Protein 2IDA (pdb70)

Structure (mmCIF, N/CA/C/O backbone):
data_2IDA
#
_entry.id   2IDA
#
loop_
_entity.id
_entity.type
_entity.pdbx_description
1 polymer 'Hypothetical protein'
2 non-polymer 'ZINC ION'
#
loop_
_atom_site.group_PDB
_atom_site.id
_atom_site.type_symbol
_atom_site.label_atom_id
_atom_site.label_alt_id
_atom_site.label_comp_id
_atom_site.label_asym_id
_atom_site.label_entity_id
_atom_site.label_seq_id
_atom_site.pdbx_PDB_ins_code
_atom_site.Cartn_x
_atom_site.Cartn_y
_atom_site.Cartn_z
_atom_site.occupancy
_atom_site.B_iso_or_equiv
_atom_site.auth_seq_id
_atom_site.auth_comp_id
_atom_site.auth_asym_id
_atom_site.auth_atom_id
_atom_site.pdbx_PDB_model_num
ATOM 1 N N . MET A 1 1 ? -0.598 0.165 -1.174 1.00 0.00 1 MET A N 1
ATOM 2 C CA . MET A 1 1 ? 0.881 0.130 -1.247 1.00 0.00 1 MET A CA 1
ATOM 3 C C . MET A 1 1 ? 1.370 -1.276 -1.559 1.00 0.00 1 MET A C 1
ATOM 4 O O . MET A 1 1 ? 2.116 -1.479 -2.514 1.00 0.00 1 MET A O 1
ATOM 20 N N . THR A 1 2 ? 0.939 -2.244 -0.760 1.00 0.00 2 THR A N 1
ATOM 21 C CA . THR A 1 2 ? 1.307 -3.637 -0.972 1.00 0.00 2 THR A CA 1
ATOM 22 C C . THR A 1 2 ? 0.202 -4.544 -0.438 1.00 0.00 2 THR A C 1
ATOM 23 O O . THR A 1 2 ? -0.442 -4.209 0.557 1.00 0.00 2 THR A O 1
ATOM 34 N N . MET A 1 3 ? -0.038 -5.664 -1.115 1.00 0.00 3 MET A N 1
ATOM 35 C CA . MET A 1 3 ? -1.028 -6.637 -0.661 1.00 0.00 3 MET A CA 1
ATOM 36 C C . MET A 1 3 ? -0.660 -7.157 0.723 1.00 0.00 3 MET A C 1
ATOM 37 O O . MET A 1 3 ? 0.421 -7.714 0.920 1.00 0.00 3 MET A O 1
ATOM 51 N N . GLY A 1 4 ? -1.550 -6.953 1.680 1.00 0.00 4 GLY A N 1
ATOM 52 C CA . GLY A 1 4 ? -1.285 -7.374 3.038 1.00 0.00 4 GLY A CA 1
ATOM 53 C C . GLY A 1 4 ? -1.376 -8.877 3.219 1.00 0.00 4 GLY A C 1
ATOM 54 O O . GLY A 1 4 ? -2.393 -9.487 2.890 1.00 0.00 4 GLY A O 1
ATOM 58 N N . CYS A 1 5 ? -0.304 -9.470 3.732 1.00 0.00 5 CYS A N 1
ATOM 59 C CA . CYS A 1 5 ? -0.279 -10.896 4.050 1.00 0.00 5 CYS A CA 1
ATOM 60 C C . CYS A 1 5 ? -1.278 -11.215 5.166 1.00 0.00 5 CYS A C 1
ATOM 61 O O . CYS A 1 5 ? -1.777 -10.309 5.833 1.00 0.00 5 CYS A O 1
ATOM 68 N N . ARG A 1 6 ? -1.554 -12.502 5.381 1.00 0.00 6 ARG A N 1
ATOM 69 C CA . ARG A 1 6 ? -2.527 -12.938 6.393 1.00 0.00 6 ARG A CA 1
ATOM 70 C C . ARG A 1 6 ? -2.221 -12.377 7.789 1.00 0.00 6 ARG A C 1
ATOM 71 O O . ARG A 1 6 ? -3.111 -12.286 8.632 1.00 0.00 6 ARG A O 1
ATOM 92 N N . HIS A 1 7 ? -0.970 -11.988 8.025 1.00 0.00 7 HIS A N 1
ATOM 93 C CA . HIS A 1 7 ? -0.577 -11.392 9.304 1.00 0.00 7 HIS A CA 1
ATOM 94 C C . HIS A 1 7 ? -1.326 -10.084 9.564 1.00 0.00 7 HIS A C 1
ATOM 95 O O . HIS A 1 7 ? -1.590 -9.730 10.711 1.00 0.00 7 HIS A O 1
ATOM 109 N N . VAL A 1 8 ? -1.672 -9.376 8.492 1.00 0.00 8 VAL A N 1
ATOM 110 C CA . VAL A 1 8 ? -2.345 -8.083 8.605 1.00 0.00 8 VAL A CA 1
ATOM 111 C C . VAL A 1 8 ? -3.744 -8.261 9.162 1.00 0.00 8 VAL A C 1
ATOM 112 O O . VAL A 1 8 ? -4.276 -7.384 9.838 1.00 0.00 8 VAL A O 1
ATOM 125 N N . ALA A 1 9 ? -4.332 -9.412 8.888 1.00 0.00 9 ALA A N 1
ATOM 126 C CA . ALA A 1 9 ? -5.694 -9.676 9.300 1.00 0.00 9 ALA A CA 1
ATOM 127 C C . ALA A 1 9 ? -5.811 -9.765 10.822 1.00 0.00 9 ALA A C 1
ATOM 128 O O . ALA A 1 9 ? -6.914 -9.749 11.371 1.00 0.00 9 ALA A O 1
ATOM 135 N N . GLY A 1 10 ? -4.671 -9.854 11.499 1.00 0.00 10 GLY A N 1
ATOM 136 C CA . GLY A 1 10 ? -4.674 -9.998 12.940 1.00 0.00 10 GLY A CA 1
ATOM 137 C C . GLY A 1 10 ? -4.087 -8.797 13.656 1.00 0.00 10 GLY A C 1
ATOM 138 O O . GLY A 1 10 ? -3.892 -8.832 14.871 1.00 0.00 10 GLY A O 1
ATOM 142 N N . ILE A 1 11 ? -3.792 -7.735 12.916 1.00 0.00 11 ILE A N 1
ATOM 143 C CA . ILE A 1 11 ? -3.261 -6.523 13.528 1.00 0.00 11 ILE A CA 1
ATOM 144 C C . ILE A 1 11 ? -4.361 -5.480 13.690 1.00 0.00 11 ILE A C 1
ATOM 145 O O . ILE A 1 11 ? -5.286 -5.405 12.880 1.00 0.00 11 ILE A O 1
ATOM 161 N N . ARG A 1 12 ? -4.263 -4.686 14.743 1.00 0.00 12 ARG A N 1
ATOM 162 C CA . ARG A 1 12 ? -5.273 -3.680 15.036 1.00 0.00 12 ARG A CA 1
ATOM 163 C C . ARG A 1 12 ? -4.623 -2.342 15.368 1.00 0.00 12 ARG A C 1
ATOM 164 O O . ARG A 1 12 ? -3.404 -2.188 15.266 1.00 0.00 12 ARG A O 1
ATOM 185 N N . THR A 1 13 ? -5.444 -1.375 15.751 1.00 0.00 13 THR A N 1
ATOM 186 C CA . THR A 1 13 ? -4.956 -0.097 16.235 1.00 0.00 13 THR A CA 1
ATOM 187 C C . THR A 1 13 ? -4.686 -0.181 17.734 1.00 0.00 13 THR A C 1
ATOM 188 O O . THR A 1 13 ? -5.575 -0.507 18.523 1.00 0.00 13 THR A O 1
ATOM 199 N N . VAL A 1 14 ? -3.450 0.095 18.117 1.00 0.00 14 VAL A N 1
ATOM 200 C CA . VAL A 1 14 ? -3.016 -0.098 19.490 1.00 0.00 14 VAL A CA 1
ATOM 201 C C . VAL A 1 14 ? -2.625 1.221 20.143 1.00 0.00 14 VAL A C 1
ATOM 202 O O . VAL A 1 14 ? -2.802 2.290 19.562 1.00 0.00 14 VAL A O 1
ATOM 215 N N . THR A 1 15 ? -2.109 1.136 21.359 1.00 0.00 15 THR A N 1
ATOM 216 C CA . THR A 1 15 ? -1.646 2.307 22.080 1.00 0.00 15 THR A CA 1
ATOM 217 C C . THR A 1 15 ? -0.187 2.128 22.497 1.00 0.00 15 THR A C 1
ATOM 218 O O . THR A 1 15 ? 0.175 1.110 23.091 1.00 0.00 15 THR A O 1
ATOM 229 N N . PRO A 1 16 ? 0.670 3.103 22.160 1.00 0.00 16 PRO A N 1
ATOM 230 C CA . PRO A 1 16 ? 2.100 3.065 22.495 1.00 0.00 16 PRO A CA 1
ATOM 231 C C . PRO A 1 16 ? 2.345 3.075 24.000 1.00 0.00 16 PRO A C 1
ATOM 232 O O . PRO A 1 16 ? 1.580 3.669 24.765 1.00 0.00 16 PRO A O 1
ATOM 243 N N . SER A 1 17 ? 3.413 2.415 24.421 1.00 0.00 17 SER A N 1
ATOM 244 C CA . SER A 1 17 ? 3.746 2.327 25.833 1.00 0.00 17 SER A CA 1
ATOM 245 C C . SER A 1 17 ? 4.440 3.604 26.305 1.00 0.00 17 SER A C 1
ATOM 246 O O . SER A 1 17 ? 4.299 4.009 27.461 1.00 0.00 17 SER A O 1
ATOM 254 N N . ALA A 1 18 ? 5.178 4.245 25.407 1.00 0.00 18 ALA A N 1
ATOM 255 C CA . ALA A 1 18 ? 5.886 5.471 25.740 1.00 0.00 18 ALA A CA 1
ATOM 256 C C . ALA A 1 18 ? 5.813 6.465 24.589 1.00 0.00 18 ALA A C 1
ATOM 257 O O . ALA A 1 18 ? 5.079 6.254 23.627 1.00 0.00 18 ALA A O 1
ATOM 264 N N . LEU A 1 19 ? 6.578 7.546 24.697 1.00 0.00 19 LEU A N 1
ATOM 265 C CA . LEU A 1 19 ? 6.615 8.581 23.664 1.00 0.00 19 LEU A CA 1
ATOM 266 C C . LEU A 1 19 ? 7.713 8.281 22.654 1.00 0.00 19 LEU A C 1
ATOM 267 O O . LEU A 1 19 ? 8.021 9.089 21.781 1.00 0.00 19 LEU A O 1
ATOM 283 N N . GLY A 1 20 ? 8.304 7.115 22.800 1.00 0.00 20 GLY A N 1
ATOM 284 C CA . GLY A 1 20 ? 9.378 6.697 21.934 1.00 0.00 20 GLY A CA 1
ATOM 285 C C . GLY A 1 20 ? 9.860 5.314 22.297 1.00 0.00 20 GLY A C 1
ATOM 286 O O . GLY A 1 20 ? 9.113 4.541 22.894 1.00 0.00 20 GLY A O 1
ATOM 290 N N . CYS A 1 21 ? 11.101 5.002 21.953 1.00 0.00 21 CYS A N 1
ATOM 291 C CA . CYS A 1 21 ? 11.672 3.704 22.280 1.00 0.00 21 CYS A CA 1
ATOM 292 C C . CYS A 1 21 ? 11.898 3.598 23.784 1.00 0.00 21 CYS A C 1
ATOM 293 O O . CYS A 1 21 ? 12.808 4.226 24.330 1.00 0.00 21 CYS A O 1
ATOM 301 N N . GLU A 1 22 ? 11.063 2.800 24.435 1.00 0.00 22 GLU A N 1
ATOM 302 C CA . GLU A 1 22 ? 11.069 2.657 25.885 1.00 0.00 22 GLU A CA 1
ATOM 303 C C . GLU A 1 22 ? 12.446 2.242 26.392 1.00 0.00 22 GLU A C 1
ATOM 304 O O . GLU A 1 22 ? 12.919 2.741 27.415 1.00 0.00 22 GLU A O 1
ATOM 316 N N . GLU A 1 23 ? 13.093 1.348 25.656 1.00 0.00 23 GLU A N 1
ATOM 317 C CA . GLU A 1 23 ? 14.405 0.847 26.042 1.00 0.00 23 GLU A CA 1
ATOM 318 C C . GLU A 1 23 ? 15.445 1.966 26.008 1.00 0.00 23 GLU A C 1
ATOM 319 O O . GLU A 1 23 ? 16.260 2.095 26.912 1.00 0.00 23 GLU A O 1
ATOM 331 N N . CYS A 1 24 ? 15.406 2.788 24.971 1.00 0.00 24 CYS A N 1
ATOM 332 C CA . CYS A 1 24 ? 16.346 3.895 24.853 1.00 0.00 24 CYS A CA 1
ATOM 333 C C . CYS A 1 24 ? 16.075 4.943 25.930 1.00 0.00 24 CYS A C 1
ATOM 334 O O . CYS A 1 24 ? 16.999 5.579 26.444 1.00 0.00 24 CYS A O 1
ATOM 342 N N . LEU A 1 25 ? 14.805 5.094 26.289 1.00 0.00 25 LEU A N 1
ATOM 343 C CA . LEU A 1 25 ? 14.402 6.048 27.314 1.00 0.00 25 LEU A CA 1
ATOM 344 C C . LEU A 1 25 ? 14.905 5.629 28.694 1.00 0.00 25 LEU A C 1
ATOM 345 O O . LEU A 1 25 ? 15.086 6.471 29.573 1.00 0.00 25 LEU A O 1
ATOM 361 N N . LYS A 1 26 ? 15.161 4.333 28.874 1.00 0.00 26 LYS A N 1
ATOM 362 C CA . LYS A 1 26 ? 15.586 3.813 30.172 1.00 0.00 26 LYS A CA 1
ATOM 363 C C . LYS A 1 26 ? 17.011 4.264 30.488 1.00 0.00 26 LYS A C 1
ATOM 364 O O . LYS A 1 26 ? 17.426 4.284 31.646 1.00 0.00 26 LYS A O 1
ATOM 383 N N . ILE A 1 27 ? 17.753 4.634 29.450 1.00 0.00 27 ILE A N 1
ATOM 384 C CA . ILE A 1 27 ? 19.129 5.086 29.616 1.00 0.00 27 ILE A CA 1
ATOM 385 C C . ILE A 1 27 ? 19.299 6.510 29.099 1.00 0.00 27 ILE A C 1
ATOM 386 O O . ILE A 1 27 ? 20.415 7.024 29.017 1.00 0.00 27 ILE A O 1
ATOM 402 N N . GLY A 1 28 ? 18.179 7.143 28.760 1.00 0.00 28 GLY A N 1
ATOM 403 C CA . GLY A 1 28 ? 18.208 8.506 28.262 1.00 0.00 28 GLY A CA 1
ATOM 404 C C . GLY A 1 28 ? 19.047 8.646 27.009 1.00 0.00 28 GLY A C 1
ATOM 405 O O . GLY A 1 28 ? 19.844 9.574 26.886 1.00 0.00 28 GLY A O 1
ATOM 409 N N . SER A 1 29 ? 18.879 7.715 26.086 1.00 0.00 29 SER A N 1
ATOM 410 C CA . SER A 1 29 ? 19.652 7.717 24.858 1.00 0.00 29 SER A CA 1
ATOM 411 C C . SER A 1 29 ? 18.757 7.974 23.651 1.00 0.00 29 SER A C 1
ATOM 412 O O . SER A 1 29 ? 17.596 7.556 23.626 1.00 0.00 29 SER A O 1
ATOM 420 N N . PRO A 1 30 ? 19.289 8.680 22.644 1.00 0.00 30 PRO A N 1
ATOM 421 C CA . PRO A 1 30 ? 18.540 9.033 21.438 1.00 0.00 30 PRO A CA 1
ATOM 422 C C . PRO A 1 30 ? 18.310 7.841 20.514 1.00 0.00 30 PRO A C 1
ATOM 423 O O . PRO A 1 30 ? 18.913 6.779 20.679 1.00 0.00 30 PRO A O 1
ATOM 434 N N . TRP A 1 31 ? 17.433 8.028 19.542 1.00 0.00 31 TRP A N 1
ATOM 435 C CA . TRP A 1 31 ? 17.146 7.000 18.556 1.00 0.00 31 TRP A CA 1
ATOM 436 C C . TRP A 1 31 ? 17.118 7.613 17.165 1.00 0.00 31 TRP A C 1
ATOM 437 O O . TRP A 1 31 ? 17.079 8.837 17.023 1.00 0.00 31 TRP A O 1
ATOM 458 N N . VAL A 1 32 ? 17.142 6.768 16.146 1.00 0.00 32 VAL A N 1
ATOM 459 C CA . VAL A 1 32 ? 17.045 7.240 14.777 1.00 0.00 32 VAL A CA 1
ATOM 460 C C . VAL A 1 32 ? 15.581 7.281 14.344 1.00 0.00 32 VAL A C 1
ATOM 461 O O . VAL A 1 32 ? 15.035 8.347 14.077 1.00 0.00 32 VAL A O 1
ATOM 474 N N . HIS A 1 33 ? 14.945 6.115 14.287 1.00 0.00 33 HIS A N 1
ATOM 475 C CA . HIS A 1 33 ? 13.525 6.032 13.957 1.00 0.00 33 HIS A CA 1
ATOM 476 C C . HIS A 1 33 ? 12.859 4.938 14.783 1.00 0.00 33 HIS A C 1
ATOM 477 O O . HIS A 1 33 ? 13.539 4.077 15.346 1.00 0.00 33 HIS A O 1
ATOM 492 N N . LEU A 1 34 ? 11.532 4.965 14.841 1.00 0.00 34 LEU A N 1
ATOM 493 C CA . LEU A 1 34 ? 10.788 4.091 15.739 1.00 0.00 34 LEU A CA 1
ATOM 494 C C . LEU A 1 34 ? 9.824 3.187 14.988 1.00 0.00 34 LEU A C 1
ATOM 495 O O . LEU A 1 34 ? 9.156 3.613 14.043 1.00 0.00 34 LEU A O 1
ATOM 511 N N . ARG A 1 35 ? 9.755 1.943 15.433 1.00 0.00 35 ARG A N 1
ATOM 512 C CA . ARG A 1 35 ? 8.828 0.964 14.896 1.00 0.00 35 ARG A CA 1
ATOM 513 C C . ARG A 1 35 ? 7.976 0.396 16.025 1.00 0.00 35 ARG A C 1
ATOM 514 O O . ARG A 1 35 ? 8.502 -0.167 16.986 1.00 0.00 35 ARG A O 1
ATOM 535 N N . ILE A 1 36 ? 6.670 0.561 15.919 1.00 0.00 36 ILE A N 1
ATOM 536 C CA . ILE A 1 36 ? 5.750 0.069 16.935 1.00 0.00 36 ILE A CA 1
ATOM 537 C C . ILE A 1 36 ? 4.927 -1.093 16.382 1.00 0.00 36 ILE A C 1
ATOM 538 O O . ILE A 1 36 ? 4.497 -1.059 15.234 1.00 0.00 36 ILE A O 1
ATOM 554 N N . CYS A 1 37 ? 4.734 -2.136 17.180 1.00 0.00 37 CYS A N 1
ATOM 555 C CA . CYS A 1 37 ? 3.911 -3.262 16.746 1.00 0.00 37 CYS A CA 1
ATOM 556 C C . CYS A 1 37 ? 2.466 -2.834 16.580 1.00 0.00 37 CYS A C 1
ATOM 557 O O . CYS A 1 37 ? 1.974 -1.993 17.329 1.00 0.00 37 CYS A O 1
ATOM 564 N N . ARG A 1 38 ? 1.777 -3.456 15.642 1.00 0.00 38 ARG A N 1
ATOM 565 C CA . ARG A 1 38 ? 0.339 -3.276 15.507 1.00 0.00 38 ARG A CA 1
ATOM 566 C C . ARG A 1 38 ? -0.392 -4.280 16.401 1.00 0.00 38 ARG A C 1
ATOM 567 O O . ARG A 1 38 ? -1.556 -4.609 16.172 1.00 0.00 38 ARG A O 1
ATOM 588 N N . THR A 1 39 ? 0.305 -4.742 17.437 1.00 0.00 39 THR A N 1
ATOM 589 C CA . THR A 1 39 ? -0.211 -5.784 18.314 1.00 0.00 39 THR A CA 1
ATOM 590 C C . THR A 1 39 ? -0.106 -5.377 19.789 1.00 0.00 39 THR A C 1
ATOM 591 O O . THR A 1 39 ? -1.106 -5.049 20.421 1.00 0.00 39 THR A O 1
ATOM 602 N N . CYS A 1 40 ? 1.114 -5.382 20.330 1.00 0.00 40 CYS A N 1
ATOM 603 C CA . CYS A 1 40 ? 1.315 -5.111 21.758 1.00 0.00 40 CYS A CA 1
ATOM 604 C C . CYS A 1 40 ? 1.402 -3.610 22.035 1.00 0.00 40 CYS A C 1
ATOM 605 O O . CYS A 1 40 ? 1.262 -3.173 23.175 1.00 0.00 40 CYS A O 1
ATOM 612 N N . GLY A 1 41 ? 1.635 -2.820 20.990 1.00 0.00 41 GLY A N 1
ATOM 613 C CA . GLY A 1 41 ? 1.717 -1.377 21.154 1.00 0.00 41 GLY A CA 1
ATOM 614 C C . GLY A 1 41 ? 3.035 -0.913 21.749 1.00 0.00 41 GLY A C 1
ATOM 615 O O . GLY A 1 41 ? 3.159 0.233 22.169 1.00 0.00 41 GLY A O 1
ATOM 619 N N . HIS A 1 42 ? 4.021 -1.796 21.782 1.00 0.00 42 HIS A N 1
ATOM 620 C CA . HIS A 1 42 ? 5.327 -1.445 22.323 1.00 0.00 42 HIS A CA 1
ATOM 621 C C . HIS A 1 42 ? 6.203 -0.900 21.209 1.00 0.00 42 HIS A C 1
ATOM 622 O O . HIS A 1 42 ? 6.150 -1.392 20.075 1.00 0.00 42 HIS A O 1
ATOM 637 N N . VAL A 1 43 ? 6.998 0.104 21.530 1.00 0.00 43 VAL A N 1
ATOM 638 C CA . VAL A 1 43 ? 7.801 0.793 20.535 1.00 0.00 43 VAL A CA 1
ATOM 639 C C . VAL A 1 43 ? 9.232 0.242 20.526 1.00 0.00 43 VAL A C 1
ATOM 640 O O . VAL A 1 43 ? 9.631 -0.511 21.418 1.00 0.00 43 VAL A O 1
ATOM 653 N N . GLY A 1 44 ? 9.986 0.577 19.494 1.00 0.00 44 GLY A N 1
ATOM 654 C CA . GLY A 1 44 ? 11.374 0.191 19.433 1.00 0.00 44 GLY A CA 1
ATOM 655 C C . GLY A 1 44 ? 12.086 0.860 18.286 1.00 0.00 44 GLY A C 1
ATOM 656 O O . GLY A 1 44 ? 11.480 1.134 17.256 1.00 0.00 44 GLY A O 1
ATOM 660 N N . CYS A 1 45 ? 13.365 1.144 18.461 1.00 0.00 45 CYS A N 1
ATOM 661 C CA . CYS A 1 45 ? 14.151 1.737 17.395 1.00 0.00 45 CYS A CA 1
ATOM 662 C C . CYS A 1 45 ? 14.437 0.702 16.313 1.00 0.00 45 CYS A C 1
ATOM 663 O O . CYS A 1 45 ? 14.602 -0.487 16.607 1.00 0.00 45 CYS A O 1
ATOM 671 N N . CYS A 1 46 ? 14.477 1.163 15.069 1.00 0.00 46 CYS A N 1
ATOM 672 C CA . CYS A 1 46 ? 14.663 0.291 13.916 1.00 0.00 46 CYS A CA 1
ATOM 673 C C . CYS A 1 46 ? 16.030 -0.388 13.936 1.00 0.00 46 CYS A C 1
ATOM 674 O O . CYS A 1 46 ? 16.899 -0.033 14.733 1.00 0.00 46 CYS A O 1
ATOM 682 N N . ASP A 1 47 ? 16.219 -1.357 13.044 1.00 0.00 47 ASP A N 1
ATOM 683 C CA . ASP A 1 47 ? 17.491 -2.068 12.937 1.00 0.00 47 ASP A CA 1
ATOM 684 C C . ASP A 1 47 ? 18.547 -1.159 12.328 1.00 0.00 47 ASP A C 1
ATOM 685 O O . ASP A 1 47 ? 19.744 -1.430 12.415 1.00 0.00 47 ASP A O 1
ATOM 694 N N . ASP A 1 48 ? 18.085 -0.079 11.705 1.00 0.00 48 ASP A N 1
ATOM 695 C CA . ASP A 1 48 ? 18.969 0.958 11.189 1.00 0.00 48 ASP A CA 1
ATOM 696 C C . ASP A 1 48 ? 19.680 1.652 12.348 1.00 0.00 48 ASP A C 1
ATOM 697 O O . ASP A 1 48 ? 20.783 2.175 12.200 1.00 0.00 48 ASP A O 1
ATOM 706 N N . SER A 1 49 ? 19.038 1.631 13.510 1.00 0.00 49 SER A N 1
ATOM 707 C CA . SER A 1 49 ? 19.641 2.139 14.729 1.00 0.00 49 SER A CA 1
ATOM 708 C C . SER A 1 49 ? 20.505 1.046 15.356 1.00 0.00 49 SER A C 1
ATOM 709 O O . SER A 1 49 ? 20.127 -0.125 15.340 1.00 0.00 49 SER A O 1
ATOM 717 N N . PRO A 1 50 ? 21.673 1.405 15.909 1.00 0.00 50 PRO A N 1
ATOM 718 C CA . PRO A 1 50 ? 22.603 0.430 16.501 1.00 0.00 50 PRO A CA 1
ATOM 719 C C . PRO A 1 50 ? 22.007 -0.308 17.701 1.00 0.00 50 PRO A C 1
ATOM 720 O O . PRO A 1 50 ? 22.475 -1.383 18.077 1.00 0.00 50 PRO A O 1
ATOM 731 N N . HIS A 1 51 ? 20.968 0.270 18.293 1.00 0.00 51 HIS A N 1
ATOM 732 C CA . HIS A 1 51 ? 20.325 -0.321 19.461 1.00 0.00 51 HIS A CA 1
ATOM 733 C C . HIS A 1 51 ? 19.457 -1.511 19.046 1.00 0.00 51 HIS A C 1
ATOM 734 O O . HIS A 1 51 ? 19.368 -2.503 19.770 1.00 0.00 51 HIS A O 1
ATOM 749 N N . LYS A 1 52 ? 18.828 -1.395 17.872 1.00 0.00 52 LYS A N 1
ATOM 750 C CA . LYS A 1 52 ? 17.999 -2.464 17.300 1.00 0.00 52 LYS A CA 1
ATOM 751 C C . LYS A 1 52 ? 16.981 -3.012 18.300 1.00 0.00 52 LYS A C 1
ATOM 752 O O . LYS A 1 52 ? 16.980 -4.207 18.601 1.00 0.00 52 LYS A O 1
ATOM 771 N N . HIS A 1 53 ? 16.109 -2.157 18.811 1.00 0.00 53 HIS A N 1
ATOM 772 C CA . HIS A 1 53 ? 15.117 -2.614 19.775 1.00 0.00 53 HIS A CA 1
ATOM 773 C C . HIS A 1 53 ? 13.983 -3.350 19.077 1.00 0.00 53 HIS A C 1
ATOM 774 O O . HIS A 1 53 ? 13.464 -4.332 19.597 1.00 0.00 53 HIS A O 1
ATOM 789 N N . ALA A 1 54 ? 13.613 -2.877 17.895 1.00 0.00 54 ALA A N 1
ATOM 790 C CA . ALA A 1 54 ? 12.481 -3.438 17.167 1.00 0.00 54 ALA A CA 1
ATOM 791 C C . ALA A 1 54 ? 12.750 -4.874 16.723 1.00 0.00 54 ALA A C 1
ATOM 792 O O . ALA A 1 54 ? 11.856 -5.718 16.762 1.00 0.00 54 ALA A O 1
ATOM 799 N N . THR A 1 55 ? 13.982 -5.150 16.318 1.00 0.00 55 THR A N 1
ATOM 800 C CA . THR A 1 55 ? 14.340 -6.467 15.814 1.00 0.00 55 THR A CA 1
ATOM 801 C C . THR A 1 55 ? 14.469 -7.483 16.944 1.00 0.00 55 THR A C 1
ATOM 802 O O . THR A 1 55 ? 13.927 -8.589 16.859 1.00 0.00 55 THR A O 1
ATOM 813 N N . ARG A 1 56 ? 15.174 -7.105 18.007 1.00 0.00 56 ARG A N 1
ATOM 814 C CA . ARG A 1 56 ? 15.335 -7.982 19.159 1.00 0.00 56 ARG A CA 1
ATOM 815 C C . ARG A 1 56 ? 13.988 -8.248 19.818 1.00 0.00 56 ARG A C 1
ATOM 816 O O . ARG A 1 56 ? 13.712 -9.364 20.261 1.00 0.00 56 ARG A O 1
ATOM 837 N N . HIS A 1 57 ? 13.148 -7.220 19.867 1.00 0.00 57 HIS A N 1
ATOM 838 C CA . HIS A 1 57 ? 11.804 -7.354 20.411 1.00 0.00 57 HIS A CA 1
ATOM 839 C C . HIS A 1 57 ? 10.980 -8.324 19.567 1.00 0.00 57 HIS A C 1
ATOM 840 O O . HIS A 1 57 ? 10.238 -9.146 20.107 1.00 0.00 57 HIS A O 1
ATOM 854 N N . PHE A 1 58 ? 11.110 -8.222 18.246 1.00 0.00 58 PHE A N 1
ATOM 855 C CA . PHE A 1 58 ? 10.406 -9.122 17.337 1.00 0.00 58 PHE A CA 1
ATOM 856 C C . PHE A 1 58 ? 10.744 -10.576 17.646 1.00 0.00 58 PHE A C 1
ATOM 857 O O . PHE A 1 58 ? 9.853 -11.410 17.767 1.00 0.00 58 PHE A O 1
ATOM 874 N N . HIS A 1 59 ? 12.028 -10.867 17.791 1.00 0.00 59 HIS A N 1
ATOM 875 C CA . HIS A 1 59 ? 12.477 -12.226 18.077 1.00 0.00 59 HIS A CA 1
ATOM 876 C C . HIS A 1 59 ? 12.016 -12.675 19.467 1.00 0.00 59 HIS A C 1
ATOM 877 O O . HIS A 1 59 ? 11.756 -13.855 19.692 1.00 0.00 59 HIS A O 1
ATOM 892 N N . ALA A 1 60 ? 11.903 -11.725 20.383 1.00 0.00 60 ALA A N 1
ATOM 893 C CA . ALA A 1 60 ? 11.550 -12.029 21.763 1.00 0.00 60 ALA A CA 1
ATOM 894 C C . ALA A 1 60 ? 10.058 -12.307 21.928 1.00 0.00 60 ALA A C 1
ATOM 895 O O . ALA A 1 60 ? 9.666 -13.184 22.696 1.00 0.00 60 ALA A O 1
ATOM 902 N N . THR A 1 61 ? 9.229 -11.563 21.208 1.00 0.00 61 THR A N 1
ATOM 903 C CA . THR A 1 61 ? 7.784 -11.649 21.391 1.00 0.00 61 THR A CA 1
ATOM 904 C C . THR A 1 61 ? 7.090 -12.361 20.234 1.00 0.00 61 THR A C 1
ATOM 905 O O . THR A 1 61 ? 6.062 -13.011 20.423 1.00 0.00 61 THR A O 1
ATOM 916 N N . GLY A 1 62 ? 7.654 -12.248 19.043 1.00 0.00 62 GLY A N 1
ATOM 917 C CA . GLY A 1 62 ? 7.020 -12.816 17.873 1.00 0.00 62 GLY A CA 1
ATOM 918 C C . GLY A 1 62 ? 6.004 -11.872 17.264 1.00 0.00 62 GLY A C 1
ATOM 919 O O . GLY A 1 62 ? 4.890 -12.276 16.934 1.00 0.00 62 GLY A O 1
ATOM 923 N N . HIS A 1 63 ? 6.383 -10.607 17.123 1.00 0.00 63 HIS A N 1
ATOM 924 C CA . HIS A 1 63 ? 5.499 -9.603 16.536 1.00 0.00 63 HIS A CA 1
ATOM 925 C C . HIS A 1 63 ? 6.107 -9.086 15.239 1.00 0.00 63 HIS A C 1
ATOM 926 O O . HIS A 1 63 ? 6.919 -8.162 15.249 1.00 0.00 63 HIS A O 1
ATOM 940 N N . PRO A 1 64 ? 5.726 -9.695 14.106 1.00 0.00 64 PRO A N 1
ATOM 941 C CA . PRO A 1 64 ? 6.382 -9.460 12.816 1.00 0.00 64 PRO A CA 1
ATOM 942 C C . PRO A 1 64 ? 5.967 -8.164 12.126 1.00 0.00 64 PRO A C 1
ATOM 943 O O . PRO A 1 64 ? 6.657 -7.702 11.221 1.00 0.00 64 PRO A O 1
ATOM 954 N N . ILE A 1 65 ? 4.844 -7.586 12.528 1.00 0.00 65 ILE A N 1
ATOM 955 C CA . ILE A 1 65 ? 4.352 -6.381 11.873 1.00 0.00 65 ILE A CA 1
ATOM 956 C C . ILE A 1 65 ? 4.544 -5.154 12.745 1.00 0.00 65 ILE A C 1
ATOM 957 O O . ILE A 1 65 ? 4.048 -5.084 13.877 1.00 0.00 65 ILE A O 1
ATOM 973 N N . ILE A 1 66 ? 5.273 -4.195 12.201 1.00 0.00 66 ILE A N 1
ATOM 974 C CA . ILE A 1 66 ? 5.536 -2.941 12.876 1.00 0.00 66 ILE A CA 1
ATOM 975 C C . ILE A 1 66 ? 5.140 -1.762 11.996 1.00 0.00 66 ILE A C 1
ATOM 976 O O . ILE A 1 66 ? 5.087 -1.879 10.771 1.00 0.00 66 ILE A O 1
ATOM 992 N N . GLU A 1 67 ? 4.855 -0.641 12.630 1.00 0.00 67 GLU A N 1
ATOM 993 C CA . GLU A 1 67 ? 4.499 0.579 11.931 1.00 0.00 67 GLU A CA 1
ATOM 994 C C . GLU A 1 67 ? 5.475 1.687 12.302 1.00 0.00 67 GLU A C 1
ATOM 995 O O . GLU A 1 67 ? 5.972 1.732 13.432 1.00 0.00 67 GLU A O 1
ATOM 1007 N N . GLY A 1 68 ? 5.770 2.555 11.344 1.00 0.00 68 GLY A N 1
ATOM 1008 C CA . GLY A 1 68 ? 6.622 3.694 11.614 1.00 0.00 68 GLY A CA 1
ATOM 1009 C C . GLY A 1 68 ? 5.911 4.722 12.465 1.00 0.00 68 GLY A C 1
ATOM 1010 O O . GLY A 1 68 ? 5.008 5.407 11.990 1.00 0.00 68 GLY A O 1
ATOM 1014 N N . TYR A 1 69 ? 6.304 4.822 13.726 1.00 0.00 69 TYR A N 1
ATOM 1015 C CA . TYR A 1 69 ? 5.635 5.724 14.651 1.00 0.00 69 TYR A CA 1
ATOM 1016 C C . TYR A 1 69 ? 6.327 7.082 14.676 1.00 0.00 69 TYR A C 1
ATOM 1017 O O . TYR A 1 69 ? 5.669 8.120 14.647 1.00 0.00 69 TYR A O 1
ATOM 1035 N N . ASP A 1 70 ? 7.655 7.062 14.733 1.00 0.00 70 ASP A N 1
ATOM 1036 C CA . ASP A 1 70 ? 8.447 8.291 14.660 1.00 0.00 70 ASP A CA 1
ATOM 1037 C C . ASP A 1 70 ? 8.203 9.012 13.326 1.00 0.00 70 ASP A C 1
ATOM 1038 O O . ASP A 1 70 ? 7.987 10.225 13.310 1.00 0.00 70 ASP A O 1
ATOM 1047 N N . PRO A 1 71 ? 8.254 8.295 12.179 1.00 0.00 71 PRO A N 1
ATOM 1048 C CA . PRO A 1 71 ? 7.748 8.800 10.919 1.00 0.00 71 PRO A CA 1
ATOM 1049 C C . PRO A 1 71 ? 6.347 8.253 10.629 1.00 0.00 71 PRO A C 1
ATOM 1050 O O . PRO A 1 71 ? 6.205 7.174 10.048 1.00 0.00 71 PRO A O 1
ATOM 1061 N N . PRO A 1 72 ? 5.292 8.981 11.047 1.00 0.00 72 PRO A N 1
ATOM 1062 C CA . PRO A 1 72 ? 3.903 8.510 10.944 1.00 0.00 72 PRO A CA 1
ATOM 1063 C C . PRO A 1 72 ? 3.359 8.569 9.518 1.00 0.00 72 PRO A C 1
ATOM 1064 O O . PRO A 1 72 ? 2.307 9.158 9.263 1.00 0.00 72 PRO A O 1
ATOM 1075 N N . GLU A 1 73 ? 4.076 7.938 8.601 1.00 0.00 73 GLU A N 1
ATOM 1076 C CA . GLU A 1 73 ? 3.685 7.901 7.199 1.00 0.00 73 GLU A CA 1
ATOM 1077 C C . GLU A 1 73 ? 2.438 7.045 7.007 1.00 0.00 73 GLU A C 1
ATOM 1078 O O . GLU A 1 73 ? 1.577 7.359 6.186 1.00 0.00 73 GLU A O 1
ATOM 1090 N N . GLY A 1 74 ? 2.349 5.962 7.770 1.00 0.00 74 GLY A N 1
ATOM 1091 C CA . GLY A 1 74 ? 1.212 5.069 7.660 1.00 0.00 74 GLY A CA 1
ATOM 1092 C C . GLY A 1 74 ? 1.529 3.834 6.842 1.00 0.00 74 GLY A C 1
ATOM 1093 O O . GLY A 1 74 ? 0.879 3.561 5.831 1.00 0.00 74 GLY A O 1
ATOM 1097 N N . TRP A 1 75 ? 2.532 3.087 7.276 1.00 0.00 75 TRP A N 1
ATOM 1098 C CA . TRP A 1 75 ? 2.920 1.861 6.597 1.00 0.00 75 TRP A CA 1
ATOM 1099 C C . TRP A 1 75 ? 3.224 0.769 7.608 1.00 0.00 75 TRP A C 1
ATOM 1100 O O . TRP A 1 75 ? 3.564 1.051 8.758 1.00 0.00 75 TRP A O 1
ATOM 1121 N N . GLY A 1 76 ? 3.099 -0.471 7.171 1.00 0.00 76 GLY A N 1
ATOM 1122 C CA . GLY A 1 76 ? 3.379 -1.593 8.034 1.00 0.00 76 GLY A CA 1
ATOM 1123 C C . GLY A 1 76 ? 4.413 -2.516 7.433 1.00 0.00 76 GLY A C 1
ATOM 1124 O O . GLY A 1 76 ? 4.269 -2.962 6.293 1.00 0.00 76 GLY A O 1
ATOM 1128 N N . TRP A 1 77 ? 5.460 -2.796 8.190 1.00 0.00 77 TRP A N 1
ATOM 1129 C CA . TRP A 1 77 ? 6.513 -3.682 7.731 1.00 0.00 77 TRP A CA 1
ATOM 1130 C C . TRP A 1 77 ? 6.365 -5.033 8.407 1.00 0.00 77 TRP A C 1
ATOM 1131 O O . TRP A 1 77 ? 6.221 -5.113 9.628 1.00 0.00 77 TRP A O 1
ATOM 1152 N N . CYS A 1 78 ? 6.376 -6.091 7.618 1.00 0.00 78 CYS A N 1
ATOM 1153 C CA . CYS A 1 78 ? 6.284 -7.432 8.163 1.00 0.00 78 CYS A CA 1
ATOM 1154 C C . CYS A 1 78 ? 7.627 -8.130 8.034 1.00 0.00 78 CYS A C 1
ATOM 1155 O O . CYS A 1 78 ? 8.000 -8.540 6.945 1.00 0.00 78 CYS A O 1
ATOM 1162 N N . TYR A 1 79 ? 8.339 -8.264 9.150 1.00 0.00 79 TYR A N 1
ATOM 1163 C CA . TYR A 1 79 ? 9.709 -8.793 9.156 1.00 0.00 79 TYR A CA 1
ATOM 1164 C C . TYR A 1 79 ? 9.844 -10.116 8.405 1.00 0.00 79 TYR A C 1
ATOM 1165 O O . TYR A 1 79 ? 10.716 -10.260 7.551 1.00 0.00 79 TYR A O 1
ATOM 1183 N N . VAL A 1 80 ? 8.978 -11.071 8.715 1.00 0.00 80 VAL A N 1
ATOM 1184 C CA . VAL A 1 80 ? 9.065 -12.406 8.124 1.00 0.00 80 VAL A CA 1
ATOM 1185 C C . VAL A 1 80 ? 8.753 -12.397 6.625 1.00 0.00 80 VAL A C 1
ATOM 1186 O O . VAL A 1 80 ? 9.163 -13.298 5.894 1.00 0.00 80 VAL A O 1
ATOM 1199 N N . ASP A 1 81 ? 8.043 -11.371 6.171 1.00 0.00 81 ASP A N 1
ATOM 1200 C CA . ASP A 1 81 ? 7.662 -11.262 4.761 1.00 0.00 81 ASP A CA 1
ATOM 1201 C C . ASP A 1 81 ? 8.611 -10.330 4.022 1.00 0.00 81 ASP A C 1
ATOM 1202 O O . ASP A 1 81 ? 8.879 -10.513 2.834 1.00 0.00 81 ASP A O 1
ATOM 1211 N N . GLU A 1 82 ? 9.099 -9.326 4.750 1.00 0.00 82 GLU A N 1
ATOM 1212 C CA . GLU A 1 82 ? 9.954 -8.269 4.207 1.00 0.00 82 GLU A CA 1
ATOM 1213 C C . GLU A 1 82 ? 9.158 -7.360 3.282 1.00 0.00 82 GLU A C 1
ATOM 1214 O O . GLU A 1 82 ? 9.724 -6.627 2.475 1.00 0.00 82 GLU A O 1
ATOM 1226 N N . VAL A 1 83 ? 7.841 -7.402 3.418 1.00 0.00 83 VAL A N 1
ATOM 1227 C CA . VAL A 1 83 ? 6.969 -6.551 2.627 1.00 0.00 83 VAL A CA 1
ATOM 1228 C C . VAL A 1 83 ? 6.504 -5.352 3.444 1.00 0.00 83 VAL A C 1
ATOM 1229 O O . VAL A 1 83 ? 6.225 -5.471 4.644 1.00 0.00 83 VAL A O 1
ATOM 1242 N N . MET A 1 84 ? 6.455 -4.200 2.797 1.00 0.00 84 MET A N 1
ATOM 1243 C CA . MET A 1 84 ? 5.975 -2.981 3.428 1.00 0.00 84 MET A CA 1
ATOM 1244 C C . MET A 1 84 ? 4.663 -2.548 2.788 1.00 0.00 84 MET A C 1
ATOM 1245 O O . MET A 1 84 ? 4.634 -2.111 1.638 1.00 0.00 84 MET A O 1
ATOM 1259 N N . PHE A 1 85 ? 3.579 -2.693 3.532 1.00 0.00 85 PHE A N 1
ATOM 1260 C CA . PHE A 1 85 ? 2.253 -2.379 3.020 1.00 0.00 85 PHE A CA 1
ATOM 1261 C C . PHE A 1 85 ? 1.709 -1.116 3.672 1.00 0.00 85 PHE A C 1
ATOM 1262 O O . PHE A 1 85 ? 2.363 -0.514 4.521 1.00 0.00 85 PHE A O 1
ATOM 1279 N N . ASP A 1 86 ? 0.505 -0.734 3.279 1.00 0.00 86 ASP A N 1
ATOM 1280 C CA . ASP A 1 86 ? -0.081 0.529 3.703 1.00 0.00 86 ASP A CA 1
ATOM 1281 C C . ASP A 1 86 ? -0.976 0.368 4.926 1.00 0.00 86 ASP A C 1
ATOM 1282 O O . ASP A 1 86 ? -1.724 -0.604 5.051 1.00 0.00 86 ASP A O 1
ATOM 1291 N N . LEU A 1 87 ? -0.874 1.337 5.824 1.00 0.00 87 LEU A N 1
ATOM 1292 C CA . LEU A 1 87 ? -1.727 1.430 7.003 1.00 0.00 87 LEU A CA 1
ATOM 1293 C C . LEU A 1 87 ? -2.138 2.884 7.192 1.00 0.00 87 LEU A C 1
ATOM 1294 O O . LEU A 1 87 ? -2.189 3.395 8.308 1.00 0.00 87 LEU A O 1
ATOM 1310 N N . SER A 1 88 ? -2.464 3.529 6.081 1.00 0.00 88 SER A N 1
ATOM 1311 C CA . SER A 1 88 ? -2.686 4.968 6.047 1.00 0.00 88 SER A CA 1
ATOM 1312 C C . SER A 1 88 ? -3.877 5.392 6.913 1.00 0.00 88 SER A C 1
ATOM 1313 O O . SER A 1 88 ? -3.844 6.446 7.545 1.00 0.00 88 SER A O 1
ATOM 1321 N N . ASP A 1 89 ? -4.918 4.572 6.958 1.00 0.00 89 ASP A N 1
ATOM 1322 C CA . ASP A 1 89 ? -6.118 4.926 7.713 1.00 0.00 89 ASP A CA 1
ATOM 1323 C C . ASP A 1 89 ? -6.142 4.227 9.058 1.00 0.00 89 ASP A C 1
ATOM 1324 O O . ASP A 1 89 ? -6.973 4.532 9.912 1.00 0.00 89 ASP A O 1
ATOM 1333 N N . ARG A 1 90 ? -5.235 3.286 9.244 1.00 0.00 90 ARG A N 1
ATOM 1334 C CA . ARG A 1 90 ? -5.165 2.541 10.489 1.00 0.00 90 ARG A CA 1
ATOM 1335 C C . ARG A 1 90 ? -4.014 3.034 11.355 1.00 0.00 90 ARG A C 1
ATOM 1336 O O . ARG A 1 90 ? -3.839 2.558 12.472 1.00 0.00 90 ARG A O 1
ATOM 1357 N N . MET A 1 91 ? -3.244 3.991 10.833 1.00 0.00 91 MET A N 1
ATOM 1358 C CA . MET A 1 91 ? -2.037 4.487 11.505 1.00 0.00 91 MET A CA 1
ATOM 1359 C C . MET A 1 91 ? -2.302 4.845 12.966 1.00 0.00 91 MET A C 1
ATOM 1360 O O . MET A 1 91 ? -3.350 5.402 13.310 1.00 0.00 91 MET A O 1
ATOM 1374 N N . THR A 1 92 ? -1.347 4.505 13.816 1.00 0.00 92 THR A N 1
ATOM 1375 C CA . THR A 1 92 ? -1.473 4.703 15.252 1.00 0.00 92 THR A CA 1
ATOM 1376 C C . THR A 1 92 ? -1.425 6.190 15.614 1.00 0.00 92 THR A C 1
ATOM 1377 O O . THR A 1 92 ? -0.486 6.897 15.239 1.00 0.00 92 THR A O 1
ATOM 1388 N N . PRO A 1 93 ? -2.451 6.686 16.331 1.00 0.00 93 PRO A N 1
ATOM 1389 C CA . PRO A 1 93 ? -2.494 8.075 16.805 1.00 0.00 93 PRO A CA 1
ATOM 1390 C C . PRO A 1 93 ? -1.367 8.367 17.791 1.00 0.00 93 PRO A C 1
ATOM 1391 O O . PRO A 1 93 ? -0.843 7.454 18.437 1.00 0.00 93 PRO A O 1
ATOM 1402 N N . HIS A 1 94 ? -0.991 9.634 17.911 1.00 0.00 94 HIS A N 1
ATOM 1403 C CA . HIS A 1 94 ? 0.107 9.999 18.793 1.00 0.00 94 HIS A CA 1
ATOM 1404 C C . HIS A 1 94 ? -0.371 10.104 20.237 1.00 0.00 94 HIS A C 1
ATOM 1405 O O . HIS A 1 94 ? -1.382 10.741 20.528 1.00 0.00 94 HIS A O 1
ATOM 1420 N N . ASN A 1 95 ? 0.357 9.451 21.130 1.00 0.00 95 ASN A N 1
ATOM 1421 C CA . ASN A 1 95 ? 0.041 9.471 22.556 1.00 0.00 95 ASN A CA 1
ATOM 1422 C C . ASN A 1 95 ? 0.802 10.596 23.246 1.00 0.00 95 ASN A C 1
ATOM 1423 O O . ASN A 1 95 ? 0.727 10.768 24.467 1.00 0.00 95 ASN A O 1
ATOM 1434 N N . GLY A 1 96 ? 1.541 11.348 22.446 1.00 0.00 96 GLY A N 1
ATOM 1435 C CA . GLY A 1 96 ? 2.309 12.464 22.945 1.00 0.00 96 GLY A CA 1
ATOM 1436 C C . GLY A 1 96 ? 3.260 12.981 21.888 1.00 0.00 96 GLY A C 1
ATOM 1437 O O . GLY A 1 96 ? 3.200 12.538 20.741 1.00 0.00 96 GLY A O 1
ATOM 1441 N N . PRO A 1 97 ? 4.146 13.920 22.237 1.00 0.00 97 PRO A N 1
ATOM 1442 C CA . PRO A 1 97 ? 5.128 14.465 21.313 1.00 0.00 97 PRO A CA 1
ATOM 1443 C C . PRO A 1 97 ? 6.415 13.645 21.299 1.00 0.00 97 PRO A C 1
ATOM 1444 O O . PRO A 1 97 ? 7.144 13.596 22.296 1.00 0.00 97 PRO A O 1
ATOM 1455 N N . ILE A 1 98 ? 6.692 13.007 20.171 1.00 0.00 98 ILE A N 1
ATOM 1456 C CA . ILE A 1 98 ? 7.879 12.174 20.037 1.00 0.00 98 ILE A CA 1
ATOM 1457 C C . ILE A 1 98 ? 9.117 13.034 19.808 1.00 0.00 98 ILE A C 1
ATOM 1458 O O . ILE A 1 98 ? 9.180 13.804 18.848 1.00 0.00 98 ILE A O 1
ATOM 1474 N N . PRO A 1 99 ? 10.109 12.934 20.709 1.00 0.00 99 PRO A N 1
ATOM 1475 C CA . PRO A 1 99 ? 11.356 13.689 20.603 1.00 0.00 99 PRO A CA 1
ATOM 1476 C C . PRO A 1 99 ? 12.247 13.189 19.470 1.00 0.00 99 PRO A C 1
ATOM 1477 O O . PRO A 1 99 ? 12.887 12.143 19.582 1.00 0.00 99 PRO A O 1
ATOM 1488 N N . ARG A 1 100 ? 12.266 13.928 18.373 1.00 0.00 100 ARG A N 1
ATOM 1489 C CA . ARG A 1 100 ? 13.147 13.614 17.262 1.00 0.00 100 ARG A CA 1
ATOM 1490 C C . ARG A 1 100 ? 14.546 14.145 17.553 1.00 0.00 100 ARG A C 1
ATOM 1491 O O . ARG A 1 100 ? 14.783 15.354 17.517 1.00 0.00 100 ARG A O 1
ATOM 1512 N N . TYR A 1 101 ? 15.459 13.240 17.872 1.00 0.00 101 TYR A N 1
ATOM 1513 C CA . TYR A 1 101 ? 16.819 13.623 18.223 1.00 0.00 101 TYR A CA 1
ATOM 1514 C C . TYR A 1 101 ? 17.677 13.787 16.975 1.00 0.00 101 TYR A C 1
ATOM 1515 O O . TYR A 1 101 ? 18.449 14.741 16.861 1.00 0.00 101 TYR A O 1
ATOM 1533 N N . VAL A 1 102 ? 17.541 12.855 16.044 1.00 0.00 102 VAL A N 1
ATOM 1534 C CA . VAL A 1 102 ? 18.349 12.866 14.836 1.00 0.00 102 VAL A CA 1
ATOM 1535 C C . VAL A 1 102 ? 17.812 13.866 13.815 1.00 0.00 102 VAL A C 1
ATOM 1536 O O . VAL A 1 102 ? 18.473 14.903 13.607 1.00 0.00 102 VAL A O 1
ATOM 1552 N N . MET A 1 1 ? 0.745 0.366 -1.405 1.00 0.00 1 MET A N 2
ATOM 1553 C CA . MET A 1 1 ? 2.050 -0.252 -1.731 1.00 0.00 1 MET A CA 2
ATOM 1554 C C . MET A 1 1 ? 1.855 -1.698 -2.173 1.00 0.00 1 MET A C 2
ATOM 1555 O O . MET A 1 1 ? 2.331 -2.104 -3.235 1.00 0.00 1 MET A O 2
ATOM 1571 N N . THR A 1 2 ? 1.146 -2.467 -1.357 1.00 0.00 2 THR A N 2
ATOM 1572 C CA . THR A 1 2 ? 0.843 -3.858 -1.663 1.00 0.00 2 THR A CA 2
ATOM 1573 C C . THR A 1 2 ? -0.273 -4.350 -0.744 1.00 0.00 2 THR A C 2
ATOM 1574 O O . THR A 1 2 ? -0.621 -3.674 0.228 1.00 0.00 2 THR A O 2
ATOM 1585 N N . MET A 1 3 ? -0.835 -5.512 -1.052 1.00 0.00 3 MET A N 2
ATOM 1586 C CA . MET A 1 3 ? -1.904 -6.082 -0.238 1.00 0.00 3 MET A CA 2
ATOM 1587 C C . MET A 1 3 ? -1.331 -6.685 1.042 1.00 0.00 3 MET A C 2
ATOM 1588 O O . MET A 1 3 ? -2.057 -6.965 1.997 1.00 0.00 3 MET A O 2
ATOM 1602 N N . GLY A 1 4 ? -0.019 -6.888 1.046 1.00 0.00 4 GLY A N 2
ATOM 1603 C CA . GLY A 1 4 ? 0.662 -7.347 2.236 1.00 0.00 4 GLY A CA 2
ATOM 1604 C C . GLY A 1 4 ? 0.559 -8.843 2.434 1.00 0.00 4 GLY A C 2
ATOM 1605 O O . GLY A 1 4 ? 1.119 -9.622 1.664 1.00 0.00 4 GLY A O 2
ATOM 1609 N N . CYS A 1 5 ? -0.155 -9.247 3.474 1.00 0.00 5 CYS A N 2
ATOM 1610 C CA . CYS A 1 5 ? -0.300 -10.656 3.802 1.00 0.00 5 CYS A CA 2
ATOM 1611 C C . CYS A 1 5 ? -1.445 -10.845 4.790 1.00 0.00 5 CYS A C 2
ATOM 1612 O O . CYS A 1 5 ? -1.905 -9.879 5.397 1.00 0.00 5 CYS A O 2
ATOM 1619 N N . ARG A 1 6 ? -1.888 -12.083 4.970 1.00 0.00 6 ARG A N 2
ATOM 1620 C CA . ARG A 1 6 ? -3.035 -12.372 5.831 1.00 0.00 6 ARG A CA 2
ATOM 1621 C C . ARG A 1 6 ? -2.756 -12.005 7.290 1.00 0.00 6 ARG A C 2
ATOM 1622 O O . ARG A 1 6 ? -3.677 -11.895 8.095 1.00 0.00 6 ARG A O 2
ATOM 1643 N N . HIS A 1 7 ? -1.482 -11.807 7.621 1.00 0.00 7 HIS A N 2
ATOM 1644 C CA . HIS A 1 7 ? -1.093 -11.398 8.970 1.00 0.00 7 HIS A CA 2
ATOM 1645 C C . HIS A 1 7 ? -1.691 -10.034 9.319 1.00 0.00 7 HIS A C 2
ATOM 1646 O O . HIS A 1 7 ? -1.926 -9.732 10.489 1.00 0.00 7 HIS A O 2
ATOM 1660 N N . VAL A 1 8 ? -1.942 -9.220 8.293 1.00 0.00 8 VAL A N 2
ATOM 1661 C CA . VAL A 1 8 ? -2.494 -7.879 8.484 1.00 0.00 8 VAL A CA 2
ATOM 1662 C C . VAL A 1 8 ? -3.915 -7.962 9.014 1.00 0.00 8 VAL A C 2
ATOM 1663 O O . VAL A 1 8 ? -4.375 -7.084 9.738 1.00 0.00 8 VAL A O 2
ATOM 1676 N N . ALA A 1 9 ? -4.604 -9.033 8.660 1.00 0.00 9 ALA A N 2
ATOM 1677 C CA . ALA A 1 9 ? -5.999 -9.183 9.024 1.00 0.00 9 ALA A CA 2
ATOM 1678 C C . ALA A 1 9 ? -6.170 -9.416 10.527 1.00 0.00 9 ALA A C 2
ATOM 1679 O O . ALA A 1 9 ? -7.288 -9.406 11.042 1.00 0.00 9 ALA A O 2
ATOM 1686 N N . GLY A 1 10 ? -5.059 -9.624 11.225 1.00 0.00 10 GLY A N 2
ATOM 1687 C CA . GLY A 1 10 ? -5.115 -9.877 12.650 1.00 0.00 10 GLY A CA 2
ATOM 1688 C C . GLY A 1 10 ? -4.739 -8.662 13.477 1.00 0.00 10 GLY A C 2
ATOM 1689 O O . GLY A 1 10 ? -5.080 -8.577 14.661 1.00 0.00 10 GLY A O 2
ATOM 1693 N N . ILE A 1 11 ? -4.054 -7.711 12.857 1.00 0.00 11 ILE A N 2
ATOM 1694 C CA . ILE A 1 11 ? -3.576 -6.537 13.574 1.00 0.00 11 ILE A CA 2
ATOM 1695 C C . ILE A 1 11 ? -4.681 -5.498 13.712 1.00 0.00 11 ILE A C 2
ATOM 1696 O O . ILE A 1 11 ? -5.592 -5.429 12.889 1.00 0.00 11 ILE A O 2
ATOM 1712 N N . ARG A 1 12 ? -4.597 -4.702 14.764 1.00 0.00 12 ARG A N 2
ATOM 1713 C CA . ARG A 1 12 ? -5.601 -3.686 15.041 1.00 0.00 12 ARG A CA 2
ATOM 1714 C C . ARG A 1 12 ? -4.934 -2.364 15.384 1.00 0.00 12 ARG A C 2
ATOM 1715 O O . ARG A 1 12 ? -3.705 -2.279 15.425 1.00 0.00 12 ARG A O 2
ATOM 1736 N N . THR A 1 13 ? -5.737 -1.336 15.612 1.00 0.00 13 THR A N 2
ATOM 1737 C CA . THR A 1 13 ? -5.217 -0.047 16.033 1.00 0.00 13 THR A CA 2
ATOM 1738 C C . THR A 1 13 ? -4.973 -0.063 17.538 1.00 0.00 13 THR A C 2
ATOM 1739 O O . THR A 1 13 ? -5.910 -0.087 18.338 1.00 0.00 13 THR A O 2
ATOM 1750 N N . VAL A 1 14 ? -3.707 -0.071 17.912 1.00 0.00 14 VAL A N 2
ATOM 1751 C CA . VAL A 1 14 ? -3.318 -0.285 19.295 1.00 0.00 14 VAL A CA 2
ATOM 1752 C C . VAL A 1 14 ? -2.979 1.020 20.002 1.00 0.00 14 VAL A C 2
ATOM 1753 O O . VAL A 1 14 ? -2.984 2.093 19.396 1.00 0.00 14 VAL A O 2
ATOM 1766 N N . THR A 1 15 ? -2.692 0.913 21.289 1.00 0.00 15 THR A N 2
ATOM 1767 C CA . THR A 1 15 ? -2.277 2.051 22.085 1.00 0.00 15 THR A CA 2
ATOM 1768 C C . THR A 1 15 ? -0.760 2.044 22.246 1.00 0.00 15 THR A C 2
ATOM 1769 O O . THR A 1 15 ? -0.183 1.034 22.657 1.00 0.00 15 THR A O 2
ATOM 1780 N N . PRO A 1 16 ? -0.093 3.152 21.897 1.00 0.00 16 PRO A N 2
ATOM 1781 C CA . PRO A 1 16 ? 1.354 3.284 22.061 1.00 0.00 16 PRO A CA 2
ATOM 1782 C C . PRO A 1 16 ? 1.760 3.278 23.532 1.00 0.00 16 PRO A C 2
ATOM 1783 O O . PRO A 1 16 ? 1.469 4.219 24.272 1.00 0.00 16 PRO A O 2
ATOM 1794 N N . SER A 1 17 ? 2.427 2.210 23.947 1.00 0.00 17 SER A N 2
ATOM 1795 C CA . SER A 1 17 ? 2.852 2.053 25.333 1.00 0.00 17 SER A CA 2
ATOM 1796 C C . SER A 1 17 ? 3.983 3.026 25.679 1.00 0.00 17 SER A C 2
ATOM 1797 O O . SER A 1 17 ? 4.270 3.272 26.851 1.00 0.00 17 SER A O 2
ATOM 1805 N N . ALA A 1 18 ? 4.611 3.592 24.656 1.00 0.00 18 ALA A N 2
ATOM 1806 C CA . ALA A 1 18 ? 5.740 4.487 24.855 1.00 0.00 18 ALA A CA 2
ATOM 1807 C C . ALA A 1 18 ? 5.675 5.653 23.881 1.00 0.00 18 ALA A C 2
ATOM 1808 O O . ALA A 1 18 ? 4.949 5.598 22.885 1.00 0.00 18 ALA A O 2
ATOM 1815 N N . LEU A 1 19 ? 6.405 6.716 24.189 1.00 0.00 19 LEU A N 2
ATOM 1816 C CA . LEU A 1 19 ? 6.517 7.852 23.282 1.00 0.00 19 LEU A CA 2
ATOM 1817 C C . LEU A 1 19 ? 7.691 7.647 22.340 1.00 0.00 19 LEU A C 2
ATOM 1818 O O . LEU A 1 19 ? 7.601 7.909 21.145 1.00 0.00 19 LEU A O 2
ATOM 1834 N N . GLY A 1 20 ? 8.792 7.177 22.894 1.00 0.00 20 GLY A N 2
ATOM 1835 C CA . GLY A 1 20 ? 9.956 6.866 22.096 1.00 0.00 20 GLY A CA 2
ATOM 1836 C C . GLY A 1 20 ? 10.528 5.522 22.471 1.00 0.00 20 GLY A C 2
ATOM 1837 O O . GLY A 1 20 ? 9.788 4.622 22.864 1.00 0.00 20 GLY A O 2
ATOM 1841 N N . CYS A 1 21 ? 11.836 5.377 22.358 1.00 0.00 21 CYS A N 2
ATOM 1842 C CA . CYS A 1 21 ? 12.489 4.162 22.804 1.00 0.00 21 CYS A CA 2
ATOM 1843 C C . CYS A 1 21 ? 12.610 4.188 24.322 1.00 0.00 21 CYS A C 2
ATOM 1844 O O . CYS A 1 21 ? 13.491 4.850 24.874 1.00 0.00 21 CYS A O 2
ATOM 1852 N N . GLU A 1 22 ? 11.701 3.483 24.983 1.00 0.00 22 GLU A N 2
ATOM 1853 C CA . GLU A 1 22 ? 11.618 3.479 26.441 1.00 0.00 22 GLU A CA 2
ATOM 1854 C C . GLU A 1 22 ? 12.927 3.007 27.073 1.00 0.00 22 GLU A C 2
ATOM 1855 O O . GLU A 1 22 ? 13.337 3.511 28.120 1.00 0.00 22 GLU A O 2
ATOM 1867 N N . GLU A 1 23 ? 13.576 2.047 26.427 1.00 0.00 23 GLU A N 2
ATOM 1868 C CA . GLU A 1 23 ? 14.851 1.529 26.890 1.00 0.00 23 GLU A CA 2
ATOM 1869 C C . GLU A 1 23 ? 15.912 2.624 26.862 1.00 0.00 23 GLU A C 2
ATOM 1870 O O . GLU A 1 23 ? 16.696 2.767 27.794 1.00 0.00 23 GLU A O 2
ATOM 1882 N N . CYS A 1 24 ? 15.919 3.416 25.804 1.00 0.00 24 CYS A N 2
ATOM 1883 C CA . CYS A 1 24 ? 16.857 4.521 25.710 1.00 0.00 24 CYS A CA 2
ATOM 1884 C C . CYS A 1 24 ? 16.524 5.592 26.746 1.00 0.00 24 CYS A C 2
ATOM 1885 O O . CYS A 1 24 ? 17.415 6.213 27.322 1.00 0.00 24 CYS A O 2
ATOM 1893 N N . LEU A 1 25 ? 15.236 5.776 27.005 1.00 0.00 25 LEU A N 2
ATOM 1894 C CA . LEU A 1 25 ? 14.772 6.793 27.944 1.00 0.00 25 LEU A CA 2
ATOM 1895 C C . LEU A 1 25 ? 15.165 6.465 29.382 1.00 0.00 25 LEU A C 2
ATOM 1896 O O . LEU A 1 25 ? 15.136 7.337 30.249 1.00 0.00 25 LEU A O 2
ATOM 1912 N N . LYS A 1 26 ? 15.547 5.219 29.637 1.00 0.00 26 LYS A N 2
ATOM 1913 C CA . LYS A 1 26 ? 15.875 4.802 30.994 1.00 0.00 26 LYS A CA 2
ATOM 1914 C C . LYS A 1 26 ? 17.305 5.206 31.353 1.00 0.00 26 LYS A C 2
ATOM 1915 O O . LYS A 1 26 ? 17.642 5.347 32.528 1.00 0.00 26 LYS A O 2
ATOM 1934 N N . ILE A 1 27 ? 18.140 5.413 30.337 1.00 0.00 27 ILE A N 2
ATOM 1935 C CA . ILE A 1 27 ? 19.548 5.733 30.565 1.00 0.00 27 ILE A CA 2
ATOM 1936 C C . ILE A 1 27 ? 19.977 6.995 29.817 1.00 0.00 27 ILE A C 2
ATOM 1937 O O . ILE A 1 27 ? 21.159 7.343 29.802 1.00 0.00 27 ILE A O 2
ATOM 1953 N N . GLY A 1 28 ? 19.017 7.684 29.207 1.00 0.00 28 GLY A N 2
ATOM 1954 C CA . GLY A 1 28 ? 19.325 8.912 28.492 1.00 0.00 28 GLY A CA 2
ATOM 1955 C C . GLY A 1 28 ? 20.056 8.651 27.190 1.00 0.00 28 GLY A C 2
ATOM 1956 O O . GLY A 1 28 ? 21.053 9.305 26.880 1.00 0.00 28 GLY A O 2
ATOM 1960 N N . SER A 1 29 ? 19.561 7.686 26.434 1.00 0.00 29 SER A N 2
ATOM 1961 C CA . SER A 1 29 ? 20.163 7.313 25.166 1.00 0.00 29 SER A CA 2
ATOM 1962 C C . SER A 1 29 ? 19.314 7.807 23.997 1.00 0.00 29 SER A C 2
ATOM 1963 O O . SER A 1 29 ? 18.100 7.987 24.131 1.00 0.00 29 SER A O 2
ATOM 1971 N N . PRO A 1 30 ? 19.944 8.047 22.840 1.00 0.00 30 PRO A N 2
ATOM 1972 C CA . PRO A 1 30 ? 19.250 8.508 21.644 1.00 0.00 30 PRO A CA 2
ATOM 1973 C C . PRO A 1 30 ? 18.654 7.367 20.819 1.00 0.00 30 PRO A C 2
ATOM 1974 O O . PRO A 1 30 ? 18.876 6.184 21.100 1.00 0.00 30 PRO A O 2
ATOM 1985 N N . TRP A 1 31 ? 17.880 7.743 19.813 1.00 0.00 31 TRP A N 2
ATOM 1986 C CA . TRP A 1 31 ? 17.331 6.803 18.850 1.00 0.00 31 TRP A CA 2
ATOM 1987 C C . TRP A 1 31 ? 17.138 7.519 17.525 1.00 0.00 31 TRP A C 2
ATOM 1988 O O . TRP A 1 31 ? 17.011 8.746 17.496 1.00 0.00 31 TRP A O 2
ATOM 2009 N N . VAL A 1 32 ? 17.126 6.772 16.436 1.00 0.00 32 VAL A N 2
ATOM 2010 C CA . VAL A 1 32 ? 16.968 7.374 15.125 1.00 0.00 32 VAL A CA 2
ATOM 2011 C C . VAL A 1 32 ? 15.518 7.281 14.671 1.00 0.00 32 VAL A C 2
ATOM 2012 O O . VAL A 1 32 ? 14.877 8.298 14.407 1.00 0.00 32 VAL A O 2
ATOM 2025 N N . HIS A 1 33 ? 15.000 6.061 14.601 1.00 0.00 33 HIS A N 2
ATOM 2026 C CA . HIS A 1 33 ? 13.622 5.843 14.179 1.00 0.00 33 HIS A CA 2
ATOM 2027 C C . HIS A 1 33 ? 12.897 4.904 15.136 1.00 0.00 33 HIS A C 2
ATOM 2028 O O . HIS A 1 33 ? 13.528 4.201 15.933 1.00 0.00 33 HIS A O 2
ATOM 2043 N N . LEU A 1 34 ? 11.572 4.889 15.039 1.00 0.00 34 LEU A N 2
ATOM 2044 C CA . LEU A 1 34 ? 10.727 4.136 15.958 1.00 0.00 34 LEU A CA 2
ATOM 2045 C C . LEU A 1 34 ? 9.669 3.339 15.203 1.00 0.00 34 LEU A C 2
ATOM 2046 O O . LEU A 1 34 ? 8.954 3.880 14.356 1.00 0.00 34 LEU A O 2
ATOM 2062 N N . ARG A 1 35 ? 9.560 2.058 15.525 1.00 0.00 35 ARG A N 2
ATOM 2063 C CA . ARG A 1 35 ? 8.549 1.198 14.926 1.00 0.00 35 ARG A CA 2
ATOM 2064 C C . ARG A 1 35 ? 7.732 0.511 16.017 1.00 0.00 35 ARG A C 2
ATOM 2065 O O . ARG A 1 35 ? 8.284 -0.139 16.906 1.00 0.00 35 ARG A O 2
ATOM 2086 N N . ILE A 1 36 ? 6.421 0.668 15.947 1.00 0.00 36 ILE A N 2
ATOM 2087 C CA . ILE A 1 36 ? 5.521 0.144 16.968 1.00 0.00 36 ILE A CA 2
ATOM 2088 C C . ILE A 1 36 ? 4.779 -1.088 16.453 1.00 0.00 36 ILE A C 2
ATOM 2089 O O . ILE A 1 36 ? 4.407 -1.148 15.290 1.00 0.00 36 ILE A O 2
ATOM 2105 N N . CYS A 1 37 ? 4.591 -2.084 17.309 1.00 0.00 37 CYS A N 2
ATOM 2106 C CA . CYS A 1 37 ? 3.793 -3.251 16.935 1.00 0.00 37 CYS A CA 2
ATOM 2107 C C . CYS A 1 37 ? 2.343 -2.859 16.710 1.00 0.00 37 CYS A C 2
ATOM 2108 O O . CYS A 1 37 ? 1.796 -2.049 17.454 1.00 0.00 37 CYS A O 2
ATOM 2115 N N . ARG A 1 38 ? 1.712 -3.470 15.723 1.00 0.00 38 ARG A N 2
ATOM 2116 C CA . ARG A 1 38 ? 0.268 -3.356 15.565 1.00 0.00 38 ARG A CA 2
ATOM 2117 C C . ARG A 1 38 ? -0.416 -4.440 16.395 1.00 0.00 38 ARG A C 2
ATOM 2118 O O . ARG A 1 38 ? -1.629 -4.633 16.328 1.00 0.00 38 ARG A O 2
ATOM 2139 N N . THR A 1 39 ? 0.398 -5.147 17.173 1.00 0.00 39 THR A N 2
ATOM 2140 C CA . THR A 1 39 ? -0.073 -6.216 18.036 1.00 0.00 39 THR A CA 2
ATOM 2141 C C . THR A 1 39 ? -0.122 -5.766 19.500 1.00 0.00 39 THR A C 2
ATOM 2142 O O . THR A 1 39 ? -1.193 -5.538 20.051 1.00 0.00 39 THR A O 2
ATOM 2153 N N . CYS A 1 40 ? 1.054 -5.618 20.116 1.00 0.00 40 CYS A N 2
ATOM 2154 C CA . CYS A 1 40 ? 1.132 -5.332 21.550 1.00 0.00 40 CYS A CA 2
ATOM 2155 C C . CYS A 1 40 ? 1.202 -3.829 21.829 1.00 0.00 40 CYS A C 2
ATOM 2156 O O . CYS A 1 40 ? 1.199 -3.406 22.982 1.00 0.00 40 CYS A O 2
ATOM 2163 N N . GLY A 1 41 ? 1.269 -3.024 20.771 1.00 0.00 41 GLY A N 2
ATOM 2164 C CA . GLY A 1 41 ? 1.288 -1.575 20.934 1.00 0.00 41 GLY A CA 2
ATOM 2165 C C . GLY A 1 41 ? 2.567 -1.041 21.563 1.00 0.00 41 GLY A C 2
ATOM 2166 O O . GLY A 1 41 ? 2.615 0.105 22.011 1.00 0.00 41 GLY A O 2
ATOM 2170 N N . HIS A 1 42 ? 3.609 -1.857 21.597 1.00 0.00 42 HIS A N 2
ATOM 2171 C CA . HIS A 1 42 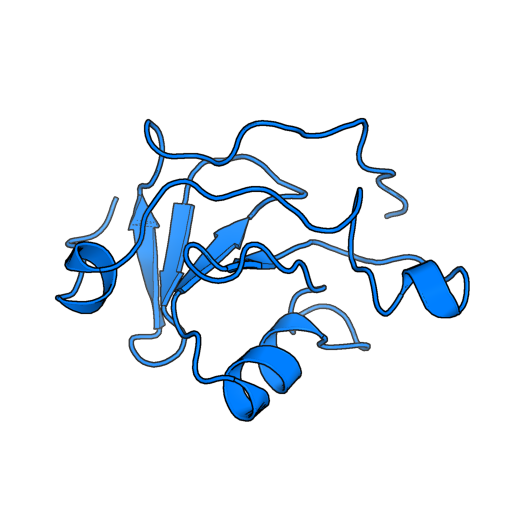? 4.878 -1.426 22.162 1.00 0.00 42 HIS A CA 2
ATOM 2172 C C . HIS A 1 42 ? 5.769 -0.858 21.065 1.00 0.00 42 HIS A C 2
ATOM 2173 O O . HIS A 1 42 ? 5.848 -1.419 19.967 1.00 0.00 42 HIS A O 2
ATOM 2188 N N . VAL A 1 43 ? 6.420 0.258 21.366 1.00 0.00 43 VAL A N 2
ATOM 2189 C CA . VAL A 1 43 ? 7.276 0.943 20.406 1.00 0.00 43 VAL A CA 2
ATOM 2190 C C . VAL A 1 43 ? 8.725 0.489 20.565 1.00 0.00 43 VAL A C 2
ATOM 2191 O O . VAL A 1 43 ? 9.200 0.304 21.682 1.00 0.00 43 VAL A O 2
ATOM 2204 N N . GLY A 1 44 ? 9.415 0.291 19.453 1.00 0.00 44 GLY A N 2
ATOM 2205 C CA . GLY A 1 44 ? 10.813 -0.079 19.508 1.00 0.00 44 GLY A CA 2
ATOM 2206 C C . GLY A 1 44 ? 11.651 0.730 18.543 1.00 0.00 44 GLY A C 2
ATOM 2207 O O . GLY A 1 44 ? 11.198 1.042 17.442 1.00 0.00 44 GLY A O 2
ATOM 2211 N N . CYS A 1 45 ? 12.868 1.078 18.947 1.00 0.00 45 CYS A N 2
ATOM 2212 C CA . CYS A 1 45 ? 13.765 1.815 18.069 1.00 0.00 45 CYS A CA 2
ATOM 2213 C C . CYS A 1 45 ? 14.276 0.888 16.974 1.00 0.00 45 CYS A C 2
ATOM 2214 O O . CYS A 1 45 ? 14.584 -0.281 17.234 1.00 0.00 45 CYS A O 2
ATOM 2222 N N . CYS A 1 46 ? 14.368 1.408 15.760 1.00 0.00 46 CYS A N 2
ATOM 2223 C CA . CYS A 1 46 ? 14.714 0.600 14.599 1.00 0.00 46 CYS A CA 2
ATOM 2224 C C . CYS A 1 46 ? 16.107 -0.014 14.706 1.00 0.00 46 CYS A C 2
ATOM 2225 O O . CYS A 1 46 ? 16.888 0.303 15.609 1.00 0.00 46 CYS A O 2
ATOM 2233 N N . ASP A 1 47 ? 16.406 -0.892 13.760 1.00 0.00 47 ASP A N 2
ATOM 2234 C CA . ASP A 1 47 ? 17.696 -1.564 13.688 1.00 0.00 47 ASP A CA 2
ATOM 2235 C C . ASP A 1 47 ? 18.765 -0.622 13.151 1.00 0.00 47 ASP A C 2
ATOM 2236 O O . ASP A 1 47 ? 19.947 -0.963 13.097 1.00 0.00 47 ASP A O 2
ATOM 2245 N N . ASP A 1 48 ? 18.341 0.570 12.762 1.00 0.00 48 ASP A N 2
ATOM 2246 C CA . ASP A 1 48 ? 19.261 1.607 12.322 1.00 0.00 48 ASP A CA 2
ATOM 2247 C C . ASP A 1 48 ? 19.720 2.425 13.523 1.00 0.00 48 ASP A C 2
ATOM 2248 O O . ASP A 1 48 ? 20.614 3.264 13.423 1.00 0.00 48 ASP A O 2
ATOM 2257 N N . SER A 1 49 ? 19.080 2.173 14.655 1.00 0.00 49 SER A N 2
ATOM 2258 C CA . SER A 1 49 ? 19.400 2.853 15.893 1.00 0.00 49 SER A CA 2
ATOM 2259 C C . SER A 1 49 ? 20.336 1.984 16.734 1.00 0.00 49 SER A C 2
ATOM 2260 O O . SER A 1 49 ? 20.347 0.762 16.582 1.00 0.00 49 SER A O 2
ATOM 2268 N N . PRO A 1 50 ? 21.123 2.601 17.635 1.00 0.00 50 PRO A N 2
ATOM 2269 C CA . PRO A 1 50 ? 22.169 1.909 18.412 1.00 0.00 50 PRO A CA 2
ATOM 2270 C C . PRO A 1 50 ? 21.670 0.692 19.198 1.00 0.00 50 PRO A C 2
ATOM 2271 O O . PRO A 1 50 ? 22.420 -0.257 19.415 1.00 0.00 50 PRO A O 2
ATOM 2282 N N . HIS A 1 51 ? 20.412 0.720 19.624 1.00 0.00 51 HIS A N 2
ATOM 2283 C CA . HIS A 1 51 ? 19.871 -0.363 20.445 1.00 0.00 51 HIS A CA 2
ATOM 2284 C C . HIS A 1 51 ? 19.282 -1.491 19.598 1.00 0.00 51 HIS A C 2
ATOM 2285 O O . HIS A 1 51 ? 19.352 -2.656 19.987 1.00 0.00 51 HIS A O 2
ATOM 2300 N N . LYS A 1 52 ? 18.713 -1.144 18.439 1.00 0.00 52 LYS A N 2
ATOM 2301 C CA . LYS A 1 52 ? 18.023 -2.120 17.581 1.00 0.00 52 LYS A CA 2
ATOM 2302 C C . LYS A 1 52 ? 16.967 -2.887 18.380 1.00 0.00 52 LYS A C 2
ATOM 2303 O O . LYS A 1 52 ? 16.726 -4.069 18.146 1.00 0.00 52 LYS A O 2
ATOM 2322 N N . HIS A 1 53 ? 16.321 -2.190 19.305 1.00 0.00 53 HIS A N 2
ATOM 2323 C CA . HIS A 1 53 ? 15.398 -2.821 20.239 1.00 0.00 53 HIS A CA 2
ATOM 2324 C C . HIS A 1 53 ? 14.166 -3.379 19.522 1.00 0.00 53 HIS A C 2
ATOM 2325 O O . HIS A 1 53 ? 13.569 -4.347 19.982 1.00 0.00 53 HIS A O 2
ATOM 2340 N N . ALA A 1 54 ? 13.802 -2.780 18.389 1.00 0.00 54 ALA A N 2
ATOM 2341 C CA . ALA A 1 54 ? 12.626 -3.213 17.635 1.00 0.00 54 ALA A CA 2
ATOM 2342 C C . ALA A 1 54 ? 12.795 -4.623 17.071 1.00 0.00 54 ALA A C 2
ATOM 2343 O O . ALA A 1 54 ? 11.852 -5.415 17.076 1.00 0.00 54 ALA A O 2
ATOM 2350 N N . THR A 1 55 ? 13.990 -4.934 16.585 1.00 0.00 55 THR A N 2
ATOM 2351 C CA . THR A 1 55 ? 14.249 -6.243 16.004 1.00 0.00 55 THR A CA 2
ATOM 2352 C C . THR A 1 55 ? 14.385 -7.292 17.099 1.00 0.00 55 THR A C 2
ATOM 2353 O O . THR A 1 55 ? 13.814 -8.382 17.008 1.00 0.00 55 THR A O 2
ATOM 2364 N N . ARG A 1 56 ? 15.130 -6.941 18.142 1.00 0.00 56 ARG A N 2
ATOM 2365 C CA . ARG A 1 56 ? 15.305 -7.810 19.300 1.00 0.00 56 ARG A CA 2
ATOM 2366 C C . ARG A 1 56 ? 13.951 -8.143 19.923 1.00 0.00 56 ARG A C 2
ATOM 2367 O O . ARG A 1 56 ? 13.677 -9.296 20.263 1.00 0.00 56 ARG A O 2
ATOM 2388 N N . HIS A 1 57 ? 13.098 -7.127 20.035 1.00 0.00 57 HIS A N 2
ATOM 2389 C CA . HIS A 1 57 ? 11.747 -7.298 20.559 1.00 0.00 57 HIS A CA 2
ATOM 2390 C C . HIS A 1 57 ? 10.966 -8.321 19.735 1.00 0.00 57 HIS A C 2
ATOM 2391 O O . HIS A 1 57 ? 10.275 -9.175 20.293 1.00 0.00 57 HIS A O 2
ATOM 2405 N N . PHE A 1 58 ? 11.074 -8.230 18.410 1.00 0.00 58 PHE A N 2
ATOM 2406 C CA . PHE A 1 58 ? 10.383 -9.157 17.519 1.00 0.00 58 PHE A CA 2
ATOM 2407 C C . PHE A 1 58 ? 10.780 -10.598 17.809 1.00 0.00 58 PHE A C 2
ATOM 2408 O O . PHE A 1 58 ? 9.923 -11.461 17.955 1.00 0.00 58 PHE A O 2
ATOM 2425 N N . HIS A 1 59 ? 12.076 -10.849 17.907 1.00 0.00 59 HIS A N 2
ATOM 2426 C CA . HIS A 1 59 ? 12.572 -12.210 18.091 1.00 0.00 59 HIS A CA 2
ATOM 2427 C C . HIS A 1 59 ? 12.167 -12.768 19.454 1.00 0.00 59 HIS A C 2
ATOM 2428 O O . HIS A 1 59 ? 12.038 -13.979 19.624 1.00 0.00 59 HIS A O 2
ATOM 2443 N N . ALA A 1 60 ? 11.960 -11.881 20.418 1.00 0.00 60 ALA A N 2
ATOM 2444 C CA . ALA A 1 60 ? 11.568 -12.289 21.762 1.00 0.00 60 ALA A CA 2
ATOM 2445 C C . ALA A 1 60 ? 10.058 -12.529 21.864 1.00 0.00 60 ALA A C 2
ATOM 2446 O O . ALA A 1 60 ? 9.618 -13.594 22.295 1.00 0.00 60 ALA A O 2
ATOM 2453 N N . THR A 1 61 ? 9.268 -11.541 21.456 1.00 0.00 61 THR A N 2
ATOM 2454 C CA . THR A 1 61 ? 7.816 -11.611 21.611 1.00 0.00 61 THR A CA 2
ATOM 2455 C C . THR A 1 61 ? 7.151 -12.369 20.466 1.00 0.00 61 THR A C 2
ATOM 2456 O O . THR A 1 61 ? 6.114 -13.007 20.649 1.00 0.00 61 THR A O 2
ATOM 2467 N N . GLY A 1 62 ? 7.752 -12.306 19.288 1.00 0.00 62 GLY A N 2
ATOM 2468 C CA . GLY A 1 62 ? 7.157 -12.923 18.122 1.00 0.00 62 GLY A CA 2
ATOM 2469 C C . GLY A 1 62 ? 6.107 -12.037 17.485 1.00 0.00 62 GLY A C 2
ATOM 2470 O O . GLY A 1 62 ? 5.017 -12.495 17.149 1.00 0.00 62 GLY A O 2
ATOM 2474 N N . HIS A 1 63 ? 6.430 -10.759 17.330 1.00 0.00 63 HIS A N 2
ATOM 2475 C CA . HIS A 1 63 ? 5.508 -9.809 16.715 1.00 0.00 63 HIS A CA 2
ATOM 2476 C C . HIS A 1 63 ? 6.080 -9.303 15.401 1.00 0.00 63 HIS A C 2
ATOM 2477 O O . HIS A 1 63 ? 6.864 -8.354 15.379 1.00 0.00 63 HIS A O 2
ATOM 2491 N N . PRO A 1 64 ? 5.704 -9.950 14.287 1.00 0.00 64 PRO A N 2
ATOM 2492 C CA . PRO A 1 64 ? 6.307 -9.690 12.981 1.00 0.00 64 PRO A CA 2
ATOM 2493 C C . PRO A 1 64 ? 5.805 -8.414 12.311 1.00 0.00 64 PRO A C 2
ATOM 2494 O O . PRO A 1 64 ? 6.448 -7.906 11.397 1.00 0.00 64 PRO A O 2
ATOM 2505 N N . ILE A 1 65 ? 4.661 -7.901 12.742 1.00 0.00 65 ILE A N 2
ATOM 2506 C CA . ILE A 1 65 ? 4.103 -6.714 12.111 1.00 0.00 65 ILE A CA 2
ATOM 2507 C C . ILE A 1 65 ? 4.284 -5.477 12.973 1.00 0.00 65 ILE A C 2
ATOM 2508 O O . ILE A 1 65 ? 3.866 -5.426 14.136 1.00 0.00 65 ILE A O 2
ATOM 2524 N N . ILE A 1 66 ? 4.914 -4.485 12.374 1.00 0.00 66 ILE A N 2
ATOM 2525 C CA . ILE A 1 66 ? 5.186 -3.220 13.020 1.00 0.00 66 ILE A CA 2
ATOM 2526 C C . ILE A 1 66 ? 4.764 -2.075 12.113 1.00 0.00 66 ILE A C 2
ATOM 2527 O O . ILE A 1 66 ? 4.601 -2.261 10.910 1.00 0.00 66 ILE A O 2
ATOM 2543 N N . GLU A 1 67 ? 4.587 -0.906 12.691 1.00 0.00 67 GLU A N 2
ATOM 2544 C CA . GLU A 1 67 ? 4.190 0.272 11.947 1.00 0.00 67 GLU A CA 2
ATOM 2545 C C . GLU A 1 67 ? 5.144 1.420 12.245 1.00 0.00 67 GLU A C 2
ATOM 2546 O O . GLU A 1 67 ? 5.721 1.488 13.336 1.00 0.00 67 GLU A O 2
ATOM 2558 N N . GLY A 1 68 ? 5.334 2.296 11.268 1.00 0.00 68 GLY A N 2
ATOM 2559 C CA . GLY A 1 68 ? 6.183 3.452 11.460 1.00 0.00 68 GLY A CA 2
ATOM 2560 C C . GLY A 1 68 ? 5.595 4.425 12.462 1.00 0.00 68 GLY A C 2
ATOM 2561 O O . GLY A 1 68 ? 4.636 5.132 12.159 1.00 0.00 68 GLY A O 2
ATOM 2565 N N . TYR A 1 69 ? 6.176 4.460 13.654 1.00 0.00 69 TYR A N 2
ATOM 2566 C CA . TYR A 1 69 ? 5.671 5.302 14.727 1.00 0.00 69 TYR A CA 2
ATOM 2567 C C . TYR A 1 69 ? 6.253 6.708 14.626 1.00 0.00 69 TYR A C 2
ATOM 2568 O O . TYR A 1 69 ? 5.545 7.703 14.816 1.00 0.00 69 TYR A O 2
ATOM 2586 N N . ASP A 1 70 ? 7.543 6.790 14.325 1.00 0.00 70 ASP A N 2
ATOM 2587 C CA . ASP A 1 70 ? 8.208 8.082 14.200 1.00 0.00 70 ASP A CA 2
ATOM 2588 C C . ASP A 1 70 ? 7.933 8.742 12.829 1.00 0.00 70 ASP A C 2
ATOM 2589 O O . ASP A 1 70 ? 7.770 9.962 12.774 1.00 0.00 70 ASP A O 2
ATOM 2598 N N . PRO A 1 71 ? 7.861 7.984 11.698 1.00 0.00 71 PRO A N 2
ATOM 2599 C CA . PRO A 1 71 ? 7.526 8.555 10.400 1.00 0.00 71 PRO A CA 2
ATOM 2600 C C . PRO A 1 71 ? 6.017 8.548 10.148 1.00 0.00 71 PRO A C 2
ATOM 2601 O O . PRO A 1 71 ? 5.398 7.485 10.076 1.00 0.00 71 PRO A O 2
ATOM 2612 N N . PRO A 1 72 ? 5.407 9.735 9.996 1.00 0.00 72 PRO A N 2
ATOM 2613 C CA . PRO A 1 72 ? 3.954 9.881 9.815 1.00 0.00 72 PRO A CA 2
ATOM 2614 C C . PRO A 1 72 ? 3.464 9.450 8.427 1.00 0.00 72 PRO A C 2
ATOM 2615 O O . PRO A 1 72 ? 2.443 9.935 7.945 1.00 0.00 72 PRO A O 2
ATOM 2626 N N . GLU A 1 73 ? 4.177 8.521 7.804 1.00 0.00 73 GLU A N 2
ATOM 2627 C CA . GLU A 1 73 ? 3.806 8.021 6.485 1.00 0.00 73 GLU A CA 2
ATOM 2628 C C . GLU A 1 73 ? 2.689 6.989 6.596 1.00 0.00 73 GLU A C 2
ATOM 2629 O O . GLU A 1 73 ? 1.887 6.825 5.676 1.00 0.00 73 GLU A O 2
ATOM 2641 N N . GLY A 1 74 ? 2.649 6.296 7.729 1.00 0.00 74 GLY A N 2
ATOM 2642 C CA . GLY A 1 74 ? 1.631 5.288 7.947 1.00 0.00 74 GLY A CA 2
ATOM 2643 C C . GLY A 1 74 ? 1.863 4.042 7.115 1.00 0.00 74 GLY A C 2
ATOM 2644 O O . GLY A 1 74 ? 1.129 3.776 6.161 1.00 0.00 74 GLY A O 2
ATOM 2648 N N . TRP A 1 75 ? 2.885 3.279 7.470 1.00 0.00 75 TRP A N 2
ATOM 2649 C CA . TRP A 1 75 ? 3.199 2.047 6.762 1.00 0.00 75 TRP A CA 2
ATOM 2650 C C . TRP A 1 75 ? 3.430 0.910 7.744 1.00 0.00 75 TRP A C 2
ATOM 2651 O O . TRP A 1 75 ? 3.843 1.135 8.884 1.00 0.00 75 TRP A O 2
ATOM 2672 N N . GLY A 1 76 ? 3.161 -0.302 7.291 1.00 0.00 76 GLY A N 2
ATOM 2673 C CA . GLY A 1 76 ? 3.352 -1.469 8.115 1.00 0.00 76 GLY A CA 2
ATOM 2674 C C . GLY A 1 76 ? 4.374 -2.414 7.528 1.00 0.00 76 GLY A C 2
ATOM 2675 O O . GLY A 1 76 ? 4.378 -2.674 6.322 1.00 0.00 76 GLY A O 2
ATOM 2679 N N . TRP A 1 77 ? 5.239 -2.926 8.383 1.00 0.00 77 TRP A N 2
ATOM 2680 C CA . TRP A 1 77 ? 6.293 -3.831 7.971 1.00 0.00 77 TRP A CA 2
ATOM 2681 C C . TRP A 1 77 ? 6.083 -5.191 8.619 1.00 0.00 77 TRP A C 2
ATOM 2682 O O . TRP A 1 77 ? 5.770 -5.279 9.805 1.00 0.00 77 TRP A O 2
ATOM 2703 N N . CYS A 1 78 ? 6.232 -6.247 7.839 1.00 0.00 78 CYS A N 2
ATOM 2704 C CA . CYS A 1 78 ? 6.097 -7.593 8.366 1.00 0.00 78 CYS A CA 2
ATOM 2705 C C . CYS A 1 78 ? 7.431 -8.315 8.248 1.00 0.00 78 CYS A C 2
ATOM 2706 O O . CYS A 1 78 ? 7.814 -8.720 7.157 1.00 0.00 78 CYS A O 2
ATOM 2713 N N . TYR A 1 79 ? 8.126 -8.457 9.377 1.00 0.00 79 TYR A N 2
ATOM 2714 C CA . TYR A 1 79 ? 9.480 -9.028 9.419 1.00 0.00 79 TYR A CA 2
ATOM 2715 C C . TYR A 1 79 ? 9.609 -10.308 8.589 1.00 0.00 79 TYR A C 2
ATOM 2716 O O . TYR A 1 79 ? 10.489 -10.419 7.739 1.00 0.00 79 TYR A O 2
ATOM 2734 N N . VAL A 1 80 ? 8.721 -11.262 8.840 1.00 0.00 80 VAL A N 2
ATOM 2735 C CA . VAL A 1 80 ? 8.800 -12.581 8.212 1.00 0.00 80 VAL A CA 2
ATOM 2736 C C . VAL A 1 80 ? 8.467 -12.545 6.718 1.00 0.00 80 VAL A C 2
ATOM 2737 O O . VAL A 1 80 ? 8.822 -13.459 5.975 1.00 0.00 80 VAL A O 2
ATOM 2750 N N . ASP A 1 81 ? 7.776 -11.502 6.282 1.00 0.00 81 ASP A N 2
ATOM 2751 C CA . ASP A 1 81 ? 7.394 -11.376 4.876 1.00 0.00 81 ASP A CA 2
ATOM 2752 C C . ASP A 1 81 ? 8.368 -10.473 4.136 1.00 0.00 81 ASP A C 2
ATOM 2753 O O . ASP A 1 81 ? 8.651 -10.683 2.956 1.00 0.00 81 ASP A O 2
ATOM 2762 N N . GLU A 1 82 ? 8.865 -9.463 4.848 1.00 0.00 82 GLU A N 2
ATOM 2763 C CA . GLU A 1 82 ? 9.736 -8.439 4.275 1.00 0.00 82 GLU A CA 2
ATOM 2764 C C . GLU A 1 82 ? 8.992 -7.618 3.228 1.00 0.00 82 GLU A C 2
ATOM 2765 O O . GLU A 1 82 ? 9.593 -7.056 2.313 1.00 0.00 82 GLU A O 2
ATOM 2777 N N . VAL A 1 83 ? 7.677 -7.543 3.381 1.00 0.00 83 VAL A N 2
ATOM 2778 C CA . VAL A 1 83 ? 6.859 -6.698 2.530 1.00 0.00 83 VAL A CA 2
ATOM 2779 C C . VAL A 1 83 ? 6.340 -5.507 3.324 1.00 0.00 83 VAL A C 2
ATOM 2780 O O . VAL A 1 83 ? 5.947 -5.644 4.489 1.00 0.00 83 VAL A O 2
ATOM 2793 N N . MET A 1 84 ? 6.375 -4.341 2.706 1.00 0.00 84 MET A N 2
ATOM 2794 C CA . MET A 1 84 ? 5.869 -3.131 3.329 1.00 0.00 84 MET A CA 2
ATOM 2795 C C . MET A 1 84 ? 4.554 -2.723 2.682 1.00 0.00 84 MET A C 2
ATOM 2796 O O . MET A 1 84 ? 4.462 -2.610 1.462 1.00 0.00 84 MET A O 2
ATOM 2810 N N . PHE A 1 85 ? 3.543 -2.514 3.502 1.00 0.00 85 PHE A N 2
ATOM 2811 C CA . PHE A 1 85 ? 2.236 -2.100 3.020 1.00 0.00 85 PHE A CA 2
ATOM 2812 C C . PHE A 1 85 ? 1.809 -0.828 3.734 1.00 0.00 85 PHE A C 2
ATOM 2813 O O . PHE A 1 85 ? 2.375 -0.479 4.766 1.00 0.00 85 PHE A O 2
ATOM 2830 N N . ASP A 1 86 ? 0.830 -0.129 3.185 1.00 0.00 86 ASP A N 2
ATOM 2831 C CA . ASP A 1 86 ? 0.381 1.121 3.781 1.00 0.00 86 ASP A CA 2
ATOM 2832 C C . ASP A 1 86 ? -0.622 0.844 4.893 1.00 0.00 86 ASP A C 2
ATOM 2833 O O . ASP A 1 86 ? -1.443 -0.072 4.795 1.00 0.00 86 ASP A O 2
ATOM 2842 N N . LEU A 1 87 ? -0.528 1.619 5.959 1.00 0.00 87 LEU A N 2
ATOM 2843 C CA . LEU A 1 87 ? -1.423 1.478 7.096 1.00 0.00 87 LEU A CA 2
ATOM 2844 C C . LEU A 1 87 ? -2.015 2.820 7.492 1.00 0.00 87 LEU A C 2
ATOM 2845 O O . LEU A 1 87 ? -2.668 2.922 8.520 1.00 0.00 87 LEU A O 2
ATOM 2861 N N . SER A 1 88 ? -1.814 3.836 6.655 1.00 0.00 88 SER A N 2
ATOM 2862 C CA . SER A 1 88 ? -2.260 5.197 6.961 1.00 0.00 88 SER A CA 2
ATOM 2863 C C . SER A 1 88 ? -3.769 5.247 7.227 1.00 0.00 88 SER A C 2
ATOM 2864 O O . SER A 1 88 ? -4.257 6.139 7.921 1.00 0.00 88 SER A O 2
ATOM 2872 N N . ASP A 1 89 ? -4.492 4.269 6.693 1.00 0.00 89 ASP A N 2
ATOM 2873 C CA . ASP A 1 89 ? -5.938 4.168 6.887 1.00 0.00 89 ASP A CA 2
ATOM 2874 C C . ASP A 1 89 ? -6.285 3.845 8.345 1.00 0.00 89 ASP A C 2
ATOM 2875 O O . ASP A 1 89 ? -7.385 4.139 8.815 1.00 0.00 89 ASP A O 2
ATOM 2884 N N . ARG A 1 90 ? -5.328 3.271 9.066 1.00 0.00 90 ARG A N 2
ATOM 2885 C CA . ARG A 1 90 ? -5.556 2.825 10.440 1.00 0.00 90 ARG A CA 2
ATOM 2886 C C . ARG A 1 90 ? -4.343 3.153 11.305 1.00 0.00 90 ARG A C 2
ATOM 2887 O O . ARG A 1 90 ? -4.170 2.582 12.379 1.00 0.00 90 ARG A O 2
ATOM 2908 N N . MET A 1 91 ? -3.516 4.077 10.832 1.00 0.00 91 MET A N 2
ATOM 2909 C CA . MET A 1 91 ? -2.181 4.284 11.396 1.00 0.00 91 MET A CA 2
ATOM 2910 C C . MET A 1 91 ? -2.217 4.767 12.840 1.00 0.00 91 MET A C 2
ATOM 2911 O O . MET A 1 91 ? -3.133 5.482 13.253 1.00 0.00 91 MET A O 2
ATOM 2925 N N . THR A 1 92 ? -1.210 4.359 13.598 1.00 0.00 92 THR A N 2
ATOM 2926 C CA . THR A 1 92 ? -1.039 4.805 14.967 1.00 0.00 92 THR A CA 2
ATOM 2927 C C . THR A 1 92 ? 0.015 5.910 15.022 1.00 0.00 92 THR A C 2
ATOM 2928 O O . THR A 1 92 ? 1.215 5.643 14.950 1.00 0.00 92 THR A O 2
ATOM 2939 N N . PRO A 1 93 ? -0.420 7.172 15.122 1.00 0.00 93 PRO A N 2
ATOM 2940 C CA . PRO A 1 93 ? 0.488 8.315 15.116 1.00 0.00 93 PRO A CA 2
ATOM 2941 C C . PRO A 1 93 ? 1.174 8.524 16.461 1.00 0.00 93 PRO A C 2
ATOM 2942 O O . PRO A 1 93 ? 0.694 8.058 17.497 1.00 0.00 93 PRO A O 2
ATOM 2953 N N . HIS A 1 94 ? 2.303 9.223 16.446 1.00 0.00 94 HIS A N 2
ATOM 2954 C CA . HIS A 1 94 ? 3.008 9.528 17.682 1.00 0.00 94 HIS A CA 2
ATOM 2955 C C . HIS A 1 94 ? 2.272 10.619 18.444 1.00 0.00 94 HIS A C 2
ATOM 2956 O O . HIS A 1 94 ? 2.221 11.771 18.016 1.00 0.00 94 HIS A O 2
ATOM 2971 N N . ASN A 1 95 ? 1.688 10.233 19.568 1.00 0.00 95 ASN A N 2
ATOM 2972 C CA . ASN A 1 95 ? 0.822 11.121 20.335 1.00 0.00 95 ASN A CA 2
ATOM 2973 C C . ASN A 1 95 ? 1.627 12.075 21.207 1.00 0.00 95 ASN A C 2
ATOM 2974 O O . ASN A 1 95 ? 1.139 13.135 21.594 1.00 0.00 95 ASN A O 2
ATOM 2985 N N . GLY A 1 96 ? 2.859 11.703 21.509 1.00 0.00 96 GLY A N 2
ATOM 2986 C CA . GLY A 1 96 ? 3.677 12.520 22.379 1.00 0.00 96 GLY A CA 2
ATOM 2987 C C . GLY A 1 96 ? 4.783 13.231 21.634 1.00 0.00 96 GLY A C 2
ATOM 2988 O O . GLY A 1 96 ? 5.140 12.836 20.522 1.00 0.00 96 GLY A O 2
ATOM 2992 N N . PRO A 1 97 ? 5.345 14.290 22.230 1.00 0.00 97 PRO A N 2
ATOM 2993 C CA . PRO A 1 97 ? 6.442 15.049 21.637 1.00 0.00 97 PRO A CA 2
ATOM 2994 C C . PRO A 1 97 ? 7.757 14.281 21.710 1.00 0.00 97 PRO A C 2
ATOM 2995 O O . PRO A 1 97 ? 8.424 14.259 22.747 1.00 0.00 97 PRO A O 2
ATOM 3006 N N . ILE A 1 98 ? 8.108 13.631 20.612 1.00 0.00 98 ILE A N 2
ATOM 3007 C CA . ILE A 1 98 ? 9.317 12.824 20.551 1.00 0.00 98 ILE A CA 2
ATOM 3008 C C . ILE A 1 98 ? 10.540 13.699 20.303 1.00 0.00 98 ILE A C 2
ATOM 3009 O O . ILE A 1 98 ? 10.578 14.454 19.329 1.00 0.00 98 ILE A O 2
ATOM 3025 N N . PRO A 1 99 ? 11.544 13.621 21.192 1.00 0.00 99 PRO A N 2
ATOM 3026 C CA . PRO A 1 99 ? 12.808 14.342 21.020 1.00 0.00 99 PRO A CA 2
ATOM 3027 C C . PRO A 1 99 ? 13.507 13.947 19.723 1.00 0.00 99 PRO A C 2
ATOM 3028 O O . PRO A 1 99 ? 13.883 12.788 19.534 1.00 0.00 99 PRO A O 2
ATOM 3039 N N . ARG A 1 100 ? 13.665 14.911 18.830 1.00 0.00 100 ARG A N 2
ATOM 3040 C CA . ARG A 1 100 ? 14.277 14.662 17.535 1.00 0.00 100 ARG A CA 2
ATOM 3041 C C . ARG A 1 100 ? 15.795 14.652 17.671 1.00 0.00 100 ARG A C 2
ATOM 3042 O O . ARG A 1 100 ? 16.415 15.699 17.859 1.00 0.00 100 ARG A O 2
ATOM 3063 N N . TYR A 1 101 ? 16.388 13.469 17.604 1.00 0.00 101 TYR A N 2
ATOM 3064 C CA . TYR A 1 101 ? 17.835 13.341 17.713 1.00 0.00 101 TYR A CA 2
ATOM 3065 C C . TYR A 1 101 ? 18.489 13.523 16.351 1.00 0.00 101 TYR A C 2
ATOM 3066 O O . TYR A 1 101 ? 19.673 13.846 16.254 1.00 0.00 101 TYR A O 2
ATOM 3084 N N . VAL A 1 102 ? 17.708 13.312 15.302 1.00 0.00 102 VAL A N 2
ATOM 3085 C CA . VAL A 1 102 ? 18.197 13.472 13.942 1.00 0.00 102 VAL A CA 2
ATOM 3086 C C . VAL A 1 102 ? 17.568 14.696 13.273 1.00 0.00 102 VAL A C 2
ATOM 3087 O O . VAL A 1 102 ? 18.068 15.816 13.500 1.00 0.00 102 VAL A O 2
ATOM 3103 N N . MET A 1 1 ? 5.064 1.373 -0.522 1.00 0.00 1 MET A N 3
ATOM 3104 C CA . MET A 1 1 ? 4.285 0.159 -0.191 1.00 0.00 1 MET A CA 3
ATOM 3105 C C . MET A 1 1 ? 4.426 -0.879 -1.294 1.00 0.00 1 MET A C 3
ATOM 3106 O O . MET A 1 1 ? 4.277 -0.566 -2.474 1.00 0.00 1 MET A O 3
ATOM 3122 N N . THR A 1 2 ? 4.717 -2.114 -0.915 1.00 0.00 2 THR A N 3
ATOM 3123 C CA . THR A 1 2 ? 4.822 -3.188 -1.885 1.00 0.00 2 THR A CA 3
ATOM 3124 C C . THR A 1 2 ? 3.575 -4.077 -1.850 1.00 0.00 2 THR A C 3
ATOM 3125 O O . THR A 1 2 ? 2.834 -4.137 -2.829 1.00 0.00 2 THR A O 3
ATOM 3136 N N . MET A 1 3 ? 3.319 -4.722 -0.712 1.00 0.00 3 MET A N 3
ATOM 3137 C CA . MET A 1 3 ? 2.180 -5.628 -0.565 1.00 0.00 3 MET A CA 3
ATOM 3138 C C . MET A 1 3 ? 1.857 -5.846 0.905 1.00 0.00 3 MET A C 3
ATOM 3139 O O . MET A 1 3 ? 2.717 -5.669 1.770 1.00 0.00 3 MET A O 3
ATOM 3153 N N . GLY A 1 4 ? 0.614 -6.216 1.180 1.00 0.00 4 GLY A N 3
ATOM 3154 C CA . GLY A 1 4 ? 0.236 -6.621 2.517 1.00 0.00 4 GLY A CA 3
ATOM 3155 C C . GLY A 1 4 ? 0.301 -8.127 2.660 1.00 0.00 4 GLY A C 3
ATOM 3156 O O . GLY A 1 4 ? 0.955 -8.795 1.857 1.00 0.00 4 GLY A O 3
ATOM 3160 N N . CYS A 1 5 ? -0.383 -8.678 3.652 1.00 0.00 5 CYS A N 3
ATOM 3161 C CA . CYS A 1 5 ? -0.364 -10.120 3.860 1.00 0.00 5 CYS A CA 3
ATOM 3162 C C . CYS A 1 5 ? -1.431 -10.553 4.860 1.00 0.00 5 CYS A C 3
ATOM 3163 O O . CYS A 1 5 ? -1.991 -9.726 5.580 1.00 0.00 5 CYS A O 3
ATOM 3170 N N . ARG A 1 6 ? -1.682 -11.862 4.901 1.00 0.00 6 ARG A N 3
ATOM 3171 C CA . ARG A 1 6 ? -2.682 -12.467 5.789 1.00 0.00 6 ARG A CA 3
ATOM 3172 C C . ARG A 1 6 ? -2.484 -12.058 7.250 1.00 0.00 6 ARG A C 3
ATOM 3173 O O . ARG A 1 6 ? -3.447 -11.944 8.007 1.00 0.00 6 ARG A O 3
ATOM 3194 N N . HIS A 1 7 ? -1.230 -11.825 7.627 1.00 0.00 7 HIS A N 3
ATOM 3195 C CA . HIS A 1 7 ? -0.877 -11.477 9.003 1.00 0.00 7 HIS A CA 3
ATOM 3196 C C . HIS A 1 7 ? -1.540 -10.174 9.441 1.00 0.00 7 HIS A C 3
ATOM 3197 O O . HIS A 1 7 ? -1.728 -9.936 10.632 1.00 0.00 7 HIS A O 3
ATOM 3211 N N . VAL A 1 8 ? -1.879 -9.328 8.471 1.00 0.00 8 VAL A N 3
ATOM 3212 C CA . VAL A 1 8 ? -2.461 -8.021 8.754 1.00 0.00 8 VAL A CA 3
ATOM 3213 C C . VAL A 1 8 ? -3.791 -8.163 9.507 1.00 0.00 8 VAL A C 3
ATOM 3214 O O . VAL A 1 8 ? -4.190 -7.279 10.254 1.00 0.00 8 VAL A O 3
ATOM 3227 N N . ALA A 1 9 ? -4.479 -9.281 9.305 1.00 0.00 9 ALA A N 3
ATOM 3228 C CA . ALA A 1 9 ? -5.748 -9.520 9.981 1.00 0.00 9 ALA A CA 3
ATOM 3229 C C . ALA A 1 9 ? -5.533 -9.966 11.429 1.00 0.00 9 ALA A C 3
ATOM 3230 O O . ALA A 1 9 ? -6.493 -10.194 12.166 1.00 0.00 9 ALA A O 3
ATOM 3237 N N . GLY A 1 10 ? -4.272 -10.091 11.828 1.00 0.00 10 GLY A N 3
ATOM 3238 C CA . GLY A 1 10 ? -3.955 -10.478 13.190 1.00 0.00 10 GLY A CA 3
ATOM 3239 C C . GLY A 1 10 ? -3.491 -9.302 14.030 1.00 0.00 10 GLY A C 3
ATOM 3240 O O . GLY A 1 10 ? -3.249 -9.440 15.229 1.00 0.00 10 GLY A O 3
ATOM 3244 N N . ILE A 1 11 ? -3.356 -8.144 13.398 1.00 0.00 11 ILE A N 3
ATOM 3245 C CA . ILE A 1 11 ? -2.946 -6.935 14.098 1.00 0.00 11 ILE A CA 3
ATOM 3246 C C . ILE A 1 11 ? -4.150 -6.056 14.397 1.00 0.00 11 ILE A C 3
ATOM 3247 O O . ILE A 1 11 ? -5.168 -6.117 13.706 1.00 0.00 11 ILE A O 3
ATOM 3263 N N . ARG A 1 12 ? -4.041 -5.256 15.439 1.00 0.00 12 ARG A N 3
ATOM 3264 C CA . ARG A 1 12 ? -5.099 -4.332 15.801 1.00 0.00 12 ARG A CA 3
ATOM 3265 C C . ARG A 1 12 ? -4.525 -2.939 15.991 1.00 0.00 12 ARG A C 3
ATOM 3266 O O . ARG A 1 12 ? -3.305 -2.762 16.027 1.00 0.00 12 ARG A O 3
ATOM 3287 N N . THR A 1 13 ? -5.394 -1.952 16.074 1.00 0.00 13 THR A N 3
ATOM 3288 C CA . THR A 1 13 ? -4.961 -0.590 16.300 1.00 0.00 13 THR A CA 3
ATOM 3289 C C . THR A 1 13 ? -4.696 -0.374 17.783 1.00 0.00 13 THR A C 3
ATOM 3290 O O . THR A 1 13 ? -5.620 -0.245 18.590 1.00 0.00 13 THR A O 3
ATOM 3301 N N . VAL A 1 14 ? -3.422 -0.369 18.130 1.00 0.00 14 VAL A N 3
ATOM 3302 C CA . VAL A 1 14 ? -3.000 -0.319 19.517 1.00 0.00 14 VAL A CA 3
ATOM 3303 C C . VAL A 1 14 ? -2.790 1.121 19.980 1.00 0.00 14 VAL A C 3
ATOM 3304 O O . VAL A 1 14 ? -2.997 2.068 19.220 1.00 0.00 14 VAL A O 3
ATOM 3317 N N . THR A 1 15 ? -2.394 1.273 21.233 1.00 0.00 15 THR A N 3
ATOM 3318 C CA . THR A 1 15 ? -2.109 2.578 21.801 1.00 0.00 15 THR A CA 3
ATOM 3319 C C . THR A 1 15 ? -0.627 2.660 22.172 1.00 0.00 15 THR A C 3
ATOM 3320 O O . THR A 1 15 ? -0.071 1.705 22.716 1.00 0.00 15 THR A O 3
ATOM 3331 N N . PRO A 1 16 ? 0.042 3.782 21.850 1.00 0.00 16 PRO A N 3
ATOM 3332 C CA . PRO A 1 16 ? 1.467 3.962 22.141 1.00 0.00 16 PRO A CA 3
ATOM 3333 C C . PRO A 1 16 ? 1.771 3.889 23.633 1.00 0.00 16 PRO A C 3
ATOM 3334 O O . PRO A 1 16 ? 1.235 4.664 24.427 1.00 0.00 16 PRO A O 3
ATOM 3345 N N . SER A 1 17 ? 2.624 2.946 24.004 1.00 0.00 17 SER A N 3
ATOM 3346 C CA . SER A 1 17 ? 3.047 2.792 25.387 1.00 0.00 17 SER A CA 3
ATOM 3347 C C . SER A 1 17 ? 4.031 3.900 25.770 1.00 0.00 17 SER A C 3
ATOM 3348 O O . SER A 1 17 ? 4.136 4.282 26.937 1.00 0.00 17 SER A O 3
ATOM 3356 N N . ALA A 1 18 ? 4.730 4.431 24.774 1.00 0.00 18 ALA A N 3
ATOM 3357 C CA . ALA A 1 18 ? 5.700 5.492 24.997 1.00 0.00 18 ALA A CA 3
ATOM 3358 C C . ALA A 1 18 ? 5.753 6.427 23.796 1.00 0.00 18 ALA A C 3
ATOM 3359 O O . ALA A 1 18 ? 5.141 6.152 22.761 1.00 0.00 18 ALA A O 3
ATOM 3366 N N . LEU A 1 19 ? 6.467 7.535 23.946 1.00 0.00 19 LEU A N 3
ATOM 3367 C CA . LEU A 1 19 ? 6.663 8.479 22.852 1.00 0.00 19 LEU A CA 3
ATOM 3368 C C . LEU A 1 19 ? 7.905 8.094 22.061 1.00 0.00 19 LEU A C 3
ATOM 3369 O O . LEU A 1 19 ? 7.896 8.063 20.834 1.00 0.00 19 LEU A O 3
ATOM 3385 N N . GLY A 1 20 ? 8.975 7.805 22.783 1.00 0.00 20 GLY A N 3
ATOM 3386 C CA . GLY A 1 20 ? 10.202 7.371 22.153 1.00 0.00 20 GLY A CA 3
ATOM 3387 C C . GLY A 1 20 ? 10.397 5.877 22.288 1.00 0.00 20 GLY A C 3
ATOM 3388 O O . GLY A 1 20 ? 9.455 5.156 22.616 1.00 0.00 20 GLY A O 3
ATOM 3392 N N . CYS A 1 21 ? 11.612 5.407 22.039 1.00 0.00 21 CYS A N 3
ATOM 3393 C CA . CYS A 1 21 ? 11.918 3.992 22.186 1.00 0.00 21 CYS A CA 3
ATOM 3394 C C . CYS A 1 21 ? 11.754 3.574 23.641 1.00 0.00 21 CYS A C 3
ATOM 3395 O O . CYS A 1 21 ? 12.456 4.075 24.520 1.00 0.00 21 CYS A O 3
ATOM 3403 N N . GLU A 1 22 ? 10.840 2.638 23.875 1.00 0.00 22 GLU A N 3
ATOM 3404 C CA . GLU A 1 22 ? 10.460 2.229 25.225 1.00 0.00 22 GLU A CA 3
ATOM 3405 C C . GLU A 1 22 ? 11.654 1.649 25.990 1.00 0.00 22 GLU A C 3
ATOM 3406 O O . GLU A 1 22 ? 11.636 1.562 27.216 1.00 0.00 22 GLU A O 3
ATOM 3418 N N . GLU A 1 23 ? 12.689 1.254 25.259 1.00 0.00 23 GLU A N 3
ATOM 3419 C CA . GLU A 1 23 ? 13.913 0.766 25.876 1.00 0.00 23 GLU A CA 3
ATOM 3420 C C . GLU A 1 23 ? 14.898 1.913 26.091 1.00 0.00 23 GLU A C 3
ATOM 3421 O O . GLU A 1 23 ? 15.333 2.166 27.207 1.00 0.00 23 GLU A O 3
ATOM 3433 N N . CYS A 1 24 ? 15.221 2.614 25.011 1.00 0.00 24 CYS A N 3
ATOM 3434 C CA . CYS A 1 24 ? 16.240 3.663 25.033 1.00 0.00 24 CYS A CA 3
ATOM 3435 C C . CYS A 1 24 ? 15.929 4.766 26.051 1.00 0.00 24 CYS A C 3
ATOM 3436 O O . CYS A 1 24 ? 16.843 5.388 26.594 1.00 0.00 24 CYS A O 3
ATOM 3444 N N . LEU A 1 25 ? 14.644 4.996 26.313 1.00 0.00 25 LEU A N 3
ATOM 3445 C CA . LEU A 1 25 ? 14.215 6.063 27.221 1.00 0.00 25 LEU A CA 3
ATOM 3446 C C . LEU A 1 25 ? 14.761 5.885 28.641 1.00 0.00 25 LEU A C 3
ATOM 3447 O O . LEU A 1 25 ? 14.897 6.862 29.377 1.00 0.00 25 LEU A O 3
ATOM 3463 N N . LYS A 1 26 ? 15.086 4.653 29.023 1.00 0.00 26 LYS A N 3
ATOM 3464 C CA . LYS A 1 26 ? 15.552 4.382 30.383 1.00 0.00 26 LYS A CA 3
ATOM 3465 C C . LYS A 1 26 ? 16.951 4.957 30.616 1.00 0.00 26 LYS A C 3
ATOM 3466 O O . LYS A 1 26 ? 17.299 5.325 31.739 1.00 0.00 26 LYS A O 3
ATOM 3485 N N . ILE A 1 27 ? 17.754 5.037 29.559 1.00 0.00 27 ILE A N 3
ATOM 3486 C CA . ILE A 1 27 ? 19.111 5.565 29.678 1.00 0.00 27 ILE A CA 3
ATOM 3487 C C . ILE A 1 27 ? 19.263 6.881 28.923 1.00 0.00 27 ILE A C 3
ATOM 3488 O O . ILE A 1 27 ? 20.275 7.569 29.055 1.00 0.00 27 ILE A O 3
ATOM 3504 N N . GLY A 1 28 ? 18.252 7.224 28.138 1.00 0.00 28 GLY A N 3
ATOM 3505 C CA . GLY A 1 28 ? 18.292 8.450 27.366 1.00 0.00 28 GLY A CA 3
ATOM 3506 C C . GLY A 1 28 ? 19.242 8.356 26.190 1.00 0.00 28 GLY A C 3
ATOM 3507 O O . GLY A 1 28 ? 19.957 9.310 25.879 1.00 0.00 28 GLY A O 3
ATOM 3511 N N . SER A 1 29 ? 19.258 7.202 25.538 1.00 0.00 29 SER A N 3
ATOM 3512 C CA . SER A 1 29 ? 20.134 6.986 24.398 1.00 0.00 29 SER A CA 3
ATOM 3513 C C . SER A 1 29 ? 19.451 7.421 23.103 1.00 0.00 29 SER A C 3
ATOM 3514 O O . SER A 1 29 ? 18.230 7.311 22.970 1.00 0.00 29 SER A O 3
ATOM 3522 N N . PRO A 1 30 ? 20.228 7.948 22.143 1.00 0.00 30 PRO A N 3
ATOM 3523 C CA . PRO A 1 30 ? 19.699 8.398 20.852 1.00 0.00 30 PRO A CA 3
ATOM 3524 C C . PRO A 1 30 ? 19.201 7.244 19.983 1.00 0.00 30 PRO A C 3
ATOM 3525 O O . PRO A 1 30 ? 19.584 6.088 20.178 1.00 0.00 30 PRO A O 3
ATOM 3536 N N . TRP A 1 31 ? 18.342 7.568 19.030 1.00 0.00 31 TRP A N 3
ATOM 3537 C CA . TRP A 1 31 ? 17.821 6.586 18.094 1.00 0.00 31 TRP A CA 3
ATOM 3538 C C . TRP A 1 31 ? 17.660 7.212 16.718 1.00 0.00 31 TRP A C 3
ATOM 3539 O O . TRP A 1 31 ? 17.626 8.438 16.586 1.00 0.00 31 TRP A O 3
ATOM 3560 N N . VAL A 1 32 ? 17.572 6.373 15.699 1.00 0.00 32 VAL A N 3
ATOM 3561 C CA . VAL A 1 32 ? 17.408 6.851 14.335 1.00 0.00 32 VAL A CA 3
ATOM 3562 C C . VAL A 1 32 ? 15.936 6.858 13.944 1.00 0.00 32 VAL A C 3
ATOM 3563 O O . VAL A 1 32 ? 15.421 7.857 13.448 1.00 0.00 32 VAL A O 3
ATOM 3576 N N . HIS A 1 33 ? 15.260 5.740 14.175 1.00 0.00 33 HIS A N 3
ATOM 3577 C CA . HIS A 1 33 ? 13.844 5.624 13.848 1.00 0.00 33 HIS A CA 3
ATOM 3578 C C . HIS A 1 33 ? 13.107 4.836 14.922 1.00 0.00 33 HIS A C 3
ATOM 3579 O O . HIS A 1 33 ? 13.714 4.049 15.655 1.00 0.00 33 HIS A O 3
ATOM 3594 N N . LEU A 1 34 ? 11.799 5.039 14.992 1.00 0.00 34 LEU A N 3
ATOM 3595 C CA . LEU A 1 34 ? 10.961 4.414 16.005 1.00 0.00 34 LEU A CA 3
ATOM 3596 C C . LEU A 1 34 ? 9.789 3.708 15.354 1.00 0.00 34 LEU A C 3
ATOM 3597 O O . LEU A 1 34 ? 9.162 4.240 14.435 1.00 0.00 34 LEU A O 3
ATOM 3613 N N . ARG A 1 35 ? 9.487 2.516 15.828 1.00 0.00 35 ARG A N 3
ATOM 3614 C CA . ARG A 1 35 ? 8.390 1.746 15.282 1.00 0.00 35 ARG A CA 3
ATOM 3615 C C . ARG A 1 35 ? 7.560 1.137 16.402 1.00 0.00 35 ARG A C 3
ATOM 3616 O O . ARG A 1 35 ? 8.097 0.549 17.344 1.00 0.00 35 ARG A O 3
ATOM 3637 N N . ILE A 1 36 ? 6.253 1.289 16.295 1.00 0.00 36 ILE A N 3
ATOM 3638 C CA . ILE A 1 36 ? 5.341 0.780 17.301 1.00 0.00 36 ILE A CA 3
ATOM 3639 C C . ILE A 1 36 ? 4.806 -0.574 16.873 1.00 0.00 36 ILE A C 3
ATOM 3640 O O . ILE A 1 36 ? 4.389 -0.775 15.735 1.00 0.00 36 ILE A O 3
ATOM 3656 N N . CYS A 1 37 ? 4.867 -1.510 17.786 1.00 0.00 37 CYS A N 3
ATOM 3657 C CA . CYS A 1 37 ? 4.431 -2.864 17.529 1.00 0.00 37 CYS A CA 3
ATOM 3658 C C . CYS A 1 37 ? 2.907 -2.945 17.516 1.00 0.00 37 CYS A C 3
ATOM 3659 O O . CYS A 1 37 ? 2.264 -2.785 18.555 1.00 0.00 37 CYS A O 3
ATOM 3666 N N . ARG A 1 38 ? 2.343 -3.225 16.340 1.00 0.00 38 ARG A N 3
ATOM 3667 C CA . ARG A 1 38 ? 0.890 -3.208 16.129 1.00 0.00 38 ARG A CA 3
ATOM 3668 C C . ARG A 1 38 ? 0.174 -4.345 16.857 1.00 0.00 38 ARG A C 3
ATOM 3669 O O . ARG A 1 38 ? -1.027 -4.540 16.683 1.00 0.00 38 ARG A O 3
ATOM 3690 N N . THR A 1 39 ? 0.901 -5.101 17.656 1.00 0.00 39 THR A N 3
ATOM 3691 C CA . THR A 1 39 ? 0.303 -6.216 18.360 1.00 0.00 39 THR A CA 3
ATOM 3692 C C . THR A 1 39 ? 0.123 -5.913 19.845 1.00 0.00 39 THR A C 3
ATOM 3693 O O . THR A 1 39 ? -0.883 -6.284 20.438 1.00 0.00 39 THR A O 3
ATOM 3704 N N . CYS A 1 40 ? 1.080 -5.214 20.442 1.00 0.00 40 CYS A N 3
ATOM 3705 C CA . CYS A 1 40 ? 1.051 -5.012 21.888 1.00 0.00 40 CYS A CA 3
ATOM 3706 C C . CYS A 1 40 ? 1.336 -3.556 22.266 1.00 0.00 40 CYS A C 3
ATOM 3707 O O . CYS A 1 40 ? 1.452 -3.229 23.443 1.00 0.00 40 CYS A O 3
ATOM 3714 N N . GLY A 1 41 ? 1.464 -2.689 21.262 1.00 0.00 41 GLY A N 3
ATOM 3715 C CA . GLY A 1 41 ? 1.621 -1.262 21.519 1.00 0.00 41 GLY A CA 3
ATOM 3716 C C . GLY A 1 41 ? 2.992 -0.879 22.052 1.00 0.00 41 GLY A C 3
ATOM 3717 O O . GLY A 1 41 ? 3.194 0.251 22.495 1.00 0.00 41 GLY A O 3
ATOM 3721 N N . HIS A 1 42 ? 3.942 -1.804 21.992 1.00 0.00 42 HIS A N 3
ATOM 3722 C CA . HIS A 1 42 ? 5.274 -1.550 22.523 1.00 0.00 42 HIS A CA 3
ATOM 3723 C C . HIS A 1 42 ? 6.108 -0.822 21.478 1.00 0.00 42 HIS A C 3
ATOM 3724 O O . HIS A 1 42 ? 6.163 -1.247 20.319 1.00 0.00 42 HIS A O 3
ATOM 3739 N N . VAL A 1 43 ? 6.740 0.269 21.880 1.00 0.00 43 VAL A N 3
ATOM 3740 C CA . VAL A 1 43 ? 7.514 1.086 20.954 1.00 0.00 43 VAL A CA 3
ATOM 3741 C C . VAL A 1 43 ? 8.986 0.689 20.986 1.00 0.00 43 VAL A C 3
ATOM 3742 O O . VAL A 1 43 ? 9.605 0.633 22.049 1.00 0.00 43 VAL A O 3
ATOM 3755 N N . GLY A 1 44 ? 9.540 0.402 19.819 1.00 0.00 44 GLY A N 3
ATOM 3756 C CA . GLY A 1 44 ? 10.929 0.011 19.739 1.00 0.00 44 GLY A CA 3
ATOM 3757 C C . GLY A 1 44 ? 11.672 0.776 18.666 1.00 0.00 44 GLY A C 3
ATOM 3758 O O . GLY A 1 44 ? 11.061 1.293 17.732 1.00 0.00 44 GLY A O 3
ATOM 3762 N N . CYS A 1 45 ? 12.985 0.861 18.803 1.00 0.00 45 CYS A N 3
ATOM 3763 C CA . CYS A 1 45 ? 13.803 1.551 17.822 1.00 0.00 45 CYS A CA 3
ATOM 3764 C C . CYS A 1 45 ? 14.029 0.664 16.605 1.00 0.00 45 CYS A C 3
ATOM 3765 O O . CYS A 1 45 ? 14.079 -0.563 16.721 1.00 0.00 45 CYS A O 3
ATOM 3773 N N . CYS A 1 46 ? 14.170 1.293 15.449 1.00 0.00 46 CYS A N 3
ATOM 3774 C CA . CYS A 1 46 ? 14.411 0.583 14.201 1.00 0.00 46 CYS A CA 3
ATOM 3775 C C . CYS A 1 46 ? 15.705 -0.229 14.272 1.00 0.00 46 CYS A C 3
ATOM 3776 O O . CYS A 1 46 ? 16.606 0.083 15.056 1.00 0.00 46 CYS A O 3
ATOM 3784 N N . ASP A 1 47 ? 15.782 -1.267 13.445 1.00 0.00 47 ASP A N 3
ATOM 3785 C CA . ASP A 1 47 ? 16.971 -2.110 13.346 1.00 0.00 47 ASP A CA 3
ATOM 3786 C C . ASP A 1 47 ? 18.166 -1.302 12.849 1.00 0.00 47 ASP A C 3
ATOM 3787 O O . ASP A 1 47 ? 19.311 -1.710 13.014 1.00 0.00 47 ASP A O 3
ATOM 3796 N N . ASP A 1 48 ? 17.888 -0.155 12.235 1.00 0.00 48 ASP A N 3
ATOM 3797 C CA . ASP A 1 48 ? 18.940 0.758 11.800 1.00 0.00 48 ASP A CA 3
ATOM 3798 C C . ASP A 1 48 ? 19.769 1.213 12.995 1.00 0.00 48 ASP A C 3
ATOM 3799 O O . ASP A 1 48 ? 20.993 1.315 12.922 1.00 0.00 48 ASP A O 3
ATOM 3808 N N . SER A 1 49 ? 19.090 1.463 14.105 1.00 0.00 49 SER A N 3
ATOM 3809 C CA . SER A 1 49 ? 19.752 1.867 15.332 1.00 0.00 49 SER A CA 3
ATOM 3810 C C . SER A 1 49 ? 20.444 0.661 15.967 1.00 0.00 49 SER A C 3
ATOM 3811 O O . SER A 1 49 ? 19.907 -0.445 15.936 1.00 0.00 49 SER A O 3
ATOM 3819 N N . PRO A 1 50 ? 21.640 0.868 16.555 1.00 0.00 50 PRO A N 3
ATOM 3820 C CA . PRO A 1 50 ? 22.499 -0.213 17.080 1.00 0.00 50 PRO A CA 3
ATOM 3821 C C . PRO A 1 50 ? 21.770 -1.204 17.988 1.00 0.00 50 PRO A C 3
ATOM 3822 O O . PRO A 1 50 ? 22.125 -2.381 18.041 1.00 0.00 50 PRO A O 3
ATOM 3833 N N . HIS A 1 51 ? 20.752 -0.729 18.695 1.00 0.00 51 HIS A N 3
ATOM 3834 C CA . HIS A 1 51 ? 19.979 -1.585 19.591 1.00 0.00 51 HIS A CA 3
ATOM 3835 C C . HIS A 1 51 ? 19.227 -2.667 18.816 1.00 0.00 51 HIS A C 3
ATOM 3836 O O . HIS A 1 51 ? 19.207 -3.825 19.227 1.00 0.00 51 HIS A O 3
ATOM 3851 N N . LYS A 1 52 ? 18.634 -2.278 17.683 1.00 0.00 52 LYS A N 3
ATOM 3852 C CA . LYS A 1 52 ? 17.797 -3.179 16.878 1.00 0.00 52 LYS A CA 3
ATOM 3853 C C . LYS A 1 52 ? 16.732 -3.852 17.739 1.00 0.00 52 LYS A C 3
ATOM 3854 O O . LYS A 1 52 ? 16.390 -5.012 17.524 1.00 0.00 52 LYS A O 3
ATOM 3873 N N . HIS A 1 53 ? 16.187 -3.123 18.700 1.00 0.00 53 HIS A N 3
ATOM 3874 C CA . HIS A 1 53 ? 15.292 -3.733 19.671 1.00 0.00 53 HIS A CA 3
ATOM 3875 C C . HIS A 1 53 ? 13.961 -4.128 19.037 1.00 0.00 53 HIS A C 3
ATOM 3876 O O . HIS A 1 53 ? 13.215 -4.920 19.607 1.00 0.00 53 HIS A O 3
ATOM 3891 N N . ALA A 1 54 ? 13.666 -3.578 17.864 1.00 0.00 54 ALA A N 3
ATOM 3892 C CA . ALA A 1 54 ? 12.445 -3.928 17.148 1.00 0.00 54 ALA A CA 3
ATOM 3893 C C . ALA A 1 54 ? 12.494 -5.377 16.666 1.00 0.00 54 ALA A C 3
ATOM 3894 O O . ALA A 1 54 ? 11.554 -6.146 16.887 1.00 0.00 54 ALA A O 3
ATOM 3901 N N . THR A 1 55 ? 13.606 -5.754 16.045 1.00 0.00 55 THR A N 3
ATOM 3902 C CA . THR A 1 55 ? 13.778 -7.107 15.534 1.00 0.00 55 THR A CA 3
ATOM 3903 C C . THR A 1 55 ? 13.902 -8.097 16.684 1.00 0.00 55 THR A C 3
ATOM 3904 O O . THR A 1 55 ? 13.352 -9.200 16.639 1.00 0.00 55 THR A O 3
ATOM 3915 N N . ARG A 1 56 ? 14.616 -7.678 17.721 1.00 0.00 56 ARG A N 3
ATOM 3916 C CA . ARG A 1 56 ? 14.766 -8.474 18.930 1.00 0.00 56 ARG A CA 3
ATOM 3917 C C . ARG A 1 56 ? 13.410 -8.732 19.574 1.00 0.00 56 ARG A C 3
ATOM 3918 O O . ARG A 1 56 ? 13.110 -9.851 19.988 1.00 0.00 56 ARG A O 3
ATOM 3939 N N . HIS A 1 57 ? 12.587 -7.689 19.633 1.00 0.00 57 HIS A N 3
ATOM 3940 C CA . HIS A 1 57 ? 11.252 -7.791 20.207 1.00 0.00 57 HIS A CA 3
ATOM 3941 C C . HIS A 1 57 ? 10.416 -8.821 19.452 1.00 0.00 57 HIS A C 3
ATOM 3942 O O . HIS A 1 57 ? 9.626 -9.552 20.053 1.00 0.00 57 HIS A O 3
ATOM 3956 N N . PHE A 1 58 ? 10.592 -8.872 18.137 1.00 0.00 58 PHE A N 3
ATOM 3957 C CA . PHE A 1 58 ? 9.878 -9.832 17.307 1.00 0.00 58 PHE A CA 3
ATOM 3958 C C . PHE A 1 58 ? 10.177 -11.259 17.748 1.00 0.00 58 PHE A C 3
ATOM 3959 O O . PHE A 1 58 ? 9.268 -12.061 17.917 1.00 0.00 58 PHE A O 3
ATOM 3976 N N . HIS A 1 59 ? 11.447 -11.565 17.956 1.00 0.00 59 HIS A N 3
ATOM 3977 C CA . HIS A 1 59 ? 11.839 -12.910 18.359 1.00 0.00 59 HIS A CA 3
ATOM 3978 C C . HIS A 1 59 ? 11.420 -13.186 19.801 1.00 0.00 59 HIS A C 3
ATOM 3979 O O . HIS A 1 59 ? 11.098 -14.318 20.159 1.00 0.00 59 HIS A O 3
ATOM 3994 N N . ALA A 1 60 ? 11.399 -12.136 20.613 1.00 0.00 60 ALA A N 3
ATOM 3995 C CA . ALA A 1 60 ? 11.071 -12.261 22.028 1.00 0.00 60 ALA A CA 3
ATOM 3996 C C . ALA A 1 60 ? 9.575 -12.487 22.260 1.00 0.00 60 ALA A C 3
ATOM 3997 O O . ALA A 1 60 ? 9.187 -13.362 23.032 1.00 0.00 60 ALA A O 3
ATOM 4004 N N . THR A 1 61 ? 8.735 -11.705 21.597 1.00 0.00 61 THR A N 3
ATOM 4005 C CA . THR A 1 61 ? 7.294 -11.785 21.824 1.00 0.00 61 THR A CA 3
ATOM 4006 C C . THR A 1 61 ? 6.574 -12.568 20.729 1.00 0.00 61 THR A C 3
ATOM 4007 O O . THR A 1 61 ? 5.467 -13.064 20.941 1.00 0.00 61 THR A O 3
ATOM 4018 N N . GLY A 1 62 ? 7.197 -12.675 19.565 1.00 0.00 62 GLY A N 3
ATOM 4019 C CA . GLY A 1 62 ? 6.549 -13.320 18.439 1.00 0.00 62 GLY A CA 3
ATOM 4020 C C . GLY A 1 62 ? 5.550 -12.402 17.766 1.00 0.00 62 GLY A C 3
ATOM 4021 O O . GLY A 1 62 ? 4.435 -12.811 17.443 1.00 0.00 62 GLY A O 3
ATOM 4025 N N . HIS A 1 63 ? 5.951 -11.156 17.555 1.00 0.00 63 HIS A N 3
ATOM 4026 C CA . HIS A 1 63 ? 5.069 -10.154 16.966 1.00 0.00 63 HIS A CA 3
ATOM 4027 C C . HIS A 1 63 ? 5.652 -9.669 15.641 1.00 0.00 63 HIS A C 3
ATOM 4028 O O . HIS A 1 63 ? 6.543 -8.821 15.619 1.00 0.00 63 HIS A O 3
ATOM 4042 N N . PRO A 1 64 ? 5.157 -10.223 14.520 1.00 0.00 64 PRO A N 3
ATOM 4043 C CA . PRO A 1 64 ? 5.776 -10.055 13.199 1.00 0.00 64 PRO A CA 3
ATOM 4044 C C . PRO A 1 64 ? 5.432 -8.748 12.485 1.00 0.00 64 PRO A C 3
ATOM 4045 O O . PRO A 1 64 ? 5.961 -8.480 11.405 1.00 0.00 64 PRO A O 3
ATOM 4056 N N . ILE A 1 65 ? 4.553 -7.938 13.059 1.00 0.00 65 ILE A N 3
ATOM 4057 C CA . ILE A 1 65 ? 4.148 -6.705 12.397 1.00 0.00 65 ILE A CA 3
ATOM 4058 C C . ILE A 1 65 ? 4.321 -5.490 13.299 1.00 0.00 65 ILE A C 3
ATOM 4059 O O . ILE A 1 65 ? 3.880 -5.472 14.453 1.00 0.00 65 ILE A O 3
ATOM 4075 N N . ILE A 1 66 ? 4.979 -4.481 12.752 1.00 0.00 66 ILE A N 3
ATOM 4076 C CA . ILE A 1 66 ? 5.163 -3.208 13.426 1.00 0.00 66 ILE A CA 3
ATOM 4077 C C . ILE A 1 66 ? 4.713 -2.078 12.514 1.00 0.00 66 ILE A C 3
ATOM 4078 O O . ILE A 1 66 ? 4.389 -2.308 11.351 1.00 0.00 66 ILE A O 3
ATOM 4094 N N . GLU A 1 67 ? 4.699 -0.867 13.037 1.00 0.00 67 GLU A N 3
ATOM 4095 C CA . GLU A 1 67 ? 4.263 0.288 12.276 1.00 0.00 67 GLU A CA 3
ATOM 4096 C C . GLU A 1 67 ? 5.239 1.442 12.462 1.00 0.00 67 GLU A C 3
ATOM 4097 O O . GLU A 1 67 ? 5.800 1.614 13.545 1.00 0.00 67 GLU A O 3
ATOM 4109 N N . GLY A 1 68 ? 5.460 2.203 11.397 1.00 0.00 68 GLY A N 3
ATOM 4110 C CA . GLY A 1 68 ? 6.334 3.356 11.472 1.00 0.00 68 GLY A CA 3
ATOM 4111 C C . GLY A 1 68 ? 5.776 4.415 12.395 1.00 0.00 68 GLY A C 3
ATOM 4112 O O . GLY A 1 68 ? 4.824 5.112 12.047 1.00 0.00 68 GLY A O 3
ATOM 4116 N N . TYR A 1 69 ? 6.369 4.537 13.572 1.00 0.00 69 TYR A N 3
ATOM 4117 C CA . TYR A 1 69 ? 5.846 5.423 14.596 1.00 0.00 69 TYR A CA 3
ATOM 4118 C C . TYR A 1 69 ? 6.506 6.795 14.526 1.00 0.00 69 TYR A C 3
ATOM 4119 O O . TYR A 1 69 ? 5.846 7.817 14.710 1.00 0.00 69 TYR A O 3
ATOM 4137 N N . ASP A 1 70 ? 7.805 6.816 14.250 1.00 0.00 70 ASP A N 3
ATOM 4138 C CA . ASP A 1 70 ? 8.542 8.077 14.179 1.00 0.00 70 ASP A CA 3
ATOM 4139 C C . ASP A 1 70 ? 8.191 8.898 12.923 1.00 0.00 70 ASP A C 3
ATOM 4140 O O . ASP A 1 70 ? 8.119 10.124 13.011 1.00 0.00 70 ASP A O 3
ATOM 4149 N N . PRO A 1 71 ? 7.959 8.280 11.735 1.00 0.00 71 PRO A N 3
ATOM 4150 C CA . PRO A 1 71 ? 7.583 9.038 10.552 1.00 0.00 71 PRO A CA 3
ATOM 4151 C C . PRO A 1 71 ? 6.073 9.248 10.459 1.00 0.00 71 PRO A C 3
ATOM 4152 O O . PRO A 1 71 ? 5.292 8.303 10.594 1.00 0.00 71 PRO A O 3
ATOM 4163 N N . PRO A 1 72 ? 5.642 10.499 10.232 1.00 0.00 72 PRO A N 3
ATOM 4164 C CA . PRO A 1 72 ? 4.220 10.849 10.088 1.00 0.00 72 PRO A CA 3
ATOM 4165 C C . PRO A 1 72 ? 3.622 10.358 8.765 1.00 0.00 72 PRO A C 3
ATOM 4166 O O . PRO A 1 72 ? 2.863 11.072 8.107 1.00 0.00 72 PRO A O 3
ATOM 4177 N N . GLU A 1 73 ? 3.958 9.132 8.392 1.00 0.00 73 GLU A N 3
ATOM 4178 C CA . GLU A 1 73 ? 3.476 8.540 7.155 1.00 0.00 73 GLU A CA 3
ATOM 4179 C C . GLU A 1 73 ? 2.327 7.579 7.436 1.00 0.00 73 GLU A C 3
ATOM 4180 O O . GLU A 1 73 ? 1.215 7.754 6.935 1.00 0.00 73 GLU A O 3
ATOM 4192 N N . GLY A 1 74 ? 2.605 6.564 8.242 1.00 0.00 74 GLY A N 3
ATOM 4193 C CA . GLY A 1 74 ? 1.605 5.562 8.542 1.00 0.00 74 GLY A CA 3
ATOM 4194 C C . GLY A 1 74 ? 1.755 4.331 7.673 1.00 0.00 74 GLY A C 3
ATOM 4195 O O . GLY A 1 74 ? 1.021 4.154 6.700 1.00 0.00 74 GLY A O 3
ATOM 4199 N N . TRP A 1 75 ? 2.716 3.486 8.011 1.00 0.00 75 TRP A N 3
ATOM 4200 C CA . TRP A 1 75 ? 2.943 2.253 7.272 1.00 0.00 75 TRP A CA 3
ATOM 4201 C C . TRP A 1 75 ? 3.347 1.130 8.213 1.00 0.00 75 TRP A C 3
ATOM 4202 O O . TRP A 1 75 ? 3.876 1.376 9.297 1.00 0.00 75 TRP A O 3
ATOM 4223 N N . GLY A 1 76 ? 3.098 -0.097 7.791 1.00 0.00 76 GLY A N 3
ATOM 4224 C CA . GLY A 1 76 ? 3.418 -1.245 8.604 1.00 0.00 76 GLY A CA 3
ATOM 4225 C C . GLY A 1 76 ? 4.492 -2.109 7.979 1.00 0.00 76 GLY A C 3
ATOM 4226 O O . GLY A 1 76 ? 4.575 -2.228 6.753 1.00 0.00 76 GLY A O 3
ATOM 4230 N N . TRP A 1 77 ? 5.309 -2.712 8.824 1.00 0.00 77 TRP A N 3
ATOM 4231 C CA . TRP A 1 77 ? 6.388 -3.572 8.377 1.00 0.00 77 TRP A CA 3
ATOM 4232 C C . TRP A 1 77 ? 6.198 -4.972 8.941 1.00 0.00 77 TRP A C 3
ATOM 4233 O O . TRP A 1 77 ? 5.963 -5.142 10.138 1.00 0.00 77 TRP A O 3
ATOM 4254 N N . CYS A 1 78 ? 6.281 -5.969 8.077 1.00 0.00 78 CYS A N 3
ATOM 4255 C CA . CYS A 1 78 ? 6.160 -7.352 8.505 1.00 0.00 78 CYS A CA 3
ATOM 4256 C C . CYS A 1 78 ? 7.521 -8.028 8.405 1.00 0.00 78 CYS A C 3
ATOM 4257 O O . CYS A 1 78 ? 8.052 -8.181 7.311 1.00 0.00 78 CYS A O 3
ATOM 4264 N N . TYR A 1 79 ? 8.074 -8.424 9.549 1.00 0.00 79 TYR A N 3
ATOM 4265 C CA . TYR A 1 79 ? 9.450 -8.927 9.629 1.00 0.00 79 TYR A CA 3
ATOM 4266 C C . TYR A 1 79 ? 9.721 -10.088 8.676 1.00 0.00 79 TYR A C 3
ATOM 4267 O O . TYR A 1 79 ? 10.526 -9.963 7.758 1.00 0.00 79 TYR A O 3
ATOM 4285 N N . VAL A 1 80 ? 9.047 -11.212 8.895 1.00 0.00 80 VAL A N 3
ATOM 4286 C CA . VAL A 1 80 ? 9.308 -12.428 8.120 1.00 0.00 80 VAL A CA 3
ATOM 4287 C C . VAL A 1 80 ? 8.949 -12.262 6.643 1.00 0.00 80 VAL A C 3
ATOM 4288 O O . VAL A 1 80 ? 9.454 -12.989 5.787 1.00 0.00 80 VAL A O 3
ATOM 4301 N N . ASP A 1 81 ? 8.085 -11.303 6.353 1.00 0.00 81 ASP A N 3
ATOM 4302 C CA . ASP A 1 81 ? 7.657 -11.040 4.982 1.00 0.00 81 ASP A CA 3
ATOM 4303 C C . ASP A 1 81 ? 8.636 -10.093 4.305 1.00 0.00 81 ASP A C 3
ATOM 4304 O O . ASP A 1 81 ? 8.906 -10.208 3.110 1.00 0.00 81 ASP A O 3
ATOM 4313 N N . GLU A 1 82 ? 9.146 -9.147 5.094 1.00 0.00 82 GLU A N 3
ATOM 4314 C CA . GLU A 1 82 ? 10.058 -8.108 4.619 1.00 0.00 82 GLU A CA 3
ATOM 4315 C C . GLU A 1 82 ? 9.342 -7.167 3.657 1.00 0.00 82 GLU A C 3
ATOM 4316 O O . GLU A 1 82 ? 9.970 -6.481 2.850 1.00 0.00 82 GLU A O 3
ATOM 4328 N N . VAL A 1 83 ? 8.022 -7.124 3.767 1.00 0.00 83 VAL A N 3
ATOM 4329 C CA . VAL A 1 83 ? 7.217 -6.251 2.933 1.00 0.00 83 VAL A CA 3
ATOM 4330 C C . VAL A 1 83 ? 6.643 -5.104 3.755 1.00 0.00 83 VAL A C 3
ATOM 4331 O O . VAL A 1 83 ? 6.247 -5.287 4.913 1.00 0.00 83 VAL A O 3
ATOM 4344 N N . MET A 1 84 ? 6.640 -3.922 3.164 1.00 0.00 84 MET A N 3
ATOM 4345 C CA . MET A 1 84 ? 6.069 -2.745 3.796 1.00 0.00 84 MET A CA 3
ATOM 4346 C C . MET A 1 84 ? 4.753 -2.376 3.120 1.00 0.00 84 MET A C 3
ATOM 4347 O O . MET A 1 84 ? 4.664 -2.340 1.889 1.00 0.00 84 MET A O 3
ATOM 4361 N N . PHE A 1 85 ? 3.737 -2.117 3.925 1.00 0.00 85 PHE A N 3
ATOM 4362 C CA . PHE A 1 85 ? 2.422 -1.760 3.416 1.00 0.00 85 PHE A CA 3
ATOM 4363 C C . PHE A 1 85 ? 1.893 -0.532 4.144 1.00 0.00 85 PHE A C 3
ATOM 4364 O O . PHE A 1 85 ? 2.281 -0.268 5.277 1.00 0.00 85 PHE A O 3
ATOM 4381 N N . ASP A 1 86 ? 1.021 0.220 3.491 1.00 0.00 86 ASP A N 3
ATOM 4382 C CA . ASP A 1 86 ? 0.488 1.445 4.076 1.00 0.00 86 ASP A CA 3
ATOM 4383 C C . ASP A 1 86 ? -0.594 1.126 5.102 1.00 0.00 86 ASP A C 3
ATOM 4384 O O . ASP A 1 86 ? -1.455 0.273 4.869 1.00 0.00 86 ASP A O 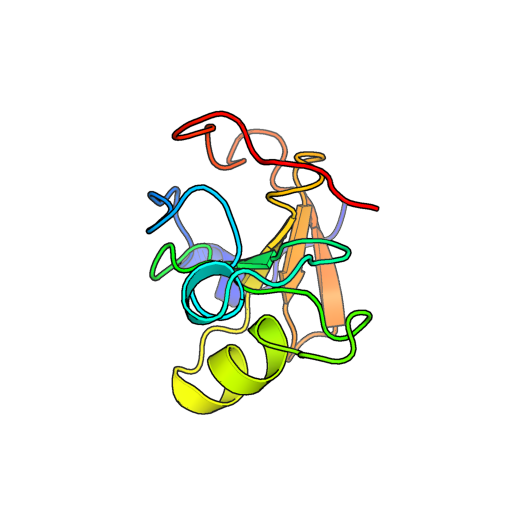3
ATOM 4393 N N . LEU A 1 87 ? -0.538 1.809 6.237 1.00 0.00 87 LEU A N 3
ATOM 4394 C CA . LEU A 1 87 ? -1.522 1.636 7.297 1.00 0.00 87 LEU A CA 3
ATOM 4395 C C . LEU A 1 87 ? -2.077 2.980 7.737 1.00 0.00 87 LEU A C 3
ATOM 4396 O O . LEU A 1 87 ? -2.706 3.073 8.779 1.00 0.00 87 LEU A O 3
ATOM 4412 N N . SER A 1 88 ? -1.877 4.008 6.921 1.00 0.00 88 SER A N 3
ATOM 4413 C CA . SER A 1 88 ? -2.209 5.376 7.313 1.00 0.00 88 SER A CA 3
ATOM 4414 C C . SER A 1 88 ? -3.707 5.531 7.606 1.00 0.00 88 SER A C 3
ATOM 4415 O O . SER A 1 88 ? -4.111 6.396 8.385 1.00 0.00 88 SER A O 3
ATOM 4423 N N . ASP A 1 89 ? -4.523 4.677 6.998 1.00 0.00 89 ASP A N 3
ATOM 4424 C CA . ASP A 1 89 ? -5.971 4.697 7.217 1.00 0.00 89 ASP A CA 3
ATOM 4425 C C . ASP A 1 89 ? -6.322 4.167 8.608 1.00 0.00 89 ASP A C 3
ATOM 4426 O O . ASP A 1 89 ? -7.360 4.506 9.179 1.00 0.00 89 ASP A O 3
ATOM 4435 N N . ARG A 1 90 ? -5.417 3.383 9.169 1.00 0.00 90 ARG A N 3
ATOM 4436 C CA . ARG A 1 90 ? -5.667 2.667 10.413 1.00 0.00 90 ARG A CA 3
ATOM 4437 C C . ARG A 1 90 ? -4.440 2.707 11.308 1.00 0.00 90 ARG A C 3
ATOM 4438 O O . ARG A 1 90 ? -4.185 1.777 12.070 1.00 0.00 90 ARG A O 3
ATOM 4459 N N . MET A 1 91 ? -3.699 3.803 11.229 1.00 0.00 91 MET A N 3
ATOM 4460 C CA . MET A 1 91 ? -2.409 3.903 11.897 1.00 0.00 91 MET A CA 3
ATOM 4461 C C . MET A 1 91 ? -2.556 4.311 13.354 1.00 0.00 91 MET A C 3
ATOM 4462 O O . MET A 1 91 ? -3.625 4.747 13.794 1.00 0.00 91 MET A O 3
ATOM 4476 N N . THR A 1 92 ? -1.473 4.158 14.094 1.00 0.00 92 THR A N 3
ATOM 4477 C CA . THR A 1 92 ? -1.425 4.574 15.479 1.00 0.00 92 THR A CA 3
ATOM 4478 C C . THR A 1 92 ? -0.913 6.010 15.578 1.00 0.00 92 THR A C 3
ATOM 4479 O O . THR A 1 92 ? 0.189 6.316 15.120 1.00 0.00 92 THR A O 3
ATOM 4490 N N . PRO A 1 93 ? -1.716 6.915 16.156 1.00 0.00 93 PRO A N 3
ATOM 4491 C CA . PRO A 1 93 ? -1.326 8.313 16.341 1.00 0.00 93 PRO A CA 3
ATOM 4492 C C . PRO A 1 93 ? -0.185 8.455 17.341 1.00 0.00 93 PRO A C 3
ATOM 4493 O O . PRO A 1 93 ? 0.090 7.543 18.123 1.00 0.00 93 PRO A O 3
ATOM 4504 N N . HIS A 1 94 ? 0.472 9.602 17.320 1.00 0.00 94 HIS A N 3
ATOM 4505 C CA . HIS A 1 94 ? 1.596 9.849 18.209 1.00 0.00 94 HIS A CA 3
ATOM 4506 C C . HIS A 1 94 ? 1.096 10.151 19.613 1.00 0.00 94 HIS A C 3
ATOM 4507 O O . HIS A 1 94 ? 0.013 10.706 19.791 1.00 0.00 94 HIS A O 3
ATOM 4522 N N . ASN A 1 95 ? 1.885 9.778 20.606 1.00 0.00 95 ASN A N 3
ATOM 4523 C CA . ASN A 1 95 ? 1.496 9.945 22.003 1.00 0.00 95 ASN A CA 3
ATOM 4524 C C . ASN A 1 95 ? 2.015 11.276 22.548 1.00 0.00 95 ASN A C 3
ATOM 4525 O O . ASN A 1 95 ? 1.945 11.547 23.746 1.00 0.00 95 ASN A O 3
ATOM 4536 N N . GLY A 1 96 ? 2.525 12.108 21.654 1.00 0.00 96 GLY A N 3
ATOM 45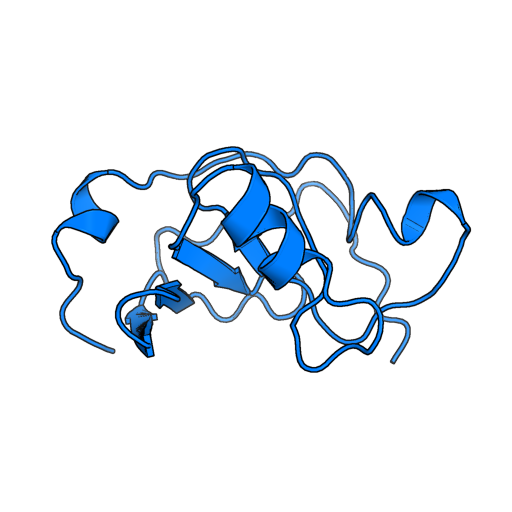37 C CA . GLY A 1 96 ? 3.049 13.397 22.051 1.00 0.00 96 GLY A CA 3
ATOM 4538 C C . GLY A 1 96 ? 4.281 13.773 21.254 1.00 0.00 96 GLY A C 3
ATOM 4539 O O . GLY A 1 96 ? 4.658 13.054 20.327 1.00 0.00 96 GLY A O 3
ATOM 4543 N N . PRO A 1 97 ? 4.924 14.903 21.585 1.00 0.00 97 PRO A N 3
ATOM 4544 C CA . PRO A 1 97 ? 6.145 15.351 20.908 1.00 0.00 97 PRO A CA 3
ATOM 4545 C C . PRO A 1 97 ? 7.315 14.403 21.158 1.00 0.00 97 PRO A C 3
ATOM 4546 O O . PRO A 1 97 ? 7.746 14.219 22.300 1.00 0.00 97 PRO A O 3
ATOM 4557 N N . ILE A 1 98 ? 7.818 13.804 20.089 1.00 0.00 98 ILE A N 3
ATOM 4558 C CA . ILE A 1 98 ? 8.884 12.818 20.190 1.00 0.00 98 ILE A CA 3
ATOM 4559 C C . ILE A 1 98 ? 10.249 13.467 19.984 1.00 0.00 98 ILE A C 3
ATOM 4560 O O . ILE A 1 98 ? 10.447 14.218 19.026 1.00 0.00 98 ILE A O 3
ATOM 4576 N N . PRO A 1 99 ? 11.200 13.210 20.894 1.00 0.00 99 PRO A N 3
ATOM 4577 C CA . PRO A 1 99 ? 12.566 13.722 20.773 1.00 0.00 99 PRO A CA 3
ATOM 4578 C C . PRO A 1 99 ? 13.317 13.102 19.594 1.00 0.00 99 PRO A C 3
ATOM 4579 O O . PRO A 1 99 ? 13.685 11.926 19.618 1.00 0.00 99 PRO A O 3
ATOM 4590 N N . ARG A 1 100 ? 13.518 13.896 18.556 1.00 0.00 100 ARG A N 3
ATOM 4591 C CA . ARG A 1 100 ? 14.269 13.466 17.388 1.00 0.00 100 ARG A CA 3
ATOM 4592 C C . ARG A 1 100 ? 15.748 13.791 17.571 1.00 0.00 100 ARG A C 3
ATOM 4593 O O . ARG A 1 100 ? 16.105 14.878 18.034 1.00 0.00 100 ARG A O 3
ATOM 4614 N N . TYR A 1 101 ? 16.604 12.839 17.228 1.00 0.00 101 TYR A N 3
ATOM 4615 C CA . TYR A 1 101 ? 18.041 13.026 17.366 1.00 0.00 101 TYR A CA 3
ATOM 4616 C C . TYR A 1 101 ? 18.699 13.204 16.003 1.00 0.00 101 TYR A C 3
ATOM 4617 O O . TYR A 1 101 ? 19.248 14.264 15.706 1.00 0.00 101 TYR A O 3
ATOM 4635 N N . VAL A 1 102 ? 18.632 12.163 15.181 1.00 0.00 102 VAL A N 3
ATOM 4636 C CA . VAL A 1 102 ? 19.260 12.175 13.865 1.00 0.00 102 VAL A CA 3
ATOM 4637 C C . VAL A 1 102 ? 18.630 13.226 12.952 1.00 0.00 102 VAL A C 3
ATOM 4638 O O . VAL A 1 102 ? 19.364 14.114 12.471 1.00 0.00 102 VAL A O 3
ATOM 4654 N N . MET A 1 1 ? 4.861 1.451 -1.293 1.00 0.00 1 MET A N 4
ATOM 4655 C CA . MET A 1 1 ? 4.254 0.330 -0.544 1.00 0.00 1 MET A CA 4
ATOM 4656 C C . MET A 1 1 ? 3.987 -0.847 -1.469 1.00 0.00 1 MET A C 4
ATOM 4657 O O . MET A 1 1 ? 4.058 -0.715 -2.692 1.00 0.00 1 MET A O 4
ATOM 4673 N N . THR A 1 2 ? 3.705 -1.998 -0.882 1.00 0.00 2 THR A N 4
ATOM 4674 C CA . THR A 1 2 ? 3.310 -3.168 -1.641 1.00 0.00 2 THR A CA 4
ATOM 4675 C C . THR A 1 2 ? 2.010 -3.736 -1.066 1.00 0.00 2 THR A C 4
ATOM 4676 O O . THR A 1 2 ? 1.405 -3.130 -0.177 1.00 0.00 2 THR A O 4
ATOM 4687 N N . MET A 1 3 ? 1.584 -4.884 -1.575 1.00 0.00 3 MET A N 4
ATOM 4688 C CA . MET A 1 3 ? 0.315 -5.483 -1.179 1.00 0.00 3 MET A CA 4
ATOM 4689 C C . MET A 1 3 ? 0.349 -5.956 0.270 1.00 0.00 3 MET A C 4
ATOM 4690 O O . MET A 1 3 ? 1.301 -6.609 0.704 1.00 0.00 3 MET A O 4
ATOM 4704 N N . GLY A 1 4 ? -0.697 -5.615 1.010 1.00 0.00 4 GLY A N 4
ATOM 4705 C CA . GLY A 1 4 ? -0.831 -6.086 2.370 1.00 0.00 4 GLY A CA 4
ATOM 4706 C C . GLY A 1 4 ? -1.018 -7.588 2.421 1.00 0.00 4 GLY A C 4
ATOM 4707 O O . GLY A 1 4 ? -1.759 -8.154 1.619 1.00 0.00 4 GLY A O 4
ATOM 4711 N N . CYS A 1 5 ? -0.348 -8.237 3.357 1.00 0.00 5 CYS A N 4
ATOM 4712 C CA . CYS A 1 5 ? -0.396 -9.689 3.450 1.00 0.00 5 CYS A CA 4
ATOM 4713 C C . CYS A 1 5 ? -1.445 -10.119 4.468 1.00 0.00 5 CYS A C 4
ATOM 4714 O O . CYS A 1 5 ? -1.904 -9.302 5.262 1.00 0.00 5 CYS A O 4
ATOM 4721 N N . ARG A 1 6 ? -1.810 -11.400 4.450 1.00 0.00 6 ARG A N 4
ATOM 4722 C CA . ARG A 1 6 ? -2.852 -11.934 5.334 1.00 0.00 6 ARG A CA 4
ATOM 4723 C C . ARG A 1 6 ? -2.557 -11.654 6.810 1.00 0.00 6 ARG A C 4
ATOM 4724 O O . ARG A 1 6 ? -3.472 -11.579 7.627 1.00 0.00 6 ARG A O 4
ATOM 4745 N N . HIS A 1 7 ? -1.279 -11.485 7.140 1.00 0.00 7 HIS A N 4
ATOM 4746 C CA . HIS A 1 7 ? -0.873 -11.148 8.504 1.00 0.00 7 HIS A CA 4
ATOM 4747 C C . HIS A 1 7 ? -1.486 -9.819 8.955 1.00 0.00 7 HIS A C 4
ATOM 4748 O O . HIS A 1 7 ? -1.669 -9.585 10.148 1.00 0.00 7 HIS A O 4
ATOM 4762 N N . VAL A 1 8 ? -1.799 -8.952 7.993 1.00 0.00 8 VAL A N 4
ATOM 4763 C CA . VAL A 1 8 ? -2.379 -7.642 8.285 1.00 0.00 8 VAL A CA 4
ATOM 4764 C C . VAL A 1 8 ? -3.763 -7.801 8.928 1.00 0.00 8 VAL A C 4
ATOM 4765 O O . VAL A 1 8 ? -4.211 -6.946 9.686 1.00 0.00 8 VAL A O 4
ATOM 4778 N N . ALA A 1 9 ? -4.437 -8.902 8.617 1.00 0.00 9 ALA A N 4
ATOM 4779 C CA . ALA A 1 9 ? -5.746 -9.183 9.194 1.00 0.00 9 ALA A CA 4
ATOM 4780 C C . ALA A 1 9 ? -5.611 -9.691 10.630 1.00 0.00 9 ALA A C 4
ATOM 4781 O O . ALA A 1 9 ? -6.606 -9.991 11.291 1.00 0.00 9 ALA A O 4
ATOM 4788 N N . GLY A 1 10 ? -4.375 -9.788 11.107 1.00 0.00 10 GLY A N 4
ATOM 4789 C CA . GLY A 1 10 ? -4.130 -10.260 12.454 1.00 0.00 10 GLY A CA 4
ATOM 4790 C C . GLY A 1 10 ? -3.631 -9.164 13.376 1.00 0.00 10 GLY A C 4
ATOM 4791 O O . GLY A 1 10 ? -3.378 -9.408 14.554 1.00 0.00 10 GLY A O 4
ATOM 4795 N N . ILE A 1 11 ? -3.492 -7.954 12.847 1.00 0.00 11 ILE A N 4
ATOM 4796 C CA . ILE A 1 11 ? -3.029 -6.821 13.645 1.00 0.00 11 ILE A CA 4
ATOM 4797 C C . ILE A 1 11 ? -4.209 -5.998 14.140 1.00 0.00 11 ILE A C 4
ATOM 4798 O O . ILE A 1 11 ? -5.266 -5.972 13.507 1.00 0.00 11 ILE A O 4
ATOM 4814 N N . ARG A 1 12 ? -4.033 -5.331 15.270 1.00 0.00 12 ARG A N 4
ATOM 4815 C CA . ARG A 1 12 ? -5.105 -4.542 15.857 1.00 0.00 12 ARG A CA 4
ATOM 4816 C C . ARG A 1 12 ? -4.626 -3.138 16.195 1.00 0.00 12 ARG A C 4
ATOM 4817 O O . ARG A 1 12 ? -3.427 -2.847 16.146 1.00 0.00 12 ARG A O 4
ATOM 4838 N N . THR A 1 13 ? -5.571 -2.263 16.497 1.00 0.00 13 THR A N 4
ATOM 4839 C CA . THR A 1 13 ? -5.259 -0.927 16.966 1.00 0.00 13 THR A CA 4
ATOM 4840 C C . THR A 1 13 ? -4.680 -0.997 18.373 1.00 0.00 13 THR A C 4
ATOM 4841 O O . THR A 1 13 ? -5.349 -1.434 19.311 1.00 0.00 13 THR A O 4
ATOM 4852 N N . VAL A 1 14 ? -3.430 -0.594 18.511 1.00 0.00 14 VAL A N 4
ATOM 4853 C CA . VAL A 1 14 ? -2.737 -0.697 19.781 1.00 0.00 14 VAL A CA 4
ATOM 4854 C C . VAL A 1 14 ? -2.446 0.675 20.365 1.00 0.00 14 VAL A C 4
ATOM 4855 O O . VAL A 1 14 ? -2.551 1.689 19.678 1.00 0.00 14 VAL A O 4
ATOM 4868 N N . THR A 1 15 ? -2.085 0.695 21.634 1.00 0.00 15 THR A N 4
ATOM 4869 C CA . THR A 1 15 ? -1.786 1.934 22.321 1.00 0.00 15 THR A CA 4
ATOM 4870 C C . THR A 1 15 ? -0.279 2.113 22.476 1.00 0.00 15 THR A C 4
ATOM 4871 O O . THR A 1 15 ? 0.404 1.244 23.026 1.00 0.00 15 THR A O 4
ATOM 4882 N N . PRO A 1 16 ? 0.261 3.234 21.970 1.00 0.00 16 PRO A N 4
ATOM 4883 C CA . PRO A 1 16 ? 1.681 3.552 22.089 1.00 0.00 16 PRO A CA 4
ATOM 4884 C C . PRO A 1 16 ? 2.057 3.910 23.522 1.00 0.00 16 PRO A C 4
ATOM 4885 O O . PRO A 1 16 ? 1.803 5.025 23.983 1.00 0.00 16 PRO A O 4
ATOM 4896 N N . SER A 1 17 ? 2.649 2.952 24.221 1.00 0.00 17 SER A N 4
ATOM 4897 C CA . SER A 1 17 ? 3.017 3.132 25.619 1.00 0.00 17 SER A CA 4
ATOM 4898 C C . SER A 1 17 ? 4.204 4.086 25.758 1.00 0.00 17 SER A C 4
ATOM 4899 O O . SER A 1 17 ? 4.484 4.588 26.848 1.00 0.00 17 SER A O 4
ATOM 4907 N N . ALA A 1 18 ? 4.890 4.339 24.652 1.00 0.00 18 ALA A N 4
ATOM 4908 C CA . ALA A 1 18 ? 6.044 5.221 24.654 1.00 0.00 18 ALA A CA 4
ATOM 4909 C C . ALA A 1 18 ? 6.032 6.121 23.427 1.00 0.00 18 ALA A C 4
ATOM 4910 O O . ALA A 1 18 ? 5.284 5.878 22.475 1.00 0.00 18 ALA A O 4
ATOM 4917 N N . LEU A 1 19 ? 6.846 7.164 23.466 1.00 0.00 19 LEU A N 4
ATOM 4918 C CA . LEU A 1 19 ? 6.984 8.072 22.338 1.00 0.00 19 LEU A CA 4
ATOM 4919 C C . LEU A 1 19 ? 8.259 7.741 21.578 1.00 0.00 19 LEU A C 4
ATOM 4920 O O . LEU A 1 19 ? 8.230 7.423 20.392 1.00 0.00 19 LEU A O 4
ATOM 4936 N N . GLY A 1 20 ? 9.378 7.815 22.282 1.00 0.00 20 GLY A N 4
ATOM 4937 C CA . GLY A 1 20 ? 10.641 7.411 21.711 1.00 0.00 20 GLY A CA 4
ATOM 4938 C C . GLY A 1 20 ? 10.967 5.976 22.058 1.00 0.00 20 GLY A C 4
ATOM 4939 O O . GLY A 1 20 ? 10.095 5.233 22.511 1.00 0.00 20 GLY A O 4
ATOM 4943 N N . CYS A 1 21 ? 12.212 5.576 21.852 1.00 0.00 21 CYS A N 4
ATOM 4944 C CA . CYS A 1 21 ? 12.636 4.236 22.219 1.00 0.00 21 CYS A CA 4
ATOM 4945 C C . CYS A 1 21 ? 12.742 4.135 23.735 1.00 0.00 21 CYS A C 4
ATOM 4946 O O . CYS A 1 21 ? 13.700 4.625 24.334 1.00 0.00 21 CYS A O 4
ATOM 4954 N N . GLU A 1 22 ? 11.740 3.507 24.336 1.00 0.00 22 GLU A N 4
ATOM 4955 C CA . GLU A 1 22 ? 11.612 3.417 25.788 1.00 0.00 22 GLU A CA 4
ATOM 4956 C C . GLU A 1 22 ? 12.876 2.863 26.444 1.00 0.00 22 GLU A C 4
ATOM 4957 O O . GLU A 1 22 ? 13.303 3.348 27.494 1.00 0.00 22 GLU A O 4
ATOM 4969 N N . GLU A 1 23 ? 13.480 1.863 25.816 1.00 0.00 23 GLU A N 4
ATOM 4970 C CA . GLU A 1 23 ? 14.655 1.220 26.377 1.00 0.00 23 GLU A CA 4
ATOM 4971 C C . GLU A 1 23 ? 15.881 2.120 26.241 1.00 0.00 23 GLU A C 4
ATOM 4972 O O . GLU A 1 23 ? 16.723 2.172 27.129 1.00 0.00 23 GLU A O 4
ATOM 4984 N N . CYS A 1 24 ? 15.972 2.853 25.144 1.00 0.00 24 CYS A N 4
ATOM 4985 C CA . CYS A 1 24 ? 17.067 3.799 24.973 1.00 0.00 24 CYS A CA 4
ATOM 4986 C C . CYS A 1 24 ? 16.924 4.957 25.958 1.00 0.00 24 CYS A C 4
ATOM 4987 O O . CYS A 1 24 ? 17.913 5.535 26.403 1.00 0.00 24 CYS A O 4
ATOM 4995 N N . LEU A 1 25 ? 15.687 5.272 26.314 1.00 0.00 25 LEU A N 4
ATOM 4996 C CA . LEU A 1 25 ? 15.410 6.350 27.253 1.00 0.00 25 LEU A CA 4
ATOM 4997 C C . LEU A 1 25 ? 15.907 6.016 28.658 1.00 0.00 25 LEU A C 4
ATOM 4998 O O . LEU A 1 25 ? 16.235 6.915 29.429 1.00 0.00 25 LEU A O 4
ATOM 5014 N N . LYS A 1 26 ? 15.997 4.727 28.986 1.00 0.00 26 LYS A N 4
ATOM 5015 C CA . LYS A 1 26 ? 16.399 4.323 30.333 1.00 0.00 26 LYS A CA 4
ATOM 5016 C C . LYS A 1 26 ? 17.907 4.493 30.508 1.00 0.00 26 LYS A C 4
ATOM 5017 O O . LYS A 1 26 ? 18.422 4.496 31.628 1.00 0.00 26 LYS A O 4
ATOM 5036 N N . ILE A 1 27 ? 18.610 4.640 29.390 1.00 0.00 27 ILE A N 4
ATOM 5037 C CA . ILE A 1 27 ? 20.049 4.854 29.415 1.00 0.00 27 ILE A CA 4
ATOM 5038 C C . ILE A 1 27 ? 20.402 6.221 28.836 1.00 0.00 27 ILE A C 4
ATOM 5039 O O . ILE A 1 27 ? 21.576 6.550 28.668 1.00 0.00 27 ILE A O 4
ATOM 5055 N N . GLY A 1 28 ? 19.373 7.017 28.546 1.00 0.00 28 GLY A N 4
ATOM 5056 C CA . GLY A 1 28 ? 19.583 8.350 28.007 1.00 0.00 28 GLY A CA 4
ATOM 5057 C C . GLY A 1 28 ? 20.259 8.327 26.651 1.00 0.00 28 GLY A C 4
ATOM 5058 O O . GLY A 1 28 ? 21.246 9.027 26.427 1.00 0.00 28 GLY A O 4
ATOM 5062 N N . SER A 1 29 ? 19.736 7.514 25.751 1.00 0.00 29 SER A N 4
ATOM 5063 C CA . SER A 1 29 ? 20.306 7.377 24.423 1.00 0.00 29 SER A CA 4
ATOM 5064 C C . SER A 1 29 ? 19.267 7.693 23.350 1.00 0.00 29 SER A C 4
ATOM 5065 O O . SER A 1 29 ? 18.070 7.476 23.553 1.00 0.00 29 SER A O 4
ATOM 5073 N N . PRO A 1 30 ? 19.716 8.218 22.197 1.00 0.00 30 PRO A N 4
ATOM 5074 C CA . PRO A 1 30 ? 18.834 8.569 21.087 1.00 0.00 30 PRO A CA 4
ATOM 5075 C C . PRO A 1 30 ? 18.477 7.361 20.219 1.00 0.00 30 PRO A C 4
ATOM 5076 O O . PRO A 1 30 ? 18.615 6.211 20.644 1.00 0.00 30 PRO A O 4
ATOM 5087 N N . TRP A 1 31 ? 18.025 7.629 19.002 1.00 0.00 31 TRP A N 4
ATOM 5088 C CA . TRP A 1 31 ? 17.576 6.582 18.097 1.00 0.00 31 TRP A CA 4
ATOM 5089 C C . TRP A 1 31 ? 17.665 7.051 16.650 1.00 0.00 31 TRP A C 4
ATOM 5090 O O . TRP A 1 31 ? 17.787 8.248 16.386 1.00 0.00 31 TRP A O 4
ATOM 5111 N N . VAL A 1 32 ? 17.608 6.106 15.719 1.00 0.00 32 VAL A N 4
ATOM 5112 C CA . VAL A 1 32 ? 17.596 6.435 14.301 1.00 0.00 32 VAL A CA 4
ATOM 5113 C C . VAL A 1 32 ? 16.158 6.579 13.813 1.00 0.00 32 VAL A C 4
ATOM 5114 O O . VAL A 1 32 ? 15.720 7.666 13.459 1.00 0.00 32 VAL A O 4
ATOM 5127 N N . HIS A 1 33 ? 15.421 5.480 13.799 1.00 0.00 33 HIS A N 4
ATOM 5128 C CA . HIS A 1 33 ? 14.008 5.522 13.453 1.00 0.00 33 HIS A CA 4
ATOM 5129 C C . HIS A 1 33 ? 13.206 4.676 14.427 1.00 0.00 33 HIS A C 4
ATOM 5130 O O . HIS A 1 33 ? 13.715 3.698 14.982 1.00 0.00 33 HIS A O 4
ATOM 5145 N N . LEU A 1 34 ? 11.959 5.060 14.636 1.00 0.00 34 LEU A N 4
ATOM 5146 C CA . LEU A 1 34 ? 11.106 4.398 15.606 1.00 0.00 34 LEU A CA 4
ATOM 5147 C C . LEU A 1 34 ? 9.965 3.665 14.926 1.00 0.00 34 LEU A C 4
ATOM 5148 O O . LEU A 1 34 ? 9.406 4.135 13.931 1.00 0.00 34 LEU A O 4
ATOM 5164 N N . ARG A 1 35 ? 9.626 2.515 15.478 1.00 0.00 35 ARG A N 4
ATOM 5165 C CA . ARG A 1 35 ? 8.546 1.698 14.957 1.00 0.00 35 ARG A CA 4
ATOM 5166 C C . ARG A 1 35 ? 7.656 1.201 16.089 1.00 0.00 35 ARG A C 4
ATOM 5167 O O . ARG A 1 35 ? 8.142 0.811 17.153 1.00 0.00 35 ARG A O 4
ATOM 5188 N N . ILE A 1 36 ? 6.357 1.240 15.868 1.00 0.00 36 ILE A N 4
ATOM 5189 C CA . ILE A 1 36 ? 5.411 0.715 16.832 1.00 0.00 36 ILE A CA 4
ATOM 5190 C C . ILE A 1 36 ? 5.019 -0.696 16.419 1.00 0.00 36 ILE A C 4
ATOM 5191 O O . ILE A 1 36 ? 5.160 -1.078 15.263 1.00 0.00 36 ILE A O 4
ATOM 5207 N N . CYS A 1 37 ? 4.568 -1.475 17.370 1.00 0.00 37 CYS A N 4
ATOM 5208 C CA . CYS A 1 37 ? 4.270 -2.872 17.133 1.00 0.00 37 CYS A CA 4
ATOM 5209 C C . CYS A 1 37 ? 2.769 -3.109 17.247 1.00 0.00 37 CYS A C 4
ATOM 5210 O O . CYS A 1 37 ? 2.214 -3.067 18.346 1.00 0.00 37 CYS A O 4
ATOM 5217 N N . ARG A 1 38 ? 2.123 -3.371 16.108 1.00 0.00 38 ARG A N 4
ATOM 5218 C CA . ARG A 1 38 ? 0.655 -3.418 16.017 1.00 0.00 38 ARG A CA 4
ATOM 5219 C C . ARG A 1 38 ? 0.042 -4.613 16.750 1.00 0.00 38 ARG A C 4
ATOM 5220 O O . ARG A 1 38 ? -1.156 -4.865 16.632 1.00 0.00 38 ARG A O 4
ATOM 5241 N N . THR A 1 39 ? 0.844 -5.340 17.505 1.00 0.00 39 THR A N 4
ATOM 5242 C CA . THR A 1 39 ? 0.340 -6.492 18.231 1.00 0.00 39 THR A CA 4
ATOM 5243 C C . THR A 1 39 ? 0.251 -6.212 19.730 1.00 0.00 39 THR A C 4
ATOM 5244 O O . THR A 1 39 ? -0.586 -6.779 20.426 1.00 0.00 39 THR A O 4
ATOM 5255 N N . CYS A 1 40 ? 1.098 -5.320 20.226 1.00 0.00 40 CYS A N 4
ATOM 5256 C CA . CYS A 1 40 ? 1.182 -5.101 21.668 1.00 0.00 40 CYS A CA 4
ATOM 5257 C C . CYS A 1 40 ? 1.396 -3.622 22.013 1.00 0.00 40 CYS A C 4
ATOM 5258 O O . CYS A 1 40 ? 1.435 -3.253 23.184 1.00 0.00 40 CYS A O 4
ATOM 5265 N N . GLY A 1 41 ? 1.548 -2.775 20.996 1.00 0.00 41 GLY A N 4
ATOM 5266 C CA . GLY A 1 41 ? 1.712 -1.349 21.231 1.00 0.00 41 GLY A CA 4
ATOM 5267 C C . GLY A 1 41 ? 3.068 -0.979 21.809 1.00 0.00 41 GLY A C 4
ATOM 5268 O O . GLY A 1 41 ? 3.218 0.078 22.418 1.00 0.00 41 GLY A O 4
ATOM 5272 N N . HIS A 1 42 ? 4.062 -1.839 21.620 1.00 0.00 42 HIS A N 4
ATOM 5273 C CA . HIS A 1 42 ? 5.399 -1.560 22.133 1.00 0.00 42 HIS A CA 4
ATOM 5274 C C . HIS A 1 42 ? 6.231 -0.903 21.044 1.00 0.00 42 HIS A C 4
ATOM 5275 O O . HIS A 1 42 ? 6.223 -1.354 19.895 1.00 0.00 42 HIS A O 4
ATOM 5290 N N . VAL A 1 43 ? 6.936 0.155 21.403 1.00 0.00 43 VAL A N 4
ATOM 5291 C CA . VAL A 1 43 ? 7.761 0.890 20.456 1.00 0.00 43 VAL A CA 4
ATOM 5292 C C . VAL A 1 43 ? 9.183 0.314 20.476 1.00 0.00 43 VAL A C 4
ATOM 5293 O O . VAL A 1 43 ? 9.432 -0.699 21.142 1.00 0.00 43 VAL A O 4
ATOM 5306 N N . GLY A 1 44 ? 10.083 0.896 19.699 1.00 0.00 44 GLY A N 4
ATOM 5307 C CA . GLY A 1 44 ? 11.478 0.521 19.755 1.00 0.00 44 GLY A CA 4
ATOM 5308 C C . GLY A 1 44 ? 12.256 1.131 18.613 1.00 0.00 44 GLY A C 4
ATOM 5309 O O . GLY A 1 44 ? 11.674 1.470 17.580 1.00 0.00 44 GLY A O 4
ATOM 5313 N N . CYS A 1 45 ? 13.557 1.295 18.795 1.00 0.00 45 CYS A N 4
ATOM 5314 C CA . CYS A 1 45 ? 14.408 1.796 17.730 1.00 0.00 45 CYS A CA 4
ATOM 5315 C C . CYS A 1 45 ? 14.704 0.681 16.737 1.00 0.00 45 CYS A C 4
ATOM 5316 O O . CYS A 1 45 ? 14.920 -0.468 17.133 1.00 0.00 45 CYS A O 4
ATOM 5324 N N . CYS A 1 46 ? 14.695 1.021 15.454 1.00 0.00 46 CYS A N 4
ATOM 5325 C CA . CYS A 1 46 ? 14.949 0.051 14.395 1.00 0.00 46 CYS A CA 4
ATOM 5326 C C . CYS A 1 46 ? 16.373 -0.501 14.487 1.00 0.00 46 CYS A C 4
ATOM 5327 O O . CYS A 1 46 ? 17.193 -0.004 15.265 1.00 0.00 46 CYS A O 4
ATOM 5335 N N . ASP A 1 47 ? 16.673 -1.512 13.678 1.00 0.00 47 ASP A N 4
ATOM 5336 C CA . ASP A 1 47 ? 17.971 -2.178 13.733 1.00 0.00 47 ASP A CA 4
ATOM 5337 C C . ASP A 1 47 ? 19.051 -1.336 13.060 1.00 0.00 47 ASP A C 4
ATOM 5338 O O . ASP A 1 47 ? 20.220 -1.717 13.033 1.00 0.00 47 ASP A O 4
ATOM 5347 N N . ASP A 1 48 ? 18.652 -0.187 12.523 1.00 0.00 48 ASP A N 4
ATOM 5348 C CA . ASP A 1 48 ? 19.603 0.788 11.997 1.00 0.00 48 ASP A CA 4
ATOM 5349 C C . ASP A 1 48 ? 20.324 1.462 13.155 1.00 0.00 48 ASP A C 4
ATOM 5350 O O . ASP A 1 48 ? 21.400 2.037 12.996 1.00 0.00 48 ASP A O 4
ATOM 5359 N N . SER A 1 49 ? 19.701 1.397 14.321 1.00 0.00 49 SER A N 4
ATOM 5360 C CA . SER A 1 49 ? 20.294 1.898 15.545 1.00 0.00 49 SER A CA 4
ATOM 5361 C C . SER A 1 49 ? 21.143 0.798 16.169 1.00 0.00 49 SER A C 4
ATOM 5362 O O . SER A 1 49 ? 20.757 -0.364 16.132 1.00 0.00 49 SER A O 4
ATOM 5370 N N . PRO A 1 50 ? 22.306 1.142 16.748 1.00 0.00 50 PRO A N 4
ATOM 5371 C CA . PRO A 1 50 ? 23.216 0.156 17.355 1.00 0.00 50 PRO A CA 4
ATOM 5372 C C . PRO A 1 50 ? 22.575 -0.615 18.513 1.00 0.00 50 PRO A C 4
ATOM 5373 O O . PRO A 1 50 ? 23.110 -1.625 18.971 1.00 0.00 50 PRO A O 4
ATOM 5384 N N . HIS A 1 51 ? 21.428 -0.135 18.978 1.00 0.00 51 HIS A N 4
ATOM 5385 C CA . HIS A 1 51 ? 20.707 -0.786 20.063 1.00 0.00 51 HIS A CA 4
ATOM 5386 C C . HIS A 1 51 ? 19.836 -1.923 19.516 1.00 0.00 51 HIS A C 4
ATOM 5387 O O . HIS A 1 51 ? 19.698 -2.968 20.150 1.00 0.00 51 HIS A O 4
ATOM 5402 N N . LYS A 1 52 ? 19.260 -1.693 18.332 1.00 0.00 52 LYS A N 4
ATOM 5403 C CA . LYS A 1 52 ? 18.419 -2.680 17.636 1.00 0.00 52 LYS A CA 4
ATOM 5404 C C . LYS A 1 52 ? 17.358 -3.293 18.552 1.00 0.00 52 LYS A C 4
ATOM 5405 O O . LYS A 1 52 ? 17.259 -4.513 18.672 1.00 0.00 52 LYS A O 4
ATOM 5424 N N . HIS A 1 53 ? 16.543 -2.451 19.179 1.00 0.00 53 HIS A N 4
ATOM 5425 C CA . HIS A 1 53 ? 15.514 -2.950 20.088 1.00 0.00 53 HIS A CA 4
ATOM 5426 C C . HIS A 1 53 ? 14.321 -3.484 19.298 1.00 0.00 53 HIS A C 4
ATOM 5427 O O . HIS A 1 53 ? 13.503 -4.243 19.820 1.00 0.00 53 HIS A O 4
ATOM 5442 N N . ALA A 1 54 ? 14.230 -3.088 18.037 1.00 0.00 54 ALA A N 4
ATOM 5443 C CA . ALA A 1 54 ? 13.144 -3.525 17.173 1.00 0.00 54 ALA A CA 4
ATOM 5444 C C . ALA A 1 54 ? 13.247 -5.014 16.867 1.00 0.00 54 ALA A C 4
ATOM 5445 O O . ALA A 1 54 ? 12.272 -5.758 17.002 1.00 0.00 54 ALA A O 4
ATOM 5452 N N . THR A 1 55 ? 14.441 -5.442 16.489 1.00 0.00 55 THR A N 4
ATOM 5453 C CA . THR A 1 55 ? 14.678 -6.823 16.110 1.00 0.00 55 THR A CA 4
ATOM 5454 C C . THR A 1 55 ? 14.637 -7.741 17.323 1.00 0.00 55 THR A C 4
ATOM 5455 O O . THR A 1 55 ? 14.046 -8.822 17.277 1.00 0.00 55 THR A O 4
ATOM 5466 N N . ARG A 1 56 ? 15.248 -7.291 18.415 1.00 0.00 56 ARG A N 4
ATOM 5467 C CA . ARG A 1 56 ? 15.260 -8.057 19.656 1.00 0.00 56 ARG A CA 4
ATOM 5468 C C . ARG A 1 56 ? 13.840 -8.292 20.160 1.00 0.00 56 ARG A C 4
ATOM 5469 O O . ARG A 1 56 ? 13.540 -9.347 20.715 1.00 0.00 56 ARG A O 4
ATOM 5490 N N . HIS A 1 57 ? 12.964 -7.310 19.951 1.00 0.00 57 HIS A N 4
ATOM 5491 C CA . HIS A 1 57 ? 11.569 -7.441 20.353 1.00 0.00 57 HIS A CA 4
ATOM 5492 C C . HIS A 1 57 ? 10.887 -8.554 19.567 1.00 0.00 57 HIS A C 4
ATOM 5493 O O . HIS A 1 57 ? 10.165 -9.373 20.138 1.00 0.00 57 HIS A O 4
ATOM 5507 N N . PHE A 1 58 ? 11.110 -8.572 18.259 1.00 0.00 58 PHE A N 4
ATOM 5508 C CA . PHE A 1 58 ? 10.535 -9.600 17.402 1.00 0.00 58 PHE A CA 4
ATOM 5509 C C . PHE A 1 58 ? 11.052 -10.974 17.809 1.00 0.00 58 PHE A C 4
ATOM 5510 O O . PHE A 1 58 ? 10.285 -11.925 17.933 1.00 0.00 58 PHE A O 4
ATOM 5527 N N . HIS A 1 59 ? 12.351 -11.052 18.044 1.00 0.00 59 HIS A N 4
ATOM 5528 C CA . HIS A 1 59 ? 12.994 -12.298 18.438 1.00 0.00 59 HIS A CA 4
ATOM 5529 C C . HIS A 1 59 ? 12.481 -12.782 19.797 1.00 0.00 59 HIS A C 4
ATOM 5530 O O . HIS A 1 59 ? 12.448 -13.981 20.064 1.00 0.00 59 HIS A O 4
ATOM 5545 N N . ALA A 1 60 ? 12.077 -11.845 20.647 1.00 0.00 60 ALA A N 4
ATOM 5546 C CA . ALA A 1 60 ? 11.620 -12.176 21.993 1.00 0.00 60 ALA A CA 4
ATOM 5547 C C . ALA A 1 60 ? 10.139 -12.550 22.024 1.00 0.00 60 ALA A C 4
ATOM 5548 O O . ALA A 1 60 ? 9.774 -13.615 22.520 1.00 0.00 60 ALA A O 4
ATOM 5555 N N . THR A 1 61 ? 9.293 -11.676 21.492 1.00 0.00 61 THR A N 4
ATOM 5556 C CA . THR A 1 61 ? 7.846 -11.860 21.591 1.00 0.00 61 THR A CA 4
ATOM 5557 C C . THR A 1 61 ? 7.282 -12.659 20.420 1.00 0.00 61 THR A C 4
ATOM 5558 O O . THR A 1 61 ? 6.307 -13.399 20.571 1.00 0.00 61 THR A O 4
ATOM 5569 N N . GLY A 1 62 ? 7.900 -12.522 19.257 1.00 0.00 62 GLY A N 4
ATOM 5570 C CA . GLY A 1 62 ? 7.370 -13.148 18.066 1.00 0.00 62 GLY A CA 4
ATOM 5571 C C . GLY A 1 62 ? 6.271 -12.317 17.438 1.00 0.00 62 GLY A C 4
ATOM 5572 O O . GLY A 1 62 ? 5.199 -12.827 17.120 1.00 0.00 62 GLY A O 4
ATOM 5576 N N . HIS A 1 63 ? 6.534 -11.026 17.279 1.00 0.00 63 HIS A N 4
ATOM 5577 C CA . HIS A 1 63 ? 5.571 -10.116 16.668 1.00 0.00 63 HIS A CA 4
ATOM 5578 C C . HIS A 1 63 ? 6.135 -9.595 15.348 1.00 0.00 63 HIS A C 4
ATOM 5579 O O . HIS A 1 63 ? 6.906 -8.635 15.330 1.00 0.00 63 HIS A O 4
ATOM 5593 N N . PRO A 1 64 ? 5.771 -10.243 14.229 1.00 0.00 64 PRO A N 4
ATOM 5594 C CA . PRO A 1 64 ? 6.403 -10.013 12.926 1.00 0.00 64 PRO A CA 4
ATOM 5595 C C . PRO A 1 64 ? 5.894 -8.787 12.173 1.00 0.00 64 PRO A C 4
ATOM 5596 O O . PRO A 1 64 ? 6.284 -8.565 11.028 1.00 0.00 64 PRO A O 4
ATOM 5607 N N . ILE A 1 65 ? 5.028 -7.995 12.783 1.00 0.00 65 ILE A N 4
ATOM 5608 C CA . ILE A 1 65 ? 4.524 -6.805 12.111 1.00 0.00 65 ILE A CA 4
ATOM 5609 C C . ILE A 1 65 ? 4.726 -5.555 12.954 1.00 0.00 65 ILE A C 4
ATOM 5610 O O . ILE A 1 65 ? 4.386 -5.517 14.142 1.00 0.00 65 ILE A O 4
ATOM 5626 N N . ILE A 1 66 ? 5.295 -4.541 12.322 1.00 0.00 66 ILE A N 4
ATOM 5627 C CA . ILE A 1 66 ? 5.500 -3.252 12.951 1.00 0.00 66 ILE A CA 4
ATOM 5628 C C . ILE A 1 66 ? 4.962 -2.150 12.060 1.00 0.00 66 ILE A C 4
ATOM 5629 O O . ILE A 1 66 ? 4.587 -2.396 10.916 1.00 0.00 66 ILE A O 4
ATOM 5645 N N . GLU A 1 67 ? 4.940 -0.943 12.582 1.00 0.00 67 GLU A N 4
ATOM 5646 C CA . GLU A 1 67 ? 4.385 0.188 11.872 1.00 0.00 67 GLU A CA 4
ATOM 5647 C C . GLU A 1 67 ? 5.279 1.407 12.058 1.00 0.00 67 GLU A C 4
ATOM 5648 O O . GLU A 1 67 ? 5.937 1.550 13.093 1.00 0.00 67 GLU A O 4
ATOM 5660 N N . GLY A 1 68 ? 5.321 2.263 11.047 1.00 0.00 68 GLY A N 4
ATOM 5661 C CA . GLY A 1 68 ? 6.138 3.458 11.112 1.00 0.00 68 GLY A CA 4
ATOM 5662 C C . GLY A 1 68 ? 5.637 4.452 12.137 1.00 0.00 68 GLY A C 4
ATOM 5663 O O . GLY A 1 68 ? 4.659 5.158 11.900 1.00 0.00 68 GLY A O 4
ATOM 5667 N N . TYR A 1 69 ? 6.311 4.502 13.280 1.00 0.00 69 TYR A N 4
ATOM 5668 C CA . TYR A 1 69 ? 5.942 5.421 14.346 1.00 0.00 69 TYR A CA 4
ATOM 5669 C C . TYR A 1 69 ? 6.637 6.761 14.133 1.00 0.00 69 TYR A C 4
ATOM 5670 O O . TYR A 1 69 ? 6.030 7.823 14.277 1.00 0.00 69 TYR A O 4
ATOM 5688 N N . ASP A 1 70 ? 7.917 6.702 13.780 1.00 0.00 70 ASP A N 4
ATOM 5689 C CA . ASP A 1 70 ? 8.684 7.911 13.500 1.00 0.00 70 ASP A CA 4
ATOM 5690 C C . ASP A 1 70 ? 8.347 8.478 12.117 1.00 0.00 70 ASP A C 4
ATOM 5691 O O . ASP A 1 70 ? 8.013 9.655 12.011 1.00 0.00 70 ASP A O 4
ATOM 5700 N N . PRO A 1 71 ? 8.427 7.676 11.028 1.00 0.00 71 PRO A N 4
ATOM 5701 C CA . PRO A 1 71 ? 8.042 8.137 9.700 1.00 0.00 71 PRO A CA 4
ATOM 5702 C C . PRO A 1 71 ? 6.530 8.053 9.506 1.00 0.00 71 PRO A C 4
ATOM 5703 O O . PRO A 1 71 ? 5.978 6.961 9.353 1.00 0.00 71 PRO A O 4
ATOM 5714 N N . PRO A 1 72 ? 5.843 9.205 9.504 1.00 0.00 72 PRO A N 4
ATOM 5715 C CA . PRO A 1 72 ? 4.382 9.273 9.460 1.00 0.00 72 PRO A CA 4
ATOM 5716 C C . PRO A 1 72 ? 3.829 9.052 8.055 1.00 0.00 72 PRO A C 4
ATOM 5717 O O . PRO A 1 72 ? 2.842 9.670 7.658 1.00 0.00 72 PRO A O 4
ATOM 5728 N N . GLU A 1 73 ? 4.461 8.155 7.316 1.00 0.00 73 GLU A N 4
ATOM 5729 C CA . GLU A 1 73 ? 4.040 7.841 5.959 1.00 0.00 73 GLU A CA 4
ATOM 5730 C C . GLU A 1 73 ? 2.921 6.806 5.985 1.00 0.00 73 GLU A C 4
ATOM 5731 O O . GLU A 1 73 ? 2.262 6.556 4.976 1.00 0.00 73 GLU A O 4
ATOM 5743 N N . GLY A 1 74 ? 2.713 6.211 7.156 1.00 0.00 74 GLY A N 4
ATOM 5744 C CA . GLY A 1 74 ? 1.673 5.215 7.312 1.00 0.00 74 GLY A CA 4
ATOM 5745 C C . GLY A 1 74 ? 2.018 3.922 6.611 1.00 0.00 74 GLY A C 4
ATOM 5746 O O . GLY A 1 74 ? 1.490 3.626 5.540 1.00 0.00 74 GLY A O 4
ATOM 5750 N N . TRP A 1 75 ? 2.904 3.148 7.212 1.00 0.00 75 TRP A N 4
ATOM 5751 C CA . TRP A 1 75 ? 3.369 1.916 6.600 1.00 0.00 75 TRP A CA 4
ATOM 5752 C C . TRP A 1 75 ? 3.558 0.827 7.639 1.00 0.00 75 TRP A C 4
ATOM 5753 O O . TRP A 1 75 ? 3.885 1.106 8.795 1.00 0.00 75 TRP A O 4
ATOM 5774 N N . GLY A 1 76 ? 3.347 -0.407 7.217 1.00 0.00 76 GLY A N 4
ATOM 5775 C CA . GLY A 1 76 ? 3.562 -1.541 8.085 1.00 0.00 76 GLY A CA 4
ATOM 5776 C C . GLY A 1 76 ? 4.615 -2.468 7.530 1.00 0.00 76 GLY A C 4
ATOM 5777 O O . GLY A 1 76 ? 4.585 -2.816 6.348 1.00 0.00 76 GLY A O 4
ATOM 5781 N N . TRP A 1 77 ? 5.541 -2.868 8.379 1.00 0.00 77 TRP A N 4
ATOM 5782 C CA . TRP A 1 77 ? 6.634 -3.729 7.969 1.00 0.00 77 TRP A CA 4
ATOM 5783 C C . TRP A 1 77 ? 6.448 -5.120 8.551 1.00 0.00 77 TRP A C 4
ATOM 5784 O O . TRP A 1 77 ? 6.276 -5.284 9.760 1.00 0.00 77 TRP A O 4
ATOM 5805 N N . CYS A 1 78 ? 6.460 -6.114 7.685 1.00 0.00 78 CYS A N 4
ATOM 5806 C CA . CYS A 1 78 ? 6.298 -7.493 8.109 1.00 0.00 78 CYS A CA 4
ATOM 5807 C C . CYS A 1 78 ? 7.646 -8.202 8.049 1.00 0.00 78 CYS A C 4
ATOM 5808 O O . CYS A 1 78 ? 8.126 -8.509 6.966 1.00 0.00 78 CYS A O 4
ATOM 5815 N N . TYR A 1 79 ? 8.250 -8.446 9.214 1.00 0.00 79 TYR A N 4
ATOM 5816 C CA . TYR A 1 79 ? 9.598 -9.024 9.304 1.00 0.00 79 TYR A CA 4
ATOM 5817 C C . TYR A 1 79 ? 9.742 -10.294 8.467 1.00 0.00 79 TYR A C 4
ATOM 5818 O O . TYR A 1 79 ? 10.614 -10.384 7.608 1.00 0.00 79 TYR A O 4
ATOM 5836 N N . VAL A 1 80 ? 8.870 -11.262 8.720 1.00 0.00 80 VAL A N 4
ATOM 5837 C CA . VAL A 1 80 ? 8.948 -12.571 8.072 1.00 0.00 80 VAL A CA 4
ATOM 5838 C C . VAL A 1 80 ? 8.684 -12.491 6.564 1.00 0.00 80 VAL A C 4
ATOM 5839 O O . VAL A 1 80 ? 9.043 -13.400 5.814 1.00 0.00 80 VAL A O 4
ATOM 5852 N N . ASP A 1 81 ? 8.047 -11.413 6.129 1.00 0.00 81 ASP A N 4
ATOM 5853 C CA . ASP A 1 81 ? 7.726 -11.233 4.713 1.00 0.00 81 ASP A CA 4
ATOM 5854 C C . ASP A 1 81 ? 8.770 -10.355 4.037 1.00 0.00 81 ASP A C 4
ATOM 5855 O O . ASP A 1 81 ? 9.091 -10.545 2.865 1.00 0.00 81 ASP A O 4
ATOM 5864 N N . GLU A 1 82 ? 9.275 -9.386 4.798 1.00 0.00 82 GLU A N 4
ATOM 5865 C CA . GLU A 1 82 ? 10.183 -8.356 4.294 1.00 0.00 82 GLU A CA 4
ATOM 5866 C C . GLU A 1 82 ? 9.470 -7.454 3.294 1.00 0.00 82 GLU A C 4
ATOM 5867 O O . GLU A 1 82 ? 10.080 -6.928 2.364 1.00 0.00 82 GLU A O 4
ATOM 5879 N N . VAL A 1 83 ? 8.175 -7.262 3.508 1.00 0.00 83 VAL A N 4
ATOM 5880 C CA . VAL A 1 83 ? 7.389 -6.371 2.668 1.00 0.00 83 VAL A CA 4
ATOM 5881 C C . VAL A 1 83 ? 6.815 -5.222 3.490 1.00 0.00 83 VAL A C 4
ATOM 5882 O O . VAL A 1 83 ? 6.410 -5.403 4.646 1.00 0.00 83 VAL A O 4
ATOM 5895 N N . MET A 1 84 ? 6.817 -4.040 2.894 1.00 0.00 84 MET A N 4
ATOM 5896 C CA . MET A 1 84 ? 6.256 -2.851 3.518 1.00 0.00 84 MET A CA 4
ATOM 5897 C C . MET A 1 84 ? 4.944 -2.472 2.840 1.00 0.00 84 MET A C 4
ATOM 5898 O O . MET A 1 84 ? 4.922 -2.124 1.658 1.00 0.00 84 MET A O 4
ATOM 5912 N N . PHE A 1 85 ? 3.853 -2.547 3.583 1.00 0.00 85 PHE A N 4
ATOM 5913 C CA . PHE A 1 85 ? 2.539 -2.254 3.028 1.00 0.00 85 PHE A CA 4
ATOM 5914 C C . PHE A 1 85 ? 1.992 -0.937 3.572 1.00 0.00 85 PHE A C 4
ATOM 5915 O O . PHE A 1 85 ? 2.537 -0.370 4.522 1.00 0.00 85 PHE A O 4
ATOM 5932 N N . ASP A 1 86 ? 0.915 -0.460 2.961 1.00 0.00 86 ASP A N 4
ATOM 5933 C CA . ASP A 1 86 ? 0.323 0.827 3.317 1.00 0.00 86 ASP A CA 4
ATOM 5934 C C . ASP A 1 86 ? -0.607 0.705 4.521 1.00 0.00 86 ASP A C 4
ATOM 5935 O O . ASP A 1 86 ? -1.456 -0.185 4.576 1.00 0.00 86 ASP A O 4
ATOM 5944 N N . LEU A 1 87 ? -0.437 1.608 5.477 1.00 0.00 87 LEU A N 4
ATOM 5945 C CA . LEU A 1 87 ? -1.283 1.658 6.666 1.00 0.00 87 LEU A CA 4
ATOM 5946 C C . LEU A 1 87 ? -1.689 3.094 6.975 1.00 0.00 87 LEU A C 4
ATOM 5947 O O . LEU A 1 87 ? -2.121 3.389 8.079 1.00 0.00 87 LEU A O 4
ATOM 5963 N N . SER A 1 88 ? -1.574 3.975 5.987 1.00 0.00 88 SER A N 4
ATOM 5964 C CA . SER A 1 88 ? -1.785 5.410 6.190 1.00 0.00 88 SER A CA 4
ATOM 5965 C C . SER A 1 88 ? -3.132 5.716 6.859 1.00 0.00 88 SER A C 4
ATOM 5966 O O . SER A 1 88 ? -3.210 6.554 7.760 1.00 0.00 88 SER A O 4
ATOM 5974 N N . ASP A 1 89 ? -4.180 5.020 6.439 1.00 0.00 89 ASP A N 4
ATOM 5975 C CA . ASP A 1 89 ? -5.528 5.288 6.939 1.00 0.00 89 ASP A CA 4
ATOM 5976 C C . ASP A 1 89 ? -5.782 4.607 8.278 1.00 0.00 89 ASP A C 4
ATOM 5977 O O . ASP A 1 89 ? -6.748 4.927 8.973 1.00 0.00 89 ASP A O 4
ATOM 5986 N N . ARG A 1 90 ? -4.919 3.671 8.645 1.00 0.00 90 ARG A N 4
ATOM 5987 C CA . ARG A 1 90 ? -5.168 2.833 9.811 1.00 0.00 90 ARG A CA 4
ATOM 5988 C C . ARG A 1 90 ? -3.984 2.834 10.767 1.00 0.00 90 ARG A C 4
ATOM 5989 O O . ARG A 1 90 ? -3.914 2.005 11.672 1.00 0.00 90 ARG A O 4
ATOM 6010 N N . MET A 1 91 ? -3.068 3.774 10.576 1.00 0.00 91 MET A N 4
ATOM 6011 C CA . MET A 1 91 ? -1.860 3.837 11.391 1.00 0.00 91 MET A CA 4
ATOM 6012 C C . MET A 1 91 ? -2.172 4.367 12.784 1.00 0.00 91 MET A C 4
ATOM 6013 O O . MET A 1 91 ? -3.232 4.952 13.018 1.00 0.00 91 MET A O 4
ATOM 6027 N N . THR A 1 92 ? -1.252 4.146 13.704 1.00 0.00 92 THR A N 4
ATOM 6028 C CA . THR A 1 92 ? -1.431 4.557 15.083 1.00 0.00 92 THR A CA 4
ATOM 6029 C C . THR A 1 92 ? -0.998 6.008 15.282 1.00 0.00 92 THR A C 4
ATOM 6030 O O . THR A 1 92 ? 0.133 6.382 14.957 1.00 0.00 92 THR A O 4
ATOM 6041 N N . PRO A 1 93 ? -1.903 6.849 15.799 1.00 0.00 93 PRO A N 4
ATOM 6042 C CA . PRO A 1 93 ? -1.594 8.244 16.107 1.00 0.00 93 PRO A CA 4
ATOM 6043 C C . PRO A 1 93 ? -0.632 8.364 17.287 1.00 0.00 93 PRO A C 4
ATOM 6044 O O . PRO A 1 93 ? -0.821 7.728 18.326 1.00 0.00 93 PRO A O 4
ATOM 6055 N N . HIS A 1 94 ? 0.405 9.169 17.116 1.00 0.00 94 HIS A N 4
ATOM 6056 C CA . HIS A 1 94 ? 1.376 9.392 18.177 1.00 0.00 94 HIS A CA 4
ATOM 6057 C C . HIS A 1 94 ? 0.785 10.317 19.236 1.00 0.00 94 HIS A C 4
ATOM 6058 O O . HIS A 1 94 ? 0.272 11.390 18.922 1.00 0.00 94 HIS A O 4
ATOM 6073 N N . ASN A 1 95 ? 0.852 9.895 20.491 1.00 0.00 95 ASN A N 4
ATOM 6074 C CA . ASN A 1 95 ? 0.257 10.660 21.584 1.00 0.00 95 ASN A CA 4
ATOM 6075 C C . ASN A 1 95 ? 1.280 11.594 22.218 1.00 0.00 95 ASN A C 4
ATOM 6076 O O . ASN A 1 95 ? 1.079 12.102 23.321 1.00 0.00 95 ASN A O 4
ATOM 6087 N N . GLY A 1 96 ? 2.368 11.830 21.507 1.00 0.00 96 GLY A N 4
ATOM 6088 C CA . GLY A 1 96 ? 3.392 12.728 21.988 1.00 0.00 96 GLY A CA 4
ATOM 6089 C C . GLY A 1 96 ? 4.421 13.022 20.923 1.00 0.00 96 GLY A C 4
ATOM 6090 O O . GLY A 1 96 ? 4.534 12.271 19.952 1.00 0.00 96 GLY A O 4
ATOM 6094 N N . PRO A 1 97 ? 5.177 14.116 21.070 1.00 0.00 97 PRO A N 4
ATOM 6095 C CA . PRO A 1 97 ? 6.199 14.507 20.101 1.00 0.00 97 PRO A CA 4
ATOM 6096 C C . PRO A 1 97 ? 7.488 13.704 20.256 1.00 0.00 97 PRO A C 4
ATOM 6097 O O . PRO A 1 97 ? 7.791 13.190 21.335 1.00 0.00 97 PRO A O 4
ATOM 6108 N N . ILE A 1 98 ? 8.242 13.602 19.175 1.00 0.00 98 ILE A N 4
ATOM 6109 C CA . ILE A 1 98 ? 9.496 12.865 19.183 1.00 0.00 98 ILE A CA 4
ATOM 6110 C C . ILE A 1 98 ? 10.665 13.791 18.861 1.00 0.00 98 ILE A C 4
ATOM 6111 O O . ILE A 1 98 ? 10.661 14.466 17.830 1.00 0.00 98 ILE A O 4
ATOM 6127 N N . PRO A 1 99 ? 11.668 13.854 19.752 1.00 0.00 99 PRO A N 4
ATOM 6128 C CA . PRO A 1 99 ? 12.879 14.649 19.526 1.00 0.00 99 PRO A CA 4
ATOM 6129 C C . PRO A 1 99 ? 13.596 14.237 18.242 1.00 0.00 99 PRO A C 4
ATOM 6130 O O . PRO A 1 99 ? 13.822 13.049 17.996 1.00 0.00 99 PRO A O 4
ATOM 6141 N N . ARG A 1 100 ? 13.951 15.219 17.424 1.00 0.00 100 ARG A N 4
ATOM 6142 C CA . ARG A 1 100 ? 14.551 14.942 16.126 1.00 0.00 100 ARG A CA 4
ATOM 6143 C C . ARG A 1 100 ? 16.059 14.762 16.250 1.00 0.00 100 ARG A C 4
ATOM 6144 O O . ARG A 1 100 ? 16.798 15.734 16.412 1.00 0.00 100 ARG A O 4
ATOM 6165 N N . TYR A 1 101 ? 16.512 13.519 16.183 1.00 0.00 101 TYR A N 4
ATOM 6166 C CA . TYR A 1 101 ? 17.938 13.229 16.257 1.00 0.00 101 TYR A CA 4
ATOM 6167 C C . TYR A 1 101 ? 18.507 12.926 14.877 1.00 0.00 101 TYR A C 4
ATOM 6168 O O . TYR A 1 101 ? 19.722 12.837 14.703 1.00 0.00 101 TYR A O 4
ATOM 6186 N N . VAL A 1 102 ? 17.629 12.769 13.900 1.00 0.00 102 VAL A N 4
ATOM 6187 C CA . VAL A 1 102 ? 18.047 12.465 12.539 1.00 0.00 102 VAL A CA 4
ATOM 6188 C C . VAL A 1 102 ? 17.265 13.304 11.532 1.00 0.00 102 VAL A C 4
ATOM 6189 O O . VAL A 1 102 ? 17.869 14.212 10.932 1.00 0.00 102 VAL A O 4
ATOM 6205 N N . MET A 1 1 ? 4.704 -0.845 -2.658 1.00 0.00 1 MET A N 5
ATOM 6206 C CA . MET A 1 1 ? 3.771 -1.114 -1.540 1.00 0.00 1 MET A CA 5
ATOM 6207 C C . MET A 1 1 ? 2.867 -2.285 -1.888 1.00 0.00 1 MET A C 5
ATOM 6208 O O . MET A 1 1 ? 2.921 -2.807 -3.000 1.00 0.00 1 MET A O 5
ATOM 6224 N N . THR A 1 2 ? 2.042 -2.697 -0.939 1.00 0.00 2 THR A N 5
ATOM 6225 C CA . THR A 1 2 ? 1.126 -3.800 -1.156 1.00 0.00 2 THR A CA 5
ATOM 6226 C C . THR A 1 2 ? -0.001 -3.747 -0.126 1.00 0.00 2 THR A C 5
ATOM 6227 O O . THR A 1 2 ? -0.063 -2.812 0.677 1.00 0.00 2 THR A O 5
ATOM 6238 N N . MET A 1 3 ? -0.884 -4.737 -0.152 1.00 0.00 3 MET A N 5
ATOM 6239 C CA . MET A 1 3 ? -2.018 -4.775 0.763 1.00 0.00 3 MET A CA 5
ATOM 6240 C C . MET A 1 3 ? -1.604 -5.342 2.116 1.00 0.00 3 MET A C 5
ATOM 6241 O O . MET A 1 3 ? -2.017 -4.836 3.159 1.00 0.00 3 MET A O 5
ATOM 6255 N N . GLY A 1 4 ? -0.792 -6.392 2.103 1.00 0.00 4 GLY A N 5
ATOM 6256 C CA . GLY A 1 4 ? -0.282 -6.935 3.346 1.00 0.00 4 GLY A CA 5
ATOM 6257 C C . GLY A 1 4 ? 0.038 -8.412 3.264 1.00 0.00 4 GLY A C 5
ATOM 6258 O O . GLY A 1 4 ? 0.700 -8.862 2.331 1.00 0.00 4 GLY A O 5
ATOM 6262 N N . CYS A 1 5 ? -0.425 -9.157 4.255 1.00 0.00 5 CYS A N 5
ATOM 6263 C CA . CYS A 1 5 ? -0.200 -10.595 4.328 1.00 0.00 5 CYS A CA 5
ATOM 6264 C C . CYS A 1 5 ? -1.176 -11.199 5.331 1.00 0.00 5 CYS A C 5
ATOM 6265 O O . CYS A 1 5 ? -1.902 -10.459 5.992 1.00 0.00 5 CYS A O 5
ATOM 6272 N N . ARG A 1 6 ? -1.189 -12.523 5.462 1.00 0.00 6 ARG A N 5
ATOM 6273 C CA . ARG A 1 6 ? -2.122 -13.191 6.373 1.00 0.00 6 ARG A CA 5
ATOM 6274 C C . ARG A 1 6 ? -1.931 -12.722 7.819 1.00 0.00 6 ARG A C 5
ATOM 6275 O O . ARG A 1 6 ? -2.883 -12.697 8.596 1.00 0.00 6 ARG A O 5
ATOM 6296 N N . HIS A 1 7 ? -0.703 -12.328 8.165 1.00 0.00 7 HIS A N 5
ATOM 6297 C CA . HIS A 1 7 ? -0.402 -11.816 9.507 1.00 0.00 7 HIS A CA 5
ATOM 6298 C C . HIS A 1 7 ? -1.215 -10.557 9.815 1.00 0.00 7 HIS A C 5
ATOM 6299 O O . HIS A 1 7 ? -1.481 -10.246 10.977 1.00 0.00 7 HIS A O 5
ATOM 6313 N N . VAL A 1 8 ? -1.603 -9.837 8.766 1.00 0.00 8 VAL A N 5
ATOM 6314 C CA . VAL A 1 8 ? -2.294 -8.560 8.913 1.00 0.00 8 VAL A CA 5
ATOM 6315 C C . VAL A 1 8 ? -3.670 -8.753 9.558 1.00 0.00 8 VAL A C 5
ATOM 6316 O O . VAL A 1 8 ? -4.192 -7.857 10.213 1.00 0.00 8 VAL A O 5
ATOM 6329 N N . ALA A 1 9 ? -4.249 -9.934 9.373 1.00 0.00 9 ALA A N 5
ATOM 6330 C CA . ALA A 1 9 ? -5.576 -10.234 9.902 1.00 0.00 9 ALA A CA 5
ATOM 6331 C C . ALA A 1 9 ? -5.559 -10.393 11.425 1.00 0.00 9 ALA A C 5
ATOM 6332 O O . ALA A 1 9 ? -6.586 -10.688 12.039 1.00 0.00 9 ALA A O 5
ATOM 6339 N N . GLY A 1 10 ? -4.397 -10.195 12.033 1.00 0.00 10 GLY A N 5
ATOM 6340 C CA . GLY A 1 10 ? -4.283 -10.326 13.472 1.00 0.00 10 GLY A CA 5
ATOM 6341 C C . GLY A 1 10 ? -3.806 -9.050 14.137 1.00 0.00 10 GLY A C 5
ATOM 6342 O O . GLY A 1 10 ? -3.450 -9.051 15.317 1.00 0.00 10 GLY A O 5
ATOM 6346 N N . ILE A 1 11 ? -3.791 -7.958 13.385 1.00 0.00 11 ILE A N 5
ATOM 6347 C CA . ILE A 1 11 ? -3.327 -6.685 13.920 1.00 0.00 11 ILE A CA 5
ATOM 6348 C C . ILE A 1 11 ? -4.498 -5.792 14.308 1.00 0.00 11 ILE A C 5
ATOM 6349 O O . ILE A 1 11 ? -5.590 -5.897 13.750 1.00 0.00 11 ILE A O 5
ATOM 6365 N N . ARG A 1 12 ? -4.264 -4.932 15.285 1.00 0.00 12 ARG A N 5
ATOM 6366 C CA . ARG A 1 12 ? -5.256 -3.956 15.709 1.00 0.00 12 ARG A CA 5
ATOM 6367 C C . ARG A 1 12 ? -4.611 -2.586 15.862 1.00 0.00 12 ARG A C 5
ATOM 6368 O O . ARG A 1 12 ? -3.388 -2.458 15.757 1.00 0.00 12 ARG A O 5
ATOM 6389 N N . THR A 1 13 ? -5.427 -1.569 16.100 1.00 0.00 13 THR A N 5
ATOM 6390 C CA . THR A 1 13 ? -4.926 -0.229 16.351 1.00 0.00 13 THR A CA 5
ATOM 6391 C C . THR A 1 13 ? -4.610 -0.082 17.834 1.00 0.00 13 THR A C 5
ATOM 6392 O O . THR A 1 13 ? -5.496 0.144 18.658 1.00 0.00 13 THR A O 5
ATOM 6403 N N . VAL A 1 14 ? -3.340 -0.241 18.164 1.00 0.00 14 VAL A N 5
ATOM 6404 C CA . VAL A 1 14 ? -2.916 -0.349 19.550 1.00 0.00 14 VAL A CA 5
ATOM 6405 C C . VAL A 1 14 ? -2.522 0.999 20.138 1.00 0.00 14 VAL A C 5
ATOM 6406 O O . VAL A 1 14 ? -2.534 2.022 19.454 1.00 0.00 14 VAL A O 5
ATOM 6419 N N . THR A 1 15 ? -2.191 0.987 21.417 1.00 0.00 15 THR A N 5
ATOM 6420 C CA . THR A 1 15 ? -1.771 2.185 22.114 1.00 0.00 15 THR A CA 5
ATOM 6421 C C . THR A 1 15 ? -0.271 2.126 22.398 1.00 0.00 15 THR A C 5
ATOM 6422 O O . THR A 1 15 ? 0.219 1.144 22.958 1.00 0.00 15 THR A O 5
ATOM 6433 N N . PRO A 1 16 ? 0.477 3.161 21.989 1.00 0.00 16 PRO A N 5
ATOM 6434 C CA . PRO A 1 16 ? 1.930 3.223 22.192 1.00 0.00 16 PRO A CA 5
ATOM 6435 C C . PRO A 1 16 ? 2.319 3.159 23.668 1.00 0.00 16 PRO A C 5
ATOM 6436 O O . PRO A 1 16 ? 1.701 3.811 24.513 1.00 0.00 16 PRO A O 5
ATOM 6447 N N . SER A 1 17 ? 3.328 2.352 23.972 1.00 0.00 17 SER A N 5
ATOM 6448 C CA . SER A 1 17 ? 3.833 2.224 25.333 1.00 0.00 17 SER A CA 5
ATOM 6449 C C . SER A 1 17 ? 4.602 3.474 25.761 1.00 0.00 17 SER A C 5
ATOM 6450 O O . SER A 1 17 ? 4.596 3.849 26.933 1.00 0.00 17 SER A O 5
ATOM 6458 N N . ALA A 1 18 ? 5.252 4.122 24.806 1.00 0.00 18 ALA A N 5
ATOM 6459 C CA . ALA A 1 18 ? 6.080 5.279 25.101 1.00 0.00 18 ALA A CA 5
ATOM 6460 C C . ALA A 1 18 ? 5.985 6.307 23.983 1.00 0.00 18 ALA A C 5
ATOM 6461 O O . ALA A 1 18 ? 5.384 6.044 22.941 1.00 0.00 18 ALA A O 5
ATOM 6468 N N . LEU A 1 19 ? 6.562 7.478 24.211 1.00 0.00 19 LEU A N 5
ATOM 6469 C CA . LEU A 1 19 ? 6.597 8.526 23.198 1.00 0.00 19 LEU A CA 5
ATOM 6470 C C . LEU A 1 19 ? 7.713 8.247 22.200 1.00 0.00 19 LEU A C 5
ATOM 6471 O O . LEU A 1 19 ? 7.529 8.367 20.993 1.00 0.00 19 LEU A O 5
ATOM 6487 N N . GLY A 1 20 ? 8.869 7.873 22.721 1.00 0.00 20 GLY A N 5
ATOM 6488 C CA . GLY A 1 20 ? 9.994 7.539 21.874 1.00 0.00 20 GLY A CA 5
ATOM 6489 C C . GLY A 1 20 ? 10.401 6.090 22.029 1.00 0.00 20 GLY A C 5
ATOM 6490 O O . GLY A 1 20 ? 9.553 5.219 22.218 1.00 0.00 20 GLY A O 5
ATOM 6494 N N . CYS A 1 21 ? 11.698 5.825 21.956 1.00 0.00 21 CYS A N 5
ATOM 6495 C CA . CYS A 1 21 ? 12.200 4.469 22.111 1.00 0.00 21 CYS A CA 5
ATOM 6496 C C . CYS A 1 21 ? 12.166 4.038 23.565 1.00 0.00 21 CYS A C 5
ATOM 6497 O O . CYS A 1 21 ? 12.959 4.514 24.376 1.00 0.00 21 CYS A O 5
ATOM 6505 N N . GLU A 1 22 ? 11.252 3.125 23.870 1.00 0.00 22 GLU A N 5
ATOM 6506 C CA . GLU A 1 22 ? 11.114 2.548 25.205 1.00 0.00 22 GLU A CA 5
ATOM 6507 C C . GLU A 1 22 ? 12.467 2.091 25.762 1.00 0.00 22 GLU A C 5
ATOM 6508 O O . GLU A 1 22 ? 12.708 2.145 26.965 1.00 0.00 22 GLU A O 5
ATOM 6520 N N . GLU A 1 23 ? 13.351 1.670 24.869 1.00 0.00 23 GLU A N 5
ATOM 6521 C CA . GLU A 1 23 ? 14.670 1.200 25.259 1.00 0.00 23 GLU A CA 5
ATOM 6522 C C . GLU A 1 23 ? 15.601 2.379 25.570 1.00 0.00 23 GLU A C 5
ATOM 6523 O O . GLU A 1 23 ? 16.034 2.551 26.703 1.00 0.00 23 GLU A O 5
ATOM 6535 N N . CYS A 1 24 ? 15.885 3.196 24.558 1.00 0.00 24 CYS A N 5
ATOM 6536 C CA . CYS A 1 24 ? 16.798 4.335 24.694 1.00 0.00 24 CYS A CA 5
ATOM 6537 C C . CYS A 1 24 ? 16.382 5.300 25.810 1.00 0.00 24 CYS A C 5
ATOM 6538 O O . CYS A 1 24 ? 17.235 5.947 26.422 1.00 0.00 24 CYS A O 5
ATOM 6546 N N . LEU A 1 25 ? 15.080 5.392 26.078 1.00 0.00 25 LEU A N 5
ATOM 6547 C CA . LEU A 1 25 ? 14.563 6.322 27.085 1.00 0.00 25 LEU A CA 5
ATOM 6548 C C . LEU A 1 25 ? 15.044 5.973 28.492 1.00 0.00 25 LEU A C 5
ATOM 6549 O O . LEU A 1 25 ? 14.963 6.801 29.399 1.00 0.00 25 LEU A O 5
ATOM 6565 N N . LYS A 1 26 ? 15.548 4.758 28.672 1.00 0.00 26 LYS A N 5
ATOM 6566 C CA . LYS A 1 26 ? 16.030 4.322 29.977 1.00 0.00 26 LYS A CA 5
ATOM 6567 C C . LYS A 1 26 ? 17.294 5.090 30.366 1.00 0.00 26 LYS A C 5
ATOM 6568 O O . LYS A 1 26 ? 17.609 5.229 31.546 1.00 0.00 26 LYS A O 5
ATOM 6587 N N . ILE A 1 27 ? 18.013 5.584 29.362 1.00 0.00 27 ILE A N 5
ATOM 6588 C CA . ILE A 1 27 ? 19.266 6.293 29.589 1.00 0.00 27 ILE A CA 5
ATOM 6589 C C . ILE A 1 27 ? 19.270 7.653 28.892 1.00 0.00 27 ILE A C 5
ATOM 6590 O O . ILE A 1 27 ? 20.280 8.359 28.888 1.00 0.00 27 ILE A O 5
ATOM 6606 N N . GLY A 1 28 ? 18.132 8.012 28.304 1.00 0.00 28 GLY A N 5
ATOM 6607 C CA . GLY A 1 28 ? 18.002 9.296 27.633 1.00 0.00 28 GLY A CA 5
ATOM 6608 C C . GLY A 1 28 ? 18.844 9.391 26.374 1.00 0.00 28 GLY A C 5
ATOM 6609 O O . GLY A 1 28 ? 19.251 10.480 25.971 1.00 0.00 28 GLY A O 5
ATOM 6613 N N . SER A 1 29 ? 19.097 8.250 25.751 1.00 0.00 29 SER A N 5
ATOM 6614 C CA . SER A 1 29 ? 19.929 8.198 24.559 1.00 0.00 29 SER A CA 5
ATOM 6615 C C . SER A 1 29 ? 19.100 8.391 23.290 1.00 0.00 29 SER A C 5
ATOM 6616 O O . SER A 1 29 ? 17.885 8.170 23.291 1.00 0.00 29 SER A O 5
ATOM 6624 N N . PRO A 1 30 ? 19.748 8.830 22.197 1.00 0.00 30 PRO A N 5
ATOM 6625 C CA . PRO A 1 30 ? 19.085 9.070 20.912 1.00 0.00 30 PRO A CA 5
ATOM 6626 C C . PRO A 1 30 ? 18.628 7.785 20.224 1.00 0.00 30 PRO A C 5
ATOM 6627 O O . PRO A 1 30 ? 18.902 6.674 20.690 1.00 0.00 30 PRO A O 5
ATOM 6638 N N . TRP A 1 31 ? 17.930 7.951 19.108 1.00 0.00 31 TRP A N 5
ATOM 6639 C CA . TRP A 1 31 ? 17.459 6.827 18.318 1.00 0.00 31 TRP A CA 5
ATOM 6640 C C . TRP A 1 31 ? 17.365 7.217 16.851 1.00 0.00 31 TRP A C 5
ATOM 6641 O O . TRP A 1 31 ? 17.322 8.403 16.519 1.00 0.00 31 TRP A O 5
ATOM 6662 N N . VAL A 1 32 ? 17.338 6.220 15.981 1.00 0.00 32 VAL A N 5
ATOM 6663 C CA . VAL A 1 32 ? 17.254 6.467 14.549 1.00 0.00 32 VAL A CA 5
ATOM 6664 C C . VAL A 1 32 ? 15.806 6.417 14.074 1.00 0.00 32 VAL A C 5
ATOM 6665 O O . VAL A 1 32 ? 15.299 7.377 13.495 1.00 0.00 32 VAL A O 5
ATOM 6678 N N . HIS A 1 33 ? 15.141 5.295 14.326 1.00 0.00 33 HIS A N 5
ATOM 6679 C CA . HIS A 1 33 ? 13.759 5.118 13.899 1.00 0.00 33 HIS A CA 5
ATOM 6680 C C . HIS A 1 33 ? 12.914 4.507 15.004 1.00 0.00 33 HIS A C 5
ATOM 6681 O O . HIS A 1 33 ? 13.418 3.778 15.864 1.00 0.00 33 HIS A O 5
ATOM 6696 N N . LEU A 1 34 ? 11.626 4.800 14.952 1.00 0.00 34 LEU A N 5
ATOM 6697 C CA . LEU A 1 34 ? 10.663 4.300 15.918 1.00 0.00 34 LEU A CA 5
ATOM 6698 C C . LEU A 1 34 ? 9.707 3.333 15.237 1.00 0.00 34 LEU A C 5
ATOM 6699 O O . LEU A 1 34 ? 9.173 3.634 14.169 1.00 0.00 34 LEU A O 5
ATOM 6715 N N . ARG A 1 35 ? 9.490 2.179 15.841 1.00 0.00 35 ARG A N 5
ATOM 6716 C CA . ARG A 1 35 ? 8.545 1.222 15.293 1.00 0.00 35 ARG A CA 5
ATOM 6717 C C . ARG A 1 35 ? 7.754 0.528 16.394 1.00 0.00 35 ARG A C 5
ATOM 6718 O O . ARG A 1 35 ? 8.308 0.089 17.408 1.00 0.00 35 ARG A O 5
ATOM 6739 N N . ILE A 1 36 ? 6.454 0.442 16.183 1.00 0.00 36 ILE A N 5
ATOM 6740 C CA . ILE A 1 36 ? 5.537 -0.127 17.158 1.00 0.00 36 ILE A CA 5
ATOM 6741 C C . ILE A 1 36 ? 4.822 -1.338 16.562 1.00 0.00 36 ILE A C 5
ATOM 6742 O O . ILE A 1 36 ? 4.499 -1.346 15.379 1.00 0.00 36 ILE A O 5
ATOM 6758 N N . CYS A 1 37 ? 4.604 -2.375 17.363 1.00 0.00 37 CYS A N 5
ATOM 6759 C CA . CYS A 1 37 ? 3.839 -3.525 16.887 1.00 0.00 37 CYS A CA 5
ATOM 6760 C C . CYS A 1 37 ? 2.375 -3.153 16.792 1.00 0.00 37 CYS A C 5
ATOM 6761 O O . CYS A 1 37 ? 1.862 -2.449 17.657 1.00 0.00 37 CYS A O 5
ATOM 6768 N N . ARG A 1 38 ? 1.692 -3.674 15.792 1.00 0.00 38 ARG A N 5
ATOM 6769 C CA . ARG A 1 38 ? 0.245 -3.533 15.708 1.00 0.00 38 ARG A CA 5
ATOM 6770 C C . ARG A 1 38 ? -0.434 -4.602 16.570 1.00 0.00 38 ARG A C 5
ATOM 6771 O O . ARG A 1 38 ? -1.493 -5.121 16.220 1.00 0.00 38 ARG A O 5
ATOM 6792 N N . THR A 1 39 ? 0.177 -4.905 17.715 1.00 0.00 39 THR A N 5
ATOM 6793 C CA . THR A 1 39 ? -0.275 -6.005 18.560 1.00 0.00 39 THR A CA 5
ATOM 6794 C C . THR A 1 39 ? -0.194 -5.645 20.047 1.00 0.00 39 THR A C 5
ATOM 6795 O O . THR A 1 39 ? -1.208 -5.600 20.736 1.00 0.00 39 THR A O 5
ATOM 6806 N N . CYS A 1 40 ? 1.020 -5.387 20.535 1.00 0.00 40 CYS A N 5
ATOM 6807 C CA . CYS A 1 40 ? 1.229 -5.159 21.967 1.00 0.00 40 CYS A CA 5
ATOM 6808 C C . CYS A 1 40 ? 1.386 -3.669 22.286 1.00 0.00 40 CYS A C 5
ATOM 6809 O O . CYS A 1 40 ? 1.339 -3.267 23.446 1.00 0.00 40 CYS A O 5
ATOM 6816 N N . GLY A 1 41 ? 1.594 -2.851 21.256 1.00 0.00 41 GLY A N 5
ATOM 6817 C CA . GLY A 1 41 ? 1.694 -1.413 21.461 1.00 0.00 41 GLY A CA 5
ATOM 6818 C C . GLY A 1 41 ? 3.078 -0.940 21.886 1.00 0.00 41 GLY A C 5
ATOM 6819 O O . GLY A 1 41 ? 3.302 0.258 22.042 1.00 0.00 41 GLY A O 5
ATOM 6823 N N . HIS A 1 42 ? 4.018 -1.864 22.055 1.00 0.00 42 HIS A N 5
ATOM 6824 C CA . HIS A 1 42 ? 5.357 -1.490 22.513 1.00 0.00 42 HIS A CA 5
ATOM 6825 C C . HIS A 1 42 ? 6.163 -0.852 21.392 1.00 0.00 42 HIS A C 5
ATOM 6826 O O . HIS A 1 42 ? 6.406 -1.472 20.349 1.00 0.00 42 HIS A O 5
ATOM 6841 N N . VAL A 1 43 ? 6.563 0.391 21.617 1.00 0.00 43 VAL A N 5
ATOM 6842 C CA . VAL A 1 43 ? 7.386 1.126 20.671 1.00 0.00 43 VAL A CA 5
ATOM 6843 C C . VAL A 1 43 ? 8.858 0.851 20.945 1.00 0.00 43 VAL A C 5
ATOM 6844 O O . VAL A 1 43 ? 9.349 1.087 22.049 1.00 0.00 43 VAL A O 5
ATOM 6857 N N . GLY A 1 44 ? 9.557 0.348 19.946 1.00 0.00 44 GLY A N 5
ATOM 6858 C CA . GLY A 1 44 ? 10.945 -0.002 20.130 1.00 0.00 44 GLY A CA 5
ATOM 6859 C C . GLY A 1 44 ? 11.838 0.672 19.119 1.00 0.00 44 GLY A C 5
ATOM 6860 O O . GLY A 1 44 ? 11.368 1.119 18.071 1.00 0.00 44 GLY A O 5
ATOM 6864 N N . CYS A 1 45 ? 13.124 0.744 19.431 1.00 0.00 45 CYS A N 5
ATOM 6865 C CA . CYS A 1 45 ? 14.092 1.330 18.524 1.00 0.00 45 CYS A CA 5
ATOM 6866 C C . CYS A 1 45 ? 14.327 0.390 17.360 1.00 0.00 45 CYS A C 5
ATOM 6867 O O . CYS A 1 45 ? 14.588 -0.800 17.565 1.00 0.00 45 CYS A O 5
ATOM 6875 N N . CYS A 1 46 ? 14.217 0.919 16.151 1.00 0.00 46 CYS A N 5
ATOM 6876 C CA . CYS A 1 46 ? 14.440 0.137 14.946 1.00 0.00 46 CYS A CA 5
ATOM 6877 C C . CYS A 1 46 ? 15.836 -0.483 14.968 1.00 0.00 46 CYS A C 5
ATOM 6878 O O . CYS A 1 46 ? 16.718 -0.023 15.701 1.00 0.00 46 CYS A O 5
ATOM 6886 N N . ASP A 1 47 ? 16.037 -1.515 14.155 1.00 0.00 47 ASP A N 5
ATOM 6887 C CA . ASP A 1 47 ? 17.307 -2.240 14.115 1.00 0.00 47 ASP A CA 5
ATOM 6888 C C . ASP A 1 47 ? 18.440 -1.355 13.599 1.00 0.00 47 ASP A C 5
ATOM 6889 O O . ASP A 1 47 ? 19.597 -1.767 13.577 1.00 0.00 47 ASP A O 5
ATOM 6898 N N . ASP A 1 48 ? 18.096 -0.138 13.187 1.00 0.00 48 ASP A N 5
ATOM 6899 C CA . ASP A 1 48 ? 19.091 0.858 12.811 1.00 0.00 48 ASP A CA 5
ATOM 6900 C C . ASP A 1 48 ? 19.940 1.228 14.021 1.00 0.00 48 ASP A C 5
ATOM 6901 O O . ASP A 1 48 ? 21.140 1.463 13.906 1.00 0.00 48 ASP A O 5
ATOM 6910 N N . SER A 1 49 ? 19.299 1.273 15.185 1.00 0.00 49 SER A N 5
ATOM 6911 C CA . SER A 1 49 ? 19.964 1.668 16.419 1.00 0.00 49 SER A CA 5
ATOM 6912 C C . SER A 1 49 ? 20.634 0.462 17.083 1.00 0.00 49 SER A C 5
ATOM 6913 O O . SER A 1 49 ? 20.109 -0.648 17.023 1.00 0.00 49 SER A O 5
ATOM 6921 N N . PRO A 1 50 ? 21.788 0.680 17.747 1.00 0.00 50 PRO A N 5
ATOM 6922 C CA . PRO A 1 50 ? 22.622 -0.403 18.304 1.00 0.00 50 PRO A CA 5
ATOM 6923 C C . PRO A 1 50 ? 21.889 -1.290 19.310 1.00 0.00 50 PRO A C 5
ATOM 6924 O O . PRO A 1 50 ? 22.229 -2.461 19.475 1.00 0.00 50 PRO A O 5
ATOM 6935 N N . HIS A 1 51 ? 20.887 -0.732 19.983 1.00 0.00 51 HIS A N 5
ATOM 6936 C CA . HIS A 1 51 ? 20.113 -1.495 20.962 1.00 0.00 51 HIS A CA 5
ATOM 6937 C C . HIS A 1 51 ? 19.396 -2.654 20.278 1.00 0.00 51 HIS A C 5
ATOM 6938 O O . HIS A 1 51 ? 19.370 -3.772 20.792 1.00 0.00 51 HIS A O 5
ATOM 6953 N N . LYS A 1 52 ? 18.828 -2.363 19.102 1.00 0.00 52 LYS A N 5
ATOM 6954 C CA . LYS A 1 52 ? 18.048 -3.331 18.328 1.00 0.00 52 LYS A CA 5
ATOM 6955 C C . LYS A 1 52 ? 16.977 -4.011 19.174 1.00 0.00 52 LYS A C 5
ATOM 6956 O O . LYS A 1 52 ? 16.667 -5.184 18.973 1.00 0.00 52 LYS A O 5
ATOM 6975 N N . HIS A 1 53 ? 16.381 -3.257 20.093 1.00 0.00 53 HIS A N 5
ATOM 6976 C CA . HIS A 1 53 ? 15.308 -3.782 20.935 1.00 0.00 53 HIS A CA 5
ATOM 6977 C C . HIS A 1 53 ? 14.133 -4.240 20.074 1.00 0.00 53 HIS A C 5
ATOM 6978 O O . HIS A 1 53 ? 13.293 -5.010 20.520 1.00 0.00 53 HIS A O 5
ATOM 6993 N N . ALA A 1 54 ? 14.091 -3.765 18.837 1.00 0.00 54 ALA A N 5
ATOM 6994 C CA . ALA A 1 54 ? 13.044 -4.143 17.901 1.00 0.00 54 ALA A CA 5
ATOM 6995 C C . ALA A 1 54 ? 13.128 -5.620 17.527 1.00 0.00 54 ALA A C 5
ATOM 6996 O O . ALA A 1 54 ? 12.130 -6.342 17.590 1.00 0.00 54 ALA A O 5
ATOM 7003 N N . THR A 1 55 ? 14.324 -6.067 17.169 1.00 0.00 55 THR A N 5
ATOM 7004 C CA . THR A 1 55 ? 14.524 -7.432 16.712 1.00 0.00 55 THR A CA 5
ATOM 7005 C C . THR A 1 55 ? 14.567 -8.396 17.889 1.00 0.00 55 THR A C 5
ATOM 7006 O O . THR A 1 55 ? 14.013 -9.493 17.829 1.00 0.00 55 THR A O 5
ATOM 7017 N N . ARG A 1 56 ? 15.210 -7.964 18.965 1.00 0.00 56 ARG A N 5
ATOM 7018 C CA . ARG A 1 56 ? 15.289 -8.752 20.189 1.00 0.00 56 ARG A CA 5
ATOM 7019 C C . ARG A 1 56 ? 13.890 -8.998 20.748 1.00 0.00 56 ARG A C 5
ATOM 7020 O O . ARG A 1 56 ? 13.584 -10.077 21.251 1.00 0.00 56 ARG A O 5
ATOM 7041 N N . HIS A 1 57 ? 13.036 -7.989 20.628 1.00 0.00 57 HIS A N 5
ATOM 7042 C CA . HIS A 1 57 ? 11.651 -8.094 21.065 1.00 0.00 57 HIS A CA 5
ATOM 7043 C C . HIS A 1 57 ? 10.860 -9.018 20.138 1.00 0.00 57 HIS A C 5
ATOM 7044 O O . HIS A 1 57 ? 10.020 -9.793 20.595 1.00 0.00 57 HIS A O 5
ATOM 7058 N N . PHE A 1 58 ? 11.130 -8.934 18.838 1.00 0.00 58 PHE A N 5
ATOM 7059 C CA . PHE A 1 58 ? 10.486 -9.813 17.863 1.00 0.00 58 PHE A CA 5
ATOM 7060 C C . PHE A 1 58 ? 10.878 -11.267 18.119 1.00 0.00 58 PHE A C 5
ATOM 7061 O O . PHE A 1 58 ? 10.049 -12.172 18.021 1.00 0.00 58 PHE A O 5
ATOM 7078 N N . HIS A 1 59 ? 12.140 -11.473 18.464 1.00 0.00 59 HIS A N 5
ATOM 7079 C CA . HIS A 1 59 ? 12.660 -12.803 18.767 1.00 0.00 59 HIS A CA 5
ATOM 7080 C C . HIS A 1 59 ? 11.926 -13.414 19.963 1.00 0.00 59 HIS A C 5
ATOM 7081 O O . HIS A 1 59 ? 11.725 -14.625 20.030 1.00 0.00 59 HIS A O 5
ATOM 7096 N N . ALA A 1 60 ? 11.512 -12.563 20.891 1.00 0.00 60 ALA A N 5
ATOM 7097 C CA . ALA A 1 60 ? 10.904 -13.022 22.132 1.00 0.00 60 ALA A CA 5
ATOM 7098 C C . ALA A 1 60 ? 9.380 -13.113 22.045 1.00 0.00 60 ALA A C 5
ATOM 7099 O O . ALA A 1 60 ? 8.790 -14.114 22.446 1.00 0.00 60 ALA A O 5
ATOM 7106 N N . THR A 1 61 ? 8.742 -12.069 21.530 1.00 0.00 61 THR A N 5
ATOM 7107 C CA . THR A 1 61 ? 7.283 -11.995 21.542 1.00 0.00 61 THR A CA 5
ATOM 7108 C C . THR A 1 61 ? 6.666 -12.462 20.226 1.00 0.00 61 THR A C 5
ATOM 7109 O O . THR A 1 61 ? 5.462 -12.712 20.153 1.00 0.00 61 THR A O 5
ATOM 7120 N N . GLY A 1 62 ? 7.488 -12.577 19.191 1.00 0.00 62 GLY A N 5
ATOM 7121 C CA . GLY A 1 62 ? 6.988 -12.999 17.897 1.00 0.00 62 GLY A CA 5
ATOM 7122 C C . GLY A 1 62 ? 6.019 -11.999 17.294 1.00 0.00 62 GLY A C 5
ATOM 7123 O O . GLY A 1 62 ? 4.938 -12.370 16.839 1.00 0.00 62 GLY A O 5
ATOM 7127 N N . HIS A 1 63 ? 6.397 -10.727 17.302 1.00 0.00 63 HIS A N 5
ATOM 7128 C CA . HIS A 1 63 ? 5.567 -9.680 16.711 1.00 0.00 63 HIS A CA 5
ATOM 7129 C C . HIS A 1 63 ? 6.234 -9.142 15.451 1.00 0.00 63 HIS A C 5
ATOM 7130 O O . HIS A 1 63 ? 7.061 -8.232 15.516 1.00 0.00 63 HIS A O 5
ATOM 7144 N N . PRO A 1 64 ? 5.890 -9.720 14.290 1.00 0.00 64 PRO A N 5
ATOM 7145 C CA . PRO A 1 64 ? 6.575 -9.439 13.026 1.00 0.00 64 PRO A CA 5
ATOM 7146 C C . PRO A 1 64 ? 6.127 -8.144 12.353 1.00 0.00 64 PRO A C 5
ATOM 7147 O O . PRO A 1 64 ? 6.855 -7.590 11.532 1.00 0.00 64 PRO A O 5
ATOM 7158 N N . ILE A 1 65 ? 4.933 -7.669 12.679 1.00 0.00 65 ILE A N 5
ATOM 7159 C CA . ILE A 1 65 ? 4.401 -6.478 12.033 1.00 0.00 65 ILE A CA 5
ATOM 7160 C C . ILE A 1 65 ? 4.625 -5.239 12.882 1.00 0.00 65 ILE A C 5
ATOM 7161 O O . ILE A 1 65 ? 4.184 -5.156 14.036 1.00 0.00 65 ILE A O 5
ATOM 7177 N N . ILE A 1 66 ? 5.319 -4.284 12.291 1.00 0.00 66 ILE A N 5
ATOM 7178 C CA . ILE A 1 66 ? 5.638 -3.033 12.944 1.00 0.00 66 ILE A CA 5
ATOM 7179 C C . ILE A 1 66 ? 5.200 -1.860 12.081 1.00 0.00 66 ILE A C 5
ATOM 7180 O O . ILE A 1 66 ? 5.255 -1.926 10.855 1.00 0.00 66 ILE A O 5
ATOM 7196 N N . GLU A 1 67 ? 4.751 -0.802 12.723 1.00 0.00 67 GLU A N 5
ATOM 7197 C CA . GLU A 1 67 ? 4.361 0.406 12.022 1.00 0.00 67 GLU A CA 5
ATOM 7198 C C . GLU A 1 67 ? 5.386 1.501 12.283 1.00 0.00 67 GLU A C 5
ATOM 7199 O O . GLU A 1 67 ? 5.964 1.567 13.373 1.00 0.00 67 GLU A O 5
ATOM 7211 N N . GLY A 1 68 ? 5.628 2.333 11.277 1.00 0.00 68 GLY A N 5
ATOM 7212 C CA . GLY A 1 68 ? 6.553 3.438 11.432 1.00 0.00 68 GLY A CA 5
ATOM 7213 C C . GLY A 1 68 ? 6.019 4.486 12.380 1.00 0.00 68 GLY A C 5
ATOM 7214 O O . GLY A 1 68 ? 5.066 5.196 12.059 1.00 0.00 68 GLY A O 5
ATOM 7218 N N . TYR A 1 69 ? 6.634 4.588 13.546 1.00 0.00 69 TYR A N 5
ATOM 7219 C CA . TYR A 1 69 ? 6.135 5.464 14.591 1.00 0.00 69 TYR A CA 5
ATOM 7220 C C . TYR A 1 69 ? 6.781 6.846 14.509 1.00 0.00 69 TYR A C 5
ATOM 7221 O O . TYR A 1 69 ? 6.183 7.842 14.923 1.00 0.00 69 TYR A O 5
ATOM 7239 N N . ASP A 1 70 ? 7.998 6.917 13.974 1.00 0.00 70 ASP A N 5
ATOM 7240 C CA . ASP A 1 70 ? 8.656 8.210 13.804 1.00 0.00 70 ASP A CA 5
ATOM 7241 C C . ASP A 1 70 ? 8.217 8.897 12.500 1.00 0.00 70 ASP A C 5
ATOM 7242 O O . ASP A 1 70 ? 8.034 10.115 12.497 1.00 0.00 70 ASP A O 5
ATOM 7251 N N . PRO A 1 71 ? 8.020 8.160 11.372 1.00 0.00 71 PRO A N 5
ATOM 7252 C CA . PRO A 1 71 ? 7.411 8.703 10.174 1.00 0.00 71 PRO A CA 5
ATOM 7253 C C . PRO A 1 71 ? 5.963 8.228 10.022 1.00 0.00 71 PRO A C 5
ATOM 7254 O O . PRO A 1 71 ? 5.701 7.196 9.394 1.00 0.00 71 PRO A O 5
ATOM 7265 N N . PRO A 1 72 ? 5.002 8.956 10.610 1.00 0.00 72 PRO A N 5
ATOM 7266 C CA . PRO A 1 72 ? 3.605 8.538 10.642 1.00 0.00 72 PRO A CA 5
ATOM 7267 C C . PRO A 1 72 ? 2.908 8.745 9.302 1.00 0.00 72 PRO A C 5
ATOM 7268 O O . PRO A 1 72 ? 2.190 9.728 9.101 1.00 0.00 72 PRO A O 5
ATOM 7279 N N . GLU A 1 73 ? 3.154 7.832 8.374 1.00 0.00 73 GLU A N 5
ATOM 7280 C CA . GLU A 1 73 ? 2.505 7.871 7.073 1.00 0.00 73 GLU A CA 5
ATOM 7281 C C . GLU A 1 73 ? 1.528 6.711 6.937 1.00 0.00 73 GLU A C 5
ATOM 7282 O O . GLU A 1 73 ? 0.854 6.566 5.917 1.00 0.00 73 GLU A O 5
ATOM 7294 N N . GLY A 1 74 ? 1.451 5.896 7.983 1.00 0.00 74 GLY A N 5
ATOM 7295 C CA . GLY A 1 74 ? 0.568 4.750 7.968 1.00 0.00 74 GLY A CA 5
ATOM 7296 C C . GLY A 1 74 ? 1.087 3.644 7.076 1.00 0.00 74 GLY A C 5
ATOM 7297 O O . GLY A 1 74 ? 0.560 3.411 5.988 1.00 0.00 74 GLY A O 5
ATOM 7301 N N . TRP A 1 75 ? 2.124 2.966 7.532 1.00 0.00 75 TRP A N 5
ATOM 7302 C CA . TRP A 1 75 ? 2.712 1.875 6.776 1.00 0.00 75 TRP A CA 5
ATOM 7303 C C . TRP A 1 75 ? 3.152 0.763 7.713 1.00 0.00 75 TRP A C 5
ATOM 7304 O O . TRP A 1 75 ? 3.633 1.021 8.818 1.00 0.00 75 TRP A O 5
ATOM 7325 N N . GLY A 1 76 ? 2.971 -0.470 7.273 1.00 0.00 76 GLY A N 5
ATOM 7326 C CA . GLY A 1 76 ? 3.300 -1.606 8.100 1.00 0.00 76 GLY A CA 5
ATOM 7327 C C . GLY A 1 76 ? 4.392 -2.458 7.498 1.00 0.00 76 GLY A C 5
ATOM 7328 O O . GLY A 1 76 ? 4.319 -2.847 6.330 1.00 0.00 76 GLY A O 5
ATOM 7332 N N . TRP A 1 77 ? 5.403 -2.744 8.295 1.00 0.00 77 TRP A N 5
ATOM 7333 C CA . TRP A 1 77 ? 6.500 -3.595 7.876 1.00 0.00 77 TRP A CA 5
ATOM 7334 C C . TRP A 1 77 ? 6.377 -4.946 8.564 1.00 0.00 77 TRP A C 5
ATOM 7335 O O . TRP A 1 77 ? 6.058 -5.019 9.748 1.00 0.00 77 TRP A O 5
ATOM 7356 N N . CYS A 1 78 ? 6.606 -6.011 7.823 1.00 0.00 78 CYS A N 5
ATOM 7357 C CA . CYS A 1 78 ? 6.519 -7.346 8.387 1.00 0.00 78 CYS A CA 5
ATOM 7358 C C . CYS A 1 78 ? 7.879 -8.026 8.291 1.00 0.00 78 CYS A C 5
ATOM 7359 O O . CYS A 1 78 ? 8.333 -8.338 7.196 1.00 0.00 78 CYS A O 5
ATOM 7366 N N . TYR A 1 79 ? 8.515 -8.237 9.445 1.00 0.00 79 TYR A N 5
ATOM 7367 C CA . TYR A 1 79 ? 9.899 -8.733 9.514 1.00 0.00 79 TYR A CA 5
ATOM 7368 C C . TYR A 1 79 ? 10.167 -9.927 8.596 1.00 0.00 79 TYR A C 5
ATOM 7369 O O . TYR A 1 79 ? 10.926 -9.814 7.639 1.00 0.00 79 TYR A O 5
ATOM 7387 N N . VAL A 1 80 ? 9.540 -11.062 8.885 1.00 0.00 80 VAL A N 5
ATOM 7388 C CA . VAL A 1 80 ? 9.818 -12.299 8.151 1.00 0.00 80 VAL A CA 5
ATOM 7389 C C . VAL A 1 80 ? 9.360 -12.229 6.692 1.00 0.00 80 VAL A C 5
ATOM 7390 O O . VAL A 1 80 ? 9.842 -12.982 5.849 1.00 0.00 80 VAL A O 5
ATOM 7403 N N . ASP A 1 81 ? 8.436 -11.324 6.401 1.00 0.00 81 ASP A N 5
ATOM 7404 C CA . ASP A 1 81 ? 7.908 -11.174 5.046 1.00 0.00 81 ASP A CA 5
ATOM 7405 C C . ASP A 1 81 ? 8.822 -10.283 4.223 1.00 0.00 81 ASP A C 5
ATOM 7406 O O . ASP A 1 81 ? 9.006 -10.502 3.027 1.00 0.00 81 ASP A O 5
ATOM 7415 N N . GLU A 1 82 ? 9.372 -9.264 4.887 1.00 0.00 82 GLU A N 5
ATOM 7416 C CA . GLU A 1 82 ? 10.236 -8.266 4.253 1.00 0.00 82 GLU A CA 5
ATOM 7417 C C . GLU A 1 82 ? 9.434 -7.403 3.281 1.00 0.00 82 GLU A C 5
ATOM 7418 O O . GLU A 1 82 ? 9.984 -6.801 2.360 1.00 0.00 82 GLU A O 5
ATOM 7430 N N . VAL A 1 83 ? 8.129 -7.329 3.514 1.00 0.00 83 VAL A N 5
ATOM 7431 C CA . VAL A 1 83 ? 7.250 -6.508 2.696 1.00 0.00 83 VAL A CA 5
ATOM 7432 C C . VAL A 1 83 ? 6.711 -5.333 3.505 1.00 0.00 83 VAL A C 5
ATOM 7433 O O . VAL A 1 83 ? 6.562 -5.423 4.730 1.00 0.00 83 VAL A O 5
ATOM 7446 N N . MET A 1 84 ? 6.433 -4.233 2.819 1.00 0.00 84 MET A N 5
ATOM 7447 C CA . MET A 1 84 ? 5.865 -3.054 3.455 1.00 0.00 84 MET A CA 5
ATOM 7448 C C . MET A 1 84 ? 4.516 -2.730 2.825 1.00 0.00 84 MET A C 5
ATOM 7449 O O . MET A 1 84 ? 4.423 -2.493 1.617 1.00 0.00 84 MET A O 5
ATOM 7463 N N . PHE A 1 85 ? 3.477 -2.731 3.640 1.00 0.00 85 PHE A N 5
ATOM 7464 C CA . PHE A 1 85 ? 2.129 -2.489 3.155 1.00 0.00 85 PHE A CA 5
ATOM 7465 C C . PHE A 1 85 ? 1.567 -1.200 3.740 1.00 0.00 85 PHE A C 5
ATOM 7466 O O . PHE A 1 85 ? 2.141 -0.632 4.669 1.00 0.00 85 PHE A O 5
ATOM 7483 N N . ASP A 1 86 ? 0.449 -0.743 3.191 1.00 0.00 86 ASP A N 5
ATOM 7484 C CA . ASP A 1 86 ? -0.146 0.522 3.609 1.00 0.00 86 ASP A CA 5
ATOM 7485 C C . ASP A 1 86 ? -1.129 0.316 4.756 1.00 0.00 86 ASP A C 5
ATOM 7486 O O . ASP A 1 86 ? -1.931 -0.617 4.742 1.00 0.00 86 ASP A O 5
ATOM 7495 N N . LEU A 1 87 ? -1.054 1.194 5.744 1.00 0.00 87 LEU A N 5
ATOM 7496 C CA . LEU A 1 87 ? -1.959 1.165 6.886 1.00 0.00 87 LEU A CA 5
ATOM 7497 C C . LEU A 1 87 ? -2.469 2.569 7.183 1.00 0.00 87 LEU A C 5
ATOM 7498 O O . LEU A 1 87 ? -2.856 2.864 8.307 1.00 0.00 87 LEU A O 5
ATOM 7514 N N . SER A 1 88 ? -2.490 3.420 6.163 1.00 0.00 88 SER A N 5
ATOM 7515 C CA . SER A 1 88 ? -2.808 4.836 6.339 1.00 0.00 88 SER A CA 5
ATOM 7516 C C . SER A 1 88 ? -4.172 5.050 7.003 1.00 0.00 88 SER A C 5
ATOM 7517 O O . SER A 1 88 ? -4.321 5.920 7.861 1.00 0.00 88 SER A O 5
ATOM 7525 N N . ASP A 1 89 ? -5.153 4.237 6.632 1.00 0.00 89 ASP A N 5
ATOM 7526 C CA . ASP A 1 89 ? -6.511 4.400 7.147 1.00 0.00 89 ASP A CA 5
ATOM 7527 C C . ASP A 1 89 ? -6.626 3.837 8.557 1.00 0.00 89 ASP A C 5
ATOM 7528 O O . ASP A 1 89 ? -7.624 4.051 9.246 1.00 0.00 89 ASP A O 5
ATOM 7537 N N . ARG A 1 90 ? -5.594 3.129 8.989 1.00 0.00 90 ARG A N 5
ATOM 7538 C CA . ARG A 1 90 ? -5.611 2.460 10.281 1.00 0.00 90 ARG A CA 5
ATOM 7539 C C . ARG A 1 90 ? -4.407 2.889 11.113 1.00 0.00 90 ARG A C 5
ATOM 7540 O O . ARG A 1 90 ? -4.093 2.260 12.120 1.00 0.00 90 ARG A O 5
ATOM 7561 N N . MET A 1 91 ? -3.752 3.970 10.693 1.00 0.00 91 MET A N 5
ATOM 7562 C CA . MET A 1 91 ? -2.455 4.364 11.254 1.00 0.00 91 MET A CA 5
ATOM 7563 C C . MET A 1 91 ? -2.535 4.683 12.744 1.00 0.00 91 MET A C 5
ATOM 7564 O O . MET A 1 91 ? -3.591 5.061 13.259 1.00 0.00 91 MET A O 5
ATOM 7578 N N . THR A 1 92 ? -1.407 4.526 13.422 1.00 0.00 92 THR A N 5
ATOM 7579 C CA . THR A 1 92 ? -1.303 4.847 14.836 1.00 0.00 92 THR A CA 5
ATOM 7580 C C . THR A 1 92 ? -0.680 6.230 15.024 1.00 0.00 92 THR A C 5
ATOM 7581 O O . THR A 1 92 ? 0.512 6.421 14.780 1.00 0.00 92 THR A O 5
ATOM 7592 N N . PRO A 1 93 ? -1.483 7.222 15.435 1.00 0.00 93 PRO A N 5
ATOM 7593 C CA . PRO A 1 93 ? -0.989 8.575 15.691 1.00 0.00 93 PRO A CA 5
ATOM 7594 C C . PRO A 1 93 ? -0.138 8.636 16.957 1.00 0.00 93 PRO A C 5
ATOM 7595 O O . PRO A 1 93 ? -0.543 8.134 18.008 1.00 0.00 93 PRO A O 5
ATOM 7606 N N . HIS A 1 94 ? 1.038 9.251 16.857 1.00 0.00 94 HIS A N 5
ATOM 7607 C CA . HIS A 1 94 ? 1.954 9.327 17.992 1.00 0.00 94 HIS A CA 5
ATOM 7608 C C . HIS A 1 94 ? 1.324 10.091 19.152 1.00 0.00 94 HIS A C 5
ATOM 7609 O O . HIS A 1 94 ? 0.653 11.108 18.954 1.00 0.00 94 HIS A O 5
ATOM 7624 N N . ASN A 1 95 ? 1.540 9.578 20.354 1.00 0.00 95 ASN A N 5
ATOM 7625 C CA . ASN A 1 95 ? 0.918 10.118 21.560 1.00 0.00 95 ASN A CA 5
ATOM 7626 C C . ASN A 1 95 ? 1.376 11.543 21.875 1.00 0.00 95 ASN A C 5
ATOM 7627 O O . ASN A 1 95 ? 0.553 12.453 21.985 1.00 0.00 95 ASN A O 5
ATOM 7638 N N . GLY A 1 96 ? 2.675 11.744 22.014 1.00 0.00 96 GLY A N 5
ATOM 7639 C CA . GLY A 1 96 ? 3.174 13.036 22.436 1.00 0.00 96 GLY A CA 5
ATOM 7640 C C . GLY A 1 96 ? 4.341 13.514 21.603 1.00 0.00 96 GLY A C 5
ATOM 7641 O O . GLY A 1 96 ? 4.701 12.872 20.616 1.00 0.00 96 GLY A O 5
ATOM 7645 N N . PRO A 1 97 ? 4.951 14.647 21.984 1.00 0.00 97 PRO A N 5
ATOM 7646 C CA . PRO A 1 97 ? 6.089 15.221 21.260 1.00 0.00 97 PRO A CA 5
ATOM 7647 C C . PRO A 1 97 ? 7.322 14.331 21.341 1.00 0.00 97 PRO A C 5
ATOM 7648 O O . PRO A 1 97 ? 7.837 14.051 22.427 1.00 0.00 97 PRO A O 5
ATOM 7659 N N . ILE A 1 98 ? 7.787 13.882 20.191 1.00 0.00 98 ILE A N 5
ATOM 7660 C CA . ILE A 1 98 ? 8.918 12.978 20.130 1.00 0.00 98 ILE A CA 5
ATOM 7661 C C . ILE A 1 98 ? 10.206 13.740 19.840 1.00 0.00 98 ILE A C 5
ATOM 7662 O O . ILE A 1 98 ? 10.297 14.462 18.846 1.00 0.00 98 ILE A O 5
ATOM 7678 N N . PRO A 1 99 ? 11.209 13.610 20.723 1.00 0.00 99 PRO A N 5
ATOM 7679 C CA . PRO A 1 99 ? 12.513 14.244 20.537 1.00 0.00 99 PRO A CA 5
ATOM 7680 C C . PRO A 1 99 ? 13.267 13.653 19.350 1.00 0.00 99 PRO A C 5
ATOM 7681 O O . PRO A 1 99 ? 13.781 12.537 19.419 1.00 0.00 99 PRO A O 5
ATOM 7692 N N . ARG A 1 100 ? 13.301 14.391 18.254 1.00 0.00 100 ARG A N 5
ATOM 7693 C CA . ARG A 1 100 ? 14.018 13.960 17.067 1.00 0.00 100 ARG A CA 5
ATOM 7694 C C . ARG A 1 100 ? 15.466 14.430 17.142 1.00 0.00 100 ARG A C 5
ATOM 7695 O O . ARG A 1 100 ? 15.743 15.628 17.187 1.00 0.00 100 ARG A O 5
ATOM 7716 N N . TYR A 1 101 ? 16.383 13.478 17.167 1.00 0.00 101 TYR A N 5
ATOM 7717 C CA . TYR A 1 101 ? 17.791 13.784 17.356 1.00 0.00 101 TYR A CA 5
ATOM 7718 C C . TYR A 1 101 ? 18.490 13.956 16.017 1.00 0.00 101 TYR A C 5
ATOM 7719 O O . TYR A 1 101 ? 19.031 15.023 15.718 1.00 0.00 101 TYR A O 5
ATOM 7737 N N . VAL A 1 102 ? 18.455 12.908 15.208 1.00 0.00 102 VAL A N 5
ATOM 7738 C CA . VAL A 1 102 ? 19.164 12.895 13.938 1.00 0.00 102 VAL A CA 5
ATOM 7739 C C . VAL A 1 102 ? 18.233 13.269 12.793 1.00 0.00 102 VAL A C 5
ATOM 7740 O O . VAL A 1 102 ? 18.605 14.140 11.983 1.00 0.00 102 VAL A O 5
ATOM 7756 N N . MET A 1 1 ? 0.905 1.769 -0.889 1.00 0.00 1 MET A N 6
ATOM 7757 C CA . MET A 1 1 ? 1.961 0.743 -1.042 1.00 0.00 1 MET A CA 6
ATOM 7758 C C . MET A 1 1 ? 1.336 -0.565 -1.537 1.00 0.00 1 MET A C 6
ATOM 7759 O O . MET A 1 1 ? 0.142 -0.604 -1.831 1.00 0.00 1 MET A O 6
ATOM 7775 N N . THR A 1 2 ? 2.135 -1.628 -1.630 1.00 0.00 2 THR A N 6
ATOM 7776 C CA . THR A 1 2 ? 1.677 -2.900 -2.186 1.00 0.00 2 THR A CA 6
ATOM 7777 C C . THR A 1 2 ? 0.793 -3.686 -1.204 1.00 0.00 2 THR A C 6
ATOM 7778 O O . THR A 1 2 ? 1.186 -4.737 -0.698 1.00 0.00 2 THR A O 6
ATOM 7789 N N . MET A 1 3 ? -0.400 -3.150 -0.946 1.00 0.00 3 MET A N 6
ATOM 7790 C CA . MET A 1 3 ? -1.424 -3.809 -0.123 1.00 0.00 3 MET A CA 6
ATOM 7791 C C . MET A 1 3 ? -0.909 -4.205 1.263 1.00 0.00 3 MET A C 6
ATOM 7792 O O . MET A 1 3 ? -0.969 -3.413 2.203 1.00 0.00 3 MET A O 6
ATOM 7806 N N . GLY A 1 4 ? -0.400 -5.426 1.383 1.00 0.00 4 GLY A N 6
ATOM 7807 C CA . GLY A 1 4 ? 0.064 -5.922 2.661 1.00 0.00 4 GLY A CA 6
ATOM 7808 C C . GLY A 1 4 ? 0.160 -7.433 2.676 1.00 0.00 4 GLY A C 6
ATOM 7809 O O . GLY A 1 4 ? 0.648 -8.037 1.723 1.00 0.00 4 GLY A O 6
ATOM 7813 N N . CYS A 1 5 ? -0.309 -8.047 3.752 1.00 0.00 5 CYS A N 6
ATOM 7814 C CA . CYS A 1 5 ? -0.289 -9.499 3.874 1.00 0.00 5 CYS A CA 6
ATOM 7815 C C . CYS A 1 5 ? -1.346 -9.945 4.882 1.00 0.00 5 CYS A C 6
ATOM 7816 O O . CYS A 1 5 ? -2.001 -9.106 5.499 1.00 0.00 5 CYS A O 6
ATOM 7823 N N . ARG A 1 6 ? -1.507 -11.253 5.063 1.00 0.00 6 ARG A N 6
ATOM 7824 C CA . ARG A 1 6 ? -2.529 -11.780 5.970 1.00 0.00 6 ARG A CA 6
ATOM 7825 C C . ARG A 1 6 ? -2.253 -11.392 7.421 1.00 0.00 6 ARG A C 6
ATOM 7826 O O . ARG A 1 6 ? -3.169 -11.329 8.237 1.00 0.00 6 ARG A O 6
ATOM 7847 N N . HIS A 1 7 ? -0.990 -11.124 7.736 1.00 0.00 7 HIS A N 6
ATOM 7848 C CA . HIS A 1 7 ? -0.603 -10.750 9.096 1.00 0.00 7 HIS A CA 6
ATOM 7849 C C . HIS A 1 7 ? -1.249 -9.431 9.514 1.00 0.00 7 HIS A C 6
ATOM 7850 O O . HIS A 1 7 ? -1.439 -9.178 10.702 1.00 0.00 7 HIS A O 6
ATOM 7864 N N . VAL A 1 8 ? -1.584 -8.590 8.537 1.00 0.00 8 VAL A N 6
ATOM 7865 C CA . VAL A 1 8 ? -2.234 -7.311 8.821 1.00 0.00 8 VAL A CA 6
ATOM 7866 C C . VAL A 1 8 ? -3.596 -7.549 9.449 1.00 0.00 8 VAL A C 6
ATOM 7867 O O . VAL A 1 8 ? -4.071 -6.756 10.259 1.00 0.00 8 VAL A O 6
ATOM 7880 N N . ALA A 1 9 ? -4.217 -8.658 9.083 1.00 0.00 9 ALA A N 6
ATOM 7881 C CA . ALA A 1 9 ? -5.518 -8.994 9.614 1.00 0.00 9 ALA A CA 6
ATOM 7882 C C . ALA A 1 9 ? -5.397 -9.513 11.047 1.00 0.00 9 ALA A C 6
ATOM 7883 O O . ALA A 1 9 ? -6.375 -9.545 11.797 1.00 0.00 9 ALA A O 6
ATOM 7890 N N . GLY A 1 10 ? -4.184 -9.908 11.422 1.00 0.00 10 GLY A N 6
ATOM 7891 C CA . GLY A 1 10 ? -3.940 -10.406 12.761 1.00 0.00 10 GLY A CA 6
ATOM 7892 C C . GLY A 1 10 ? -3.538 -9.302 13.719 1.00 0.00 10 GLY A C 6
ATOM 7893 O O . GLY A 1 10 ? -3.668 -9.446 14.936 1.00 0.00 10 GLY A O 6
ATOM 7897 N N . ILE A 1 11 ? -3.046 -8.196 13.173 1.00 0.00 11 ILE A N 6
ATOM 7898 C CA . ILE A 1 11 ? -2.667 -7.047 13.986 1.00 0.00 11 ILE A CA 6
ATOM 7899 C C . ILE A 1 11 ? -3.841 -6.087 14.132 1.00 0.00 11 ILE A C 6
ATOM 7900 O O . ILE A 1 11 ? -4.731 -6.041 13.280 1.00 0.00 11 ILE A O 6
ATOM 7916 N N . ARG A 1 12 ? -3.845 -5.333 15.217 1.00 0.00 12 ARG A N 6
ATOM 7917 C CA . ARG A 1 12 ? -4.923 -4.393 15.489 1.00 0.00 12 ARG A CA 6
ATOM 7918 C C . ARG A 1 12 ? -4.359 -3.032 15.873 1.00 0.00 12 ARG A C 6
ATOM 7919 O O . ARG A 1 12 ? -3.144 -2.878 16.019 1.00 0.00 12 ARG A O 6
ATOM 7940 N N . THR A 1 13 ? -5.229 -2.041 15.988 1.00 0.00 13 THR A N 6
ATOM 7941 C CA . THR A 1 13 ? -4.810 -0.700 16.361 1.00 0.00 13 THR A CA 6
ATOM 7942 C C . THR A 1 13 ? -4.456 -0.628 17.842 1.00 0.00 13 THR A C 6
ATOM 7943 O O . THR A 1 13 ? -5.322 -0.491 18.708 1.00 0.00 13 THR A O 6
ATOM 7954 N N . VAL A 1 14 ? -3.167 -0.748 18.115 1.00 0.00 14 VAL A N 6
ATOM 7955 C CA . VAL A 1 14 ? -2.660 -0.753 19.476 1.00 0.00 14 VAL A CA 6
ATOM 7956 C C . VAL A 1 14 ? -2.446 0.664 19.989 1.00 0.00 14 VAL A C 6
ATOM 7957 O O . VAL A 1 14 ? -2.361 1.614 19.208 1.00 0.00 14 VAL A O 6
ATOM 7970 N N . THR A 1 15 ? -2.367 0.799 21.301 1.00 0.00 15 THR A N 6
ATOM 7971 C CA . THR A 1 15 ? -2.090 2.079 21.920 1.00 0.00 15 THR A CA 6
ATOM 7972 C C . THR A 1 15 ? -0.602 2.198 22.224 1.00 0.00 15 THR A C 6
ATOM 7973 O O . THR A 1 15 ? -0.016 1.291 22.816 1.00 0.00 15 THR A O 6
ATOM 7984 N N . PRO A 1 16 ? 0.034 3.298 21.792 1.00 0.00 16 PRO A N 6
ATOM 7985 C CA . PRO A 1 16 ? 1.451 3.553 22.066 1.00 0.00 16 PRO A CA 6
ATOM 7986 C C . PRO A 1 16 ? 1.760 3.519 23.559 1.00 0.00 16 PRO A C 6
ATOM 7987 O O . PRO A 1 16 ? 1.376 4.418 24.310 1.00 0.00 16 PRO A O 6
ATOM 7998 N N . SER A 1 17 ? 2.442 2.464 23.986 1.00 0.00 17 SER A N 6
ATOM 7999 C CA . SER A 1 17 ? 2.796 2.289 25.387 1.00 0.00 17 SER A CA 6
ATOM 8000 C C . SER A 1 17 ? 4.074 3.066 25.717 1.00 0.00 17 SER A C 6
ATOM 8001 O O . SER A 1 17 ? 4.667 2.897 26.783 1.00 0.00 17 SER A O 6
ATOM 8009 N N . ALA A 1 18 ? 4.481 3.926 24.790 1.00 0.00 18 ALA A N 6
ATOM 8010 C CA . ALA A 1 18 ? 5.652 4.770 24.960 1.00 0.00 18 ALA A CA 6
ATOM 8011 C C . ALA A 1 18 ? 5.610 5.903 23.945 1.00 0.00 18 ALA A C 6
ATOM 8012 O O . ALA A 1 18 ? 5.049 5.743 22.861 1.00 0.00 18 ALA A O 6
ATOM 8019 N N . LEU A 1 19 ? 6.180 7.043 24.302 1.00 0.00 19 LEU A N 6
ATOM 8020 C CA . LEU A 1 19 ? 6.223 8.191 23.401 1.00 0.00 19 LEU A CA 6
ATOM 8021 C C . LEU A 1 19 ? 7.357 8.023 22.401 1.00 0.00 19 LEU A C 6
ATOM 8022 O O . LEU A 1 19 ? 7.179 8.203 21.201 1.00 0.00 19 LEU A O 6
ATOM 8038 N N . GLY A 1 20 ? 8.522 7.678 22.912 1.00 0.00 20 GLY A N 6
ATOM 8039 C CA . GLY A 1 20 ? 9.651 7.377 22.065 1.00 0.00 20 GLY A CA 6
ATOM 8040 C C . GLY A 1 20 ? 10.202 6.004 22.369 1.00 0.00 20 GLY A C 6
ATOM 8041 O O . GLY A 1 20 ? 9.452 5.099 22.735 1.00 0.00 20 GLY A O 6
ATOM 8045 N N . CYS A 1 21 ? 11.505 5.836 22.229 1.00 0.00 21 CYS A N 6
ATOM 8046 C CA . CYS A 1 21 ? 12.137 4.579 22.581 1.00 0.00 21 CYS A CA 6
ATOM 8047 C C . CYS A 1 21 ? 12.248 4.457 24.091 1.00 0.00 21 CYS A C 6
ATOM 8048 O O . CYS A 1 21 ? 13.095 5.102 24.704 1.00 0.00 21 CYS A O 6
ATOM 8056 N N . GLU A 1 22 ? 11.380 3.639 24.679 1.00 0.00 22 GLU A N 6
ATOM 8057 C CA . GLU A 1 22 ? 11.392 3.394 26.120 1.00 0.00 22 GLU A CA 6
ATOM 8058 C C . GLU A 1 22 ? 12.795 3.008 26.582 1.00 0.00 22 GLU A C 6
ATOM 8059 O O . GLU A 1 22 ? 13.248 3.412 27.654 1.00 0.00 22 GLU A O 6
ATOM 8071 N N . GLU A 1 23 ? 13.471 2.232 25.743 1.00 0.00 23 GLU A N 6
ATOM 8072 C CA . GLU A 1 23 ? 14.835 1.799 25.999 1.00 0.00 23 GLU A CA 6
ATOM 8073 C C . GLU A 1 23 ? 15.773 3.004 26.119 1.00 0.00 23 GLU A C 6
ATOM 8074 O O . GLU A 1 23 ? 16.402 3.213 27.146 1.00 0.00 23 GLU A O 6
ATOM 8086 N N . CYS A 1 24 ? 15.866 3.787 25.057 1.00 0.00 24 CYS A N 6
ATOM 8087 C CA . CYS A 1 24 ? 16.635 5.031 25.076 1.00 0.00 24 CYS A CA 6
ATOM 8088 C C . CYS A 1 24 ? 16.226 5.935 26.246 1.00 0.00 24 CYS A C 6
ATOM 8089 O O . CYS A 1 24 ? 17.075 6.543 26.897 1.00 0.00 24 CYS A O 6
ATOM 8097 N N . LEU A 1 25 ? 14.929 6.003 26.520 1.00 0.00 25 LEU A N 6
ATOM 8098 C CA . LEU A 1 25 ? 14.403 6.896 27.549 1.00 0.00 25 LEU A CA 6
ATOM 8099 C C . LEU A 1 25 ? 14.738 6.419 28.961 1.00 0.00 25 LEU A C 6
ATOM 8100 O O . LEU A 1 25 ? 14.620 7.184 29.918 1.00 0.00 25 LEU A O 6
ATOM 8116 N N . LYS A 1 26 ? 15.144 5.165 29.105 1.00 0.00 26 LYS A N 6
ATOM 8117 C CA . LYS A 1 26 ? 15.490 4.639 30.422 1.00 0.00 26 LYS A CA 6
ATOM 8118 C C . LYS A 1 26 ? 16.929 5.007 30.777 1.00 0.00 26 LYS A C 6
ATOM 8119 O O . LYS A 1 26 ? 17.315 4.982 31.942 1.00 0.00 26 LYS A O 6
ATOM 8138 N N . ILE A 1 27 ? 17.717 5.358 29.762 1.00 0.00 27 ILE A N 6
ATOM 8139 C CA . ILE A 1 27 ? 19.127 5.684 29.962 1.00 0.00 27 ILE A CA 6
ATOM 8140 C C . ILE A 1 27 ? 19.439 7.125 29.555 1.00 0.00 27 ILE A C 6
ATOM 8141 O O . ILE A 1 27 ? 20.554 7.606 29.755 1.00 0.00 27 ILE A O 6
ATOM 8157 N N . GLY A 1 28 ? 18.450 7.810 28.993 1.00 0.00 28 GLY A N 6
ATOM 8158 C CA . GLY A 1 28 ? 18.641 9.190 28.584 1.00 0.00 28 GLY A CA 6
ATOM 8159 C C . GLY A 1 28 ? 19.442 9.305 27.301 1.00 0.00 28 GLY A C 6
ATOM 8160 O O . GLY A 1 28 ? 20.319 10.163 27.178 1.00 0.00 28 GLY A O 6
ATOM 8164 N N . SER A 1 29 ? 19.138 8.439 26.347 1.00 0.00 29 SER A N 6
ATOM 8165 C CA . SER A 1 29 ? 19.850 8.407 25.078 1.00 0.00 29 SER A CA 6
ATOM 8166 C C . SER A 1 29 ? 18.904 8.692 23.912 1.00 0.00 29 SER A C 6
ATOM 8167 O O . SER A 1 29 ? 17.694 8.504 24.030 1.00 0.00 29 SER A O 6
ATOM 8175 N N . PRO A 1 30 ? 19.444 9.171 22.779 1.00 0.00 30 PRO A N 6
ATOM 8176 C CA . PRO A 1 30 ? 18.650 9.456 21.584 1.00 0.00 30 PRO A CA 6
ATOM 8177 C C . PRO A 1 30 ? 18.362 8.206 20.751 1.00 0.00 30 PRO A C 6
ATOM 8178 O O . PRO A 1 30 ? 18.791 7.099 21.092 1.00 0.00 30 PRO A O 6
ATOM 8189 N N . TRP A 1 31 ? 17.637 8.393 19.655 1.00 0.00 31 TRP A N 6
ATOM 8190 C CA . TRP A 1 31 ? 17.304 7.301 18.753 1.00 0.00 31 TRP A CA 6
ATOM 8191 C C . TRP A 1 31 ? 17.235 7.803 17.319 1.00 0.00 31 TRP A C 6
ATOM 8192 O O . TRP A 1 31 ? 17.179 9.010 17.083 1.00 0.00 31 TRP A O 6
ATOM 8213 N N . VAL A 1 32 ? 17.247 6.880 16.367 1.00 0.00 32 VAL A N 6
ATOM 8214 C CA . VAL A 1 32 ? 17.098 7.241 14.966 1.00 0.00 32 VAL A CA 6
ATOM 8215 C C . VAL A 1 32 ? 15.624 7.224 14.569 1.00 0.00 32 VAL A C 6
ATOM 8216 O O . VAL A 1 32 ? 15.039 8.266 14.283 1.00 0.00 32 VAL A O 6
ATOM 8229 N N . HIS A 1 33 ? 15.020 6.042 14.567 1.00 0.00 33 HIS A N 6
ATOM 8230 C CA . HIS A 1 33 ? 13.615 5.912 14.197 1.00 0.00 33 HIS A CA 6
ATOM 8231 C C . HIS A 1 33 ? 12.854 5.066 15.213 1.00 0.00 33 HIS A C 6
ATOM 8232 O O . HIS A 1 33 ? 13.431 4.206 15.887 1.00 0.00 33 HIS A O 6
ATOM 8247 N N . LEU A 1 34 ? 11.555 5.312 15.300 1.00 0.00 34 LEU A N 6
ATOM 8248 C CA . LEU A 1 34 ? 10.688 4.640 16.255 1.00 0.00 34 LEU A CA 6
ATOM 8249 C C . LEU A 1 34 ? 9.899 3.542 15.573 1.00 0.00 34 LEU A C 6
ATOM 8250 O O . LEU A 1 34 ? 9.289 3.762 14.526 1.00 0.00 34 LEU A O 6
ATOM 8266 N N . ARG A 1 35 ? 9.903 2.364 16.166 1.00 0.00 35 ARG A N 6
ATOM 8267 C CA . ARG A 1 35 ? 9.137 1.256 15.633 1.00 0.00 35 ARG A CA 6
ATOM 8268 C C . ARG A 1 35 ? 8.138 0.780 16.678 1.00 0.00 35 ARG A C 6
ATOM 8269 O O . ARG A 1 35 ? 8.519 0.203 17.698 1.00 0.00 35 ARG A O 6
ATOM 8290 N N . ILE A 1 36 ? 6.864 1.037 16.432 1.00 0.00 36 ILE A N 6
ATOM 8291 C CA . ILE A 1 36 ? 5.822 0.629 17.357 1.00 0.00 36 ILE A CA 6
ATOM 8292 C C . ILE A 1 36 ? 5.230 -0.698 16.915 1.00 0.00 36 ILE A C 6
ATOM 8293 O O . ILE A 1 36 ? 4.750 -0.860 15.795 1.00 0.00 36 ILE A O 6
ATOM 8309 N N . CYS A 1 37 ? 5.312 -1.654 17.806 1.00 0.00 37 CYS A N 6
ATOM 8310 C CA . CYS A 1 37 ? 4.898 -3.012 17.530 1.00 0.00 37 CYS A CA 6
ATOM 8311 C C . CYS A 1 37 ? 3.375 -3.116 17.497 1.00 0.00 37 CYS A C 6
ATOM 8312 O O . CYS A 1 37 ? 2.715 -2.910 18.512 1.00 0.00 37 CYS A O 6
ATOM 8319 N N . ARG A 1 38 ? 2.827 -3.463 16.331 1.00 0.00 38 ARG A N 6
ATOM 8320 C CA . ARG A 1 38 ? 1.374 -3.459 16.116 1.00 0.00 38 ARG A CA 6
ATOM 8321 C C . ARG A 1 38 ? 0.672 -4.603 16.841 1.00 0.00 38 ARG A C 6
ATOM 8322 O O . ARG A 1 38 ? -0.541 -4.764 16.721 1.00 0.00 38 ARG A O 6
ATOM 8343 N N . THR A 1 39 ? 1.424 -5.399 17.577 1.00 0.00 39 THR A N 6
ATOM 8344 C CA . THR A 1 39 ? 0.843 -6.515 18.300 1.00 0.00 39 THR A CA 6
ATOM 8345 C C . THR A 1 39 ? 0.610 -6.161 19.768 1.00 0.00 39 THR A C 6
ATOM 8346 O O . THR A 1 39 ? -0.522 -6.149 20.240 1.00 0.00 39 THR A O 6
ATOM 8357 N N . CYS A 1 40 ? 1.689 -5.844 20.473 1.00 0.00 40 CYS A N 6
ATOM 8358 C CA . CYS A 1 40 ? 1.613 -5.596 21.909 1.00 0.00 40 CYS A CA 6
ATOM 8359 C C . CYS A 1 40 ? 1.658 -4.098 22.215 1.00 0.00 40 CYS A C 6
ATOM 8360 O O . CYS A 1 40 ? 1.666 -3.692 23.373 1.00 0.00 40 CYS A O 6
ATOM 8367 N N . GLY A 1 41 ? 1.717 -3.281 21.163 1.00 0.00 41 GLY A N 6
ATOM 8368 C CA . GLY A 1 41 ? 1.619 -1.838 21.324 1.00 0.00 41 GLY A CA 6
ATOM 8369 C C . GLY A 1 41 ? 2.855 -1.188 21.918 1.00 0.00 41 GLY A C 6
ATOM 8370 O O . GLY A 1 41 ? 2.808 -0.027 22.328 1.00 0.00 41 GLY A O 6
ATOM 8374 N N . HIS A 1 42 ? 3.973 -1.901 21.956 1.00 0.00 42 HIS A N 6
ATOM 8375 C CA . HIS A 1 42 ? 5.168 -1.340 22.570 1.00 0.00 42 HIS A CA 6
ATOM 8376 C C . HIS A 1 42 ? 6.050 -0.677 21.522 1.00 0.00 42 HIS A C 6
ATOM 8377 O O . HIS A 1 42 ? 6.289 -1.240 20.450 1.00 0.00 42 HIS A O 6
ATOM 8392 N N . VAL A 1 43 ? 6.516 0.525 21.835 1.00 0.00 43 VAL A N 6
ATOM 8393 C CA . VAL A 1 43 ? 7.403 1.265 20.949 1.00 0.00 43 VAL A CA 6
ATOM 8394 C C . VAL A 1 43 ? 8.858 0.941 21.278 1.00 0.00 43 VAL A C 6
ATOM 8395 O O . VAL A 1 43 ? 9.252 0.939 22.446 1.00 0.00 43 VAL A O 6
ATOM 8408 N N . GLY A 1 44 ? 9.645 0.646 20.253 1.00 0.00 44 GLY A N 6
ATOM 8409 C CA . GLY A 1 44 ? 11.045 0.341 20.456 1.00 0.00 44 GLY A CA 6
ATOM 8410 C C . GLY A 1 44 ? 11.929 1.048 19.451 1.00 0.00 44 GLY A C 6
ATOM 8411 O O . GLY A 1 44 ? 11.430 1.658 18.503 1.00 0.00 44 GLY A O 6
ATOM 8415 N N . CYS A 1 45 ? 13.237 0.974 19.656 1.00 0.00 45 CYS A N 6
ATOM 8416 C CA . CYS A 1 45 ? 14.183 1.604 18.748 1.00 0.00 45 CYS A CA 6
ATOM 8417 C C . CYS A 1 45 ? 14.458 0.711 17.550 1.00 0.00 45 CYS A C 6
ATOM 8418 O O . CYS A 1 45 ? 14.623 -0.505 17.692 1.00 0.00 45 CYS A O 6
ATOM 8426 N N . CYS A 1 46 ? 14.494 1.325 16.377 1.00 0.00 46 CYS A N 6
ATOM 8427 C CA . CYS A 1 46 ? 14.730 0.609 15.134 1.00 0.00 46 CYS A CA 6
ATOM 8428 C C . CYS A 1 46 ? 16.147 0.039 15.094 1.00 0.00 46 CYS A C 6
ATOM 8429 O O . CYS A 1 46 ? 16.972 0.337 15.960 1.00 0.00 46 CYS A O 6
ATOM 8437 N N . ASP A 1 47 ? 16.428 -0.762 14.074 1.00 0.00 47 ASP A N 6
ATOM 8438 C CA . ASP A 1 47 ? 17.730 -1.401 13.936 1.00 0.00 47 ASP A CA 6
ATOM 8439 C C . ASP A 1 47 ? 18.773 -0.398 13.454 1.00 0.00 47 ASP A C 6
ATOM 8440 O O . ASP A 1 47 ? 19.966 -0.702 13.413 1.00 0.00 47 ASP A O 6
ATOM 8449 N N . ASP A 1 48 ? 18.308 0.794 13.079 1.00 0.00 48 ASP A N 6
ATOM 8450 C CA . ASP A 1 48 ? 19.198 1.895 12.715 1.00 0.00 48 ASP A CA 6
ATOM 8451 C C . ASP A 1 48 ? 20.130 2.213 13.877 1.00 0.00 48 ASP A C 6
ATOM 8452 O O . ASP A 1 48 ? 21.325 2.442 13.692 1.00 0.00 48 ASP A O 6
ATOM 8461 N N . SER A 1 49 ? 19.570 2.225 15.078 1.00 0.00 49 SER A N 6
ATOM 8462 C CA . SER A 1 49 ? 20.362 2.353 16.286 1.00 0.00 49 SER A CA 6
ATOM 8463 C C . SER A 1 49 ? 20.897 0.974 16.670 1.00 0.00 49 SER A C 6
ATOM 8464 O O . SER A 1 49 ? 20.150 -0.005 16.649 1.00 0.00 49 SER A O 6
ATOM 8472 N N . PRO A 1 50 ? 22.192 0.879 17.027 1.00 0.00 50 PRO A N 6
ATOM 8473 C CA . PRO A 1 50 ? 22.865 -0.407 17.293 1.00 0.00 50 PRO A CA 6
ATOM 8474 C C . PRO A 1 50 ? 22.196 -1.229 18.397 1.00 0.00 50 PRO A C 6
ATOM 8475 O O . PRO A 1 50 ? 22.455 -2.424 18.537 1.00 0.00 50 PRO A O 6
ATOM 8486 N N . HIS A 1 51 ? 21.343 -0.581 19.179 1.00 0.00 51 HIS A N 6
ATOM 8487 C CA . HIS A 1 51 ? 20.601 -1.251 20.239 1.00 0.00 51 HIS A CA 6
ATOM 8488 C C . HIS A 1 51 ? 19.641 -2.283 19.642 1.00 0.00 51 HIS A C 6
ATOM 8489 O O . HIS A 1 51 ? 19.463 -3.368 20.196 1.00 0.00 51 HIS A O 6
ATOM 8504 N N . LYS A 1 52 ? 19.026 -1.913 18.512 1.00 0.00 52 LYS A N 6
ATOM 8505 C CA . LYS A 1 52 ? 18.128 -2.792 17.751 1.00 0.00 52 LYS A CA 6
ATOM 8506 C C . LYS A 1 52 ? 17.109 -3.502 18.643 1.00 0.00 52 LYS A C 6
ATOM 8507 O O . LYS A 1 52 ? 16.943 -4.719 18.561 1.00 0.00 52 LYS A O 6
ATOM 8526 N N . HIS A 1 53 ? 16.400 -2.748 19.473 1.00 0.00 53 HIS A N 6
ATOM 8527 C CA . HIS A 1 53 ? 15.467 -3.358 20.414 1.00 0.00 53 HIS A CA 6
ATOM 8528 C C . HIS A 1 53 ? 14.191 -3.811 19.705 1.00 0.00 53 HIS A C 6
ATOM 8529 O O . HIS A 1 53 ? 13.462 -4.656 20.218 1.00 0.00 53 HIS A O 6
ATOM 8544 N N . ALA A 1 54 ? 13.923 -3.245 18.533 1.00 0.00 54 ALA A N 6
ATOM 8545 C CA . ALA A 1 54 ? 12.743 -3.616 17.757 1.00 0.00 54 ALA A CA 6
ATOM 8546 C C . ALA A 1 54 ? 12.907 -5.002 17.141 1.00 0.00 54 ALA A C 6
ATOM 8547 O O . ALA A 1 54 ? 11.992 -5.828 17.191 1.00 0.00 54 ALA A O 6
ATOM 8554 N N . THR A 1 55 ? 14.077 -5.256 16.573 1.00 0.00 55 THR A N 6
ATOM 8555 C CA . THR A 1 55 ? 14.353 -6.529 15.927 1.00 0.00 55 THR A CA 6
ATOM 8556 C C . THR A 1 55 ? 14.567 -7.626 16.965 1.00 0.00 55 THR A C 6
ATOM 8557 O O . THR A 1 55 ? 14.036 -8.732 16.839 1.00 0.00 55 THR A O 6
ATOM 8568 N N . ARG A 1 56 ? 15.326 -7.303 18.009 1.00 0.00 56 ARG A N 6
ATOM 8569 C CA . ARG A 1 56 ? 15.536 -8.222 19.122 1.00 0.00 56 ARG A CA 6
ATOM 8570 C C . ARG A 1 56 ? 14.207 -8.578 19.784 1.00 0.00 56 ARG A C 6
ATOM 8571 O O . ARG A 1 56 ? 14.038 -9.674 20.319 1.00 0.00 56 ARG A O 6
ATOM 8592 N N . HIS A 1 57 ? 13.257 -7.651 19.720 1.00 0.00 57 HIS A N 6
ATOM 8593 C CA . HIS A 1 57 ? 11.925 -7.872 20.267 1.00 0.00 57 HIS A CA 6
ATOM 8594 C C . HIS A 1 57 ? 11.198 -8.974 19.501 1.00 0.00 57 HIS A C 6
ATOM 8595 O O . HIS A 1 57 ? 10.531 -9.821 20.098 1.00 0.00 57 HIS A O 6
ATOM 8609 N N . PHE A 1 58 ? 11.329 -8.956 18.180 1.00 0.00 58 PHE A N 6
ATOM 8610 C CA . PHE A 1 58 ? 10.691 -9.955 17.332 1.00 0.00 58 PHE A CA 6
ATOM 8611 C C . PHE A 1 58 ? 11.237 -11.342 17.640 1.00 0.00 58 PHE A C 6
ATOM 8612 O O . PHE A 1 58 ? 10.494 -12.320 17.667 1.00 0.00 58 PHE A O 6
ATOM 8629 N N . HIS A 1 59 ? 12.531 -11.412 17.902 1.00 0.00 59 HIS A N 6
ATOM 8630 C CA . HIS A 1 59 ? 13.182 -12.676 18.221 1.00 0.00 59 HIS A CA 6
ATOM 8631 C C . HIS A 1 59 ? 12.704 -13.222 19.565 1.00 0.00 59 HIS A C 6
ATOM 8632 O O . HIS A 1 59 ? 12.735 -14.429 19.801 1.00 0.00 59 HIS A O 6
ATOM 8647 N N . ALA A 1 60 ? 12.269 -12.329 20.444 1.00 0.00 60 ALA A N 6
ATOM 8648 C CA . ALA A 1 60 ? 11.824 -12.722 21.775 1.00 0.00 60 ALA A CA 6
ATOM 8649 C C . ALA A 1 60 ? 10.328 -13.045 21.810 1.00 0.00 60 ALA A C 6
ATOM 8650 O O . ALA A 1 60 ? 9.925 -14.094 22.310 1.00 0.00 60 ALA A O 6
ATOM 8657 N N . THR A 1 61 ? 9.506 -12.147 21.277 1.00 0.00 61 THR A N 6
ATOM 8658 C CA . THR A 1 61 ? 8.052 -12.288 21.386 1.00 0.00 61 THR A CA 6
ATOM 8659 C C . THR A 1 61 ? 7.433 -12.976 20.170 1.00 0.00 61 THR A C 6
ATOM 8660 O O . THR A 1 61 ? 6.374 -13.593 20.275 1.00 0.00 61 THR A O 6
ATOM 8671 N N . GLY A 1 62 ? 8.086 -12.866 19.022 1.00 0.00 62 GLY A N 6
ATOM 8672 C CA . GLY A 1 62 ? 7.520 -13.403 17.800 1.00 0.00 62 GLY A CA 6
ATOM 8673 C C . GLY A 1 62 ? 6.446 -12.498 17.226 1.00 0.00 62 GLY A C 6
ATOM 8674 O O . GLY A 1 62 ? 5.418 -12.967 16.740 1.00 0.00 62 GLY A O 6
ATOM 8678 N N . HIS A 1 63 ? 6.682 -11.192 17.289 1.00 0.00 63 HIS A N 6
ATOM 8679 C CA . HIS A 1 63 ? 5.731 -10.212 16.770 1.00 0.00 63 HIS A CA 6
ATOM 8680 C C . HIS A 1 63 ? 6.289 -9.604 15.485 1.00 0.00 63 HIS A C 6
ATOM 8681 O O . HIS A 1 63 ? 7.172 -8.748 15.528 1.00 0.00 63 HIS A O 6
ATOM 8695 N N . PRO A 1 64 ? 5.780 -10.048 14.326 1.00 0.00 64 PRO A N 6
ATOM 8696 C CA . PRO A 1 64 ? 6.410 -9.789 13.026 1.00 0.00 64 PRO A CA 6
ATOM 8697 C C . PRO A 1 64 ? 6.071 -8.441 12.381 1.00 0.00 64 PRO A C 6
ATOM 8698 O O . PRO A 1 64 ? 6.543 -8.160 11.279 1.00 0.00 64 PRO A O 6
ATOM 8709 N N . ILE A 1 65 ? 5.265 -7.606 13.026 1.00 0.00 65 ILE A N 6
ATOM 8710 C CA . ILE A 1 65 ? 4.880 -6.341 12.405 1.00 0.00 65 ILE A CA 6
ATOM 8711 C C . ILE A 1 65 ? 5.162 -5.140 13.306 1.00 0.00 65 ILE A C 6
ATOM 8712 O O . ILE A 1 65 ? 4.735 -5.087 14.465 1.00 0.00 65 ILE A O 6
ATOM 8728 N N . ILE A 1 66 ? 5.883 -4.176 12.745 1.00 0.00 66 ILE A N 6
ATOM 8729 C CA . ILE A 1 66 ? 6.207 -2.935 13.435 1.00 0.00 66 ILE A CA 6
ATOM 8730 C C . ILE A 1 66 ? 5.864 -1.740 12.555 1.00 0.00 66 ILE A C 6
ATOM 8731 O O . ILE A 1 66 ? 6.115 -1.752 11.354 1.00 0.00 66 ILE A O 6
ATOM 8747 N N . GLU A 1 67 ? 5.293 -0.714 13.154 1.00 0.00 67 GLU A N 6
ATOM 8748 C CA . GLU A 1 67 ? 4.894 0.475 12.419 1.00 0.00 67 GLU A CA 6
ATOM 8749 C C . GLU A 1 67 ? 5.881 1.611 12.670 1.00 0.00 67 GLU A C 6
ATOM 8750 O O . GLU A 1 67 ? 6.489 1.687 13.741 1.00 0.00 67 GLU A O 6
ATOM 8762 N N . GLY A 1 68 ? 6.061 2.467 11.672 1.00 0.00 68 GLY A N 6
ATOM 8763 C CA . GLY A 1 68 ? 6.897 3.638 11.842 1.00 0.00 68 GLY A CA 6
ATOM 8764 C C . GLY A 1 68 ? 6.206 4.680 12.694 1.00 0.00 68 GLY A C 6
ATOM 8765 O O . GLY A 1 68 ? 5.252 5.315 12.251 1.00 0.00 68 GLY A O 6
ATOM 8769 N N . TYR A 1 69 ? 6.689 4.856 13.916 1.00 0.00 69 TYR A N 6
ATOM 8770 C CA . TYR A 1 69 ? 6.008 5.701 14.886 1.00 0.00 69 TYR A CA 6
ATOM 8771 C C . TYR A 1 69 ? 6.540 7.135 14.858 1.00 0.00 69 TYR A C 6
ATOM 8772 O O . TYR A 1 69 ? 5.816 8.080 15.180 1.00 0.00 69 TYR A O 6
ATOM 8790 N N . ASP A 1 70 ? 7.798 7.304 14.469 1.00 0.00 70 ASP A N 6
ATOM 8791 C CA . ASP A 1 70 ? 8.381 8.640 14.389 1.00 0.00 70 ASP A CA 6
ATOM 8792 C C . ASP A 1 70 ? 7.937 9.383 13.115 1.00 0.00 70 ASP A C 6
ATOM 8793 O O . ASP A 1 70 ? 7.703 10.590 13.175 1.00 0.00 70 ASP A O 6
ATOM 8802 N N . PRO A 1 71 ? 7.788 8.710 11.942 1.00 0.00 71 PRO A N 6
ATOM 8803 C CA . PRO A 1 71 ? 7.243 9.347 10.758 1.00 0.00 71 PRO A CA 6
ATOM 8804 C C . PRO A 1 71 ? 5.725 9.199 10.700 1.00 0.00 71 PRO A C 6
ATOM 8805 O O . PRO A 1 71 ? 5.206 8.084 10.637 1.00 0.00 71 PRO A O 6
ATOM 8816 N N . PRO A 1 72 ? 4.992 10.323 10.715 1.00 0.00 72 PRO A N 6
ATOM 8817 C CA . PRO A 1 72 ? 3.520 10.326 10.706 1.00 0.00 72 PRO A CA 6
ATOM 8818 C C . PRO A 1 72 ? 2.930 9.896 9.359 1.00 0.00 72 PRO A C 6
ATOM 8819 O O . PRO A 1 72 ? 1.884 10.393 8.937 1.00 0.00 72 PRO A O 6
ATOM 8830 N N . GLU A 1 73 ? 3.592 8.953 8.705 1.00 0.00 73 GLU A N 6
ATOM 8831 C CA . GLU A 1 73 ? 3.170 8.471 7.400 1.00 0.00 73 GLU A CA 6
ATOM 8832 C C . GLU A 1 73 ? 2.150 7.351 7.555 1.00 0.00 73 GLU A C 6
ATOM 8833 O O . GLU A 1 73 ? 1.185 7.264 6.797 1.00 0.00 73 GLU A O 6
ATOM 8845 N N . GLY A 1 74 ? 2.370 6.498 8.548 1.00 0.00 74 GLY A N 6
ATOM 8846 C CA . GLY A 1 74 ? 1.473 5.386 8.782 1.00 0.00 74 GLY A CA 6
ATOM 8847 C C . GLY A 1 74 ? 1.767 4.213 7.871 1.00 0.00 74 GLY A C 6
ATOM 8848 O O . GLY A 1 74 ? 1.156 4.071 6.809 1.00 0.00 74 GLY A O 6
ATOM 8852 N N . TRP A 1 75 ? 2.711 3.379 8.277 1.00 0.00 75 TRP A N 6
ATOM 8853 C CA . TRP A 1 75 ? 3.076 2.199 7.508 1.00 0.00 75 TRP A CA 6
ATOM 8854 C C . TRP A 1 75 ? 3.586 1.095 8.426 1.00 0.00 75 TRP A C 6
ATOM 8855 O O . TRP A 1 75 ? 4.298 1.359 9.397 1.00 0.00 75 TRP A O 6
ATOM 8876 N N . GLY A 1 76 ? 3.199 -0.134 8.126 1.00 0.00 76 GLY A N 6
ATOM 8877 C CA . GLY A 1 76 ? 3.662 -1.266 8.899 1.00 0.00 76 GLY A CA 6
ATOM 8878 C C . GLY A 1 76 ? 4.693 -2.093 8.154 1.00 0.00 76 GLY A C 6
ATOM 8879 O O . GLY A 1 76 ? 4.535 -2.376 6.965 1.00 0.00 76 GLY A O 6
ATOM 8883 N N . TRP A 1 77 ? 5.753 -2.471 8.852 1.00 0.00 77 TRP A N 6
ATOM 8884 C CA . TRP A 1 77 ? 6.781 -3.331 8.291 1.00 0.00 77 TRP A CA 6
ATOM 8885 C C . TRP A 1 77 ? 6.597 -4.745 8.818 1.00 0.00 77 TRP A C 6
ATOM 8886 O O . TRP A 1 77 ? 6.350 -4.942 10.008 1.00 0.00 77 TRP A O 6
ATOM 8907 N N . CYS A 1 78 ? 6.706 -5.723 7.940 1.00 0.00 78 CYS A N 6
ATOM 8908 C CA . CYS A 1 78 ? 6.545 -7.109 8.339 1.00 0.00 78 CYS A CA 6
ATOM 8909 C C . CYS A 1 78 ? 7.868 -7.852 8.191 1.00 0.00 78 CYS A C 6
ATOM 8910 O O . CYS A 1 78 ? 8.351 -8.033 7.077 1.00 0.00 78 CYS A O 6
ATOM 8917 N N . TYR A 1 79 ? 8.440 -8.275 9.318 1.00 0.00 79 TYR A N 6
ATOM 8918 C CA . TYR A 1 79 ? 9.769 -8.896 9.348 1.00 0.00 79 TYR A CA 6
ATOM 8919 C C . TYR A 1 79 ? 9.891 -10.077 8.386 1.00 0.00 79 TYR A C 6
ATOM 8920 O O . TYR A 1 79 ? 10.623 -10.008 7.401 1.00 0.00 79 TYR A O 6
ATOM 8938 N N . VAL A 1 80 ? 9.164 -11.152 8.673 1.00 0.00 80 VAL A N 6
ATOM 8939 C CA . VAL A 1 80 ? 9.269 -12.398 7.907 1.00 0.00 80 VAL A CA 6
ATOM 8940 C C . VAL A 1 80 ? 8.878 -12.219 6.437 1.00 0.00 80 VAL A C 6
ATOM 8941 O O . VAL A 1 80 ? 9.226 -13.040 5.588 1.00 0.00 80 VAL A O 6
ATOM 8954 N N . ASP A 1 81 ? 8.139 -11.161 6.148 1.00 0.00 81 ASP A N 6
ATOM 8955 C CA . ASP A 1 81 ? 7.707 -10.876 4.783 1.00 0.00 81 ASP A CA 6
ATOM 8956 C C . ASP A 1 81 ? 8.741 -10.014 4.075 1.00 0.00 81 ASP A C 6
ATOM 8957 O O . ASP A 1 81 ? 8.972 -10.162 2.876 1.00 0.00 81 ASP A O 6
ATOM 8966 N N . GLU A 1 82 ? 9.336 -9.099 4.840 1.00 0.00 82 GLU A N 6
ATOM 8967 C CA . GLU A 1 82 ? 10.305 -8.131 4.329 1.00 0.00 82 GLU A CA 6
ATOM 8968 C C . GLU A 1 82 ? 9.632 -7.137 3.393 1.00 0.00 82 GLU A C 6
ATOM 8969 O O . GLU A 1 82 ? 10.278 -6.537 2.533 1.00 0.00 82 GLU A O 6
ATOM 8981 N N . VAL A 1 83 ? 8.331 -6.954 3.577 1.00 0.00 83 VAL A N 6
ATOM 8982 C CA . VAL A 1 83 ? 7.583 -5.980 2.801 1.00 0.00 83 VAL A CA 6
ATOM 8983 C C . VAL A 1 83 ? 6.997 -4.910 3.710 1.00 0.00 83 VAL A C 6
ATOM 8984 O O . VAL A 1 83 ? 6.573 -5.193 4.838 1.00 0.00 83 VAL A O 6
ATOM 8997 N N . MET A 1 84 ? 7.017 -3.680 3.228 1.00 0.00 84 MET A N 6
ATOM 8998 C CA . MET A 1 84 ? 6.383 -2.573 3.920 1.00 0.00 84 MET A CA 6
ATOM 8999 C C . MET A 1 84 ? 5.035 -2.292 3.278 1.00 0.00 84 MET A C 6
ATOM 9000 O O . MET A 1 84 ? 4.907 -2.333 2.056 1.00 0.00 84 MET A O 6
ATOM 9014 N N . PHE A 1 85 ? 4.026 -2.037 4.090 1.00 0.00 85 PHE A N 6
ATOM 9015 C CA . PHE A 1 85 ? 2.712 -1.715 3.568 1.00 0.00 85 PHE A CA 6
ATOM 9016 C C . PHE A 1 85 ? 2.163 -0.481 4.259 1.00 0.00 85 PHE A C 6
ATOM 9017 O O . PHE A 1 85 ? 2.424 -0.256 5.441 1.00 0.00 85 PHE A O 6
ATOM 9034 N N . ASP A 1 86 ? 1.422 0.326 3.515 1.00 0.00 86 ASP A N 6
ATOM 9035 C CA . ASP A 1 86 ? 0.806 1.513 4.077 1.00 0.00 86 ASP A CA 6
ATOM 9036 C C . ASP A 1 86 ? -0.266 1.102 5.069 1.00 0.00 86 ASP A C 6
ATOM 9037 O O . ASP A 1 86 ? -1.028 0.164 4.828 1.00 0.00 86 ASP A O 6
ATOM 9046 N N . LEU A 1 87 ? -0.305 1.787 6.191 1.00 0.00 87 LEU A N 6
ATOM 9047 C CA . LEU A 1 87 ? -1.196 1.419 7.271 1.00 0.00 87 LEU A CA 6
ATOM 9048 C C . LEU A 1 87 ? -1.782 2.678 7.904 1.00 0.00 87 LEU A C 6
ATOM 9049 O O . LEU A 1 87 ? -2.240 2.663 9.039 1.00 0.00 87 LEU A O 6
ATOM 9065 N N . SER A 1 88 ? -1.805 3.753 7.124 1.00 0.00 88 SER A N 6
ATOM 9066 C CA . SER A 1 88 ? -2.212 5.068 7.609 1.00 0.00 88 SER A CA 6
ATOM 9067 C C . SER A 1 88 ? -3.662 5.068 8.097 1.00 0.00 88 SER A C 6
ATOM 9068 O O . SER A 1 88 ? -4.005 5.765 9.053 1.00 0.00 88 SER A O 6
ATOM 9076 N N . ASP A 1 89 ? -4.512 4.273 7.456 1.00 0.00 89 ASP A N 6
ATOM 9077 C CA . ASP A 1 89 ? -5.925 4.216 7.829 1.00 0.00 89 ASP A CA 6
ATOM 9078 C C . ASP A 1 89 ? -6.122 3.557 9.190 1.00 0.00 89 ASP A C 6
ATOM 9079 O O . ASP A 1 89 ? -7.161 3.733 9.827 1.00 0.00 89 ASP A O 6
ATOM 9088 N N . ARG A 1 90 ? -5.125 2.807 9.640 1.00 0.00 90 ARG A N 6
ATOM 9089 C CA . ARG A 1 90 ? -5.221 2.095 10.909 1.00 0.00 90 ARG A CA 6
ATOM 9090 C C . ARG A 1 90 ? -4.004 2.381 11.780 1.00 0.00 90 ARG A C 6
ATOM 9091 O O . ARG A 1 90 ? -3.750 1.664 12.746 1.00 0.00 90 ARG A O 6
ATOM 9112 N N . MET A 1 91 ? -3.263 3.436 11.445 1.00 0.00 91 MET A N 6
ATOM 9113 C CA . MET A 1 91 ? -1.986 3.720 12.103 1.00 0.00 91 MET A CA 6
ATOM 9114 C C . MET A 1 91 ? -2.184 4.126 13.557 1.00 0.00 91 MET A C 6
ATOM 9115 O O . MET A 1 91 ? -3.297 4.442 13.985 1.00 0.00 91 MET A O 6
ATOM 9129 N N . THR A 1 92 ? -1.100 4.109 14.311 1.00 0.00 92 THR A N 6
ATOM 9130 C CA . THR A 1 92 ? -1.142 4.455 15.712 1.00 0.00 92 THR A CA 6
ATOM 9131 C C . THR A 1 92 ? -1.052 5.966 15.906 1.00 0.00 92 THR A C 6
ATOM 9132 O O . THR A 1 92 ? -0.246 6.640 15.264 1.00 0.00 92 THR A O 6
ATOM 9143 N N . PRO A 1 93 ? -1.913 6.522 16.769 1.00 0.00 93 PRO A N 6
ATOM 9144 C CA . PRO A 1 93 ? -1.891 7.947 17.086 1.00 0.00 93 PRO A CA 6
ATOM 9145 C C . PRO A 1 93 ? -0.712 8.313 17.982 1.00 0.00 93 PRO A C 6
ATOM 9146 O O . PRO A 1 93 ? -0.613 7.836 19.112 1.00 0.00 93 PRO A O 6
ATOM 9157 N N . HIS A 1 94 ? 0.190 9.139 17.462 1.00 0.00 94 HIS A N 6
ATOM 9158 C CA . HIS A 1 94 ? 1.340 9.598 18.237 1.00 0.00 94 HIS A CA 6
ATOM 9159 C C . HIS A 1 94 ? 0.872 10.384 19.463 1.00 0.00 94 HIS A C 6
ATOM 9160 O O . HIS A 1 94 ? 0.427 11.529 19.364 1.00 0.00 94 HIS A O 6
ATOM 9175 N N . ASN A 1 95 ? 0.986 9.745 20.617 1.00 0.00 95 ASN A N 6
ATOM 9176 C CA . ASN A 1 95 ? 0.330 10.208 21.838 1.00 0.00 95 ASN A CA 6
ATOM 9177 C C . ASN A 1 95 ? 1.174 11.206 22.625 1.00 0.00 95 ASN A C 6
ATOM 9178 O O . ASN A 1 95 ? 0.766 11.655 23.696 1.00 0.00 95 ASN A O 6
ATOM 9189 N N . GLY A 1 96 ? 2.340 11.559 22.111 1.00 0.00 96 GLY A N 6
ATOM 9190 C CA . GLY A 1 96 ? 3.186 12.496 22.817 1.00 0.00 96 GLY A CA 6
ATOM 9191 C C . GLY A 1 96 ? 4.164 13.202 21.908 1.00 0.00 96 GLY A C 6
ATOM 9192 O O . GLY A 1 96 ? 4.221 12.906 20.714 1.00 0.00 96 GLY A O 6
ATOM 9196 N N . PRO A 1 97 ? 4.925 14.166 22.448 1.00 0.00 97 PRO A N 6
ATOM 9197 C CA . PRO A 1 97 ? 5.969 14.867 21.702 1.00 0.00 97 PRO A CA 6
ATOM 9198 C C . PRO A 1 97 ? 7.209 14.003 21.512 1.00 0.00 97 PRO A C 6
ATOM 9199 O O . PRO A 1 97 ? 7.757 13.457 22.472 1.00 0.00 97 PRO A O 6
ATOM 9210 N N . ILE A 1 98 ? 7.643 13.875 20.271 1.00 0.00 98 ILE A N 6
ATOM 9211 C CA . ILE A 1 98 ? 8.796 13.056 19.949 1.00 0.00 98 ILE A CA 6
ATOM 9212 C C . ILE A 1 98 ? 9.913 13.910 19.357 1.00 0.00 98 ILE A C 6
ATOM 9213 O O . ILE A 1 98 ? 9.776 14.458 18.264 1.00 0.00 98 ILE A O 6
ATOM 9229 N N . PRO A 1 99 ? 11.030 14.045 20.086 1.00 0.00 99 PRO A N 6
ATOM 9230 C CA . PRO A 1 99 ? 12.160 14.876 19.665 1.00 0.00 99 PRO A CA 6
ATOM 9231 C C . PRO A 1 99 ? 12.913 14.292 18.472 1.00 0.00 99 PRO A C 6
ATOM 9232 O O . PRO A 1 99 ? 13.370 13.148 18.507 1.00 0.00 99 PRO A O 6
ATOM 9243 N N . ARG A 1 100 ? 13.023 15.083 17.413 1.00 0.00 100 ARG A N 6
ATOM 9244 C CA . ARG A 1 100 ? 13.811 14.710 16.246 1.00 0.00 100 ARG A CA 6
ATOM 9245 C C . ARG A 1 100 ? 15.301 14.747 16.578 1.00 0.00 100 ARG A C 6
ATOM 9246 O O . ARG A 1 100 ? 15.893 15.819 16.699 1.00 0.00 100 ARG A O 6
ATOM 9267 N N . TYR A 1 101 ? 15.899 13.577 16.750 1.00 0.00 101 TYR A N 6
ATOM 9268 C CA . TYR A 1 101 ? 17.326 13.495 17.038 1.00 0.00 101 TYR A CA 6
ATOM 9269 C C . TYR A 1 101 ? 18.140 13.416 15.753 1.00 0.00 101 TYR A C 6
ATOM 9270 O O . TYR A 1 101 ? 19.237 13.967 15.666 1.00 0.00 101 TYR A O 6
ATOM 9288 N N . VAL A 1 102 ? 17.603 12.726 14.759 1.00 0.00 102 VAL A N 6
ATOM 9289 C CA . VAL A 1 102 ? 18.284 12.578 13.482 1.00 0.00 102 VAL A CA 6
ATOM 9290 C C . VAL A 1 102 ? 17.741 13.565 12.450 1.00 0.00 102 VAL A C 6
ATOM 9291 O O . VAL A 1 102 ? 18.274 14.694 12.383 1.00 0.00 102 VAL A O 6
ATOM 9307 N N . MET A 1 1 ? 2.203 1.628 0.272 1.00 0.00 1 MET A N 7
ATOM 9308 C CA . MET A 1 1 ? 3.283 0.946 -0.474 1.00 0.00 1 MET A CA 7
ATOM 9309 C C . MET A 1 1 ? 2.730 -0.298 -1.158 1.00 0.00 1 MET A C 7
ATOM 9310 O O . MET A 1 1 ? 2.544 -0.315 -2.372 1.00 0.00 1 MET A O 7
ATOM 9326 N N . THR A 1 2 ? 2.459 -1.336 -0.377 1.00 0.00 2 THR A N 7
ATOM 9327 C CA . THR A 1 2 ? 1.787 -2.518 -0.892 1.00 0.00 2 THR A CA 7
ATOM 9328 C C . THR A 1 2 ? 0.406 -2.633 -0.257 1.00 0.00 2 THR A C 7
ATOM 9329 O O . THR A 1 2 ? 0.077 -1.862 0.651 1.00 0.00 2 THR A O 7
ATOM 9340 N N . MET A 1 3 ? -0.395 -3.578 -0.733 1.00 0.00 3 MET A N 7
ATOM 9341 C CA . MET A 1 3 ? -1.723 -3.803 -0.177 1.00 0.00 3 MET A CA 7
ATOM 9342 C C . MET A 1 3 ? -1.613 -4.428 1.209 1.00 0.00 3 MET A C 7
ATOM 9343 O O . MET A 1 3 ? -2.366 -4.084 2.121 1.00 0.00 3 MET A O 7
ATOM 9357 N N . GLY A 1 4 ? -0.670 -5.347 1.358 1.00 0.00 4 GLY A N 7
ATOM 9358 C CA . GLY A 1 4 ? -0.435 -5.962 2.644 1.00 0.00 4 GLY A CA 7
ATOM 9359 C C . GLY A 1 4 ? -0.272 -7.462 2.550 1.00 0.00 4 GLY A C 7
ATOM 9360 O O . GLY A 1 4 ? 0.158 -7.991 1.523 1.00 0.00 4 GLY A O 7
ATOM 9364 N N . CYS A 1 5 ? -0.612 -8.147 3.628 1.00 0.00 5 CYS A N 7
ATOM 9365 C CA . CYS A 1 5 ? -0.508 -9.594 3.683 1.00 0.00 5 CYS A CA 7
ATOM 9366 C C . CYS A 1 5 ? -1.492 -10.136 4.715 1.00 0.00 5 CYS A C 7
ATOM 9367 O O . CYS A 1 5 ? -2.091 -9.362 5.461 1.00 0.00 5 CYS A O 7
ATOM 9374 N N . ARG A 1 6 ? -1.645 -11.454 4.776 1.00 0.00 6 ARG A N 7
ATOM 9375 C CA . ARG A 1 6 ? -2.599 -12.076 5.697 1.00 0.00 6 ARG A CA 7
ATOM 9376 C C . ARG A 1 6 ? -2.291 -11.752 7.162 1.00 0.00 6 ARG A C 7
ATOM 9377 O O . ARG A 1 6 ? -3.187 -11.759 8.002 1.00 0.00 6 ARG A O 7
ATOM 9398 N N . HIS A 1 7 ? -1.030 -11.453 7.463 1.00 0.00 7 HIS A N 7
ATOM 9399 C CA . HIS A 1 7 ? -0.632 -11.118 8.832 1.00 0.00 7 HIS A CA 7
ATOM 9400 C C . HIS A 1 7 ? -1.268 -9.808 9.294 1.00 0.00 7 HIS A C 7
ATOM 9401 O O . HIS A 1 7 ? -1.479 -9.601 10.489 1.00 0.00 7 HIS A O 7
ATOM 9415 N N . VAL A 1 8 ? -1.580 -8.928 8.343 1.00 0.00 8 VAL A N 7
ATOM 9416 C CA . VAL A 1 8 ? -2.189 -7.637 8.662 1.00 0.00 8 VAL A CA 7
ATOM 9417 C C . VAL A 1 8 ? -3.568 -7.850 9.253 1.00 0.00 8 VAL A C 7
ATOM 9418 O O . VAL A 1 8 ? -4.049 -7.059 10.062 1.00 0.00 8 VAL A O 7
ATOM 9431 N N . ALA A 1 9 ? -4.198 -8.935 8.847 1.00 0.00 9 ALA A N 7
ATOM 9432 C CA . ALA A 1 9 ? -5.523 -9.255 9.324 1.00 0.00 9 ALA A CA 7
ATOM 9433 C C . ALA A 1 9 ? -5.492 -9.654 10.801 1.00 0.00 9 ALA A C 7
ATOM 9434 O O . ALA A 1 9 ? -6.530 -9.718 11.460 1.00 0.00 9 ALA A O 7
ATOM 9441 N N . GLY A 1 10 ? -4.293 -9.905 11.318 1.00 0.00 10 GLY A N 7
ATOM 9442 C CA . GLY A 1 10 ? -4.151 -10.335 12.694 1.00 0.00 10 GLY A CA 7
ATOM 9443 C C . GLY A 1 10 ? -3.722 -9.218 13.630 1.00 0.00 10 GLY A C 7
ATOM 9444 O O . GLY A 1 10 ? -3.800 -9.369 14.851 1.00 0.00 10 GLY A O 7
ATOM 9448 N N . ILE A 1 11 ? -3.268 -8.097 13.073 1.00 0.00 11 ILE A N 7
ATOM 9449 C CA . ILE A 1 11 ? -2.823 -6.978 13.899 1.00 0.00 11 ILE A CA 7
ATOM 9450 C C . ILE A 1 11 ? -3.999 -6.086 14.270 1.00 0.00 11 ILE A C 7
ATOM 9451 O O . ILE A 1 11 ? -4.987 -5.998 13.537 1.00 0.00 11 ILE A O 7
ATOM 9467 N N . ARG A 1 12 ? -3.884 -5.424 15.405 1.00 0.00 12 ARG A N 7
ATOM 9468 C CA . ARG A 1 12 ? -4.976 -4.635 15.950 1.00 0.00 12 ARG A CA 7
ATOM 9469 C C . ARG A 1 12 ? -4.547 -3.193 16.183 1.00 0.00 12 ARG A C 7
ATOM 9470 O O . ARG A 1 12 ? -3.387 -2.835 15.964 1.00 0.00 12 ARG A O 7
ATOM 9491 N N . THR A 1 13 ? -5.492 -2.373 16.620 1.00 0.00 13 THR A N 7
ATOM 9492 C CA . THR A 1 13 ? -5.207 -1.001 16.991 1.00 0.00 13 THR A CA 7
ATOM 9493 C C . THR A 1 13 ? -4.538 -0.983 18.358 1.00 0.00 13 THR A C 7
ATOM 9494 O O . THR A 1 13 ? -5.198 -1.132 19.389 1.00 0.00 13 THR A O 7
ATOM 9505 N N . VAL A 1 14 ? -3.232 -0.820 18.362 1.00 0.00 14 VAL A N 7
ATOM 9506 C CA . VAL A 1 14 ? -2.454 -0.989 19.574 1.00 0.00 14 VAL A CA 7
ATOM 9507 C C . VAL A 1 14 ? -2.125 0.347 20.227 1.00 0.00 14 VAL A C 7
ATOM 9508 O O . VAL A 1 14 ? -1.905 1.349 19.550 1.00 0.00 14 VAL A O 7
ATOM 9521 N N . THR A 1 15 ? -2.111 0.348 21.551 1.00 0.00 15 THR A N 7
ATOM 9522 C CA . THR A 1 15 ? -1.818 1.544 22.320 1.00 0.00 15 THR A CA 7
ATOM 9523 C C . THR A 1 15 ? -0.306 1.706 22.493 1.00 0.00 15 THR A C 7
ATOM 9524 O O . THR A 1 15 ? 0.377 0.768 22.907 1.00 0.00 15 THR A O 7
ATOM 9535 N N . PRO A 1 16 ? 0.238 2.889 22.156 1.00 0.00 16 PRO A N 7
ATOM 9536 C CA . PRO A 1 16 ? 1.675 3.159 22.267 1.00 0.00 16 PRO A CA 7
ATOM 9537 C C . PRO A 1 16 ? 2.171 3.088 23.709 1.00 0.00 16 PRO A C 7
ATOM 9538 O O . PRO A 1 16 ? 1.566 3.663 24.618 1.00 0.00 16 PRO A O 7
ATOM 9549 N N . SER A 1 17 ? 3.273 2.370 23.904 1.00 0.00 17 SER A N 7
ATOM 9550 C CA . SER A 1 17 ? 3.869 2.197 25.223 1.00 0.00 17 SER A CA 7
ATOM 9551 C C . SER A 1 17 ? 4.274 3.542 25.826 1.00 0.00 17 SER A C 7
ATOM 9552 O O . SER A 1 17 ? 3.972 3.835 26.984 1.00 0.00 17 SER A O 7
ATOM 9560 N N . ALA A 1 18 ? 4.949 4.357 25.028 1.00 0.00 18 ALA A N 7
ATOM 9561 C CA . ALA A 1 18 ? 5.456 5.639 25.485 1.00 0.00 18 ALA A CA 7
ATOM 9562 C C . ALA A 1 18 ? 5.574 6.601 24.310 1.00 0.00 18 ALA A C 7
ATOM 9563 O O . ALA A 1 18 ? 5.274 6.228 23.175 1.00 0.00 18 ALA A O 7
ATOM 9570 N N . LEU A 1 19 ? 5.990 7.834 24.590 1.00 0.00 19 LEU A N 7
ATOM 9571 C CA . LEU A 1 19 ? 6.222 8.826 23.542 1.00 0.00 19 LEU A CA 7
ATOM 9572 C C . LEU A 1 19 ? 7.248 8.306 22.542 1.00 0.00 19 LEU A C 7
ATOM 9573 O O . LEU A 1 19 ? 6.971 8.180 21.350 1.00 0.00 19 LEU A O 7
ATOM 9589 N N . GLY A 1 20 ? 8.435 8.006 23.046 1.00 0.00 20 GLY A N 7
ATOM 9590 C CA . GLY A 1 20 ? 9.480 7.451 22.217 1.00 0.00 20 GLY A CA 7
ATOM 9591 C C . GLY A 1 20 ? 9.692 5.982 22.504 1.00 0.00 20 GLY A C 7
ATOM 9592 O O . GLY A 1 20 ? 8.755 5.276 22.876 1.00 0.00 20 GLY A O 7
ATOM 9596 N N . CYS A 1 21 ? 10.918 5.513 22.341 1.00 0.00 21 CYS A N 7
ATOM 9597 C CA . CYS A 1 21 ? 11.227 4.129 22.647 1.00 0.00 21 CYS A CA 7
ATOM 9598 C C . CYS A 1 21 ? 11.297 3.941 24.154 1.00 0.00 21 CYS A C 7
ATOM 9599 O O . CYS A 1 21 ? 12.142 4.540 24.821 1.00 0.00 21 CYS A O 7
ATOM 9607 N N . GLU A 1 22 ? 10.400 3.099 24.657 1.00 0.00 22 GLU A N 7
ATOM 9608 C CA . GLU A 1 22 ? 10.226 2.843 26.088 1.00 0.00 22 GLU A CA 7
ATOM 9609 C C . GLU A 1 22 ? 11.549 2.807 26.865 1.00 0.00 22 GLU A C 7
ATOM 9610 O O . GLU A 1 22 ? 11.846 3.719 27.637 1.00 0.00 22 GLU A O 7
ATOM 9622 N N . GLU A 1 23 ? 12.350 1.769 26.649 1.00 0.00 23 GLU A N 7
ATOM 9623 C CA . GLU A 1 23 ? 13.564 1.576 27.435 1.00 0.00 23 GLU A CA 7
ATOM 9624 C C . GLU A 1 23 ? 14.617 2.637 27.126 1.00 0.00 23 GLU A C 7
ATOM 9625 O O . GLU A 1 23 ? 15.395 3.019 27.995 1.00 0.00 23 GLU A O 7
ATOM 9637 N N . CYS A 1 24 ? 14.637 3.126 25.898 1.00 0.00 24 CYS A N 7
ATOM 9638 C CA . CYS A 1 24 ? 15.610 4.137 25.514 1.00 0.00 24 CYS A CA 7
ATOM 9639 C C . CYS A 1 24 ? 15.420 5.418 26.325 1.00 0.00 24 CYS A C 7
ATOM 9640 O O . CYS A 1 24 ? 16.390 6.101 26.646 1.00 0.00 24 CYS A O 7
ATOM 9648 N N . LEU A 1 25 ? 14.175 5.717 26.683 1.00 0.00 25 LEU A N 7
ATOM 9649 C CA . LEU A 1 25 ? 13.861 6.913 27.464 1.00 0.00 25 LEU A CA 7
ATOM 9650 C C . LEU A 1 25 ? 14.532 6.884 28.836 1.00 0.00 25 LEU A C 7
ATOM 9651 O O . LEU A 1 25 ? 14.886 7.932 29.379 1.00 0.00 25 LEU A O 7
ATOM 9667 N N . LYS A 1 26 ? 14.735 5.683 29.374 1.00 0.00 26 LYS A N 7
ATOM 9668 C CA . LYS A 1 26 ? 15.249 5.525 30.734 1.00 0.00 26 LYS A CA 7
ATOM 9669 C C . LYS A 1 26 ? 16.696 6.011 30.838 1.00 0.00 26 LYS A C 7
ATOM 9670 O O . LYS A 1 26 ? 17.157 6.382 31.917 1.00 0.00 26 LYS A O 7
ATOM 9689 N N . ILE A 1 27 ? 17.404 6.024 29.712 1.00 0.00 27 ILE A N 7
ATOM 9690 C CA . ILE A 1 27 ? 18.812 6.410 29.702 1.00 0.00 27 ILE A CA 7
ATOM 9691 C C . ILE A 1 27 ? 19.100 7.475 28.649 1.00 0.00 27 ILE A C 7
ATOM 9692 O O . ILE A 1 27 ? 20.253 7.864 28.455 1.00 0.00 27 ILE A O 7
ATOM 9708 N N . GLY A 1 28 ? 18.059 7.950 27.977 1.00 0.00 28 GLY A N 7
ATOM 9709 C CA . GLY A 1 28 ? 18.253 8.900 26.896 1.00 0.00 28 GLY A CA 7
ATOM 9710 C C . GLY A 1 28 ? 19.032 8.290 25.746 1.00 0.00 28 GLY A C 7
ATOM 9711 O O . GLY A 1 28 ? 19.970 8.895 25.227 1.00 0.00 28 GLY A O 7
ATOM 9715 N N . SER A 1 29 ? 18.645 7.079 25.369 1.00 0.00 29 SER A N 7
ATOM 9716 C CA . SER A 1 29 ? 19.316 6.341 24.309 1.00 0.00 29 SER A CA 7
ATOM 9717 C C . SER A 1 29 ? 18.856 6.845 22.943 1.00 0.00 29 SER A C 7
ATOM 9718 O O . SER A 1 29 ? 17.692 6.685 22.575 1.00 0.00 29 SER A O 7
ATOM 9726 N N . PRO A 1 30 ? 19.771 7.463 22.179 1.00 0.00 30 PRO A N 7
ATOM 9727 C CA . PRO A 1 30 ? 19.457 8.055 20.875 1.00 0.00 30 PRO A CA 7
ATOM 9728 C C . PRO A 1 30 ? 18.967 7.026 19.863 1.00 0.00 30 PRO A C 7
ATOM 9729 O O . PRO A 1 30 ? 19.665 6.058 19.553 1.00 0.00 30 PRO A O 7
ATOM 9740 N N . TRP A 1 31 ? 17.762 7.238 19.357 1.00 0.00 31 TRP A N 7
ATOM 9741 C CA . TRP A 1 31 ? 17.206 6.370 18.335 1.00 0.00 31 TRP A CA 7
ATOM 9742 C C . TRP A 1 31 ? 17.136 7.098 17.000 1.00 0.00 31 TRP A C 7
ATOM 9743 O O . TRP A 1 31 ? 17.123 8.329 16.953 1.00 0.00 31 TRP A O 7
ATOM 9764 N N . VAL A 1 32 ? 17.099 6.332 15.924 1.00 0.00 32 VAL A N 7
ATOM 9765 C CA . VAL A 1 32 ? 16.972 6.891 14.590 1.00 0.00 32 VAL A CA 7
ATOM 9766 C C . VAL A 1 32 ? 15.499 6.992 14.215 1.00 0.00 32 VAL A C 7
ATOM 9767 O O . VAL A 1 32 ? 14.988 8.077 13.940 1.00 0.00 32 VAL A O 7
ATOM 9780 N N . HIS A 1 33 ? 14.820 5.854 14.222 1.00 0.00 33 HIS A N 7
ATOM 9781 C CA . HIS A 1 33 ? 13.396 5.814 13.927 1.00 0.00 33 HIS A CA 7
ATOM 9782 C C . HIS A 1 33 ? 12.671 4.909 14.912 1.00 0.00 33 HIS A C 7
ATOM 9783 O O . HIS A 1 33 ? 13.246 3.948 15.435 1.00 0.00 33 HIS A O 7
ATOM 9798 N N . LEU A 1 34 ? 11.411 5.222 15.154 1.00 0.00 34 LEU A N 7
ATOM 9799 C CA . LEU A 1 34 ? 10.595 4.482 16.099 1.00 0.00 34 LEU A CA 7
ATOM 9800 C C . LEU A 1 34 ? 9.543 3.681 15.365 1.00 0.00 34 LEU A C 7
ATOM 9801 O O . LEU A 1 34 ? 8.851 4.201 14.488 1.00 0.00 34 LEU A O 7
ATOM 9817 N N . ARG A 1 35 ? 9.421 2.420 15.722 1.00 0.00 35 ARG A N 7
ATOM 9818 C CA . ARG A 1 35 ? 8.440 1.558 15.104 1.00 0.00 35 ARG A CA 7
ATOM 9819 C C . ARG A 1 35 ? 7.628 0.844 16.175 1.00 0.00 35 ARG A C 7
ATOM 9820 O O . ARG A 1 35 ? 8.177 0.207 17.077 1.00 0.00 35 ARG A O 7
ATOM 9841 N N . ILE A 1 36 ? 6.317 0.971 16.078 1.00 0.00 36 ILE A N 7
ATOM 9842 C CA . ILE A 1 36 ? 5.418 0.417 17.074 1.00 0.00 36 ILE A CA 7
ATOM 9843 C C . ILE A 1 36 ? 4.906 -0.938 16.626 1.00 0.00 36 ILE A C 7
ATOM 9844 O O . ILE A 1 36 ? 4.376 -1.102 15.530 1.00 0.00 36 ILE A O 7
ATOM 9860 N N . CYS A 1 37 ? 5.113 -1.913 17.478 1.00 0.00 37 CYS A N 7
ATOM 9861 C CA . CYS A 1 37 ? 4.699 -3.274 17.216 1.00 0.00 37 CYS A CA 7
ATOM 9862 C C . CYS A 1 37 ? 3.178 -3.381 17.216 1.00 0.00 37 CYS A C 7
ATOM 9863 O O . CYS A 1 37 ? 2.551 -3.345 18.275 1.00 0.00 37 CYS A O 7
ATOM 9870 N N . ARG A 1 38 ? 2.597 -3.544 16.030 1.00 0.00 38 ARG A N 7
ATOM 9871 C CA . ARG A 1 38 ? 1.139 -3.532 15.859 1.00 0.00 38 ARG A CA 7
ATOM 9872 C C . ARG A 1 38 ? 0.474 -4.778 16.441 1.00 0.00 38 ARG A C 7
ATOM 9873 O O . ARG A 1 38 ? -0.727 -4.978 16.275 1.00 0.00 38 ARG A O 7
ATOM 9894 N N . THR A 1 39 ? 1.246 -5.612 17.117 1.00 0.00 39 THR A N 7
ATOM 9895 C CA . THR A 1 39 ? 0.706 -6.832 17.691 1.00 0.00 39 THR A CA 7
ATOM 9896 C C . THR A 1 39 ? 0.440 -6.677 19.190 1.00 0.00 39 THR A C 7
ATOM 9897 O O . THR A 1 39 ? -0.450 -7.320 19.740 1.00 0.00 39 THR A O 7
ATOM 9908 N N . CYS A 1 40 ? 1.204 -5.814 19.850 1.00 0.00 40 CYS A N 7
ATOM 9909 C CA . CYS A 1 40 ? 1.076 -5.663 21.298 1.00 0.00 40 CYS A CA 7
ATOM 9910 C C . CYS A 1 40 ? 1.251 -4.205 21.736 1.00 0.00 40 CYS A C 7
ATOM 9911 O O . CYS A 1 40 ? 1.178 -3.895 22.922 1.00 0.00 40 CYS A O 7
ATOM 9918 N N . GLY A 1 41 ? 1.497 -3.312 20.779 1.00 0.00 41 GLY A N 7
ATOM 9919 C CA . GLY A 1 41 ? 1.578 -1.895 21.090 1.00 0.00 41 GLY A CA 7
ATOM 9920 C C . GLY A 1 41 ? 2.913 -1.478 21.673 1.00 0.00 41 GLY A C 7
ATOM 9921 O O . GLY A 1 41 ? 3.044 -0.375 22.201 1.00 0.00 41 GLY A O 7
ATOM 9925 N N . HIS A 1 42 ? 3.918 -2.337 21.571 1.00 0.00 42 HIS A N 7
ATOM 9926 C CA . HIS A 1 42 ? 5.216 -2.01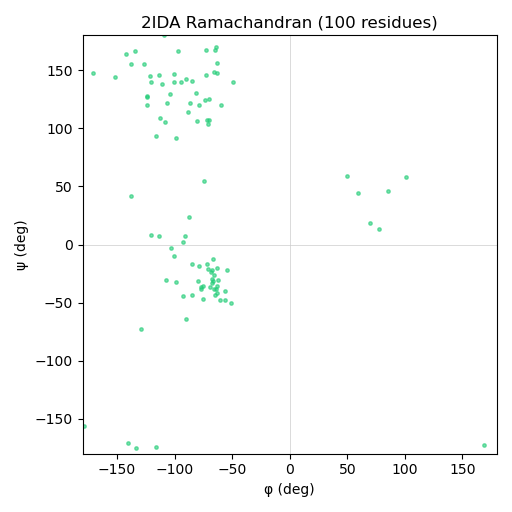7 22.144 1.00 0.00 42 HIS A CA 7
ATOM 9927 C C . HIS A 1 42 ? 6.013 -1.158 21.174 1.00 0.00 42 HIS A C 7
ATOM 9928 O O . HIS A 1 42 ? 6.323 -1.590 20.061 1.00 0.00 42 HIS A O 7
ATOM 9943 N N . VAL A 1 43 ? 6.313 0.062 21.595 1.00 0.00 43 VAL A N 7
ATOM 9944 C CA . VAL A 1 43 ? 7.079 0.994 20.777 1.00 0.00 43 VAL A CA 7
ATOM 9945 C C . VAL A 1 43 ? 8.573 0.786 20.991 1.00 0.00 43 VAL A C 7
ATOM 9946 O O . VAL A 1 43 ? 9.061 0.837 22.123 1.00 0.00 43 VAL A O 7
ATOM 9959 N N . GLY A 1 44 ? 9.292 0.547 19.906 1.00 0.00 44 GLY A N 7
ATOM 9960 C CA . GLY A 1 44 ? 10.715 0.330 20.001 1.00 0.00 44 GLY A CA 7
ATOM 9961 C C . GLY A 1 44 ? 11.468 0.959 18.851 1.00 0.00 44 GLY A C 7
ATOM 9962 O O . GLY A 1 44 ? 10.910 1.167 17.774 1.00 0.00 44 GLY A O 7
ATOM 9966 N N . CYS A 1 45 ? 12.729 1.283 19.085 1.00 0.00 45 CYS A N 7
ATOM 9967 C CA . CYS A 1 45 ? 13.581 1.818 18.039 1.00 0.00 45 CYS A CA 7
ATOM 9968 C C . CYS A 1 45 ? 13.962 0.708 17.069 1.00 0.00 45 CYS A C 7
ATOM 9969 O O . CYS A 1 45 ? 14.214 -0.428 17.486 1.00 0.00 45 CYS A O 7
ATOM 9977 N N . CYS A 1 46 ? 13.999 1.031 15.786 1.00 0.00 46 CYS A N 7
ATOM 9978 C CA . CYS A 1 46 ? 14.302 0.044 14.759 1.00 0.00 46 CYS A CA 7
ATOM 9979 C C . CYS A 1 46 ? 15.775 -0.354 14.797 1.00 0.00 46 CYS A C 7
ATOM 9980 O O . CYS A 1 46 ? 16.546 0.155 15.618 1.00 0.00 46 CYS A O 7
ATOM 9988 N N . ASP A 1 47 ? 16.167 -1.247 13.896 1.00 0.00 47 ASP A N 7
ATOM 9989 C CA . ASP A 1 47 ? 17.534 -1.755 13.862 1.00 0.00 47 ASP A CA 7
ATOM 9990 C C . ASP A 1 47 ? 18.482 -0.720 13.268 1.00 0.00 47 ASP A C 7
ATOM 9991 O O . ASP A 1 47 ? 19.701 -0.903 13.272 1.00 0.00 47 ASP A O 7
ATOM 10000 N N . ASP A 1 48 ? 17.914 0.365 12.749 1.00 0.00 48 ASP A N 7
ATOM 10001 C CA . ASP A 1 48 ? 18.705 1.517 12.327 1.00 0.00 48 ASP A CA 7
ATOM 10002 C C . ASP A 1 48 ? 19.385 2.133 13.539 1.00 0.00 48 ASP A C 7
ATOM 10003 O O . ASP A 1 48 ? 20.433 2.765 13.429 1.00 0.00 48 ASP A O 7
ATOM 10012 N N . SER A 1 49 ? 18.768 1.938 14.699 1.00 0.00 49 SER A N 7
ATOM 10013 C CA . SER A 1 49 ? 19.289 2.460 15.948 1.00 0.00 49 SER A CA 7
ATOM 10014 C C . SER A 1 49 ? 20.115 1.387 16.647 1.00 0.00 49 SER A C 7
ATOM 10015 O O . SER A 1 49 ? 19.716 0.226 16.672 1.00 0.00 49 SER A O 7
ATOM 10023 N N . PRO A 1 50 ? 21.260 1.765 17.240 1.00 0.00 50 PRO A N 7
ATOM 10024 C CA . PRO A 1 50 ? 22.207 0.816 17.851 1.00 0.00 50 PRO A CA 7
ATOM 10025 C C . PRO A 1 50 ? 21.570 -0.094 18.904 1.00 0.00 50 PRO A C 7
ATOM 10026 O O . PRO A 1 50 ? 22.003 -1.230 19.097 1.00 0.00 50 PRO A O 7
ATOM 10037 N N . HIS A 1 51 ? 20.536 0.404 19.576 1.00 0.00 51 HIS A N 7
ATOM 10038 C CA . HIS A 1 51 ? 19.877 -0.355 20.638 1.00 0.00 51 HIS A CA 7
ATOM 10039 C C . HIS A 1 51 ? 19.040 -1.497 20.052 1.00 0.00 51 HIS A C 7
ATOM 10040 O O . HIS A 1 51 ? 18.793 -2.494 20.725 1.00 0.00 51 HIS A O 7
ATOM 10055 N N . LYS A 1 52 ? 18.616 -1.321 18.795 1.00 0.00 52 LYS A N 7
ATOM 10056 C CA . LYS A 1 52 ? 17.828 -2.317 18.049 1.00 0.00 52 LYS A CA 7
ATOM 10057 C C . LYS A 1 52 ? 16.758 -3.000 18.905 1.00 0.00 52 LYS A C 7
ATOM 10058 O O . LYS A 1 52 ? 16.798 -4.210 19.108 1.00 0.00 52 LYS A O 7
ATOM 10077 N N . HIS A 1 53 ? 15.796 -2.231 19.398 1.00 0.00 53 HIS A N 7
ATOM 10078 C CA . HIS A 1 53 ? 14.736 -2.799 20.228 1.00 0.00 53 HIS A CA 7
ATOM 10079 C C . HIS A 1 53 ? 13.695 -3.537 19.395 1.00 0.00 53 HIS A C 7
ATOM 10080 O O . HIS A 1 53 ? 13.222 -4.600 19.789 1.00 0.00 53 HIS A O 7
ATOM 10095 N N . ALA A 1 54 ? 13.346 -2.974 18.245 1.00 0.00 54 ALA A N 7
ATOM 10096 C CA . ALA A 1 54 ? 12.291 -3.534 17.404 1.00 0.00 54 ALA A CA 7
ATOM 10097 C C . ALA A 1 54 ? 12.614 -4.959 16.955 1.00 0.00 54 ALA A C 7
ATOM 10098 O O . ALA A 1 54 ? 11.738 -5.827 16.936 1.00 0.00 54 ALA A O 7
ATOM 10105 N N . THR A 1 55 ? 13.872 -5.197 16.611 1.00 0.00 55 THR A N 7
ATOM 10106 C CA . THR A 1 55 ? 14.296 -6.493 16.107 1.00 0.00 55 THR A CA 7
ATOM 10107 C C . THR A 1 55 ? 14.390 -7.528 17.225 1.00 0.00 55 THR A C 7
ATOM 10108 O O . THR A 1 55 ? 13.864 -8.636 17.106 1.00 0.00 55 THR A O 7
ATOM 10119 N N . ARG A 1 56 ? 15.047 -7.154 18.319 1.00 0.00 56 ARG A N 7
ATOM 10120 C CA . ARG A 1 56 ? 15.218 -8.054 19.454 1.00 0.00 56 ARG A CA 7
ATOM 10121 C C . ARG A 1 56 ? 13.865 -8.398 20.069 1.00 0.00 56 ARG A C 7
ATOM 10122 O O . ARG A 1 56 ? 13.688 -9.475 20.641 1.00 0.00 56 ARG A O 7
ATOM 10143 N N . HIS A 1 57 ? 12.909 -7.483 19.929 1.00 0.00 57 HIS A N 7
ATOM 10144 C CA . HIS A 1 57 ? 11.549 -7.718 20.394 1.00 0.00 57 HIS A CA 7
ATOM 10145 C C . HIS A 1 57 ? 10.869 -8.800 19.556 1.00 0.00 57 HIS A C 7
ATOM 10146 O O . HIS A 1 57 ? 10.207 -9.687 20.099 1.00 0.00 57 HIS A O 7
ATOM 10160 N N . PHE A 1 58 ? 11.022 -8.716 18.236 1.00 0.00 58 PHE A N 7
ATOM 10161 C CA . PHE A 1 58 ? 10.455 -9.716 17.335 1.00 0.00 58 PHE A CA 7
ATOM 10162 C C . PHE A 1 58 ? 11.028 -11.091 17.648 1.00 0.00 58 PHE A C 7
ATOM 10163 O O . PHE A 1 58 ? 10.302 -12.081 17.698 1.00 0.00 58 PHE A O 7
ATOM 10180 N N . HIS A 1 59 ? 12.331 -11.131 17.882 1.00 0.00 59 HIS A N 7
ATOM 10181 C CA . HIS A 1 59 ? 13.025 -12.370 18.206 1.00 0.00 59 HIS A CA 7
ATOM 10182 C C . HIS A 1 59 ? 12.484 -12.987 19.501 1.00 0.00 59 HIS A C 7
ATOM 10183 O O . HIS A 1 59 ? 12.544 -14.202 19.691 1.00 0.00 59 HIS A O 7
ATOM 10198 N N . ALA A 1 60 ? 11.954 -12.147 20.382 1.00 0.00 60 ALA A N 7
ATOM 10199 C CA . ALA A 1 60 ? 11.480 -12.603 21.681 1.00 0.00 60 ALA A CA 7
ATOM 10200 C C . ALA A 1 60 ? 9.991 -12.954 21.663 1.00 0.00 60 ALA A C 7
ATOM 10201 O O . ALA A 1 60 ? 9.595 -14.024 22.127 1.00 0.00 60 ALA A O 7
ATOM 10208 N N . THR A 1 61 ? 9.168 -12.062 21.125 1.00 0.00 61 THR A N 7
ATOM 10209 C CA . THR A 1 61 ? 7.717 -12.236 21.180 1.00 0.00 61 THR A CA 7
ATOM 10210 C C . THR A 1 61 ? 7.163 -12.936 19.941 1.00 0.00 61 THR A C 7
ATOM 10211 O O . THR A 1 61 ? 6.064 -13.489 19.974 1.00 0.00 61 THR A O 7
ATOM 10222 N N . GLY A 1 62 ? 7.917 -12.909 18.851 1.00 0.00 62 GLY A N 7
ATOM 10223 C CA . GLY A 1 62 ? 7.427 -13.466 17.606 1.00 0.00 62 GLY A CA 7
ATOM 10224 C C . GLY A 1 62 ? 6.347 -12.598 16.988 1.00 0.00 62 GLY A C 7
ATOM 10225 O O . GLY A 1 62 ? 5.355 -13.100 16.465 1.00 0.00 62 GLY A O 7
ATOM 10229 N N . HIS A 1 63 ? 6.539 -11.288 17.061 1.00 0.00 63 HIS A N 7
ATOM 10230 C CA . HIS A 1 63 ? 5.573 -10.338 16.520 1.00 0.00 63 HIS A CA 7
ATOM 10231 C C . HIS A 1 63 ? 6.133 -9.705 15.251 1.00 0.00 63 HIS A C 7
ATOM 10232 O O . HIS A 1 63 ? 6.958 -8.794 15.315 1.00 0.00 63 HIS A O 7
ATOM 10246 N N . PRO A 1 64 ? 5.694 -10.191 14.082 1.00 0.00 64 PRO A N 7
ATOM 10247 C CA . PRO A 1 64 ? 6.332 -9.885 12.801 1.00 0.00 64 PRO A CA 7
ATOM 10248 C C . PRO A 1 64 ? 5.864 -8.592 12.126 1.00 0.00 64 PRO A C 7
ATOM 10249 O O . PRO A 1 64 ? 6.253 -8.324 10.990 1.00 0.00 64 PRO A O 7
ATOM 10260 N N . ILE A 1 65 ? 5.042 -7.793 12.791 1.00 0.00 65 ILE A N 7
ATOM 10261 C CA . ILE A 1 65 ? 4.557 -6.560 12.175 1.00 0.00 65 ILE A CA 7
ATOM 10262 C C . ILE A 1 65 ? 4.778 -5.344 13.066 1.00 0.00 65 ILE A C 7
ATOM 10263 O O . ILE A 1 65 ? 4.400 -5.329 14.243 1.00 0.00 65 ILE A O 7
ATOM 10279 N N . ILE A 1 66 ? 5.397 -4.327 12.483 1.00 0.00 66 ILE A N 7
ATOM 10280 C CA . ILE A 1 66 ? 5.641 -3.065 13.161 1.00 0.00 66 ILE A CA 7
ATOM 10281 C C . ILE A 1 66 ? 5.246 -1.900 12.262 1.00 0.00 66 ILE A C 7
ATOM 10282 O O . ILE A 1 66 ? 5.315 -2.002 11.040 1.00 0.00 66 ILE A O 7
ATOM 10298 N N . GLU A 1 67 ? 4.837 -0.803 12.866 1.00 0.00 67 GLU A N 7
ATOM 10299 C CA . GLU A 1 67 ? 4.414 0.372 12.122 1.00 0.00 67 GLU A CA 7
ATOM 10300 C C . GLU A 1 67 ? 5.343 1.546 12.407 1.00 0.00 67 GLU A C 7
ATOM 10301 O O . GLU A 1 67 ? 5.847 1.683 13.521 1.00 0.00 67 GLU A O 7
ATOM 10313 N N . GLY A 1 68 ? 5.586 2.372 11.396 1.00 0.00 68 GLY A N 7
ATOM 10314 C CA . GLY A 1 68 ? 6.399 3.559 11.587 1.00 0.00 68 GLY A CA 7
ATOM 10315 C C . GLY A 1 68 ? 5.713 4.553 12.499 1.00 0.00 68 GLY A C 7
ATOM 10316 O O . GLY A 1 68 ? 4.743 5.196 12.102 1.00 0.00 68 GLY A O 7
ATOM 10320 N N . TYR A 1 69 ? 6.211 4.677 13.722 1.00 0.00 69 TYR A N 7
ATOM 10321 C CA . TYR A 1 69 ? 5.540 5.477 14.734 1.00 0.00 69 TYR A CA 7
ATOM 10322 C C . TYR A 1 69 ? 6.068 6.908 14.762 1.00 0.00 69 TYR A C 7
ATOM 10323 O O . TYR A 1 69 ? 5.285 7.854 14.832 1.00 0.00 69 TYR A O 7
ATOM 10341 N N . ASP A 1 70 ? 7.387 7.073 14.700 1.00 0.00 70 ASP A N 7
ATOM 10342 C CA . ASP A 1 70 ? 7.980 8.410 14.784 1.00 0.00 70 ASP A CA 7
ATOM 10343 C C . ASP A 1 70 ? 7.629 9.279 13.557 1.00 0.00 70 ASP A C 7
ATOM 10344 O O . ASP A 1 70 ? 7.410 10.481 13.717 1.00 0.00 70 ASP A O 7
ATOM 10353 N N . PRO A 1 71 ? 7.547 8.721 12.319 1.00 0.00 71 PRO A N 7
ATOM 10354 C CA . PRO A 1 71 ? 7.097 9.472 11.160 1.00 0.00 71 PRO A CA 7
ATOM 10355 C C . PRO A 1 71 ? 5.595 9.306 10.929 1.00 0.00 71 PRO A C 7
ATOM 10356 O O . PRO A 1 71 ? 5.100 8.186 10.796 1.00 0.00 71 PRO A O 7
ATOM 10367 N N . PRO A 1 72 ? 4.846 10.420 10.883 1.00 0.00 72 PRO A N 7
ATOM 10368 C CA . PRO A 1 72 ? 3.392 10.405 10.667 1.00 0.00 72 PRO A CA 7
ATOM 10369 C C . PRO A 1 72 ? 3.012 10.058 9.224 1.00 0.00 72 PRO A C 7
ATOM 10370 O O . PRO A 1 72 ? 2.130 10.681 8.636 1.00 0.00 72 PRO A O 7
ATOM 10381 N N . GLU A 1 73 ? 3.667 9.049 8.668 1.00 0.00 73 GLU A N 7
ATOM 10382 C CA . GLU A 1 73 ? 3.396 8.616 7.306 1.00 0.00 73 GLU A CA 7
ATOM 10383 C C . GLU A 1 73 ? 2.266 7.592 7.293 1.00 0.00 73 GLU A C 7
ATOM 10384 O O . GLU A 1 73 ? 1.281 7.745 6.571 1.00 0.00 73 GLU A O 7
ATOM 10396 N N . GLY A 1 74 ? 2.413 6.554 8.108 1.00 0.00 74 GLY A N 7
ATOM 10397 C CA . GLY A 1 74 ? 1.406 5.513 8.174 1.00 0.00 74 GLY A CA 7
ATOM 10398 C C . GLY A 1 74 ? 1.752 4.327 7.295 1.00 0.00 74 GLY A C 7
ATOM 10399 O O . GLY A 1 74 ? 1.170 4.145 6.223 1.00 0.00 74 GLY A O 7
ATOM 10403 N N . TRP A 1 75 ? 2.709 3.526 7.738 1.00 0.00 75 TRP A N 7
ATOM 10404 C CA . TRP A 1 75 ? 3.115 2.339 7.000 1.00 0.00 75 TRP A CA 7
ATOM 10405 C C . TRP A 1 75 ? 3.516 1.224 7.954 1.00 0.00 75 TRP A C 7
ATOM 10406 O O . TRP A 1 75 ? 4.016 1.482 9.051 1.00 0.00 75 TRP A O 7
ATOM 10427 N N . GLY A 1 76 ? 3.292 -0.011 7.530 1.00 0.00 76 GLY A N 7
ATOM 10428 C CA . GLY A 1 76 ? 3.626 -1.151 8.355 1.00 0.00 76 GLY A CA 7
ATOM 10429 C C . GLY A 1 76 ? 4.631 -2.063 7.686 1.00 0.00 76 GLY A C 7
ATOM 10430 O O . GLY A 1 76 ? 4.551 -2.306 6.480 1.00 0.00 76 GLY A O 7
ATOM 10434 N N . TRP A 1 77 ? 5.575 -2.565 8.466 1.00 0.00 77 TRP A N 7
ATOM 10435 C CA . TRP A 1 77 ? 6.598 -3.460 7.957 1.00 0.00 77 TRP A CA 7
ATOM 10436 C C . TRP A 1 77 ? 6.396 -4.852 8.538 1.00 0.00 77 TRP A C 7
ATOM 10437 O O . TRP A 1 77 ? 6.141 -5.005 9.734 1.00 0.00 77 TRP A O 7
ATOM 10458 N N . CYS A 1 78 ? 6.491 -5.859 7.689 1.00 0.00 78 CYS A N 7
ATOM 10459 C CA . CYS A 1 78 ? 6.323 -7.235 8.123 1.00 0.00 78 CYS A CA 7
ATOM 10460 C C . CYS A 1 78 ? 7.655 -7.970 8.015 1.00 0.00 78 CYS A C 7
ATOM 10461 O O . CYS A 1 78 ? 8.135 -8.214 6.915 1.00 0.00 78 CYS A O 7
ATOM 10468 N N . TYR A 1 79 ? 8.240 -8.314 9.164 1.00 0.00 79 TYR A N 7
ATOM 10469 C CA . TYR A 1 79 ? 9.589 -8.893 9.230 1.00 0.00 79 TYR A CA 7
ATOM 10470 C C . TYR A 1 79 ? 9.777 -10.087 8.294 1.00 0.00 79 TYR A C 7
ATOM 10471 O O . TYR A 1 79 ? 10.634 -10.061 7.412 1.00 0.00 79 TYR A O 7
ATOM 10489 N N . VAL A 1 80 ? 8.976 -11.129 8.491 1.00 0.00 80 VAL A N 7
ATOM 10490 C CA . VAL A 1 80 ? 9.133 -12.376 7.739 1.00 0.00 80 VAL A CA 7
ATOM 10491 C C . VAL A 1 80 ? 8.773 -12.211 6.262 1.00 0.00 80 VAL A C 7
ATOM 10492 O O . VAL A 1 80 ? 9.179 -13.012 5.420 1.00 0.00 80 VAL A O 7
ATOM 10505 N N . ASP A 1 81 ? 8.005 -11.178 5.951 1.00 0.00 81 ASP A N 7
ATOM 10506 C CA . ASP A 1 81 ? 7.602 -10.914 4.573 1.00 0.00 81 ASP A CA 7
ATOM 10507 C C . ASP A 1 81 ? 8.628 -10.028 3.889 1.00 0.00 81 ASP A C 7
ATOM 10508 O O . ASP A 1 81 ? 8.910 -10.189 2.702 1.00 0.00 81 ASP A O 7
ATOM 10517 N N . GLU A 1 82 ? 9.166 -9.087 4.664 1.00 0.00 82 GLU A N 7
ATOM 10518 C CA . GLU A 1 82 ? 10.092 -8.075 4.167 1.00 0.00 82 GLU A CA 7
ATOM 10519 C C . GLU A 1 82 ? 9.391 -7.162 3.170 1.00 0.00 82 GLU A C 7
ATOM 10520 O O . GLU A 1 82 ? 9.999 -6.659 2.225 1.00 0.00 82 GLU A O 7
ATOM 10532 N N . VAL A 1 83 ? 8.102 -6.949 3.403 1.00 0.00 83 VAL A N 7
ATOM 10533 C CA . VAL A 1 83 ? 7.314 -6.038 2.590 1.00 0.00 83 VAL A CA 7
ATOM 10534 C C . VAL A 1 83 ? 6.725 -4.934 3.459 1.00 0.00 83 VAL A C 7
ATOM 10535 O O . VAL A 1 83 ? 6.437 -5.144 4.645 1.00 0.00 83 VAL A O 7
ATOM 10548 N N . MET A 1 84 ? 6.569 -3.758 2.872 1.00 0.00 84 MET A N 7
ATOM 10549 C CA . MET A 1 84 ? 5.973 -2.626 3.565 1.00 0.00 84 MET A CA 7
ATOM 10550 C C . MET A 1 84 ? 4.608 -2.319 2.967 1.00 0.00 84 MET A C 7
ATOM 10551 O O . MET A 1 84 ? 4.476 -2.191 1.751 1.00 0.00 84 MET A O 7
ATOM 10565 N N . PHE A 1 85 ? 3.593 -2.208 3.809 1.00 0.00 85 PHE A N 7
ATOM 10566 C CA . PHE A 1 85 ? 2.248 -1.915 3.333 1.00 0.00 85 PHE A CA 7
ATOM 10567 C C . PHE A 1 85 ? 1.728 -0.616 3.934 1.00 0.00 85 PHE A C 7
ATOM 10568 O O . PHE A 1 85 ? 2.338 -0.057 4.848 1.00 0.00 85 PHE A O 7
ATOM 10585 N N . ASP A 1 86 ? 0.605 -0.140 3.411 1.00 0.00 86 ASP A N 7
ATOM 10586 C CA . ASP A 1 86 ? 0.063 1.154 3.810 1.00 0.00 86 ASP A CA 7
ATOM 10587 C C . ASP A 1 86 ? -0.862 1.023 5.010 1.00 0.00 86 ASP A C 7
ATOM 10588 O O . ASP A 1 86 ? -1.704 0.125 5.066 1.00 0.00 86 ASP A O 7
ATOM 10597 N N . LEU A 1 87 ? -0.695 1.927 5.962 1.00 0.00 87 LEU A N 7
ATOM 10598 C CA . LEU A 1 87 ? -1.549 1.988 7.139 1.00 0.00 87 LEU A CA 7
ATOM 10599 C C . LEU A 1 87 ? -1.931 3.433 7.428 1.00 0.00 87 LEU A C 7
ATOM 10600 O O . LEU A 1 87 ? -2.231 3.785 8.561 1.00 0.00 87 LEU A O 7
ATOM 10616 N N . SER A 1 88 ? -1.951 4.258 6.388 1.00 0.00 88 SER A N 7
ATOM 10617 C CA . SER A 1 88 ? -2.172 5.692 6.547 1.00 0.00 88 SER A CA 7
ATOM 10618 C C . SER A 1 88 ? -3.516 6.001 7.215 1.00 0.00 88 SER A C 7
ATOM 10619 O O . SER A 1 88 ? -3.629 6.960 7.979 1.00 0.00 88 SER A O 7
ATOM 10627 N N . ASP A 1 89 ? -4.525 5.179 6.949 1.00 0.00 89 ASP A N 7
ATOM 10628 C CA . ASP A 1 89 ? -5.850 5.394 7.529 1.00 0.00 89 ASP A CA 7
ATOM 10629 C C . ASP A 1 89 ? -6.049 4.588 8.804 1.00 0.00 89 ASP A C 7
ATOM 10630 O O . ASP A 1 89 ? -7.097 4.675 9.440 1.00 0.00 89 ASP A O 7
ATOM 10639 N N . ARG A 1 90 ? -5.048 3.807 9.185 1.00 0.00 90 ARG A N 7
ATOM 10640 C CA . ARG A 1 90 ? -5.171 2.931 10.347 1.00 0.00 90 ARG A CA 7
ATOM 10641 C C . ARG A 1 90 ? -3.955 3.077 11.253 1.00 0.00 90 ARG A C 7
ATOM 10642 O O . ARG A 1 90 ? -3.686 2.217 12.092 1.00 0.00 90 ARG A O 7
ATOM 10663 N N . MET A 1 91 ? -3.237 4.178 11.081 1.00 0.00 91 MET A N 7
ATOM 10664 C CA . MET A 1 91 ? -1.974 4.399 11.777 1.00 0.00 91 MET A CA 7
ATOM 10665 C C . MET A 1 91 ? -2.192 4.706 13.251 1.00 0.00 91 MET A C 7
ATOM 10666 O O . MET A 1 91 ? -3.210 5.286 13.632 1.00 0.00 91 MET A O 7
ATOM 10680 N N . THR A 1 92 ? -1.232 4.304 14.074 1.00 0.00 92 THR A N 7
ATOM 10681 C CA . THR A 1 92 ? -1.268 4.594 15.496 1.00 0.00 92 THR A CA 7
ATOM 10682 C C . THR A 1 92 ? -1.024 6.083 15.740 1.00 0.00 92 THR A C 7
ATOM 10683 O O . THR A 1 92 ? 0.028 6.617 15.383 1.00 0.00 92 THR A O 7
ATOM 10694 N N . PRO A 1 93 ? -2.006 6.772 16.337 1.00 0.00 93 PRO A N 7
ATOM 10695 C CA . PRO A 1 93 ? -1.916 8.208 16.604 1.00 0.00 93 PRO A CA 7
ATOM 10696 C C . PRO A 1 93 ? -0.840 8.545 17.631 1.00 0.00 93 PRO A C 7
ATOM 10697 O O . PRO A 1 93 ? -0.685 7.849 18.638 1.00 0.00 93 PRO A O 7
ATOM 10708 N N . HIS A 1 94 ? -0.100 9.615 17.367 1.00 0.00 94 HIS A N 7
ATOM 10709 C CA . HIS A 1 94 ? 0.917 10.099 18.293 1.00 0.00 94 HIS A CA 7
ATOM 10710 C C . HIS A 1 94 ? 0.276 10.508 19.612 1.00 0.00 94 HIS A C 7
ATOM 10711 O O . HIS A 1 94 ? -0.766 11.161 19.629 1.00 0.00 94 HIS A O 7
ATOM 10726 N N . ASN A 1 95 ? 0.895 10.114 20.713 1.00 0.00 95 ASN A N 7
ATOM 10727 C CA . ASN A 1 95 ? 0.349 10.388 22.037 1.00 0.00 95 ASN A CA 7
ATOM 10728 C C . ASN A 1 95 ? 1.060 11.564 22.702 1.00 0.00 95 ASN A C 7
ATOM 10729 O O . ASN A 1 95 ? 0.914 11.790 23.903 1.00 0.00 95 ASN A O 7
ATOM 10740 N N . GLY A 1 96 ? 1.821 12.317 21.919 1.00 0.00 96 GLY A N 7
ATOM 10741 C CA . GLY A 1 96 ? 2.506 13.477 22.453 1.00 0.00 96 GLY A CA 7
ATOM 10742 C C . GLY A 1 96 ? 3.792 13.781 21.714 1.00 0.00 96 GLY A C 7
ATOM 10743 O O . GLY A 1 96 ? 4.092 13.144 20.703 1.00 0.00 96 GLY A O 7
ATOM 10747 N N . PRO A 1 97 ? 4.571 14.761 22.199 1.00 0.00 97 PRO A N 7
ATOM 10748 C CA . PRO A 1 97 ? 5.842 15.153 21.586 1.00 0.00 97 PRO A CA 7
ATOM 10749 C C . PRO A 1 97 ? 6.936 14.116 21.820 1.00 0.00 97 PRO A C 7
ATOM 10750 O O . PRO A 1 97 ? 7.245 13.770 22.961 1.00 0.00 97 PRO A O 7
ATOM 10761 N N . ILE A 1 98 ? 7.524 13.631 20.739 1.00 0.00 98 ILE A N 7
ATOM 10762 C CA . ILE A 1 98 ? 8.564 12.617 20.824 1.00 0.00 98 ILE A CA 7
ATOM 10763 C C . ILE A 1 98 ? 9.946 13.264 20.809 1.00 0.00 98 ILE A C 7
ATOM 10764 O O . ILE A 1 98 ? 10.232 14.103 19.953 1.00 0.00 98 ILE A O 7
ATOM 10780 N N . PRO A 1 99 ? 10.808 12.908 21.775 1.00 0.00 99 PRO A N 7
ATOM 10781 C CA . PRO A 1 99 ? 12.190 13.396 21.820 1.00 0.00 99 PRO A CA 7
ATOM 10782 C C . PRO A 1 99 ? 12.998 12.896 20.627 1.00 0.00 99 PRO A C 7
ATOM 10783 O O . PRO A 1 99 ? 13.262 11.703 20.499 1.00 0.00 99 PRO A O 7
ATOM 10794 N N . ARG A 1 100 ? 13.375 13.807 19.747 1.00 0.00 100 ARG A N 7
ATOM 10795 C CA . ARG A 1 100 ? 14.099 13.434 18.545 1.00 0.00 100 ARG A CA 7
ATOM 10796 C C . ARG A 1 100 ? 15.580 13.748 18.711 1.00 0.00 100 ARG A C 7
ATOM 10797 O O . ARG A 1 100 ? 15.953 14.869 19.056 1.00 0.00 100 ARG A O 7
ATOM 10818 N N . TYR A 1 101 ? 16.418 12.750 18.465 1.00 0.00 101 TYR A N 7
ATOM 10819 C CA . TYR A 1 101 ? 17.851 12.877 18.694 1.00 0.00 101 TYR A CA 7
ATOM 10820 C C . TYR A 1 101 ? 18.591 13.222 17.407 1.00 0.00 101 TYR A C 7
ATOM 10821 O O . TYR A 1 101 ? 19.423 14.129 17.387 1.00 0.00 101 TYR A O 7
ATOM 10839 N N . VAL A 1 102 ? 18.289 12.499 16.337 1.00 0.00 102 VAL A N 7
ATOM 10840 C CA . VAL A 1 102 ? 19.005 12.671 15.078 1.00 0.00 102 VAL A CA 7
ATOM 10841 C C . VAL A 1 102 ? 18.240 13.580 14.116 1.00 0.00 102 VAL A C 7
ATOM 10842 O O . VAL A 1 102 ? 18.645 14.751 13.966 1.00 0.00 102 VAL A O 7
ATOM 10858 N N . MET A 1 1 ? 4.687 0.182 -2.056 1.00 0.00 1 MET A N 8
ATOM 10859 C CA . MET A 1 1 ? 4.165 -0.629 -0.935 1.00 0.00 1 MET A CA 8
ATOM 10860 C C . MET A 1 1 ? 3.352 -1.800 -1.471 1.00 0.00 1 MET A C 8
ATOM 10861 O O . MET A 1 1 ? 2.961 -1.812 -2.639 1.00 0.00 1 MET A O 8
ATOM 10877 N N . THR A 1 2 ? 3.114 -2.783 -0.621 1.00 0.00 2 THR A N 8
ATOM 10878 C CA . THR A 1 2 ? 2.258 -3.903 -0.967 1.00 0.00 2 THR A CA 8
ATOM 10879 C C . THR A 1 2 ? 0.916 -3.752 -0.249 1.00 0.00 2 THR A C 8
ATOM 10880 O O . THR A 1 2 ? 0.782 -2.911 0.644 1.00 0.00 2 THR A O 8
ATOM 10891 N N . MET A 1 3 ? -0.077 -4.536 -0.652 1.00 0.00 3 MET A N 8
ATOM 10892 C CA . MET A 1 3 ? -1.384 -4.504 -0.004 1.00 0.00 3 MET A CA 8
ATOM 10893 C C . MET A 1 3 ? -1.280 -4.996 1.433 1.00 0.00 3 MET A C 8
ATOM 10894 O O . MET A 1 3 ? -1.893 -4.432 2.341 1.00 0.00 3 MET A O 8
ATOM 10908 N N . GLY A 1 4 ? -0.493 -6.043 1.636 1.00 0.00 4 GLY A N 8
ATOM 10909 C CA . GLY A 1 4 ? -0.278 -6.555 2.970 1.00 0.00 4 GLY A CA 8
ATOM 10910 C C . GLY A 1 4 ? 0.054 -8.027 2.972 1.00 0.00 4 GLY A C 8
ATOM 10911 O O . GLY A 1 4 ? 0.688 -8.532 2.046 1.00 0.00 4 GLY A O 8
ATOM 10915 N N . CYS A 1 5 ? -0.355 -8.710 4.025 1.00 0.00 5 CYS A N 8
ATOM 10916 C CA . CYS A 1 5 ? -0.181 -10.147 4.124 1.00 0.00 5 CYS A CA 8
ATOM 10917 C C . CYS A 1 5 ? -1.138 -10.699 5.174 1.00 0.00 5 CYS A C 8
ATOM 10918 O O . CYS A 1 5 ? -1.651 -9.939 5.995 1.00 0.00 5 CYS A O 8
ATOM 10925 N N . ARG A 1 6 ? -1.367 -12.009 5.155 1.00 0.00 6 ARG A N 8
ATOM 10926 C CA . ARG A 1 6 ? -2.319 -12.649 6.071 1.00 0.00 6 ARG A CA 8
ATOM 10927 C C . ARG A 1 6 ? -1.966 -12.407 7.542 1.00 0.00 6 ARG A C 8
ATOM 10928 O O . ARG A 1 6 ? -2.836 -12.480 8.411 1.00 0.00 6 ARG A O 8
ATOM 10949 N N . HIS A 1 7 ? -0.697 -12.112 7.818 1.00 0.00 7 HIS A N 8
ATOM 10950 C CA . HIS A 1 7 ? -0.261 -11.784 9.178 1.00 0.00 7 HIS A CA 8
ATOM 10951 C C . HIS A 1 7 ? -0.965 -10.530 9.692 1.00 0.00 7 HIS A C 8
ATOM 10952 O O . HIS A 1 7 ? -1.092 -10.330 10.898 1.00 0.00 7 HIS A O 8
ATOM 10966 N N . VAL A 1 8 ? -1.408 -9.680 8.767 1.00 0.00 8 VAL A N 8
ATOM 10967 C CA . VAL A 1 8 ? -2.064 -8.426 9.120 1.00 0.00 8 VAL A CA 8
ATOM 10968 C C . VAL A 1 8 ? -3.337 -8.689 9.932 1.00 0.00 8 VAL A C 8
ATOM 10969 O O . VAL A 1 8 ? -3.748 -7.866 10.743 1.00 0.00 8 VAL A O 8
ATOM 10982 N N . ALA A 1 9 ? -3.954 -9.846 9.713 1.00 0.00 9 ALA A N 8
ATOM 10983 C CA . ALA A 1 9 ? -5.160 -10.219 10.447 1.00 0.00 9 ALA A CA 8
ATOM 10984 C C . ALA A 1 9 ? -4.833 -10.587 11.896 1.00 0.00 9 ALA A C 8
ATOM 10985 O O . ALA A 1 9 ? -5.729 -10.876 12.692 1.00 0.00 9 ALA A O 8
ATOM 10992 N N . GLY A 1 10 ? -3.548 -10.582 12.230 1.00 0.00 10 GLY A N 8
ATOM 10993 C CA . GLY A 1 10 ? -3.128 -10.880 13.585 1.00 0.00 10 GLY A CA 8
ATOM 10994 C C . GLY A 1 10 ? -2.757 -9.632 14.364 1.00 0.00 10 GLY A C 8
ATOM 10995 O O . GLY A 1 10 ? -2.455 -9.700 15.556 1.00 0.00 10 GLY A O 8
ATOM 10999 N N . ILE A 1 11 ? -2.755 -8.489 13.692 1.00 0.00 11 ILE A N 8
ATOM 11000 C CA . ILE A 1 11 ? -2.454 -7.225 14.349 1.00 0.00 11 ILE A CA 8
ATOM 11001 C C . ILE A 1 11 ? -3.729 -6.441 14.632 1.00 0.00 11 ILE A C 8
ATOM 11002 O O . ILE A 1 11 ? -4.744 -6.606 13.953 1.00 0.00 11 ILE A O 8
ATOM 11018 N N . ARG A 1 12 ? -3.674 -5.599 15.645 1.00 0.00 12 ARG A N 8
ATOM 11019 C CA . ARG A 1 12 ? -4.801 -4.755 15.999 1.00 0.00 12 ARG A CA 8
ATOM 11020 C C . ARG A 1 12 ? -4.355 -3.305 16.077 1.00 0.00 12 ARG A C 8
ATOM 11021 O O . ARG A 1 12 ? -3.157 -3.019 16.128 1.00 0.00 12 ARG A O 8
ATOM 11042 N N . THR A 1 13 ? -5.314 -2.394 16.054 1.00 0.00 13 THR A N 8
ATOM 11043 C CA . THR A 1 13 ? -5.023 -0.985 16.238 1.00 0.00 13 THR A CA 8
ATOM 11044 C C . THR A 1 13 ? -4.637 -0.741 17.690 1.00 0.00 13 THR A C 8
ATOM 11045 O O . THR A 1 13 ? -5.492 -0.656 18.573 1.00 0.00 13 THR A O 8
ATOM 11056 N N . VAL A 1 14 ? -3.340 -0.667 17.928 1.00 0.00 14 VAL A N 8
ATOM 11057 C CA . VAL A 1 14 ? -2.806 -0.639 19.277 1.00 0.00 14 VAL A CA 8
ATOM 11058 C C . VAL A 1 14 ? -2.588 0.784 19.773 1.00 0.00 14 VAL A C 8
ATOM 11059 O O . VAL A 1 14 ? -2.519 1.729 18.988 1.00 0.00 14 VAL A O 8
ATOM 11072 N N . THR A 1 15 ? -2.495 0.924 21.084 1.00 0.00 15 THR A N 8
ATOM 11073 C CA . THR A 1 15 ? -2.237 2.211 21.702 1.00 0.00 15 THR A CA 8
ATOM 11074 C C . THR A 1 15 ? -0.768 2.311 22.118 1.00 0.00 15 THR A C 8
ATOM 11075 O O . THR A 1 15 ? -0.270 1.455 22.853 1.00 0.00 15 THR A O 8
ATOM 11086 N N . PRO A 1 16 ? -0.057 3.348 21.640 1.00 0.00 16 PRO A N 8
ATOM 11087 C CA . PRO A 1 16 ? 1.369 3.543 21.935 1.00 0.00 16 PRO A CA 8
ATOM 11088 C C . PRO A 1 16 ? 1.655 3.583 23.433 1.00 0.00 16 PRO A C 8
ATOM 11089 O O . PRO A 1 16 ? 1.120 4.424 24.157 1.00 0.00 16 PRO A O 8
ATOM 11100 N N . SER A 1 17 ? 2.488 2.658 23.892 1.00 0.00 17 SER A N 8
ATOM 11101 C CA . SER A 1 17 ? 2.838 2.574 25.302 1.00 0.00 17 SER A CA 8
ATOM 11102 C C . SER A 1 17 ? 4.035 3.469 25.623 1.00 0.00 17 SER A C 8
ATOM 11103 O O . SER A 1 17 ? 4.320 3.744 26.787 1.00 0.00 17 SER A O 8
ATOM 11111 N N . ALA A 1 18 ? 4.729 3.920 24.588 1.00 0.00 18 ALA A N 8
ATOM 11112 C CA . ALA A 1 18 ? 5.901 4.766 24.764 1.00 0.00 18 ALA A CA 8
ATOM 11113 C C . ALA A 1 18 ? 5.929 5.855 23.699 1.00 0.00 18 ALA A C 8
ATOM 11114 O O . ALA A 1 18 ? 5.339 5.695 22.629 1.00 0.00 18 ALA A O 8
ATOM 11121 N N . LEU A 1 19 ? 6.592 6.965 24.001 1.00 0.00 19 LEU A N 8
ATOM 11122 C CA . LEU A 1 19 ? 6.735 8.056 23.046 1.00 0.00 19 LEU A CA 8
ATOM 11123 C C . LEU A 1 19 ? 7.979 7.843 22.199 1.00 0.00 19 LEU A C 8
ATOM 11124 O O . LEU A 1 19 ? 7.911 7.773 20.975 1.00 0.00 19 LEU A O 8
ATOM 11140 N N . GLY A 1 20 ? 9.115 7.746 22.867 1.00 0.00 20 GLY A N 8
ATOM 11141 C CA . GLY A 1 20 ? 10.359 7.483 22.182 1.00 0.00 20 GLY A CA 8
ATOM 11142 C C . GLY A 1 20 ? 10.761 6.031 22.304 1.00 0.00 20 GLY A C 8
ATOM 11143 O O . GLY A 1 20 ? 9.906 5.153 22.431 1.00 0.00 20 GLY A O 8
ATOM 11147 N N . CYS A 1 21 ? 12.056 5.767 22.272 1.00 0.00 21 CYS A N 8
ATOM 11148 C CA . CYS A 1 21 ? 12.545 4.410 22.422 1.00 0.00 21 CYS A CA 8
ATOM 11149 C C . CYS A 1 21 ? 12.492 3.991 23.882 1.00 0.00 21 CYS A C 8
ATOM 11150 O O . CYS A 1 21 ? 13.275 4.474 24.700 1.00 0.00 21 CYS A O 8
ATOM 11158 N N . GLU A 1 22 ? 11.564 3.091 24.187 1.00 0.00 22 GLU A N 8
ATOM 11159 C CA . GLU A 1 22 ? 11.367 2.577 25.541 1.00 0.00 22 GLU A CA 8
ATOM 11160 C C . GLU A 1 22 ? 12.692 2.133 26.171 1.00 0.00 22 GLU A C 8
ATOM 11161 O O . GLU A 1 22 ? 12.929 2.332 27.362 1.00 0.00 22 GLU A O 8
ATOM 11173 N N . GLU A 1 23 ? 13.558 1.546 25.353 1.00 0.00 23 GLU A N 8
ATOM 11174 C CA . GLU A 1 23 ? 14.843 1.050 25.826 1.00 0.00 23 GLU A CA 8
ATOM 11175 C C . GLU A 1 23 ? 15.812 2.199 26.081 1.00 0.00 23 GLU A C 8
ATOM 11176 O O . GLU A 1 23 ? 16.426 2.283 27.137 1.00 0.00 23 GLU A O 8
ATOM 11188 N N . CYS A 1 24 ? 15.935 3.091 25.115 1.00 0.00 24 CYS A N 8
ATOM 11189 C CA . CYS A 1 24 ? 16.889 4.185 25.209 1.00 0.00 24 CYS A CA 8
ATOM 11190 C C . CYS A 1 24 ? 16.532 5.152 26.339 1.00 0.00 24 CYS A C 8
ATOM 11191 O O . CYS A 1 24 ? 17.416 5.739 26.961 1.00 0.00 24 CYS A O 8
ATOM 11199 N N . LEU A 1 25 ? 15.242 5.284 26.626 1.00 0.00 25 LEU A N 8
ATOM 11200 C CA . LEU A 1 25 ? 14.765 6.236 27.629 1.00 0.00 25 LEU A CA 8
ATOM 11201 C C . LEU A 1 25 ? 15.223 5.873 29.040 1.00 0.00 25 LEU A C 8
ATOM 11202 O O . LEU A 1 25 ? 15.239 6.726 29.927 1.00 0.00 25 LEU A O 8
ATOM 11218 N N . LYS A 1 26 ? 15.612 4.621 29.248 1.00 0.00 26 LYS A N 8
ATOM 11219 C CA . LYS A 1 26 ? 16.007 4.167 30.578 1.00 0.00 26 LYS A CA 8
ATOM 11220 C C . LYS A 1 26 ? 17.380 4.720 30.960 1.00 0.00 26 LYS A C 8
ATOM 11221 O O . LYS A 1 26 ? 17.723 4.795 32.139 1.00 0.00 26 LYS A O 8
ATOM 11240 N N . ILE A 1 27 ? 18.161 5.114 29.958 1.00 0.00 27 ILE A N 8
ATOM 11241 C CA . ILE A 1 27 ? 19.508 5.626 30.196 1.00 0.00 27 ILE A CA 8
ATOM 11242 C C . ILE A 1 27 ? 19.718 6.985 29.533 1.00 0.00 27 ILE A C 8
ATOM 11243 O O . ILE A 1 27 ? 20.771 7.606 29.685 1.00 0.00 27 ILE A O 8
ATOM 11259 N N . GLY A 1 28 ? 18.709 7.450 28.809 1.00 0.00 28 GLY A N 8
ATOM 11260 C CA . GLY A 1 28 ? 18.827 8.704 28.091 1.00 0.00 28 GLY A CA 8
ATOM 11261 C C . GLY A 1 28 ? 19.614 8.550 26.806 1.00 0.00 28 GLY A C 8
ATOM 11262 O O . GLY A 1 28 ? 20.344 9.453 26.398 1.00 0.00 28 GLY A O 8
ATOM 11266 N N . SER A 1 29 ? 19.467 7.399 26.177 1.00 0.00 29 SER A N 8
ATOM 11267 C CA . SER A 1 29 ? 20.164 7.103 24.939 1.00 0.00 29 SER A CA 8
ATOM 11268 C C . SER A 1 29 ? 19.364 7.643 23.754 1.00 0.00 29 SER A C 8
ATOM 11269 O O . SER A 1 29 ? 18.134 7.664 23.790 1.00 0.00 29 SER A O 8
ATOM 11277 N N . PRO A 1 30 ? 20.049 8.121 22.707 1.00 0.00 30 PRO A N 8
ATOM 11278 C CA . PRO A 1 30 ? 19.396 8.591 21.489 1.00 0.00 30 PRO A CA 8
ATOM 11279 C C . PRO A 1 30 ? 18.874 7.437 20.637 1.00 0.00 30 PRO A C 8
ATOM 11280 O O . PRO A 1 30 ? 19.125 6.263 20.932 1.00 0.00 30 PRO A O 8
ATOM 11291 N N . TRP A 1 31 ? 18.140 7.778 19.590 1.00 0.00 31 TRP A N 8
ATOM 11292 C CA . TRP A 1 31 ? 17.634 6.793 18.650 1.00 0.00 31 TRP A CA 8
ATOM 11293 C C . TRP A 1 31 ? 17.506 7.419 17.270 1.00 0.00 31 TRP A C 8
ATOM 11294 O O . TRP A 1 31 ? 17.441 8.645 17.142 1.00 0.00 31 TRP A O 8
ATOM 11315 N N . VAL A 1 32 ? 17.495 6.586 16.242 1.00 0.00 32 VAL A N 8
ATOM 11316 C CA . VAL A 1 32 ? 17.352 7.071 14.880 1.00 0.00 32 VAL A CA 8
ATOM 11317 C C . VAL A 1 32 ? 15.878 7.108 14.482 1.00 0.00 32 VAL A C 8
ATOM 11318 O O . VAL A 1 32 ? 15.318 8.172 14.244 1.00 0.00 32 VAL A O 8
ATOM 11331 N N . HIS A 1 33 ? 15.246 5.945 14.419 1.00 0.00 33 HIS A N 8
ATOM 11332 C CA . HIS A 1 33 ? 13.829 5.879 14.078 1.00 0.00 33 HIS A CA 8
ATOM 11333 C C . HIS A 1 33 ? 13.090 4.999 15.076 1.00 0.00 33 HIS A C 8
ATOM 11334 O O . HIS A 1 33 ? 13.698 4.167 15.753 1.00 0.00 33 HIS A O 8
ATOM 11349 N N . LEU A 1 34 ? 11.783 5.184 15.160 1.00 0.00 34 LEU A N 8
ATOM 11350 C CA . LEU A 1 34 ? 10.964 4.442 16.105 1.00 0.00 34 LEU A CA 8
ATOM 11351 C C . LEU A 1 34 ? 10.034 3.475 15.389 1.00 0.00 34 LEU A C 8
ATOM 11352 O O . LEU A 1 34 ? 9.511 3.775 14.311 1.00 0.00 34 LEU A O 8
ATOM 11368 N N . ARG A 1 35 ? 9.844 2.314 15.992 1.00 0.00 35 ARG A N 8
ATOM 11369 C CA . ARG A 1 35 ? 8.945 1.304 15.459 1.00 0.00 35 ARG A CA 8
ATOM 11370 C C . ARG A 1 35 ? 7.880 0.964 16.496 1.00 0.00 35 ARG A C 8
ATOM 11371 O O . ARG A 1 35 ? 8.202 0.513 17.597 1.00 0.00 35 ARG A O 8
ATOM 11392 N N . ILE A 1 36 ? 6.620 1.189 16.155 1.00 0.00 36 ILE A N 8
ATOM 11393 C CA . ILE A 1 36 ? 5.526 0.816 17.037 1.00 0.00 36 ILE A CA 8
ATOM 11394 C C . ILE A 1 36 ? 4.962 -0.532 16.614 1.00 0.00 36 ILE A C 8
ATOM 11395 O O . ILE A 1 36 ? 4.536 -0.730 15.479 1.00 0.00 36 ILE A O 8
ATOM 11411 N N . CYS A 1 37 ? 5.002 -1.464 17.537 1.00 0.00 37 CYS A N 8
ATOM 11412 C CA . CYS A 1 37 ? 4.603 -2.832 17.274 1.00 0.00 37 CYS A CA 8
ATOM 11413 C C . CYS A 1 37 ? 3.081 -2.975 17.279 1.00 0.00 37 CYS A C 8
ATOM 11414 O O . CYS A 1 37 ? 2.440 -2.811 18.318 1.00 0.00 37 CYS A O 8
ATOM 11421 N N . ARG A 1 38 ? 2.518 -3.326 16.123 1.00 0.00 38 ARG A N 8
ATOM 11422 C CA . ARG A 1 38 ? 1.063 -3.369 15.931 1.00 0.00 38 ARG A CA 8
ATOM 11423 C C . ARG A 1 38 ? 0.403 -4.560 16.626 1.00 0.00 38 ARG A C 8
ATOM 11424 O O . ARG A 1 38 ? -0.788 -4.806 16.447 1.00 0.00 38 ARG A O 8
ATOM 11445 N N . THR A 1 39 ? 1.159 -5.302 17.413 1.00 0.00 39 THR A N 8
ATOM 11446 C CA . THR A 1 39 ? 0.599 -6.464 18.079 1.00 0.00 39 THR A CA 8
ATOM 11447 C C . THR A 1 39 ? 0.387 -6.212 19.572 1.00 0.00 39 THR A C 8
ATOM 11448 O O . THR A 1 39 ? -0.451 -6.851 20.202 1.00 0.00 39 THR A O 8
ATOM 11459 N N . CYS A 1 40 ? 1.132 -5.270 20.135 1.00 0.00 40 CYS A N 8
ATOM 11460 C CA . CYS A 1 40 ? 1.047 -5.020 21.573 1.00 0.00 40 CYS A CA 8
ATOM 11461 C C . CYS A 1 40 ? 1.167 -3.527 21.908 1.00 0.00 40 CYS A C 8
ATOM 11462 O O . CYS A 1 40 ? 0.999 -3.130 23.056 1.00 0.00 40 CYS A O 8
ATOM 11469 N N . GLY A 1 41 ? 1.460 -2.698 20.906 1.00 0.00 41 GLY A N 8
ATOM 11470 C CA . GLY A 1 41 ? 1.478 -1.259 21.117 1.00 0.00 41 GLY A CA 8
ATOM 11471 C C . GLY A 1 41 ? 2.755 -0.747 21.755 1.00 0.00 41 GLY A C 8
ATOM 11472 O O . GLY A 1 41 ? 2.812 0.402 22.194 1.00 0.00 41 GLY A O 8
ATOM 11476 N N . HIS A 1 42 ? 3.791 -1.573 21.804 1.00 0.00 42 HIS A N 8
ATOM 11477 C CA . HIS A 1 42 ? 5.042 -1.135 22.405 1.00 0.00 42 HIS A CA 8
ATOM 11478 C C . HIS A 1 42 ? 5.949 -0.535 21.340 1.00 0.00 42 HIS A C 8
ATOM 11479 O O . HIS A 1 42 ? 6.035 -1.056 20.225 1.00 0.00 42 HIS A O 8
ATOM 11494 N N . VAL A 1 43 ? 6.597 0.568 21.684 1.00 0.00 43 VAL A N 8
ATOM 11495 C CA . VAL A 1 43 ? 7.457 1.280 20.751 1.00 0.00 43 VAL A CA 8
ATOM 11496 C C . VAL A 1 43 ? 8.925 1.094 21.123 1.00 0.00 43 VAL A C 8
ATOM 11497 O O . VAL A 1 43 ? 9.287 1.138 22.300 1.00 0.00 43 VAL A O 8
ATOM 11510 N N . GLY A 1 44 ? 9.756 0.870 20.118 1.00 0.00 44 GLY A N 8
ATOM 11511 C CA . GLY A 1 44 ? 11.179 0.737 20.343 1.00 0.00 44 GLY A CA 8
ATOM 11512 C C . GLY A 1 44 ? 11.975 1.347 19.212 1.00 0.00 44 GLY A C 8
ATOM 11513 O O . GLY A 1 44 ? 11.407 1.707 18.179 1.00 0.00 44 GLY A O 8
ATOM 11517 N N . CYS A 1 45 ? 13.280 1.476 19.399 1.00 0.00 45 CYS A N 8
ATOM 11518 C CA . CYS A 1 45 ? 14.141 2.015 18.358 1.00 0.00 45 CYS A CA 8
ATOM 11519 C C . CYS A 1 45 ? 14.315 0.991 17.251 1.00 0.00 45 CYS A C 8
ATOM 11520 O O . CYS A 1 45 ? 14.318 -0.217 17.509 1.00 0.00 45 CYS A O 8
ATOM 11528 N N . CYS A 1 46 ? 14.467 1.474 16.030 1.00 0.00 46 CYS A N 8
ATOM 11529 C CA . CYS A 1 46 ? 14.658 0.606 14.881 1.00 0.00 46 CYS A CA 8
ATOM 11530 C C . CYS A 1 46 ? 16.019 -0.084 14.933 1.00 0.00 46 CYS A C 8
ATOM 11531 O O . CYS A 1 46 ? 16.761 0.036 15.913 1.00 0.00 46 CYS A O 8
ATOM 11539 N N . ASP A 1 47 ? 16.348 -0.789 13.863 1.00 0.00 47 ASP A N 8
ATOM 11540 C CA . ASP A 1 47 ? 17.594 -1.536 13.780 1.00 0.00 47 ASP A CA 8
ATOM 11541 C C . ASP A 1 47 ? 18.754 -0.629 13.376 1.00 0.00 47 ASP A C 8
ATOM 11542 O O . ASP A 1 47 ? 19.881 -1.088 13.205 1.00 0.00 47 ASP A O 8
ATOM 11551 N N . ASP A 1 48 ? 18.469 0.660 13.228 1.00 0.00 48 ASP A N 8
ATOM 11552 C CA . ASP A 1 48 ? 19.503 1.642 12.917 1.00 0.00 48 ASP A CA 8
ATOM 11553 C C . ASP A 1 48 ? 20.278 2.007 14.175 1.00 0.00 48 ASP A C 8
ATOM 11554 O O . ASP A 1 48 ? 21.485 2.249 14.128 1.00 0.00 48 ASP A O 8
ATOM 11563 N N . SER A 1 49 ? 19.574 2.046 15.298 1.00 0.00 49 SER A N 8
ATOM 11564 C CA . SER A 1 49 ? 20.190 2.341 16.579 1.00 0.00 49 SER A CA 8
ATOM 11565 C C . SER A 1 49 ? 20.829 1.083 17.160 1.00 0.00 49 SER A C 8
ATOM 11566 O O . SER A 1 49 ? 20.314 -0.017 16.972 1.00 0.00 49 SER A O 8
ATOM 11574 N N . PRO A 1 50 ? 21.956 1.244 17.877 1.00 0.00 50 PRO A N 8
ATOM 11575 C CA . PRO A 1 50 ? 22.727 0.128 18.451 1.00 0.00 50 PRO A CA 8
ATOM 11576 C C . PRO A 1 50 ? 21.872 -0.881 19.221 1.00 0.00 50 PRO A C 8
ATOM 11577 O O . PRO A 1 50 ? 22.136 -2.083 19.183 1.00 0.00 50 PRO A O 8
ATOM 11588 N N . HIS A 1 51 ? 20.854 -0.388 19.920 1.00 0.00 51 HIS A N 8
ATOM 11589 C CA . HIS A 1 51 ? 19.994 -1.249 20.730 1.00 0.00 51 HIS A CA 8
ATOM 11590 C C . HIS A 1 51 ? 19.178 -2.217 19.873 1.00 0.00 51 HIS A C 8
ATOM 11591 O O . HIS A 1 51 ? 19.060 -3.393 20.212 1.00 0.00 51 HIS A O 8
ATOM 11606 N N . LYS A 1 52 ? 18.625 -1.717 18.763 1.00 0.00 52 LYS A N 8
ATOM 11607 C CA . LYS A 1 52 ? 17.765 -2.520 17.882 1.00 0.00 52 LYS A CA 8
ATOM 11608 C C . LYS A 1 52 ? 16.647 -3.206 18.674 1.00 0.00 52 LYS A C 8
ATOM 11609 O O . LYS A 1 52 ? 16.285 -4.350 18.398 1.00 0.00 52 LYS A O 8
ATOM 11628 N N . HIS A 1 53 ? 16.076 -2.486 19.635 1.00 0.00 53 HIS A N 8
ATOM 11629 C CA . HIS A 1 53 ? 15.109 -3.071 20.563 1.00 0.00 53 HIS A CA 8
ATOM 11630 C C . HIS A 1 53 ? 13.841 -3.530 19.842 1.00 0.00 53 HIS A C 8
ATOM 11631 O O . HIS A 1 53 ? 13.126 -4.403 20.332 1.00 0.00 53 HIS A O 8
ATOM 11646 N N . ALA A 1 54 ? 13.569 -2.948 18.679 1.00 0.00 54 ALA A N 8
ATOM 11647 C CA . ALA A 1 54 ? 12.380 -3.301 17.909 1.00 0.00 54 ALA A CA 8
ATOM 11648 C C . ALA A 1 54 ? 12.527 -4.668 17.247 1.00 0.00 54 ALA A C 8
ATOM 11649 O O . ALA A 1 54 ? 11.588 -5.467 17.246 1.00 0.00 54 ALA A O 8
ATOM 11656 N N . THR A 1 55 ? 13.701 -4.942 16.692 1.00 0.00 55 THR A N 8
ATOM 11657 C CA . THR A 1 55 ? 13.934 -6.205 16.007 1.00 0.00 55 THR A CA 8
ATOM 11658 C C . THR A 1 55 ? 14.081 -7.339 17.013 1.00 0.00 55 THR A C 8
ATOM 11659 O O . THR A 1 55 ? 13.547 -8.433 16.817 1.00 0.00 55 THR A O 8
ATOM 11670 N N . ARG A 1 56 ? 14.782 -7.062 18.110 1.00 0.00 56 ARG A N 8
ATOM 11671 C CA . ARG A 1 56 ? 14.960 -8.049 19.167 1.00 0.00 56 ARG A CA 8
ATOM 11672 C C . ARG A 1 56 ? 13.620 -8.351 19.826 1.00 0.00 56 ARG A C 8
ATOM 11673 O O . ARG A 1 56 ? 13.408 -9.435 20.369 1.00 0.00 56 ARG A O 8
ATOM 11694 N N . HIS A 1 57 ? 12.711 -7.385 19.748 1.00 0.00 57 HIS A N 8
ATOM 11695 C CA . HIS A 1 57 ? 11.366 -7.539 20.284 1.00 0.00 57 HIS A CA 8
ATOM 11696 C C . HIS A 1 57 ? 10.634 -8.676 19.579 1.00 0.00 57 HIS A C 8
ATOM 11697 O O . HIS A 1 57 ? 9.937 -9.468 20.216 1.00 0.00 57 HIS A O 8
ATOM 11711 N N . PHE A 1 58 ? 10.796 -8.752 18.264 1.00 0.00 58 PHE A N 8
ATOM 11712 C CA . PHE A 1 58 ? 10.177 -9.811 17.476 1.00 0.00 58 PHE A CA 8
ATOM 11713 C C . PHE A 1 58 ? 10.755 -11.164 17.864 1.00 0.00 58 PHE A C 8
ATOM 11714 O O . PHE A 1 58 ? 10.044 -12.165 17.914 1.00 0.00 58 PHE A O 8
ATOM 11731 N N . HIS A 1 59 ? 12.043 -11.175 18.157 1.00 0.00 59 HIS A N 8
ATOM 11732 C CA . HIS A 1 59 ? 12.730 -12.396 18.551 1.00 0.00 59 HIS A CA 8
ATOM 11733 C C . HIS A 1 59 ? 12.231 -12.882 19.913 1.00 0.00 59 HIS A C 8
ATOM 11734 O O . HIS A 1 59 ? 12.263 -14.077 20.209 1.00 0.00 59 HIS A O 8
ATOM 11749 N N . ALA A 1 60 ? 11.762 -11.951 20.733 1.00 0.00 60 ALA A N 8
ATOM 11750 C CA . ALA A 1 60 ? 11.281 -12.279 22.067 1.00 0.00 60 ALA A CA 8
ATOM 11751 C C . ALA A 1 60 ? 9.783 -12.589 22.074 1.00 0.00 60 ALA A C 8
ATOM 11752 O O . ALA A 1 60 ? 9.372 -13.680 22.464 1.00 0.00 60 ALA A O 8
ATOM 11759 N N . THR A 1 61 ? 8.972 -11.635 21.629 1.00 0.00 61 THR A N 8
ATOM 11760 C CA . THR A 1 61 ? 7.517 -11.764 21.719 1.00 0.00 61 THR A CA 8
ATOM 11761 C C . THR A 1 61 ? 6.928 -12.557 20.554 1.00 0.00 61 THR A C 8
ATOM 11762 O O . THR A 1 61 ? 5.883 -13.189 20.694 1.00 0.00 61 THR A O 8
ATOM 11773 N N . GLY A 1 62 ? 7.596 -12.524 19.408 1.00 0.00 62 GLY A N 8
ATOM 11774 C CA . GLY A 1 62 ? 7.053 -13.163 18.223 1.00 0.00 62 GLY A CA 8
ATOM 11775 C C . GLY A 1 62 ? 6.011 -12.296 17.541 1.00 0.00 62 GLY A C 8
ATOM 11776 O O . GLY A 1 62 ? 4.987 -12.789 17.066 1.00 0.00 62 GLY A O 8
ATOM 11780 N N . HIS A 1 63 ? 6.273 -10.994 17.500 1.00 0.00 63 HIS A N 8
ATOM 11781 C CA . HIS A 1 63 ? 5.355 -10.039 16.886 1.00 0.00 63 HIS A CA 8
ATOM 11782 C C . HIS A 1 63 ? 5.976 -9.492 15.600 1.00 0.00 63 HIS A C 8
ATOM 11783 O O . HIS A 1 63 ? 6.858 -8.635 15.647 1.00 0.00 63 HIS A O 8
ATOM 11797 N N . PRO A 1 64 ? 5.526 -9.992 14.439 1.00 0.00 64 PRO A N 8
ATOM 11798 C CA . PRO A 1 64 ? 6.203 -9.771 13.155 1.00 0.00 64 PRO A CA 8
ATOM 11799 C C . PRO A 1 64 ? 5.819 -8.483 12.417 1.00 0.00 64 PRO A C 8
ATOM 11800 O O . PRO A 1 64 ? 6.308 -8.248 11.310 1.00 0.00 64 PRO A O 8
ATOM 11811 N N . ILE A 1 65 ? 4.962 -7.652 12.999 1.00 0.00 65 ILE A N 8
ATOM 11812 C CA . ILE A 1 65 ? 4.507 -6.450 12.299 1.00 0.00 65 ILE A CA 8
ATOM 11813 C C . ILE A 1 65 ? 4.681 -5.187 13.141 1.00 0.00 65 ILE A C 8
ATOM 11814 O O . ILE A 1 65 ? 4.278 -5.132 14.309 1.00 0.00 65 ILE A O 8
ATOM 11830 N N . ILE A 1 66 ? 5.285 -4.175 12.524 1.00 0.00 66 ILE A N 8
ATOM 11831 C CA . ILE A 1 66 ? 5.522 -2.888 13.167 1.00 0.00 66 ILE A CA 8
ATOM 11832 C C . ILE A 1 66 ? 5.182 -1.741 12.218 1.00 0.00 66 ILE A C 8
ATOM 11833 O O . ILE A 1 66 ? 5.214 -1.910 11.001 1.00 0.00 66 ILE A O 8
ATOM 11849 N N . GLU A 1 67 ? 4.848 -0.587 12.777 1.00 0.00 67 GLU A N 8
ATOM 11850 C CA . GLU A 1 67 ? 4.681 0.627 11.988 1.00 0.00 67 GLU A CA 8
ATOM 11851 C C . GLU A 1 67 ? 5.835 1.581 12.244 1.00 0.00 67 GLU A C 8
ATOM 11852 O O . GLU A 1 67 ? 6.601 1.410 13.199 1.00 0.00 67 GLU A O 8
ATOM 11864 N N . GLY A 1 68 ? 5.948 2.588 11.397 1.00 0.00 68 GLY A N 8
ATOM 11865 C CA . GLY A 1 68 ? 6.902 3.643 11.634 1.00 0.00 68 GLY A CA 8
ATOM 11866 C C . GLY A 1 68 ? 6.320 4.702 12.544 1.00 0.00 68 GLY A C 8
ATOM 11867 O O . GLY A 1 68 ? 5.537 5.537 12.105 1.00 0.00 68 GLY A O 8
ATOM 11871 N N . TYR A 1 69 ? 6.692 4.658 13.815 1.00 0.00 69 TYR A N 8
ATOM 11872 C CA . TYR A 1 69 ? 6.149 5.589 14.797 1.00 0.00 69 TYR A CA 8
ATOM 11873 C C . TYR A 1 69 ? 6.892 6.918 14.727 1.00 0.00 69 TYR A C 8
ATOM 11874 O O . TYR A 1 69 ? 6.377 7.956 15.142 1.00 0.00 69 TYR A O 8
ATOM 11892 N N . ASP A 1 70 ? 8.106 6.872 14.194 1.00 0.00 70 ASP A N 8
ATOM 11893 C CA . ASP A 1 70 ? 8.891 8.082 13.969 1.00 0.00 70 ASP A CA 8
ATOM 11894 C C . ASP A 1 70 ? 8.382 8.840 12.735 1.00 0.00 70 ASP A C 8
ATOM 11895 O O . ASP A 1 70 ? 8.069 10.024 12.834 1.00 0.00 70 ASP A O 8
ATOM 11904 N N . PRO A 1 71 ? 8.284 8.190 11.551 1.00 0.00 71 PRO A N 8
ATOM 11905 C CA . PRO A 1 71 ? 7.661 8.796 10.386 1.00 0.00 71 PRO A CA 8
ATOM 11906 C C . PRO A 1 71 ? 6.187 8.396 10.247 1.00 0.00 71 PRO A C 8
ATOM 11907 O O . PRO A 1 71 ? 5.874 7.291 9.795 1.00 0.00 71 PRO A O 8
ATOM 11918 N N . PRO A 1 72 ? 5.263 9.293 10.635 1.00 0.00 72 PRO A N 8
ATOM 11919 C CA . PRO A 1 72 ? 3.816 9.026 10.621 1.00 0.00 72 PRO A CA 8
ATOM 11920 C C . PRO A 1 72 ? 3.235 9.040 9.209 1.00 0.00 72 PRO A C 8
ATOM 11921 O O . PRO A 1 72 ? 2.224 9.691 8.942 1.00 0.00 72 PRO A O 8
ATOM 11932 N N . GLU A 1 73 ? 3.871 8.302 8.316 1.00 0.00 73 GLU A N 8
ATOM 11933 C CA . GLU A 1 73 ? 3.463 8.253 6.922 1.00 0.00 73 GLU A CA 8
ATOM 11934 C C . GLU A 1 73 ? 2.384 7.195 6.721 1.00 0.00 73 GLU A C 8
ATOM 11935 O O . GLU A 1 73 ? 1.595 7.265 5.778 1.00 0.00 73 GLU A O 8
ATOM 11947 N N . GLY A 1 74 ? 2.355 6.222 7.622 1.00 0.00 74 GLY A N 8
ATOM 11948 C CA . GLY A 1 74 ? 1.360 5.173 7.552 1.00 0.00 74 GLY A CA 8
ATOM 11949 C C . GLY A 1 74 ? 1.821 3.992 6.724 1.00 0.00 74 GLY A C 8
ATOM 11950 O O . GLY A 1 74 ? 1.398 3.823 5.580 1.00 0.00 74 GLY A O 8
ATOM 11954 N N . TRP A 1 75 ? 2.692 3.178 7.299 1.00 0.00 75 TRP A N 8
ATOM 11955 C CA . TRP A 1 75 ? 3.190 1.989 6.626 1.00 0.00 75 TRP A CA 8
ATOM 11956 C C . TRP A 1 75 ? 3.574 0.926 7.642 1.00 0.00 75 TRP A C 8
ATOM 11957 O O . TRP A 1 75 ? 4.049 1.242 8.736 1.00 0.00 75 TRP A O 8
ATOM 11978 N N . GLY A 1 76 ? 3.354 -0.326 7.278 1.00 0.00 76 GLY A N 8
ATOM 11979 C CA . GLY A 1 76 ? 3.647 -1.423 8.170 1.00 0.00 76 GLY A CA 8
ATOM 11980 C C . GLY A 1 76 ? 4.722 -2.333 7.623 1.00 0.00 76 GLY A C 8
ATOM 11981 O O . GLY A 1 76 ? 4.688 -2.719 6.451 1.00 0.00 76 GLY A O 8
ATOM 11985 N N . TRP A 1 77 ? 5.673 -2.678 8.471 1.00 0.00 77 TRP A N 8
ATOM 11986 C CA . TRP A 1 77 ? 6.775 -3.535 8.084 1.00 0.00 77 TRP A CA 8
ATOM 11987 C C . TRP A 1 77 ? 6.608 -4.910 8.716 1.00 0.00 77 TRP A C 8
ATOM 11988 O O . TRP A 1 77 ? 6.327 -5.026 9.910 1.00 0.00 77 TRP A O 8
ATOM 12009 N N . CYS A 1 78 ? 6.755 -5.947 7.909 1.00 0.00 78 CYS A N 8
ATOM 12010 C CA . CYS A 1 78 ? 6.618 -7.310 8.396 1.00 0.00 78 CYS A CA 8
ATOM 12011 C C . CYS A 1 78 ? 7.971 -8.009 8.343 1.00 0.00 78 CYS A C 8
ATOM 12012 O O . CYS A 1 78 ? 8.508 -8.234 7.264 1.00 0.00 78 CYS A O 8
ATOM 12019 N N . TYR A 1 79 ? 8.506 -8.346 9.515 1.00 0.00 79 TYR A N 8
ATOM 12020 C CA . TYR A 1 79 ? 9.869 -8.879 9.642 1.00 0.00 79 TYR A CA 8
ATOM 12021 C C . TYR A 1 79 ? 10.134 -10.086 8.740 1.00 0.00 79 TYR A C 8
ATOM 12022 O O . TYR A 1 79 ? 11.037 -10.054 7.905 1.00 0.00 79 TYR A O 8
ATOM 12040 N N . VAL A 1 80 ? 9.357 -11.147 8.913 1.00 0.00 80 VAL A N 8
ATOM 12041 C CA . VAL A 1 80 ? 9.595 -12.391 8.181 1.00 0.00 80 VAL A CA 8
ATOM 12042 C C . VAL A 1 80 ? 9.295 -12.249 6.689 1.00 0.00 80 VAL A C 8
ATOM 12043 O O . VAL A 1 80 ? 9.891 -12.934 5.861 1.00 0.00 80 VAL A O 8
ATOM 12056 N N . ASP A 1 81 ? 8.386 -11.346 6.353 1.00 0.00 81 ASP A N 8
ATOM 12057 C CA . ASP A 1 81 ? 8.000 -11.128 4.959 1.00 0.00 81 ASP A CA 8
ATOM 12058 C C . ASP A 1 81 ? 9.020 -10.249 4.262 1.00 0.00 81 ASP A C 8
ATOM 12059 O O . ASP A 1 81 ? 9.329 -10.446 3.086 1.00 0.00 81 ASP A O 8
ATOM 12068 N N . GLU A 1 82 ? 9.513 -9.261 5.006 1.00 0.00 82 GLU A N 8
ATOM 12069 C CA . GLU A 1 82 ? 10.407 -8.239 4.477 1.00 0.00 82 GLU A CA 8
ATOM 12070 C C . GLU A 1 82 ? 9.684 -7.423 3.413 1.00 0.00 82 GLU A C 8
ATOM 12071 O O . GLU A 1 82 ? 10.285 -6.936 2.457 1.00 0.00 82 GLU A O 8
ATOM 12083 N N . VAL A 1 83 ? 8.375 -7.283 3.600 1.00 0.00 83 VAL A N 8
ATOM 12084 C CA . VAL A 1 83 ? 7.552 -6.459 2.729 1.00 0.00 83 VAL A CA 8
ATOM 12085 C C . VAL A 1 83 ? 6.994 -5.280 3.514 1.00 0.00 83 VAL A C 8
ATOM 12086 O O . VAL A 1 83 ? 6.817 -5.366 4.735 1.00 0.00 83 VAL A O 8
ATOM 12099 N N . MET A 1 84 ? 6.728 -4.189 2.818 1.00 0.00 84 MET A N 8
ATOM 12100 C CA . MET A 1 84 ? 6.174 -3.002 3.444 1.00 0.00 84 MET A CA 8
ATOM 12101 C C . MET A 1 84 ? 4.796 -2.721 2.871 1.00 0.00 84 MET A C 8
ATOM 12102 O O . MET A 1 84 ? 4.657 -2.404 1.689 1.00 0.00 84 MET A O 8
ATOM 12116 N N . PHE A 1 85 ? 3.779 -2.858 3.699 1.00 0.00 85 PHE A N 8
ATOM 12117 C CA . PHE A 1 85 ? 2.416 -2.642 3.252 1.00 0.00 85 PHE A CA 8
ATOM 12118 C C . PHE A 1 85 ? 1.881 -1.324 3.779 1.00 0.00 85 PHE A C 8
ATOM 12119 O O . PHE A 1 85 ? 2.301 -0.852 4.836 1.00 0.00 85 PHE A O 8
ATOM 12136 N N . ASP A 1 86 ? 0.966 -0.731 3.032 1.00 0.00 86 ASP A N 8
ATOM 12137 C CA . ASP A 1 86 ? 0.431 0.574 3.382 1.00 0.00 86 ASP A CA 8
ATOM 12138 C C . ASP A 1 86 ? -0.557 0.457 4.529 1.00 0.00 86 ASP A C 8
ATOM 12139 O O . ASP A 1 86 ? -1.542 -0.280 4.446 1.00 0.00 86 ASP A O 8
ATOM 12148 N N . LEU A 1 87 ? -0.280 1.178 5.601 1.00 0.00 87 LEU A N 8
ATOM 12149 C CA . LEU A 1 87 ? -1.171 1.218 6.746 1.00 0.00 87 LEU A CA 8
ATOM 12150 C C . LEU A 1 87 ? -1.671 2.633 6.979 1.00 0.00 87 LEU A C 8
ATOM 12151 O O . LEU A 1 87 ? -2.098 2.966 8.075 1.00 0.00 87 LEU A O 8
ATOM 12167 N N . SER A 1 88 ? -1.650 3.456 5.938 1.00 0.00 88 SER A N 8
ATOM 12168 C CA . SER A 1 88 ? -2.063 4.849 6.058 1.00 0.00 88 SER A CA 8
ATOM 12169 C C . SER A 1 88 ? -3.537 4.930 6.451 1.00 0.00 88 SER A C 8
ATOM 12170 O O . SER A 1 88 ? -3.963 5.861 7.133 1.00 0.00 88 SER A O 8
ATOM 12178 N N . ASP A 1 89 ? -4.297 3.926 6.036 1.00 0.00 89 ASP A N 8
ATOM 12179 C CA . ASP A 1 89 ? -5.721 3.844 6.345 1.00 0.00 89 ASP A CA 8
ATOM 12180 C C . ASP A 1 89 ? -5.954 3.496 7.817 1.00 0.00 89 ASP A C 8
ATOM 12181 O O . ASP A 1 89 ? -7.023 3.758 8.365 1.00 0.00 89 ASP A O 8
ATOM 12190 N N . ARG A 1 90 ? -4.944 2.922 8.462 1.00 0.00 90 ARG A N 8
ATOM 12191 C CA . ARG A 1 90 ? -5.096 2.416 9.824 1.00 0.00 90 ARG A CA 8
ATOM 12192 C C . ARG A 1 90 ? -3.934 2.864 10.707 1.00 0.00 90 ARG A C 8
ATOM 12193 O O . ARG A 1 90 ? -3.653 2.234 11.723 1.00 0.00 90 ARG A O 8
ATOM 12214 N N . MET A 1 91 ? -3.288 3.963 10.327 1.00 0.00 91 MET A N 8
ATOM 12215 C CA . MET A 1 91 ? -2.025 4.376 10.949 1.00 0.00 91 MET A CA 8
ATOM 12216 C C . MET A 1 91 ? -2.187 4.695 12.431 1.00 0.00 91 MET A C 8
ATOM 12217 O O . MET A 1 91 ? -3.242 5.162 12.870 1.00 0.00 91 MET A O 8
ATOM 12231 N N . THR A 1 92 ? -1.137 4.432 13.195 1.00 0.00 92 THR A N 8
ATOM 12232 C CA . THR A 1 92 ? -1.098 4.817 14.595 1.00 0.00 92 THR A CA 8
ATOM 12233 C C . THR A 1 92 ? -0.297 6.110 14.757 1.00 0.00 92 THR A C 8
ATOM 12234 O O . THR A 1 92 ? 0.928 6.111 14.634 1.00 0.00 92 THR A O 8
ATOM 12245 N N . PRO A 1 93 ? -0.985 7.232 15.010 1.00 0.00 93 PRO A N 8
ATOM 12246 C CA . PRO A 1 93 ? -0.349 8.544 15.148 1.00 0.00 93 PRO A CA 8
ATOM 12247 C C . PRO A 1 93 ? 0.396 8.695 16.472 1.00 0.00 93 PRO A C 8
ATOM 12248 O O . PRO A 1 93 ? 0.162 7.940 17.419 1.00 0.00 93 PRO A O 8
ATOM 12259 N N . HIS A 1 94 ? 1.291 9.677 16.535 1.00 0.00 94 HIS A N 8
ATOM 12260 C CA . HIS A 1 94 ? 2.031 9.951 17.762 1.00 0.00 94 HIS A CA 8
ATOM 12261 C C . HIS A 1 94 ? 1.070 10.412 18.855 1.00 0.00 94 HIS A C 8
ATOM 12262 O O . HIS A 1 94 ? 0.307 11.360 18.665 1.00 0.00 94 HIS A O 8
ATOM 12277 N N . ASN A 1 95 ? 1.094 9.726 19.992 1.00 0.00 95 ASN A N 8
ATOM 12278 C CA . ASN A 1 95 ? 0.149 10.015 21.069 1.00 0.00 95 ASN A CA 8
ATOM 12279 C C . ASN A 1 95 ? 0.603 11.215 21.896 1.00 0.00 95 ASN A C 8
ATOM 12280 O O . ASN A 1 95 ? -0.170 11.770 22.678 1.00 0.00 95 ASN A O 8
ATOM 12291 N N . GLY A 1 96 ? 1.854 11.614 21.714 1.00 0.00 96 GLY A N 8
ATOM 12292 C CA . GLY A 1 96 ? 2.393 12.728 22.463 1.00 0.00 96 GLY A CA 8
ATOM 12293 C C . GLY A 1 96 ? 3.667 13.265 21.845 1.00 0.00 96 GLY A C 8
ATOM 12294 O O . GLY A 1 96 ? 4.065 12.816 20.768 1.00 0.00 96 GLY A O 8
ATOM 12298 N N . PRO A 1 97 ? 4.333 14.219 22.513 1.00 0.00 97 PRO A N 8
ATOM 12299 C CA . PRO A 1 97 ? 5.553 14.852 22.004 1.00 0.00 97 PRO A CA 8
ATOM 12300 C C . PRO A 1 97 ? 6.744 13.899 21.994 1.00 0.00 97 PRO A C 8
ATOM 12301 O O . PRO A 1 97 ? 7.136 13.365 23.033 1.00 0.00 97 PRO A O 8
ATOM 12312 N N . ILE A 1 98 ? 7.316 13.691 20.819 1.00 0.00 98 ILE A N 8
ATOM 12313 C CA . ILE A 1 98 ? 8.476 12.827 20.675 1.00 0.00 98 ILE A CA 8
ATOM 12314 C C . ILE A 1 98 ? 9.715 13.658 20.364 1.00 0.00 98 ILE A C 8
ATOM 12315 O O . ILE A 1 98 ? 9.716 14.441 19.414 1.00 0.00 98 ILE A O 8
ATOM 12331 N N . PRO A 1 99 ? 10.775 13.522 21.174 1.00 0.00 99 PRO A N 8
ATOM 12332 C CA . PRO A 1 99 ? 12.037 14.226 20.939 1.00 0.00 99 PRO A CA 8
ATOM 12333 C C . PRO A 1 99 ? 12.747 13.723 19.683 1.00 0.00 99 PRO A C 8
ATOM 12334 O O . PRO A 1 99 ? 13.212 12.583 19.627 1.00 0.00 99 PRO A O 8
ATOM 12345 N N . ARG A 1 100 ? 12.810 14.577 18.674 1.00 0.00 100 ARG A N 8
ATOM 12346 C CA . ARG A 1 100 ? 13.442 14.234 17.409 1.00 0.00 100 ARG A CA 8
ATOM 12347 C C . ARG A 1 100 ? 14.942 14.505 17.490 1.00 0.00 100 ARG A C 8
ATOM 12348 O O . ARG A 1 100 ? 15.365 15.628 17.768 1.00 0.00 100 ARG A O 8
ATOM 12369 N N . TYR A 1 101 ? 15.740 13.469 17.268 1.00 0.00 101 TYR A N 8
ATOM 12370 C CA . TYR A 1 101 ? 17.191 13.600 17.328 1.00 0.00 101 TYR A CA 8
ATOM 12371 C C . TYR A 1 101 ? 17.797 13.736 15.933 1.00 0.00 101 TYR A C 8
ATOM 12372 O O . TYR A 1 101 ? 18.682 14.565 15.711 1.00 0.00 101 TYR A O 8
ATOM 12390 N N . VAL A 1 102 ? 17.322 12.924 14.997 1.00 0.00 102 VAL A N 8
ATOM 12391 C CA . VAL A 1 102 ? 17.854 12.935 13.641 1.00 0.00 102 VAL A CA 8
ATOM 12392 C C . VAL A 1 102 ? 16.854 13.542 12.657 1.00 0.00 102 VAL A C 8
ATOM 12393 O O . VAL A 1 102 ? 17.059 14.707 12.260 1.00 0.00 102 VAL A O 8
ATOM 12409 N N . MET A 1 1 ? 4.797 0.783 -1.604 1.00 0.00 1 MET A N 9
ATOM 12410 C CA . MET A 1 1 ? 3.982 -0.188 -0.837 1.00 0.00 1 MET A CA 9
ATOM 12411 C C . MET A 1 1 ? 3.658 -1.409 -1.689 1.00 0.00 1 MET A C 9
ATOM 12412 O O . MET A 1 1 ? 3.853 -1.400 -2.904 1.00 0.00 1 MET A O 9
ATOM 12428 N N . THR A 1 2 ? 3.166 -2.459 -1.049 1.00 0.00 2 THR A N 9
ATOM 12429 C CA . THR A 1 2 ? 2.762 -3.663 -1.752 1.00 0.00 2 THR A CA 9
ATOM 12430 C C . THR A 1 2 ? 1.450 -4.198 -1.172 1.00 0.00 2 THR A C 9
ATOM 12431 O O . THR A 1 2 ? 0.862 -3.582 -0.274 1.00 0.00 2 THR A O 9
ATOM 12442 N N . MET A 1 3 ? 0.986 -5.322 -1.706 1.00 0.00 3 MET A N 9
ATOM 12443 C CA . MET A 1 3 ? -0.239 -5.960 -1.241 1.00 0.00 3 MET A CA 9
ATOM 12444 C C . MET A 1 3 ? -0.088 -6.420 0.205 1.00 0.00 3 MET A C 9
ATOM 12445 O O . MET A 1 3 ? 0.977 -6.900 0.601 1.00 0.00 3 MET A O 9
ATOM 12459 N N . GLY A 1 4 ? -1.148 -6.263 0.985 1.00 0.00 4 GLY A N 9
ATOM 12460 C CA . GLY A 1 4 ? -1.125 -6.699 2.367 1.00 0.00 4 GLY A CA 9
ATOM 12461 C C . GLY A 1 4 ? -1.071 -8.208 2.490 1.00 0.00 4 GLY A C 9
ATOM 12462 O O . GLY A 1 4 ? -1.491 -8.928 1.581 1.00 0.00 4 GLY A O 9
ATOM 12466 N N . CYS A 1 5 ? -0.560 -8.694 3.610 1.00 0.00 5 CYS A N 9
ATOM 12467 C CA . CYS A 1 5 ? -0.451 -10.128 3.827 1.00 0.00 5 CYS A CA 9
ATOM 12468 C C . CYS A 1 5 ? -1.413 -10.560 4.926 1.00 0.00 5 CYS A C 9
ATOM 12469 O O . CYS A 1 5 ? -1.788 -9.745 5.764 1.00 0.00 5 CYS A O 9
ATOM 12476 N N . ARG A 1 6 ? -1.789 -11.842 4.929 1.00 0.00 6 ARG A N 9
ATOM 12477 C CA . ARG A 1 6 ? -2.806 -12.370 5.849 1.00 0.00 6 ARG A CA 9
ATOM 12478 C C . ARG A 1 6 ? -2.476 -12.069 7.314 1.00 0.00 6 ARG A C 9
ATOM 12479 O O . ARG A 1 6 ? -3.363 -12.058 8.166 1.00 0.00 6 ARG A O 9
ATOM 12500 N N . HIS A 1 7 ? -1.201 -11.819 7.597 1.00 0.00 7 HIS A N 9
ATOM 12501 C CA . HIS A 1 7 ? -0.757 -11.455 8.942 1.00 0.00 7 HIS A CA 9
ATOM 12502 C C . HIS A 1 7 ? -1.451 -10.182 9.441 1.00 0.00 7 HIS A C 9
ATOM 12503 O O . HIS A 1 7 ? -1.549 -9.956 10.648 1.00 0.00 7 HIS A O 9
ATOM 12517 N N . VAL A 1 8 ? -1.916 -9.348 8.509 1.00 0.00 8 VAL A N 9
ATOM 12518 C CA . VAL A 1 8 ? -2.644 -8.124 8.852 1.00 0.00 8 VAL A CA 9
ATOM 12519 C C . VAL A 1 8 ? -3.908 -8.444 9.662 1.00 0.00 8 VAL A C 9
ATOM 12520 O O . VAL A 1 8 ? -4.377 -7.627 10.448 1.00 0.00 8 VAL A O 9
ATOM 12533 N N . ALA A 1 9 ? -4.460 -9.636 9.461 1.00 0.00 9 ALA A N 9
ATOM 12534 C CA . ALA A 1 9 ? -5.648 -10.061 10.194 1.00 0.00 9 ALA A CA 9
ATOM 12535 C C . ALA A 1 9 ? -5.332 -10.323 11.669 1.00 0.00 9 ALA A C 9
ATOM 12536 O O . ALA A 1 9 ? -6.237 -10.507 12.486 1.00 0.00 9 ALA A O 9
ATOM 12543 N N . GLY A 1 10 ? -4.046 -10.353 12.003 1.00 0.00 10 GLY A N 9
ATOM 12544 C CA . GLY A 1 10 ? -3.638 -10.539 13.382 1.00 0.00 10 GLY A CA 9
ATOM 12545 C C . GLY A 1 10 ? -3.356 -9.219 14.072 1.00 0.00 10 GLY A C 9
ATOM 12546 O O . GLY A 1 10 ? -3.563 -9.078 15.278 1.00 0.00 10 GLY A O 9
ATOM 12550 N N . ILE A 1 11 ? -2.901 -8.245 13.300 1.00 0.00 11 ILE A N 9
ATOM 12551 C CA . ILE A 1 11 ? -2.564 -6.932 13.835 1.00 0.00 11 ILE A CA 9
ATOM 12552 C C . ILE A 1 11 ? -3.808 -6.063 13.953 1.00 0.00 11 ILE A C 9
ATOM 12553 O O . ILE A 1 11 ? -4.748 -6.189 13.168 1.00 0.00 11 ILE A O 9
ATOM 12569 N N . ARG A 1 12 ? -3.821 -5.199 14.949 1.00 0.00 12 ARG A N 9
ATOM 12570 C CA . ARG A 1 12 ? -4.952 -4.315 15.170 1.00 0.00 12 ARG A CA 9
ATOM 12571 C C . ARG A 1 12 ? -4.470 -2.899 15.443 1.00 0.00 12 ARG A C 9
ATOM 12572 O O . ARG A 1 12 ? -3.267 -2.630 15.412 1.00 0.00 12 ARG A O 9
ATOM 12593 N N . THR A 1 13 ? -5.403 -1.992 15.676 1.00 0.00 13 THR A N 9
ATOM 12594 C CA . THR A 1 13 ? -5.059 -0.642 16.078 1.00 0.00 13 THR A CA 9
ATOM 12595 C C . THR A 1 13 ? -4.640 -0.644 17.541 1.00 0.00 13 THR A C 9
ATOM 12596 O O . THR A 1 13 ? -5.466 -0.822 18.436 1.00 0.00 13 THR A O 9
ATOM 12607 N N . VAL A 1 14 ? -3.351 -0.477 17.772 1.00 0.00 14 VAL A N 9
ATOM 12608 C CA . VAL A 1 14 ? -2.794 -0.616 19.106 1.00 0.00 14 VAL A CA 9
ATOM 12609 C C . VAL A 1 14 ? -2.538 0.737 19.753 1.00 0.00 14 VAL A C 9
ATOM 12610 O O . VAL A 1 14 ? -2.469 1.763 19.075 1.00 0.00 14 VAL A O 9
ATOM 12623 N N . THR A 1 15 ? -2.415 0.726 21.068 1.00 0.00 15 THR A N 9
ATOM 12624 C CA . THR A 1 15 ? -2.105 1.925 21.819 1.00 0.00 15 THR A CA 9
ATOM 12625 C C . THR A 1 15 ? -0.608 2.000 22.097 1.00 0.00 15 THR A C 9
ATOM 12626 O O . THR A 1 15 ? -0.026 1.051 22.624 1.00 0.00 15 THR A O 9
ATOM 12637 N N . PRO A 1 16 ? 0.038 3.114 21.721 1.00 0.00 16 PRO A N 9
ATOM 12638 C CA . PRO A 1 16 ? 1.451 3.339 22.019 1.00 0.00 16 PRO A CA 9
ATOM 12639 C C . PRO A 1 16 ? 1.712 3.347 23.523 1.00 0.00 16 PRO A C 9
ATOM 12640 O O . PRO A 1 16 ? 1.240 4.227 24.243 1.00 0.00 16 PRO A O 9
ATOM 12651 N N . SER A 1 17 ? 2.452 2.349 23.988 1.00 0.00 17 SER A N 9
ATOM 12652 C CA . SER A 1 17 ? 2.755 2.202 25.406 1.00 0.00 17 SER A CA 9
ATOM 12653 C C . SER A 1 17 ? 3.825 3.194 25.859 1.00 0.00 17 SER A C 9
ATOM 12654 O O . SER A 1 17 ? 4.078 3.351 27.054 1.00 0.00 17 SER A O 9
ATOM 12662 N N . ALA A 1 18 ? 4.441 3.864 24.896 1.00 0.00 18 ALA A N 9
ATOM 12663 C CA . ALA A 1 18 ? 5.473 4.845 25.180 1.00 0.00 18 ALA A CA 9
ATOM 12664 C C . ALA A 1 18 ? 5.576 5.837 24.034 1.00 0.00 18 ALA A C 9
ATOM 12665 O O . ALA A 1 18 ? 5.238 5.509 22.895 1.00 0.00 18 ALA A O 9
ATOM 12672 N N . LEU A 1 19 ? 6.015 7.050 24.339 1.00 0.00 19 LEU A N 9
ATOM 12673 C CA . LEU A 1 19 ? 6.247 8.055 23.310 1.00 0.00 19 LEU A CA 9
ATOM 12674 C C . LEU A 1 19 ? 7.567 7.775 22.610 1.00 0.00 19 LEU A C 9
ATOM 12675 O O . LEU A 1 19 ? 7.656 7.794 21.386 1.00 0.00 19 LEU A O 9
ATOM 12691 N N . GLY A 1 20 ? 8.589 7.509 23.404 1.00 0.00 20 GLY A N 9
ATOM 12692 C CA . GLY A 1 20 ? 9.885 7.183 22.859 1.00 0.00 20 GLY A CA 9
ATOM 12693 C C . GLY A 1 20 ? 10.218 5.720 23.048 1.00 0.00 20 GLY A C 9
ATOM 12694 O O . GLY A 1 20 ? 9.343 4.911 23.356 1.00 0.00 20 GLY A O 9
ATOM 12698 N N . CYS A 1 21 ? 11.481 5.373 22.868 1.00 0.00 21 CYS A N 9
ATOM 12699 C CA . CYS A 1 21 ? 11.918 4.003 23.062 1.00 0.00 21 CYS A CA 9
ATOM 12700 C C . CYS A 1 21 ? 12.068 3.703 24.547 1.00 0.00 21 CYS A C 9
ATOM 12701 O O . CYS A 1 21 ? 13.076 4.069 25.163 1.00 0.00 21 CYS A O 9
ATOM 12709 N N . GLU A 1 22 ? 11.050 3.068 25.124 1.00 0.00 22 GLU A N 9
ATOM 12710 C CA . GLU A 1 22 ? 11.109 2.651 26.517 1.00 0.00 22 GLU A CA 9
ATOM 12711 C C . GLU A 1 22 ? 12.169 1.571 26.674 1.00 0.00 22 GLU A C 9
ATOM 12712 O O . GLU A 1 22 ? 11.900 0.382 26.493 1.00 0.00 22 GLU A O 9
ATOM 12724 N N . GLU A 1 23 ? 13.376 2.028 26.968 1.00 0.00 23 GLU A N 9
ATOM 12725 C CA . GLU A 1 23 ? 14.569 1.197 27.031 1.00 0.00 23 GLU A CA 9
ATOM 12726 C C . GLU A 1 23 ? 15.770 2.127 27.072 1.00 0.00 23 GLU A C 9
ATOM 12727 O O . GLU A 1 23 ? 16.471 2.224 28.071 1.00 0.00 23 GLU A O 9
ATOM 12739 N N . CYS A 1 24 ? 15.962 2.852 25.981 1.00 0.00 24 CYS A N 9
ATOM 12740 C CA . CYS A 1 24 ? 17.013 3.853 25.894 1.00 0.00 24 CYS A CA 9
ATOM 12741 C C . CYS A 1 24 ? 16.718 5.015 26.842 1.00 0.00 24 CYS A C 9
ATOM 12742 O O . CYS A 1 24 ? 17.631 5.664 27.353 1.00 0.00 24 CYS A O 9
ATOM 12750 N N . LEU A 1 25 ? 15.430 5.256 27.080 1.00 0.00 25 LEU A N 9
ATOM 12751 C CA . LEU A 1 25 ? 14.984 6.350 27.943 1.00 0.00 25 LEU A CA 9
ATOM 12752 C C . LEU A 1 25 ? 15.423 6.168 29.398 1.00 0.00 25 LEU A C 9
ATOM 12753 O O . LEU A 1 25 ? 15.415 7.127 30.169 1.00 0.00 25 LEU A O 9
ATOM 12769 N N . LYS A 1 26 ? 15.804 4.949 29.781 1.00 0.00 26 LYS A N 9
ATOM 12770 C CA . LYS A 1 26 ? 16.210 4.692 31.163 1.00 0.00 26 LYS A CA 9
ATOM 12771 C C . LYS A 1 26 ? 17.595 5.265 31.426 1.00 0.00 26 LYS A C 9
ATOM 12772 O O . LYS A 1 26 ? 17.937 5.590 32.561 1.00 0.00 26 LYS A O 9
ATOM 12791 N N . ILE A 1 27 ? 18.394 5.373 30.373 1.00 0.00 27 ILE A N 9
ATOM 12792 C CA . ILE A 1 27 ? 19.746 5.878 30.512 1.00 0.00 27 ILE A CA 9
ATOM 12793 C C . ILE A 1 27 ? 19.896 7.248 29.859 1.00 0.00 27 ILE A C 9
ATOM 12794 O O . ILE A 1 27 ? 20.816 8.002 30.177 1.00 0.00 27 ILE A O 9
ATOM 12810 N N . GLY A 1 28 ? 18.983 7.569 28.950 1.00 0.00 28 GLY A N 9
ATOM 12811 C CA . GLY A 1 28 ? 19.050 8.835 28.244 1.00 0.00 28 GLY A CA 9
ATOM 12812 C C . GLY A 1 28 ? 19.711 8.696 26.888 1.00 0.00 28 GLY A C 9
ATOM 12813 O O . GLY A 1 28 ? 20.328 9.635 26.388 1.00 0.00 28 GLY A O 9
ATOM 12817 N N . SER A 1 29 ? 19.578 7.519 26.293 1.00 0.00 29 SER A N 9
ATOM 12818 C CA . SER A 1 29 ? 20.181 7.237 25.000 1.00 0.00 29 SER A CA 9
ATOM 12819 C C . SER A 1 29 ? 19.236 7.664 23.875 1.00 0.00 29 SER A C 9
ATOM 12820 O O . SER A 1 29 ? 18.014 7.549 24.008 1.00 0.00 29 SER A O 9
ATOM 12828 N N . PRO A 1 30 ? 19.785 8.192 22.769 1.00 0.00 30 PRO A N 9
ATOM 12829 C CA . PRO A 1 30 ? 18.999 8.615 21.612 1.00 0.00 30 PRO A CA 9
ATOM 12830 C C . PRO A 1 30 ? 18.586 7.438 20.733 1.00 0.00 30 PRO A C 9
ATOM 12831 O O . PRO A 1 30 ? 18.694 6.277 21.134 1.00 0.00 30 PRO A O 9
ATOM 12842 N N . TRP A 1 31 ? 18.111 7.746 19.535 1.00 0.00 31 TRP A N 9
ATOM 12843 C CA . TRP A 1 31 ? 17.708 6.731 18.574 1.00 0.00 31 TRP A CA 9
ATOM 12844 C C . TRP A 1 31 ? 17.643 7.333 17.179 1.00 0.00 31 TRP A C 9
ATOM 12845 O O . TRP A 1 31 ? 17.739 8.550 17.018 1.00 0.00 31 TRP A O 9
ATOM 12866 N N . VAL A 1 32 ? 17.486 6.483 16.178 1.00 0.00 32 VAL A N 9
ATOM 12867 C CA . VAL A 1 32 ? 17.322 6.951 14.812 1.00 0.00 32 VAL A CA 9
ATOM 12868 C C . VAL A 1 32 ? 15.840 7.055 14.475 1.00 0.00 32 VAL A C 9
ATOM 12869 O O . VAL A 1 32 ? 15.313 8.150 14.289 1.00 0.00 32 VAL A O 9
ATOM 12882 N N . HIS A 1 33 ? 15.160 5.916 14.418 1.00 0.00 33 HIS A N 9
ATOM 12883 C CA . HIS A 1 33 ? 13.737 5.906 14.137 1.00 0.00 33 HIS A CA 9
ATOM 12884 C C . HIS A 1 33 ? 13.008 5.030 15.145 1.00 0.00 33 HIS A C 9
ATOM 12885 O O . HIS A 1 33 ? 13.543 4.020 15.610 1.00 0.00 33 HIS A O 9
ATOM 12900 N N . LEU A 1 34 ? 11.807 5.441 15.503 1.00 0.00 34 LEU A N 9
ATOM 12901 C CA . LEU A 1 34 ? 10.948 4.648 16.361 1.00 0.00 34 LEU A CA 9
ATOM 12902 C C . LEU A 1 34 ? 9.881 3.961 15.527 1.00 0.00 34 LEU A C 9
ATOM 12903 O O . LEU A 1 34 ? 9.272 4.577 14.648 1.00 0.00 34 LEU A O 9
ATOM 12919 N N . ARG A 1 35 ? 9.669 2.685 15.783 1.00 0.00 35 ARG A N 9
ATOM 12920 C CA . ARG A 1 35 ? 8.621 1.947 15.107 1.00 0.00 35 ARG A CA 9
ATOM 12921 C C . ARG A 1 35 ? 7.736 1.270 16.140 1.00 0.00 35 ARG A C 9
ATOM 12922 O O . ARG A 1 35 ? 8.230 0.704 17.117 1.00 0.00 35 ARG A O 9
ATOM 12943 N N . ILE A 1 36 ? 6.435 1.348 15.932 1.00 0.00 36 ILE A N 9
ATOM 12944 C CA . ILE A 1 36 ? 5.481 0.787 16.869 1.00 0.00 36 ILE A CA 9
ATOM 12945 C C . ILE A 1 36 ? 5.041 -0.592 16.410 1.00 0.00 36 ILE A C 9
ATOM 12946 O O . ILE A 1 36 ? 4.713 -0.811 15.246 1.00 0.00 36 ILE A O 9
ATOM 12962 N N . CYS A 1 37 ? 5.080 -1.522 17.333 1.00 0.00 37 CYS A N 9
ATOM 12963 C CA . CYS A 1 37 ? 4.710 -2.894 17.064 1.00 0.00 37 CYS A CA 9
ATOM 12964 C C . CYS A 1 37 ? 3.190 -3.023 17.001 1.00 0.00 37 CYS A C 9
ATOM 12965 O O . CYS A 1 37 ? 2.513 -2.882 18.019 1.00 0.00 37 CYS A O 9
ATOM 12972 N N . ARG A 1 38 ? 2.665 -3.316 15.812 1.00 0.00 38 ARG A N 9
ATOM 12973 C CA . ARG A 1 38 ? 1.219 -3.289 15.565 1.00 0.00 38 ARG A CA 9
ATOM 12974 C C . ARG A 1 38 ? 0.483 -4.451 16.232 1.00 0.00 38 ARG A C 9
ATOM 12975 O O . ARG A 1 38 ? -0.729 -4.595 16.070 1.00 0.00 38 ARG A O 9
ATOM 12996 N N . THR A 1 39 ? 1.203 -5.276 16.970 1.00 0.00 39 THR A N 9
ATOM 12997 C CA . THR A 1 39 ? 0.584 -6.406 17.640 1.00 0.00 39 THR A CA 9
ATOM 12998 C C . THR A 1 39 ? 0.266 -6.073 19.095 1.00 0.00 39 THR A C 9
ATOM 12999 O O . THR A 1 39 ? -0.888 -6.118 19.515 1.00 0.00 39 THR A O 9
ATOM 13010 N N . CYS A 1 40 ? 1.295 -5.715 19.852 1.00 0.00 40 CYS A N 9
ATOM 13011 C CA . CYS A 1 40 ? 1.147 -5.493 21.288 1.00 0.00 40 CYS A CA 9
ATOM 13012 C C . CYS A 1 40 ? 1.117 -4.000 21.620 1.00 0.00 40 CYS A C 9
ATOM 13013 O O . CYS A 1 40 ? 0.706 -3.607 22.710 1.00 0.00 40 CYS A O 9
ATOM 13020 N N . GLY A 1 41 ? 1.545 -3.169 20.671 1.00 0.00 41 GLY A N 9
ATOM 13021 C CA . GLY A 1 41 ? 1.509 -1.730 20.872 1.00 0.00 41 GLY A CA 9
ATOM 13022 C C . GLY A 1 41 ? 2.733 -1.179 21.583 1.00 0.00 41 GLY A C 9
ATOM 13023 O O . GLY A 1 41 ? 2.671 -0.110 22.188 1.00 0.00 41 GLY A O 9
ATOM 13027 N N . HIS A 1 42 ? 3.854 -1.885 21.520 1.00 0.00 42 HIS A N 9
ATOM 13028 C CA . HIS A 1 42 ? 5.064 -1.395 22.169 1.00 0.00 42 HIS A CA 9
ATOM 13029 C C . HIS A 1 42 ? 5.919 -0.627 21.170 1.00 0.00 42 HIS A C 9
ATOM 13030 O O . HIS A 1 42 ? 6.061 -1.042 20.016 1.00 0.00 42 HIS A O 9
ATOM 13045 N N . VAL A 1 43 ? 6.466 0.497 21.614 1.00 0.00 43 VAL A N 9
ATOM 13046 C CA . VAL A 1 43 ? 7.301 1.340 20.767 1.00 0.00 43 VAL A CA 9
ATOM 13047 C C . VAL A 1 43 ? 8.772 1.183 21.152 1.00 0.00 43 VAL A C 9
ATOM 13048 O O . VAL A 1 43 ? 9.097 1.015 22.330 1.00 0.00 43 VAL A O 9
ATOM 13061 N N . GLY A 1 44 ? 9.653 1.212 20.161 1.00 0.00 44 GLY A N 9
ATOM 13062 C CA . GLY A 1 44 ? 11.071 1.107 20.429 1.00 0.00 44 GLY A CA 9
ATOM 13063 C C . GLY A 1 44 ? 11.910 1.510 19.235 1.00 0.00 44 GLY A C 9
ATOM 13064 O O . GLY A 1 44 ? 11.382 1.689 18.133 1.00 0.00 44 GLY A O 9
ATOM 13068 N N . CYS A 1 45 ? 13.212 1.661 19.452 1.00 0.00 45 CYS A N 9
ATOM 13069 C CA . CYS A 1 45 ? 14.128 2.002 18.376 1.00 0.00 45 CYS A CA 9
ATOM 13070 C C . CYS A 1 45 ? 14.332 0.799 17.469 1.00 0.00 45 CYS A C 9
ATOM 13071 O O . CYS A 1 45 ? 14.546 -0.322 17.938 1.00 0.00 45 CYS A O 9
ATOM 13079 N N . CYS A 1 46 ? 14.252 1.035 16.175 1.00 0.00 46 CYS A N 9
ATOM 13080 C CA . CYS A 1 46 ? 14.268 -0.040 15.201 1.00 0.00 46 CYS A CA 9
ATOM 13081 C C . CYS A 1 46 ? 15.684 -0.431 14.788 1.00 0.00 46 CYS A C 9
ATOM 13082 O O . CYS A 1 46 ? 16.662 -0.004 15.403 1.00 0.00 46 CYS A O 9
ATOM 13090 N N . ASP A 1 47 ? 15.767 -1.248 13.736 1.00 0.00 47 ASP A N 9
ATOM 13091 C CA . ASP A 1 47 ? 17.040 -1.744 13.204 1.00 0.00 47 ASP A CA 9
ATOM 13092 C C . ASP A 1 47 ? 17.947 -0.586 12.789 1.00 0.00 47 ASP A C 9
ATOM 13093 O O . ASP A 1 47 ? 19.166 -0.732 12.715 1.00 0.00 47 ASP A O 9
ATOM 13102 N N . ASP A 1 48 ? 17.329 0.565 12.526 1.00 0.00 48 ASP A N 9
ATOM 13103 C CA . ASP A 1 48 ? 18.050 1.803 12.228 1.00 0.00 48 ASP A CA 9
ATOM 13104 C C . ASP A 1 48 ? 19.076 2.115 13.315 1.00 0.00 48 ASP A C 9
ATOM 13105 O O . ASP A 1 48 ? 20.151 2.644 13.036 1.00 0.00 48 ASP A O 9
ATOM 13114 N N . SER A 1 49 ? 18.732 1.782 14.554 1.00 0.00 49 SER A N 9
ATOM 13115 C CA . SER A 1 49 ? 19.562 2.116 15.700 1.00 0.00 49 SER A CA 9
ATOM 13116 C C . SER A 1 49 ? 20.301 0.877 16.197 1.00 0.00 49 SER A C 9
ATOM 13117 O O . SER A 1 49 ? 19.776 -0.229 16.111 1.00 0.00 49 SER A O 9
ATOM 13125 N N . PRO A 1 50 ? 21.519 1.049 16.743 1.00 0.00 50 PRO A N 9
ATOM 13126 C CA . PRO A 1 50 ? 22.367 -0.073 17.175 1.00 0.00 50 PRO A CA 9
ATOM 13127 C C . PRO A 1 50 ? 21.785 -0.852 18.356 1.00 0.00 50 PRO A C 9
ATOM 13128 O O . PRO A 1 50 ? 22.214 -1.970 18.643 1.00 0.00 50 PRO A O 9
ATOM 13139 N N . HIS A 1 51 ? 20.815 -0.258 19.043 1.00 0.00 51 HIS A N 9
ATOM 13140 C CA . HIS A 1 51 ? 20.175 -0.918 20.174 1.00 0.00 51 HIS A CA 9
ATOM 13141 C C . HIS A 1 51 ? 19.186 -1.972 19.673 1.00 0.00 51 HIS A C 9
ATOM 13142 O O . HIS A 1 51 ? 18.935 -2.969 20.347 1.00 0.00 51 HIS A O 9
ATOM 13157 N N . LYS A 1 52 ? 18.625 -1.719 18.485 1.00 0.00 52 LYS A N 9
ATOM 13158 C CA . LYS A 1 52 ? 17.766 -2.677 17.775 1.00 0.00 52 LYS A CA 9
ATOM 13159 C C . LYS A 1 52 ? 16.672 -3.260 18.677 1.00 0.00 52 LYS A C 9
ATOM 13160 O O . LYS A 1 52 ? 16.382 -4.456 18.633 1.00 0.00 52 LYS A O 9
ATOM 13179 N N . HIS A 1 53 ? 16.033 -2.395 19.458 1.00 0.00 53 HIS A N 9
ATOM 13180 C CA . HIS A 1 53 ? 15.032 -2.831 20.428 1.00 0.00 53 HIS A CA 9
ATOM 13181 C C . HIS A 1 53 ? 13.782 -3.370 19.728 1.00 0.00 53 HIS A C 9
ATOM 13182 O O . HIS A 1 53 ? 13.081 -4.222 20.267 1.00 0.00 53 HIS A O 9
ATOM 13197 N N . ALA A 1 54 ? 13.505 -2.869 18.531 1.00 0.00 54 ALA A N 9
ATOM 13198 C CA . ALA A 1 54 ? 12.333 -3.304 17.777 1.00 0.00 54 ALA A CA 9
ATOM 13199 C C . ALA A 1 54 ? 12.537 -4.682 17.148 1.00 0.00 54 ALA A C 9
ATOM 13200 O O . ALA A 1 54 ? 11.614 -5.499 17.119 1.00 0.00 54 ALA A O 9
ATOM 13207 N N . THR A 1 55 ? 13.740 -4.944 16.649 1.00 0.00 55 THR A N 9
ATOM 13208 C CA . THR A 1 55 ? 14.014 -6.199 15.960 1.00 0.00 55 THR A CA 9
ATOM 13209 C C . THR A 1 55 ? 14.204 -7.338 16.955 1.00 0.00 55 THR A C 9
ATOM 13210 O O . THR A 1 55 ? 13.695 -8.443 16.754 1.00 0.00 55 THR A O 9
ATOM 13221 N N . ARG A 1 56 ? 14.926 -7.062 18.037 1.00 0.00 56 ARG A N 9
ATOM 13222 C CA . ARG A 1 56 ? 15.128 -8.050 19.090 1.00 0.00 56 ARG A CA 9
ATOM 13223 C C . ARG A 1 56 ? 13.811 -8.361 19.782 1.00 0.00 56 ARG A C 9
ATOM 13224 O O . ARG A 1 56 ? 13.614 -9.457 20.308 1.00 0.00 56 ARG A O 9
ATOM 13245 N N . HIS A 1 57 ? 12.908 -7.390 19.775 1.00 0.00 57 HIS A N 9
ATOM 13246 C CA . HIS A 1 57 ? 11.570 -7.594 20.300 1.00 0.00 57 HIS A CA 9
ATOM 13247 C C . HIS A 1 57 ? 10.847 -8.659 19.486 1.00 0.00 57 HIS A C 9
ATOM 13248 O O . HIS A 1 57 ? 10.236 -9.569 20.041 1.00 0.00 57 HIS A O 9
ATOM 13262 N N . PHE A 1 58 ? 10.922 -8.534 18.167 1.00 0.00 58 PHE A N 9
ATOM 13263 C CA . PHE A 1 58 ? 10.309 -9.502 17.265 1.00 0.00 58 PHE A CA 9
ATOM 13264 C C . PHE A 1 58 ? 10.919 -10.883 17.465 1.00 0.00 58 PHE A C 9
ATOM 13265 O O . PHE A 1 58 ? 10.214 -11.892 17.455 1.00 0.00 58 PHE A O 9
ATOM 13282 N N . HIS A 1 59 ? 12.228 -10.911 17.659 1.00 0.00 59 HIS A N 9
ATOM 13283 C CA . HIS A 1 59 ? 12.956 -12.158 17.848 1.00 0.00 59 HIS A CA 9
ATOM 13284 C C . HIS A 1 59 ? 12.454 -12.898 19.089 1.00 0.00 59 HIS A C 9
ATOM 13285 O O . HIS A 1 59 ? 12.540 -14.122 19.173 1.00 0.00 59 HIS A O 9
ATOM 13300 N N . ALA A 1 60 ? 11.925 -12.144 20.046 1.00 0.00 60 ALA A N 9
ATOM 13301 C CA . ALA A 1 60 ? 11.433 -12.716 21.291 1.00 0.00 60 ALA A CA 9
ATOM 13302 C C . ALA A 1 60 ? 9.923 -12.972 21.248 1.00 0.00 60 ALA A C 9
ATOM 13303 O O . ALA A 1 60 ? 9.464 -14.075 21.538 1.00 0.00 60 ALA A O 9
ATOM 13310 N N . THR A 1 61 ? 9.156 -11.951 20.880 1.00 0.00 61 THR A N 9
ATOM 13311 C CA . THR A 1 61 ? 7.696 -12.032 20.927 1.00 0.00 61 THR A CA 9
ATOM 13312 C C . THR A 1 61 ? 7.111 -12.751 19.717 1.00 0.00 61 THR A C 9
ATOM 13313 O O . THR A 1 61 ? 6.030 -13.335 19.796 1.00 0.00 61 THR A O 9
ATOM 13324 N N . GLY A 1 62 ? 7.817 -12.704 18.599 1.00 0.00 62 GLY A N 9
ATOM 13325 C CA . GLY A 1 62 ? 7.277 -13.247 17.370 1.00 0.00 62 GLY A CA 9
ATOM 13326 C C . GLY A 1 62 ? 6.213 -12.341 16.782 1.00 0.00 62 GLY A C 9
ATOM 13327 O O . GLY A 1 62 ? 5.226 -12.812 16.219 1.00 0.00 62 GLY A O 9
ATOM 13331 N N . HIS A 1 63 ? 6.411 -11.035 16.933 1.00 0.00 63 HIS A N 9
ATOM 13332 C CA . HIS A 1 63 ? 5.489 -10.042 16.386 1.00 0.00 63 HIS A CA 9
ATOM 13333 C C . HIS A 1 63 ? 6.099 -9.430 15.131 1.00 0.00 63 HIS A C 9
ATOM 13334 O O . HIS A 1 63 ? 6.921 -8.517 15.218 1.00 0.00 63 HIS A O 9
ATOM 13348 N N . PRO A 1 64 ? 5.714 -9.935 13.951 1.00 0.00 64 PRO A N 9
ATOM 13349 C CA . PRO A 1 64 ? 6.399 -9.622 12.696 1.00 0.00 64 PRO A CA 9
ATOM 13350 C C . PRO A 1 64 ? 6.020 -8.279 12.076 1.00 0.00 64 PRO A C 9
ATOM 13351 O O . PRO A 1 64 ? 6.716 -7.801 11.187 1.00 0.00 64 PRO A O 9
ATOM 13362 N N . ILE A 1 65 ? 4.930 -7.670 12.516 1.00 0.00 65 ILE A N 9
ATOM 13363 C CA . ILE A 1 65 ? 4.466 -6.450 11.868 1.00 0.00 65 ILE A CA 9
ATOM 13364 C C . ILE A 1 65 ? 4.647 -5.218 12.750 1.00 0.00 65 ILE A C 9
ATOM 13365 O O . ILE A 1 65 ? 4.196 -5.172 13.900 1.00 0.00 65 ILE A O 9
ATOM 13381 N N . ILE A 1 66 ? 5.317 -4.223 12.187 1.00 0.00 66 ILE A N 9
ATOM 13382 C CA . ILE A 1 66 ? 5.553 -2.957 12.861 1.00 0.00 66 ILE A CA 9
ATOM 13383 C C . ILE A 1 66 ? 5.184 -1.792 11.950 1.00 0.00 66 ILE A C 9
ATOM 13384 O O . ILE A 1 66 ? 5.106 -1.949 10.733 1.00 0.00 66 ILE A O 9
ATOM 13400 N N . GLU A 1 67 ? 4.969 -0.632 12.542 1.00 0.00 67 GLU A N 9
ATOM 13401 C CA . GLU A 1 67 ? 4.601 0.560 11.793 1.00 0.00 67 GLU A CA 9
ATOM 13402 C C . GLU A 1 67 ? 5.532 1.715 12.151 1.00 0.00 67 GLU A C 9
ATOM 13403 O O . GLU A 1 67 ? 6.005 1.807 13.285 1.00 0.00 67 GLU A O 9
ATOM 13415 N N . GLY A 1 68 ? 5.813 2.576 11.182 1.00 0.00 68 GLY A N 9
ATOM 13416 C CA . GLY A 1 68 ? 6.671 3.719 11.430 1.00 0.00 68 GLY A CA 9
ATOM 13417 C C . GLY A 1 68 ? 5.991 4.756 12.301 1.00 0.00 68 GLY A C 9
ATOM 13418 O O . GLY A 1 68 ? 5.053 5.419 11.862 1.00 0.00 68 GLY A O 9
ATOM 13422 N N . TYR A 1 69 ? 6.461 4.892 13.535 1.00 0.00 69 TYR A N 9
ATOM 13423 C CA . TYR A 1 69 ? 5.850 5.815 14.481 1.00 0.00 69 TYR A CA 9
ATOM 13424 C C . TYR A 1 69 ? 6.594 7.147 14.481 1.00 0.00 69 TYR A C 9
ATOM 13425 O O . TYR A 1 69 ? 5.978 8.209 14.534 1.00 0.00 69 TYR A O 9
ATOM 13443 N N . ASP A 1 70 ? 7.922 7.081 14.417 1.00 0.00 70 ASP A N 9
ATOM 13444 C CA . ASP A 1 70 ? 8.740 8.289 14.293 1.00 0.00 70 ASP A CA 9
ATOM 13445 C C . ASP A 1 70 ? 8.534 8.940 12.922 1.00 0.00 70 ASP A C 9
ATOM 13446 O O . ASP A 1 70 ? 8.351 10.156 12.843 1.00 0.00 70 ASP A O 9
ATOM 13455 N N . PRO A 1 71 ? 8.584 8.164 11.810 1.00 0.00 71 PRO A N 9
ATOM 13456 C CA . PRO A 1 71 ? 8.150 8.633 10.509 1.00 0.00 71 PRO A CA 9
ATOM 13457 C C . PRO A 1 71 ? 6.741 8.134 10.180 1.00 0.00 71 PRO A C 9
ATOM 13458 O O . PRO A 1 71 ? 6.572 7.051 9.611 1.00 0.00 71 PRO A O 9
ATOM 13469 N N . PRO A 1 72 ? 5.708 8.896 10.569 1.00 0.00 72 PRO A N 9
ATOM 13470 C CA . PRO A 1 72 ? 4.319 8.493 10.389 1.00 0.00 72 PRO A CA 9
ATOM 13471 C C . PRO A 1 72 ? 3.865 8.637 8.942 1.00 0.00 72 PRO A C 9
ATOM 13472 O O . PRO A 1 72 ? 3.397 9.698 8.526 1.00 0.00 72 PRO A O 9
ATOM 13483 N N . GLU A 1 73 ? 4.049 7.577 8.169 1.00 0.00 73 GLU A N 9
ATOM 13484 C CA . GLU A 1 73 ? 3.637 7.565 6.772 1.00 0.00 73 GLU A CA 9
ATOM 13485 C C . GLU A 1 73 ? 2.497 6.576 6.558 1.00 0.00 73 GLU A C 9
ATOM 13486 O O . GLU A 1 73 ? 1.863 6.557 5.503 1.00 0.00 73 GLU A O 9
ATOM 13498 N N . GLY A 1 74 ? 2.251 5.748 7.568 1.00 0.00 74 GLY A N 9
ATOM 13499 C CA . GLY A 1 74 ? 1.181 4.776 7.486 1.00 0.00 74 GLY A CA 9
ATOM 13500 C C . GLY A 1 74 ? 1.563 3.550 6.680 1.00 0.00 74 GLY A C 9
ATOM 13501 O O . GLY A 1 74 ? 0.999 3.297 5.612 1.00 0.00 74 GLY A O 9
ATOM 13505 N N . TRP A 1 75 ? 2.521 2.787 7.182 1.00 0.00 75 TRP A N 9
ATOM 13506 C CA . TRP A 1 75 ? 2.933 1.555 6.530 1.00 0.00 75 TRP A CA 9
ATOM 13507 C C . TRP A 1 75 ? 3.250 0.483 7.555 1.00 0.00 75 TRP A C 9
ATOM 13508 O O . TRP A 1 75 ? 3.690 0.781 8.667 1.00 0.00 75 TRP A O 9
ATOM 13529 N N . GLY A 1 76 ? 3.021 -0.760 7.173 1.00 0.00 76 GLY A N 9
ATOM 13530 C CA . GLY A 1 76 ? 3.303 -1.871 8.047 1.00 0.00 76 GLY A CA 9
ATOM 13531 C C . GLY A 1 76 ? 4.391 -2.758 7.491 1.00 0.00 76 GLY A C 9
ATOM 13532 O O . GLY A 1 76 ? 4.242 -3.338 6.412 1.00 0.00 76 GLY A O 9
ATOM 13536 N N . TRP A 1 77 ? 5.489 -2.858 8.219 1.00 0.00 77 TRP A N 9
ATOM 13537 C CA . TRP A 1 77 ? 6.599 -3.692 7.805 1.00 0.00 77 TRP A CA 9
ATOM 13538 C C . TRP A 1 77 ? 6.469 -5.059 8.452 1.00 0.00 77 TRP A C 9
ATOM 13539 O O . TRP A 1 77 ? 6.293 -5.166 9.665 1.00 0.00 77 TRP A O 9
ATOM 13560 N N . CYS A 1 78 ? 6.531 -6.097 7.640 1.00 0.00 78 CYS A N 9
ATOM 13561 C CA . CYS A 1 78 ? 6.395 -7.456 8.137 1.00 0.00 78 CYS A CA 9
ATOM 13562 C C . CYS A 1 78 ? 7.741 -8.169 8.058 1.00 0.00 78 CYS A C 9
ATOM 13563 O O . CYS A 1 78 ? 8.153 -8.573 6.981 1.00 0.00 78 CYS A O 9
ATOM 13570 N N . TYR A 1 79 ? 8.411 -8.306 9.203 1.00 0.00 79 TYR A N 9
ATOM 13571 C CA . TYR A 1 79 ? 9.768 -8.870 9.279 1.00 0.00 79 TYR A CA 9
ATOM 13572 C C . TYR A 1 79 ? 9.931 -10.150 8.455 1.00 0.00 79 TYR A C 9
ATOM 13573 O O . TYR A 1 79 ? 10.795 -10.229 7.583 1.00 0.00 79 TYR A O 9
ATOM 13591 N N . VAL A 1 80 ? 9.098 -11.146 8.739 1.00 0.00 80 VAL A N 9
ATOM 13592 C CA . VAL A 1 80 ? 9.214 -12.459 8.103 1.00 0.00 80 VAL A CA 9
ATOM 13593 C C . VAL A 1 80 ? 8.892 -12.411 6.607 1.00 0.00 80 VAL A C 9
ATOM 13594 O O . VAL A 1 80 ? 9.298 -13.293 5.850 1.00 0.00 80 VAL A O 9
ATOM 13607 N N . ASP A 1 81 ? 8.173 -11.379 6.187 1.00 0.00 81 ASP A N 9
ATOM 13608 C CA . ASP A 1 81 ? 7.776 -11.237 4.787 1.00 0.00 81 ASP A CA 9
ATOM 13609 C C . ASP A 1 81 ? 8.762 -10.342 4.050 1.00 0.00 81 ASP A C 9
ATOM 13610 O O . ASP A 1 81 ? 9.038 -10.544 2.869 1.00 0.00 81 ASP A O 9
ATOM 13619 N N . GLU A 1 82 ? 9.267 -9.341 4.770 1.00 0.00 82 GLU A N 9
ATOM 13620 C CA . GLU A 1 82 ? 10.116 -8.297 4.203 1.00 0.00 82 GLU A CA 9
ATOM 13621 C C . GLU A 1 82 ? 9.343 -7.488 3.172 1.00 0.00 82 GLU A C 9
ATOM 13622 O O . GLU A 1 82 ? 9.911 -6.945 2.227 1.00 0.00 82 GLU A O 9
ATOM 13634 N N . VAL A 1 83 ? 8.036 -7.403 3.377 1.00 0.00 83 VAL A N 9
ATOM 13635 C CA . VAL A 1 83 ? 7.180 -6.599 2.524 1.00 0.00 83 VAL A CA 9
ATOM 13636 C C . VAL A 1 83 ? 6.570 -5.456 3.326 1.00 0.00 83 VAL A C 9
ATOM 13637 O O . VAL A 1 83 ? 6.308 -5.595 4.527 1.00 0.00 83 VAL A O 9
ATOM 13650 N N . MET A 1 84 ? 6.370 -4.327 2.669 1.00 0.00 84 MET A N 9
ATOM 13651 C CA . MET A 1 84 ? 5.771 -3.168 3.309 1.00 0.00 84 MET A CA 9
ATOM 13652 C C . MET A 1 84 ? 4.401 -2.875 2.708 1.00 0.00 84 MET A C 9
ATOM 13653 O O . MET A 1 84 ? 4.293 -2.428 1.566 1.00 0.00 84 MET A O 9
ATOM 13667 N N . PHE A 1 85 ? 3.358 -3.139 3.474 1.00 0.00 85 PHE A N 9
ATOM 13668 C CA . PHE A 1 85 ? 2.004 -2.843 3.033 1.00 0.00 85 PHE A CA 9
ATOM 13669 C C . PHE A 1 85 ? 1.535 -1.537 3.660 1.00 0.00 85 PHE A C 9
ATOM 13670 O O . PHE A 1 85 ? 2.153 -1.042 4.603 1.00 0.00 85 PHE A O 9
ATOM 13687 N N . ASP A 1 86 ? 0.455 -0.978 3.140 1.00 0.00 86 ASP A N 9
ATOM 13688 C CA . ASP A 1 86 ? -0.007 0.327 3.590 1.00 0.00 86 ASP A CA 9
ATOM 13689 C C . ASP A 1 86 ? -0.976 0.199 4.758 1.00 0.00 86 ASP A C 9
ATOM 13690 O O . ASP A 1 86 ? -1.842 -0.676 4.780 1.00 0.00 86 ASP A O 9
ATOM 13699 N N . LEU A 1 87 ? -0.802 1.075 5.733 1.00 0.00 87 LEU A N 9
ATOM 13700 C CA . LEU A 1 87 ? -1.666 1.128 6.903 1.00 0.00 87 LEU A CA 9
ATOM 13701 C C . LEU A 1 87 ? -2.076 2.566 7.171 1.00 0.00 87 LEU A C 9
ATOM 13702 O O . LEU A 1 87 ? -2.443 2.912 8.281 1.00 0.00 87 LEU A O 9
ATOM 13718 N N . SER A 1 88 ? -2.040 3.388 6.131 1.00 0.00 88 SER A N 9
ATOM 13719 C CA . SER A 1 88 ? -2.246 4.826 6.272 1.00 0.00 88 SER A CA 9
ATOM 13720 C C . SER A 1 88 ? -3.601 5.150 6.911 1.00 0.00 88 SER A C 9
ATOM 13721 O O . SER A 1 88 ? -3.705 6.070 7.724 1.00 0.00 88 SER A O 9
ATOM 13729 N N . ASP A 1 89 ? -4.632 4.384 6.568 1.00 0.00 89 ASP A N 9
ATOM 13730 C CA . ASP A 1 89 ? -5.969 4.627 7.117 1.00 0.00 89 ASP A CA 9
ATOM 13731 C C . ASP A 1 89 ? -6.165 3.915 8.450 1.00 0.00 89 ASP A C 9
ATOM 13732 O O . ASP A 1 89 ? -7.225 4.012 9.066 1.00 0.00 89 ASP A O 9
ATOM 13741 N N . ARG A 1 90 ? -5.139 3.209 8.901 1.00 0.00 90 ARG A N 9
ATOM 13742 C CA . ARG A 1 90 ? -5.207 2.466 10.155 1.00 0.00 90 ARG A CA 9
ATOM 13743 C C . ARG A 1 90 ? -3.992 2.777 11.018 1.00 0.00 90 ARG A C 9
ATOM 13744 O O . ARG A 1 90 ? -3.706 2.066 11.981 1.00 0.00 90 ARG A O 9
ATOM 13765 N N . MET A 1 91 ? -3.294 3.852 10.670 1.00 0.00 91 MET A N 9
ATOM 13766 C CA . MET A 1 91 ? -2.018 4.182 11.296 1.00 0.00 91 MET A CA 9
ATOM 13767 C C . MET A 1 91 ? -2.198 4.625 12.739 1.00 0.00 91 MET A C 9
ATOM 13768 O O . MET A 1 91 ? -3.256 5.132 13.120 1.00 0.00 91 MET A O 9
ATOM 13782 N N . THR A 1 92 ? -1.160 4.422 13.531 1.00 0.00 92 THR A N 9
ATOM 13783 C CA . THR A 1 92 ? -1.166 4.826 14.923 1.00 0.00 92 THR A CA 9
ATOM 13784 C C . THR A 1 92 ? -0.757 6.293 15.055 1.00 0.00 92 THR A C 9
ATOM 13785 O O . THR A 1 92 ? 0.365 6.665 14.709 1.00 0.00 92 THR A O 9
ATOM 13796 N N . PRO A 1 93 ? -1.665 7.148 15.542 1.00 0.00 93 PRO A N 9
ATOM 13797 C CA . PRO A 1 93 ? -1.378 8.569 15.736 1.00 0.00 93 PRO A CA 9
ATOM 13798 C C . PRO A 1 93 ? -0.498 8.814 16.960 1.00 0.00 93 PRO A C 9
ATOM 13799 O O . PRO A 1 93 ? -0.438 7.985 17.874 1.00 0.00 93 PRO A O 9
ATOM 13810 N N . HIS A 1 94 ? 0.188 9.949 16.981 1.00 0.00 94 HIS A N 9
ATOM 13811 C CA . HIS A 1 94 ? 1.044 10.280 18.109 1.00 0.00 94 HIS A CA 9
ATOM 13812 C C . HIS A 1 94 ? 0.252 11.078 19.140 1.00 0.00 94 HIS A C 9
ATOM 13813 O O . HIS A 1 94 ? -0.414 12.056 18.805 1.00 0.00 94 HIS A O 9
ATOM 13828 N N . ASN A 1 95 ? 0.306 10.642 20.388 1.00 0.00 95 ASN A N 9
ATOM 13829 C CA . ASN A 1 95 ? -0.446 11.298 21.454 1.00 0.00 95 ASN A CA 9
ATOM 13830 C C . ASN A 1 95 ? 0.408 12.350 22.151 1.00 0.00 95 ASN A C 9
ATOM 13831 O O . ASN A 1 95 ? -0.095 13.149 22.940 1.00 0.00 95 ASN A O 9
ATOM 13842 N N . GLY A 1 96 ? 1.697 12.352 21.849 1.00 0.00 96 GLY A N 9
ATOM 13843 C CA . GLY A 1 96 ? 2.597 13.295 22.474 1.00 0.00 96 GLY A CA 9
ATOM 13844 C C . GLY A 1 96 ? 3.748 13.670 21.567 1.00 0.00 96 GLY A C 9
ATOM 13845 O O . GLY A 1 96 ? 3.880 13.118 20.474 1.00 0.00 96 GLY A O 9
ATOM 13849 N N . PRO A 1 97 ? 4.598 14.608 22.001 1.00 0.00 97 PRO A N 9
ATOM 13850 C CA . PRO A 1 97 ? 5.738 15.087 21.227 1.00 0.00 97 PRO A CA 9
ATOM 13851 C C . PRO A 1 97 ? 6.954 14.179 21.373 1.00 0.00 97 PRO A C 9
ATOM 13852 O O . PRO A 1 97 ? 7.505 14.029 22.469 1.00 0.00 97 PRO A O 9
ATOM 13863 N N . ILE A 1 98 ? 7.369 13.579 20.270 1.00 0.00 98 ILE A N 9
ATOM 13864 C CA . ILE A 1 98 ? 8.515 12.685 20.270 1.00 0.00 98 ILE A CA 9
ATOM 13865 C C . ILE A 1 98 ? 9.782 13.434 19.865 1.00 0.00 98 ILE A C 9
ATOM 13866 O O . ILE A 1 98 ? 9.794 14.149 18.859 1.00 0.00 98 ILE A O 9
ATOM 13882 N N . PRO A 1 99 ? 10.852 13.308 20.665 1.00 0.00 99 PRO A N 9
ATOM 13883 C CA . PRO A 1 99 ? 12.148 13.915 20.352 1.00 0.00 99 PRO A CA 9
ATOM 13884 C C . PRO A 1 99 ? 12.761 13.338 19.075 1.00 0.00 99 PRO A C 9
ATOM 13885 O O . PRO A 1 99 ? 13.179 12.180 19.033 1.00 0.00 99 PRO A O 9
ATOM 13896 N N . ARG A 1 100 ? 12.787 14.159 18.037 1.00 0.00 100 ARG A N 9
ATOM 13897 C CA . ARG A 1 100 ? 13.310 13.762 16.739 1.00 0.00 100 ARG A CA 9
ATOM 13898 C C . ARG A 1 100 ? 14.823 13.968 16.709 1.00 0.00 100 ARG A C 9
ATOM 13899 O O . ARG A 1 100 ? 15.305 15.098 16.790 1.00 0.00 100 ARG A O 9
ATOM 13920 N N . TYR A 1 101 ? 15.571 12.877 16.604 1.00 0.00 101 TYR A N 9
ATOM 13921 C CA . TYR A 1 101 ? 17.027 12.943 16.700 1.00 0.00 101 TYR A CA 9
ATOM 13922 C C . TYR A 1 101 ? 17.701 12.851 15.336 1.00 0.00 101 TYR A C 9
ATOM 13923 O O . TYR A 1 101 ? 18.914 13.033 15.231 1.00 0.00 101 TYR A O 9
ATOM 13941 N N . VAL A 1 102 ? 16.930 12.548 14.303 1.00 0.00 102 VAL A N 9
ATOM 13942 C CA . VAL A 1 102 ? 17.477 12.476 12.950 1.00 0.00 102 VAL A CA 9
ATOM 13943 C C . VAL A 1 102 ? 17.727 13.870 12.377 1.00 0.00 102 VAL A C 9
ATOM 13944 O O . VAL A 1 102 ? 16.780 14.676 12.318 1.00 0.00 102 VAL A O 9
ATOM 13960 N N . MET A 1 1 ? 3.815 -1.216 -2.630 1.00 0.00 1 MET A N 10
ATOM 13961 C CA . MET A 1 1 ? 2.430 -1.561 -2.226 1.00 0.00 1 MET A CA 10
ATOM 13962 C C . MET A 1 1 ? 2.151 -3.032 -2.503 1.00 0.00 1 MET A C 10
ATOM 13963 O O . MET A 1 1 ? 2.546 -3.559 -3.541 1.00 0.00 1 MET A O 10
ATOM 13979 N N . THR A 1 2 ? 1.479 -3.689 -1.567 1.00 0.00 2 THR A N 10
ATOM 13980 C CA . THR A 1 2 ? 1.130 -5.095 -1.709 1.00 0.00 2 THR A CA 10
ATOM 13981 C C . THR A 1 2 ? 0.096 -5.486 -0.653 1.00 0.00 2 THR A C 10
ATOM 13982 O O . THR A 1 2 ? -0.257 -4.676 0.207 1.00 0.00 2 THR A O 10
ATOM 13993 N N . MET A 1 3 ? -0.392 -6.716 -0.728 1.00 0.00 3 MET A N 10
ATOM 13994 C CA . MET A 1 3 ? -1.346 -7.224 0.248 1.00 0.00 3 MET A CA 10
ATOM 13995 C C . MET A 1 3 ? -0.626 -7.516 1.561 1.00 0.00 3 MET A C 10
ATOM 13996 O O . MET A 1 3 ? -1.184 -7.357 2.648 1.00 0.00 3 MET A O 10
ATOM 14010 N N . GLY A 1 4 ? 0.633 -7.921 1.446 1.00 0.00 4 GLY A N 10
ATOM 14011 C CA . GLY A 1 4 ? 1.425 -8.218 2.617 1.00 0.00 4 GLY A CA 10
ATOM 14012 C C . GLY A 1 4 ? 1.370 -9.684 2.978 1.00 0.00 4 GLY A C 10
ATOM 14013 O O . GLY A 1 4 ? 2.198 -10.471 2.524 1.00 0.00 4 GLY A O 10
ATOM 14017 N N . CYS A 1 5 ? 0.386 -10.050 3.790 1.00 0.00 5 CYS A N 10
ATOM 14018 C CA . CYS A 1 5 ? 0.219 -11.428 4.239 1.00 0.00 5 CYS A CA 10
ATOM 14019 C C . CYS A 1 5 ? -0.985 -11.532 5.169 1.00 0.00 5 CYS A C 10
ATOM 14020 O O . CYS A 1 5 ? -1.604 -10.520 5.495 1.00 0.00 5 CYS A O 10
ATOM 14027 N N . ARG A 1 6 ? -1.305 -12.742 5.622 1.00 0.00 6 ARG A N 10
ATOM 14028 C CA . ARG A 1 6 ? -2.472 -12.947 6.479 1.00 0.00 6 ARG A CA 10
ATOM 14029 C C . ARG A 1 6 ? -2.258 -12.333 7.861 1.00 0.00 6 ARG A C 10
ATOM 14030 O O . ARG A 1 6 ? -3.211 -12.096 8.600 1.00 0.00 6 ARG A O 10
ATOM 14051 N N . HIS A 1 7 ? -1.000 -12.057 8.195 1.00 0.00 7 HIS A N 10
ATOM 14052 C CA . HIS A 1 7 ? -0.664 -11.419 9.465 1.00 0.00 7 HIS A CA 10
ATOM 14053 C C . HIS A 1 7 ? -1.242 -10.006 9.534 1.00 0.00 7 HIS A C 10
ATOM 14054 O O . HIS A 1 7 ? -1.513 -9.489 10.617 1.00 0.00 7 HIS A O 10
ATOM 14068 N N . VAL A 1 8 ? -1.438 -9.388 8.370 1.00 0.00 8 VAL A N 10
ATOM 14069 C CA . VAL A 1 8 ? -1.989 -8.035 8.303 1.00 0.00 8 VAL A CA 10
ATOM 14070 C C . VAL A 1 8 ? -3.435 -8.047 8.752 1.00 0.00 8 VAL A C 10
ATOM 14071 O O . VAL A 1 8 ? -3.942 -7.073 9.304 1.00 0.00 8 VAL A O 10
ATOM 14084 N N . ALA A 1 9 ? -4.094 -9.167 8.517 1.00 0.00 9 ALA A N 10
ATOM 14085 C CA . ALA A 1 9 ? -5.484 -9.304 8.881 1.00 0.00 9 ALA A CA 10
ATOM 14086 C C . ALA A 1 9 ? -5.626 -9.520 10.384 1.00 0.00 9 ALA A C 10
ATOM 14087 O O . ALA A 1 9 ? -6.714 -9.392 10.947 1.00 0.00 9 ALA A O 10
ATOM 14094 N N . GLY A 1 10 ? -4.511 -9.848 11.027 1.00 0.00 10 GLY A N 10
ATOM 14095 C CA . GLY A 1 10 ? -4.517 -10.100 12.451 1.00 0.00 10 GLY A CA 10
ATOM 14096 C C . GLY A 1 10 ? -4.203 -8.862 13.265 1.00 0.00 10 GLY A C 10
ATOM 14097 O O . GLY A 1 10 ? -4.657 -8.733 14.404 1.00 0.00 10 GLY A O 10
ATOM 14101 N N . ILE A 1 11 ? -3.435 -7.944 12.686 1.00 0.00 11 ILE A N 10
ATOM 14102 C CA . ILE A 1 11 ? -3.042 -6.731 13.393 1.00 0.00 11 ILE A CA 10
ATOM 14103 C C . ILE A 1 11 ? -4.195 -5.735 13.457 1.00 0.00 11 ILE A C 10
ATOM 14104 O O . ILE A 1 11 ? -5.067 -5.711 12.587 1.00 0.00 11 ILE A O 10
ATOM 14120 N N . ARG A 1 12 ? -4.196 -4.923 14.500 1.00 0.00 12 ARG A N 10
ATOM 14121 C CA . ARG A 1 12 ? -5.263 -3.960 14.719 1.00 0.00 12 ARG A CA 10
ATOM 14122 C C . ARG A 1 12 ? -4.689 -2.596 15.083 1.00 0.00 12 ARG A C 10
ATOM 14123 O O . ARG A 1 12 ? -3.481 -2.369 14.966 1.00 0.00 12 ARG A O 10
ATOM 14144 N N . THR A 1 13 ? -5.560 -1.686 15.498 1.00 0.00 13 THR A N 10
ATOM 14145 C CA . THR A 1 13 ? -5.132 -0.398 16.013 1.00 0.00 13 THR A CA 10
ATOM 14146 C C . THR A 1 13 ? -4.632 -0.570 17.443 1.00 0.00 13 THR A C 10
ATOM 14147 O O . THR A 1 13 ? -5.345 -1.107 18.294 1.00 0.00 13 THR A O 10
ATOM 14158 N N . VAL A 1 14 ? -3.412 -0.134 17.702 1.00 0.00 14 VAL A N 10
ATOM 14159 C CA . VAL A 1 14 ? -2.784 -0.367 18.992 1.00 0.00 14 VAL A CA 10
ATOM 14160 C C . VAL A 1 14 ? -2.399 0.939 19.674 1.00 0.00 14 VAL A C 10
ATOM 14161 O O . VAL A 1 14 ? -2.130 1.942 19.015 1.00 0.00 14 VAL A O 10
ATOM 14174 N N . THR A 1 15 ? -2.379 0.911 20.996 1.00 0.00 15 THR A N 10
ATOM 14175 C CA . THR A 1 15 ? -2.015 2.070 21.787 1.00 0.00 15 THR A CA 10
ATOM 14176 C C . THR A 1 15 ? -0.523 2.046 22.117 1.00 0.00 15 THR A C 10
ATOM 14177 O O . THR A 1 15 ? -0.008 1.046 22.623 1.00 0.00 15 THR A O 10
ATOM 14188 N N . PRO A 1 16 ? 0.190 3.139 21.807 1.00 0.00 16 PRO A N 10
ATOM 14189 C CA . PRO A 1 16 ? 1.622 3.269 22.097 1.00 0.00 16 PRO A CA 10
ATOM 14190 C C . PRO A 1 16 ? 1.931 3.131 23.585 1.00 0.00 16 PRO A C 10
ATOM 14191 O O . PRO A 1 16 ? 1.290 3.766 24.426 1.00 0.00 16 PRO A O 10
ATOM 14202 N N . SER A 1 17 ? 2.910 2.293 23.898 1.00 0.00 17 SER A N 10
ATOM 14203 C CA . SER A 1 17 ? 3.312 2.056 25.279 1.00 0.00 17 SER A CA 10
ATOM 14204 C C . SER A 1 17 ? 3.968 3.302 25.875 1.00 0.00 17 SER A C 10
ATOM 14205 O O . SER A 1 17 ? 3.754 3.632 27.045 1.00 0.00 17 SER A O 10
ATOM 14213 N N . ALA A 1 18 ? 4.749 4.000 25.063 1.00 0.00 18 ALA A N 10
ATOM 14214 C CA . ALA A 1 18 ? 5.430 5.207 25.504 1.00 0.00 18 ALA A CA 10
ATOM 14215 C C . ALA A 1 18 ? 5.523 6.209 24.364 1.00 0.00 18 ALA A C 10
ATOM 14216 O O . ALA A 1 18 ? 5.162 5.893 23.229 1.00 0.00 18 ALA A O 10
ATOM 14223 N N . LEU A 1 19 ? 5.996 7.413 24.671 1.00 0.00 19 LEU A N 10
ATOM 14224 C CA . LEU A 1 19 ? 6.200 8.436 23.652 1.00 0.00 19 LEU A CA 10
ATOM 14225 C C . LEU A 1 19 ? 7.262 7.978 22.662 1.00 0.00 19 LEU A C 10
ATOM 14226 O O . LEU A 1 19 ? 7.056 8.004 21.451 1.00 0.00 19 LEU A O 10
ATOM 14242 N N . GLY A 1 20 ? 8.394 7.547 23.196 1.00 0.00 20 GLY A N 10
ATOM 14243 C CA . GLY A 1 20 ? 9.480 7.082 22.366 1.00 0.00 20 GLY A CA 10
ATOM 14244 C C . GLY A 1 20 ? 9.889 5.664 22.703 1.00 0.00 20 GLY A C 10
ATOM 14245 O O . GLY A 1 20 ? 9.150 4.939 23.367 1.00 0.00 20 GLY A O 10
ATOM 14249 N N . CYS A 1 21 ? 11.070 5.272 22.246 1.00 0.00 21 CYS A N 10
ATOM 14250 C CA . CYS A 1 21 ? 11.586 3.935 22.495 1.00 0.00 21 CYS A CA 10
ATOM 14251 C C . CYS A 1 21 ? 11.895 3.757 23.977 1.00 0.00 21 CYS A C 10
ATOM 14252 O O . CYS A 1 21 ? 12.825 4.375 24.500 1.00 0.00 21 CYS A O 10
ATOM 14260 N N . GLU A 1 22 ? 11.123 2.901 24.642 1.00 0.00 22 GLU A N 10
ATOM 14261 C CA . GLU A 1 22 ? 11.260 2.685 26.081 1.00 0.00 22 GLU A CA 10
ATOM 14262 C C . GLU A 1 22 ? 12.644 2.133 26.398 1.00 0.00 22 GLU A C 10
ATOM 14263 O O . GLU A 1 22 ? 13.190 2.367 27.475 1.00 0.00 22 GLU A O 10
ATOM 14275 N N . GLU A 1 23 ? 13.198 1.402 25.436 1.00 0.00 23 GLU A N 10
ATOM 14276 C CA . GLU A 1 23 ? 14.551 0.868 25.538 1.00 0.00 23 GLU A CA 10
ATOM 14277 C C . GLU A 1 23 ? 15.540 2.002 25.792 1.00 0.00 23 GLU A C 10
ATOM 14278 O O . GLU A 1 23 ? 16.307 1.977 26.746 1.00 0.00 23 GLU A O 10
ATOM 14290 N N . CYS A 1 24 ? 15.492 3.011 24.936 1.00 0.00 24 CYS A N 10
ATOM 14291 C CA . CYS A 1 24 ? 16.350 4.173 25.076 1.00 0.00 24 CYS A CA 10
ATOM 14292 C C . CYS A 1 24 ? 15.987 4.959 26.333 1.00 0.00 24 CYS A C 10
ATOM 14293 O O . CYS A 1 24 ? 16.861 5.481 27.025 1.00 0.00 24 CYS A O 10
ATOM 14301 N N . LEU A 1 25 ? 14.696 5.009 26.640 1.00 0.00 25 LEU A N 10
ATOM 14302 C CA . LEU A 1 25 ? 14.200 5.759 27.790 1.00 0.00 25 LEU A CA 10
ATOM 14303 C C . LEU A 1 25 ? 14.658 5.145 29.113 1.00 0.00 25 LEU A C 10
ATOM 14304 O O . LEU A 1 25 ? 14.583 5.793 30.159 1.00 0.00 25 LEU A O 10
ATOM 14320 N N . LYS A 1 26 ? 15.132 3.901 29.072 1.00 0.00 26 LYS A N 10
ATOM 14321 C CA . LYS A 1 26 ? 15.595 3.225 30.281 1.00 0.00 26 LYS A CA 10
ATOM 14322 C C . LYS A 1 26 ? 16.866 3.894 30.805 1.00 0.00 26 LYS A C 10
ATOM 14323 O O . LYS A 1 26 ? 17.165 3.842 31.998 1.00 0.00 26 LYS A O 10
ATOM 14342 N N . ILE A 1 27 ? 17.604 4.536 29.904 1.00 0.00 27 ILE A N 10
ATOM 14343 C CA . ILE A 1 27 ? 18.847 5.204 30.270 1.00 0.00 27 ILE A CA 10
ATOM 14344 C C . ILE A 1 27 ? 18.833 6.680 29.870 1.00 0.00 27 ILE A C 10
ATOM 14345 O O . ILE A 1 27 ? 19.694 7.453 30.293 1.00 0.00 27 ILE A O 10
ATOM 14361 N N . GLY A 1 28 ? 17.849 7.067 29.067 1.00 0.00 28 GLY A N 10
ATOM 14362 C CA . GLY A 1 28 ? 17.778 8.435 28.581 1.00 0.00 28 GLY A CA 10
ATOM 14363 C C . GLY A 1 28 ? 18.536 8.611 27.280 1.00 0.00 28 GLY A C 10
ATOM 14364 O O . GLY A 1 28 ? 19.002 9.705 26.959 1.00 0.00 28 GLY A O 10
ATOM 14368 N N . SER A 1 29 ? 18.648 7.527 26.531 1.00 0.00 29 SER A N 10
ATOM 14369 C CA . SER A 1 29 ? 19.403 7.512 25.289 1.00 0.00 29 SER A CA 10
ATOM 14370 C C . SER A 1 29 ? 18.539 8.013 24.130 1.00 0.00 29 SER A C 10
ATOM 14371 O O . SER A 1 29 ? 17.312 7.890 24.165 1.00 0.00 29 SER A O 10
ATOM 14379 N N . PRO A 1 30 ? 19.163 8.621 23.110 1.00 0.00 30 PRO A N 10
ATOM 14380 C CA . PRO A 1 30 ? 18.475 9.036 21.888 1.00 0.00 30 PRO A CA 10
ATOM 14381 C C . PRO A 1 30 ? 18.121 7.853 20.985 1.00 0.00 30 PRO A C 10
ATOM 14382 O O . PRO A 1 30 ? 18.285 6.687 21.361 1.00 0.00 30 PRO A O 10
ATOM 14393 N N . TRP A 1 31 ? 17.637 8.166 19.793 1.00 0.00 31 TRP A N 10
ATOM 14394 C CA . TRP A 1 31 ? 17.267 7.155 18.817 1.00 0.00 31 TRP A CA 10
ATOM 14395 C C . TRP A 1 31 ? 17.295 7.761 17.420 1.00 0.00 31 TRP A C 10
ATOM 14396 O O . TRP A 1 31 ? 17.610 8.943 17.264 1.00 0.00 31 TRP A O 10
ATOM 14417 N N . VAL A 1 32 ? 16.981 6.958 16.413 1.00 0.00 32 VAL A N 10
ATOM 14418 C CA . VAL A 1 32 ? 16.902 7.456 15.047 1.00 0.00 32 VAL A CA 10
ATOM 14419 C C . VAL A 1 32 ? 15.442 7.558 14.613 1.00 0.00 32 VAL A C 10
ATOM 14420 O O . VAL A 1 32 ? 14.889 8.654 14.538 1.00 0.00 32 VAL A O 10
ATOM 14433 N N . HIS A 1 33 ? 14.813 6.417 14.341 1.00 0.00 33 HIS A N 10
ATOM 14434 C CA . HIS A 1 33 ? 13.399 6.398 13.978 1.00 0.00 33 HIS A CA 10
ATOM 14435 C C . HIS A 1 33 ? 12.677 5.236 14.651 1.00 0.00 33 HIS A C 10
ATOM 14436 O O . HIS A 1 33 ? 13.122 4.086 14.601 1.00 0.00 33 HIS A O 10
ATOM 14451 N N . LEU A 1 34 ? 11.562 5.559 15.285 1.00 0.00 34 LEU A N 10
ATOM 14452 C CA . LEU A 1 34 ? 10.782 4.594 16.046 1.00 0.00 34 LEU A CA 10
ATOM 14453 C C . LEU A 1 34 ? 9.795 3.835 15.167 1.00 0.00 34 LEU A C 10
ATOM 14454 O O . LEU A 1 34 ? 9.135 4.413 14.300 1.00 0.00 34 LEU A O 10
ATOM 14470 N N . ARG A 1 35 ? 9.703 2.539 15.411 1.00 0.00 35 ARG A N 10
ATOM 14471 C CA . ARG A 1 35 ? 8.727 1.681 14.757 1.00 0.00 35 ARG A CA 10
ATOM 14472 C C . ARG A 1 35 ? 7.718 1.196 15.795 1.00 0.00 35 ARG A C 10
ATOM 14473 O O . ARG A 1 35 ? 8.106 0.722 16.864 1.00 0.00 35 ARG A O 10
ATOM 14494 N N . ILE A 1 36 ? 6.434 1.318 15.500 1.00 0.00 36 ILE A N 10
ATOM 14495 C CA . ILE A 1 36 ? 5.410 0.877 16.438 1.00 0.00 36 ILE A CA 10
ATOM 14496 C C . ILE A 1 36 ? 4.917 -0.514 16.075 1.00 0.00 36 ILE A C 10
ATOM 14497 O O . ILE A 1 36 ? 4.550 -0.795 14.937 1.00 0.00 36 ILE A O 10
ATOM 14513 N N . CYS A 1 37 ? 4.953 -1.390 17.053 1.00 0.00 37 CYS A N 10
ATOM 14514 C CA . CYS A 1 37 ? 4.539 -2.767 16.873 1.00 0.00 37 CYS A CA 10
ATOM 14515 C C . CYS A 1 37 ? 3.019 -2.865 16.800 1.00 0.00 37 CYS A C 10
ATOM 14516 O O . CYS A 1 37 ? 2.331 -2.629 17.793 1.00 0.00 37 CYS A O 10
ATOM 14523 N N . ARG A 1 38 ? 2.503 -3.244 15.636 1.00 0.00 38 ARG A N 10
ATOM 14524 C CA . ARG A 1 38 ? 1.058 -3.259 15.393 1.00 0.00 38 ARG A CA 10
ATOM 14525 C C . ARG A 1 38 ? 0.359 -4.394 16.137 1.00 0.00 38 ARG A C 10
ATOM 14526 O O . ARG A 1 38 ? -0.857 -4.548 16.039 1.00 0.00 38 ARG A O 10
ATOM 14547 N N . THR A 1 39 ? 1.119 -5.189 16.871 1.00 0.00 39 THR A N 10
ATOM 14548 C CA . THR A 1 39 ? 0.550 -6.331 17.561 1.00 0.00 39 THR A CA 10
ATOM 14549 C C . THR A 1 39 ? 0.233 -6.010 19.022 1.00 0.00 39 THR A C 10
ATOM 14550 O O . THR A 1 39 ? -0.697 -6.568 19.597 1.00 0.00 39 THR A O 10
ATOM 14561 N N . CYS A 1 40 ? 0.996 -5.103 19.623 1.00 0.00 40 CYS A N 10
ATOM 14562 C CA . CYS A 1 40 ? 0.836 -4.833 21.052 1.00 0.00 40 CYS A CA 10
ATOM 14563 C C . CYS A 1 40 ? 1.071 -3.357 21.388 1.00 0.00 40 CYS A C 10
ATOM 14564 O O . CYS A 1 40 ? 1.029 -2.965 22.552 1.00 0.00 40 CYS A O 10
ATOM 14571 N N . GLY A 1 41 ? 1.325 -2.539 20.368 1.00 0.00 41 GLY A N 10
ATOM 14572 C CA . GLY A 1 41 ? 1.498 -1.110 20.580 1.00 0.00 41 GLY A CA 10
ATOM 14573 C C . GLY A 1 41 ? 2.796 -0.752 21.278 1.00 0.00 41 GLY A C 10
ATOM 14574 O O . GLY A 1 41 ? 2.920 0.330 21.845 1.00 0.00 41 GLY A O 10
ATOM 14578 N N . HIS A 1 42 ? 3.776 -1.642 21.233 1.00 0.00 42 HIS A N 10
ATOM 14579 C CA . HIS A 1 42 ? 5.044 -1.373 21.894 1.00 0.00 42 HIS A CA 10
ATOM 14580 C C . HIS A 1 42 ? 5.980 -0.667 20.923 1.00 0.00 42 HIS A C 10
ATOM 14581 O O . HIS A 1 42 ? 6.048 -1.033 19.745 1.00 0.00 42 HIS A O 10
ATOM 14596 N N . VAL A 1 43 ? 6.690 0.339 21.411 1.00 0.00 43 VAL A N 10
ATOM 14597 C CA . VAL A 1 43 ? 7.536 1.158 20.558 1.00 0.00 43 VAL A CA 10
ATOM 14598 C C . VAL A 1 43 ? 8.950 0.589 20.488 1.00 0.00 43 VAL A C 10
ATOM 14599 O O . VAL A 1 43 ? 9.563 0.273 21.505 1.00 0.00 43 VAL A O 10
ATOM 14612 N N . GLY A 1 44 ? 9.459 0.434 19.284 1.00 0.00 44 GLY A N 10
ATOM 14613 C CA . GLY A 1 44 ? 10.803 -0.065 19.119 1.00 0.00 44 GLY A CA 10
ATOM 14614 C C . GLY A 1 44 ? 11.551 0.679 18.044 1.00 0.00 44 GLY A C 10
ATOM 14615 O O . GLY A 1 44 ? 11.083 0.774 16.915 1.00 0.00 44 GLY A O 10
ATOM 14619 N N . CYS A 1 45 ? 12.709 1.219 18.383 1.00 0.00 45 CYS A N 10
ATOM 14620 C CA . CYS A 1 45 ? 13.517 1.913 17.399 1.00 0.00 45 CYS A CA 10
ATOM 14621 C C . CYS A 1 45 ? 14.124 0.889 16.451 1.00 0.00 45 CYS A C 10
ATOM 14622 O O . CYS A 1 45 ? 14.495 -0.209 16.878 1.00 0.00 45 CYS A O 10
ATOM 14630 N N . CYS A 1 46 ? 14.205 1.244 15.174 1.00 0.00 46 CYS A N 10
ATOM 14631 C CA . CYS A 1 46 ? 14.593 0.303 14.127 1.00 0.00 46 CYS A CA 10
ATOM 14632 C C . CYS A 1 46 ? 16.000 -0.251 14.355 1.00 0.00 46 CYS A C 10
ATOM 14633 O O . CYS A 1 46 ? 16.782 0.293 15.141 1.00 0.00 46 CYS A O 10
ATOM 14641 N N . ASP A 1 47 ? 16.307 -1.331 13.643 1.00 0.00 47 ASP A N 10
ATOM 14642 C CA . ASP A 1 47 ? 17.607 -1.998 13.721 1.00 0.00 47 ASP A CA 10
ATOM 14643 C C . ASP A 1 47 ? 18.729 -1.087 13.233 1.00 0.00 47 ASP A C 10
ATOM 14644 O O . ASP A 1 47 ? 19.910 -1.371 13.436 1.00 0.00 47 ASP A O 10
ATOM 14653 N N . ASP A 1 48 ? 18.344 -0.005 12.573 1.00 0.00 48 ASP A N 10
ATOM 14654 C CA . ASP A 1 48 ? 19.288 1.008 12.126 1.00 0.00 48 ASP A CA 10
ATOM 14655 C C . ASP A 1 48 ? 19.959 1.679 13.324 1.00 0.00 48 ASP A C 10
ATOM 14656 O O . ASP A 1 48 ? 21.126 2.073 13.267 1.00 0.00 48 ASP A O 10
ATOM 14665 N N . SER A 1 49 ? 19.217 1.781 14.417 1.00 0.00 49 SER A N 10
ATOM 14666 C CA . SER A 1 49 ? 19.747 2.324 15.655 1.00 0.00 49 SER A CA 10
ATOM 14667 C C . SER A 1 49 ? 20.434 1.215 16.446 1.00 0.00 49 SER A C 10
ATOM 14668 O O . SER A 1 49 ? 19.957 0.084 16.450 1.00 0.00 49 SER A O 10
ATOM 14676 N N . PRO A 1 50 ? 21.544 1.523 17.139 1.00 0.00 50 PRO A N 10
ATOM 14677 C CA . PRO A 1 50 ? 22.333 0.524 17.882 1.00 0.00 50 PRO A CA 10
ATOM 14678 C C . PRO A 1 50 ? 21.492 -0.303 18.857 1.00 0.00 50 PRO A C 10
ATOM 14679 O O . PRO A 1 50 ? 21.765 -1.482 19.081 1.00 0.00 50 PRO A O 10
ATOM 14690 N N . HIS A 1 51 ? 20.461 0.319 19.424 1.00 0.00 51 HIS A N 10
ATOM 14691 C CA . HIS A 1 51 ? 19.585 -0.362 20.375 1.00 0.00 51 HIS A CA 10
ATOM 14692 C C . HIS A 1 51 ? 18.814 -1.502 19.703 1.00 0.00 51 HIS A C 10
ATOM 14693 O O . HIS A 1 51 ? 18.575 -2.536 20.324 1.00 0.00 51 HIS A O 10
ATOM 14708 N N . LYS A 1 52 ? 18.437 -1.296 18.433 1.00 0.00 52 LYS A N 10
ATOM 14709 C CA . LYS A 1 52 ? 17.704 -2.297 17.645 1.00 0.00 52 LYS A CA 10
ATOM 14710 C C . LYS A 1 52 ? 16.522 -2.872 18.421 1.00 0.00 52 LYS A C 10
ATOM 14711 O O . LYS A 1 52 ? 16.381 -4.086 18.550 1.00 0.00 52 LYS A O 10
ATOM 14730 N N . HIS A 1 53 ? 15.655 -2.005 18.921 1.00 0.00 53 HIS A N 10
ATOM 14731 C CA . HIS A 1 53 ? 14.575 -2.458 19.783 1.00 0.00 53 HIS A CA 10
ATOM 14732 C C . HIS A 1 53 ? 13.439 -3.061 18.966 1.00 0.00 53 HIS A C 10
ATOM 14733 O O . HIS A 1 53 ? 12.682 -3.880 19.474 1.00 0.00 53 HIS A O 10
ATOM 14748 N N . ALA A 1 54 ? 13.321 -2.657 17.708 1.00 0.00 54 ALA A N 10
ATOM 14749 C CA . ALA A 1 54 ? 12.288 -3.203 16.835 1.00 0.00 54 ALA A CA 10
ATOM 14750 C C . ALA A 1 54 ? 12.559 -4.679 16.543 1.00 0.00 54 ALA A C 10
ATOM 14751 O O . ALA A 1 54 ? 11.659 -5.517 16.637 1.00 0.00 54 ALA A O 10
ATOM 14758 N N . THR A 1 55 ? 13.812 -4.990 16.232 1.00 0.00 55 THR A N 10
ATOM 14759 C CA . THR A 1 55 ? 14.218 -6.352 15.918 1.00 0.00 55 THR A CA 10
ATOM 14760 C C . THR A 1 55 ? 14.225 -7.236 17.164 1.00 0.00 55 THR A C 10
ATOM 14761 O O . THR A 1 55 ? 13.671 -8.338 17.158 1.00 0.00 55 THR A O 10
ATOM 14772 N N . ARG A 1 56 ? 14.846 -6.743 18.233 1.00 0.00 56 ARG A N 10
ATOM 14773 C CA . ARG A 1 56 ? 14.931 -7.491 19.485 1.00 0.00 56 ARG A CA 10
ATOM 14774 C C . ARG A 1 56 ? 13.545 -7.785 20.045 1.00 0.00 56 ARG A C 10
ATOM 14775 O O . ARG A 1 56 ? 13.302 -8.862 20.588 1.00 0.00 56 ARG A O 10
ATOM 14796 N N . HIS A 1 57 ? 12.632 -6.831 19.898 1.00 0.00 57 HIS A N 10
ATOM 14797 C CA . HIS A 1 57 ? 11.266 -7.017 20.364 1.00 0.00 57 HIS A CA 10
ATOM 14798 C C . HIS A 1 57 ? 10.577 -8.116 19.564 1.00 0.00 57 HIS A C 10
ATOM 14799 O O . HIS A 1 57 ? 9.850 -8.941 20.125 1.00 0.00 57 HIS A O 10
ATOM 14813 N N . PHE A 1 58 ? 10.806 -8.115 18.256 1.00 0.00 58 PHE A N 10
ATOM 14814 C CA . PHE A 1 58 ? 10.245 -9.132 17.380 1.00 0.00 58 PHE A CA 10
ATOM 14815 C C . PHE A 1 58 ? 10.710 -10.520 17.800 1.00 0.00 58 PHE A C 10
ATOM 14816 O O . PHE A 1 58 ? 9.913 -11.453 17.875 1.00 0.00 58 PHE A O 10
ATOM 14833 N N . HIS A 1 59 ? 11.995 -10.646 18.091 1.00 0.00 59 HIS A N 10
ATOM 14834 C CA . HIS A 1 59 ? 12.563 -11.932 18.470 1.00 0.00 59 HIS A CA 10
ATOM 14835 C C . HIS A 1 59 ? 12.036 -12.375 19.836 1.00 0.00 59 HIS A C 10
ATOM 14836 O O . HIS A 1 59 ? 11.874 -13.567 20.091 1.00 0.00 59 HIS A O 10
ATOM 14851 N N . ALA A 1 60 ? 11.761 -11.409 20.704 1.00 0.00 60 ALA A N 10
ATOM 14852 C CA . ALA A 1 60 ? 11.297 -11.704 22.054 1.00 0.00 60 ALA A CA 10
ATOM 14853 C C . ALA A 1 60 ? 9.813 -12.075 22.081 1.00 0.00 60 ALA A C 10
ATOM 14854 O O . ALA A 1 60 ? 9.448 -13.166 22.515 1.00 0.00 60 ALA A O 10
ATOM 14861 N N . THR A 1 61 ? 8.963 -11.172 21.606 1.00 0.00 61 THR A N 10
ATOM 14862 C CA . THR A 1 61 ? 7.517 -11.374 21.687 1.00 0.00 61 THR A CA 10
ATOM 14863 C C . THR A 1 61 ? 6.990 -12.220 20.531 1.00 0.00 61 THR A C 10
ATOM 14864 O O . THR A 1 61 ? 5.932 -12.843 20.638 1.00 0.00 61 THR A O 10
ATOM 14875 N N . GLY A 1 62 ? 7.729 -12.247 19.432 1.00 0.00 62 GLY A N 10
ATOM 14876 C CA . GLY A 1 62 ? 7.253 -12.921 18.243 1.00 0.00 62 GLY A CA 10
ATOM 14877 C C . GLY A 1 62 ? 6.218 -12.088 17.517 1.00 0.00 62 GLY A C 10
ATOM 14878 O O . GLY A 1 62 ? 5.175 -12.592 17.106 1.00 0.00 62 GLY A O 10
ATOM 14882 N N . HIS A 1 63 ? 6.505 -10.802 17.378 1.00 0.00 63 HIS A N 10
ATOM 14883 C CA . HIS A 1 63 ? 5.583 -9.873 16.737 1.00 0.00 63 HIS A CA 10
ATOM 14884 C C . HIS A 1 63 ? 6.214 -9.324 15.465 1.00 0.00 63 HIS A C 10
ATOM 14885 O O . HIS A 1 63 ? 7.046 -8.420 15.515 1.00 0.00 63 HIS A O 10
ATOM 14899 N N . PRO A 1 64 ? 5.829 -9.879 14.308 1.00 0.00 64 PRO A N 10
ATOM 14900 C CA . PRO A 1 64 ? 6.531 -9.648 13.043 1.00 0.00 64 PRO A CA 10
ATOM 14901 C C . PRO A 1 64 ? 6.210 -8.317 12.361 1.00 0.00 64 PRO A C 10
ATOM 14902 O O . PRO A 1 64 ? 6.964 -7.878 11.495 1.00 0.00 64 PRO A O 10
ATOM 14913 N N . ILE A 1 65 ? 5.106 -7.677 12.725 1.00 0.00 65 ILE A N 10
ATOM 14914 C CA . ILE A 1 65 ? 4.673 -6.481 12.007 1.00 0.00 65 ILE A CA 10
ATOM 14915 C C . ILE A 1 65 ? 4.906 -5.201 12.805 1.00 0.00 65 ILE A C 10
ATOM 14916 O O . ILE A 1 65 ? 4.450 -5.057 13.946 1.00 0.00 65 ILE A O 10
ATOM 14932 N N . ILE A 1 66 ? 5.621 -4.276 12.179 1.00 0.00 66 ILE A N 10
ATOM 14933 C CA . ILE A 1 66 ? 5.859 -2.955 12.738 1.00 0.00 66 ILE A CA 10
ATOM 14934 C C . ILE A 1 66 ? 5.370 -1.887 11.767 1.00 0.00 66 ILE A C 10
ATOM 14935 O O . ILE A 1 66 ? 5.216 -2.152 10.574 1.00 0.00 66 ILE A O 10
ATOM 14951 N N . GLU A 1 67 ? 5.131 -0.692 12.280 1.00 0.00 67 GLU A N 10
ATOM 14952 C CA . GLU A 1 67 ? 4.600 0.400 11.478 1.00 0.00 67 GLU A CA 10
ATOM 14953 C C . GLU A 1 67 ? 5.421 1.667 11.723 1.00 0.00 67 GLU A C 10
ATOM 14954 O O . GLU A 1 67 ? 6.232 1.715 12.657 1.00 0.00 67 GLU A O 10
ATOM 14966 N N . GLY A 1 68 ? 5.212 2.685 10.899 1.00 0.00 68 GLY A N 10
ATOM 14967 C CA . GLY A 1 68 ? 5.976 3.912 11.018 1.00 0.00 68 GLY A CA 10
ATOM 14968 C C . GLY A 1 68 ? 5.412 4.835 12.077 1.00 0.00 68 GLY A C 10
ATOM 14969 O O . GLY A 1 68 ? 4.431 5.538 11.843 1.00 0.00 68 GLY A O 10
ATOM 14973 N N . TYR A 1 69 ? 6.047 4.842 13.241 1.00 0.00 69 TYR A N 10
ATOM 14974 C CA . TYR A 1 69 ? 5.535 5.585 14.381 1.00 0.00 69 TYR A CA 10
ATOM 14975 C C . TYR A 1 69 ? 6.115 6.996 14.434 1.00 0.00 69 TYR A C 10
ATOM 14976 O O . TYR A 1 69 ? 5.380 7.982 14.347 1.00 0.00 69 TYR A O 10
ATOM 14994 N N . ASP A 1 70 ? 7.433 7.083 14.582 1.00 0.00 70 ASP A N 10
ATOM 14995 C CA . ASP A 1 70 ? 8.114 8.374 14.673 1.00 0.00 70 ASP A CA 10
ATOM 14996 C C . ASP A 1 70 ? 7.987 9.169 13.367 1.00 0.00 70 ASP A C 10
ATOM 14997 O O . ASP A 1 70 ? 7.580 10.334 13.396 1.00 0.00 70 ASP A O 10
ATOM 15006 N N . PRO A 1 71 ? 8.327 8.579 12.200 1.00 0.00 71 PRO A N 10
ATOM 15007 C CA . PRO A 1 71 ? 8.074 9.205 10.916 1.00 0.00 71 PRO A CA 10
ATOM 15008 C C . PRO A 1 71 ? 6.686 8.838 10.401 1.00 0.00 71 PRO A C 10
ATOM 15009 O O . PRO A 1 71 ? 6.446 7.693 10.011 1.00 0.00 71 PRO A O 10
ATOM 15020 N N . PRO A 1 72 ? 5.748 9.796 10.417 1.00 0.00 72 PRO A N 10
ATOM 15021 C CA . PRO A 1 72 ? 4.369 9.552 10.000 1.00 0.00 72 PRO A CA 10
ATOM 15022 C C . PRO A 1 72 ? 4.252 9.317 8.497 1.00 0.00 72 PRO A C 10
ATOM 15023 O O . PRO A 1 72 ? 3.994 10.241 7.725 1.00 0.00 72 PRO A O 10
ATOM 15034 N N . GLU A 1 73 ? 4.474 8.077 8.089 1.00 0.00 73 GLU A N 10
ATOM 15035 C CA . GLU A 1 73 ? 4.412 7.710 6.685 1.00 0.00 73 GLU A CA 10
ATOM 15036 C C . GLU A 1 73 ? 3.273 6.726 6.441 1.00 0.00 73 GLU A C 10
ATOM 15037 O O . GLU A 1 73 ? 2.599 6.783 5.411 1.00 0.00 73 GLU A O 10
ATOM 15049 N N . GLY A 1 74 ? 3.065 5.822 7.391 1.00 0.00 74 GLY A N 10
ATOM 15050 C CA . GLY A 1 74 ? 1.968 4.883 7.289 1.00 0.00 74 GLY A CA 10
ATOM 15051 C C . GLY A 1 74 ? 2.298 3.696 6.410 1.00 0.00 74 GLY A C 10
ATOM 15052 O O . GLY A 1 74 ? 1.836 3.613 5.270 1.00 0.00 74 GLY A O 10
ATOM 15056 N N . TRP A 1 75 ? 3.089 2.776 6.936 1.00 0.00 75 TRP A N 10
ATOM 15057 C CA . TRP A 1 75 ? 3.451 1.566 6.212 1.00 0.00 75 TRP A CA 10
ATOM 15058 C C . TRP A 1 75 ? 3.866 0.476 7.187 1.00 0.00 75 TRP A C 10
ATOM 15059 O O . TRP A 1 75 ? 4.438 0.757 8.242 1.00 0.00 75 TRP A O 10
ATOM 15080 N N . GLY A 1 76 ? 3.566 -0.761 6.834 1.00 0.00 76 GLY A N 10
ATOM 15081 C CA . GLY A 1 76 ? 3.839 -1.867 7.717 1.00 0.00 76 GLY A CA 10
ATOM 15082 C C . GLY A 1 76 ? 4.885 -2.806 7.166 1.00 0.00 76 GLY A C 10
ATOM 15083 O O . GLY A 1 76 ? 4.847 -3.186 5.992 1.00 0.00 76 GLY A O 10
ATOM 15087 N N . TRP A 1 77 ? 5.819 -3.177 8.021 1.00 0.00 77 TRP A N 10
ATOM 15088 C CA . TRP A 1 77 ? 6.873 -4.108 7.664 1.00 0.00 77 TRP A CA 10
ATOM 15089 C C . TRP A 1 77 ? 6.704 -5.397 8.456 1.00 0.00 77 TRP A C 10
ATOM 15090 O O . TRP A 1 77 ? 6.550 -5.367 9.676 1.00 0.00 77 TRP A O 10
ATOM 15111 N N . CYS A 1 78 ? 6.710 -6.525 7.764 1.00 0.00 78 CYS A N 10
ATOM 15112 C CA . CYS A 1 78 ? 6.564 -7.815 8.424 1.00 0.00 78 CYS A CA 10
ATOM 15113 C C . CYS A 1 78 ? 7.878 -8.577 8.342 1.00 0.00 78 CYS A C 10
ATOM 15114 O O . CYS A 1 78 ? 8.245 -9.050 7.276 1.00 0.00 78 CYS A O 10
ATOM 15121 N N . TYR A 1 79 ? 8.574 -8.685 9.469 1.00 0.00 79 TYR A N 10
ATOM 15122 C CA . TYR A 1 79 ? 9.922 -9.261 9.515 1.00 0.00 79 TYR A CA 10
ATOM 15123 C C . TYR A 1 79 ? 10.019 -10.642 8.864 1.00 0.00 79 TYR A C 10
ATOM 15124 O O . TYR A 1 79 ? 10.844 -10.843 7.978 1.00 0.00 79 TYR A O 10
ATOM 15142 N N . VAL A 1 80 ? 9.185 -11.586 9.294 1.00 0.00 80 VAL A N 10
ATOM 15143 C CA . VAL A 1 80 ? 9.255 -12.955 8.769 1.00 0.00 80 VAL A CA 10
ATOM 15144 C C . VAL A 1 80 ? 8.957 -13.015 7.269 1.00 0.00 80 VAL A C 10
ATOM 15145 O O . VAL A 1 80 ? 9.418 -13.917 6.572 1.00 0.00 80 VAL A O 10
ATOM 15158 N N . ASP A 1 81 ? 8.208 -12.042 6.775 1.00 0.00 81 ASP A N 10
ATOM 15159 C CA . ASP A 1 81 ? 7.820 -12.013 5.369 1.00 0.00 81 ASP A CA 10
ATOM 15160 C C . ASP A 1 81 ? 8.803 -11.196 4.550 1.00 0.00 81 ASP A C 10
ATOM 15161 O O . ASP A 1 81 ? 9.085 -11.524 3.399 1.00 0.00 81 ASP A O 10
ATOM 15170 N N . GLU A 1 82 ? 9.305 -10.124 5.161 1.00 0.00 82 GLU A N 10
ATOM 15171 C CA . GLU A 1 82 ? 10.209 -9.184 4.504 1.00 0.00 82 GLU A CA 10
ATOM 15172 C C . GLU A 1 82 ? 9.485 -8.440 3.389 1.00 0.00 82 GLU A C 10
ATOM 15173 O O . GLU A 1 82 ? 10.096 -7.953 2.437 1.00 0.00 82 GLU A O 10
ATOM 15185 N N . VAL A 1 83 ? 8.172 -8.339 3.540 1.00 0.00 83 VAL A N 10
ATOM 15186 C CA . VAL A 1 83 ? 7.348 -7.580 2.618 1.00 0.00 83 VAL A CA 10
ATOM 15187 C C . VAL A 1 83 ? 6.950 -6.255 3.250 1.00 0.00 83 VAL A C 10
ATOM 15188 O O . VAL A 1 83 ? 6.836 -6.151 4.478 1.00 0.00 83 VAL A O 10
ATOM 15201 N N . MET A 1 84 ? 6.747 -5.252 2.416 1.00 0.00 84 MET A N 10
ATOM 15202 C CA . MET A 1 84 ? 6.355 -3.935 2.888 1.00 0.00 84 MET A CA 10
ATOM 15203 C C . MET A 1 84 ? 5.035 -3.532 2.252 1.00 0.00 84 MET A C 10
ATOM 15204 O O . MET A 1 84 ? 4.901 -3.529 1.029 1.00 0.00 84 MET A O 10
ATOM 15218 N N . PHE A 1 85 ? 4.060 -3.203 3.079 1.00 0.00 85 PHE A N 10
ATOM 15219 C CA . PHE A 1 85 ? 2.747 -2.824 2.588 1.00 0.00 85 PHE A CA 10
ATOM 15220 C C . PHE A 1 85 ? 2.315 -1.498 3.196 1.00 0.00 85 PHE A C 10
ATOM 15221 O O . PHE A 1 85 ? 2.691 -1.170 4.320 1.00 0.00 85 PHE A O 10
ATOM 15238 N N . ASP A 1 86 ? 1.537 -0.739 2.443 1.00 0.00 86 ASP A N 10
ATOM 15239 C CA . ASP A 1 86 ? 1.105 0.581 2.877 1.00 0.00 86 ASP A CA 10
ATOM 15240 C C . ASP A 1 86 ? 0.022 0.475 3.934 1.00 0.00 86 ASP A C 10
ATOM 15241 O O . ASP A 1 86 ? -0.949 -0.268 3.779 1.00 0.00 86 ASP A O 10
ATOM 15250 N N . LEU A 1 87 ? 0.194 1.227 5.006 1.00 0.00 87 LEU A N 10
ATOM 15251 C CA . LEU A 1 87 ? -0.762 1.240 6.098 1.00 0.00 87 LEU A CA 10
ATOM 15252 C C . LEU A 1 87 ? -1.195 2.660 6.407 1.00 0.00 87 LEU A C 10
ATOM 15253 O O . LEU A 1 87 ? -1.648 2.939 7.504 1.00 0.00 87 LEU A O 10
ATOM 15269 N N . SER A 1 88 ? -1.081 3.548 5.428 1.00 0.00 88 SER A N 10
ATOM 15270 C CA . SER A 1 88 ? -1.414 4.957 5.625 1.00 0.00 88 SER A CA 10
ATOM 15271 C C . SER A 1 88 ? -2.883 5.123 6.022 1.00 0.00 88 SER A C 10
ATOM 15272 O O . SER A 1 88 ? -3.258 6.082 6.697 1.00 0.00 88 SER A O 10
ATOM 15280 N N . ASP A 1 89 ? -3.697 4.161 5.618 1.00 0.00 89 ASP A N 10
ATOM 15281 C CA . ASP A 1 89 ? -5.126 4.169 5.897 1.00 0.00 89 ASP A CA 10
ATOM 15282 C C . ASP A 1 89 ? -5.425 3.664 7.306 1.00 0.00 89 ASP A C 10
ATOM 15283 O O . ASP A 1 89 ? -6.482 3.946 7.868 1.00 0.00 89 ASP A O 10
ATOM 15292 N N . ARG A 1 90 ? -4.487 2.924 7.873 1.00 0.00 90 ARG A N 10
ATOM 15293 C CA . ARG A 1 90 ? -4.666 2.342 9.203 1.00 0.00 90 ARG A CA 10
ATOM 15294 C C . ARG A 1 90 ? -3.525 2.749 10.130 1.00 0.00 90 ARG A C 10
ATOM 15295 O O . ARG A 1 90 ? -3.325 2.141 11.180 1.00 0.00 90 ARG A O 10
ATOM 15316 N N . MET A 1 91 ? -2.795 3.787 9.745 1.00 0.00 91 MET A N 10
ATOM 15317 C CA . MET A 1 91 ? -1.563 4.160 10.442 1.00 0.00 91 MET A CA 10
ATOM 15318 C C . MET A 1 91 ? -1.841 4.676 11.846 1.00 0.00 91 MET A C 10
ATOM 15319 O O . MET A 1 91 ? -2.920 5.204 12.127 1.00 0.00 91 MET A O 10
ATOM 15333 N N . THR A 1 92 ? -0.860 4.510 12.721 1.00 0.00 92 THR A N 10
ATOM 15334 C CA . THR A 1 92 ? -0.979 4.954 14.100 1.00 0.00 92 THR A CA 10
ATOM 15335 C C . THR A 1 92 ? -0.095 6.175 14.355 1.00 0.00 92 THR A C 10
ATOM 15336 O O . THR A 1 92 ? 1.128 6.062 14.440 1.00 0.00 92 THR A O 10
ATOM 15347 N N . PRO A 1 93 ? -0.709 7.365 14.455 1.00 0.00 93 PRO A N 10
ATOM 15348 C CA . PRO A 1 93 ? 0.010 8.612 14.731 1.00 0.00 93 PRO A CA 10
ATOM 15349 C C . PRO A 1 93 ? 0.629 8.620 16.126 1.00 0.00 93 PRO A C 10
ATOM 15350 O O . PRO A 1 93 ? 0.106 7.991 17.050 1.00 0.00 93 PRO A O 10
ATOM 15361 N N . HIS A 1 94 ? 1.745 9.328 16.271 1.00 0.00 94 HIS A N 10
ATOM 15362 C CA . HIS A 1 94 ? 2.427 9.425 17.556 1.00 0.00 94 HIS A CA 10
ATOM 15363 C C . HIS A 1 94 ? 1.525 10.067 18.607 1.00 0.00 94 HIS A C 10
ATOM 15364 O O . HIS A 1 94 ? 0.881 11.088 18.352 1.00 0.00 94 HIS A O 10
ATOM 15379 N N . ASN A 1 95 ? 1.482 9.452 19.781 1.00 0.00 95 ASN A N 10
ATOM 15380 C CA . ASN A 1 95 ? 0.562 9.859 20.838 1.00 0.00 95 ASN A CA 10
ATOM 15381 C C . ASN A 1 95 ? 0.961 11.195 21.459 1.00 0.00 95 ASN A C 10
ATOM 15382 O O . ASN A 1 95 ? 0.103 12.005 21.807 1.00 0.00 95 ASN A O 10
ATOM 15393 N N . GLY A 1 96 ? 2.257 11.433 21.585 1.00 0.00 96 GLY A N 10
ATOM 15394 C CA . GLY A 1 96 ? 2.717 12.651 22.213 1.00 0.00 96 GLY A CA 10
ATOM 15395 C C . GLY A 1 96 ? 3.997 13.179 21.602 1.00 0.00 96 GLY A C 10
ATOM 15396 O O . GLY A 1 96 ? 4.353 12.809 20.483 1.00 0.00 96 GLY A O 10
ATOM 15400 N N . PRO A 1 97 ? 4.713 14.045 22.332 1.00 0.00 97 PRO A N 10
ATOM 15401 C CA . PRO A 1 97 ? 5.937 14.684 21.846 1.00 0.00 97 PRO A CA 10
ATOM 15402 C C . PRO A 1 97 ? 7.085 13.698 21.675 1.00 0.00 97 PRO A C 10
ATOM 15403 O O . PRO A 1 97 ? 7.593 13.144 22.652 1.00 0.00 97 PRO A O 10
ATOM 15414 N N . ILE A 1 98 ? 7.478 13.469 20.433 1.00 0.00 98 ILE A N 10
ATOM 15415 C CA . ILE A 1 98 ? 8.646 12.657 20.143 1.00 0.00 98 ILE A CA 10
ATOM 15416 C C . ILE A 1 98 ? 9.769 13.545 19.631 1.00 0.00 98 ILE A C 10
ATOM 15417 O O . ILE A 1 98 ? 9.670 14.118 18.544 1.00 0.00 98 ILE A O 10
ATOM 15433 N N . PRO A 1 99 ? 10.834 13.699 20.427 1.00 0.00 99 PRO A N 10
ATOM 15434 C CA . PRO A 1 99 ? 11.989 14.512 20.053 1.00 0.00 99 PRO A CA 10
ATOM 15435 C C . PRO A 1 99 ? 12.723 13.931 18.852 1.00 0.00 99 PRO A C 10
ATOM 15436 O O . PRO A 1 99 ? 13.361 12.882 18.949 1.00 0.00 99 PRO A O 10
ATOM 15447 N N . ARG A 1 100 ? 12.612 14.606 17.717 1.00 0.00 100 ARG A N 10
ATOM 15448 C CA . ARG A 1 100 ? 13.282 14.164 16.506 1.00 0.00 100 ARG A CA 10
ATOM 15449 C C . ARG A 1 100 ? 14.770 14.471 16.607 1.00 0.00 100 ARG A C 10
ATOM 15450 O O . ARG A 1 100 ? 15.174 15.632 16.571 1.00 0.00 100 ARG A O 10
ATOM 15471 N N . TYR A 1 101 ? 15.578 13.435 16.757 1.00 0.00 101 TYR A N 10
ATOM 15472 C CA . TYR A 1 101 ? 17.016 13.614 16.877 1.00 0.00 101 TYR A CA 10
ATOM 15473 C C . TYR A 1 101 ? 17.646 13.803 15.505 1.00 0.00 101 TYR A C 10
ATOM 15474 O O . TYR A 1 101 ? 18.619 14.542 15.355 1.00 0.00 101 TYR A O 10
ATOM 15492 N N . VAL A 1 102 ? 17.079 13.141 14.506 1.00 0.00 102 VAL A N 10
ATOM 15493 C CA . VAL A 1 102 ? 17.558 13.266 13.140 1.00 0.00 102 VAL A CA 10
ATOM 15494 C C . VAL A 1 102 ? 16.444 13.763 12.219 1.00 0.00 102 VAL A C 10
ATOM 15495 O O . VAL A 1 102 ? 16.259 14.992 12.137 1.00 0.00 102 VAL A O 10
ATOM 15511 N N . MET A 1 1 ? 4.840 0.367 -1.392 1.00 0.00 1 MET A N 11
ATOM 15512 C CA . MET A 1 1 ? 3.895 -0.449 -0.598 1.00 0.00 1 MET A CA 11
ATOM 15513 C C . MET A 1 1 ? 3.169 -1.456 -1.481 1.00 0.00 1 MET A C 11
ATOM 15514 O O . MET A 1 1 ? 2.995 -1.239 -2.681 1.00 0.00 1 MET A O 11
ATOM 15530 N N . THR A 1 2 ? 2.769 -2.563 -0.878 1.00 0.00 2 THR A N 11
ATOM 15531 C CA . THR A 1 2 ? 2.015 -3.597 -1.567 1.00 0.00 2 THR A CA 11
ATOM 15532 C C . THR A 1 2 ? 0.737 -3.901 -0.777 1.00 0.00 2 THR A C 11
ATOM 15533 O O . THR A 1 2 ? 0.379 -3.145 0.127 1.00 0.00 2 THR A O 11
ATOM 15544 N N . MET A 1 3 ? 0.046 -4.983 -1.122 1.00 0.00 3 MET A N 11
ATOM 15545 C CA . MET A 1 3 ? -1.168 -5.374 -0.409 1.00 0.00 3 MET A CA 11
ATOM 15546 C C . MET A 1 3 ? -0.833 -5.785 1.020 1.00 0.00 3 MET A C 11
ATOM 15547 O O . MET A 1 3 ? -1.514 -5.394 1.970 1.00 0.00 3 MET A O 11
ATOM 15561 N N . GLY A 1 4 ? 0.212 -6.589 1.161 1.00 0.00 4 GLY A N 11
ATOM 15562 C CA . GLY A 1 4 ? 0.656 -7.002 2.472 1.00 0.00 4 GLY A CA 11
ATOM 15563 C C . GLY A 1 4 ? 0.740 -8.505 2.601 1.00 0.00 4 GLY A C 11
ATOM 15564 O O . GLY A 1 4 ? 1.529 -9.147 1.914 1.00 0.00 4 GLY A O 11
ATOM 15568 N N . CYS A 1 5 ? -0.077 -9.063 3.483 1.00 0.00 5 CYS A N 11
ATOM 15569 C CA . CYS A 1 5 ? -0.095 -10.501 3.718 1.00 0.00 5 CYS A CA 11
ATOM 15570 C C . CYS A 1 5 ? -1.220 -10.844 4.690 1.00 0.00 5 CYS A C 11
ATOM 15571 O O . CYS A 1 5 ? -1.907 -9.946 5.176 1.00 0.00 5 CYS A O 11
ATOM 15578 N N . ARG A 1 6 ? -1.406 -12.129 4.986 1.00 0.00 6 ARG A N 11
ATOM 15579 C CA . ARG A 1 6 ? -2.504 -12.557 5.855 1.00 0.00 6 ARG A CA 11
ATOM 15580 C C . ARG A 1 6 ? -2.325 -12.030 7.278 1.00 0.00 6 ARG A C 11
ATOM 15581 O O . ARG A 1 6 ? -3.292 -11.907 8.024 1.00 0.00 6 ARG A O 11
ATOM 15602 N N . HIS A 1 7 ? -1.087 -11.704 7.639 1.00 0.00 7 HIS A N 11
ATOM 15603 C CA . HIS A 1 7 ? -0.784 -11.173 8.969 1.00 0.00 7 HIS A CA 11
ATOM 15604 C C . HIS A 1 7 ? -1.521 -9.857 9.232 1.00 0.00 7 HIS A C 11
ATOM 15605 O O . HIS A 1 7 ? -1.788 -9.509 10.380 1.00 0.00 7 HIS A O 11
ATOM 15619 N N . VAL A 1 8 ? -1.850 -9.131 8.165 1.00 0.00 8 VAL A N 11
ATOM 15620 C CA . VAL A 1 8 ? -2.583 -7.870 8.290 1.00 0.00 8 VAL A CA 11
ATOM 15621 C C . VAL A 1 8 ? -3.973 -8.122 8.852 1.00 0.00 8 VAL A C 11
ATOM 15622 O O . VAL A 1 8 ? -4.550 -7.277 9.533 1.00 0.00 8 VAL A O 11
ATOM 15635 N N . ALA A 1 9 ? -4.503 -9.300 8.575 1.00 0.00 9 ALA A N 11
ATOM 15636 C CA . ALA A 1 9 ? -5.850 -9.630 8.987 1.00 0.00 9 ALA A CA 11
ATOM 15637 C C . ALA A 1 9 ? -5.910 -9.948 10.481 1.00 0.00 9 ALA A C 11
ATOM 15638 O O . ALA A 1 9 ? -6.983 -10.211 11.027 1.00 0.00 9 ALA A O 11
ATOM 15645 N N . GLY A 1 10 ? -4.757 -9.921 11.140 1.00 0.00 10 GLY A N 11
ATOM 15646 C CA . GLY A 1 10 ? -4.709 -10.206 12.559 1.00 0.00 10 GLY A CA 11
ATOM 15647 C C . GLY A 1 10 ? -4.209 -9.031 13.378 1.00 0.00 10 GLY A C 11
ATOM 15648 O O . GLY A 1 10 ? -4.071 -9.132 14.597 1.00 0.00 10 GLY A O 11
ATOM 15652 N N . ILE A 1 11 ? -3.930 -7.916 12.713 1.00 0.00 11 ILE A N 11
ATOM 15653 C CA . ILE A 1 11 ? -3.441 -6.725 13.397 1.00 0.00 11 ILE A CA 11
ATOM 15654 C C . ILE A 1 11 ? -4.561 -5.709 13.595 1.00 0.00 11 ILE A C 11
ATOM 15655 O O . ILE A 1 11 ? -5.526 -5.680 12.832 1.00 0.00 11 ILE A O 11
ATOM 15671 N N . ARG A 1 12 ? -4.432 -4.885 14.624 1.00 0.00 12 ARG A N 11
ATOM 15672 C CA . ARG A 1 12 ? -5.440 -3.875 14.924 1.00 0.00 12 ARG A CA 11
ATOM 15673 C C . ARG A 1 12 ? -4.776 -2.528 15.177 1.00 0.00 12 ARG A C 11
ATOM 15674 O O . ARG A 1 12 ? -3.554 -2.453 15.320 1.00 0.00 12 ARG A O 11
ATOM 15695 N N . THR A 1 13 ? -5.577 -1.470 15.219 1.00 0.00 13 THR A N 11
ATOM 15696 C CA . THR A 1 13 ? -5.086 -0.159 15.612 1.00 0.00 13 THR A CA 11
ATOM 15697 C C . THR A 1 13 ? -4.726 -0.170 17.094 1.00 0.00 13 THR A C 11
ATOM 15698 O O . THR A 1 13 ? -5.568 -0.461 17.947 1.00 0.00 13 THR A O 11
ATOM 15709 N N . VAL A 1 14 ? -3.476 0.130 17.398 1.00 0.00 14 VAL A N 11
ATOM 15710 C CA . VAL A 1 14 ? -2.986 0.030 18.763 1.00 0.00 14 VAL A CA 11
ATOM 15711 C C . VAL A 1 14 ? -2.779 1.397 19.392 1.00 0.00 14 VAL A C 11
ATOM 15712 O O . VAL A 1 14 ? -3.034 2.431 18.772 1.00 0.00 14 VAL A O 11
ATOM 15725 N N . THR A 1 15 ? -2.335 1.386 20.638 1.00 0.00 15 THR A N 11
ATOM 15726 C CA . THR A 1 15 ? -2.019 2.601 21.360 1.00 0.00 15 THR A CA 11
ATOM 15727 C C . THR A 1 15 ? -0.599 2.505 21.914 1.00 0.00 15 THR A C 11
ATOM 15728 O O . THR A 1 15 ? -0.260 1.530 22.584 1.00 0.00 15 THR A O 11
ATOM 15739 N N . PRO A 1 16 ? 0.255 3.494 21.612 1.00 0.00 16 PRO A N 11
ATOM 15740 C CA . PRO A 1 16 ? 1.649 3.505 22.073 1.00 0.00 16 PRO A CA 11
ATOM 15741 C C . PRO A 1 16 ? 1.758 3.570 23.594 1.00 0.00 16 PRO A C 11
ATOM 15742 O O . PRO A 1 16 ? 1.129 4.412 24.235 1.00 0.00 16 PRO A O 11
ATOM 15753 N N . SER A 1 17 ? 2.560 2.677 24.163 1.00 0.00 17 SER A N 11
ATOM 15754 C CA . SER A 1 17 ? 2.762 2.632 25.606 1.00 0.00 17 SER A CA 11
ATOM 15755 C C . SER A 1 17 ? 3.687 3.757 26.069 1.00 0.00 17 SER A C 11
ATOM 15756 O O . SER A 1 17 ? 3.804 4.029 27.266 1.00 0.00 17 SER A O 11
ATOM 15764 N N . ALA A 1 18 ? 4.342 4.406 25.115 1.00 0.00 18 ALA A N 11
ATOM 15765 C CA . ALA A 1 18 ? 5.297 5.458 25.419 1.00 0.00 18 ALA A CA 11
ATOM 15766 C C . ALA A 1 18 ? 5.190 6.588 24.405 1.00 0.00 18 ALA A C 11
ATOM 15767 O O . ALA A 1 18 ? 4.289 6.596 23.566 1.00 0.00 18 ALA A O 11
ATOM 15774 N N . LEU A 1 19 ? 6.103 7.543 24.494 1.00 0.00 19 LEU A N 11
ATOM 15775 C CA . LEU A 1 19 ? 6.179 8.619 23.520 1.00 0.00 19 LEU A CA 11
ATOM 15776 C C . LEU A 1 19 ? 7.214 8.261 22.468 1.00 0.00 19 LEU A C 11
ATOM 15777 O O . LEU A 1 19 ? 6.990 8.431 21.271 1.00 0.00 19 LEU A O 11
ATOM 15793 N N . GLY A 1 20 ? 8.344 7.750 22.938 1.00 0.00 20 GLY A N 11
ATOM 15794 C CA . GLY A 1 20 ? 9.398 7.308 22.054 1.00 0.00 20 GLY A CA 11
ATOM 15795 C C . GLY A 1 20 ? 9.948 5.959 22.471 1.00 0.00 20 GLY A C 11
ATOM 15796 O O . GLY A 1 20 ? 9.197 4.994 22.619 1.00 0.00 20 GLY A O 11
ATOM 15800 N N . CYS A 1 21 ? 11.255 5.887 22.678 1.00 0.00 21 CYS A N 11
ATOM 15801 C CA . CYS A 1 21 ? 11.887 4.647 23.105 1.00 0.00 21 CYS A CA 11
ATOM 15802 C C . CYS A 1 21 ? 11.733 4.436 24.603 1.00 0.00 21 CYS A C 11
ATOM 15803 O O . CYS A 1 21 ? 12.493 4.989 25.399 1.00 0.00 21 CYS A O 11
ATOM 15811 N N . GLU A 1 22 ? 10.748 3.623 24.961 1.00 0.00 22 GLU A N 11
ATOM 15812 C CA . GLU A 1 22 ? 10.423 3.322 26.353 1.00 0.00 22 GLU A CA 11
ATOM 15813 C C . GLU A 1 22 ? 11.663 2.930 27.162 1.00 0.00 22 GLU A C 11
ATOM 15814 O O . GLU A 1 22 ? 12.009 3.596 28.137 1.00 0.00 22 GLU A O 11
ATOM 15826 N N . GLU A 1 23 ? 12.337 1.862 26.745 1.00 0.00 23 GLU A N 11
ATOM 15827 C CA . GLU A 1 23 ? 13.515 1.378 27.459 1.00 0.00 23 GLU A CA 11
ATOM 15828 C C . GLU A 1 23 ? 14.653 2.393 27.399 1.00 0.00 23 GLU A C 11
ATOM 15829 O O . GLU A 1 23 ? 15.216 2.758 28.423 1.00 0.00 23 GLU A O 11
ATOM 15841 N N . CYS A 1 24 ? 14.969 2.852 26.190 1.00 0.00 24 CYS A N 11
ATOM 15842 C CA . CYS A 1 24 ? 16.124 3.721 25.952 1.00 0.00 24 CYS A CA 11
ATOM 15843 C C . CYS A 1 24 ? 16.157 4.934 26.882 1.00 0.00 24 CYS A C 11
ATOM 15844 O O . CYS A 1 24 ? 17.235 5.429 27.207 1.00 0.00 24 CYS A O 11
ATOM 15852 N N . LEU A 1 25 ? 14.986 5.405 27.309 1.00 0.00 25 LEU A N 11
ATOM 15853 C CA . LEU A 1 25 ? 14.895 6.558 28.207 1.00 0.00 25 LEU A CA 11
ATOM 15854 C C . LEU A 1 25 ? 15.709 6.351 29.485 1.00 0.00 25 LEU A C 11
ATOM 15855 O O . LEU A 1 25 ? 16.230 7.309 30.055 1.00 0.00 25 LEU A O 11
ATOM 15871 N N . LYS A 1 26 ? 15.834 5.097 29.918 1.00 0.00 26 LYS A N 11
ATOM 15872 C CA . LYS A 1 26 ? 16.530 4.782 31.166 1.00 0.00 26 LYS A CA 11
ATOM 15873 C C . LYS A 1 26 ? 18.009 5.170 31.098 1.00 0.00 26 LYS A C 11
ATOM 15874 O O . LYS A 1 26 ? 18.616 5.495 32.118 1.00 0.00 26 LYS A O 11
ATOM 15893 N N . ILE A 1 27 ? 18.582 5.149 29.898 1.00 0.00 27 ILE A N 11
ATOM 15894 C CA . ILE A 1 27 ? 19.998 5.468 29.722 1.00 0.00 27 ILE A CA 11
ATOM 15895 C C . ILE A 1 27 ? 20.194 6.612 28.730 1.00 0.00 27 ILE A C 11
ATOM 15896 O O . ILE A 1 27 ? 21.325 6.976 28.405 1.00 0.00 27 ILE A O 11
ATOM 15912 N N . GLY A 1 28 ? 19.091 7.182 28.261 1.00 0.00 28 GLY A N 11
ATOM 15913 C CA . GLY A 1 28 ? 19.165 8.243 27.272 1.00 0.00 28 GLY A CA 11
ATOM 15914 C C . GLY A 1 28 ? 19.718 7.751 25.948 1.00 0.00 28 GLY A C 11
ATOM 15915 O O . GLY A 1 28 ? 20.509 8.436 25.301 1.00 0.00 28 GLY A O 11
ATOM 15919 N N . SER A 1 29 ? 19.303 6.556 25.551 1.00 0.00 29 SER A N 11
ATOM 15920 C CA . SER A 1 29 ? 19.785 5.941 24.323 1.00 0.00 29 SER A CA 11
ATOM 15921 C C . SER A 1 29 ? 19.040 6.512 23.115 1.00 0.00 29 SER A C 11
ATOM 15922 O O . SER A 1 29 ? 17.810 6.464 23.057 1.00 0.00 29 SER A O 11
ATOM 15930 N N . PRO A 1 30 ? 19.782 7.068 22.143 1.00 0.00 30 PRO A N 11
ATOM 15931 C CA . PRO A 1 30 ? 19.196 7.686 20.949 1.00 0.00 30 PRO A CA 11
ATOM 15932 C C . PRO A 1 30 ? 18.702 6.660 19.929 1.00 0.00 30 PRO A C 11
ATOM 15933 O O . PRO A 1 30 ? 18.938 5.457 20.069 1.00 0.00 30 PRO A O 11
ATOM 15944 N N . TRP A 1 31 ? 18.019 7.147 18.899 1.00 0.00 31 TRP A N 11
ATOM 15945 C CA . TRP A 1 31 ? 17.474 6.285 17.862 1.00 0.00 31 TRP A CA 11
ATOM 15946 C C . TRP A 1 31 ? 17.371 7.036 16.539 1.00 0.00 31 TRP A C 11
ATOM 15947 O O . TRP A 1 31 ? 17.376 8.267 16.513 1.00 0.00 31 TRP A O 11
ATOM 15968 N N . VAL A 1 32 ? 17.298 6.289 15.446 1.00 0.00 32 VAL A N 11
ATOM 15969 C CA . VAL A 1 32 ? 17.082 6.880 14.133 1.00 0.00 32 VAL A CA 11
ATOM 15970 C C . VAL A 1 32 ? 15.603 7.211 13.954 1.00 0.00 32 VAL A C 11
ATOM 15971 O O . VAL A 1 32 ? 15.230 8.370 13.779 1.00 0.00 32 VAL A O 11
ATOM 15984 N N . HIS A 1 33 ? 14.769 6.178 14.008 1.00 0.00 33 HIS A N 11
ATOM 15985 C CA . HIS A 1 33 ? 13.322 6.343 13.934 1.00 0.00 33 HIS A CA 11
ATOM 15986 C C . HIS A 1 33 ? 12.641 5.321 14.834 1.00 0.00 33 HIS A C 11
ATOM 15987 O O . HIS A 1 33 ? 13.313 4.558 15.536 1.00 0.00 33 HIS A O 11
ATOM 16002 N N . LEU A 1 34 ? 11.317 5.293 14.798 1.00 0.00 34 LEU A N 11
ATOM 16003 C CA . LEU A 1 34 ? 10.542 4.424 15.673 1.00 0.00 34 LEU A CA 11
ATOM 16004 C C . LEU A 1 34 ? 9.494 3.646 14.892 1.00 0.00 34 LEU A C 11
ATOM 16005 O O . LEU A 1 34 ? 8.888 4.169 13.953 1.00 0.00 34 LEU A O 11
ATOM 16021 N N . ARG A 1 35 ? 9.283 2.401 15.290 1.00 0.00 35 ARG A N 11
ATOM 16022 C CA . ARG A 1 35 ? 8.227 1.582 14.721 1.00 0.00 35 ARG A CA 11
ATOM 16023 C C . ARG A 1 35 ? 7.502 0.822 15.825 1.00 0.00 35 ARG A C 11
ATOM 16024 O O . ARG A 1 35 ? 8.098 0.455 16.839 1.00 0.00 35 ARG A O 11
ATOM 16045 N N . ILE A 1 36 ? 6.214 0.601 15.629 1.00 0.00 36 ILE A N 11
ATOM 16046 C CA . ILE A 1 36 ? 5.365 0.015 16.658 1.00 0.00 36 ILE A CA 11
ATOM 16047 C C . ILE A 1 36 ? 4.571 -1.161 16.093 1.00 0.00 36 ILE A C 11
ATOM 16048 O O . ILE A 1 36 ? 4.117 -1.115 14.956 1.00 0.00 36 ILE A O 11
ATOM 16064 N N . CYS A 1 37 ? 4.428 -2.228 16.870 1.00 0.00 37 CYS A N 11
ATOM 16065 C CA . CYS A 1 37 ? 3.628 -3.367 16.424 1.00 0.00 37 CYS A CA 11
ATOM 16066 C C . CYS A 1 37 ? 2.164 -2.978 16.342 1.00 0.00 37 CYS A C 11
ATOM 16067 O O . CYS A 1 37 ? 1.659 -2.274 17.215 1.00 0.00 37 CYS A O 11
ATOM 16074 N N . ARG A 1 38 ? 1.473 -3.486 15.338 1.00 0.00 38 ARG A N 11
ATOM 16075 C CA . ARG A 1 38 ? 0.021 -3.363 15.267 1.00 0.00 38 ARG A CA 11
ATOM 16076 C C . ARG A 1 38 ? -0.619 -4.447 16.136 1.00 0.00 38 ARG A C 11
ATOM 16077 O O . ARG A 1 38 ? -1.652 -5.023 15.787 1.00 0.00 38 ARG A O 11
ATOM 16098 N N . THR A 1 39 ? -0.001 -4.702 17.286 1.00 0.00 39 THR A N 11
ATOM 16099 C CA . THR A 1 39 ? -0.390 -5.815 18.135 1.00 0.00 39 THR A CA 11
ATOM 16100 C C . THR A 1 39 ? -0.314 -5.443 19.619 1.00 0.00 39 THR A C 11
ATOM 16101 O O . THR A 1 39 ? -1.333 -5.356 20.296 1.00 0.00 39 THR A O 11
ATOM 16112 N N . CYS A 1 40 ? 0.902 -5.206 20.114 1.00 0.00 40 CYS A N 11
ATOM 16113 C CA . CYS A 1 40 ? 1.110 -5.018 21.554 1.00 0.00 40 CYS A CA 11
ATOM 16114 C C . CYS A 1 40 ? 1.204 -3.538 21.930 1.00 0.00 40 CYS A C 11
ATOM 16115 O O . CYS A 1 40 ? 1.290 -3.199 23.108 1.00 0.00 40 CYS A O 11
ATOM 16122 N N . GLY A 1 41 ? 1.201 -2.663 20.927 1.00 0.00 41 GLY A N 11
ATOM 16123 C CA . GLY A 1 41 ? 1.239 -1.229 21.186 1.00 0.00 41 GLY A CA 11
ATOM 16124 C C . GLY A 1 41 ? 2.564 -0.741 21.755 1.00 0.00 41 GLY A C 11
ATOM 16125 O O . GLY A 1 41 ? 2.660 0.385 22.239 1.00 0.00 41 GLY A O 11
ATOM 16129 N N . HIS A 1 42 ? 3.594 -1.573 21.688 1.00 0.00 42 HIS A N 11
ATOM 16130 C CA . HIS A 1 42 ? 4.899 -1.195 22.212 1.00 0.00 42 HIS A CA 11
ATOM 16131 C C . HIS A 1 42 ? 5.747 -0.559 21.120 1.00 0.00 42 HIS A C 11
ATOM 16132 O O . HIS A 1 42 ? 5.901 -1.122 20.032 1.00 0.00 42 HIS A O 11
ATOM 16147 N N . VAL A 1 43 ? 6.289 0.609 21.424 1.00 0.00 43 VAL A N 11
ATOM 16148 C CA . VAL A 1 43 ? 7.124 1.346 20.488 1.00 0.00 43 VAL A CA 11
ATOM 16149 C C . VAL A 1 43 ? 8.572 0.867 20.566 1.00 0.00 43 VAL A C 11
ATOM 16150 O O . VAL A 1 43 ? 9.139 0.752 21.655 1.00 0.00 43 VAL A O 11
ATOM 16163 N N . GLY A 1 44 ? 9.158 0.573 19.414 1.00 0.00 44 GLY A N 11
ATOM 16164 C CA . GLY A 1 44 ? 10.540 0.144 19.369 1.00 0.00 44 GLY A CA 11
ATOM 16165 C C . GLY A 1 44 ? 11.357 0.981 18.410 1.00 0.00 44 GLY A C 11
ATOM 16166 O O . GLY A 1 44 ? 10.832 1.486 17.417 1.00 0.00 44 GLY A O 11
ATOM 16170 N N . CYS A 1 45 ? 12.639 1.137 18.702 1.00 0.00 45 CYS A N 11
ATOM 16171 C CA . CYS A 1 45 ? 13.520 1.920 17.850 1.00 0.00 45 CYS A CA 11
ATOM 16172 C C . CYS A 1 45 ? 13.959 1.102 16.646 1.00 0.00 45 CYS A C 11
ATOM 16173 O O . CYS A 1 45 ? 14.004 -0.131 16.707 1.00 0.00 45 CYS A O 11
ATOM 16181 N N . CYS A 1 46 ? 14.271 1.792 15.558 1.00 0.00 46 CYS A N 11
ATOM 16182 C CA . CYS A 1 46 ? 14.782 1.144 14.361 1.00 0.00 46 CYS A CA 11
ATOM 16183 C C . CYS A 1 46 ? 16.070 0.384 14.656 1.00 0.00 46 CYS A C 11
ATOM 16184 O O . CYS A 1 46 ? 16.880 0.800 15.490 1.00 0.00 46 CYS A O 11
ATOM 16192 N N . ASP A 1 47 ? 16.250 -0.728 13.960 1.00 0.00 47 ASP A N 11
ATOM 16193 C CA . ASP A 1 47 ? 17.421 -1.580 14.135 1.00 0.00 47 ASP A CA 11
ATOM 16194 C C . ASP A 1 47 ? 18.617 -0.996 13.402 1.00 0.00 47 ASP A C 11
ATOM 16195 O O . ASP A 1 47 ? 19.715 -1.551 13.428 1.00 0.00 47 ASP A O 11
ATOM 16204 N N . ASP A 1 48 ? 18.385 0.134 12.745 1.00 0.00 48 ASP A N 11
ATOM 16205 C CA . ASP A 1 48 ? 19.457 0.933 12.171 1.00 0.00 48 ASP A CA 11
ATOM 16206 C C . ASP A 1 48 ? 20.323 1.482 13.295 1.00 0.00 48 ASP A C 11
ATOM 16207 O O . ASP A 1 48 ? 21.511 1.746 13.119 1.00 0.00 48 ASP A O 11
ATOM 16216 N N . SER A 1 49 ? 19.700 1.659 14.454 1.00 0.00 49 SER A N 11
ATOM 16217 C CA . SER A 1 49 ? 20.396 2.083 15.650 1.00 0.00 49 SER A CA 11
ATOM 16218 C C . SER A 1 49 ? 20.979 0.863 16.357 1.00 0.00 49 SER A C 11
ATOM 16219 O O . SER A 1 49 ? 20.352 -0.195 16.379 1.00 0.00 49 SER A O 11
ATOM 16227 N N . PRO A 1 50 ? 22.181 1.005 16.938 1.00 0.00 50 PRO A N 11
ATOM 16228 C CA . PRO A 1 50 ? 22.903 -0.095 17.602 1.00 0.00 50 PRO A CA 11
ATOM 16229 C C . PRO A 1 50 ? 22.042 -0.897 18.581 1.00 0.00 50 PRO A C 11
ATOM 16230 O O . PRO A 1 50 ? 22.226 -2.103 18.734 1.00 0.00 50 PRO A O 11
ATOM 16241 N N . HIS A 1 51 ? 21.107 -0.222 19.239 1.00 0.00 51 HIS A N 11
ATOM 16242 C CA . HIS A 1 51 ? 20.252 -0.864 20.234 1.00 0.00 51 HIS A CA 11
ATOM 16243 C C . HIS A 1 51 ? 19.421 -1.986 19.607 1.00 0.00 51 HIS A C 11
ATOM 16244 O O . HIS A 1 51 ? 19.249 -3.043 20.211 1.00 0.00 51 HIS A O 11
ATOM 16259 N N . LYS A 1 52 ? 18.929 -1.735 18.391 1.00 0.00 52 LYS A N 11
ATOM 16260 C CA . LYS A 1 52 ? 18.062 -2.669 17.658 1.00 0.00 52 LYS A CA 11
ATOM 16261 C C . LYS A 1 52 ? 16.973 -3.264 18.542 1.00 0.00 52 LYS A C 11
ATOM 16262 O O . LYS A 1 52 ? 17.045 -4.424 18.943 1.00 0.00 52 LYS A O 11
ATOM 16281 N N . HIS A 1 53 ? 15.971 -2.465 18.857 1.00 0.00 53 HIS A N 11
ATOM 16282 C CA . HIS A 1 53 ? 14.882 -2.937 19.695 1.00 0.00 53 HIS A CA 11
ATOM 16283 C C . HIS A 1 53 ? 13.885 -3.778 18.915 1.00 0.00 53 HIS A C 11
ATOM 16284 O O . HIS A 1 53 ? 13.382 -4.770 19.429 1.00 0.00 53 HIS A O 11
ATOM 16299 N N . ALA A 1 54 ? 13.616 -3.393 17.677 1.00 0.00 54 ALA A N 11
ATOM 16300 C CA . ALA A 1 54 ? 12.549 -4.017 16.907 1.00 0.00 54 ALA A CA 11
ATOM 16301 C C . ALA A 1 54 ? 12.832 -5.491 16.615 1.00 0.00 54 ALA A C 11
ATOM 16302 O O . ALA A 1 54 ? 11.961 -6.336 16.812 1.00 0.00 54 ALA A O 11
ATOM 16309 N N . THR A 1 55 ? 14.044 -5.803 16.166 1.00 0.00 55 THR A N 11
ATOM 16310 C CA . THR A 1 55 ? 14.399 -7.185 15.854 1.00 0.00 55 THR A CA 11
ATOM 16311 C C . THR A 1 55 ? 14.439 -8.052 17.111 1.00 0.00 55 THR A C 11
ATOM 16312 O O . THR A 1 55 ? 13.907 -9.162 17.124 1.00 0.00 55 THR A O 11
ATOM 16323 N N . ARG A 1 56 ? 15.059 -7.541 18.170 1.00 0.00 56 ARG A N 11
ATOM 16324 C CA . ARG A 1 56 ? 15.172 -8.290 19.416 1.00 0.00 56 ARG A CA 11
ATOM 16325 C C . ARG A 1 56 ? 13.802 -8.472 20.061 1.00 0.00 56 ARG A C 11
ATOM 16326 O O . ARG A 1 56 ? 13.511 -9.520 20.637 1.00 0.00 56 ARG A O 11
ATOM 16347 N N . HIS A 1 57 ? 12.960 -7.453 19.951 1.00 0.00 57 HIS A N 11
ATOM 16348 C CA . HIS A 1 57 ? 11.593 -7.537 20.441 1.00 0.00 57 HIS A CA 11
ATOM 16349 C C . HIS A 1 57 ? 10.803 -8.550 19.614 1.00 0.00 57 HIS A C 11
ATOM 16350 O O . HIS A 1 57 ? 10.015 -9.327 20.155 1.00 0.00 57 HIS A O 11
ATOM 16364 N N . PHE A 1 58 ? 11.025 -8.540 18.303 1.00 0.00 58 PHE A N 11
ATOM 16365 C CA . PHE A 1 58 ? 10.406 -9.513 17.410 1.00 0.00 58 PHE A CA 11
ATOM 16366 C C . PHE A 1 58 ? 10.849 -10.927 17.772 1.00 0.00 58 PHE A C 11
ATOM 16367 O O . PHE A 1 58 ? 10.040 -11.851 17.787 1.00 0.00 58 PHE A O 11
ATOM 16384 N N . HIS A 1 59 ? 12.128 -11.084 18.083 1.00 0.00 59 HIS A N 11
ATOM 16385 C CA . HIS A 1 59 ? 12.675 -12.387 18.445 1.00 0.00 59 HIS A CA 11
ATOM 16386 C C . HIS A 1 59 ? 12.061 -12.897 19.748 1.00 0.00 59 HIS A C 11
ATOM 16387 O O . HIS A 1 59 ? 11.895 -14.100 19.936 1.00 0.00 59 HIS A O 11
ATOM 16402 N N . ALA A 1 60 ? 11.722 -11.977 20.639 1.00 0.00 60 ALA A N 11
ATOM 16403 C CA . ALA A 1 60 ? 11.204 -12.341 21.949 1.00 0.00 60 ALA A CA 11
ATOM 16404 C C . ALA A 1 60 ? 9.691 -12.556 21.935 1.00 0.00 60 ALA A C 11
ATOM 16405 O O . ALA A 1 60 ? 9.190 -13.515 22.522 1.00 0.00 60 ALA A O 11
ATOM 16412 N N . THR A 1 61 ? 8.963 -11.669 21.268 1.00 0.00 61 THR A N 11
ATOM 16413 C CA . THR A 1 61 ? 7.502 -11.697 21.322 1.00 0.00 61 THR A CA 11
ATOM 16414 C C . THR A 1 61 ? 6.883 -12.372 20.099 1.00 0.00 61 THR A C 11
ATOM 16415 O O . THR A 1 61 ? 5.792 -12.938 20.179 1.00 0.00 61 THR A O 11
ATOM 16426 N N . GLY A 1 62 ? 7.577 -12.313 18.971 1.00 0.00 62 GLY A N 11
ATOM 16427 C CA . GLY A 1 62 ? 7.038 -12.865 17.743 1.00 0.00 62 GLY A CA 11
ATOM 16428 C C . GLY A 1 62 ? 6.055 -11.922 17.075 1.00 0.00 62 GLY A C 11
ATOM 16429 O O . GLY A 1 62 ? 4.994 -12.342 16.615 1.00 0.00 62 GLY A O 11
ATOM 16433 N N . HIS A 1 63 ? 6.401 -10.640 17.033 1.00 0.00 63 HIS A N 11
ATOM 16434 C CA . HIS A 1 63 ? 5.551 -9.639 16.395 1.00 0.00 63 HIS A CA 11
ATOM 16435 C C . HIS A 1 63 ? 6.217 -9.132 15.122 1.00 0.00 63 HIS A C 11
ATOM 16436 O O . HIS A 1 63 ? 7.061 -8.240 15.170 1.00 0.00 63 HIS A O 11
ATOM 16450 N N . PRO A 1 64 ? 5.850 -9.709 13.969 1.00 0.00 64 PRO A N 11
ATOM 16451 C CA . PRO A 1 64 ? 6.532 -9.448 12.699 1.00 0.00 64 PRO A CA 11
ATOM 16452 C C . PRO A 1 64 ? 6.127 -8.135 12.031 1.00 0.00 64 PRO A C 11
ATOM 16453 O O . PRO A 1 64 ? 6.832 -7.652 11.148 1.00 0.00 64 PRO A O 11
ATOM 16464 N N . ILE A 1 65 ? 4.998 -7.565 12.431 1.00 0.00 65 ILE A N 11
ATOM 16465 C CA . ILE A 1 65 ? 4.505 -6.358 11.782 1.00 0.00 65 ILE A CA 11
ATOM 16466 C C . ILE A 1 65 ? 4.768 -5.117 12.622 1.00 0.00 65 ILE A C 11
ATOM 16467 O O . ILE A 1 65 ? 4.313 -5.005 13.766 1.00 0.00 65 ILE A O 11
ATOM 16483 N N . ILE A 1 66 ? 5.510 -4.197 12.030 1.00 0.00 66 ILE A N 11
ATOM 16484 C CA . ILE A 1 66 ? 5.827 -2.925 12.649 1.00 0.00 66 ILE A CA 11
ATOM 16485 C C . ILE A 1 66 ? 5.336 -1.778 11.773 1.00 0.00 66 ILE A C 11
ATOM 16486 O O . ILE A 1 66 ? 5.566 -1.761 10.565 1.00 0.00 66 ILE A O 11
ATOM 16502 N N . GLU A 1 67 ? 4.650 -0.835 12.383 1.00 0.00 67 GLU A N 11
ATOM 16503 C CA . GLU A 1 67 ? 4.105 0.303 11.668 1.00 0.00 67 GLU A CA 11
ATOM 16504 C C . GLU A 1 67 ? 4.984 1.532 11.868 1.00 0.00 67 GLU A C 11
ATOM 16505 O O . GLU A 1 67 ? 5.609 1.692 12.921 1.00 0.00 67 GLU A O 11
ATOM 16517 N N . GLY A 1 68 ? 5.051 2.376 10.841 1.00 0.00 68 GLY A N 11
ATOM 16518 C CA . GLY A 1 68 ? 5.795 3.617 10.934 1.00 0.00 68 GLY A CA 11
ATOM 16519 C C . GLY A 1 68 ? 5.187 4.566 11.947 1.00 0.00 68 GLY A C 11
ATOM 16520 O O . GLY A 1 68 ? 4.192 5.231 11.665 1.00 0.00 68 GLY A O 11
ATOM 16524 N N . TYR A 1 69 ? 5.790 4.619 13.124 1.00 0.00 69 TYR A N 11
ATOM 16525 C CA . TYR A 1 69 ? 5.263 5.403 14.232 1.00 0.00 69 TYR A CA 11
ATOM 16526 C C . TYR A 1 69 ? 5.838 6.819 14.232 1.00 0.00 69 TYR A C 11
ATOM 16527 O O . TYR A 1 69 ? 5.097 7.802 14.178 1.00 0.00 69 TYR A O 11
ATOM 16545 N N . ASP A 1 70 ? 7.160 6.913 14.294 1.00 0.00 70 ASP A N 11
ATOM 16546 C CA . ASP A 1 70 ? 7.842 8.207 14.298 1.00 0.00 70 ASP A CA 11
ATOM 16547 C C . ASP A 1 70 ? 7.786 8.882 12.921 1.00 0.00 70 ASP A C 11
ATOM 16548 O O . ASP A 1 70 ? 7.435 10.058 12.833 1.00 0.00 70 ASP A O 11
ATOM 16557 N N . PRO A 1 71 ? 8.138 8.173 11.821 1.00 0.00 71 PRO A N 11
ATOM 16558 C CA . PRO A 1 71 ? 7.991 8.720 10.470 1.00 0.00 71 PRO A CA 11
ATOM 16559 C C . PRO A 1 71 ? 6.522 8.813 10.069 1.00 0.00 71 PRO A C 11
ATOM 16560 O O . PRO A 1 71 ? 5.849 7.790 9.910 1.00 0.00 71 PRO A O 11
ATOM 16571 N N . PRO A 1 72 ? 6.000 10.039 9.914 1.00 0.00 72 PRO A N 11
ATOM 16572 C CA . PRO A 1 72 ? 4.591 10.272 9.604 1.00 0.00 72 PRO A CA 11
ATOM 16573 C C . PRO A 1 72 ? 4.257 9.939 8.154 1.00 0.00 72 PRO A C 11
ATOM 16574 O O . PRO A 1 72 ? 4.138 10.827 7.307 1.00 0.00 72 PRO A O 11
ATOM 16585 N N . GLU A 1 73 ? 4.140 8.652 7.869 1.00 0.00 73 GLU A N 11
ATOM 16586 C CA . GLU A 1 73 ? 3.810 8.188 6.531 1.00 0.00 73 GLU A CA 11
ATOM 16587 C C . GLU A 1 73 ? 2.580 7.287 6.573 1.00 0.00 73 GLU A C 11
ATOM 16588 O O . GLU A 1 73 ? 1.540 7.608 5.996 1.00 0.00 73 GLU A O 11
ATOM 16600 N N . GLY A 1 74 ? 2.699 6.167 7.270 1.00 0.00 74 GLY A N 11
ATOM 16601 C CA . GLY A 1 74 ? 1.583 5.252 7.394 1.00 0.00 74 GLY A CA 11
ATOM 16602 C C . GLY A 1 74 ? 1.796 3.976 6.611 1.00 0.00 74 GLY A C 11
ATOM 16603 O O . GLY A 1 74 ? 1.210 3.782 5.546 1.00 0.00 74 GLY A O 11
ATOM 16607 N N . TRP A 1 75 ? 2.633 3.101 7.140 1.00 0.00 75 TRP A N 11
ATOM 16608 C CA . TRP A 1 75 ? 2.948 1.849 6.474 1.00 0.00 75 TRP A CA 11
ATOM 16609 C C . TRP A 1 75 ? 3.254 0.768 7.496 1.00 0.00 75 TRP A C 11
ATOM 16610 O O . TRP A 1 75 ? 3.636 1.068 8.630 1.00 0.00 75 TRP A O 11
ATOM 16631 N N . GLY A 1 76 ? 3.083 -0.479 7.091 1.00 0.00 76 GLY A N 11
ATOM 16632 C CA . GLY A 1 76 ? 3.390 -1.591 7.961 1.00 0.00 76 GLY A CA 11
ATOM 16633 C C . GLY A 1 76 ? 4.404 -2.528 7.343 1.00 0.00 76 GLY A C 11
ATOM 16634 O O . GLY A 1 76 ? 4.207 -3.022 6.230 1.00 0.00 76 GLY A O 11
ATOM 16638 N N . TRP A 1 77 ? 5.493 -2.765 8.056 1.00 0.00 77 TRP A N 11
ATOM 16639 C CA . TRP A 1 77 ? 6.529 -3.674 7.599 1.00 0.00 77 TRP A CA 11
ATOM 16640 C C . TRP A 1 77 ? 6.359 -5.019 8.287 1.00 0.00 77 TRP A C 11
ATOM 16641 O O . TRP A 1 77 ? 6.079 -5.080 9.481 1.00 0.00 77 TRP A O 11
ATOM 16662 N N . CYS A 1 78 ? 6.512 -6.092 7.536 1.00 0.00 78 CYS A N 11
ATOM 16663 C CA . CYS A 1 78 ? 6.379 -7.426 8.097 1.00 0.00 78 CYS A CA 11
ATOM 16664 C C . CYS A 1 78 ? 7.690 -8.178 7.942 1.00 0.00 78 CYS A C 11
ATOM 16665 O O . CYS A 1 78 ? 8.028 -8.588 6.842 1.00 0.00 78 CYS A O 11
ATOM 16672 N N . TYR A 1 79 ? 8.415 -8.354 9.044 1.00 0.00 79 TYR A N 11
ATOM 16673 C CA . TYR A 1 79 ? 9.757 -8.954 9.017 1.00 0.00 79 TYR A CA 11
ATOM 16674 C C . TYR A 1 79 ? 9.805 -10.276 8.252 1.00 0.00 79 TYR A C 11
ATOM 16675 O O . TYR A 1 79 ? 10.621 -10.443 7.350 1.00 0.00 79 TYR A O 11
ATOM 16693 N N . VAL A 1 80 ? 8.924 -11.204 8.602 1.00 0.00 80 VAL A N 11
ATOM 16694 C CA . VAL A 1 80 ? 8.916 -12.533 7.988 1.00 0.00 80 VAL A CA 11
ATOM 16695 C C . VAL A 1 80 ? 8.579 -12.490 6.492 1.00 0.00 80 VAL A C 11
ATOM 16696 O O . VAL A 1 80 ? 8.862 -13.436 5.757 1.00 0.00 80 VAL A O 11
ATOM 16709 N N . ASP A 1 81 ? 7.964 -11.403 6.048 1.00 0.00 81 ASP A N 11
ATOM 16710 C CA . ASP A 1 81 ? 7.578 -11.260 4.645 1.00 0.00 81 ASP A CA 11
ATOM 16711 C C . ASP A 1 81 ? 8.552 -10.350 3.906 1.00 0.00 81 ASP A C 11
ATOM 16712 O O . ASP A 1 81 ? 8.786 -10.517 2.710 1.00 0.00 81 ASP A O 11
ATOM 16721 N N . GLU A 1 82 ? 9.098 -9.381 4.638 1.00 0.00 82 GLU A N 11
ATOM 16722 C CA . GLU A 1 82 ? 9.986 -8.355 4.089 1.00 0.00 82 GLU A CA 11
ATOM 16723 C C . GLU A 1 82 ? 9.243 -7.486 3.081 1.00 0.00 82 GLU A C 11
ATOM 16724 O O . GLU A 1 82 ? 9.837 -6.916 2.163 1.00 0.00 82 GLU A O 11
ATOM 16736 N N . VAL A 1 83 ? 7.937 -7.374 3.280 1.00 0.00 83 VAL A N 11
ATOM 16737 C CA . VAL A 1 83 ? 7.104 -6.520 2.452 1.00 0.00 83 VAL A CA 11
ATOM 16738 C C . VAL A 1 83 ? 6.524 -5.386 3.287 1.00 0.00 83 VAL A C 11
ATOM 16739 O O . VAL A 1 83 ? 6.397 -5.504 4.512 1.00 0.00 83 VAL A O 11
ATOM 16752 N N . MET A 1 84 ? 6.186 -4.295 2.622 1.00 0.00 84 MET A N 11
ATOM 16753 C CA . MET A 1 84 ? 5.608 -3.136 3.279 1.00 0.00 84 MET A CA 11
ATOM 16754 C C . MET A 1 84 ? 4.242 -2.836 2.681 1.00 0.00 84 MET A C 11
ATOM 16755 O O . MET A 1 84 ? 4.118 -2.644 1.475 1.00 0.00 84 MET A O 11
ATOM 16769 N N . PHE A 1 85 ? 3.217 -2.807 3.512 1.00 0.00 85 PHE A N 11
ATOM 16770 C CA . PHE A 1 85 ? 1.879 -2.501 3.032 1.00 0.00 85 PHE A CA 11
ATOM 16771 C C . PHE A 1 85 ? 1.408 -1.164 3.582 1.00 0.00 85 PHE A C 11
ATOM 16772 O O . PHE A 1 85 ? 1.972 -0.650 4.551 1.00 0.00 85 PHE A O 11
ATOM 16789 N N . ASP A 1 86 ? 0.383 -0.604 2.957 1.00 0.00 86 ASP A N 11
ATOM 16790 C CA . ASP A 1 86 ? -0.099 0.725 3.309 1.00 0.00 86 ASP A CA 11
ATOM 16791 C C . ASP A 1 86 ? -1.019 0.675 4.518 1.00 0.00 86 ASP A C 11
ATOM 16792 O O . ASP A 1 86 ? -1.919 -0.163 4.595 1.00 0.00 86 ASP A O 11
ATOM 16801 N N . LEU A 1 87 ? -0.778 1.578 5.454 1.00 0.00 87 LEU A N 11
ATOM 16802 C CA . LEU A 1 87 ? -1.623 1.731 6.626 1.00 0.00 87 LEU A CA 11
ATOM 16803 C C . LEU A 1 87 ? -1.881 3.208 6.873 1.00 0.00 87 LEU A C 11
ATOM 16804 O O . LEU A 1 87 ? -2.230 3.610 7.974 1.00 0.00 87 LEU A O 11
ATOM 16820 N N . SER A 1 88 ? -1.735 4.007 5.822 1.00 0.00 88 SER A N 11
ATOM 16821 C CA . SER A 1 88 ? -1.814 5.460 5.927 1.00 0.00 88 SER A CA 11
ATOM 16822 C C . SER A 1 88 ? -3.151 5.920 6.512 1.00 0.00 88 SER A C 11
ATOM 16823 O O . SER A 1 88 ? -3.209 6.912 7.239 1.00 0.00 88 SER A O 11
ATOM 16831 N N . ASP A 1 89 ? -4.214 5.183 6.221 1.00 0.00 89 ASP A N 11
ATOM 16832 C CA . ASP A 1 89 ? -5.552 5.573 6.654 1.00 0.00 89 ASP A CA 11
ATOM 16833 C C . ASP A 1 89 ? -5.931 4.908 7.971 1.00 0.00 89 ASP A C 11
ATOM 16834 O O . ASP A 1 89 ? -7.035 5.105 8.477 1.00 0.00 89 ASP A O 11
ATOM 16843 N N . ARG A 1 90 ? -5.019 4.122 8.529 1.00 0.00 90 ARG A N 11
ATOM 16844 C CA . ARG A 1 90 ? -5.287 3.408 9.775 1.00 0.00 90 ARG A CA 11
ATOM 16845 C C . ARG A 1 90 ? -4.121 3.539 10.746 1.00 0.00 90 ARG A C 11
ATOM 16846 O O . ARG A 1 90 ? -4.118 2.909 11.802 1.00 0.00 90 ARG A O 11
ATOM 16867 N N . MET A 1 91 ? -3.146 4.365 10.393 1.00 0.00 91 MET A N 11
ATOM 16868 C CA . MET A 1 91 ? -1.864 4.380 11.094 1.00 0.00 91 MET A CA 11
ATOM 16869 C C . MET A 1 91 ? -1.988 4.880 12.526 1.00 0.00 91 MET A C 11
ATOM 16870 O O . MET A 1 91 ? -2.902 5.639 12.861 1.00 0.00 91 MET A O 11
ATOM 16884 N N . THR A 1 92 ? -1.062 4.432 13.360 1.00 0.00 92 THR A N 11
ATOM 16885 C CA . THR A 1 92 ? -0.960 4.891 14.732 1.00 0.00 92 THR A CA 11
ATOM 16886 C C . THR A 1 92 ? -0.003 6.080 14.812 1.00 0.00 92 THR A C 11
ATOM 16887 O O . THR A 1 92 ? 1.215 5.909 14.747 1.00 0.00 92 THR A O 11
ATOM 16898 N N . PRO A 1 93 ? -0.539 7.304 14.927 1.00 0.00 93 PRO A N 11
ATOM 16899 C CA . PRO A 1 93 ? 0.273 8.519 14.985 1.00 0.00 93 PRO A CA 11
ATOM 16900 C C . PRO A 1 93 ? 1.030 8.641 16.303 1.00 0.00 93 PRO A C 11
ATOM 16901 O O . PRO A 1 93 ? 0.648 8.033 17.307 1.00 0.00 93 PRO A O 11
ATOM 16912 N N . HIS A 1 94 ? 2.107 9.421 16.280 1.00 0.00 94 HIS A N 11
ATOM 16913 C CA . HIS A 1 94 ? 2.931 9.655 17.464 1.00 0.00 94 HIS A CA 11
ATOM 16914 C C . HIS A 1 94 ? 2.082 10.049 18.674 1.00 0.00 94 HIS A C 11
ATOM 16915 O O . HIS A 1 94 ? 1.275 10.980 18.613 1.00 0.00 94 HIS A O 11
ATOM 16930 N N . ASN A 1 95 ? 2.278 9.321 19.769 1.00 0.00 95 ASN A N 11
ATOM 16931 C CA . ASN A 1 95 ? 1.511 9.519 20.995 1.00 0.00 95 ASN A CA 11
ATOM 16932 C C . ASN A 1 95 ? 1.766 10.906 21.577 1.00 0.00 95 ASN A C 11
ATOM 16933 O O . ASN A 1 95 ? 0.862 11.543 22.116 1.00 0.00 95 ASN A O 11
ATOM 16944 N N . GLY A 1 96 ? 2.995 11.376 21.443 1.00 0.00 96 GLY A N 11
ATOM 16945 C CA . GLY A 1 96 ? 3.338 12.698 21.919 1.00 0.00 96 GLY A CA 11
ATOM 16946 C C . GLY A 1 96 ? 4.526 13.267 21.176 1.00 0.00 96 GLY A C 11
ATOM 16947 O O . GLY A 1 96 ? 4.767 12.897 20.023 1.00 0.00 96 GLY A O 11
ATOM 16951 N N . PRO A 1 97 ? 5.282 14.175 21.803 1.00 0.00 97 PRO A N 11
ATOM 16952 C CA . PRO A 1 97 ? 6.492 14.746 21.214 1.00 0.00 97 PRO A CA 11
ATOM 16953 C C . PRO A 1 97 ? 7.626 13.730 21.180 1.00 0.00 97 PRO A C 11
ATOM 16954 O O . PRO A 1 97 ? 7.844 12.996 22.146 1.00 0.00 97 PRO A O 11
ATOM 16965 N N . ILE A 1 98 ? 8.337 13.683 20.066 1.00 0.00 98 ILE A N 11
ATOM 16966 C CA . ILE A 1 98 ? 9.408 12.715 19.891 1.00 0.00 98 ILE A CA 11
ATOM 16967 C C . ILE A 1 98 ? 10.694 13.404 19.456 1.00 0.00 98 ILE A C 11
ATOM 16968 O O . ILE A 1 98 ? 10.710 14.130 18.461 1.00 0.00 98 ILE A O 11
ATOM 16984 N N . PRO A 1 99 ? 11.782 13.200 20.211 1.00 0.00 99 PRO A N 11
ATOM 16985 C CA . PRO A 1 99 ? 13.100 13.725 19.855 1.00 0.00 99 PRO A CA 11
ATOM 16986 C C . PRO A 1 99 ? 13.634 13.094 18.571 1.00 0.00 99 PRO A C 11
ATOM 16987 O O . PRO A 1 99 ? 14.020 11.925 18.552 1.00 0.00 99 PRO A O 11
ATOM 16998 N N . ARG A 1 100 ? 13.631 13.865 17.495 1.00 0.00 100 ARG A N 11
ATOM 16999 C CA . ARG A 1 100 ? 14.134 13.390 16.218 1.00 0.00 100 ARG A CA 11
ATOM 17000 C C . ARG A 1 100 ? 15.638 13.624 16.141 1.00 0.00 100 ARG A C 11
ATOM 17001 O O . ARG A 1 100 ? 16.096 14.765 16.119 1.00 0.00 100 ARG A O 11
ATOM 17022 N N . TYR A 1 101 ? 16.402 12.544 16.129 1.00 0.00 101 TYR A N 11
ATOM 17023 C CA . TYR A 1 101 ? 17.855 12.645 16.124 1.00 0.00 101 TYR A CA 11
ATOM 17024 C C . TYR A 1 101 ? 18.395 12.796 14.708 1.00 0.00 101 TYR A C 11
ATOM 17025 O O . TYR A 1 101 ? 19.150 13.726 14.423 1.00 0.00 101 TYR A O 11
ATOM 17043 N N . VAL A 1 102 ? 18.003 11.889 13.824 1.00 0.00 102 VAL A N 11
ATOM 17044 C CA . VAL A 1 102 ? 18.494 11.903 12.454 1.00 0.00 102 VAL A CA 11
ATOM 17045 C C . VAL A 1 102 ? 17.353 11.726 11.453 1.00 0.00 102 VAL A C 11
ATOM 17046 O O . VAL A 1 102 ? 16.643 12.718 11.191 1.00 0.00 102 VAL A O 11
ATOM 17062 N N . MET A 1 1 ? 5.111 0.125 -1.508 1.00 0.00 1 MET A N 12
ATOM 17063 C CA . MET A 1 1 ? 4.277 -0.779 -0.679 1.00 0.00 1 MET A CA 12
ATOM 17064 C C . MET A 1 1 ? 3.641 -1.864 -1.540 1.00 0.00 1 MET A C 12
ATOM 17065 O O . MET A 1 1 ? 3.621 -1.763 -2.769 1.00 0.00 1 MET A O 12
ATOM 17081 N N . THR A 1 2 ? 3.129 -2.900 -0.892 1.00 0.00 2 THR A N 12
ATOM 17082 C CA . THR A 1 2 ? 2.494 -4.005 -1.589 1.00 0.00 2 THR A CA 12
ATOM 17083 C C . THR A 1 2 ? 1.206 -4.421 -0.868 1.00 0.00 2 THR A C 12
ATOM 17084 O O . THR A 1 2 ? 0.805 -3.789 0.113 1.00 0.00 2 THR A O 12
ATOM 17095 N N . MET A 1 3 ? 0.567 -5.474 -1.368 1.00 0.00 3 MET A N 12
ATOM 17096 C CA . MET A 1 3 ? -0.669 -5.991 -0.791 1.00 0.00 3 MET A CA 12
ATOM 17097 C C . MET A 1 3 ? -0.408 -6.622 0.575 1.00 0.00 3 MET A C 12
ATOM 17098 O O . MET A 1 3 ? 0.670 -7.170 0.822 1.00 0.00 3 MET A O 12
ATOM 17112 N N . GLY A 1 4 ? -1.396 -6.538 1.457 1.00 0.00 4 GLY A N 12
ATOM 17113 C CA . GLY A 1 4 ? -1.269 -7.114 2.779 1.00 0.00 4 GLY A CA 12
ATOM 17114 C C . GLY A 1 4 ? -1.267 -8.633 2.761 1.00 0.00 4 GLY A C 12
ATOM 17115 O O . GLY A 1 4 ? -1.757 -9.259 1.819 1.00 0.00 4 GLY A O 12
ATOM 17119 N N . CYS A 1 5 ? -0.709 -9.221 3.808 1.00 0.00 5 CYS A N 12
ATOM 17120 C CA . CYS A 1 5 ? -0.632 -10.669 3.928 1.00 0.00 5 CYS A CA 12
ATOM 17121 C C . CYS A 1 5 ? -1.642 -11.167 4.960 1.00 0.00 5 CYS A C 12
ATOM 17122 O O . CYS A 1 5 ? -2.301 -10.366 5.619 1.00 0.00 5 CYS A O 12
ATOM 17129 N N . ARG A 1 6 ? -1.742 -12.486 5.117 1.00 0.00 6 ARG A N 12
ATOM 17130 C CA . ARG A 1 6 ? -2.671 -13.089 6.079 1.00 0.00 6 ARG A CA 12
ATOM 17131 C C . ARG A 1 6 ? -2.445 -12.567 7.502 1.00 0.00 6 ARG A C 12
ATOM 17132 O O . ARG A 1 6 ? -3.372 -12.513 8.308 1.00 0.00 6 ARG A O 12
ATOM 17153 N N . HIS A 1 7 ? -1.213 -12.172 7.800 1.00 0.00 7 HIS A N 12
ATOM 17154 C CA . HIS A 1 7 ? -0.865 -11.680 9.131 1.00 0.00 7 HIS A CA 12
ATOM 17155 C C . HIS A 1 7 ? -1.558 -10.351 9.433 1.00 0.00 7 HIS A C 12
ATOM 17156 O O . HIS A 1 7 ? -1.786 -10.013 10.593 1.00 0.00 7 HIS A O 12
ATOM 17170 N N . VAL A 1 8 ? -1.896 -9.602 8.386 1.00 0.00 8 VAL A N 12
ATOM 17171 C CA . VAL A 1 8 ? -2.554 -8.306 8.551 1.00 0.00 8 VAL A CA 12
ATOM 17172 C C . VAL A 1 8 ? -3.938 -8.495 9.140 1.00 0.00 8 VAL A C 12
ATOM 17173 O O . VAL A 1 8 ? -4.441 -7.645 9.868 1.00 0.00 8 VAL A O 12
ATOM 17186 N N . ALA A 1 9 ? -4.544 -9.628 8.838 1.00 0.00 9 ALA A N 12
ATOM 17187 C CA . ALA A 1 9 ? -5.882 -9.900 9.310 1.00 0.00 9 ALA A CA 12
ATOM 17188 C C . ALA A 1 9 ? -5.888 -10.138 10.820 1.00 0.00 9 ALA A C 12
ATOM 17189 O O . ALA A 1 9 ? -6.941 -10.118 11.461 1.00 0.00 9 ALA A O 12
ATOM 17196 N N . GLY A 1 10 ? -4.702 -10.345 11.385 1.00 0.00 10 GLY A N 12
ATOM 17197 C CA . GLY A 1 10 ? -4.590 -10.617 12.802 1.00 0.00 10 GLY A CA 12
ATOM 17198 C C . GLY A 1 10 ? -4.119 -9.415 13.601 1.00 0.00 10 GLY A C 12
ATOM 17199 O O . GLY A 1 10 ? -4.155 -9.436 14.831 1.00 0.00 10 GLY A O 12
ATOM 17203 N N . ILE A 1 11 ? -3.688 -8.363 12.914 1.00 0.00 11 ILE A N 12
ATOM 17204 C CA . ILE A 1 11 ? -3.199 -7.167 13.594 1.00 0.00 11 ILE A CA 12
ATOM 17205 C C . ILE A 1 11 ? -4.340 -6.204 13.890 1.00 0.00 11 ILE A C 12
ATOM 17206 O O . ILE A 1 11 ? -5.377 -6.224 13.225 1.00 0.00 11 ILE A O 12
ATOM 17222 N N . ARG A 1 12 ? -4.152 -5.384 14.908 1.00 0.00 12 ARG A N 12
ATOM 17223 C CA . ARG A 1 12 ? -5.193 -4.480 15.371 1.00 0.00 12 ARG A CA 12
ATOM 17224 C C . ARG A 1 12 ? -4.661 -3.056 15.496 1.00 0.00 12 ARG A C 12
ATOM 17225 O O . ARG A 1 12 ? -3.466 -2.807 15.309 1.00 0.00 12 ARG A O 12
ATOM 17246 N N . THR A 1 13 ? -5.552 -2.124 15.797 1.00 0.00 13 THR A N 12
ATOM 17247 C CA . THR A 1 13 ? -5.163 -0.751 16.064 1.00 0.00 13 THR A CA 12
ATOM 17248 C C . THR A 1 13 ? -4.775 -0.615 17.533 1.00 0.00 13 THR A C 12
ATOM 17249 O O . THR A 1 13 ? -5.625 -0.691 18.422 1.00 0.00 13 THR A O 12
ATOM 17260 N N . VAL A 1 14 ? -3.491 -0.441 17.788 1.00 0.00 14 VAL A N 12
ATOM 17261 C CA . VAL A 1 14 ? -2.980 -0.491 19.147 1.00 0.00 14 VAL A CA 12
ATOM 17262 C C . VAL A 1 14 ? -2.777 0.891 19.741 1.00 0.00 14 VAL A C 12
ATOM 17263 O O . VAL A 1 14 ? -2.798 1.901 19.037 1.00 0.00 14 VAL A O 12
ATOM 17276 N N . THR A 1 15 ? -2.587 0.914 21.047 1.00 0.00 15 THR A N 12
ATOM 17277 C CA . THR A 1 15 ? -2.284 2.134 21.760 1.00 0.00 15 THR A CA 12
ATOM 17278 C C . THR A 1 15 ? -0.823 2.108 22.199 1.00 0.00 15 THR A C 12
ATOM 17279 O O . THR A 1 15 ? -0.392 1.179 22.887 1.00 0.00 15 THR A O 12
ATOM 17290 N N . PRO A 1 16 ? -0.039 3.106 21.772 1.00 0.00 16 PRO A N 12
ATOM 17291 C CA . PRO A 1 16 ? 1.396 3.172 22.067 1.00 0.00 16 PRO A CA 12
ATOM 17292 C C . PRO A 1 16 ? 1.690 3.213 23.563 1.00 0.00 16 PRO A C 12
ATOM 17293 O O . PRO A 1 16 ? 1.198 4.084 24.285 1.00 0.00 16 PRO A O 12
ATOM 17304 N N . SER A 1 17 ? 2.492 2.259 24.018 1.00 0.00 17 SER A N 12
ATOM 17305 C CA . SER A 1 17 ? 2.892 2.184 25.416 1.00 0.00 17 SER A CA 12
ATOM 17306 C C . SER A 1 17 ? 3.723 3.408 25.803 1.00 0.00 17 SER A C 12
ATOM 17307 O O . SER A 1 17 ? 3.651 3.894 26.935 1.00 0.00 17 SER A O 12
ATOM 17315 N N . ALA A 1 18 ? 4.492 3.914 24.850 1.00 0.00 18 ALA A N 12
ATOM 17316 C CA . ALA A 1 18 ? 5.344 5.067 25.083 1.00 0.00 18 ALA A CA 12
ATOM 17317 C C . ALA A 1 18 ? 5.334 5.986 23.871 1.00 0.00 18 ALA A C 12
ATOM 17318 O O . ALA A 1 18 ? 4.852 5.604 22.804 1.00 0.00 18 ALA A O 12
ATOM 17325 N N . LEU A 1 19 ? 5.846 7.197 24.045 1.00 0.00 19 LEU A N 12
ATOM 17326 C CA . LEU A 1 19 ? 5.988 8.134 22.936 1.00 0.00 19 LEU A CA 12
ATOM 17327 C C . LEU A 1 19 ? 7.080 7.653 21.990 1.00 0.00 19 LEU A C 12
ATOM 17328 O O . LEU A 1 19 ? 6.923 7.670 20.773 1.00 0.00 19 LEU A O 12
ATOM 17344 N N . GLY A 1 20 ? 8.186 7.223 22.572 1.00 0.00 20 GLY A N 12
ATOM 17345 C CA . GLY A 1 20 ? 9.283 6.695 21.793 1.00 0.00 20 GLY A CA 12
ATOM 17346 C C . GLY A 1 20 ? 9.777 5.381 22.354 1.00 0.00 20 GLY A C 12
ATOM 17347 O O . GLY A 1 20 ? 9.020 4.651 22.992 1.00 0.00 20 GLY A O 12
ATOM 17351 N N . CYS A 1 21 ? 11.045 5.078 22.129 1.00 0.00 21 CYS A N 12
ATOM 17352 C CA . CYS A 1 21 ? 11.634 3.861 22.659 1.00 0.00 21 CYS A CA 12
ATOM 17353 C C . CYS A 1 21 ? 11.982 4.060 24.131 1.00 0.00 21 CYS A C 12
ATOM 17354 O O . CYS A 1 21 ? 13.027 4.625 24.463 1.00 0.00 21 CYS A O 12
ATOM 17362 N N . GLU A 1 22 ? 11.093 3.603 25.007 1.00 0.00 22 GLU A N 12
ATOM 17363 C CA . GLU A 1 22 ? 11.237 3.825 26.443 1.00 0.00 22 GLU A CA 12
ATOM 17364 C C . GLU A 1 22 ? 12.501 3.162 26.984 1.00 0.00 22 GLU A C 12
ATOM 17365 O O . GLU A 1 22 ? 13.108 3.648 27.937 1.00 0.00 22 GLU A O 12
ATOM 17377 N N . GLU A 1 23 ? 12.899 2.059 26.363 1.00 0.00 23 GLU A N 12
ATOM 17378 C CA . GLU A 1 23 ? 14.107 1.355 26.761 1.00 0.00 23 GLU A CA 12
ATOM 17379 C C . GLU A 1 23 ? 15.324 2.255 26.564 1.00 0.00 23 GLU A C 12
ATOM 17380 O O . GLU A 1 23 ? 16.215 2.313 27.404 1.00 0.00 23 GLU A O 12
ATOM 17392 N N . CYS A 1 24 ? 15.343 2.978 25.456 1.00 0.00 24 CYS A N 12
ATOM 17393 C CA . CYS A 1 24 ? 16.422 3.912 25.180 1.00 0.00 24 CYS A CA 12
ATOM 17394 C C . CYS A 1 24 ? 16.381 5.085 26.156 1.00 0.00 24 CYS A C 12
ATOM 17395 O O . CYS A 1 24 ? 17.415 5.650 26.506 1.00 0.00 24 CYS A O 12
ATOM 17403 N N . LEU A 1 25 ? 15.182 5.425 26.613 1.00 0.00 25 LEU A N 12
ATOM 17404 C CA . LEU A 1 25 ? 14.997 6.542 27.534 1.00 0.00 25 LEU A CA 12
ATOM 17405 C C . LEU A 1 25 ? 15.595 6.251 28.909 1.00 0.00 25 LEU A C 12
ATOM 17406 O O . LEU A 1 25 ? 15.871 7.175 29.673 1.00 0.00 25 LEU A O 12
ATOM 17422 N N . LYS A 1 26 ? 15.815 4.976 29.220 1.00 0.00 26 LYS A N 12
ATOM 17423 C CA . LYS A 1 26 ? 16.321 4.597 30.537 1.00 0.00 26 LYS A CA 12
ATOM 17424 C C . LYS A 1 26 ? 17.817 4.886 30.644 1.00 0.00 26 LYS A C 12
ATOM 17425 O O . LYS A 1 26 ? 18.378 4.922 31.741 1.00 0.00 26 LYS A O 12
ATOM 17444 N N . ILE A 1 27 ? 18.461 5.085 29.498 1.00 0.00 27 ILE A N 12
ATOM 17445 C CA . ILE A 1 27 ? 19.896 5.350 29.461 1.00 0.00 27 ILE A CA 12
ATOM 17446 C C . ILE A 1 27 ? 20.211 6.614 28.665 1.00 0.00 27 ILE A C 12
ATOM 17447 O O . ILE A 1 27 ? 21.371 7.013 28.555 1.00 0.00 27 ILE A O 12
ATOM 17463 N N . GLY A 1 28 ? 19.180 7.242 28.115 1.00 0.00 28 GLY A N 12
ATOM 17464 C CA . GLY A 1 28 ? 19.383 8.420 27.292 1.00 0.00 28 GLY A CA 12
ATOM 17465 C C . GLY A 1 28 ? 20.001 8.077 25.949 1.00 0.00 28 GLY A C 12
ATOM 17466 O O . GLY A 1 28 ? 20.962 8.709 25.518 1.00 0.00 28 GLY A O 12
ATOM 17470 N N . SER A 1 29 ? 19.452 7.062 25.299 1.00 0.00 29 SER A N 12
ATOM 17471 C CA . SER A 1 29 ? 19.951 6.612 24.007 1.00 0.00 29 SER A CA 12
ATOM 17472 C C . SER A 1 29 ? 19.138 7.236 22.872 1.00 0.00 29 SER A C 12
ATOM 17473 O O . SER A 1 29 ? 17.950 6.946 22.714 1.00 0.00 29 SER A O 12
ATOM 17481 N N . PRO A 1 30 ? 19.767 8.125 22.088 1.00 0.00 30 PRO A N 12
ATOM 17482 C CA . PRO A 1 30 ? 19.126 8.772 20.942 1.00 0.00 30 PRO A CA 12
ATOM 17483 C C . PRO A 1 30 ? 18.792 7.780 19.832 1.00 0.00 30 PRO A C 12
ATOM 17484 O O . PRO A 1 30 ? 19.684 7.169 19.236 1.00 0.00 30 PRO A O 12
ATOM 17495 N N . TRP A 1 31 ? 17.505 7.618 19.566 1.00 0.00 31 TRP A N 12
ATOM 17496 C CA . TRP A 1 31 ? 17.051 6.717 18.520 1.00 0.00 31 TRP A CA 12
ATOM 17497 C C . TRP A 1 31 ? 17.032 7.422 17.169 1.00 0.00 31 TRP A C 12
ATOM 17498 O O . TRP A 1 31 ? 16.938 8.648 17.097 1.00 0.00 31 TRP A O 12
ATOM 17519 N N . VAL A 1 32 ? 17.131 6.642 16.104 1.00 0.00 32 VAL A N 12
ATOM 17520 C CA . VAL A 1 32 ? 17.069 7.186 14.757 1.00 0.00 32 VAL A CA 12
ATOM 17521 C C . VAL A 1 32 ? 15.627 7.173 14.257 1.00 0.00 32 VAL A C 12
ATOM 17522 O O . VAL A 1 32 ? 15.092 8.194 13.837 1.00 0.00 32 VAL A O 12
ATOM 17535 N N . HIS A 1 33 ? 15.001 6.008 14.318 1.00 0.00 33 HIS A N 12
ATOM 17536 C CA . HIS A 1 33 ? 13.608 5.864 13.915 1.00 0.00 33 HIS A CA 12
ATOM 17537 C C . HIS A 1 33 ? 12.867 4.974 14.905 1.00 0.00 33 HIS A C 12
ATOM 17538 O O . HIS A 1 33 ? 13.491 4.327 15.749 1.00 0.00 33 HIS A O 12
ATOM 17553 N N . LEU A 1 34 ? 11.546 4.938 14.798 1.00 0.00 34 LEU A N 12
ATOM 17554 C CA . LEU A 1 34 ? 10.711 4.190 15.731 1.00 0.00 34 LEU A CA 12
ATOM 17555 C C . LEU A 1 34 ? 9.746 3.274 14.991 1.00 0.00 34 LEU A C 12
ATOM 17556 O O . LEU A 1 34 ? 9.110 3.682 14.018 1.00 0.00 34 LEU A O 12
ATOM 17572 N N . ARG A 1 35 ? 9.638 2.042 15.462 1.00 0.00 35 ARG A N 12
ATOM 17573 C CA . ARG A 1 35 ? 8.714 1.077 14.887 1.00 0.00 35 ARG A CA 12
ATOM 17574 C C . ARG A 1 35 ? 7.893 0.424 15.995 1.00 0.00 35 ARG A C 12
ATOM 17575 O O . ARG A 1 35 ? 8.434 0.026 17.030 1.00 0.00 35 ARG A O 12
ATOM 17596 N N . ILE A 1 36 ? 6.590 0.327 15.782 1.00 0.00 36 ILE A N 12
ATOM 17597 C CA . ILE A 1 36 ? 5.686 -0.226 16.782 1.00 0.00 36 ILE A CA 12
ATOM 17598 C C . ILE A 1 36 ? 4.864 -1.371 16.188 1.00 0.00 36 ILE A C 12
ATOM 17599 O O . ILE A 1 36 ? 4.413 -1.289 15.050 1.00 0.00 36 ILE A O 12
ATOM 17615 N N . CYS A 1 37 ? 4.691 -2.452 16.941 1.00 0.00 37 CYS A N 12
ATOM 17616 C CA . CYS A 1 37 ? 3.864 -3.563 16.469 1.00 0.00 37 CYS A CA 12
ATOM 17617 C C . CYS A 1 37 ? 2.409 -3.142 16.393 1.00 0.00 37 CYS A C 12
ATOM 17618 O O . CYS A 1 37 ? 1.937 -2.376 17.231 1.00 0.00 37 CYS A O 12
ATOM 17625 N N . ARG A 1 38 ? 1.689 -3.693 15.434 1.00 0.00 38 ARG A N 12
ATOM 17626 C CA . ARG A 1 38 ? 0.244 -3.530 15.376 1.00 0.00 38 ARG A CA 12
ATOM 17627 C C . ARG A 1 38 ? -0.426 -4.608 16.229 1.00 0.00 38 ARG A C 12
ATOM 17628 O O . ARG A 1 38 ? -1.500 -5.107 15.899 1.00 0.00 38 ARG A O 12
ATOM 17649 N N . THR A 1 39 ? 0.213 -4.942 17.347 1.00 0.00 39 THR A N 12
ATOM 17650 C CA . THR A 1 39 ? -0.248 -6.031 18.196 1.00 0.00 39 THR A CA 12
ATOM 17651 C C . THR A 1 39 ? -0.122 -5.671 19.680 1.00 0.00 39 THR A C 12
ATOM 17652 O O . THR A 1 39 ? -1.124 -5.491 20.369 1.00 0.00 39 THR A O 12
ATOM 17663 N N . CYS A 1 40 ? 1.113 -5.543 20.162 1.00 0.00 40 CYS A N 12
ATOM 17664 C CA . CYS A 1 40 ? 1.351 -5.322 21.591 1.00 0.00 40 CYS A CA 12
ATOM 17665 C C . CYS A 1 40 ? 1.395 -3.830 21.934 1.00 0.00 40 CYS A C 12
ATOM 17666 O O . CYS A 1 40 ? 1.227 -3.449 23.089 1.00 0.00 40 CYS A O 12
ATOM 17673 N N . GLY A 1 41 ? 1.624 -2.988 20.930 1.00 0.00 41 GLY A N 12
ATOM 17674 C CA . GLY A 1 41 ? 1.652 -1.551 21.163 1.00 0.00 41 GLY A CA 12
ATOM 17675 C C . GLY A 1 41 ? 2.957 -1.063 21.773 1.00 0.00 41 GLY A C 12
ATOM 17676 O O . GLY A 1 41 ? 3.045 0.073 22.242 1.00 0.00 41 GLY A O 12
ATOM 17680 N N . HIS A 1 42 ? 3.976 -1.914 21.765 1.00 0.00 42 HIS A N 12
ATOM 17681 C CA . HIS A 1 42 ? 5.278 -1.539 22.305 1.00 0.00 42 HIS A CA 12
ATOM 17682 C C . HIS A 1 42 ? 6.107 -0.863 21.220 1.00 0.00 42 HIS A C 12
ATOM 17683 O O . HIS A 1 42 ? 6.256 -1.401 20.121 1.00 0.00 42 HIS A O 12
ATOM 17698 N N . VAL A 1 43 ? 6.633 0.313 21.535 1.00 0.00 43 VAL A N 12
ATOM 17699 C CA . VAL A 1 43 ? 7.444 1.073 20.593 1.00 0.00 43 VAL A CA 12
ATOM 17700 C C . VAL A 1 43 ? 8.916 0.687 20.724 1.00 0.00 43 VAL A C 12
ATOM 17701 O O . VAL A 1 43 ? 9.459 0.630 21.829 1.00 0.00 43 VAL A O 12
ATOM 17714 N N . GLY A 1 44 ? 9.554 0.406 19.601 1.00 0.00 44 GLY A N 12
ATOM 17715 C CA . GLY A 1 44 ? 10.961 0.072 19.613 1.00 0.00 44 GLY A CA 12
ATOM 17716 C C . GLY A 1 44 ? 11.740 0.901 18.618 1.00 0.00 44 GLY A C 12
ATOM 17717 O O . GLY A 1 44 ? 11.206 1.288 17.579 1.00 0.00 44 GLY A O 12
ATOM 17721 N N . CYS A 1 45 ? 12.994 1.189 18.929 1.00 0.00 45 CYS A N 12
ATOM 17722 C CA . CYS A 1 45 ? 13.829 1.961 18.027 1.00 0.00 45 CYS A CA 12
ATOM 17723 C C . CYS A 1 45 ? 14.230 1.113 16.827 1.00 0.00 45 CYS A C 12
ATOM 17724 O O . CYS A 1 45 ? 14.519 -0.079 16.964 1.00 0.00 45 CYS A O 12
ATOM 17732 N N . CYS A 1 46 ? 14.230 1.740 15.661 1.00 0.00 46 CYS A N 12
ATOM 17733 C CA . CYS A 1 46 ? 14.522 1.066 14.404 1.00 0.00 46 CYS A CA 12
ATOM 17734 C C . CYS A 1 46 ? 15.923 0.453 14.411 1.00 0.00 46 CYS A C 12
ATOM 17735 O O . CYS A 1 46 ? 16.770 0.815 15.235 1.00 0.00 46 CYS A O 12
ATOM 17743 N N . ASP A 1 47 ? 16.169 -0.451 13.467 1.00 0.00 47 ASP A N 12
ATOM 17744 C CA . ASP A 1 47 ? 17.423 -1.195 13.412 1.00 0.00 47 ASP A CA 12
ATOM 17745 C C . ASP A 1 47 ? 18.579 -0.306 12.962 1.00 0.00 47 ASP A C 12
ATOM 17746 O O . ASP A 1 47 ? 19.730 -0.741 12.934 1.00 0.00 47 ASP A O 12
ATOM 17755 N N . ASP A 1 48 ? 18.266 0.939 12.606 1.00 0.00 48 ASP A N 12
ATOM 17756 C CA . ASP A 1 48 ? 19.292 1.928 12.289 1.00 0.00 48 ASP A CA 12
ATOM 17757 C C . ASP A 1 48 ? 20.192 2.141 13.498 1.00 0.00 48 ASP A C 12
ATOM 17758 O O . ASP A 1 48 ? 21.417 2.133 13.387 1.00 0.00 48 ASP A O 12
ATOM 17767 N N . SER A 1 49 ? 19.567 2.318 14.656 1.00 0.00 49 SER A N 12
ATOM 17768 C CA . SER A 1 49 ? 20.293 2.502 15.902 1.00 0.00 49 SER A CA 12
ATOM 17769 C C . SER A 1 49 ? 20.788 1.156 16.426 1.00 0.00 49 SER A C 12
ATOM 17770 O O . SER A 1 49 ? 20.067 0.163 16.343 1.00 0.00 49 SER A O 12
ATOM 17778 N N . PRO A 1 50 ? 22.009 1.112 16.992 1.00 0.00 50 PRO A N 12
ATOM 17779 C CA . PRO A 1 50 ? 22.641 -0.137 17.454 1.00 0.00 50 PRO A CA 12
ATOM 17780 C C . PRO A 1 50 ? 21.831 -0.854 18.532 1.00 0.00 50 PRO A C 12
ATOM 17781 O O . PRO A 1 50 ? 22.014 -2.048 18.767 1.00 0.00 50 PRO A O 12
ATOM 17792 N N . HIS A 1 51 ? 20.937 -0.118 19.183 1.00 0.00 51 HIS A N 12
ATOM 17793 C CA . HIS A 1 51 ? 20.088 -0.688 20.221 1.00 0.00 51 HIS A CA 12
ATOM 17794 C C . HIS A 1 51 ? 19.120 -1.701 19.606 1.00 0.00 51 HIS A C 12
ATOM 17795 O O . HIS A 1 51 ? 18.803 -2.715 20.225 1.00 0.00 51 HIS A O 12
ATOM 17810 N N . LYS A 1 52 ? 18.667 -1.398 18.382 1.00 0.00 52 LYS A N 12
ATOM 17811 C CA . LYS A 1 52 ? 17.782 -2.276 17.605 1.00 0.00 52 LYS A CA 12
ATOM 17812 C C . LYS A 1 52 ? 16.669 -2.889 18.453 1.00 0.00 52 LYS A C 12
ATOM 17813 O O . LYS A 1 52 ? 16.451 -4.101 18.435 1.00 0.00 52 LYS A O 12
ATOM 17832 N N . HIS A 1 53 ? 15.941 -2.038 19.165 1.00 0.00 53 HIS A N 12
ATOM 17833 C CA . HIS A 1 53 ? 14.900 -2.503 20.071 1.00 0.00 53 HIS A CA 12
ATOM 17834 C C . HIS A 1 53 ? 13.687 -2.998 19.289 1.00 0.00 53 HIS A C 12
ATOM 17835 O O . HIS A 1 53 ? 12.833 -3.680 19.837 1.00 0.00 53 HIS A O 12
ATOM 17850 N N . ALA A 1 54 ? 13.603 -2.625 18.018 1.00 0.00 54 ALA A N 12
ATOM 17851 C CA . ALA A 1 54 ? 12.526 -3.096 17.155 1.00 0.00 54 ALA A CA 12
ATOM 17852 C C . ALA A 1 54 ? 12.763 -4.537 16.705 1.00 0.00 54 ALA A C 12
ATOM 17853 O O . ALA A 1 54 ? 11.857 -5.372 16.761 1.00 0.00 54 ALA A O 12
ATOM 17860 N N . THR A 1 55 ? 13.983 -4.826 16.269 1.00 0.00 55 THR A N 12
ATOM 17861 C CA . THR A 1 55 ? 14.306 -6.132 15.711 1.00 0.00 55 THR A CA 12
ATOM 17862 C C . THR A 1 55 ? 14.487 -7.182 16.802 1.00 0.00 55 THR A C 12
ATOM 17863 O O . THR A 1 55 ? 13.923 -8.276 16.720 1.00 0.00 55 THR A O 12
ATOM 17874 N N . ARG A 1 56 ? 15.260 -6.843 17.830 1.00 0.00 56 ARG A N 12
ATOM 17875 C CA . ARG A 1 56 ? 15.489 -7.753 18.948 1.00 0.00 56 ARG A CA 12
ATOM 17876 C C . ARG A 1 56 ? 14.173 -8.089 19.642 1.00 0.00 56 ARG A C 12
ATOM 17877 O O . ARG A 1 56 ? 13.975 -9.207 20.121 1.00 0.00 56 ARG A O 12
ATOM 17898 N N . HIS A 1 57 ? 13.266 -7.118 19.660 1.00 0.00 57 HIS A N 12
ATOM 17899 C CA . HIS A 1 57 ? 11.935 -7.312 20.220 1.00 0.00 57 HIS A CA 12
ATOM 17900 C C . HIS A 1 57 ? 11.177 -8.391 19.450 1.00 0.00 57 HIS A C 12
ATOM 17901 O O . HIS A 1 57 ? 10.528 -9.248 20.051 1.00 0.00 57 HIS A O 12
ATOM 17915 N N . PHE A 1 58 ? 11.252 -8.344 18.123 1.00 0.00 58 PHE A N 12
ATOM 17916 C CA . PHE A 1 58 ? 10.613 -9.355 17.285 1.00 0.00 58 PHE A CA 12
ATOM 17917 C C . PHE A 1 58 ? 11.193 -10.731 17.579 1.00 0.00 58 PHE A C 12
ATOM 17918 O O . PHE A 1 58 ? 10.458 -11.707 17.718 1.00 0.00 58 PHE A O 12
ATOM 17935 N N . HIS A 1 59 ? 12.512 -10.786 17.685 1.00 0.00 59 HIS A N 12
ATOM 17936 C CA . HIS A 1 59 ? 13.220 -12.034 17.940 1.00 0.00 59 HIS A CA 12
ATOM 17937 C C . HIS A 1 59 ? 12.776 -12.659 19.264 1.00 0.00 59 HIS A C 12
ATOM 17938 O O . HIS A 1 59 ? 12.819 -13.875 19.428 1.00 0.00 59 HIS A O 12
ATOM 17953 N N . ALA A 1 60 ? 12.348 -11.825 20.201 1.00 0.00 60 ALA A N 12
ATOM 17954 C CA . ALA A 1 60 ? 11.887 -12.308 21.494 1.00 0.00 60 ALA A CA 12
ATOM 17955 C C . ALA A 1 60 ? 10.386 -12.605 21.484 1.00 0.00 60 ALA A C 12
ATOM 17956 O O . ALA A 1 60 ? 9.962 -13.716 21.801 1.00 0.00 60 ALA A O 12
ATOM 17963 N N . THR A 1 61 ? 9.591 -11.615 21.104 1.00 0.00 61 THR A N 12
ATOM 17964 C CA . THR A 1 61 ? 8.138 -11.714 21.210 1.00 0.00 61 THR A CA 12
ATOM 17965 C C . THR A 1 61 ? 7.523 -12.529 20.075 1.00 0.00 61 THR A C 12
ATOM 17966 O O . THR A 1 61 ? 6.610 -13.326 20.298 1.00 0.00 61 THR A O 12
ATOM 17977 N N . GLY A 1 62 ? 8.031 -12.342 18.866 1.00 0.00 62 GLY A N 12
ATOM 17978 C CA . GLY A 1 62 ? 7.442 -12.986 17.711 1.00 0.00 62 GLY A CA 12
ATOM 17979 C C . GLY A 1 62 ? 6.363 -12.133 17.074 1.00 0.00 62 GLY A C 12
ATOM 17980 O O . GLY A 1 62 ? 5.331 -12.644 16.639 1.00 0.00 62 GLY A O 12
ATOM 17984 N N . HIS A 1 63 ? 6.593 -10.824 17.031 1.00 0.00 63 HIS A N 12
ATOM 17985 C CA . HIS A 1 63 ? 5.648 -9.899 16.409 1.00 0.00 63 HIS A CA 12
ATOM 17986 C C . HIS A 1 63 ? 6.213 -9.392 15.089 1.00 0.00 63 HIS A C 12
ATOM 17987 O O . HIS A 1 63 ? 6.986 -8.436 15.066 1.00 0.00 63 HIS A O 12
ATOM 18001 N N . PRO A 1 64 ? 5.838 -10.038 13.974 1.00 0.00 64 PRO A N 12
ATOM 18002 C CA . PRO A 1 64 ? 6.455 -9.786 12.670 1.00 0.00 64 PRO A CA 12
ATOM 18003 C C . PRO A 1 64 ? 6.003 -8.487 12.009 1.00 0.00 64 PRO A C 12
ATOM 18004 O O . PRO A 1 64 ? 6.682 -7.983 11.120 1.00 0.00 64 PRO A O 12
ATOM 18015 N N . ILE A 1 65 ? 4.863 -7.950 12.421 1.00 0.00 65 ILE A N 12
ATOM 18016 C CA . ILE A 1 65 ? 4.345 -6.744 11.791 1.00 0.00 65 ILE A CA 12
ATOM 18017 C C . ILE A 1 65 ? 4.577 -5.515 12.655 1.00 0.00 65 ILE A C 12
ATOM 18018 O O . ILE A 1 65 ? 4.107 -5.428 13.796 1.00 0.00 65 ILE A O 12
ATOM 18034 N N . ILE A 1 66 ? 5.311 -4.572 12.090 1.00 0.00 66 ILE A N 12
ATOM 18035 C CA . ILE A 1 66 ? 5.631 -3.325 12.756 1.00 0.00 66 ILE A CA 12
ATOM 18036 C C . ILE A 1 66 ? 5.320 -2.142 11.847 1.00 0.00 66 ILE A C 12
ATOM 18037 O O . ILE A 1 66 ? 5.601 -2.176 10.651 1.00 0.00 66 ILE A O 12
ATOM 18053 N N . GLU A 1 67 ? 4.734 -1.110 12.416 1.00 0.00 67 GLU A N 12
ATOM 18054 C CA . GLU A 1 67 ? 4.391 0.083 11.666 1.00 0.00 67 GLU A CA 12
ATOM 18055 C C . GLU A 1 67 ? 5.377 1.201 11.983 1.00 0.00 67 GLU A C 12
ATOM 18056 O O . GLU A 1 67 ? 5.856 1.312 13.117 1.00 0.00 67 GLU A O 12
ATOM 18068 N N . GLY A 1 68 ? 5.706 1.997 10.971 1.00 0.00 68 GLY A N 12
ATOM 18069 C CA . GLY A 1 68 ? 6.582 3.134 11.173 1.00 0.00 68 GLY A CA 12
ATOM 18070 C C . GLY A 1 68 ? 5.921 4.189 12.031 1.00 0.00 68 GLY A C 12
ATOM 18071 O O . GLY A 1 68 ? 4.979 4.848 11.594 1.00 0.00 68 GLY A O 12
ATOM 18075 N N . TYR A 1 69 ? 6.411 4.349 13.251 1.00 0.00 69 TYR A N 12
ATOM 18076 C CA . TYR A 1 69 ? 5.754 5.212 14.219 1.00 0.00 69 TYR A CA 12
ATOM 18077 C C . TYR A 1 69 ? 6.292 6.639 14.158 1.00 0.00 69 TYR A C 12
ATOM 18078 O O . TYR A 1 69 ? 5.535 7.600 14.302 1.00 0.00 69 TYR A O 12
ATOM 18096 N N . ASP A 1 70 ? 7.592 6.782 13.942 1.00 0.00 70 ASP A N 12
ATOM 18097 C CA . ASP A 1 70 ? 8.201 8.110 13.897 1.00 0.00 70 ASP A CA 12
ATOM 18098 C C . ASP A 1 70 ? 7.987 8.812 12.540 1.00 0.00 70 ASP A C 12
ATOM 18099 O O . ASP A 1 70 ? 7.857 10.035 12.513 1.00 0.00 70 ASP A O 12
ATOM 18108 N N . PRO A 1 71 ? 7.946 8.093 11.387 1.00 0.00 71 PRO A N 12
ATOM 18109 C CA . PRO A 1 71 ? 7.629 8.708 10.110 1.00 0.00 71 PRO A CA 12
ATOM 18110 C C . PRO A 1 71 ? 6.129 8.667 9.820 1.00 0.00 71 PRO A C 12
ATOM 18111 O O . PRO A 1 71 ? 5.522 7.594 9.799 1.00 0.00 71 PRO A O 12
ATOM 18122 N N . PRO A 1 72 ? 5.510 9.838 9.603 1.00 0.00 72 PRO A N 12
ATOM 18123 C CA . PRO A 1 72 ? 4.075 9.951 9.296 1.00 0.00 72 PRO A CA 12
ATOM 18124 C C . PRO A 1 72 ? 3.736 9.447 7.890 1.00 0.00 72 PRO A C 12
ATOM 18125 O O . PRO A 1 72 ? 3.066 10.131 7.113 1.00 0.00 72 PRO A O 12
ATOM 18136 N N . GLU A 1 73 ? 4.194 8.244 7.574 1.00 0.00 73 GLU A N 12
ATOM 18137 C CA . GLU A 1 73 ? 3.953 7.645 6.270 1.00 0.00 73 GLU A CA 12
ATOM 18138 C C . GLU A 1 73 ? 2.778 6.676 6.344 1.00 0.00 73 GLU A C 12
ATOM 18139 O O . GLU A 1 73 ? 1.840 6.762 5.552 1.00 0.00 73 GLU A O 12
ATOM 18151 N N . GLY A 1 74 ? 2.830 5.765 7.310 1.00 0.00 74 GLY A N 12
ATOM 18152 C CA . GLY A 1 74 ? 1.751 4.813 7.496 1.00 0.00 74 GLY A CA 12
ATOM 18153 C C . GLY A 1 74 ? 1.947 3.547 6.686 1.00 0.00 74 GLY A C 12
ATOM 18154 O O . GLY A 1 74 ? 1.409 3.413 5.585 1.00 0.00 74 GLY A O 12
ATOM 18158 N N . TRP A 1 75 ? 2.716 2.617 7.227 1.00 0.00 75 TRP A N 12
ATOM 18159 C CA . TRP A 1 75 ? 2.981 1.355 6.553 1.00 0.00 75 TRP A CA 12
ATOM 18160 C C . TRP A 1 75 ? 3.309 0.270 7.564 1.00 0.00 75 TRP A C 12
ATOM 18161 O O . TRP A 1 75 ? 3.786 0.558 8.662 1.00 0.00 75 TRP A O 12
ATOM 18182 N N . GLY A 1 76 ? 3.055 -0.970 7.186 1.00 0.00 76 GLY A N 12
ATOM 18183 C CA . GLY A 1 76 ? 3.343 -2.086 8.055 1.00 0.00 76 GLY A CA 12
ATOM 18184 C C . GLY A 1 76 ? 4.381 -3.009 7.461 1.00 0.00 76 GLY A C 12
ATOM 18185 O O . GLY A 1 76 ? 4.195 -3.546 6.365 1.00 0.00 76 GLY A O 12
ATOM 18189 N N . TRP A 1 77 ? 5.477 -3.190 8.176 1.00 0.00 77 TRP A N 12
ATOM 18190 C CA . TRP A 1 77 ? 6.538 -4.075 7.737 1.00 0.00 77 TRP A CA 12
ATOM 18191 C C . TRP A 1 77 ? 6.346 -5.442 8.366 1.00 0.00 77 TRP A C 12
ATOM 18192 O O . TRP A 1 77 ? 6.112 -5.550 9.568 1.00 0.00 77 TRP A O 12
ATOM 18213 N N . CYS A 1 78 ? 6.419 -6.479 7.556 1.00 0.00 78 CYS A N 12
ATOM 18214 C CA . CYS A 1 78 ? 6.267 -7.830 8.059 1.00 0.00 78 CYS A CA 12
ATOM 18215 C C . CYS A 1 78 ? 7.595 -8.564 7.948 1.00 0.00 78 CYS A C 12
ATOM 18216 O O . CYS A 1 78 ? 7.977 -8.980 6.860 1.00 0.00 78 CYS A O 12
ATOM 18223 N N . TYR A 1 79 ? 8.288 -8.698 9.080 1.00 0.00 79 TYR A N 12
ATOM 18224 C CA . TYR A 1 79 ? 9.637 -9.279 9.137 1.00 0.00 79 TYR A CA 12
ATOM 18225 C C . TYR A 1 79 ? 9.787 -10.539 8.283 1.00 0.00 79 TYR A C 12
ATOM 18226 O O . TYR A 1 79 ? 10.523 -10.541 7.301 1.00 0.00 79 TYR A O 12
ATOM 18244 N N . VAL A 1 80 ? 9.078 -11.599 8.657 1.00 0.00 80 VAL A N 12
ATOM 18245 C CA . VAL A 1 80 ? 9.242 -12.901 8.011 1.00 0.00 80 VAL A CA 12
ATOM 18246 C C . VAL A 1 80 ? 8.782 -12.893 6.551 1.00 0.00 80 VAL A C 12
ATOM 18247 O O . VAL A 1 80 ? 9.212 -13.725 5.753 1.00 0.00 80 VAL A O 12
ATOM 18260 N N . ASP A 1 81 ? 7.916 -11.953 6.202 1.00 0.00 81 ASP A N 12
ATOM 18261 C CA . ASP A 1 81 ? 7.416 -11.848 4.832 1.00 0.00 81 ASP A CA 12
ATOM 18262 C C . ASP A 1 81 ? 8.372 -11.019 3.997 1.00 0.00 81 ASP A C 12
ATOM 18263 O O . ASP A 1 81 ? 8.515 -11.240 2.796 1.00 0.00 81 ASP A O 12
ATOM 18272 N N . GLU A 1 82 ? 9.001 -10.045 4.655 1.00 0.00 82 GLU A N 12
ATOM 18273 C CA . GLU A 1 82 ? 9.927 -9.119 4.013 1.00 0.00 82 GLU A CA 12
ATOM 18274 C C . GLU A 1 82 ? 9.181 -8.208 3.047 1.00 0.00 82 GLU A C 12
ATOM 18275 O O . GLU A 1 82 ? 9.748 -7.692 2.085 1.00 0.00 82 GLU A O 12
ATOM 18287 N N . VAL A 1 83 ? 7.905 -7.995 3.335 1.00 0.00 83 VAL A N 12
ATOM 18288 C CA . VAL A 1 83 ? 7.070 -7.123 2.527 1.00 0.00 83 VAL A CA 12
ATOM 18289 C C . VAL A 1 83 ? 6.572 -5.949 3.358 1.00 0.00 83 VAL A C 12
ATOM 18290 O O . VAL A 1 83 ? 6.457 -6.047 4.586 1.00 0.00 83 VAL A O 12
ATOM 18303 N N . MET A 1 84 ? 6.282 -4.845 2.687 1.00 0.00 84 MET A N 12
ATOM 18304 C CA . MET A 1 84 ? 5.757 -3.662 3.349 1.00 0.00 84 MET A CA 12
ATOM 18305 C C . MET A 1 84 ? 4.417 -3.278 2.740 1.00 0.00 84 MET A C 12
ATOM 18306 O O . MET A 1 84 ? 4.345 -2.889 1.577 1.00 0.00 84 MET A O 12
ATOM 18320 N N . PHE A 1 85 ? 3.359 -3.400 3.519 1.00 0.00 85 PHE A N 12
ATOM 18321 C CA . PHE A 1 85 ? 2.031 -3.044 3.047 1.00 0.00 85 PHE A CA 12
ATOM 18322 C C . PHE A 1 85 ? 1.602 -1.715 3.651 1.00 0.00 85 PHE A C 12
ATOM 18323 O O . PHE A 1 85 ? 2.126 -1.300 4.683 1.00 0.00 85 PHE A O 12
ATOM 18340 N N . ASP A 1 86 ? 0.662 -1.045 3.003 1.00 0.00 86 ASP A N 12
ATOM 18341 C CA . ASP A 1 86 ? 0.246 0.286 3.431 1.00 0.00 86 ASP A CA 12
ATOM 18342 C C . ASP A 1 86 ? -0.755 0.206 4.578 1.00 0.00 86 ASP A C 12
ATOM 18343 O O . ASP A 1 86 ? -1.681 -0.605 4.552 1.00 0.00 86 ASP A O 12
ATOM 18352 N N . LEU A 1 87 ? -0.557 1.051 5.581 1.00 0.00 87 LEU A N 12
ATOM 18353 C CA . LEU A 1 87 ? -1.469 1.133 6.716 1.00 0.00 87 LEU A CA 12
ATOM 18354 C C . LEU A 1 87 ? -1.792 2.587 7.033 1.00 0.00 87 LEU A C 12
ATOM 18355 O O . LEU A 1 87 ? -2.298 2.894 8.105 1.00 0.00 87 LEU A O 12
ATOM 18371 N N . SER A 1 88 ? -1.534 3.471 6.076 1.00 0.00 88 SER A N 12
ATOM 18372 C CA . SER A 1 88 ? -1.644 4.910 6.303 1.00 0.00 88 SER A CA 12
ATOM 18373 C C . SER A 1 88 ? -3.067 5.316 6.683 1.00 0.00 88 SER A C 12
ATOM 18374 O O . SER A 1 88 ? -3.273 6.273 7.430 1.00 0.00 88 SER A O 12
ATOM 18382 N N . ASP A 1 89 ? -4.045 4.568 6.191 1.00 0.00 89 ASP A N 12
ATOM 18383 C CA . ASP A 1 89 ? -5.447 4.878 6.445 1.00 0.00 89 ASP A CA 12
ATOM 18384 C C . ASP A 1 89 ? -5.903 4.317 7.787 1.00 0.00 89 ASP A C 12
ATOM 18385 O O . ASP A 1 89 ? -7.029 4.560 8.218 1.00 0.00 89 ASP A O 12
ATOM 18394 N N . ARG A 1 90 ? -5.028 3.567 8.446 1.00 0.00 90 ARG A N 12
ATOM 18395 C CA . ARG A 1 90 ? -5.365 2.936 9.719 1.00 0.00 90 ARG A CA 12
ATOM 18396 C C . ARG A 1 90 ? -4.198 3.055 10.694 1.00 0.00 90 ARG A C 12
ATOM 18397 O O . ARG A 1 90 ? -4.097 2.279 11.645 1.00 0.00 90 ARG A O 12
ATOM 18418 N N . MET A 1 91 ? -3.337 4.040 10.460 1.00 0.00 91 MET A N 12
ATOM 18419 C CA . MET A 1 91 ? -2.068 4.153 11.182 1.00 0.00 91 MET A CA 12
ATOM 18420 C C . MET A 1 91 ? -2.271 4.374 12.679 1.00 0.00 91 MET A C 12
ATOM 18421 O O . MET A 1 91 ? -3.296 4.905 13.112 1.00 0.00 91 MET A O 12
ATOM 18435 N N . THR A 1 92 ? -1.288 3.943 13.459 1.00 0.00 92 THR A N 12
ATOM 18436 C CA . THR A 1 92 ? -1.305 4.122 14.902 1.00 0.00 92 THR A CA 12
ATOM 18437 C C . THR A 1 92 ? -1.139 5.599 15.263 1.00 0.00 92 THR A C 12
ATOM 18438 O O . THR A 1 92 ? -0.176 6.245 14.841 1.00 0.00 92 THR A O 12
ATOM 18449 N N . PRO A 1 93 ? -2.086 6.155 16.033 1.00 0.00 93 PRO A N 12
ATOM 18450 C CA . PRO A 1 93 ? -2.045 7.560 16.445 1.00 0.00 93 PRO A CA 12
ATOM 18451 C C . PRO A 1 93 ? -0.866 7.862 17.366 1.00 0.00 93 PRO A C 12
ATOM 18452 O O . PRO A 1 93 ? -0.493 7.044 18.213 1.00 0.00 93 PRO A O 12
ATOM 18463 N N . HIS A 1 94 ? -0.276 9.036 17.189 1.00 0.00 94 HIS A N 12
ATOM 18464 C CA . HIS A 1 94 ? 0.836 9.466 18.024 1.00 0.00 94 HIS A CA 12
ATOM 18465 C C . HIS A 1 94 ? 0.356 9.773 19.436 1.00 0.00 94 HIS A C 12
ATOM 18466 O O . HIS A 1 94 ? -0.563 10.567 19.633 1.00 0.00 94 HIS A O 12
ATOM 18481 N N . ASN A 1 95 ? 0.985 9.130 20.408 1.00 0.00 95 ASN A N 12
ATOM 18482 C CA . ASN A 1 95 ? 0.598 9.262 21.808 1.00 0.00 95 ASN A CA 12
ATOM 18483 C C . ASN A 1 95 ? 1.015 10.624 22.357 1.00 0.00 95 ASN A C 12
ATOM 18484 O O . ASN A 1 95 ? 0.376 11.165 23.258 1.00 0.00 95 ASN A O 12
ATOM 18495 N N . GLY A 1 96 ? 2.081 11.178 21.799 1.00 0.00 96 GLY A N 12
ATOM 18496 C CA . GLY A 1 96 ? 2.559 12.472 22.237 1.00 0.00 96 GLY A CA 12
ATOM 18497 C C . GLY A 1 96 ? 3.620 13.025 21.311 1.00 0.00 96 GLY A C 12
ATOM 18498 O O . GLY A 1 96 ? 3.906 12.423 20.273 1.00 0.00 96 GLY A O 12
ATOM 18502 N N . PRO A 1 97 ? 4.211 14.179 21.650 1.00 0.00 97 PRO A N 12
ATOM 18503 C CA . PRO A 1 97 ? 5.291 14.782 20.868 1.00 0.00 97 PRO A CA 12
ATOM 18504 C C . PRO A 1 97 ? 6.594 14.004 21.019 1.00 0.00 97 PRO A C 12
ATOM 18505 O O . PRO A 1 97 ? 7.187 13.965 22.099 1.00 0.00 97 PRO A O 12
ATOM 18516 N N . ILE A 1 98 ? 7.030 13.383 19.935 1.00 0.00 98 ILE A N 12
ATOM 18517 C CA . ILE A 1 98 ? 8.209 12.531 19.963 1.00 0.00 98 ILE A CA 12
ATOM 18518 C C . ILE A 1 98 ? 9.472 13.332 19.664 1.00 0.00 98 ILE A C 12
ATOM 18519 O O . ILE A 1 98 ? 9.540 14.038 18.654 1.00 0.00 98 ILE A O 12
ATOM 18535 N N . PRO A 1 99 ? 10.478 13.249 20.548 1.00 0.00 99 PRO A N 12
ATOM 18536 C CA . PRO A 1 99 ? 11.782 13.873 20.323 1.00 0.00 99 PRO A CA 12
ATOM 18537 C C . PRO A 1 99 ? 12.505 13.237 19.142 1.00 0.00 99 PRO A C 12
ATOM 18538 O O . PRO A 1 99 ? 12.743 12.027 19.121 1.00 0.00 99 PRO A O 12
ATOM 18549 N N . ARG A 1 100 ? 12.844 14.048 18.156 1.00 0.00 100 ARG A N 12
ATOM 18550 C CA . ARG A 1 100 ? 13.510 13.550 16.967 1.00 0.00 100 ARG A CA 12
ATOM 18551 C C . ARG A 1 100 ? 14.987 13.900 17.030 1.00 0.00 100 ARG A C 12
ATOM 18552 O O . ARG A 1 100 ? 15.361 15.067 16.923 1.00 0.00 100 ARG A O 12
ATOM 18573 N N . TYR A 1 101 ? 15.823 12.892 17.209 1.00 0.00 101 TYR A N 12
ATOM 18574 C CA . TYR A 1 101 ? 17.255 13.111 17.347 1.00 0.00 101 TYR A CA 12
ATOM 18575 C C . TYR A 1 101 ? 17.908 13.263 15.981 1.00 0.00 101 TYR A C 12
ATOM 18576 O O . TYR A 1 101 ? 19.053 13.701 15.872 1.00 0.00 101 TYR A O 12
ATOM 18594 N N . VAL A 1 102 ? 17.172 12.909 14.941 1.00 0.00 102 VAL A N 12
ATOM 18595 C CA . VAL A 1 102 ? 17.659 13.052 13.581 1.00 0.00 102 VAL A CA 12
ATOM 18596 C C . VAL A 1 102 ? 16.647 13.807 12.720 1.00 0.00 102 VAL A C 12
ATOM 18597 O O . VAL A 1 102 ? 16.639 15.055 12.780 1.00 0.00 102 VAL A O 12
ATOM 18613 N N . MET A 1 1 ? 6.784 -0.274 -1.044 1.00 0.00 1 MET A N 13
ATOM 18614 C CA . MET A 1 1 ? 5.570 -1.024 -0.658 1.00 0.00 1 MET A CA 13
ATOM 18615 C C . MET A 1 1 ? 5.238 -2.058 -1.721 1.00 0.00 1 MET A C 13
ATOM 18616 O O . MET A 1 1 ? 5.371 -1.796 -2.919 1.00 0.00 1 MET A O 13
ATOM 18632 N N . THR A 1 2 ? 4.815 -3.233 -1.285 1.00 0.00 2 THR A N 13
ATOM 18633 C CA . THR A 1 2 ? 4.530 -4.319 -2.204 1.00 0.00 2 THR A CA 13
ATOM 18634 C C . THR A 1 2 ? 3.086 -4.793 -2.065 1.00 0.00 2 THR A C 13
ATOM 18635 O O . THR A 1 2 ? 2.213 -4.389 -2.835 1.00 0.00 2 THR A O 13
ATOM 18646 N N . MET A 1 3 ? 2.835 -5.626 -1.062 1.00 0.00 3 MET A N 13
ATOM 18647 C CA . MET A 1 3 ? 1.527 -6.239 -0.880 1.00 0.00 3 MET A CA 13
ATOM 18648 C C . MET A 1 3 ? 1.168 -6.313 0.593 1.00 0.00 3 MET A C 13
ATOM 18649 O O . MET A 1 3 ? 2.017 -6.085 1.459 1.00 0.00 3 MET A O 13
ATOM 18663 N N . GLY A 1 4 ? -0.089 -6.632 0.867 1.00 0.00 4 GLY A N 13
ATOM 18664 C CA . GLY A 1 4 ? -0.517 -6.863 2.228 1.00 0.00 4 GLY A CA 13
ATOM 18665 C C . GLY A 1 4 ? -0.135 -8.252 2.697 1.00 0.00 4 GLY A C 13
ATOM 18666 O O . GLY A 1 4 ? 0.658 -8.939 2.048 1.00 0.00 4 GLY A O 13
ATOM 18670 N N . CYS A 1 5 ? -0.686 -8.680 3.818 1.00 0.00 5 CYS A N 13
ATOM 18671 C CA . CYS A 1 5 ? -0.366 -9.994 4.345 1.00 0.00 5 CYS A CA 13
ATOM 18672 C C . CYS A 1 5 ? -1.400 -10.447 5.373 1.00 0.00 5 CYS A C 13
ATOM 18673 O O . CYS A 1 5 ? -1.917 -9.634 6.135 1.00 0.00 5 CYS A O 13
ATOM 18680 N N . ARG A 1 6 ? -1.680 -11.753 5.387 1.00 0.00 6 ARG A N 13
ATOM 18681 C CA . ARG A 1 6 ? -2.661 -12.354 6.300 1.00 0.00 6 ARG A CA 13
ATOM 18682 C C . ARG A 1 6 ? -2.356 -12.047 7.768 1.00 0.00 6 ARG A C 13
ATOM 18683 O O . ARG A 1 6 ? -3.259 -12.022 8.601 1.00 0.00 6 ARG A O 13
ATOM 18704 N N . HIS A 1 7 ? -1.082 -11.816 8.077 1.00 0.00 7 HIS A N 13
ATOM 18705 C CA . HIS A 1 7 ? -0.672 -11.429 9.429 1.00 0.00 7 HIS A CA 13
ATOM 18706 C C . HIS A 1 7 ? -1.398 -10.161 9.887 1.00 0.00 7 HIS A C 13
ATOM 18707 O O . HIS A 1 7 ? -1.529 -9.913 11.084 1.00 0.00 7 HIS A O 13
ATOM 18721 N N . VAL A 1 8 ? -1.849 -9.357 8.925 1.00 0.00 8 VAL A N 13
ATOM 18722 C CA . VAL A 1 8 ? -2.557 -8.111 9.214 1.00 0.00 8 VAL A CA 13
ATOM 18723 C C . VAL A 1 8 ? -3.837 -8.376 10.021 1.00 0.00 8 VAL A C 13
ATOM 18724 O O . VAL A 1 8 ? -4.281 -7.531 10.794 1.00 0.00 8 VAL A O 13
ATOM 18737 N N . ALA A 1 9 ? -4.428 -9.553 9.842 1.00 0.00 9 ALA A N 13
ATOM 18738 C CA . ALA A 1 9 ? -5.627 -9.924 10.588 1.00 0.00 9 ALA A CA 13
ATOM 18739 C C . ALA A 1 9 ? -5.306 -10.189 12.060 1.00 0.00 9 ALA A C 13
ATOM 18740 O O . ALA A 1 9 ? -6.207 -10.342 12.888 1.00 0.00 9 ALA A O 13
ATOM 18747 N N . GLY A 1 10 ? -4.019 -10.240 12.378 1.00 0.00 10 GLY A N 13
ATOM 18748 C CA . GLY A 1 10 ? -3.596 -10.473 13.743 1.00 0.00 10 GLY A CA 13
ATOM 18749 C C . GLY A 1 10 ? -3.236 -9.189 14.466 1.00 0.00 10 GLY A C 13
ATOM 18750 O O . GLY A 1 10 ? -3.041 -9.191 15.683 1.00 0.00 10 GLY A O 13
ATOM 18754 N N . ILE A 1 11 ? -3.138 -8.092 13.723 1.00 0.00 11 ILE A N 13
ATOM 18755 C CA . ILE A 1 11 ? -2.798 -6.803 14.313 1.00 0.00 11 ILE A CA 13
ATOM 18756 C C . ILE A 1 11 ? -4.040 -5.943 14.497 1.00 0.00 11 ILE A C 13
ATOM 18757 O O . ILE A 1 11 ? -5.003 -6.047 13.734 1.00 0.00 11 ILE A O 13
ATOM 18773 N N . ARG A 1 12 ? -4.016 -5.100 15.514 1.00 0.00 12 ARG A N 13
ATOM 18774 C CA . ARG A 1 12 ? -5.129 -4.206 15.798 1.00 0.00 12 ARG A CA 13
ATOM 18775 C C . ARG A 1 12 ? -4.618 -2.797 16.071 1.00 0.00 12 ARG A C 13
ATOM 18776 O O . ARG A 1 12 ? -3.412 -2.545 16.006 1.00 0.00 12 ARG A O 13
ATOM 18797 N N . THR A 1 13 ? -5.530 -1.878 16.354 1.00 0.00 13 THR A N 13
ATOM 18798 C CA . THR A 1 13 ? -5.150 -0.538 16.761 1.00 0.00 13 THR A CA 13
ATOM 18799 C C . THR A 1 13 ? -4.778 -0.549 18.236 1.00 0.00 13 THR A C 13
ATOM 18800 O O . THR A 1 13 ? -5.643 -0.630 19.111 1.00 0.00 13 THR A O 13
ATOM 18811 N N . VAL A 1 14 ? -3.489 -0.496 18.503 1.00 0.00 14 VAL A N 13
ATOM 18812 C CA . VAL A 1 14 ? -2.977 -0.682 19.850 1.00 0.00 14 VAL A CA 13
ATOM 18813 C C . VAL A 1 14 ? -2.678 0.644 20.541 1.00 0.00 14 VAL A C 13
ATOM 18814 O O . VAL A 1 14 ? -2.738 1.711 19.927 1.00 0.00 14 VAL A O 13
ATOM 18827 N N . THR A 1 15 ? -2.366 0.560 21.824 1.00 0.00 15 THR A N 13
ATOM 18828 C CA . THR A 1 15 ? -1.990 1.722 22.606 1.00 0.00 15 THR A CA 13
ATOM 18829 C C . THR A 1 15 ? -0.479 1.738 22.801 1.00 0.00 15 THR A C 13
ATOM 18830 O O . THR A 1 15 ? 0.097 0.756 23.273 1.00 0.00 15 THR A O 13
ATOM 18841 N N . PRO A 1 16 ? 0.182 2.839 22.414 1.00 0.00 16 PRO A N 13
ATOM 18842 C CA . PRO A 1 16 ? 1.635 2.982 22.548 1.00 0.00 16 PRO A CA 13
ATOM 18843 C C . PRO A 1 16 ? 2.095 2.898 24.001 1.00 0.00 16 PRO A C 13
ATOM 18844 O O . PRO A 1 16 ? 1.744 3.744 24.824 1.00 0.00 16 PRO A O 13
ATOM 18855 N N . SER A 1 17 ? 2.861 1.855 24.302 1.00 0.00 17 SER A N 13
ATOM 18856 C CA . SER A 1 17 ? 3.428 1.650 25.631 1.00 0.00 17 SER A CA 13
ATOM 18857 C C . SER A 1 17 ? 4.281 2.848 26.051 1.00 0.00 17 SER A C 13
ATOM 18858 O O . SER A 1 17 ? 4.247 3.281 27.206 1.00 0.00 17 SER A O 13
ATOM 18866 N N . ALA A 1 18 ? 5.028 3.390 25.102 1.00 0.00 18 ALA A N 13
ATOM 18867 C CA . ALA A 1 18 ? 5.892 4.525 25.361 1.00 0.00 18 ALA A CA 13
ATOM 18868 C C . ALA A 1 18 ? 5.730 5.563 24.260 1.00 0.00 18 ALA A C 13
ATOM 18869 O O . ALA A 1 18 ? 5.128 5.281 23.222 1.00 0.00 18 ALA A O 13
ATOM 18876 N N . LEU A 1 19 ? 6.256 6.758 24.491 1.00 0.00 19 LEU A N 13
ATOM 18877 C CA . LEU A 1 19 ? 6.200 7.822 23.498 1.00 0.00 19 LEU A CA 13
ATOM 18878 C C . LEU A 1 19 ? 7.261 7.574 22.437 1.00 0.00 19 LEU A C 13
ATOM 18879 O O . LEU A 1 19 ? 7.047 7.794 21.249 1.00 0.00 19 LEU A O 13
ATOM 18895 N N . GLY A 1 20 ? 8.409 7.108 22.893 1.00 0.00 20 GLY A N 13
ATOM 18896 C CA . GLY A 1 20 ? 9.476 6.731 21.999 1.00 0.00 20 GLY A CA 13
ATOM 18897 C C . GLY A 1 20 ? 9.953 5.330 22.298 1.00 0.00 20 GLY A C 13
ATOM 18898 O O . GLY A 1 20 ? 9.179 4.501 22.771 1.00 0.00 20 GLY A O 13
ATOM 18902 N N . CYS A 1 21 ? 11.219 5.055 22.043 1.00 0.00 21 CYS A N 13
ATOM 18903 C CA . CYS A 1 21 ? 11.770 3.753 22.368 1.00 0.00 21 CYS A CA 13
ATOM 18904 C C . CYS A 1 21 ? 12.145 3.695 23.841 1.00 0.00 21 CYS A C 13
ATOM 18905 O O . CYS A 1 21 ? 13.154 4.262 24.263 1.00 0.00 21 CYS A O 13
ATOM 18913 N N . GLU A 1 22 ? 11.309 3.016 24.614 1.00 0.00 22 GLU A N 13
ATOM 18914 C CA . GLU A 1 22 ? 11.500 2.873 26.054 1.00 0.00 22 GLU A CA 13
ATOM 18915 C C . GLU A 1 22 ? 12.885 2.315 26.380 1.00 0.00 22 GLU A C 13
ATOM 18916 O O . GLU A 1 22 ? 13.460 2.627 27.423 1.00 0.00 22 GLU A O 13
ATOM 18928 N N . GLU A 1 23 ? 13.406 1.483 25.485 1.00 0.00 23 GLU A N 13
ATOM 18929 C CA . GLU A 1 23 ? 14.748 0.938 25.622 1.00 0.00 23 GLU A CA 13
ATOM 18930 C C . GLU A 1 23 ? 15.776 2.063 25.738 1.00 0.00 23 GLU A C 13
ATOM 18931 O O . GLU A 1 23 ? 16.500 2.162 26.721 1.00 0.00 23 GLU A O 13
ATOM 18943 N N . CYS A 1 24 ? 15.816 2.930 24.743 1.00 0.00 24 CYS A N 13
ATOM 18944 C CA . CYS A 1 24 ? 16.763 4.031 24.745 1.00 0.00 24 CYS A CA 13
ATOM 18945 C C . CYS A 1 24 ? 16.394 5.061 25.816 1.00 0.00 24 CYS A C 13
ATOM 18946 O O . CYS A 1 24 ? 17.267 5.680 26.427 1.00 0.00 24 CYS A O 13
ATOM 18954 N N . LEU A 1 25 ? 15.098 5.199 26.073 1.00 0.00 25 LEU A N 13
ATOM 18955 C CA . LEU A 1 25 ? 14.599 6.167 27.046 1.00 0.00 25 LEU A CA 13
ATOM 18956 C C . LEU A 1 25 ? 14.920 5.766 28.483 1.00 0.00 25 LEU A C 13
ATOM 18957 O O . LEU A 1 25 ? 14.837 6.592 29.389 1.00 0.00 25 LEU A O 13
ATOM 18973 N N . LYS A 1 26 ? 15.289 4.507 28.704 1.00 0.00 26 LYS A N 13
ATOM 18974 C CA . LYS A 1 26 ? 15.579 4.049 30.059 1.00 0.00 26 LYS A CA 13
ATOM 18975 C C . LYS A 1 26 ? 16.948 4.552 30.504 1.00 0.00 26 LYS A C 13
ATOM 18976 O O . LYS A 1 26 ? 17.253 4.594 31.696 1.00 0.00 26 LYS A O 13
ATOM 18995 N N . ILE A 1 27 ? 17.767 4.948 29.539 1.00 0.00 27 ILE A N 13
ATOM 18996 C CA . ILE A 1 27 ? 19.102 5.445 29.833 1.00 0.00 27 ILE A CA 13
ATOM 18997 C C . ILE A 1 27 ? 19.297 6.855 29.280 1.00 0.00 27 ILE A C 13
ATOM 18998 O O . ILE A 1 27 ? 20.341 7.473 29.483 1.00 0.00 27 ILE A O 13
ATOM 19014 N N . GLY A 1 28 ? 18.286 7.356 28.582 1.00 0.00 28 GLY A N 13
ATOM 19015 C CA . GLY A 1 28 ? 18.350 8.698 28.035 1.00 0.00 28 GLY A CA 13
ATOM 19016 C C . GLY A 1 28 ? 19.123 8.766 26.733 1.00 0.00 28 GLY A C 13
ATOM 19017 O O . GLY A 1 28 ? 19.680 9.804 26.390 1.00 0.00 28 GLY A O 13
ATOM 19021 N N . SER A 1 29 ? 19.157 7.663 26.004 1.00 0.00 29 SER A N 13
ATOM 19022 C CA . SER A 1 29 ? 19.858 7.619 24.731 1.00 0.00 29 SER A CA 13
ATOM 19023 C C . SER A 1 29 ? 18.912 7.980 23.587 1.00 0.00 29 SER A C 13
ATOM 19024 O O . SER A 1 29 ? 17.713 7.701 23.652 1.00 0.00 29 SER A O 13
ATOM 19032 N N . PRO A 1 30 ? 19.436 8.627 22.535 1.00 0.00 30 PRO A N 13
ATOM 19033 C CA . PRO A 1 30 ? 18.636 9.033 21.378 1.00 0.00 30 PRO A CA 13
ATOM 19034 C C . PRO A 1 30 ? 18.261 7.856 20.481 1.00 0.00 30 PRO A C 13
ATOM 19035 O O . PRO A 1 30 ? 18.676 6.717 20.717 1.00 0.00 30 PRO A O 13
ATOM 19046 N N . TRP A 1 31 ? 17.479 8.139 19.449 1.00 0.00 31 TRP A N 13
ATOM 19047 C CA . TRP A 1 31 ? 17.050 7.117 18.512 1.00 0.00 31 TRP A CA 13
ATOM 19048 C C . TRP A 1 31 ? 17.021 7.673 17.097 1.00 0.00 31 TRP A C 13
ATOM 19049 O O . TRP A 1 31 ? 17.061 8.887 16.899 1.00 0.00 31 TRP A O 13
ATOM 19070 N N . VAL A 1 32 ? 16.949 6.778 16.124 1.00 0.00 32 VAL A N 13
ATOM 19071 C CA . VAL A 1 32 ? 16.850 7.176 14.729 1.00 0.00 32 VAL A CA 13
ATOM 19072 C C . VAL A 1 32 ? 15.409 7.047 14.248 1.00 0.00 32 VAL A C 13
ATOM 19073 O O . VAL A 1 32 ? 14.819 8.005 13.759 1.00 0.00 32 VAL A O 13
ATOM 19086 N N . HIS A 1 33 ? 14.851 5.850 14.394 1.00 0.00 33 HIS A N 13
ATOM 19087 C CA . HIS A 1 33 ? 13.471 5.591 13.998 1.00 0.00 33 HIS A CA 13
ATOM 19088 C C . HIS A 1 33 ? 12.761 4.763 15.062 1.00 0.00 33 HIS A C 13
ATOM 19089 O O . HIS A 1 33 ? 13.404 4.050 15.839 1.00 0.00 33 HIS A O 13
ATOM 19104 N N . LEU A 1 34 ? 11.439 4.854 15.081 1.00 0.00 34 LEU A N 13
ATOM 19105 C CA . LEU A 1 34 ? 10.624 4.175 16.080 1.00 0.00 34 LEU A CA 13
ATOM 19106 C C . LEU A 1 34 ? 9.610 3.254 15.417 1.00 0.00 34 LEU A C 13
ATOM 19107 O O . LEU A 1 34 ? 9.008 3.604 14.402 1.00 0.00 34 LEU A O 13
ATOM 19123 N N . ARG A 1 35 ? 9.423 2.079 15.997 1.00 0.00 35 ARG A N 13
ATOM 19124 C CA . ARG A 1 35 ? 8.454 1.121 15.491 1.00 0.00 35 ARG A CA 13
ATOM 19125 C C . ARG A 1 35 ? 7.486 0.709 16.593 1.00 0.00 35 ARG A C 13
ATOM 19126 O O . ARG A 1 35 ? 7.900 0.193 17.629 1.00 0.00 35 ARG A O 13
ATOM 19147 N N . ILE A 1 36 ? 6.203 0.940 16.369 1.00 0.00 36 ILE A N 13
ATOM 19148 C CA . ILE A 1 36 ? 5.178 0.499 17.303 1.00 0.00 36 ILE A CA 13
ATOM 19149 C C . ILE A 1 36 ? 4.605 -0.831 16.837 1.00 0.00 36 ILE A C 13
ATOM 19150 O O . ILE A 1 36 ? 4.111 -0.972 15.720 1.00 0.00 36 ILE A O 13
ATOM 19166 N N . CYS A 1 37 ? 4.730 -1.817 17.694 1.00 0.00 37 CYS A N 13
ATOM 19167 C CA . CYS A 1 37 ? 4.285 -3.162 17.397 1.00 0.00 37 CYS A CA 13
ATOM 19168 C C . CYS A 1 37 ? 2.761 -3.236 17.418 1.00 0.00 37 CYS A C 13
ATOM 19169 O O . CYS A 1 37 ? 2.144 -3.087 18.472 1.00 0.00 37 CYS A O 13
ATOM 19176 N N . ARG A 1 38 ? 2.166 -3.494 16.255 1.00 0.00 38 ARG A N 13
ATOM 19177 C CA . ARG A 1 38 ? 0.711 -3.416 16.083 1.00 0.00 38 ARG A CA 13
ATOM 19178 C C . ARG A 1 38 ? -0.033 -4.569 16.756 1.00 0.00 38 ARG A C 13
ATOM 19179 O O . ARG A 1 38 ? -1.250 -4.683 16.623 1.00 0.00 38 ARG A O 13
ATOM 19200 N N . THR A 1 39 ? 0.682 -5.425 17.468 1.00 0.00 39 THR A N 13
ATOM 19201 C CA . THR A 1 39 ? 0.040 -6.545 18.139 1.00 0.00 39 THR A CA 13
ATOM 19202 C C . THR A 1 39 ? -0.157 -6.262 19.625 1.00 0.00 39 THR A C 13
ATOM 19203 O O . THR A 1 39 ? -1.269 -6.342 20.142 1.00 0.00 39 THR A O 13
ATOM 19214 N N . CYS A 1 40 ? 0.926 -5.911 20.304 1.00 0.00 40 CYS A N 13
ATOM 19215 C CA . CYS A 1 40 ? 0.893 -5.747 21.753 1.00 0.00 40 CYS A CA 13
ATOM 19216 C C . CYS A 1 40 ? 1.004 -4.274 22.150 1.00 0.00 40 CYS A C 13
ATOM 19217 O O . CYS A 1 40 ? 0.885 -3.926 23.321 1.00 0.00 40 CYS A O 13
ATOM 19224 N N . GLY A 1 41 ? 1.236 -3.409 21.165 1.00 0.00 41 GLY A N 13
ATOM 19225 C CA . GLY A 1 41 ? 1.299 -1.980 21.427 1.00 0.00 41 GLY A CA 13
ATOM 19226 C C . GLY A 1 41 ? 2.606 -1.533 22.052 1.00 0.00 41 GLY A C 13
ATOM 19227 O O . GLY A 1 41 ? 2.695 -0.433 22.594 1.00 0.00 41 GLY A O 13
ATOM 19231 N N . HIS A 1 42 ? 3.632 -2.364 21.963 1.00 0.00 42 HIS A N 13
ATOM 19232 C CA . HIS A 1 42 ? 4.909 -2.023 22.567 1.00 0.00 42 HIS A CA 13
ATOM 19233 C C . HIS A 1 42 ? 5.797 -1.381 21.518 1.00 0.00 42 HIS A C 13
ATOM 19234 O O . HIS A 1 42 ? 5.831 -1.828 20.368 1.00 0.00 42 HIS A O 13
ATOM 19249 N N . VAL A 1 43 ? 6.491 -0.330 21.908 1.00 0.00 43 VAL A N 13
ATOM 19250 C CA . VAL A 1 43 ? 7.322 0.417 20.983 1.00 0.00 43 VAL A CA 13
ATOM 19251 C C . VAL A 1 43 ? 8.725 -0.189 20.948 1.00 0.00 43 VAL A C 13
ATOM 19252 O O . VAL A 1 43 ? 9.043 -1.084 21.732 1.00 0.00 43 VAL A O 13
ATOM 19265 N N . GLY A 1 44 ? 9.534 0.252 20.004 1.00 0.00 44 GLY A N 13
ATOM 19266 C CA . GLY A 1 44 ? 10.905 -0.185 19.935 1.00 0.00 44 GLY A CA 13
ATOM 19267 C C . GLY A 1 44 ? 11.692 0.645 18.952 1.00 0.00 44 GLY A C 13
ATOM 19268 O O . GLY A 1 44 ? 11.134 1.153 17.979 1.00 0.00 44 GLY A O 13
ATOM 19272 N N . CYS A 1 45 ? 12.978 0.804 19.206 1.00 0.00 45 CYS A N 13
ATOM 19273 C CA . CYS A 1 45 ? 13.834 1.545 18.300 1.00 0.00 45 CYS A CA 13
ATOM 19274 C C . CYS A 1 45 ? 14.166 0.701 17.079 1.00 0.00 45 CYS A C 13
ATOM 19275 O O . CYS A 1 45 ? 14.423 -0.502 17.194 1.00 0.00 45 CYS A O 13
ATOM 19283 N N . CYS A 1 46 ? 14.139 1.337 15.918 1.00 0.00 46 CYS A N 13
ATOM 19284 C CA . CYS A 1 46 ? 14.405 0.667 14.652 1.00 0.00 46 CYS A CA 13
ATOM 19285 C C . CYS A 1 46 ? 15.828 0.114 14.618 1.00 0.00 46 CYS A C 13
ATOM 19286 O O . CYS A 1 46 ? 16.659 0.470 15.457 1.00 0.00 46 CYS A O 13
ATOM 19294 N N . ASP A 1 47 ? 16.108 -0.737 13.633 1.00 0.00 47 ASP A N 13
ATOM 19295 C CA . ASP A 1 47 ? 17.426 -1.354 13.491 1.00 0.00 47 ASP A CA 13
ATOM 19296 C C . ASP A 1 47 ? 18.496 -0.314 13.164 1.00 0.00 47 ASP A C 13
ATOM 19297 O O . ASP A 1 47 ? 19.688 -0.613 13.177 1.00 0.00 47 ASP A O 13
ATOM 19306 N N . ASP A 1 48 ? 18.061 0.908 12.868 1.00 0.00 48 ASP A N 13
ATOM 19307 C CA . ASP A 1 48 ? 18.979 2.027 12.667 1.00 0.00 48 ASP A CA 13
ATOM 19308 C C . ASP A 1 48 ? 19.678 2.377 13.978 1.00 0.00 48 ASP A C 13
ATOM 19309 O O . ASP A 1 48 ? 20.767 2.946 13.986 1.00 0.00 48 ASP A O 13
ATOM 19318 N N . SER A 1 49 ? 19.033 2.035 15.085 1.00 0.00 49 SER A N 13
ATOM 19319 C CA . SER A 1 49 ? 19.568 2.306 16.407 1.00 0.00 49 SER A CA 13
ATOM 19320 C C . SER A 1 49 ? 20.329 1.083 16.910 1.00 0.00 49 SER A C 13
ATOM 19321 O O . SER A 1 49 ? 19.896 -0.045 16.687 1.00 0.00 49 SER A O 13
ATOM 19329 N N . PRO A 1 50 ? 21.468 1.294 17.595 1.00 0.00 50 PRO A N 13
ATOM 19330 C CA . PRO A 1 50 ? 22.327 0.207 18.089 1.00 0.00 50 PRO A CA 13
ATOM 19331 C C . PRO A 1 50 ? 21.572 -0.834 18.917 1.00 0.00 50 PRO A C 13
ATOM 19332 O O . PRO A 1 50 ? 21.919 -2.016 18.901 1.00 0.00 50 PRO A O 13
ATOM 19343 N N . HIS A 1 51 ? 20.536 -0.395 19.626 1.00 0.00 51 HIS A N 13
ATOM 19344 C CA . HIS A 1 51 ? 19.740 -1.298 20.455 1.00 0.00 51 HIS A CA 13
ATOM 19345 C C . HIS A 1 51 ? 18.946 -2.289 19.605 1.00 0.00 51 HIS A C 13
ATOM 19346 O O . HIS A 1 51 ? 18.899 -3.477 19.920 1.00 0.00 51 HIS A O 13
ATOM 19361 N N . LYS A 1 52 ? 18.333 -1.791 18.527 1.00 0.00 52 LYS A N 13
ATOM 19362 C CA . LYS A 1 52 ? 17.489 -2.612 17.648 1.00 0.00 52 LYS A CA 13
ATOM 19363 C C . LYS A 1 52 ? 16.384 -3.316 18.441 1.00 0.00 52 LYS A C 13
ATOM 19364 O O . LYS A 1 52 ? 16.081 -4.485 18.201 1.00 0.00 52 LYS A O 13
ATOM 19383 N N . HIS A 1 53 ? 15.756 -2.592 19.363 1.00 0.00 53 HIS A N 13
ATOM 19384 C CA . HIS A 1 53 ? 14.765 -3.195 20.255 1.00 0.00 53 HIS A CA 13
ATOM 19385 C C . HIS A 1 53 ? 13.509 -3.608 19.488 1.00 0.00 53 HIS A C 13
ATOM 19386 O O . HIS A 1 53 ? 12.779 -4.496 19.919 1.00 0.00 53 HIS A O 13
ATOM 19401 N N . ALA A 1 54 ? 13.267 -2.973 18.346 1.00 0.00 54 ALA A N 13
ATOM 19402 C CA . ALA A 1 54 ? 12.081 -3.268 17.549 1.00 0.00 54 ALA A CA 13
ATOM 19403 C C . ALA A 1 54 ? 12.216 -4.598 16.814 1.00 0.00 54 ALA A C 13
ATOM 19404 O O . ALA A 1 54 ? 11.243 -5.343 16.681 1.00 0.00 54 ALA A O 13
ATOM 19411 N N . THR A 1 55 ? 13.416 -4.892 16.333 1.00 0.00 55 THR A N 13
ATOM 19412 C CA . THR A 1 55 ? 13.658 -6.125 15.600 1.00 0.00 55 THR A CA 13
ATOM 19413 C C . THR A 1 55 ? 13.826 -7.300 16.555 1.00 0.00 55 THR A C 13
ATOM 19414 O O . THR A 1 55 ? 13.276 -8.382 16.329 1.00 0.00 55 THR A O 13
ATOM 19425 N N . ARG A 1 56 ? 14.575 -7.073 17.631 1.00 0.00 56 ARG A N 13
ATOM 19426 C CA . ARG A 1 56 ? 14.790 -8.091 18.655 1.00 0.00 56 ARG A CA 13
ATOM 19427 C C . ARG A 1 56 ? 13.471 -8.496 19.302 1.00 0.00 56 ARG A C 13
ATOM 19428 O O . ARG A 1 56 ? 13.275 -9.659 19.659 1.00 0.00 56 ARG A O 13
ATOM 19449 N N . HIS A 1 57 ? 12.567 -7.531 19.435 1.00 0.00 57 HIS A N 13
ATOM 19450 C CA . HIS A 1 57 ? 11.252 -7.778 20.010 1.00 0.00 57 HIS A CA 13
ATOM 19451 C C . HIS A 1 57 ? 10.515 -8.872 19.243 1.00 0.00 57 HIS A C 13
ATOM 19452 O O . HIS A 1 57 ? 9.876 -9.741 19.842 1.00 0.00 57 HIS A O 13
ATOM 19466 N N . PHE A 1 58 ? 10.605 -8.821 17.920 1.00 0.00 58 PHE A N 13
ATOM 19467 C CA . PHE A 1 58 ? 9.933 -9.795 17.072 1.00 0.00 58 PHE A CA 13
ATOM 19468 C C . PHE A 1 58 ? 10.460 -11.200 17.332 1.00 0.00 58 PHE A C 13
ATOM 19469 O O . PHE A 1 58 ? 9.690 -12.156 17.391 1.00 0.00 58 PHE A O 13
ATOM 19486 N N . HIS A 1 59 ? 11.767 -11.314 17.509 1.00 0.00 59 HIS A N 13
ATOM 19487 C CA . HIS A 1 59 ? 12.399 -12.611 17.707 1.00 0.00 59 HIS A CA 13
ATOM 19488 C C . HIS A 1 59 ? 11.934 -13.248 19.017 1.00 0.00 59 HIS A C 13
ATOM 19489 O O . HIS A 1 59 ? 11.917 -14.471 19.153 1.00 0.00 59 HIS A O 13
ATOM 19504 N N . ALA A 1 60 ? 11.548 -12.409 19.970 1.00 0.00 60 ALA A N 13
ATOM 19505 C CA . ALA A 1 60 ? 11.133 -12.881 21.285 1.00 0.00 60 ALA A CA 13
ATOM 19506 C C . ALA A 1 60 ? 9.630 -13.161 21.351 1.00 0.00 60 ALA A C 13
ATOM 19507 O O . ALA A 1 60 ? 9.205 -14.198 21.863 1.00 0.00 60 ALA A O 13
ATOM 19514 N N . THR A 1 61 ? 8.824 -12.240 20.836 1.00 0.00 61 THR A N 13
ATOM 19515 C CA . THR A 1 61 ? 7.373 -12.346 20.966 1.00 0.00 61 THR A CA 13
ATOM 19516 C C . THR A 1 61 ? 6.727 -13.031 19.766 1.00 0.00 61 THR A C 13
ATOM 19517 O O . THR A 1 61 ? 5.629 -13.580 19.875 1.00 0.00 61 THR A O 13
ATOM 19528 N N . GLY A 1 62 ? 7.399 -12.995 18.626 1.00 0.00 62 GLY A N 13
ATOM 19529 C CA . GLY A 1 62 ? 6.820 -13.541 17.416 1.00 0.00 62 GLY A CA 13
ATOM 19530 C C . GLY A 1 62 ? 5.767 -12.621 16.828 1.00 0.00 62 GLY A C 13
ATOM 19531 O O . GLY A 1 62 ? 4.790 -13.077 16.239 1.00 0.00 62 GLY A O 13
ATOM 19535 N N . HIS A 1 63 ? 5.970 -11.317 16.993 1.00 0.00 63 HIS A N 13
ATOM 19536 C CA . HIS A 1 63 ? 5.035 -10.320 16.476 1.00 0.00 63 HIS A CA 13
ATOM 19537 C C . HIS A 1 63 ? 5.600 -9.715 15.195 1.00 0.00 63 HIS A C 13
ATOM 19538 O O . HIS A 1 63 ? 6.438 -8.813 15.241 1.00 0.00 63 HIS A O 13
ATOM 19552 N N . PRO A 1 64 ? 5.150 -10.216 14.034 1.00 0.00 64 PRO A N 13
ATOM 19553 C CA . PRO A 1 64 ? 5.792 -9.952 12.744 1.00 0.00 64 PRO A CA 13
ATOM 19554 C C . PRO A 1 64 ? 5.373 -8.649 12.066 1.00 0.00 64 PRO A C 13
ATOM 19555 O O . PRO A 1 64 ? 5.713 -8.429 10.904 1.00 0.00 64 PRO A O 13
ATOM 19566 N N . ILE A 1 65 ? 4.639 -7.790 12.760 1.00 0.00 65 ILE A N 13
ATOM 19567 C CA . ILE A 1 65 ? 4.217 -6.531 12.157 1.00 0.00 65 ILE A CA 13
ATOM 19568 C C . ILE A 1 65 ? 4.482 -5.344 13.073 1.00 0.00 65 ILE A C 13
ATOM 19569 O O . ILE A 1 65 ? 4.089 -5.331 14.245 1.00 0.00 65 ILE A O 13
ATOM 19585 N N . ILE A 1 66 ? 5.160 -4.354 12.516 1.00 0.00 66 ILE A N 13
ATOM 19586 C CA . ILE A 1 66 ? 5.433 -3.109 13.210 1.00 0.00 66 ILE A CA 13
ATOM 19587 C C . ILE A 1 66 ? 4.975 -1.930 12.367 1.00 0.00 66 ILE A C 13
ATOM 19588 O O . ILE A 1 66 ? 4.886 -2.034 11.145 1.00 0.00 66 ILE A O 13
ATOM 19604 N N . GLU A 1 67 ? 4.677 -0.825 13.022 1.00 0.00 67 GLU A N 13
ATOM 19605 C CA . GLU A 1 67 ? 4.264 0.385 12.335 1.00 0.00 67 GLU A CA 13
ATOM 19606 C C . GLU A 1 67 ? 5.262 1.506 12.604 1.00 0.00 67 GLU A C 13
ATOM 19607 O O . GLU A 1 67 ? 5.800 1.615 13.709 1.00 0.00 67 GLU A O 13
ATOM 19619 N N . GLY A 1 68 ? 5.532 2.310 11.583 1.00 0.00 68 GLY A N 13
ATOM 19620 C CA . GLY A 1 68 ? 6.424 3.442 11.742 1.00 0.00 68 GLY A CA 13
ATOM 19621 C C . GLY A 1 68 ? 5.817 4.500 12.636 1.00 0.00 68 GLY A C 13
ATOM 19622 O O . GLY A 1 68 ? 4.850 5.156 12.256 1.00 0.00 68 GLY A O 13
ATOM 19626 N N . TYR A 1 69 ? 6.384 4.666 13.821 1.00 0.00 69 TYR A N 13
ATOM 19627 C CA . TYR A 1 69 ? 5.790 5.534 14.827 1.00 0.00 69 TYR A CA 13
ATOM 19628 C C . TYR A 1 69 ? 6.408 6.931 14.802 1.00 0.00 69 TYR A C 13
ATOM 19629 O O . TYR A 1 69 ? 5.738 7.920 15.108 1.00 0.00 69 TYR A O 13
ATOM 19647 N N . ASP A 1 70 ? 7.684 7.019 14.435 1.00 0.00 70 ASP A N 13
ATOM 19648 C CA . ASP A 1 70 ? 8.359 8.315 14.369 1.00 0.00 70 ASP A CA 13
ATOM 19649 C C . ASP A 1 70 ? 8.055 9.064 13.056 1.00 0.00 70 ASP A C 13
ATOM 19650 O O . ASP A 1 70 ? 7.954 10.294 13.077 1.00 0.00 70 ASP A O 13
ATOM 19659 N N . PRO A 1 71 ? 7.900 8.377 11.891 1.00 0.00 71 PRO A N 13
ATOM 19660 C CA . PRO A 1 71 ? 7.500 9.038 10.659 1.00 0.00 71 PRO A CA 13
ATOM 19661 C C . PRO A 1 71 ? 5.985 9.186 10.589 1.00 0.00 71 PRO A C 13
ATOM 19662 O O . PRO A 1 71 ? 5.256 8.196 10.672 1.00 0.00 71 PRO A O 13
ATOM 19673 N N . PRO A 1 72 ? 5.489 10.424 10.435 1.00 0.00 72 PRO A N 13
ATOM 19674 C CA . PRO A 1 72 ? 4.048 10.719 10.409 1.00 0.00 72 PRO A CA 13
ATOM 19675 C C . PRO A 1 72 ? 3.363 10.238 9.125 1.00 0.00 72 PRO A C 13
ATOM 19676 O O . PRO A 1 72 ? 2.477 10.910 8.594 1.00 0.00 72 PRO A O 13
ATOM 19687 N N . GLU A 1 73 ? 3.757 9.065 8.654 1.00 0.00 73 GLU A N 13
ATOM 19688 C CA . GLU A 1 73 ? 3.232 8.512 7.415 1.00 0.00 73 GLU A CA 13
ATOM 19689 C C . GLU A 1 73 ? 2.126 7.505 7.702 1.00 0.00 73 GLU A C 13
ATOM 19690 O O . GLU A 1 73 ? 1.022 7.610 7.170 1.00 0.00 73 GLU A O 13
ATOM 19702 N N . GLY A 1 74 ? 2.433 6.532 8.553 1.00 0.00 74 GLY A N 13
ATOM 19703 C CA . GLY A 1 74 ? 1.483 5.478 8.851 1.00 0.00 74 GLY A CA 13
ATOM 19704 C C . GLY A 1 74 ? 1.644 4.289 7.925 1.00 0.00 74 GLY A C 13
ATOM 19705 O O . GLY A 1 74 ? 0.955 4.185 6.910 1.00 0.00 74 GLY A O 13
ATOM 19709 N N . TRP A 1 75 ? 2.561 3.396 8.267 1.00 0.00 75 TRP A N 13
ATOM 19710 C CA . TRP A 1 75 ? 2.820 2.212 7.459 1.00 0.00 75 TRP A CA 13
ATOM 19711 C C . TRP A 1 75 ? 3.227 1.037 8.333 1.00 0.00 75 TRP A C 13
ATOM 19712 O O . TRP A 1 75 ? 3.695 1.220 9.456 1.00 0.00 75 TRP A O 13
ATOM 19733 N N . GLY A 1 76 ? 3.054 -0.162 7.801 1.00 0.00 76 GLY A N 13
ATOM 19734 C CA . GLY A 1 76 ? 3.381 -1.362 8.534 1.00 0.00 76 GLY A CA 13
ATOM 19735 C C . GLY A 1 76 ? 4.356 -2.243 7.781 1.00 0.00 76 GLY A C 13
ATOM 19736 O O . GLY A 1 76 ? 4.300 -2.345 6.553 1.00 0.00 76 GLY A O 13
ATOM 19740 N N . TRP A 1 77 ? 5.253 -2.874 8.516 1.00 0.00 77 TRP A N 13
ATOM 19741 C CA . TRP A 1 77 ? 6.249 -3.754 7.930 1.00 0.00 77 TRP A CA 13
ATOM 19742 C C . TRP A 1 77 ? 6.093 -5.162 8.492 1.00 0.00 77 TRP A C 13
ATOM 19743 O O . TRP A 1 77 ? 6.034 -5.352 9.709 1.00 0.00 77 TRP A O 13
ATOM 19764 N N . CYS A 1 78 ? 6.006 -6.141 7.604 1.00 0.00 78 CYS A N 13
ATOM 19765 C CA . CYS A 1 78 ? 5.872 -7.532 8.013 1.00 0.00 78 CYS A CA 13
ATOM 19766 C C . CYS A 1 78 ? 7.240 -8.207 7.964 1.00 0.00 78 CYS A C 13
ATOM 19767 O O . CYS A 1 78 ? 7.754 -8.483 6.886 1.00 0.00 78 CYS A O 13
ATOM 19774 N N . TYR A 1 79 ? 7.816 -8.462 9.138 1.00 0.00 79 TYR A N 13
ATOM 19775 C CA . TYR A 1 79 ? 9.199 -8.942 9.263 1.00 0.00 79 TYR A CA 13
ATOM 19776 C C . TYR A 1 79 ? 9.502 -10.168 8.399 1.00 0.00 79 TYR A C 13
ATOM 19777 O O . TYR A 1 79 ? 10.367 -10.113 7.529 1.00 0.00 79 TYR A O 13
ATOM 19795 N N . VAL A 1 80 ? 8.803 -11.272 8.645 1.00 0.00 80 VAL A N 13
ATOM 19796 C CA . VAL A 1 80 ? 9.081 -12.529 7.943 1.00 0.00 80 VAL A CA 13
ATOM 19797 C C . VAL A 1 80 ? 8.784 -12.434 6.448 1.00 0.00 80 VAL A C 13
ATOM 19798 O O . VAL A 1 80 ? 9.295 -13.220 5.651 1.00 0.00 80 VAL A O 13
ATOM 19811 N N . ASP A 1 81 ? 7.951 -11.477 6.075 1.00 0.00 81 ASP A N 13
ATOM 19812 C CA . ASP A 1 81 ? 7.571 -11.296 4.680 1.00 0.00 81 ASP A CA 13
ATOM 19813 C C . ASP A 1 81 ? 8.541 -10.352 3.991 1.00 0.00 81 ASP A C 13
ATOM 19814 O O . ASP A 1 81 ? 8.780 -10.457 2.788 1.00 0.00 81 ASP A O 13
ATOM 19823 N N . GLU A 1 82 ? 9.081 -9.424 4.778 1.00 0.00 82 GLU A N 13
ATOM 19824 C CA . GLU A 1 82 ? 9.957 -8.368 4.281 1.00 0.00 82 GLU A CA 13
ATOM 19825 C C . GLU A 1 82 ? 9.217 -7.481 3.281 1.00 0.00 82 GLU A C 13
ATOM 19826 O O . GLU A 1 82 ? 9.819 -6.880 2.391 1.00 0.00 82 GLU A O 13
ATOM 19838 N N . VAL A 1 83 ? 7.903 -7.388 3.456 1.00 0.00 83 VAL A N 13
ATOM 19839 C CA . VAL A 1 83 ? 7.081 -6.524 2.624 1.00 0.00 83 VAL A CA 13
ATOM 19840 C C . VAL A 1 83 ? 6.558 -5.344 3.431 1.00 0.00 83 VAL A C 13
ATOM 19841 O O . VAL A 1 83 ? 6.258 -5.470 4.626 1.00 0.00 83 VAL A O 13
ATOM 19854 N N . MET A 1 84 ? 6.467 -4.204 2.775 1.00 0.00 84 MET A N 13
ATOM 19855 C CA . MET A 1 84 ? 5.980 -2.987 3.397 1.00 0.00 84 MET A CA 13
ATOM 19856 C C . MET A 1 84 ? 4.625 -2.610 2.815 1.00 0.00 84 MET A C 13
ATOM 19857 O O . MET A 1 84 ? 4.410 -2.712 1.605 1.00 0.00 84 MET A O 13
ATOM 19871 N N . PHE A 1 85 ? 3.714 -2.196 3.678 1.00 0.00 85 PHE A N 13
ATOM 19872 C CA . PHE A 1 85 ? 2.396 -1.748 3.257 1.00 0.00 85 PHE A CA 13
ATOM 19873 C C . PHE A 1 85 ? 1.976 -0.557 4.104 1.00 0.00 85 PHE A C 13
ATOM 19874 O O . PHE A 1 85 ? 2.395 -0.438 5.252 1.00 0.00 85 PHE A O 13
ATOM 19891 N N . ASP A 1 86 ? 1.177 0.336 3.545 1.00 0.00 86 ASP A N 13
ATOM 19892 C CA . ASP A 1 86 ? 0.764 1.526 4.280 1.00 0.00 86 ASP A CA 13
ATOM 19893 C C . ASP A 1 86 ? -0.432 1.221 5.173 1.00 0.00 86 ASP A C 13
ATOM 19894 O O . ASP A 1 86 ? -1.181 0.272 4.935 1.00 0.00 86 ASP A O 13
ATOM 19903 N N . LEU A 1 87 ? -0.596 2.031 6.203 1.00 0.00 87 LEU A N 13
ATOM 19904 C CA . LEU A 1 87 ? -1.701 1.892 7.135 1.00 0.00 87 LEU A CA 13
ATOM 19905 C C . LEU A 1 87 ? -2.439 3.217 7.250 1.00 0.00 87 LEU A C 13
ATOM 19906 O O . LEU A 1 87 ? -2.784 3.644 8.340 1.00 0.00 87 LEU A O 13
ATOM 19922 N N . SER A 1 88 ? -2.705 3.840 6.109 1.00 0.00 88 SER A N 13
ATOM 19923 C CA . SER A 1 88 ? -3.277 5.187 6.057 1.00 0.00 88 SER A CA 13
ATOM 19924 C C . SER A 1 88 ? -4.483 5.374 6.987 1.00 0.00 88 SER A C 13
ATOM 19925 O O . SER A 1 88 ? -4.581 6.385 7.682 1.00 0.00 88 SER A O 13
ATOM 19933 N N . ASP A 1 89 ? -5.390 4.406 7.020 1.00 0.00 89 ASP A N 13
ATOM 19934 C CA . ASP A 1 89 ? -6.587 4.531 7.850 1.00 0.00 89 ASP A CA 13
ATOM 19935 C C . ASP A 1 89 ? -6.497 3.690 9.116 1.00 0.00 89 ASP A C 13
ATOM 19936 O O . ASP A 1 89 ? -7.459 3.597 9.874 1.00 0.00 89 ASP A O 13
ATOM 19945 N N . ARG A 1 90 ? -5.346 3.081 9.351 1.00 0.00 90 ARG A N 13
ATOM 19946 C CA . ARG A 1 90 ? -5.146 2.284 10.556 1.00 0.00 90 ARG A CA 13
ATOM 19947 C C . ARG A 1 90 ? -4.069 2.907 11.431 1.00 0.00 90 ARG A C 13
ATOM 19948 O O . ARG A 1 90 ? -3.875 2.495 12.574 1.00 0.00 90 ARG A O 13
ATOM 19969 N N . MET A 1 91 ? -3.387 3.904 10.878 1.00 0.00 91 MET A N 13
ATOM 19970 C CA . MET A 1 91 ? -2.191 4.483 11.485 1.00 0.00 91 MET A CA 13
ATOM 19971 C C . MET A 1 91 ? -2.441 5.000 12.893 1.00 0.00 91 MET A C 13
ATOM 19972 O O . MET A 1 91 ? -3.480 5.606 13.180 1.00 0.00 91 MET A O 13
ATOM 19986 N N . THR A 1 92 ? -1.479 4.746 13.764 1.00 0.00 92 THR A N 13
ATOM 19987 C CA . THR A 1 92 ? -1.544 5.195 15.142 1.00 0.00 92 THR A CA 13
ATOM 19988 C C . THR A 1 92 ? -0.829 6.533 15.301 1.00 0.00 92 THR A C 13
ATOM 19989 O O . THR A 1 92 ? 0.379 6.627 15.082 1.00 0.00 92 THR A O 13
ATOM 20000 N N . PRO A 1 93 ? -1.564 7.590 15.667 1.00 0.00 93 PRO A N 13
ATOM 20001 C CA . PRO A 1 93 ? -0.969 8.893 15.946 1.00 0.00 93 PRO A CA 13
ATOM 20002 C C . PRO A 1 93 ? -0.188 8.858 17.250 1.00 0.00 93 PRO A C 13
ATOM 20003 O O . PRO A 1 93 ? -0.566 8.135 18.178 1.00 0.00 93 PRO A O 13
ATOM 20014 N N . HIS A 1 94 ? 0.894 9.625 17.330 1.00 0.00 94 HIS A N 13
ATOM 20015 C CA . HIS A 1 94 ? 1.697 9.653 18.547 1.00 0.00 94 HIS A CA 13
ATOM 20016 C C . HIS A 1 94 ? 0.871 10.172 19.718 1.00 0.00 94 HIS A C 13
ATOM 20017 O O . HIS A 1 94 ? 0.201 11.201 19.620 1.00 0.00 94 HIS A O 13
ATOM 20032 N N . ASN A 1 95 ? 0.914 9.439 20.818 1.00 0.00 95 ASN A N 13
ATOM 20033 C CA . ASN A 1 95 ? 0.078 9.730 21.978 1.00 0.00 95 ASN A CA 13
ATOM 20034 C C . ASN A 1 95 ? 0.742 10.749 22.895 1.00 0.00 95 ASN A C 13
ATOM 20035 O O . ASN A 1 95 ? 0.183 11.133 23.924 1.00 0.00 95 ASN A O 13
ATOM 20046 N N . GLY A 1 96 ? 1.930 11.183 22.511 1.00 0.00 96 GLY A N 13
ATOM 20047 C CA . GLY A 1 96 ? 2.634 12.201 23.256 1.00 0.00 96 GLY A CA 13
ATOM 20048 C C . GLY A 1 96 ? 3.681 12.883 22.404 1.00 0.00 96 GLY A C 13
ATOM 20049 O O . GLY A 1 96 ? 3.894 12.482 21.258 1.00 0.00 96 GLY A O 13
ATOM 20053 N N . PRO A 1 97 ? 4.341 13.924 22.927 1.00 0.00 97 PRO A N 13
ATOM 20054 C CA . PRO A 1 97 ? 5.383 14.645 22.193 1.00 0.00 97 PRO A CA 13
ATOM 20055 C C . PRO A 1 97 ? 6.661 13.822 22.051 1.00 0.00 97 PRO A C 13
ATOM 20056 O O . PRO A 1 97 ? 7.332 13.517 23.039 1.00 0.00 97 PRO A O 13
ATOM 20067 N N . ILE A 1 98 ? 6.988 13.456 20.822 1.00 0.00 98 ILE A N 13
ATOM 20068 C CA . ILE A 1 98 ? 8.173 12.655 20.558 1.00 0.00 98 ILE A CA 13
ATOM 20069 C C . ILE A 1 98 ? 9.357 13.546 20.202 1.00 0.00 98 ILE A C 13
ATOM 20070 O O . ILE A 1 98 ? 9.371 14.173 19.140 1.00 0.00 98 ILE A O 13
ATOM 20086 N N . PRO A 1 99 ? 10.365 13.610 21.089 1.00 0.00 99 PRO A N 13
ATOM 20087 C CA . PRO A 1 99 ? 11.558 14.436 20.881 1.00 0.00 99 PRO A CA 13
ATOM 20088 C C . PRO A 1 99 ? 12.323 14.044 19.620 1.00 0.00 99 PRO A C 13
ATOM 20089 O O . PRO A 1 99 ? 12.702 12.884 19.438 1.00 0.00 99 PRO A O 13
ATOM 20100 N N . ARG A 1 100 ? 12.545 15.014 18.747 1.00 0.00 100 ARG A N 13
ATOM 20101 C CA . ARG A 1 100 ? 13.257 14.770 17.504 1.00 0.00 100 ARG A CA 13
ATOM 20102 C C . ARG A 1 100 ? 14.762 14.841 17.737 1.00 0.00 100 ARG A C 13
ATOM 20103 O O . ARG A 1 100 ? 15.333 15.924 17.858 1.00 0.00 100 ARG A O 13
ATOM 20124 N N . TYR A 1 101 ? 15.395 13.679 17.828 1.00 0.00 101 TYR A N 13
ATOM 20125 C CA . TYR A 1 101 ? 16.838 13.612 18.021 1.00 0.00 101 TYR A CA 13
ATOM 20126 C C . TYR A 1 101 ? 17.570 13.650 16.687 1.00 0.00 101 TYR A C 13
ATOM 20127 O O . TYR A 1 101 ? 18.722 14.078 16.618 1.00 0.00 101 TYR A O 13
ATOM 20145 N N . VAL A 1 102 ? 16.896 13.207 15.633 1.00 0.00 102 VAL A N 13
ATOM 20146 C CA . VAL A 1 102 ? 17.483 13.199 14.300 1.00 0.00 102 VAL A CA 13
ATOM 20147 C C . VAL A 1 102 ? 17.285 14.546 13.606 1.00 0.00 102 VAL A C 13
ATOM 20148 O O . VAL A 1 102 ? 18.043 15.485 13.923 1.00 0.00 102 VAL A O 13
ATOM 20164 N N . MET A 1 1 ? 6.419 -0.785 -1.607 1.00 0.00 1 MET A N 14
ATOM 20165 C CA . MET A 1 1 ? 5.191 -1.162 -0.877 1.00 0.00 1 MET A CA 14
ATOM 20166 C C . MET A 1 1 ? 4.491 -2.308 -1.595 1.00 0.00 1 MET A C 14
ATOM 20167 O O . MET A 1 1 ? 4.529 -2.396 -2.821 1.00 0.00 1 MET A O 14
ATOM 20183 N N . THR A 1 2 ? 3.868 -3.191 -0.831 1.00 0.00 2 THR A N 14
ATOM 20184 C CA . THR A 1 2 ? 3.149 -4.313 -1.402 1.00 0.00 2 THR A CA 14
ATOM 20185 C C . THR A 1 2 ? 1.810 -4.496 -0.683 1.00 0.00 2 THR A C 14
ATOM 20186 O O . THR A 1 2 ? 1.399 -3.635 0.097 1.00 0.00 2 THR A O 14
ATOM 20197 N N . MET A 1 3 ? 1.138 -5.608 -0.945 1.00 0.00 3 MET A N 14
ATOM 20198 C CA . MET A 1 3 ? -0.185 -5.858 -0.386 1.00 0.00 3 MET A CA 14
ATOM 20199 C C . MET A 1 3 ? -0.087 -6.364 1.048 1.00 0.00 3 MET A C 14
ATOM 20200 O O . MET A 1 3 ? 0.874 -7.047 1.413 1.00 0.00 3 MET A O 14
ATOM 20214 N N . GLY A 1 4 ? -1.083 -6.018 1.856 1.00 0.00 4 GLY A N 14
ATOM 20215 C CA . GLY A 1 4 ? -1.124 -6.473 3.232 1.00 0.00 4 GLY A CA 14
ATOM 20216 C C . GLY A 1 4 ? -1.322 -7.974 3.339 1.00 0.00 4 GLY A C 14
ATOM 20217 O O . GLY A 1 4 ? -2.031 -8.578 2.532 1.00 0.00 4 GLY A O 14
ATOM 20221 N N . CYS A 1 5 ? -0.695 -8.576 4.337 1.00 0.00 5 CYS A N 14
ATOM 20222 C CA . CYS A 1 5 ? -0.781 -10.018 4.532 1.00 0.00 5 CYS A CA 14
ATOM 20223 C C . CYS A 1 5 ? -1.845 -10.352 5.579 1.00 0.00 5 CYS A C 14
ATOM 20224 O O . CYS A 1 5 ? -2.287 -9.470 6.317 1.00 0.00 5 CYS A O 14
ATOM 20231 N N . ARG A 1 6 ? -2.246 -11.622 5.652 1.00 0.00 6 ARG A N 14
ATOM 20232 C CA . ARG A 1 6 ? -3.309 -12.053 6.568 1.00 0.00 6 ARG A CA 14
ATOM 20233 C C . ARG A 1 6 ? -2.936 -11.823 8.033 1.00 0.00 6 ARG A C 14
ATOM 20234 O O . ARG A 1 6 ? -3.808 -11.795 8.903 1.00 0.00 6 ARG A O 14
ATOM 20255 N N . HIS A 1 7 ? -1.643 -11.646 8.302 1.00 0.00 7 HIS A N 14
ATOM 20256 C CA . HIS A 1 7 ? -1.179 -11.274 9.641 1.00 0.00 7 HIS A CA 14
ATOM 20257 C C . HIS A 1 7 ? -1.814 -9.959 10.090 1.00 0.00 7 HIS A C 14
ATOM 20258 O O . HIS A 1 7 ? -1.929 -9.692 11.284 1.00 0.00 7 HIS A O 14
ATOM 20272 N N . VAL A 1 8 ? -2.215 -9.137 9.120 1.00 0.00 8 VAL A N 14
ATOM 20273 C CA . VAL A 1 8 ? -2.869 -7.862 9.399 1.00 0.00 8 VAL A CA 14
ATOM 20274 C C . VAL A 1 8 ? -4.150 -8.068 10.214 1.00 0.00 8 VAL A C 14
ATOM 20275 O O . VAL A 1 8 ? -4.554 -7.200 10.987 1.00 0.00 8 VAL A O 14
ATOM 20288 N N . ALA A 1 9 ? -4.784 -9.223 10.044 1.00 0.00 9 ALA A N 14
ATOM 20289 C CA . ALA A 1 9 ? -5.993 -9.539 10.790 1.00 0.00 9 ALA A CA 14
ATOM 20290 C C . ALA A 1 9 ? -5.676 -9.783 12.265 1.00 0.00 9 ALA A C 14
ATOM 20291 O O . ALA A 1 9 ? -6.562 -9.733 13.119 1.00 0.00 9 ALA A O 14
ATOM 20298 N N . GLY A 1 10 ? -4.405 -10.032 12.555 1.00 0.00 10 GLY A N 14
ATOM 20299 C CA . GLY A 1 10 ? -3.987 -10.293 13.918 1.00 0.00 10 GLY A CA 14
ATOM 20300 C C . GLY A 1 10 ? -3.554 -9.036 14.648 1.00 0.00 10 GLY A C 14
ATOM 20301 O O . GLY A 1 10 ? -3.385 -9.049 15.867 1.00 0.00 10 GLY A O 14
ATOM 20305 N N . ILE A 1 11 ? -3.365 -7.950 13.909 1.00 0.00 11 ILE A N 14
ATOM 20306 C CA . ILE A 1 11 ? -2.976 -6.683 14.516 1.00 0.00 11 ILE A CA 14
ATOM 20307 C C . ILE A 1 11 ? -4.183 -5.771 14.666 1.00 0.00 11 ILE A C 14
ATOM 20308 O O . ILE A 1 11 ? -5.150 -5.869 13.910 1.00 0.00 11 ILE A O 14
ATOM 20324 N N . ARG A 1 12 ? -4.123 -4.892 15.649 1.00 0.00 12 ARG A N 14
ATOM 20325 C CA . ARG A 1 12 ? -5.216 -3.973 15.919 1.00 0.00 12 ARG A CA 14
ATOM 20326 C C . ARG A 1 12 ? -4.677 -2.565 16.122 1.00 0.00 12 ARG A C 14
ATOM 20327 O O . ARG A 1 12 ? -3.464 -2.348 16.071 1.00 0.00 12 ARG A O 14
ATOM 20348 N N . THR A 1 13 ? -5.570 -1.608 16.327 1.00 0.00 13 THR A N 14
ATOM 20349 C CA . THR A 1 13 ? -5.163 -0.256 16.656 1.00 0.00 13 THR A CA 14
ATOM 20350 C C . THR A 1 13 ? -4.766 -0.197 18.125 1.00 0.00 13 THR A C 14
ATOM 20351 O O . THR A 1 13 ? -5.614 -0.243 19.016 1.00 0.00 13 THR A O 14
ATOM 20362 N N . VAL A 1 14 ? -3.470 -0.139 18.365 1.00 0.00 14 VAL A N 14
ATOM 20363 C CA . VAL A 1 14 ? -2.936 -0.199 19.715 1.00 0.00 14 VAL A CA 14
ATOM 20364 C C . VAL A 1 14 ? -2.722 1.198 20.287 1.00 0.00 14 VAL A C 14
ATOM 20365 O O . VAL A 1 14 ? -2.956 2.197 19.611 1.00 0.00 14 VAL A O 14
ATOM 20378 N N . THR A 1 15 ? -2.299 1.256 21.538 1.00 0.00 15 THR A N 14
ATOM 20379 C CA . THR A 1 15 ? -1.956 2.516 22.171 1.00 0.00 15 THR A CA 14
ATOM 20380 C C . THR A 1 15 ? -0.491 2.495 22.605 1.00 0.00 15 THR A C 14
ATOM 20381 O O . THR A 1 15 ? -0.075 1.608 23.354 1.00 0.00 15 THR A O 14
ATOM 20392 N N . PRO A 1 16 ? 0.308 3.461 22.123 1.00 0.00 16 PRO A N 14
ATOM 20393 C CA . PRO A 1 16 ? 1.738 3.540 22.437 1.00 0.00 16 PRO A CA 14
ATOM 20394 C C . PRO A 1 16 ? 1.991 3.703 23.932 1.00 0.00 16 PRO A C 14
ATOM 20395 O O . PRO A 1 16 ? 1.532 4.666 24.550 1.00 0.00 16 PRO A O 14
ATOM 20406 N N . SER A 1 17 ? 2.702 2.749 24.517 1.00 0.00 17 SER A N 14
ATOM 20407 C CA . SER A 1 17 ? 3.033 2.812 25.933 1.00 0.00 17 SER A CA 14
ATOM 20408 C C . SER A 1 17 ? 4.208 3.761 26.164 1.00 0.00 17 SER A C 14
ATOM 20409 O O . SER A 1 17 ? 4.381 4.300 27.257 1.00 0.00 17 SER A O 14
ATOM 20417 N N . ALA A 1 18 ? 4.997 3.979 25.124 1.00 0.00 18 ALA A N 14
ATOM 20418 C CA . ALA A 1 18 ? 6.143 4.868 25.208 1.00 0.00 18 ALA A CA 14
ATOM 20419 C C . ALA A 1 18 ? 6.088 5.886 24.081 1.00 0.00 18 ALA A C 14
ATOM 20420 O O . ALA A 1 18 ? 5.563 5.594 23.007 1.00 0.00 18 ALA A O 14
ATOM 20427 N N . LEU A 1 19 ? 6.600 7.079 24.339 1.00 0.00 19 LEU A N 14
ATOM 20428 C CA . LEU A 1 19 ? 6.628 8.131 23.330 1.00 0.00 19 LEU A CA 14
ATOM 20429 C C . LEU A 1 19 ? 7.781 7.881 22.368 1.00 0.00 19 LEU A C 14
ATOM 20430 O O . LEU A 1 19 ? 7.572 7.554 21.202 1.00 0.00 19 LEU A O 14
ATOM 20446 N N . GLY A 1 20 ? 8.998 8.037 22.866 1.00 0.00 20 GLY A N 14
ATOM 20447 C CA . GLY A 1 20 ? 10.165 7.685 22.090 1.00 0.00 20 GLY A CA 14
ATOM 20448 C C . GLY A 1 20 ? 10.581 6.246 22.324 1.00 0.00 20 GLY A C 14
ATOM 20449 O O . GLY A 1 20 ? 9.754 5.400 22.667 1.00 0.00 20 GLY A O 14
ATOM 20453 N N . CYS A 1 21 ? 11.861 5.960 22.151 1.00 0.00 21 CYS A N 14
ATOM 20454 C CA . CYS A 1 21 ? 12.361 4.612 22.354 1.00 0.00 21 CYS A CA 14
ATOM 20455 C C . CYS A 1 21 ? 12.635 4.354 23.826 1.00 0.00 21 CYS A C 14
ATOM 20456 O O . CYS A 1 21 ? 13.602 4.874 24.380 1.00 0.00 21 CYS A O 14
ATOM 20464 N N . GLU A 1 22 ? 11.778 3.542 24.438 1.00 0.00 22 GLU A N 14
ATOM 20465 C CA . GLU A 1 22 ? 11.918 3.146 25.841 1.00 0.00 22 GLU A CA 14
ATOM 20466 C C . GLU A 1 22 ? 13.359 2.753 26.172 1.00 0.00 22 GLU A C 14
ATOM 20467 O O . GLU A 1 22 ? 13.913 3.171 27.189 1.00 0.00 22 GLU A O 14
ATOM 20479 N N . GLU A 1 23 ? 13.953 1.954 25.291 1.00 0.00 23 GLU A N 14
ATOM 20480 C CA . GLU A 1 23 ? 15.303 1.442 25.485 1.00 0.00 23 GLU A CA 14
ATOM 20481 C C . GLU A 1 23 ? 16.308 2.583 25.634 1.00 0.00 23 GLU A C 14
ATOM 20482 O O . GLU A 1 23 ? 16.988 2.697 26.647 1.00 0.00 23 GLU A O 14
ATOM 20494 N N . CYS A 1 24 ? 16.392 3.429 24.622 1.00 0.00 24 CYS A N 14
ATOM 20495 C CA . CYS A 1 24 ? 17.288 4.575 24.656 1.00 0.00 24 CYS A CA 14
ATOM 20496 C C . CYS A 1 24 ? 16.932 5.530 25.802 1.00 0.00 24 CYS A C 14
ATOM 20497 O O . CYS A 1 24 ? 17.817 6.103 26.440 1.00 0.00 24 CYS A O 14
ATOM 20505 N N . LEU A 1 25 ? 15.641 5.671 26.083 1.00 0.00 25 LEU A N 14
ATOM 20506 C CA . LEU A 1 25 ? 15.170 6.605 27.105 1.00 0.00 25 LEU A CA 14
ATOM 20507 C C . LEU A 1 25 ? 15.565 6.172 28.514 1.00 0.00 25 LEU A C 14
ATOM 20508 O O . LEU A 1 25 ? 15.610 6.998 29.426 1.00 0.00 25 LEU A O 14
ATOM 20524 N N . LYS A 1 26 ? 15.860 4.888 28.701 1.00 0.00 26 LYS A N 14
ATOM 20525 C CA . LYS A 1 26 ? 16.181 4.379 30.032 1.00 0.00 26 LYS A CA 14
ATOM 20526 C C . LYS A 1 26 ? 17.554 4.880 30.483 1.00 0.00 26 LYS A C 14
ATOM 20527 O O . LYS A 1 26 ? 17.853 4.911 31.678 1.00 0.00 26 LYS A O 14
ATOM 20546 N N . ILE A 1 27 ? 18.380 5.290 29.525 1.00 0.00 27 ILE A N 14
ATOM 20547 C CA . ILE A 1 27 ? 19.711 5.797 29.838 1.00 0.00 27 ILE A CA 14
ATOM 20548 C C . ILE A 1 27 ? 19.886 7.239 29.364 1.00 0.00 27 ILE A C 14
ATOM 20549 O O . ILE A 1 27 ? 20.895 7.879 29.656 1.00 0.00 27 ILE A O 14
ATOM 20565 N N . GLY A 1 28 ? 18.897 7.750 28.640 1.00 0.00 28 GLY A N 14
ATOM 20566 C CA . GLY A 1 28 ? 18.984 9.101 28.117 1.00 0.00 28 GLY A CA 14
ATOM 20567 C C . GLY A 1 28 ? 19.784 9.161 26.831 1.00 0.00 28 GLY A C 14
ATOM 20568 O O . GLY A 1 28 ? 20.624 10.041 26.649 1.00 0.00 28 GLY A O 14
ATOM 20572 N N . SER A 1 29 ? 19.524 8.215 25.945 1.00 0.00 29 SER A N 14
ATOM 20573 C CA . SER A 1 29 ? 20.229 8.129 24.679 1.00 0.00 29 SER A CA 14
ATOM 20574 C C . SER A 1 29 ? 19.297 8.486 23.527 1.00 0.00 29 SER A C 14
ATOM 20575 O O . SER A 1 29 ? 18.091 8.245 23.599 1.00 0.00 29 SER A O 14
ATOM 20583 N N . PRO A 1 30 ? 19.837 9.089 22.458 1.00 0.00 30 PRO A N 14
ATOM 20584 C CA . PRO A 1 30 ? 19.071 9.366 21.245 1.00 0.00 30 PRO A CA 14
ATOM 20585 C C . PRO A 1 30 ? 18.842 8.106 20.410 1.00 0.00 30 PRO A C 14
ATOM 20586 O O . PRO A 1 30 ? 19.356 7.028 20.730 1.00 0.00 30 PRO A O 14
ATOM 20597 N N . TRP A 1 31 ? 18.064 8.249 19.349 1.00 0.00 31 TRP A N 14
ATOM 20598 C CA . TRP A 1 31 ? 17.797 7.156 18.429 1.00 0.00 31 TRP A CA 14
ATOM 20599 C C . TRP A 1 31 ? 17.788 7.686 17.003 1.00 0.00 31 TRP A C 14
ATOM 20600 O O . TRP A 1 31 ? 17.995 8.881 16.779 1.00 0.00 31 TRP A O 14
ATOM 20621 N N . VAL A 1 32 ? 17.550 6.808 16.045 1.00 0.00 32 VAL A N 14
ATOM 20622 C CA . VAL A 1 32 ? 17.459 7.217 14.653 1.00 0.00 32 VAL A CA 14
ATOM 20623 C C . VAL A 1 32 ? 16.002 7.241 14.207 1.00 0.00 32 VAL A C 14
ATOM 20624 O O . VAL A 1 32 ? 15.504 8.262 13.748 1.00 0.00 32 VAL A O 14
ATOM 20637 N N . HIS A 1 33 ? 15.325 6.107 14.348 1.00 0.00 33 HIS A N 14
ATOM 20638 C CA . HIS A 1 33 ? 13.912 6.003 13.998 1.00 0.00 33 HIS A CA 14
ATOM 20639 C C . HIS A 1 33 ? 13.193 5.127 15.016 1.00 0.00 33 HIS A C 14
ATOM 20640 O O . HIS A 1 33 ? 13.832 4.379 15.760 1.00 0.00 33 HIS A O 14
ATOM 20655 N N . LEU A 1 34 ? 11.873 5.210 15.035 1.00 0.00 34 LEU A N 14
ATOM 20656 C CA . LEU A 1 34 ? 11.066 4.443 15.972 1.00 0.00 34 LEU A CA 14
ATOM 20657 C C . LEU A 1 34 ? 10.145 3.477 15.244 1.00 0.00 34 LEU A C 14
ATOM 20658 O O . LEU A 1 34 ? 9.555 3.813 14.213 1.00 0.00 34 LEU A O 14
ATOM 20674 N N . ARG A 1 35 ? 10.033 2.278 15.789 1.00 0.00 35 ARG A N 14
ATOM 20675 C CA . ARG A 1 35 ? 9.134 1.266 15.265 1.00 0.00 35 ARG A CA 14
ATOM 20676 C C . ARG A 1 35 ? 8.145 0.858 16.354 1.00 0.00 35 ARG A C 14
ATOM 20677 O O . ARG A 1 35 ? 8.540 0.312 17.386 1.00 0.00 35 ARG A O 14
ATOM 20698 N N . ILE A 1 36 ? 6.869 1.135 16.135 1.00 0.00 36 ILE A N 14
ATOM 20699 C CA . ILE A 1 36 ? 5.842 0.794 17.109 1.00 0.00 36 ILE A CA 14
ATOM 20700 C C . ILE A 1 36 ? 5.196 -0.531 16.743 1.00 0.00 36 ILE A C 14
ATOM 20701 O O . ILE A 1 36 ? 4.782 -0.759 15.612 1.00 0.00 36 ILE A O 14
ATOM 20717 N N . CYS A 1 37 ? 5.151 -1.413 17.710 1.00 0.00 37 CYS A N 14
ATOM 20718 C CA . CYS A 1 37 ? 4.642 -2.755 17.511 1.00 0.00 37 CYS A CA 14
ATOM 20719 C C . CYS A 1 37 ? 3.115 -2.761 17.489 1.00 0.00 37 CYS A C 14
ATOM 20720 O O . CYS A 1 37 ? 2.475 -2.450 18.493 1.00 0.00 37 CYS A O 14
ATOM 20727 N N . ARG A 1 38 ? 2.539 -3.149 16.352 1.00 0.00 38 ARG A N 14
ATOM 20728 C CA . ARG A 1 38 ? 1.089 -3.085 16.146 1.00 0.00 38 ARG A CA 14
ATOM 20729 C C . ARG A 1 38 ? 0.337 -4.144 16.947 1.00 0.00 38 ARG A C 14
ATOM 20730 O O . ARG A 1 38 ? -0.889 -4.217 16.884 1.00 0.00 38 ARG A O 14
ATOM 20751 N N . THR A 1 39 ? 1.061 -4.967 17.682 1.00 0.00 39 THR A N 14
ATOM 20752 C CA . THR A 1 39 ? 0.435 -6.028 18.449 1.00 0.00 39 THR A CA 14
ATOM 20753 C C . THR A 1 39 ? 0.179 -5.597 19.890 1.00 0.00 39 THR A C 14
ATOM 20754 O O . THR A 1 39 ? -0.940 -5.701 20.390 1.00 0.00 39 THR A O 14
ATOM 20765 N N . CYS A 1 40 ? 1.217 -5.089 20.543 1.00 0.00 40 CYS A N 14
ATOM 20766 C CA . CYS A 1 40 ? 1.141 -4.783 21.968 1.00 0.00 40 CYS A CA 14
ATOM 20767 C C . CYS A 1 40 ? 1.339 -3.292 22.228 1.00 0.00 40 CYS A C 14
ATOM 20768 O O . CYS A 1 40 ? 1.345 -2.850 23.373 1.00 0.00 40 CYS A O 14
ATOM 20775 N N . GLY A 1 41 ? 1.515 -2.522 21.158 1.00 0.00 41 GLY A N 14
ATOM 20776 C CA . GLY A 1 41 ? 1.631 -1.078 21.288 1.00 0.00 41 GLY A CA 14
ATOM 20777 C C . GLY A 1 41 ? 2.934 -0.621 21.917 1.00 0.00 41 GLY A C 14
ATOM 20778 O O . GLY A 1 41 ? 3.026 0.502 22.414 1.00 0.00 41 GLY A O 14
ATOM 20782 N N . HIS A 1 42 ? 3.952 -1.473 21.899 1.00 0.00 42 HIS A N 14
ATOM 20783 C CA . HIS A 1 42 ? 5.228 -1.095 22.486 1.00 0.00 42 HIS A CA 14
ATOM 20784 C C . HIS A 1 42 ? 6.147 -0.541 21.409 1.00 0.00 42 HIS A C 14
ATOM 20785 O O . HIS A 1 42 ? 6.260 -1.113 20.322 1.00 0.00 42 HIS A O 14
ATOM 20800 N N . VAL A 1 43 ? 6.791 0.573 21.714 1.00 0.00 43 VAL A N 14
ATOM 20801 C CA . VAL A 1 43 ? 7.667 1.242 20.767 1.00 0.00 43 VAL A CA 14
ATOM 20802 C C . VAL A 1 43 ? 9.117 0.822 20.988 1.00 0.00 43 VAL A C 14
ATOM 20803 O O . VAL A 1 43 ? 9.561 0.666 22.127 1.00 0.00 43 VAL A O 14
ATOM 20816 N N . GLY A 1 44 ? 9.836 0.612 19.897 1.00 0.00 44 GLY A N 14
ATOM 20817 C CA . GLY A 1 44 ? 11.240 0.276 19.979 1.00 0.00 44 GLY A CA 14
ATOM 20818 C C . GLY A 1 44 ? 12.052 1.043 18.960 1.00 0.00 44 GLY A C 14
ATOM 20819 O O . GLY A 1 44 ? 11.492 1.613 18.021 1.00 0.00 44 GLY A O 14
ATOM 20823 N N . CYS A 1 45 ? 13.364 1.073 19.141 1.00 0.00 45 CYS A N 14
ATOM 20824 C CA . CYS A 1 45 ? 14.241 1.764 18.209 1.00 0.00 45 CYS A CA 14
ATOM 20825 C C . CYS A 1 45 ? 14.363 0.973 16.917 1.00 0.00 45 CYS A C 14
ATOM 20826 O O . CYS A 1 45 ? 14.387 -0.259 16.934 1.00 0.00 45 CYS A O 14
ATOM 20834 N N . CYS A 1 46 ? 14.441 1.690 15.810 1.00 0.00 46 CYS A N 14
ATOM 20835 C CA . CYS A 1 46 ? 14.561 1.082 14.495 1.00 0.00 46 CYS A CA 14
ATOM 20836 C C . CYS A 1 46 ? 15.882 0.321 14.365 1.00 0.00 46 CYS A C 14
ATOM 20837 O O . CYS A 1 46 ? 16.765 0.442 15.218 1.00 0.00 46 CYS A O 14
ATOM 20845 N N . ASP A 1 47 ? 16.018 -0.441 13.283 1.00 0.00 47 ASP A N 14
ATOM 20846 C CA . ASP A 1 47 ? 17.222 -1.230 13.033 1.00 0.00 47 ASP A CA 14
ATOM 20847 C C . ASP A 1 47 ? 18.420 -0.320 12.777 1.00 0.00 47 ASP A C 14
ATOM 20848 O O . ASP A 1 47 ? 19.571 -0.754 12.843 1.00 0.00 47 ASP A O 14
ATOM 20857 N N . ASP A 1 48 ? 18.135 0.945 12.484 1.00 0.00 48 ASP A N 14
ATOM 20858 C CA . ASP A 1 48 ? 19.178 1.945 12.289 1.00 0.00 48 ASP A CA 14
ATOM 20859 C C . ASP A 1 48 ? 19.914 2.192 13.599 1.00 0.00 48 ASP A C 14
ATOM 20860 O O . ASP A 1 48 ? 21.125 2.402 13.621 1.00 0.00 48 ASP A O 14
ATOM 20869 N N . SER A 1 49 ? 19.166 2.147 14.692 1.00 0.00 49 SER A N 14
ATOM 20870 C CA . SER A 1 49 ? 19.703 2.448 16.004 1.00 0.00 49 SER A CA 14
ATOM 20871 C C . SER A 1 49 ? 20.382 1.219 16.604 1.00 0.00 49 SER A C 14
ATOM 20872 O O . SER A 1 49 ? 19.821 0.126 16.585 1.00 0.00 49 SER A O 14
ATOM 20880 N N . PRO A 1 50 ? 21.597 1.408 17.150 1.00 0.00 50 PRO A N 14
ATOM 20881 C CA . PRO A 1 50 ? 22.447 0.326 17.683 1.00 0.00 50 PRO A CA 14
ATOM 20882 C C . PRO A 1 50 ? 21.719 -0.661 18.597 1.00 0.00 50 PRO A C 14
ATOM 20883 O O . PRO A 1 50 ? 22.046 -1.846 18.616 1.00 0.00 50 PRO A O 14
ATOM 20894 N N . HIS A 1 51 ? 20.742 -0.176 19.355 1.00 0.00 51 HIS A N 14
ATOM 20895 C CA . HIS A 1 51 ? 20.035 -1.026 20.313 1.00 0.00 51 HIS A CA 14
ATOM 20896 C C . HIS A 1 51 ? 19.212 -2.098 19.594 1.00 0.00 51 HIS A C 14
ATOM 20897 O O . HIS A 1 51 ? 19.136 -3.235 20.054 1.00 0.00 51 HIS A O 14
ATOM 20912 N N . LYS A 1 52 ? 18.610 -1.717 18.461 1.00 0.00 52 LYS A N 14
ATOM 20913 C CA . LYS A 1 52 ? 17.774 -2.618 17.652 1.00 0.00 52 LYS A CA 14
ATOM 20914 C C . LYS A 1 52 ? 16.822 -3.457 18.504 1.00 0.00 52 LYS A C 14
ATOM 20915 O O . LYS A 1 52 ? 16.658 -4.653 18.271 1.00 0.00 52 LYS A O 14
ATOM 20934 N N . HIS A 1 53 ? 16.170 -2.836 19.475 1.00 0.00 53 HIS A N 14
ATOM 20935 C CA . HIS A 1 53 ? 15.276 -3.582 20.347 1.00 0.00 53 HIS A CA 14
ATOM 20936 C C . HIS A 1 53 ? 13.973 -3.918 19.627 1.00 0.00 53 HIS A C 14
ATOM 20937 O O . HIS A 1 53 ? 13.223 -4.774 20.077 1.00 0.00 53 HIS A O 14
ATOM 20952 N N . ALA A 1 54 ? 13.700 -3.240 18.514 1.00 0.00 54 ALA A N 14
ATOM 20953 C CA . ALA A 1 54 ? 12.509 -3.535 17.722 1.00 0.00 54 ALA A CA 14
ATOM 20954 C C . ALA A 1 54 ? 12.580 -4.949 17.152 1.00 0.00 54 ALA A C 14
ATOM 20955 O O . ALA A 1 54 ? 11.617 -5.715 17.241 1.00 0.00 54 ALA A O 14
ATOM 20962 N N . THR A 1 55 ? 13.730 -5.295 16.585 1.00 0.00 55 THR A N 14
ATOM 20963 C CA . THR A 1 55 ? 13.939 -6.618 16.019 1.00 0.00 55 THR A CA 14
ATOM 20964 C C . THR A 1 55 ? 14.057 -7.659 17.129 1.00 0.00 55 THR A C 14
ATOM 20965 O O . THR A 1 55 ? 13.481 -8.747 17.046 1.00 0.00 55 THR A O 14
ATOM 20976 N N . ARG A 1 56 ? 14.792 -7.301 18.178 1.00 0.00 56 ARG A N 14
ATOM 20977 C CA . ARG A 1 56 ? 14.951 -8.159 19.348 1.00 0.00 56 ARG A CA 14
ATOM 20978 C C . ARG A 1 56 ? 13.608 -8.417 20.029 1.00 0.00 56 ARG A C 14
ATOM 20979 O O . ARG A 1 56 ? 13.393 -9.471 20.625 1.00 0.00 56 ARG A O 14
ATOM 21000 N N . HIS A 1 57 ? 12.703 -7.451 19.924 1.00 0.00 57 HIS A N 14
ATOM 21001 C CA . HIS A 1 57 ? 11.371 -7.578 20.500 1.00 0.00 57 HIS A CA 14
ATOM 21002 C C . HIS A 1 57 ? 10.608 -8.724 19.847 1.00 0.00 57 HIS A C 14
ATOM 21003 O O . HIS A 1 57 ? 9.893 -9.468 20.520 1.00 0.00 57 HIS A O 14
ATOM 21017 N N . PHE A 1 58 ? 10.764 -8.863 18.537 1.00 0.00 58 PHE A N 14
ATOM 21018 C CA . PHE A 1 58 ? 10.115 -9.939 17.803 1.00 0.00 58 PHE A CA 14
ATOM 21019 C C . PHE A 1 58 ? 10.657 -11.289 18.255 1.00 0.00 58 PHE A C 14
ATOM 21020 O O . PHE A 1 58 ? 9.920 -12.266 18.344 1.00 0.00 58 PHE A O 14
ATOM 21037 N N . HIS A 1 59 ? 11.943 -11.324 18.568 1.00 0.00 59 HIS A N 14
ATOM 21038 C CA . HIS A 1 59 ? 12.582 -12.545 19.037 1.00 0.00 59 HIS A CA 14
ATOM 21039 C C . HIS A 1 59 ? 12.094 -12.901 20.442 1.00 0.00 59 HIS A C 14
ATOM 21040 O O . HIS A 1 59 ? 12.079 -14.070 20.828 1.00 0.00 59 HIS A O 14
ATOM 21055 N N . ALA A 1 60 ? 11.696 -11.886 21.196 1.00 0.00 60 ALA A N 14
ATOM 21056 C CA . ALA A 1 60 ? 11.242 -12.083 22.565 1.00 0.00 60 ALA A CA 14
ATOM 21057 C C . ALA A 1 60 ? 9.758 -12.439 22.625 1.00 0.00 60 ALA A C 14
ATOM 21058 O O . ALA A 1 60 ? 9.379 -13.442 23.226 1.00 0.00 60 ALA A O 14
ATOM 21065 N N . THR A 1 61 ? 8.924 -11.621 21.995 1.00 0.00 61 THR A N 14
ATOM 21066 C CA . THR A 1 61 ? 7.476 -11.800 22.077 1.00 0.00 61 THR A CA 14
ATOM 21067 C C . THR A 1 61 ? 6.935 -12.666 20.942 1.00 0.00 61 THR A C 14
ATOM 21068 O O . THR A 1 61 ? 6.070 -13.514 21.156 1.00 0.00 61 THR A O 14
ATOM 21079 N N . GLY A 1 62 ? 7.455 -12.460 19.742 1.00 0.00 62 GLY A N 14
ATOM 21080 C CA . GLY A 1 62 ? 6.911 -13.133 18.579 1.00 0.00 62 GLY A CA 14
ATOM 21081 C C . GLY A 1 62 ? 5.872 -12.283 17.876 1.00 0.00 62 GLY A C 14
ATOM 21082 O O . GLY A 1 62 ? 4.891 -12.797 17.342 1.00 0.00 62 GLY A O 14
ATOM 21086 N N . HIS A 1 63 ? 6.095 -10.974 17.874 1.00 0.00 63 HIS A N 14
ATOM 21087 C CA . HIS A 1 63 ? 5.169 -10.033 17.250 1.00 0.00 63 HIS A CA 14
ATOM 21088 C C . HIS A 1 63 ? 5.760 -9.544 15.929 1.00 0.00 63 HIS A C 14
ATOM 21089 O O . HIS A 1 63 ? 6.658 -8.702 15.916 1.00 0.00 63 HIS A O 14
ATOM 21103 N N . PRO A 1 64 ? 5.266 -10.078 14.802 1.00 0.00 64 PRO A N 14
ATOM 21104 C CA . PRO A 1 64 ? 5.908 -9.922 13.493 1.00 0.00 64 PRO A CA 14
ATOM 21105 C C . PRO A 1 64 ? 5.574 -8.623 12.753 1.00 0.00 64 PRO A C 14
ATOM 21106 O O . PRO A 1 64 ? 6.068 -8.408 11.646 1.00 0.00 64 PRO A O 14
ATOM 21117 N N . ILE A 1 65 ? 4.747 -7.763 13.333 1.00 0.00 65 ILE A N 14
ATOM 21118 C CA . ILE A 1 65 ? 4.340 -6.548 12.633 1.00 0.00 65 ILE A CA 14
ATOM 21119 C C . ILE A 1 65 ? 4.646 -5.286 13.435 1.00 0.00 65 ILE A C 14
ATOM 21120 O O . ILE A 1 65 ? 4.257 -5.151 14.601 1.00 0.00 65 ILE A O 14
ATOM 21136 N N . ILE A 1 66 ? 5.350 -4.367 12.788 1.00 0.00 66 ILE A N 14
ATOM 21137 C CA . ILE A 1 66 ? 5.679 -3.078 13.375 1.00 0.00 66 ILE A CA 14
ATOM 21138 C C . ILE A 1 66 ? 5.267 -1.953 12.435 1.00 0.00 66 ILE A C 14
ATOM 21139 O O . ILE A 1 66 ? 5.120 -2.164 11.234 1.00 0.00 66 ILE A O 14
ATOM 21155 N N . GLU A 1 67 ? 5.086 -0.768 12.986 1.00 0.00 67 GLU A N 14
ATOM 21156 C CA . GLU A 1 67 ? 4.653 0.385 12.215 1.00 0.00 67 GLU A CA 14
ATOM 21157 C C . GLU A 1 67 ? 5.638 1.537 12.400 1.00 0.00 67 GLU A C 14
ATOM 21158 O O . GLU A 1 67 ? 6.313 1.627 13.431 1.00 0.00 67 GLU A O 14
ATOM 21170 N N . GLY A 1 68 ? 5.744 2.393 11.392 1.00 0.00 68 GLY A N 14
ATOM 21171 C CA . GLY A 1 68 ? 6.622 3.543 11.483 1.00 0.00 68 GLY A CA 14
ATOM 21172 C C . GLY A 1 68 ? 6.081 4.598 12.427 1.00 0.00 68 GLY A C 14
ATOM 21173 O O . GLY A 1 68 ? 5.101 5.271 12.113 1.00 0.00 68 GLY A O 14
ATOM 21177 N N . TYR A 1 69 ? 6.716 4.739 13.584 1.00 0.00 69 TYR A N 14
ATOM 21178 C CA . TYR A 1 69 ? 6.247 5.676 14.596 1.00 0.00 69 TYR A CA 14
ATOM 21179 C C . TYR A 1 69 ? 6.998 7.001 14.492 1.00 0.00 69 TYR A C 14
ATOM 21180 O O . TYR A 1 69 ? 6.417 8.068 14.680 1.00 0.00 69 TYR A O 14
ATOM 21198 N N . ASP A 1 70 ? 8.290 6.925 14.185 1.00 0.00 70 ASP A N 14
ATOM 21199 C CA . ASP A 1 70 ? 9.097 8.130 13.984 1.00 0.00 70 ASP A CA 14
ATOM 21200 C C . ASP A 1 70 ? 8.706 8.820 12.671 1.00 0.00 70 ASP A C 14
ATOM 21201 O O . ASP A 1 70 ? 8.518 10.036 12.649 1.00 0.00 70 ASP A O 14
ATOM 21210 N N . PRO A 1 71 ? 8.577 8.072 11.547 1.00 0.00 71 PRO A N 14
ATOM 21211 C CA . PRO A 1 71 ? 7.933 8.570 10.350 1.00 0.00 71 PRO A CA 14
ATOM 21212 C C . PRO A 1 71 ? 6.486 8.080 10.279 1.00 0.00 71 PRO A C 14
ATOM 21213 O O . PRO A 1 71 ? 6.210 7.007 9.735 1.00 0.00 71 PRO A O 14
ATOM 21224 N N . PRO A 1 72 ? 5.545 8.852 10.846 1.00 0.00 72 PRO A N 14
ATOM 21225 C CA . PRO A 1 72 ? 4.150 8.435 11.012 1.00 0.00 72 PRO A CA 14
ATOM 21226 C C . PRO A 1 72 ? 3.347 8.547 9.720 1.00 0.00 72 PRO A C 14
ATOM 21227 O O . PRO A 1 72 ? 2.238 9.082 9.703 1.00 0.00 72 PRO A O 14
ATOM 21238 N N . GLU A 1 73 ? 3.901 8.005 8.648 1.00 0.00 73 GLU A N 14
ATOM 21239 C CA . GLU A 1 73 ? 3.268 8.054 7.340 1.00 0.00 73 GLU A CA 14
ATOM 21240 C C . GLU A 1 73 ? 2.256 6.923 7.189 1.00 0.00 73 GLU A C 14
ATOM 21241 O O . GLU A 1 73 ? 1.555 6.828 6.181 1.00 0.00 73 GLU A O 14
ATOM 21253 N N . GLY A 1 74 ? 2.187 6.069 8.203 1.00 0.00 74 GLY A N 14
ATOM 21254 C CA . GLY A 1 74 ? 1.235 4.978 8.194 1.00 0.00 74 GLY A CA 14
ATOM 21255 C C . GLY A 1 74 ? 1.680 3.829 7.316 1.00 0.00 74 GLY A C 14
ATOM 21256 O O . GLY A 1 74 ? 1.091 3.574 6.268 1.00 0.00 74 GLY A O 14
ATOM 21260 N N . TRP A 1 75 ? 2.724 3.138 7.737 1.00 0.00 75 TRP A N 14
ATOM 21261 C CA . TRP A 1 75 ? 3.221 1.987 7.002 1.00 0.00 75 TRP A CA 14
ATOM 21262 C C . TRP A 1 75 ? 3.642 0.889 7.966 1.00 0.00 75 TRP A C 14
ATOM 21263 O O . TRP A 1 75 ? 4.173 1.168 9.045 1.00 0.00 75 TRP A O 14
ATOM 21284 N N . GLY A 1 76 ? 3.393 -0.352 7.579 1.00 0.00 76 GLY A N 14
ATOM 21285 C CA . GLY A 1 76 ? 3.685 -1.471 8.447 1.00 0.00 76 GLY A CA 14
ATOM 21286 C C . GLY A 1 76 ? 4.706 -2.419 7.857 1.00 0.00 76 GLY A C 14
ATOM 21287 O O . GLY A 1 76 ? 4.659 -2.742 6.667 1.00 0.00 76 GLY A O 14
ATOM 21291 N N . TRP A 1 77 ? 5.624 -2.869 8.698 1.00 0.00 77 TRP A N 14
ATOM 21292 C CA . TRP A 1 77 ? 6.656 -3.808 8.295 1.00 0.00 77 TRP A CA 14
ATOM 21293 C C . TRP A 1 77 ? 6.410 -5.156 8.960 1.00 0.00 77 TRP A C 14
ATOM 21294 O O . TRP A 1 77 ? 6.179 -5.228 10.168 1.00 0.00 77 TRP A O 14
ATOM 21315 N N . CYS A 1 78 ? 6.442 -6.215 8.172 1.00 0.00 78 CYS A N 14
ATOM 21316 C CA . CYS A 1 78 ? 6.228 -7.554 8.697 1.00 0.00 78 CYS A CA 14
ATOM 21317 C C . CYS A 1 78 ? 7.532 -8.340 8.622 1.00 0.00 78 CYS A C 14
ATOM 21318 O O . CYS A 1 78 ? 8.023 -8.613 7.534 1.00 0.00 78 CYS A O 14
ATOM 21325 N N . TYR A 1 79 ? 8.082 -8.693 9.782 1.00 0.00 79 TYR A N 14
ATOM 21326 C CA . TYR A 1 79 ? 9.409 -9.314 9.871 1.00 0.00 79 TYR A CA 14
ATOM 21327 C C . TYR A 1 79 ? 9.548 -10.561 8.998 1.00 0.00 79 TYR A C 14
ATOM 21328 O O . TYR A 1 79 ? 10.330 -10.572 8.050 1.00 0.00 79 TYR A O 14
ATOM 21346 N N . VAL A 1 80 ? 8.791 -11.605 9.317 1.00 0.00 80 VAL A N 14
ATOM 21347 C CA . VAL A 1 80 ? 8.920 -12.891 8.624 1.00 0.00 80 VAL A CA 14
ATOM 21348 C C . VAL A 1 80 ? 8.529 -12.799 7.148 1.00 0.00 80 VAL A C 14
ATOM 21349 O O . VAL A 1 80 ? 8.898 -13.653 6.346 1.00 0.00 80 VAL A O 14
ATOM 21362 N N . ASP A 1 81 ? 7.770 -11.774 6.800 1.00 0.00 81 ASP A N 14
ATOM 21363 C CA . ASP A 1 81 ? 7.325 -11.583 5.423 1.00 0.00 81 ASP A CA 14
ATOM 21364 C C . ASP A 1 81 ? 8.343 -10.756 4.654 1.00 0.00 81 ASP A C 14
ATOM 21365 O O . ASP A 1 81 ? 8.545 -10.956 3.456 1.00 0.00 81 ASP A O 14
ATOM 21374 N N . GLU A 1 82 ? 8.960 -9.811 5.365 1.00 0.00 82 GLU A N 14
ATOM 21375 C CA . GLU A 1 82 ? 9.898 -8.853 4.781 1.00 0.00 82 GLU A CA 14
ATOM 21376 C C . GLU A 1 82 ? 9.183 -7.961 3.774 1.00 0.00 82 GLU A C 14
ATOM 21377 O O . GLU A 1 82 ? 9.783 -7.450 2.828 1.00 0.00 82 GLU A O 14
ATOM 21389 N N . VAL A 1 83 ? 7.894 -7.761 4.011 1.00 0.00 83 VAL A N 14
ATOM 21390 C CA . VAL A 1 83 ? 7.083 -6.903 3.169 1.00 0.00 83 VAL A CA 14
ATOM 21391 C C . VAL A 1 83 ? 6.688 -5.640 3.920 1.00 0.00 83 VAL A C 14
ATOM 21392 O O . VAL A 1 83 ? 6.535 -5.655 5.148 1.00 0.00 83 VAL A O 14
ATOM 21405 N N . MET A 1 84 ? 6.541 -4.551 3.184 1.00 0.00 84 MET A N 14
ATOM 21406 C CA . MET A 1 84 ? 6.092 -3.296 3.760 1.00 0.00 84 MET A CA 14
ATOM 21407 C C . MET A 1 84 ? 4.802 -2.858 3.082 1.00 0.00 84 MET A C 14
ATOM 21408 O O . MET A 1 84 ? 4.746 -2.729 1.857 1.00 0.00 84 MET A O 14
ATOM 21422 N N . PHE A 1 85 ? 3.767 -2.649 3.875 1.00 0.00 85 PHE A N 14
ATOM 21423 C CA . PHE A 1 85 ? 2.456 -2.311 3.346 1.00 0.00 85 PHE A CA 14
ATOM 21424 C C . PHE A 1 85 ? 1.928 -1.030 3.978 1.00 0.00 85 PHE A C 14
ATOM 21425 O O . PHE A 1 85 ? 2.468 -0.553 4.978 1.00 0.00 85 PHE A O 14
ATOM 21442 N N . ASP A 1 86 ? 0.879 -0.478 3.388 1.00 0.00 86 ASP A N 14
ATOM 21443 C CA . ASP A 1 86 ? 0.304 0.777 3.852 1.00 0.00 86 ASP A CA 14
ATOM 21444 C C . ASP A 1 86 ? -0.674 0.545 4.994 1.00 0.00 86 ASP A C 14
ATOM 21445 O O . ASP A 1 86 ? -1.490 -0.374 4.954 1.00 0.00 86 ASP A O 14
ATOM 21454 N N . LEU A 1 87 ? -0.575 1.384 6.012 1.00 0.00 87 LEU A N 14
ATOM 21455 C CA . LEU A 1 87 ? -1.467 1.325 7.159 1.00 0.00 87 LEU A CA 14
ATOM 21456 C C . LEU A 1 87 ? -1.947 2.721 7.522 1.00 0.00 87 LEU A C 14
ATOM 21457 O O . LEU A 1 87 ? -2.404 2.950 8.633 1.00 0.00 87 LEU A O 14
ATOM 21473 N N . SER A 1 88 ? -1.860 3.647 6.574 1.00 0.00 88 SER A N 14
ATOM 21474 C CA . SER A 1 88 ? -2.195 5.046 6.830 1.00 0.00 88 SER A CA 14
ATOM 21475 C C . SER A 1 88 ? -3.632 5.202 7.334 1.00 0.00 88 SER A C 14
ATOM 21476 O O . SER A 1 88 ? -3.919 6.068 8.160 1.00 0.00 88 SER A O 14
ATOM 21484 N N . ASP A 1 89 ? -4.528 4.347 6.859 1.00 0.00 89 ASP A N 14
ATOM 21485 C CA . ASP A 1 89 ? -5.937 4.440 7.230 1.00 0.00 89 ASP A CA 14
ATOM 21486 C C . ASP A 1 89 ? -6.246 3.523 8.407 1.00 0.00 89 ASP A C 14
ATOM 21487 O O . ASP A 1 89 ? -7.403 3.361 8.794 1.00 0.00 89 ASP A O 14
ATOM 21496 N N . ARG A 1 90 ? -5.208 2.920 8.968 1.00 0.00 90 ARG A N 14
ATOM 21497 C CA . ARG A 1 90 ? -5.356 1.991 10.084 1.00 0.00 90 ARG A CA 14
ATOM 21498 C C . ARG A 1 90 ? -4.260 2.219 11.116 1.00 0.00 90 ARG A C 14
ATOM 21499 O O . ARG A 1 90 ? -4.035 1.377 11.984 1.00 0.00 90 ARG A O 14
ATOM 21520 N N . MET A 1 91 ? -3.601 3.370 11.030 1.00 0.00 91 MET A N 14
ATOM 21521 C CA . MET A 1 91 ? -2.382 3.625 11.796 1.00 0.00 91 MET A CA 14
ATOM 21522 C C . MET A 1 91 ? -2.660 3.844 13.278 1.00 0.00 91 MET A C 14
ATOM 21523 O O . MET A 1 91 ? -3.811 3.991 13.701 1.00 0.00 91 MET A O 14
ATOM 21537 N N . THR A 1 92 ? -1.590 3.851 14.054 1.00 0.00 92 THR A N 14
ATOM 21538 C CA . THR A 1 92 ? -1.666 4.050 15.487 1.00 0.00 92 THR A CA 14
ATOM 21539 C C . THR A 1 92 ? -1.603 5.536 15.832 1.00 0.00 92 THR A C 14
ATOM 21540 O O . THR A 1 92 ? -0.723 6.252 15.354 1.00 0.00 92 THR A O 14
ATOM 21551 N N . PRO A 1 93 ? -2.546 6.027 16.647 1.00 0.00 93 PRO A N 14
ATOM 21552 C CA . PRO A 1 93 ? -2.510 7.404 17.142 1.00 0.00 93 PRO A CA 14
ATOM 21553 C C . PRO A 1 93 ? -1.377 7.607 18.145 1.00 0.00 93 PRO A C 14
ATOM 21554 O O . PRO A 1 93 ? -1.303 6.904 19.156 1.00 0.00 93 PRO A O 14
ATOM 21565 N N . HIS A 1 94 ? -0.488 8.552 17.857 1.00 0.00 94 HIS A N 14
ATOM 21566 C CA . HIS A 1 94 ? 0.646 8.821 18.737 1.00 0.00 94 HIS A CA 14
ATOM 21567 C C . HIS A 1 94 ? 0.164 9.265 20.117 1.00 0.00 94 HIS A C 14
ATOM 21568 O O . HIS A 1 94 ? -0.849 9.958 20.239 1.00 0.00 94 HIS A O 14
ATOM 21583 N N . ASN A 1 95 ? 0.889 8.861 21.150 1.00 0.00 95 ASN A N 14
ATOM 21584 C CA . ASN A 1 95 ? 0.469 9.121 22.523 1.00 0.00 95 ASN A CA 14
ATOM 21585 C C . ASN A 1 95 ? 0.961 10.478 23.018 1.00 0.00 95 ASN A C 14
ATOM 21586 O O . ASN A 1 95 ? 0.284 11.148 23.798 1.00 0.00 95 ASN A O 14
ATOM 21597 N N . GLY A 1 96 ? 2.130 10.890 22.558 1.00 0.00 96 GLY A N 14
ATOM 21598 C CA . GLY A 1 96 ? 2.685 12.151 22.990 1.00 0.00 96 GLY A CA 14
ATOM 21599 C C . GLY A 1 96 ? 3.711 12.685 22.019 1.00 0.00 96 GLY A C 14
ATOM 21600 O O . GLY A 1 96 ? 3.845 12.161 20.911 1.00 0.00 96 GLY A O 14
ATOM 21604 N N . PRO A 1 97 ? 4.445 13.735 22.407 1.00 0.00 97 PRO A N 14
ATOM 21605 C CA . PRO A 1 97 ? 5.491 14.323 21.571 1.00 0.00 97 PRO A CA 14
ATOM 21606 C C . PRO A 1 97 ? 6.734 13.443 21.506 1.00 0.00 97 PRO A C 14
ATOM 21607 O O . PRO A 1 97 ? 7.109 12.804 22.488 1.00 0.00 97 PRO A O 14
ATOM 21618 N N . ILE A 1 98 ? 7.369 13.416 20.348 1.00 0.00 98 ILE A N 14
ATOM 21619 C CA . ILE A 1 98 ? 8.565 12.614 20.153 1.00 0.00 98 ILE A CA 14
ATOM 21620 C C . ILE A 1 98 ? 9.748 13.509 19.804 1.00 0.00 98 ILE A C 14
ATOM 21621 O O . ILE A 1 98 ? 9.653 14.338 18.896 1.00 0.00 98 ILE A O 14
ATOM 21637 N N . PRO A 1 99 ? 10.861 13.386 20.549 1.00 0.00 99 PRO A N 14
ATOM 21638 C CA . PRO A 1 99 ? 12.091 14.126 20.262 1.00 0.00 99 PRO A CA 14
ATOM 21639 C C . PRO A 1 99 ? 12.630 13.808 18.871 1.00 0.00 99 PRO A C 14
ATOM 21640 O O . PRO A 1 99 ? 13.130 12.712 18.617 1.00 0.00 99 PRO A O 14
ATOM 21651 N N . ARG A 1 100 ? 12.509 14.774 17.976 1.00 0.00 100 ARG A N 14
ATOM 21652 C CA . ARG A 1 100 ? 12.920 14.605 16.592 1.00 0.00 100 ARG A CA 14
ATOM 21653 C C . ARG A 1 100 ? 14.437 14.708 16.484 1.00 0.00 100 ARG A C 14
ATOM 21654 O O . ARG A 1 100 ? 15.011 15.772 16.704 1.00 0.00 100 ARG A O 14
ATOM 21675 N N . TYR A 1 101 ? 15.085 13.594 16.175 1.00 0.00 101 TYR A N 14
ATOM 21676 C CA . TYR A 1 101 ? 16.535 13.583 16.020 1.00 0.00 101 TYR A CA 14
ATOM 21677 C C . TYR A 1 101 ? 16.933 13.614 14.547 1.00 0.00 101 TYR A C 14
ATOM 21678 O O . TYR A 1 101 ? 18.047 14.015 14.206 1.00 0.00 101 TYR A O 14
ATOM 21696 N N . VAL A 1 102 ? 16.024 13.185 13.680 1.00 0.00 102 VAL A N 14
ATOM 21697 C CA . VAL A 1 102 ? 16.278 13.185 12.244 1.00 0.00 102 VAL A CA 14
ATOM 21698 C C . VAL A 1 102 ? 15.714 14.445 11.588 1.00 0.00 102 VAL A C 14
ATOM 21699 O O . VAL A 1 102 ? 14.629 14.384 10.973 1.00 0.00 102 VAL A O 14
ATOM 21715 N N . MET A 1 1 ? 4.403 1.568 0.427 1.00 0.00 1 MET A N 15
ATOM 21716 C CA . MET A 1 1 ? 3.207 0.715 0.245 1.00 0.00 1 MET A CA 15
ATOM 21717 C C . MET A 1 1 ? 3.386 -0.206 -0.957 1.00 0.00 1 MET A C 15
ATOM 21718 O O . MET A 1 1 ? 3.369 0.230 -2.108 1.00 0.00 1 MET A O 15
ATOM 21734 N N . THR A 1 2 ? 3.597 -1.479 -0.680 1.00 0.00 2 THR A N 15
ATOM 21735 C CA . THR A 1 2 ? 3.757 -2.468 -1.727 1.00 0.00 2 THR A CA 15
ATOM 21736 C C . THR A 1 2 ? 2.568 -3.421 -1.752 1.00 0.00 2 THR A C 15
ATOM 21737 O O . THR A 1 2 ? 1.774 -3.413 -2.695 1.00 0.00 2 THR A O 15
ATOM 21748 N N . MET A 1 3 ? 2.432 -4.220 -0.701 1.00 0.00 3 MET A N 15
ATOM 21749 C CA . MET A 1 3 ? 1.376 -5.216 -0.632 1.00 0.00 3 MET A CA 15
ATOM 21750 C C . MET A 1 3 ? 1.069 -5.566 0.818 1.00 0.00 3 MET A C 15
ATOM 21751 O O . MET A 1 3 ? 1.978 -5.670 1.643 1.00 0.00 3 MET A O 15
ATOM 21765 N N . GLY A 1 4 ? -0.211 -5.722 1.126 1.00 0.00 4 GLY A N 15
ATOM 21766 C CA . GLY A 1 4 ? -0.606 -6.177 2.441 1.00 0.00 4 GLY A CA 15
ATOM 21767 C C . GLY A 1 4 ? -0.523 -7.686 2.550 1.00 0.00 4 GLY A C 15
ATOM 21768 O O . GLY A 1 4 ? -0.161 -8.363 1.586 1.00 0.00 4 GLY A O 15
ATOM 21772 N N . CYS A 1 5 ? -0.852 -8.225 3.711 1.00 0.00 5 CYS A N 15
ATOM 21773 C CA . CYS A 1 5 ? -0.800 -9.665 3.906 1.00 0.00 5 CYS A CA 15
ATOM 21774 C C . CYS A 1 5 ? -1.815 -10.090 4.961 1.00 0.00 5 CYS A C 15
ATOM 21775 O O . CYS A 1 5 ? -2.338 -9.246 5.689 1.00 0.00 5 CYS A O 15
ATOM 21782 N N . ARG A 1 6 ? -2.077 -11.394 5.054 1.00 0.00 6 ARG A N 15
ATOM 21783 C CA . ARG A 1 6 ? -3.092 -11.922 5.973 1.00 0.00 6 ARG A CA 15
ATOM 21784 C C . ARG A 1 6 ? -2.785 -11.559 7.429 1.00 0.00 6 ARG A C 15
ATOM 21785 O O . ARG A 1 6 ? -3.688 -11.485 8.262 1.00 0.00 6 ARG A O 15
ATOM 21806 N N . HIS A 1 7 ? -1.511 -11.319 7.725 1.00 0.00 7 HIS A N 15
ATOM 21807 C CA . HIS A 1 7 ? -1.091 -10.919 9.068 1.00 0.00 7 HIS A CA 15
ATOM 21808 C C . HIS A 1 7 ? -1.707 -9.577 9.466 1.00 0.00 7 HIS A C 15
ATOM 21809 O O . HIS A 1 7 ? -1.857 -9.284 10.651 1.00 0.00 7 HIS A O 15
ATOM 21823 N N . VAL A 1 8 ? -2.050 -8.761 8.469 1.00 0.00 8 VAL A N 15
ATOM 21824 C CA . VAL A 1 8 ? -2.599 -7.430 8.717 1.00 0.00 8 VAL A CA 15
ATOM 21825 C C . VAL A 1 8 ? -3.955 -7.526 9.425 1.00 0.00 8 VAL A C 15
ATOM 21826 O O . VAL A 1 8 ? -4.352 -6.624 10.151 1.00 0.00 8 VAL A O 15
ATOM 21839 N N . ALA A 1 9 ? -4.666 -8.626 9.207 1.00 0.00 9 ALA A N 15
ATOM 21840 C CA . ALA A 1 9 ? -5.948 -8.845 9.867 1.00 0.00 9 ALA A CA 15
ATOM 21841 C C . ALA A 1 9 ? -5.750 -9.219 11.336 1.00 0.00 9 ALA A C 15
ATOM 21842 O O . ALA A 1 9 ? -6.714 -9.426 12.073 1.00 0.00 9 ALA A O 15
ATOM 21849 N N . GLY A 1 10 ? -4.492 -9.294 11.756 1.00 0.00 10 GLY A N 15
ATOM 21850 C CA . GLY A 1 10 ? -4.183 -9.649 13.124 1.00 0.00 10 GLY A CA 15
ATOM 21851 C C . GLY A 1 10 ? -3.555 -8.504 13.892 1.00 0.00 10 GLY A C 15
ATOM 21852 O O . GLY A 1 10 ? -3.016 -8.702 14.980 1.00 0.00 10 GLY A O 15
ATOM 21856 N N . ILE A 1 11 ? -3.597 -7.307 13.321 1.00 0.00 11 ILE A N 15
ATOM 21857 C CA . ILE A 1 11 ? -3.091 -6.127 14.009 1.00 0.00 11 ILE A CA 15
ATOM 21858 C C . ILE A 1 11 ? -4.238 -5.332 14.613 1.00 0.00 11 ILE A C 15
ATOM 21859 O O . ILE A 1 11 ? -5.370 -5.369 14.121 1.00 0.00 11 ILE A O 15
ATOM 21875 N N . ARG A 1 12 ? -3.947 -4.620 15.681 1.00 0.00 12 ARG A N 15
ATOM 21876 C CA . ARG A 1 12 ? -4.959 -3.854 16.381 1.00 0.00 12 ARG A CA 15
ATOM 21877 C C . ARG A 1 12 ? -4.456 -2.448 16.663 1.00 0.00 12 ARG A C 15
ATOM 21878 O O . ARG A 1 12 ? -3.249 -2.196 16.628 1.00 0.00 12 ARG A O 15
ATOM 21899 N N . THR A 1 13 ? -5.374 -1.526 16.894 1.00 0.00 13 THR A N 15
ATOM 21900 C CA . THR A 1 13 ? -5.006 -0.181 17.297 1.00 0.00 13 THR A CA 15
ATOM 21901 C C . THR A 1 13 ? -4.548 -0.200 18.749 1.00 0.00 13 THR A C 15
ATOM 21902 O O . THR A 1 13 ? -5.354 -0.325 19.673 1.00 0.00 13 THR A O 15
ATOM 21913 N N . VAL A 1 14 ? -3.246 -0.107 18.933 1.00 0.00 14 VAL A N 15
ATOM 21914 C CA . VAL A 1 14 ? -2.634 -0.309 20.232 1.00 0.00 14 VAL A CA 15
ATOM 21915 C C . VAL A 1 14 ? -2.336 1.018 20.923 1.00 0.00 14 VAL A C 15
ATOM 21916 O O . VAL A 1 14 ? -2.555 2.087 20.356 1.00 0.00 14 VAL A O 15
ATOM 21929 N N . THR A 1 15 ? -1.856 0.940 22.155 1.00 0.00 15 THR A N 15
ATOM 21930 C CA . THR A 1 15 ? -1.495 2.123 22.914 1.00 0.00 15 THR A CA 15
ATOM 21931 C C . THR A 1 15 ? 0.021 2.212 23.057 1.00 0.00 15 THR A C 15
ATOM 21932 O O . THR A 1 15 ? 0.664 1.254 23.482 1.00 0.00 15 THR A O 15
ATOM 21943 N N . PRO A 1 16 ? 0.610 3.356 22.683 1.00 0.00 16 PRO A N 15
ATOM 21944 C CA . PRO A 1 16 ? 2.054 3.579 22.790 1.00 0.00 16 PRO A CA 15
ATOM 21945 C C . PRO A 1 16 ? 2.535 3.549 24.237 1.00 0.00 16 PRO A C 15
ATOM 21946 O O . PRO A 1 16 ? 2.037 4.298 25.082 1.00 0.00 16 PRO A O 15
ATOM 21957 N N . SER A 1 17 ? 3.495 2.672 24.516 1.00 0.00 17 SER A N 15
ATOM 21958 C CA . SER A 1 17 ? 4.072 2.550 25.851 1.00 0.00 17 SER A CA 15
ATOM 21959 C C . SER A 1 17 ? 4.789 3.840 26.255 1.00 0.00 17 SER A C 15
ATOM 21960 O O . SER A 1 17 ? 4.885 4.170 27.439 1.00 0.00 17 SER A O 15
ATOM 21968 N N . ALA A 1 18 ? 5.289 4.557 25.256 1.00 0.00 18 ALA A N 15
ATOM 21969 C CA . ALA A 1 18 ? 6.008 5.801 25.470 1.00 0.00 18 ALA A CA 15
ATOM 21970 C C . ALA A 1 18 ? 6.040 6.600 24.175 1.00 0.00 18 ALA A C 15
ATOM 21971 O O . ALA A 1 18 ? 5.611 6.103 23.134 1.00 0.00 18 ALA A O 15
ATOM 21978 N N . LEU A 1 19 ? 6.530 7.835 24.247 1.00 0.00 19 LEU A N 15
ATOM 21979 C CA . LEU A 1 19 ? 6.648 8.683 23.063 1.00 0.00 19 LEU A CA 15
ATOM 21980 C C . LEU A 1 19 ? 7.667 8.093 22.097 1.00 0.00 19 LEU A C 15
ATOM 21981 O O . LEU A 1 19 ? 7.376 7.860 20.927 1.00 0.00 19 LEU A O 15
ATOM 21997 N N . GLY A 1 20 ? 8.866 7.861 22.603 1.00 0.00 20 GLY A N 15
ATOM 21998 C CA . GLY A 1 20 ? 9.885 7.204 21.821 1.00 0.00 20 GLY A CA 15
ATOM 21999 C C . GLY A 1 20 ? 10.101 5.778 22.280 1.00 0.00 20 GLY A C 15
ATOM 22000 O O . GLY A 1 20 ? 9.158 5.102 22.692 1.00 0.00 20 GLY A O 15
ATOM 22004 N N . CYS A 1 21 ? 11.340 5.323 22.228 1.00 0.00 21 CYS A N 15
ATOM 22005 C CA . CYS A 1 21 ? 11.666 3.974 22.656 1.00 0.00 21 CYS A CA 15
ATOM 22006 C C . CYS A 1 21 ? 11.647 3.880 24.176 1.00 0.00 21 CYS A C 15
ATOM 22007 O O . CYS A 1 21 ? 12.369 4.609 24.859 1.00 0.00 21 CYS A O 15
ATOM 22015 N N . GLU A 1 22 ? 10.813 2.981 24.692 1.00 0.00 22 GLU A N 15
ATOM 22016 C CA . GLU A 1 22 ? 10.694 2.757 26.131 1.00 0.00 22 GLU A CA 15
ATOM 22017 C C . GLU A 1 22 ? 12.056 2.449 26.744 1.00 0.00 22 GLU A C 15
ATOM 22018 O O . GLU A 1 22 ? 12.419 3.001 27.783 1.00 0.00 22 GLU A O 15
ATOM 22030 N N . GLU A 1 23 ? 12.817 1.590 26.075 1.00 0.00 23 GLU A N 15
ATOM 22031 C CA . GLU A 1 23 ? 14.137 1.208 26.553 1.00 0.00 23 GLU A CA 15
ATOM 22032 C C . GLU A 1 23 ? 15.058 2.423 26.631 1.00 0.00 23 GLU A C 15
ATOM 22033 O O . GLU A 1 23 ? 15.757 2.629 27.620 1.00 0.00 23 GLU A O 15
ATOM 22045 N N . CYS A 1 24 ? 15.040 3.243 25.597 1.00 0.00 24 CYS A N 15
ATOM 22046 C CA . CYS A 1 24 ? 15.889 4.419 25.561 1.00 0.00 24 CYS A CA 15
ATOM 22047 C C . CYS A 1 24 ? 15.515 5.401 26.671 1.00 0.00 24 CYS A C 15
ATOM 22048 O O . CYS A 1 24 ? 16.385 5.986 27.316 1.00 0.00 24 CYS A O 15
ATOM 22056 N N . LEU A 1 25 ? 14.223 5.544 26.922 1.00 0.00 25 LEU A N 15
ATOM 22057 C CA . LEU A 1 25 ? 13.732 6.525 27.883 1.00 0.00 25 LEU A CA 15
ATOM 22058 C C . LEU A 1 25 ? 14.033 6.133 29.329 1.00 0.00 25 LEU A C 15
ATOM 22059 O O . LEU A 1 25 ? 13.997 6.983 30.219 1.00 0.00 25 LEU A O 15
ATOM 22075 N N . LYS A 1 26 ? 14.345 4.865 29.567 1.00 0.00 26 LYS A N 15
ATOM 22076 C CA . LYS A 1 26 ? 14.577 4.400 30.931 1.00 0.00 26 LYS A CA 15
ATOM 22077 C C . LYS A 1 26 ? 16.025 4.638 31.349 1.00 0.00 26 LYS A C 15
ATOM 22078 O O . LYS A 1 26 ? 16.361 4.562 32.531 1.00 0.00 26 LYS A O 15
ATOM 22097 N N . ILE A 1 27 ? 16.880 4.932 30.377 1.00 0.00 27 ILE A N 15
ATOM 22098 C CA . ILE A 1 27 ? 18.297 5.126 30.654 1.00 0.00 27 ILE A CA 15
ATOM 22099 C C . ILE A 1 27 ? 18.805 6.461 30.120 1.00 0.00 27 ILE A C 15
ATOM 22100 O O . ILE A 1 27 ? 19.919 6.876 30.436 1.00 0.00 27 ILE A O 15
ATOM 22116 N N . GLY A 1 28 ? 17.989 7.142 29.328 1.00 0.00 28 GLY A N 15
ATOM 22117 C CA . GLY A 1 28 ? 18.424 8.388 28.725 1.00 0.00 28 GLY A CA 15
ATOM 22118 C C . GLY A 1 28 ? 19.231 8.142 27.468 1.00 0.00 28 GLY A C 15
ATOM 22119 O O . GLY A 1 28 ? 20.320 8.687 27.294 1.00 0.00 28 GLY A O 15
ATOM 22123 N N . SER A 1 29 ? 18.691 7.302 26.604 1.00 0.00 29 SER A N 15
ATOM 22124 C CA . SER A 1 29 ? 19.348 6.925 25.365 1.00 0.00 29 SER A CA 15
ATOM 22125 C C . SER A 1 29 ? 18.614 7.555 24.181 1.00 0.00 29 SER A C 15
ATOM 22126 O O . SER A 1 29 ? 17.395 7.736 24.232 1.00 0.00 29 SER A O 15
ATOM 22134 N N . PRO A 1 30 ? 19.343 7.938 23.123 1.00 0.00 30 PRO A N 15
ATOM 22135 C CA . PRO A 1 30 ? 18.744 8.502 21.915 1.00 0.00 30 PRO A CA 15
ATOM 22136 C C . PRO A 1 30 ? 18.175 7.428 20.987 1.00 0.00 30 PRO A C 15
ATOM 22137 O O . PRO A 1 30 ? 18.175 6.235 21.315 1.00 0.00 30 PRO A O 15
ATOM 22148 N N . TRP A 1 31 ? 17.688 7.859 19.832 1.00 0.00 31 TRP A N 15
ATOM 22149 C CA . TRP A 1 31 ? 17.130 6.952 18.842 1.00 0.00 31 TRP A CA 15
ATOM 22150 C C . TRP A 1 31 ? 17.133 7.599 17.466 1.00 0.00 31 TRP A C 15
ATOM 22151 O O . TRP A 1 31 ? 17.269 8.817 17.344 1.00 0.00 31 TRP A O 15
ATOM 22172 N N . VAL A 1 32 ? 16.993 6.776 16.439 1.00 0.00 32 VAL A N 15
ATOM 22173 C CA . VAL A 1 32 ? 16.881 7.266 15.073 1.00 0.00 32 VAL A CA 15
ATOM 22174 C C . VAL A 1 32 ? 15.425 7.223 14.624 1.00 0.00 32 VAL A C 15
ATOM 22175 O O . VAL A 1 32 ? 14.808 8.255 14.373 1.00 0.00 32 VAL A O 15
ATOM 22188 N N . HIS A 1 33 ? 14.884 6.016 14.535 1.00 0.00 33 HIS A N 15
ATOM 22189 C CA . HIS A 1 33 ? 13.494 5.823 14.149 1.00 0.00 33 HIS A CA 15
ATOM 22190 C C . HIS A 1 33 ? 12.761 5.037 15.226 1.00 0.00 33 HIS A C 15
ATOM 22191 O O . HIS A 1 33 ? 13.386 4.321 16.015 1.00 0.00 33 HIS A O 15
ATOM 22206 N N . LEU A 1 34 ? 11.444 5.161 15.252 1.00 0.00 34 LEU A N 15
ATOM 22207 C CA . LEU A 1 34 ? 10.629 4.493 16.256 1.00 0.00 34 LEU A CA 15
ATOM 22208 C C . LEU A 1 34 ? 9.639 3.546 15.598 1.00 0.00 34 LEU A C 15
ATOM 22209 O O . LEU A 1 34 ? 8.953 3.909 14.641 1.00 0.00 34 LEU A O 15
ATOM 22225 N N . ARG A 1 35 ? 9.574 2.331 16.114 1.00 0.00 35 ARG A N 15
ATOM 22226 C CA . ARG A 1 35 ? 8.644 1.336 15.616 1.00 0.00 35 ARG A CA 15
ATOM 22227 C C . ARG A 1 35 ? 7.663 0.939 16.710 1.00 0.00 35 ARG A C 15
ATOM 22228 O O . ARG A 1 35 ? 8.057 0.393 17.743 1.00 0.00 35 ARG A O 15
ATOM 22249 N N . ILE A 1 36 ? 6.389 1.213 16.487 1.00 0.00 36 ILE A N 15
ATOM 22250 C CA . ILE A 1 36 ? 5.359 0.797 17.420 1.00 0.00 36 ILE A CA 15
ATOM 22251 C C . ILE A 1 36 ? 4.751 -0.513 16.949 1.00 0.00 36 ILE A C 15
ATOM 22252 O O . ILE A 1 36 ? 4.228 -0.632 15.843 1.00 0.00 36 ILE A O 15
ATOM 22268 N N . CYS A 1 37 ? 4.888 -1.510 17.787 1.00 0.00 37 CYS A N 15
ATOM 22269 C CA . CYS A 1 37 ? 4.424 -2.844 17.482 1.00 0.00 37 CYS A CA 15
ATOM 22270 C C . CYS A 1 37 ? 2.900 -2.904 17.535 1.00 0.00 37 CYS A C 15
ATOM 22271 O O . CYS A 1 37 ? 2.310 -2.837 18.614 1.00 0.00 37 CYS A O 15
ATOM 22278 N N . ARG A 1 38 ? 2.275 -3.054 16.365 1.00 0.00 38 ARG A N 15
ATOM 22279 C CA . ARG A 1 38 ? 0.813 -2.985 16.234 1.00 0.00 38 ARG A CA 15
ATOM 22280 C C . ARG A 1 38 ? 0.103 -4.172 16.877 1.00 0.00 38 ARG A C 15
ATOM 22281 O O . ARG A 1 38 ? -1.110 -4.324 16.737 1.00 0.00 38 ARG A O 15
ATOM 22302 N N . THR A 1 39 ? 0.845 -5.014 17.568 1.00 0.00 39 THR A N 15
ATOM 22303 C CA . THR A 1 39 ? 0.252 -6.164 18.218 1.00 0.00 39 THR A CA 15
ATOM 22304 C C . THR A 1 39 ? 0.065 -5.916 19.710 1.00 0.00 39 THR A C 15
ATOM 22305 O O . THR A 1 39 ? -1.021 -6.111 20.243 1.00 0.00 39 THR A O 15
ATOM 22316 N N . CYS A 1 40 ? 1.121 -5.458 20.372 1.00 0.00 40 CYS A N 15
ATOM 22317 C CA . CYS A 1 40 ? 1.103 -5.332 21.826 1.00 0.00 40 CYS A CA 15
ATOM 22318 C C . CYS A 1 40 ? 1.289 -3.878 22.265 1.00 0.00 40 CYS A C 15
ATOM 22319 O O . CYS A 1 40 ? 1.254 -3.572 23.453 1.00 0.00 40 CYS A O 15
ATOM 22326 N N . GLY A 1 41 ? 1.501 -2.985 21.300 1.00 0.00 41 GLY A N 15
ATOM 22327 C CA . GLY A 1 41 ? 1.565 -1.563 21.602 1.00 0.00 41 GLY A CA 15
ATOM 22328 C C . GLY A 1 41 ? 2.905 -1.096 22.135 1.00 0.00 41 GLY A C 15
ATOM 22329 O O . GLY A 1 41 ? 3.044 0.055 22.544 1.00 0.00 41 GLY A O 15
ATOM 22333 N N . HIS A 1 42 ? 3.909 -1.957 22.113 1.00 0.00 42 HIS A N 15
ATOM 22334 C CA . HIS A 1 42 ? 5.191 -1.590 22.691 1.00 0.00 42 HIS A CA 15
ATOM 22335 C C . HIS A 1 42 ? 6.048 -0.897 21.645 1.00 0.00 42 HIS A C 15
ATOM 22336 O O . HIS A 1 42 ? 6.307 -1.453 20.573 1.00 0.00 42 HIS A O 15
ATOM 22351 N N . VAL A 1 43 ? 6.460 0.323 21.953 1.00 0.00 43 VAL A N 15
ATOM 22352 C CA . VAL A 1 43 ? 7.275 1.110 21.041 1.00 0.00 43 VAL A CA 15
ATOM 22353 C C . VAL A 1 43 ? 8.754 0.821 21.269 1.00 0.00 43 VAL A C 15
ATOM 22354 O O . VAL A 1 43 ? 9.232 0.833 22.406 1.00 0.00 43 VAL A O 15
ATOM 22367 N N . GLY A 1 44 ? 9.465 0.545 20.189 1.00 0.00 44 GLY A N 15
ATOM 22368 C CA . GLY A 1 44 ? 10.882 0.280 20.280 1.00 0.00 44 GLY A CA 15
ATOM 22369 C C . GLY A 1 44 ? 11.650 1.013 19.206 1.00 0.00 44 GLY A C 15
ATOM 22370 O O . GLY A 1 44 ? 11.086 1.367 18.171 1.00 0.00 44 GLY A O 15
ATOM 22374 N N . CYS A 1 45 ? 12.928 1.251 19.446 1.00 0.00 45 CYS A N 15
ATOM 22375 C CA . CYS A 1 45 ? 13.758 1.953 18.483 1.00 0.00 45 CYS A CA 15
ATOM 22376 C C . CYS A 1 45 ? 14.081 1.061 17.291 1.00 0.00 45 CYS A C 15
ATOM 22377 O O . CYS A 1 45 ? 14.275 -0.149 17.437 1.00 0.00 45 CYS A O 15
ATOM 22385 N N . CYS A 1 46 ? 14.124 1.677 16.120 1.00 0.00 46 CYS A N 15
ATOM 22386 C CA . CYS A 1 46 ? 14.377 0.980 14.867 1.00 0.00 46 CYS A CA 15
ATOM 22387 C C . CYS A 1 46 ? 15.801 0.421 14.826 1.00 0.00 46 CYS A C 15
ATOM 22388 O O . CYS A 1 46 ? 16.629 0.738 15.684 1.00 0.00 46 CYS A O 15
ATOM 22396 N N . ASP A 1 47 ? 16.090 -0.386 13.809 1.00 0.00 47 ASP A N 15
ATOM 22397 C CA . ASP A 1 47 ? 17.394 -1.030 13.687 1.00 0.00 47 ASP A CA 15
ATOM 22398 C C . ASP A 1 47 ? 18.446 -0.041 13.187 1.00 0.00 47 ASP A C 15
ATOM 22399 O O . ASP A 1 47 ? 19.610 -0.395 13.006 1.00 0.00 47 ASP A O 15
ATOM 22408 N N . ASP A 1 48 ? 18.021 1.199 12.958 1.00 0.00 48 ASP A N 15
ATOM 22409 C CA . ASP A 1 48 ? 18.944 2.289 12.650 1.00 0.00 48 ASP A CA 15
ATOM 22410 C C . ASP A 1 48 ? 19.729 2.668 13.899 1.00 0.00 48 ASP A C 15
ATOM 22411 O O . ASP A 1 48 ? 20.804 3.262 13.825 1.00 0.00 48 ASP A O 15
ATOM 22420 N N . SER A 1 49 ? 19.162 2.335 15.049 1.00 0.00 49 SER A N 15
ATOM 22421 C CA . SER A 1 49 ? 19.758 2.667 16.330 1.00 0.00 49 SER A CA 15
ATOM 22422 C C . SER A 1 49 ? 20.496 1.456 16.892 1.00 0.00 49 SER A C 15
ATOM 22423 O O . SER A 1 49 ? 20.046 0.329 16.714 1.00 0.00 49 SER A O 15
ATOM 22431 N N . PRO A 1 50 ? 21.630 1.678 17.584 1.00 0.00 50 PRO A N 15
ATOM 22432 C CA . PRO A 1 50 ? 22.476 0.601 18.128 1.00 0.00 50 PRO A CA 15
ATOM 22433 C C . PRO A 1 50 ? 21.703 -0.405 18.979 1.00 0.00 50 PRO A C 15
ATOM 22434 O O . PRO A 1 50 ? 22.070 -1.577 19.053 1.00 0.00 50 PRO A O 15
ATOM 22445 N N . HIS A 1 51 ? 20.637 0.059 19.622 1.00 0.00 51 HIS A N 15
ATOM 22446 C CA . HIS A 1 51 ? 19.798 -0.813 20.436 1.00 0.00 51 HIS A CA 15
ATOM 22447 C C . HIS A 1 51 ? 19.151 -1.903 19.581 1.00 0.00 51 HIS A C 15
ATOM 22448 O O . HIS A 1 51 ? 19.203 -3.079 19.928 1.00 0.00 51 HIS A O 15
ATOM 22463 N N . LYS A 1 52 ? 18.547 -1.493 18.461 1.00 0.00 52 LYS A N 15
ATOM 22464 C CA . LYS A 1 52 ? 17.839 -2.409 17.558 1.00 0.00 52 LYS A CA 15
ATOM 22465 C C . LYS A 1 52 ? 16.826 -3.265 18.316 1.00 0.00 52 LYS A C 15
ATOM 22466 O O . LYS A 1 52 ? 16.637 -4.442 18.014 1.00 0.00 52 LYS A O 15
ATOM 22485 N N . HIS A 1 53 ? 16.143 -2.658 19.277 1.00 0.00 53 HIS A N 15
ATOM 22486 C CA . HIS A 1 53 ? 15.210 -3.399 20.117 1.00 0.00 53 HIS A CA 15
ATOM 22487 C C . HIS A 1 53 ? 13.988 -3.828 19.310 1.00 0.00 53 HIS A C 15
ATOM 22488 O O . HIS A 1 53 ? 13.262 -4.738 19.705 1.00 0.00 53 HIS A O 15
ATOM 22503 N N . ALA A 1 54 ? 13.772 -3.174 18.175 1.00 0.00 54 ALA A N 15
ATOM 22504 C CA . ALA A 1 54 ? 12.652 -3.498 17.302 1.00 0.00 54 ALA A CA 15
ATOM 22505 C C . ALA A 1 54 ? 12.775 -4.910 16.736 1.00 0.00 54 ALA A C 15
ATOM 22506 O O . ALA A 1 54 ? 11.784 -5.637 16.644 1.00 0.00 54 ALA A O 15
ATOM 22513 N N . THR A 1 55 ? 13.988 -5.293 16.356 1.00 0.00 55 THR A N 15
ATOM 22514 C CA . THR A 1 55 ? 14.228 -6.620 15.811 1.00 0.00 55 THR A CA 15
ATOM 22515 C C . THR A 1 55 ? 14.319 -7.648 16.933 1.00 0.00 55 THR A C 15
ATOM 22516 O O . THR A 1 55 ? 13.791 -8.757 16.821 1.00 0.00 55 THR A O 15
ATOM 22527 N N . ARG A 1 56 ? 14.974 -7.258 18.028 1.00 0.00 56 ARG A N 15
ATOM 22528 C CA . ARG A 1 56 ? 15.075 -8.107 19.212 1.00 0.00 56 ARG A CA 15
ATOM 22529 C C . ARG A 1 56 ? 13.687 -8.493 19.716 1.00 0.00 56 ARG A C 15
ATOM 22530 O O . ARG A 1 56 ? 13.467 -9.617 20.172 1.00 0.00 56 ARG A O 15
ATOM 22551 N N . HIS A 1 57 ? 12.756 -7.549 19.621 1.00 0.00 57 HIS A N 15
ATOM 22552 C CA . HIS A 1 57 ? 11.391 -7.754 20.085 1.00 0.00 57 HIS A CA 15
ATOM 22553 C C . HIS A 1 57 ? 10.711 -8.890 19.329 1.00 0.00 57 HIS A C 15
ATOM 22554 O O . HIS A 1 57 ? 10.042 -9.735 19.931 1.00 0.00 57 HIS A O 15
ATOM 22568 N N . PHE A 1 58 ? 10.877 -8.902 18.014 1.00 0.00 58 PHE A N 15
ATOM 22569 C CA . PHE A 1 58 ? 10.267 -9.929 17.181 1.00 0.00 58 PHE A CA 15
ATOM 22570 C C . PHE A 1 58 ? 10.838 -11.299 17.520 1.00 0.00 58 PHE A C 15
ATOM 22571 O O . PHE A 1 58 ? 10.112 -12.290 17.557 1.00 0.00 58 PHE A O 15
ATOM 22588 N N . HIS A 1 59 ? 12.135 -11.339 17.796 1.00 0.00 59 HIS A N 15
ATOM 22589 C CA . HIS A 1 59 ? 12.809 -12.583 18.145 1.00 0.00 59 HIS A CA 15
ATOM 22590 C C . HIS A 1 59 ? 12.232 -13.157 19.442 1.00 0.00 59 HIS A C 15
ATOM 22591 O O . HIS A 1 59 ? 12.176 -14.372 19.624 1.00 0.00 59 HIS A O 15
ATOM 22606 N N . ALA A 1 60 ? 11.793 -12.274 20.331 1.00 0.00 60 ALA A N 15
ATOM 22607 C CA . ALA A 1 60 ? 11.295 -12.689 21.635 1.00 0.00 60 ALA A CA 15
ATOM 22608 C C . ALA A 1 60 ? 9.801 -13.009 21.608 1.00 0.00 60 ALA A C 15
ATOM 22609 O O . ALA A 1 60 ? 9.393 -14.126 21.925 1.00 0.00 60 ALA A O 15
ATOM 22616 N N . THR A 1 61 ? 8.990 -12.032 21.217 1.00 0.00 61 THR A N 15
ATOM 22617 C CA . THR A 1 61 ? 7.537 -12.171 21.283 1.00 0.00 61 THR A CA 15
ATOM 22618 C C . THR A 1 61 ? 6.969 -12.883 20.060 1.00 0.00 61 THR A C 15
ATOM 22619 O O . THR A 1 61 ? 5.947 -13.565 20.145 1.00 0.00 61 THR A O 15
ATOM 22630 N N . GLY A 1 62 ? 7.633 -12.726 18.924 1.00 0.00 62 GLY A N 15
ATOM 22631 C CA . GLY A 1 62 ? 7.112 -13.273 17.690 1.00 0.00 62 GLY A CA 15
ATOM 22632 C C . GLY A 1 62 ? 6.027 -12.397 17.100 1.00 0.00 62 GLY A C 15
ATOM 22633 O O . GLY A 1 62 ? 5.009 -12.893 16.622 1.00 0.00 62 GLY A O 15
ATOM 22637 N N . HIS A 1 63 ? 6.242 -11.089 17.144 1.00 0.00 63 HIS A N 15
ATOM 22638 C CA . HIS A 1 63 ? 5.292 -10.134 16.585 1.00 0.00 63 HIS A CA 15
ATOM 22639 C C . HIS A 1 63 ? 5.865 -9.555 15.297 1.00 0.00 63 HIS A C 15
ATOM 22640 O O . HIS A 1 63 ? 6.717 -8.667 15.332 1.00 0.00 63 HIS A O 15
ATOM 22654 N N . PRO A 1 64 ? 5.412 -10.068 14.143 1.00 0.00 64 PRO A N 15
ATOM 22655 C CA . PRO A 1 64 ? 6.050 -9.808 12.850 1.00 0.00 64 PRO A CA 15
ATOM 22656 C C . PRO A 1 64 ? 5.657 -8.484 12.197 1.00 0.00 64 PRO A C 15
ATOM 22657 O O . PRO A 1 64 ? 6.108 -8.187 11.091 1.00 0.00 64 PRO A O 15
ATOM 22668 N N . ILE A 1 65 ? 4.828 -7.689 12.856 1.00 0.00 65 ILE A N 15
ATOM 22669 C CA . ILE A 1 65 ? 4.381 -6.433 12.265 1.00 0.00 65 ILE A CA 15
ATOM 22670 C C . ILE A 1 65 ? 4.650 -5.247 13.181 1.00 0.00 65 ILE A C 15
ATOM 22671 O O . ILE A 1 65 ? 4.266 -5.239 14.355 1.00 0.00 65 ILE A O 15
ATOM 22687 N N . ILE A 1 66 ? 5.322 -4.252 12.624 1.00 0.00 66 ILE A N 15
ATOM 22688 C CA . ILE A 1 66 ? 5.593 -3.010 13.323 1.00 0.00 66 ILE A CA 15
ATOM 22689 C C . ILE A 1 66 ? 5.119 -1.832 12.486 1.00 0.00 66 ILE A C 15
ATOM 22690 O O . ILE A 1 66 ? 5.008 -1.935 11.265 1.00 0.00 66 ILE A O 15
ATOM 22706 N N . GLU A 1 67 ? 4.833 -0.725 13.142 1.00 0.00 67 GLU A N 15
ATOM 22707 C CA . GLU A 1 67 ? 4.380 0.471 12.458 1.00 0.00 67 GLU A CA 15
ATOM 22708 C C . GLU A 1 67 ? 5.380 1.599 12.663 1.00 0.00 67 GLU A C 15
ATOM 22709 O O . GLU A 1 67 ? 5.959 1.734 13.745 1.00 0.00 67 GLU A O 15
ATOM 22721 N N . GLY A 1 68 ? 5.604 2.380 11.616 1.00 0.00 68 GLY A N 15
ATOM 22722 C CA . GLY A 1 68 ? 6.476 3.531 11.722 1.00 0.00 68 GLY A CA 15
ATOM 22723 C C . GLY A 1 68 ? 5.859 4.604 12.590 1.00 0.00 68 GLY A C 15
ATOM 22724 O O . GLY A 1 68 ? 4.918 5.277 12.174 1.00 0.00 68 GLY A O 15
ATOM 22728 N N . TYR A 1 69 ? 6.385 4.762 13.795 1.00 0.00 69 TYR A N 15
ATOM 22729 C CA . TYR A 1 69 ? 5.780 5.650 14.773 1.00 0.00 69 TYR A CA 15
ATOM 22730 C C . TYR A 1 69 ? 6.396 7.045 14.715 1.00 0.00 69 TYR A C 15
ATOM 22731 O O . TYR A 1 69 ? 5.706 8.047 14.920 1.00 0.00 69 TYR A O 15
ATOM 22749 N N . ASP A 1 70 ? 7.691 7.111 14.424 1.00 0.00 70 ASP A N 15
ATOM 22750 C CA . ASP A 1 70 ? 8.380 8.395 14.341 1.00 0.00 70 ASP A CA 15
ATOM 22751 C C . ASP A 1 70 ? 8.002 9.166 13.062 1.00 0.00 70 ASP A C 15
ATOM 22752 O O . ASP A 1 70 ? 7.909 10.394 13.107 1.00 0.00 70 ASP A O 15
ATOM 22761 N N . PRO A 1 71 ? 7.773 8.500 11.899 1.00 0.00 71 PRO A N 15
ATOM 22762 C CA . PRO A 1 71 ? 7.267 9.170 10.717 1.00 0.00 71 PRO A CA 15
ATOM 22763 C C . PRO A 1 71 ? 5.744 9.099 10.647 1.00 0.00 71 PRO A C 15
ATOM 22764 O O . PRO A 1 71 ? 5.167 8.013 10.553 1.00 0.00 71 PRO A O 15
ATOM 22775 N N . PRO A 1 72 ? 5.068 10.258 10.685 1.00 0.00 72 PRO A N 15
ATOM 22776 C CA . PRO A 1 72 ? 3.599 10.339 10.684 1.00 0.00 72 PRO A CA 15
ATOM 22777 C C . PRO A 1 72 ? 2.978 9.955 9.336 1.00 0.00 72 PRO A C 15
ATOM 22778 O O . PRO A 1 72 ? 1.864 10.373 9.007 1.00 0.00 72 PRO A O 15
ATOM 22789 N N . GLU A 1 73 ? 3.699 9.147 8.572 1.00 0.00 73 GLU A N 15
ATOM 22790 C CA . GLU A 1 73 ? 3.231 8.678 7.280 1.00 0.00 73 GLU A CA 15
ATOM 22791 C C . GLU A 1 73 ? 2.216 7.557 7.453 1.00 0.00 73 GLU A C 15
ATOM 22792 O O . GLU A 1 73 ? 1.257 7.449 6.688 1.00 0.00 73 GLU A O 15
ATOM 22804 N N . GLY A 1 74 ? 2.436 6.725 8.463 1.00 0.00 74 GLY A N 15
ATOM 22805 C CA . GLY A 1 74 ? 1.549 5.607 8.711 1.00 0.00 74 GLY A CA 15
ATOM 22806 C C . GLY A 1 74 ? 1.817 4.443 7.779 1.00 0.00 74 GLY A C 15
ATOM 22807 O O . GLY A 1 74 ? 1.171 4.305 6.737 1.00 0.00 74 GLY A O 15
ATOM 22811 N N . TRP A 1 75 ? 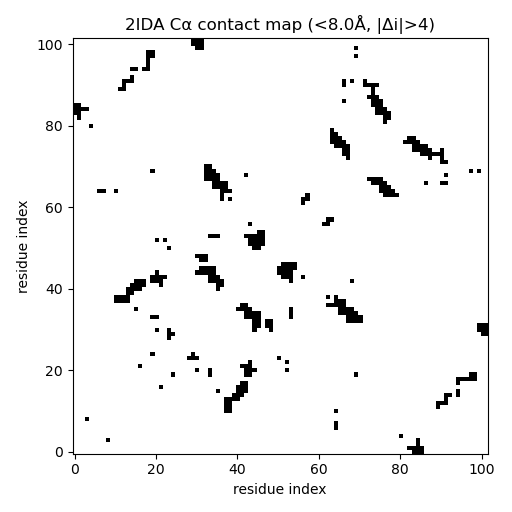2.778 3.610 8.141 1.00 0.00 75 TRP A N 15
ATOM 22812 C CA . TRP A 1 75 ? 3.102 2.431 7.353 1.00 0.00 75 TRP A CA 15
ATOM 22813 C C . TRP A 1 75 ? 3.482 1.273 8.260 1.00 0.00 75 TRP A C 15
ATOM 22814 O O . TRP A 1 75 ? 3.953 1.479 9.381 1.00 0.00 75 TRP A O 15
ATOM 22835 N N . GLY A 1 76 ? 3.276 0.064 7.768 1.00 0.00 76 GLY A N 15
ATOM 22836 C CA . GLY A 1 76 ? 3.571 -1.115 8.547 1.00 0.00 76 GLY A CA 15
ATOM 22837 C C . GLY A 1 76 ? 4.560 -2.023 7.853 1.00 0.00 76 GLY A C 15
ATOM 22838 O O . GLY A 1 76 ? 4.448 -2.280 6.652 1.00 0.00 76 GLY A O 15
ATOM 22842 N N . TRP A 1 77 ? 5.528 -2.509 8.609 1.00 0.00 77 TRP A N 15
ATOM 22843 C CA . TRP A 1 77 ? 6.539 -3.406 8.081 1.00 0.00 77 TRP A CA 15
ATOM 22844 C C . TRP A 1 77 ? 6.346 -4.799 8.657 1.00 0.00 77 TRP A C 15
ATOM 22845 O O . TRP A 1 77 ? 6.240 -4.970 9.874 1.00 0.00 77 TRP A O 15
ATOM 22866 N N . CYS A 1 78 ? 6.286 -5.788 7.784 1.00 0.00 78 CYS A N 15
ATOM 22867 C CA . CYS A 1 78 ? 6.114 -7.163 8.215 1.00 0.00 78 CYS A CA 15
ATOM 22868 C C . CYS A 1 78 ? 7.431 -7.912 8.047 1.00 0.00 78 CYS A C 15
ATOM 22869 O O . CYS A 1 78 ? 7.861 -8.160 6.926 1.00 0.00 78 CYS A O 15
ATOM 22876 N N . TYR A 1 79 ? 8.059 -8.262 9.168 1.00 0.00 79 TYR A N 15
ATOM 22877 C CA . TYR A 1 79 ? 9.411 -8.834 9.175 1.00 0.00 79 TYR A CA 15
ATOM 22878 C C . TYR A 1 79 ? 9.557 -10.050 8.260 1.00 0.00 79 TYR A C 15
ATOM 22879 O O . TYR A 1 79 ? 10.363 -10.037 7.330 1.00 0.00 79 TYR A O 15
ATOM 22897 N N . VAL A 1 80 ? 8.784 -11.097 8.521 1.00 0.00 80 VAL A N 15
ATOM 22898 C CA . VAL A 1 80 ? 8.916 -12.352 7.779 1.00 0.00 80 VAL A CA 15
ATOM 22899 C C . VAL A 1 80 ? 8.506 -12.201 6.314 1.00 0.00 80 VAL A C 15
ATOM 22900 O O . VAL A 1 80 ? 8.901 -12.998 5.463 1.00 0.00 80 VAL A O 15
ATOM 22913 N N . ASP A 1 81 ? 7.721 -11.176 6.027 1.00 0.00 81 ASP A N 15
ATOM 22914 C CA . ASP A 1 81 ? 7.253 -10.924 4.669 1.00 0.00 81 ASP A CA 15
ATOM 22915 C C . ASP A 1 81 ? 8.257 -10.064 3.920 1.00 0.00 81 ASP A C 15
ATOM 22916 O O . ASP A 1 81 ? 8.500 -10.270 2.732 1.00 0.00 81 ASP A O 15
ATOM 22925 N N . GLU A 1 82 ? 8.823 -9.095 4.642 1.00 0.00 82 GLU A N 15
ATOM 22926 C CA . GLU A 1 82 ? 9.733 -8.100 4.077 1.00 0.00 82 GLU A CA 15
ATOM 22927 C C . GLU A 1 82 ? 9.006 -7.203 3.086 1.00 0.00 82 GLU A C 15
ATOM 22928 O O . GLU A 1 82 ? 9.605 -6.662 2.156 1.00 0.00 82 GLU A O 15
ATOM 22940 N N . VAL A 1 83 ? 7.712 -7.032 3.312 1.00 0.00 83 VAL A N 15
ATOM 22941 C CA . VAL A 1 83 ? 6.914 -6.116 2.519 1.00 0.00 83 VAL A CA 15
ATOM 22942 C C . VAL A 1 83 ? 6.399 -4.984 3.398 1.00 0.00 83 VAL A C 15
ATOM 22943 O O . VAL A 1 83 ? 5.979 -5.209 4.541 1.00 0.00 83 VAL A O 15
ATOM 22956 N N . MET A 1 84 ? 6.476 -3.770 2.885 1.00 0.00 84 MET A N 15
ATOM 22957 C CA . MET A 1 84 ? 5.966 -2.611 3.593 1.00 0.00 84 MET A CA 15
ATOM 22958 C C . MET A 1 84 ? 4.606 -2.219 3.035 1.00 0.00 84 MET A C 15
ATOM 22959 O O . MET A 1 84 ? 4.456 -2.002 1.833 1.00 0.00 84 MET A O 15
ATOM 22973 N N . PHE A 1 85 ? 3.617 -2.148 3.905 1.00 0.00 85 PHE A N 15
ATOM 22974 C CA . PHE A 1 85 ? 2.276 -1.761 3.504 1.00 0.00 85 PHE A CA 15
ATOM 22975 C C . PHE A 1 85 ? 1.877 -0.479 4.219 1.00 0.00 85 PHE A C 15
ATOM 22976 O O . PHE A 1 85 ? 2.583 -0.023 5.118 1.00 0.00 85 PHE A O 15
ATOM 22993 N N . ASP A 1 86 ? 0.757 0.102 3.825 1.00 0.00 86 ASP A N 15
ATOM 22994 C CA . ASP A 1 86 ? 0.339 1.377 4.387 1.00 0.00 86 ASP A CA 15
ATOM 22995 C C . ASP A 1 86 ? -0.627 1.153 5.540 1.00 0.00 86 ASP A C 15
ATOM 22996 O O . ASP A 1 86 ? -1.398 0.193 5.543 1.00 0.00 86 ASP A O 15
ATOM 23005 N N . LEU A 1 87 ? -0.563 2.029 6.527 1.00 0.00 87 LEU A N 15
ATOM 23006 C CA . LEU A 1 87 ? -1.462 1.970 7.671 1.00 0.00 87 LEU A CA 15
ATOM 23007 C C . LEU A 1 87 ? -1.935 3.368 8.033 1.00 0.00 87 LEU A C 15
ATOM 23008 O O . LEU A 1 87 ? -2.426 3.594 9.127 1.00 0.00 87 LEU A O 15
ATOM 23024 N N . SER A 1 88 ? -1.815 4.289 7.086 1.00 0.00 88 SER A N 15
ATOM 23025 C CA . SER A 1 88 ? -2.081 5.704 7.332 1.00 0.00 88 SER A CA 15
ATOM 23026 C C . SER A 1 88 ? -3.479 5.938 7.914 1.00 0.00 88 SER A C 15
ATOM 23027 O O . SER A 1 88 ? -3.653 6.768 8.808 1.00 0.00 88 SER A O 15
ATOM 23035 N N . ASP A 1 89 ? -4.465 5.190 7.434 1.00 0.00 89 ASP A N 15
ATOM 23036 C CA . ASP A 1 89 ? -5.850 5.393 7.857 1.00 0.00 89 ASP A CA 15
ATOM 23037 C C . ASP A 1 89 ? -6.099 4.804 9.239 1.00 0.00 89 ASP A C 15
ATOM 23038 O O . ASP A 1 89 ? -7.040 5.191 9.928 1.00 0.00 89 ASP A O 15
ATOM 23047 N N . ARG A 1 90 ? -5.251 3.871 9.645 1.00 0.00 90 ARG A N 15
ATOM 23048 C CA . ARG A 1 90 ? -5.497 3.097 10.856 1.00 0.00 90 ARG A CA 15
ATOM 23049 C C . ARG A 1 90 ? -4.306 3.179 11.798 1.00 0.00 90 ARG A C 15
ATOM 23050 O O . ARG A 1 90 ? -4.196 2.391 12.738 1.00 0.00 90 ARG A O 15
ATOM 23071 N N . MET A 1 91 ? -3.426 4.139 11.544 1.00 0.00 91 MET A N 15
ATOM 23072 C CA . MET A 1 91 ? -2.163 4.243 12.269 1.00 0.00 91 MET A CA 15
ATOM 23073 C C . MET A 1 91 ? -2.382 4.673 13.709 1.00 0.00 91 MET A C 15
ATOM 23074 O O . MET A 1 91 ? -3.445 5.193 14.063 1.00 0.00 91 MET A O 15
ATOM 23088 N N . THR A 1 92 ? -1.371 4.450 14.529 1.00 0.00 92 THR A N 15
ATOM 23089 C CA . THR A 1 92 ? -1.419 4.834 15.922 1.00 0.00 92 THR A CA 15
ATOM 23090 C C . THR A 1 92 ? -1.020 6.299 16.079 1.00 0.00 92 THR A C 15
ATOM 23091 O O . THR A 1 92 ? 0.113 6.675 15.778 1.00 0.00 92 THR A O 15
ATOM 23102 N N . PRO A 1 93 ? -1.954 7.149 16.528 1.00 0.00 93 PRO A N 15
ATOM 23103 C CA . PRO A 1 93 ? -1.677 8.566 16.765 1.00 0.00 93 PRO A CA 15
ATOM 23104 C C . PRO A 1 93 ? -0.600 8.751 17.827 1.00 0.00 93 PRO A C 15
ATOM 23105 O O . PRO A 1 93 ? -0.582 8.033 18.830 1.00 0.00 93 PRO A O 15
ATOM 23116 N N . HIS A 1 94 ? 0.303 9.699 17.601 1.00 0.00 94 HIS A N 15
ATOM 23117 C CA . HIS A 1 94 ? 1.397 9.935 18.536 1.00 0.00 94 HIS A CA 15
ATOM 23118 C C . HIS A 1 94 ? 0.859 10.396 19.890 1.00 0.00 94 HIS A C 15
ATOM 23119 O O . HIS A 1 94 ? -0.056 11.217 19.963 1.00 0.00 94 HIS A O 15
ATOM 23134 N N . ASN A 1 95 ? 1.423 9.845 20.954 1.00 0.00 95 ASN A N 15
ATOM 23135 C CA . ASN A 1 95 ? 0.989 10.159 22.312 1.00 0.00 95 ASN A CA 15
ATOM 23136 C C . ASN A 1 95 ? 1.686 11.415 22.822 1.00 0.00 95 ASN A C 15
ATOM 23137 O O . ASN A 1 95 ? 1.371 11.922 23.899 1.00 0.00 95 ASN A O 15
ATOM 23148 N N . GLY A 1 96 ? 2.641 11.896 22.046 1.00 0.00 96 GLY A N 15
ATOM 23149 C CA . GLY A 1 96 ? 3.344 13.112 22.383 1.00 0.00 96 GLY A CA 15
ATOM 23150 C C . GLY A 1 96 ? 4.338 13.487 21.307 1.00 0.00 96 GLY A C 15
ATOM 23151 O O . GLY A 1 96 ? 4.522 12.729 20.352 1.00 0.00 96 GLY A O 15
ATOM 23155 N N . PRO A 1 97 ? 4.981 14.655 21.421 1.00 0.00 97 PRO A N 15
ATOM 23156 C CA . PRO A 1 97 ? 5.988 15.104 20.457 1.00 0.00 97 PRO A CA 15
ATOM 23157 C C . PRO A 1 97 ? 7.236 14.227 20.489 1.00 0.00 97 PRO A C 15
ATOM 23158 O O . PRO A 1 97 ? 7.939 14.167 21.499 1.00 0.00 97 PRO A O 15
ATOM 23169 N N . ILE A 1 98 ? 7.505 13.545 19.387 1.00 0.00 98 ILE A N 15
ATOM 23170 C CA . ILE A 1 98 ? 8.654 12.658 19.304 1.00 0.00 98 ILE A CA 15
ATOM 23171 C C . ILE A 1 98 ? 9.877 13.415 18.802 1.00 0.00 98 ILE A C 15
ATOM 23172 O O . ILE A 1 98 ? 9.900 13.898 17.669 1.00 0.00 98 ILE A O 15
ATOM 23188 N N . PRO A 1 99 ? 10.903 13.543 19.653 1.00 0.00 99 PRO A N 15
ATOM 23189 C CA . PRO A 1 99 ? 12.116 14.289 19.325 1.00 0.00 99 PRO A CA 15
ATOM 23190 C C . PRO A 1 99 ? 13.061 13.530 18.395 1.00 0.00 99 PRO A C 15
ATOM 23191 O O . PRO A 1 99 ? 13.550 12.447 18.726 1.00 0.00 99 PRO A O 15
ATOM 23202 N N . ARG A 1 100 ? 13.298 14.101 17.224 1.00 0.00 100 ARG A N 15
ATOM 23203 C CA . ARG A 1 100 ? 14.299 13.579 16.308 1.00 0.00 100 ARG A CA 15
ATOM 23204 C C . ARG A 1 100 ? 15.674 14.044 16.774 1.00 0.00 100 ARG A C 15
ATOM 23205 O O . ARG A 1 100 ? 15.969 15.239 16.767 1.00 0.00 100 ARG A O 15
ATOM 23226 N N . TYR A 1 101 ? 16.500 13.103 17.207 1.00 0.00 101 TYR A N 15
ATOM 23227 C CA . TYR A 1 101 ? 17.813 13.437 17.741 1.00 0.00 101 TYR A CA 15
ATOM 23228 C C . TYR A 1 101 ? 18.858 13.500 16.638 1.00 0.00 101 TYR A C 15
ATOM 23229 O O . TYR A 1 101 ? 19.641 14.448 16.566 1.00 0.00 101 TYR A O 15
ATOM 23247 N N . VAL A 1 102 ? 18.866 12.496 15.776 1.00 0.00 102 VAL A N 15
ATOM 23248 C CA . VAL A 1 102 ? 19.882 12.397 14.743 1.00 0.00 102 VAL A CA 15
ATOM 23249 C C . VAL A 1 102 ? 19.278 12.569 13.352 1.00 0.00 102 VAL A C 15
ATOM 23250 O O . VAL A 1 102 ? 19.319 13.701 12.835 1.00 0.00 102 VAL A O 15
ATOM 23266 N N . MET A 1 1 ? 3.547 1.436 -0.704 1.00 0.00 1 MET A N 16
ATOM 23267 C CA . MET A 1 1 ? 3.158 0.053 -0.352 1.00 0.00 1 MET A CA 16
ATOM 23268 C C . MET A 1 1 ? 3.814 -0.943 -1.300 1.00 0.00 1 MET A C 16
ATOM 23269 O O . MET A 1 1 ? 3.867 -0.725 -2.511 1.00 0.00 1 MET A O 16
ATOM 23285 N N . THR A 1 2 ? 4.325 -2.022 -0.737 1.00 0.00 2 THR A N 16
ATOM 23286 C CA . THR A 1 2 ? 4.979 -3.061 -1.511 1.00 0.00 2 THR A CA 16
ATOM 23287 C C . THR A 1 2 ? 3.997 -4.188 -1.815 1.00 0.00 2 THR A C 16
ATOM 23288 O O . THR A 1 2 ? 3.734 -4.504 -2.976 1.00 0.00 2 THR A O 16
ATOM 23299 N N . MET A 1 3 ? 3.449 -4.775 -0.755 1.00 0.00 3 MET A N 16
ATOM 23300 C CA . MET A 1 3 ? 2.521 -5.891 -0.874 1.00 0.00 3 MET A CA 16
ATOM 23301 C C . MET A 1 3 ? 1.899 -6.195 0.486 1.00 0.00 3 MET A C 16
ATOM 23302 O O . MET A 1 3 ? 2.552 -6.040 1.519 1.00 0.00 3 MET A O 16
ATOM 23316 N N . GLY A 1 4 ? 0.638 -6.610 0.481 1.00 0.00 4 GLY A N 16
ATOM 23317 C CA . GLY A 1 4 ? -0.037 -6.955 1.718 1.00 0.00 4 GLY A CA 16
ATOM 23318 C C . GLY A 1 4 ? 0.375 -8.322 2.231 1.00 0.00 4 GLY A C 16
ATOM 23319 O O . GLY A 1 4 ? 1.238 -8.979 1.643 1.00 0.00 4 GLY A O 16
ATOM 23323 N N . CYS A 1 5 ? -0.224 -8.754 3.332 1.00 0.00 5 CYS A N 16
ATOM 23324 C CA . CYS A 1 5 ? 0.099 -10.050 3.905 1.00 0.00 5 CYS A CA 16
ATOM 23325 C C . CYS A 1 5 ? -0.995 -10.513 4.864 1.00 0.00 5 CYS A C 16
ATOM 23326 O O . CYS A 1 5 ? -1.633 -9.699 5.519 1.00 0.00 5 CYS A O 16
ATOM 23333 N N . ARG A 1 6 ? -1.196 -11.825 4.949 1.00 0.00 6 ARG A N 16
ATOM 23334 C CA . ARG A 1 6 ? -2.225 -12.407 5.814 1.00 0.00 6 ARG A CA 16
ATOM 23335 C C . ARG A 1 6 ? -2.054 -11.987 7.276 1.00 0.00 6 ARG A C 16
ATOM 23336 O O . ARG A 1 6 ? -3.022 -11.947 8.036 1.00 0.00 6 ARG A O 16
ATOM 23357 N N . HIS A 1 7 ? -0.822 -11.671 7.666 1.00 0.00 7 HIS A N 16
ATOM 23358 C CA . HIS A 1 7 ? -0.541 -11.230 9.030 1.00 0.00 7 HIS A CA 16
ATOM 23359 C C . HIS A 1 7 ? -1.272 -9.922 9.351 1.00 0.00 7 HIS A C 16
ATOM 23360 O O . HIS A 1 7 ? -1.577 -9.647 10.510 1.00 0.00 7 HIS A O 16
ATOM 23374 N N . VAL A 1 8 ? -1.561 -9.126 8.320 1.00 0.00 8 VAL A N 16
ATOM 23375 C CA . VAL A 1 8 ? -2.201 -7.821 8.508 1.00 0.00 8 VAL A CA 16
ATOM 23376 C C . VAL A 1 8 ? -3.623 -7.986 9.004 1.00 0.00 8 VAL A C 16
ATOM 23377 O O . VAL A 1 8 ? -4.136 -7.156 9.751 1.00 0.00 8 VAL A O 16
ATOM 23390 N N . ALA A 1 9 ? -4.250 -9.076 8.604 1.00 0.00 9 ALA A N 16
ATOM 23391 C CA . ALA A 1 9 ? -5.646 -9.295 8.918 1.00 0.00 9 ALA A CA 16
ATOM 23392 C C . ALA A 1 9 ? -5.845 -9.612 10.400 1.00 0.00 9 ALA A C 16
ATOM 23393 O O . ALA A 1 9 ? -6.975 -9.705 10.881 1.00 0.00 9 ALA A O 16
ATOM 23400 N N . GLY A 1 10 ? -4.744 -9.772 11.124 1.00 0.00 10 GLY A N 16
ATOM 23401 C CA . GLY A 1 10 ? -4.829 -10.120 12.526 1.00 0.00 10 GLY A CA 16
ATOM 23402 C C . GLY A 1 10 ? -4.300 -9.033 13.444 1.00 0.00 10 GLY A C 16
ATOM 23403 O O . GLY A 1 10 ? -4.319 -9.189 14.666 1.00 0.00 10 GLY A O 16
ATOM 23407 N N . ILE A 1 11 ? -3.841 -7.927 12.872 1.00 0.00 11 ILE A N 16
ATOM 23408 C CA . ILE A 1 11 ? -3.273 -6.847 13.672 1.00 0.00 11 ILE A CA 16
ATOM 23409 C C . ILE A 1 11 ? -4.335 -5.825 14.049 1.00 0.00 11 ILE A C 16
ATOM 23410 O O . ILE A 1 11 ? -5.326 -5.651 13.340 1.00 0.00 11 ILE A O 16
ATOM 23426 N N . ARG A 1 12 ? -4.120 -5.152 15.166 1.00 0.00 12 ARG A N 16
ATOM 23427 C CA . ARG A 1 12 ? -5.078 -4.182 15.670 1.00 0.00 12 ARG A CA 16
ATOM 23428 C C . ARG A 1 12 ? -4.505 -2.771 15.595 1.00 0.00 12 ARG A C 16
ATOM 23429 O O . ARG A 1 12 ? -3.351 -2.576 15.201 1.00 0.00 12 ARG A O 16
ATOM 23450 N N . THR A 1 13 ? -5.317 -1.792 15.965 1.00 0.00 13 THR A N 16
ATOM 23451 C CA . THR A 1 13 ? -4.846 -0.428 16.132 1.00 0.00 13 THR A CA 16
ATOM 23452 C C . THR A 1 13 ? -4.522 -0.194 17.601 1.00 0.00 13 THR A C 16
ATOM 23453 O O . THR A 1 13 ? -5.372 -0.392 18.469 1.00 0.00 13 THR A O 16
ATOM 23464 N N . VAL A 1 14 ? -3.293 0.202 17.880 1.00 0.00 14 VAL A N 16
ATOM 23465 C CA . VAL A 1 14 ? -2.814 0.261 19.252 1.00 0.00 14 VAL A CA 16
ATOM 23466 C C . VAL A 1 14 ? -2.611 1.691 19.733 1.00 0.00 14 VAL A C 16
ATOM 23467 O O . VAL A 1 14 ? -2.631 2.640 18.948 1.00 0.00 14 VAL A O 16
ATOM 23480 N N . THR A 1 15 ? -2.433 1.827 21.036 1.00 0.00 15 THR A N 16
ATOM 23481 C CA . THR A 1 15 ? -2.083 3.095 21.639 1.00 0.00 15 THR A CA 16
ATOM 23482 C C . THR A 1 15 ? -0.597 3.099 21.990 1.00 0.00 15 THR A C 16
ATOM 23483 O O . THR A 1 15 ? -0.116 2.195 22.678 1.00 0.00 15 THR A O 16
ATOM 23494 N N . PRO A 1 16 ? 0.153 4.097 21.501 1.00 0.00 16 PRO A N 16
ATOM 23495 C CA . PRO A 1 16 ? 1.595 4.199 21.744 1.00 0.00 16 PRO A CA 16
ATOM 23496 C C . PRO A 1 16 ? 1.940 4.270 23.228 1.00 0.00 16 PRO A C 16
ATOM 23497 O O . PRO A 1 16 ? 1.579 5.228 23.914 1.00 0.00 16 PRO A O 16
ATOM 23508 N N . SER A 1 17 ? 2.638 3.244 23.711 1.00 0.00 17 SER A N 16
ATOM 23509 C CA . SER A 1 17 ? 3.063 3.173 25.106 1.00 0.00 17 SER A CA 16
ATOM 23510 C C . SER A 1 17 ? 3.894 4.396 25.497 1.00 0.00 17 SER A C 16
ATOM 23511 O O . SER A 1 17 ? 3.807 4.885 26.623 1.00 0.00 17 SER A O 16
ATOM 23519 N N . ALA A 1 18 ? 4.689 4.894 24.559 1.00 0.00 18 ALA A N 16
ATOM 23520 C CA . ALA A 1 18 ? 5.566 6.022 24.829 1.00 0.00 18 ALA A CA 16
ATOM 23521 C C . ALA A 1 18 ? 5.575 6.993 23.659 1.00 0.00 18 ALA A C 16
ATOM 23522 O O . ALA A 1 18 ? 4.951 6.739 22.624 1.00 0.00 18 ALA A O 16
ATOM 23529 N N . LEU A 1 19 ? 6.280 8.101 23.833 1.00 0.00 19 LEU A N 16
ATOM 23530 C CA . LEU A 1 19 ? 6.401 9.112 22.793 1.00 0.00 19 LEU A CA 16
ATOM 23531 C C . LEU A 1 19 ? 7.563 8.768 21.872 1.00 0.00 19 LEU A C 16
ATOM 23532 O O . LEU A 1 19 ? 7.452 8.847 20.657 1.00 0.00 19 LEU A O 16
ATOM 23548 N N . GLY A 1 20 ? 8.676 8.383 22.469 1.00 0.00 20 GLY A N 16
ATOM 23549 C CA . GLY A 1 20 ? 9.818 7.941 21.699 1.00 0.00 20 GLY A CA 16
ATOM 23550 C C . GLY A 1 20 ? 10.211 6.527 22.064 1.00 0.00 20 GLY A C 16
ATOM 23551 O O . GLY A 1 20 ? 9.355 5.717 22.428 1.00 0.00 20 GLY A O 16
ATOM 23555 N N . CYS A 1 21 ? 11.498 6.219 21.974 1.00 0.00 21 CYS A N 16
ATOM 23556 C CA . CYS A 1 21 ? 11.988 4.919 22.401 1.00 0.00 21 CYS A CA 16
ATOM 23557 C C . CYS A 1 21 ? 11.966 4.824 23.918 1.00 0.00 21 CYS A C 16
ATOM 23558 O O . CYS A 1 21 ? 12.920 5.220 24.583 1.00 0.00 21 CYS A O 16
ATOM 23566 N N . GLU A 1 22 ? 10.855 4.319 24.448 1.00 0.00 22 GLU A N 16
ATOM 23567 C CA . GLU A 1 22 ? 10.676 4.117 25.886 1.00 0.00 22 GLU A CA 16
ATOM 23568 C C . GLU A 1 22 ? 11.896 3.418 26.482 1.00 0.00 22 GLU A C 16
ATOM 23569 O O . GLU A 1 22 ? 12.343 3.730 27.585 1.00 0.00 22 GLU A O 16
ATOM 23581 N N . GLU A 1 23 ? 12.425 2.486 25.708 1.00 0.00 23 GLU A N 16
ATOM 23582 C CA . GLU A 1 23 ? 13.615 1.738 26.065 1.00 0.00 23 GLU A CA 16
ATOM 23583 C C . GLU A 1 23 ? 14.828 2.659 26.235 1.00 0.00 23 GLU A C 16
ATOM 23584 O O . GLU A 1 23 ? 15.359 2.805 27.328 1.00 0.00 23 GLU A O 16
ATOM 23596 N N . CYS A 1 24 ? 15.254 3.283 25.146 1.00 0.00 24 CYS A N 16
ATOM 23597 C CA . CYS A 1 24 ? 16.438 4.136 25.156 1.00 0.00 24 CYS A CA 16
ATOM 23598 C C . CYS A 1 24 ? 16.268 5.353 26.075 1.00 0.00 24 CYS A C 16
ATOM 23599 O O . CYS A 1 24 ? 17.241 5.840 26.652 1.00 0.00 24 CYS A O 16
ATOM 23607 N N . LEU A 1 25 ? 15.034 5.827 26.224 1.00 0.00 25 LEU A N 16
ATOM 23608 C CA . LEU A 1 25 ? 14.755 7.008 27.041 1.00 0.00 25 LEU A CA 16
ATOM 23609 C C . LEU A 1 25 ? 15.071 6.773 28.515 1.00 0.00 25 LEU A C 16
ATOM 23610 O O . LEU A 1 25 ? 15.388 7.717 29.239 1.00 0.00 25 LEU A O 16
ATOM 23626 N N . LYS A 1 26 ? 14.996 5.521 28.959 1.00 0.00 26 LYS A N 16
ATOM 23627 C CA . LYS A 1 26 ? 15.229 5.205 30.365 1.00 0.00 26 LYS A CA 16
ATOM 23628 C C . LYS A 1 26 ? 16.702 5.393 30.726 1.00 0.00 26 LYS A C 16
ATOM 23629 O O . LYS A 1 26 ? 17.042 5.601 31.890 1.00 0.00 26 LYS A O 16
ATOM 23648 N N . ILE A 1 27 ? 17.572 5.332 29.722 1.00 0.00 27 ILE A N 16
ATOM 23649 C CA . ILE A 1 27 ? 19.007 5.473 29.948 1.00 0.00 27 ILE A CA 16
ATOM 23650 C C . ILE A 1 27 ? 19.564 6.708 29.245 1.00 0.00 27 ILE A C 16
ATOM 23651 O O . ILE A 1 27 ? 20.779 6.892 29.169 1.00 0.00 27 ILE A O 16
ATOM 23667 N N . GLY A 1 28 ? 18.669 7.553 28.741 1.00 0.00 28 GLY A N 16
ATOM 23668 C CA . GLY A 1 28 ? 19.085 8.785 28.090 1.00 0.00 28 GLY A CA 16
ATOM 23669 C C . GLY A 1 28 ? 19.831 8.540 26.792 1.00 0.00 28 GLY A C 16
ATOM 23670 O O . GLY A 1 28 ? 20.787 9.246 26.472 1.00 0.00 28 GLY A O 16
ATOM 23674 N N . SER A 1 29 ? 19.401 7.535 26.049 1.00 0.00 29 SER A N 16
ATOM 23675 C CA . SER A 1 29 ? 20.012 7.216 24.770 1.00 0.00 29 SER A CA 16
ATOM 23676 C C . SER A 1 29 ? 19.112 7.666 23.624 1.00 0.00 29 SER A C 16
ATOM 23677 O O . SER A 1 29 ? 17.885 7.586 23.722 1.00 0.00 29 SER A O 16
ATOM 23685 N N . PRO A 1 30 ? 19.709 8.175 22.537 1.00 0.00 30 PRO A N 16
ATOM 23686 C CA . PRO A 1 30 ? 18.962 8.605 21.360 1.00 0.00 30 PRO A CA 16
ATOM 23687 C C . PRO A 1 30 ? 18.552 7.428 20.475 1.00 0.00 30 PRO A C 16
ATOM 23688 O O . PRO A 1 30 ? 18.666 6.266 20.870 1.00 0.00 30 PRO A O 16
ATOM 23699 N N . TRP A 1 31 ? 18.071 7.736 19.281 1.00 0.00 31 TRP A N 16
ATOM 23700 C CA . TRP A 1 31 ? 17.650 6.715 18.336 1.00 0.00 31 TRP A CA 16
ATOM 23701 C C . TRP A 1 31 ? 17.697 7.268 16.923 1.00 0.00 31 TRP A C 16
ATOM 23702 O O . TRP A 1 31 ? 17.821 8.479 16.732 1.00 0.00 31 TRP A O 16
ATOM 23723 N N . VAL A 1 32 ? 17.592 6.384 15.944 1.00 0.00 32 VAL A N 16
ATOM 23724 C CA . VAL A 1 32 ? 17.606 6.796 14.551 1.00 0.00 32 VAL A CA 16
ATOM 23725 C C . VAL A 1 32 ? 16.179 6.933 14.029 1.00 0.00 32 VAL A C 16
ATOM 23726 O O . VAL A 1 32 ? 15.782 7.993 13.548 1.00 0.00 32 VAL A O 16
ATOM 23739 N N . HIS A 1 33 ? 15.408 5.856 14.125 1.00 0.00 33 HIS A N 16
ATOM 23740 C CA . HIS A 1 33 ? 14.003 5.887 13.733 1.00 0.00 33 HIS A CA 16
ATOM 23741 C C . HIS A 1 33 ? 13.138 5.233 14.806 1.00 0.00 33 HIS A C 16
ATOM 23742 O O . HIS A 1 33 ? 13.653 4.683 15.780 1.00 0.00 33 HIS A O 16
ATOM 23757 N N . LEU A 1 34 ? 11.826 5.259 14.602 1.00 0.00 34 LEU A N 16
ATOM 23758 C CA . LEU A 1 34 ? 10.873 4.769 15.592 1.00 0.00 34 LEU A CA 16
ATOM 23759 C C . LEU A 1 34 ? 9.892 3.785 14.966 1.00 0.00 34 LEU A C 16
ATOM 23760 O O . LEU A 1 34 ? 9.400 4.007 13.856 1.00 0.00 34 LEU A O 16
ATOM 23776 N N . ARG A 1 35 ? 9.612 2.707 15.685 1.00 0.00 35 ARG A N 16
ATOM 23777 C CA . ARG A 1 35 ? 8.656 1.701 15.238 1.00 0.00 35 ARG A CA 16
ATOM 23778 C C . ARG A 1 35 ? 7.804 1.227 16.406 1.00 0.00 35 ARG A C 16
ATOM 23779 O O . ARG A 1 35 ? 8.273 1.163 17.544 1.00 0.00 35 ARG A O 16
ATOM 23800 N N . ILE A 1 36 ? 6.557 0.899 16.120 1.00 0.00 36 ILE A N 16
ATOM 23801 C CA . ILE A 1 36 ? 5.645 0.394 17.133 1.00 0.00 36 ILE A CA 16
ATOM 23802 C C . ILE A 1 36 ? 4.879 -0.806 16.580 1.00 0.00 36 ILE A C 16
ATOM 23803 O O . ILE A 1 36 ? 4.446 -0.792 15.435 1.00 0.00 36 ILE A O 16
ATOM 23819 N N . CYS A 1 37 ? 4.743 -1.861 17.371 1.00 0.00 37 CYS A N 16
ATOM 23820 C CA . CYS A 1 37 ? 4.007 -3.040 16.916 1.00 0.00 37 CYS A CA 16
ATOM 23821 C C . CYS A 1 37 ? 2.547 -2.711 16.673 1.00 0.00 37 CYS A C 16
ATOM 23822 O O . CYS A 1 37 ? 1.961 -1.898 17.384 1.00 0.00 37 CYS A O 16
ATOM 23829 N N . ARG A 1 38 ? 1.953 -3.391 15.710 1.00 0.00 38 ARG A N 16
ATOM 23830 C CA . ARG A 1 38 ? 0.514 -3.332 15.511 1.00 0.00 38 ARG A CA 16
ATOM 23831 C C . ARG A 1 38 ? -0.167 -4.362 16.413 1.00 0.00 38 ARG A C 16
ATOM 23832 O O . ARG A 1 38 ? -1.232 -4.887 16.091 1.00 0.00 38 ARG A O 16
ATOM 23853 N N . THR A 1 39 ? 0.456 -4.626 17.558 1.00 0.00 39 THR A N 16
ATOM 23854 C CA . THR A 1 39 ? 0.015 -5.692 18.442 1.00 0.00 39 THR A CA 16
ATOM 23855 C C . THR A 1 39 ? 0.102 -5.276 19.913 1.00 0.00 39 THR A C 16
ATOM 23856 O O . THR A 1 39 ? -0.911 -4.980 20.538 1.00 0.00 39 THR A O 16
ATOM 23867 N N . CYS A 1 40 ? 1.322 -5.231 20.456 1.00 0.00 40 CYS A N 16
ATOM 23868 C CA . CYS A 1 40 ? 1.506 -4.967 21.887 1.00 0.00 40 CYS A CA 16
ATOM 23869 C C . CYS A 1 40 ? 1.521 -3.467 22.189 1.00 0.00 40 CYS A C 16
ATOM 23870 O O . CYS A 1 40 ? 1.554 -3.062 23.347 1.00 0.00 40 CYS A O 16
ATOM 23877 N N . GLY A 1 41 ? 1.506 -2.646 21.139 1.00 0.00 41 GLY A N 16
ATOM 23878 C CA . GLY A 1 41 ? 1.424 -1.200 21.315 1.00 0.00 41 GLY A CA 16
ATOM 23879 C C . GLY A 1 41 ? 2.669 -0.577 21.926 1.00 0.00 41 GLY A C 16
ATOM 23880 O O . GLY A 1 41 ? 2.652 0.589 22.323 1.00 0.00 41 GLY A O 16
ATOM 23884 N N . HIS A 1 42 ? 3.754 -1.333 22.000 1.00 0.00 42 HIS A N 16
ATOM 23885 C CA . HIS A 1 42 ? 4.982 -0.813 22.581 1.00 0.00 42 HIS A CA 16
ATOM 23886 C C . HIS A 1 42 ? 5.889 -0.253 21.494 1.00 0.00 42 HIS A C 16
ATOM 23887 O O . HIS A 1 42 ? 6.057 -0.866 20.436 1.00 0.00 42 HIS A O 16
ATOM 23902 N N . VAL A 1 43 ? 6.453 0.919 21.757 1.00 0.00 43 VAL A N 16
ATOM 23903 C CA . VAL A 1 43 ? 7.378 1.560 20.832 1.00 0.00 43 VAL A CA 16
ATOM 23904 C C . VAL A 1 43 ? 8.804 1.131 21.159 1.00 0.00 43 VAL A C 16
ATOM 23905 O O . VAL A 1 43 ? 9.169 1.031 22.333 1.00 0.00 43 VAL A O 16
ATOM 23918 N N . GLY A 1 44 ? 9.601 0.868 20.135 1.00 0.00 44 GLY A N 16
ATOM 23919 C CA . GLY A 1 44 ? 10.957 0.414 20.359 1.00 0.00 44 GLY A CA 16
ATOM 23920 C C . GLY A 1 44 ? 11.935 0.994 19.363 1.00 0.00 44 GLY A C 16
ATOM 23921 O O . GLY A 1 44 ? 11.532 1.562 18.344 1.00 0.00 44 GLY A O 16
ATOM 23925 N N . CYS A 1 45 ? 13.220 0.851 19.662 1.00 0.00 45 CYS A N 16
ATOM 23926 C CA . CYS A 1 45 ? 14.276 1.330 18.787 1.00 0.00 45 CYS A CA 16
ATOM 23927 C C . CYS A 1 45 ? 14.470 0.361 17.630 1.00 0.00 45 CYS A C 16
ATOM 23928 O O . CYS A 1 45 ? 14.430 -0.857 17.817 1.00 0.00 45 CYS A O 16
ATOM 23936 N N . CYS A 1 46 ? 14.691 0.897 16.443 1.00 0.00 46 CYS A N 16
ATOM 23937 C CA . CYS A 1 46 ? 14.747 0.083 15.242 1.00 0.00 46 CYS A CA 16
ATOM 23938 C C . CYS A 1 46 ? 16.108 -0.589 15.090 1.00 0.00 46 CYS A C 16
ATOM 23939 O O . CYS A 1 46 ? 17.004 -0.386 15.909 1.00 0.00 46 CYS A O 16
ATOM 23947 N N . ASP A 1 47 ? 16.259 -1.385 14.035 1.00 0.00 47 ASP A N 16
ATOM 23948 C CA . ASP A 1 47 ? 17.520 -2.067 13.763 1.00 0.00 47 ASP A CA 16
ATOM 23949 C C . ASP A 1 47 ? 18.521 -1.101 13.150 1.00 0.00 47 ASP A C 16
ATOM 23950 O O . ASP A 1 47 ? 19.703 -1.407 13.025 1.00 0.00 47 ASP A O 16
ATOM 23959 N N . ASP A 1 48 ? 18.029 0.067 12.761 1.00 0.00 48 ASP A N 16
ATOM 23960 C CA . ASP A 1 48 ? 18.893 1.156 12.325 1.00 0.00 48 ASP A CA 16
ATOM 23961 C C . ASP A 1 48 ? 19.532 1.827 13.532 1.00 0.00 48 ASP A C 16
ATOM 23962 O O . ASP A 1 48 ? 20.580 2.461 13.427 1.00 0.00 48 ASP A O 16
ATOM 23971 N N . SER A 1 49 ? 18.895 1.665 14.681 1.00 0.00 49 SER A N 16
ATOM 23972 C CA . SER A 1 49 ? 19.378 2.243 15.916 1.00 0.00 49 SER A CA 16
ATOM 23973 C C . SER A 1 49 ? 20.289 1.246 16.632 1.00 0.00 49 SER A C 16
ATOM 23974 O O . SER A 1 49 ? 20.070 0.040 16.548 1.00 0.00 49 SER A O 16
ATOM 23982 N N . PRO A 1 50 ? 21.316 1.747 17.343 1.00 0.00 50 PRO A N 16
ATOM 23983 C CA . PRO A 1 50 ? 22.362 0.920 17.978 1.00 0.00 50 PRO A CA 16
ATOM 23984 C C . PRO A 1 50 ? 21.838 -0.301 18.740 1.00 0.00 50 PRO A C 16
ATOM 23985 O O . PRO A 1 50 ? 22.433 -1.377 18.679 1.00 0.00 50 PRO A O 16
ATOM 23996 N N . HIS A 1 51 ? 20.738 -0.134 19.461 1.00 0.00 51 HIS A N 16
ATOM 23997 C CA . HIS A 1 51 ? 20.179 -1.225 20.259 1.00 0.00 51 HIS A CA 16
ATOM 23998 C C . HIS A 1 51 ? 19.626 -2.346 19.377 1.00 0.00 51 HIS A C 16
ATOM 23999 O O . HIS A 1 51 ? 19.751 -3.524 19.719 1.00 0.00 51 HIS A O 16
ATOM 24014 N N . LYS A 1 52 ? 19.024 -1.967 18.245 1.00 0.00 52 LYS A N 16
ATOM 24015 C CA . LYS A 1 52 ? 18.348 -2.909 17.340 1.00 0.00 52 LYS A CA 16
ATOM 24016 C C . LYS A 1 52 ? 17.392 -3.817 18.110 1.00 0.00 52 LYS A C 16
ATOM 24017 O O . LYS A 1 52 ? 17.332 -5.022 17.874 1.00 0.00 52 LYS A O 16
ATOM 24036 N N . HIS A 1 53 ? 16.632 -3.233 19.020 1.00 0.00 53 HIS A N 16
ATOM 24037 C CA . HIS A 1 53 ? 15.764 -4.017 19.882 1.00 0.00 53 HIS A CA 16
ATOM 24038 C C . HIS A 1 53 ? 14.487 -4.425 19.155 1.00 0.00 53 HIS A C 16
ATOM 24039 O O . HIS A 1 53 ? 13.898 -5.444 19.480 1.00 0.00 53 HIS A O 16
ATOM 24054 N N . ALA A 1 54 ? 14.074 -3.640 18.165 1.00 0.00 54 ALA A N 16
ATOM 24055 C CA . ALA A 1 54 ? 12.848 -3.926 17.416 1.00 0.00 54 ALA A CA 16
ATOM 24056 C C . ALA A 1 54 ? 12.890 -5.302 16.753 1.00 0.00 54 ALA A C 16
ATOM 24057 O O . ALA A 1 54 ? 11.885 -6.015 16.720 1.00 0.00 54 ALA A O 16
ATOM 24064 N N . THR A 1 55 ? 14.053 -5.671 16.234 1.00 0.00 55 THR A N 16
ATOM 24065 C CA . THR A 1 55 ? 14.223 -6.949 15.559 1.00 0.00 55 THR A CA 16
ATOM 24066 C C . THR A 1 55 ? 14.250 -8.094 16.568 1.00 0.00 55 THR A C 16
ATOM 24067 O O . THR A 1 55 ? 13.559 -9.102 16.411 1.00 0.00 55 THR A O 16
ATOM 24078 N N . ARG A 1 56 ? 15.045 -7.914 17.612 1.00 0.00 56 ARG A N 16
ATOM 24079 C CA . ARG A 1 56 ? 15.162 -8.896 18.680 1.00 0.00 56 ARG A CA 16
ATOM 24080 C C . ARG A 1 56 ? 13.834 -9.065 19.411 1.00 0.00 56 ARG A C 16
ATOM 24081 O O . ARG A 1 56 ? 13.474 -10.167 19.817 1.00 0.00 56 ARG A O 16
ATOM 24102 N N . HIS A 1 57 ? 13.103 -7.967 19.556 1.00 0.00 57 HIS A N 16
ATOM 24103 C CA . HIS A 1 57 ? 11.791 -7.984 20.189 1.00 0.00 57 HIS A CA 16
ATOM 24104 C C . HIS A 1 57 ? 10.825 -8.861 19.396 1.00 0.00 57 HIS A C 16
ATOM 24105 O O . HIS A 1 57 ? 9.985 -9.554 19.974 1.00 0.00 57 HIS A O 16
ATOM 24119 N N . PHE A 1 58 ? 10.953 -8.833 18.073 1.00 0.00 58 PHE A N 16
ATOM 24120 C CA . PHE A 1 58 ? 10.170 -9.712 17.214 1.00 0.00 58 PHE A CA 16
ATOM 24121 C C . PHE A 1 58 ? 10.503 -11.169 17.516 1.00 0.00 58 PHE A C 16
ATOM 24122 O O . PHE A 1 58 ? 9.614 -12.008 17.614 1.00 0.00 58 PHE A O 16
ATOM 24139 N N . HIS A 1 59 ? 11.784 -11.454 17.683 1.00 0.00 59 HIS A N 16
ATOM 24140 C CA . HIS A 1 59 ? 12.232 -12.801 18.012 1.00 0.00 59 HIS A CA 16
ATOM 24141 C C . HIS A 1 59 ? 11.721 -13.227 19.389 1.00 0.00 59 HIS A C 16
ATOM 24142 O O . HIS A 1 59 ? 11.420 -14.399 19.615 1.00 0.00 59 HIS A O 16
ATOM 24157 N N . ALA A 1 60 ? 11.623 -12.271 20.302 1.00 0.00 60 ALA A N 16
ATOM 24158 C CA . ALA A 1 60 ? 11.208 -12.556 21.669 1.00 0.00 60 ALA A CA 16
ATOM 24159 C C . ALA A 1 60 ? 9.697 -12.759 21.785 1.00 0.00 60 ALA A C 16
ATOM 24160 O O . ALA A 1 60 ? 9.242 -13.764 22.330 1.00 0.00 60 ALA A O 16
ATOM 24167 N N . THR A 1 61 ? 8.923 -11.815 21.266 1.00 0.00 61 THR A N 16
ATOM 24168 C CA . THR A 1 61 ? 7.476 -11.832 21.460 1.00 0.00 61 THR A CA 16
ATOM 24169 C C . THR A 1 61 ? 6.728 -12.411 20.261 1.00 0.00 61 THR A C 16
ATOM 24170 O O . THR A 1 61 ? 5.628 -12.942 20.407 1.00 0.00 61 THR A O 16
ATOM 24181 N N . GLY A 1 62 ? 7.321 -12.311 19.082 1.00 0.00 62 GLY A N 16
ATOM 24182 C CA . GLY A 1 62 ? 6.664 -12.793 17.883 1.00 0.00 62 GLY A CA 16
ATOM 24183 C C . GLY A 1 62 ? 5.692 -11.780 17.311 1.00 0.00 62 GLY A C 16
ATOM 24184 O O . GLY A 1 62 ? 4.552 -12.117 16.989 1.00 0.00 62 GLY A O 16
ATOM 24188 N N . HIS A 1 63 ? 6.136 -10.531 17.195 1.00 0.00 63 HIS A N 16
ATOM 24189 C CA . HIS A 1 63 ? 5.307 -9.469 16.628 1.00 0.00 63 HIS A CA 16
ATOM 24190 C C . HIS A 1 63 ? 5.867 -9.039 15.276 1.00 0.00 63 HIS A C 16
ATOM 24191 O O . HIS A 1 63 ? 6.770 -8.207 15.203 1.00 0.00 63 HIS A O 16
ATOM 24205 N N . PRO A 1 64 ? 5.335 -9.624 14.190 1.00 0.00 64 PRO A N 16
A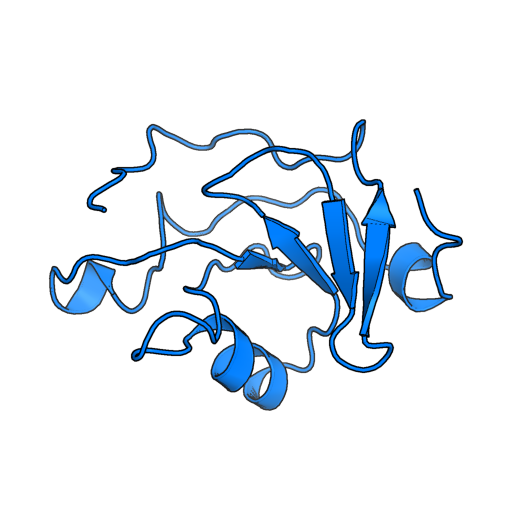TOM 24206 C CA . PRO A 1 64 ? 5.911 -9.504 12.847 1.00 0.00 64 PRO A CA 16
ATOM 24207 C C . PRO A 1 64 ? 5.499 -8.245 12.084 1.00 0.00 64 PRO A C 16
ATOM 24208 O O . PRO A 1 64 ? 6.005 -7.999 10.989 1.00 0.00 64 PRO A O 16
ATOM 24219 N N . ILE A 1 65 ? 4.581 -7.458 12.632 1.00 0.00 65 ILE A N 16
ATOM 24220 C CA . ILE A 1 65 ? 4.129 -6.256 11.939 1.00 0.00 65 ILE A CA 16
ATOM 24221 C C . ILE A 1 65 ? 4.339 -5.009 12.786 1.00 0.00 65 ILE A C 16
ATOM 24222 O O . ILE A 1 65 ? 3.930 -4.941 13.953 1.00 0.00 65 ILE A O 16
ATOM 24238 N N . ILE A 1 66 ? 4.978 -4.026 12.175 1.00 0.00 66 ILE A N 16
ATOM 24239 C CA . ILE A 1 66 ? 5.319 -2.781 12.837 1.00 0.00 66 ILE A CA 16
ATOM 24240 C C . ILE A 1 66 ? 4.774 -1.576 12.075 1.00 0.00 66 ILE A C 16
ATOM 24241 O O . ILE A 1 66 ? 4.826 -1.530 10.845 1.00 0.00 66 ILE A O 16
ATOM 24257 N N . GLU A 1 67 ? 4.247 -0.620 12.825 1.00 0.00 67 GLU A N 16
ATOM 24258 C CA . GLU A 1 67 ? 3.774 0.648 12.285 1.00 0.00 67 GLU A CA 16
ATOM 24259 C C . GLU A 1 67 ? 4.922 1.649 12.277 1.00 0.00 67 GLU A C 16
ATOM 24260 O O . GLU A 1 67 ? 5.816 1.586 13.133 1.00 0.00 67 GLU A O 16
ATOM 24272 N N . GLY A 1 68 ? 4.906 2.556 11.317 1.00 0.00 68 GLY A N 16
ATOM 24273 C CA . GLY A 1 68 ? 5.926 3.576 11.255 1.00 0.00 68 GLY A CA 16
ATOM 24274 C C . GLY A 1 68 ? 5.656 4.688 12.241 1.00 0.00 68 GLY A C 16
ATOM 24275 O O . GLY A 1 68 ? 4.796 5.533 12.013 1.00 0.00 68 GLY A O 16
ATOM 24279 N N . TYR A 1 69 ? 6.382 4.679 13.347 1.00 0.00 69 TYR A N 16
ATOM 24280 C CA . TYR A 1 69 ? 6.176 5.667 14.394 1.00 0.00 69 TYR A CA 16
ATOM 24281 C C . TYR A 1 69 ? 6.995 6.922 14.099 1.00 0.00 69 TYR A C 16
ATOM 24282 O O . TYR A 1 69 ? 6.585 8.036 14.422 1.00 0.00 69 TYR A O 16
ATOM 24300 N N . ASP A 1 70 ? 8.158 6.725 13.488 1.00 0.00 70 ASP A N 16
ATOM 24301 C CA . ASP A 1 70 ? 9.006 7.838 13.066 1.00 0.00 70 ASP A CA 16
ATOM 24302 C C . ASP A 1 70 ? 8.359 8.605 11.909 1.00 0.00 70 ASP A C 16
ATOM 24303 O O . ASP A 1 70 ? 8.261 9.831 11.963 1.00 0.00 70 ASP A O 16
ATOM 24312 N N . PRO A 1 71 ? 7.926 7.916 10.833 1.00 0.00 71 PRO A N 16
ATOM 24313 C CA . PRO A 1 71 ? 7.057 8.493 9.827 1.00 0.00 71 PRO A CA 16
ATOM 24314 C C . PRO A 1 71 ? 5.614 8.006 9.991 1.00 0.00 71 PRO A C 16
ATOM 24315 O O . PRO A 1 71 ? 5.212 7.024 9.360 1.00 0.00 71 PRO A O 16
ATOM 24326 N N . PRO A 1 72 ? 4.822 8.663 10.861 1.00 0.00 72 PRO A N 16
ATOM 24327 C CA . PRO A 1 72 ? 3.455 8.239 11.165 1.00 0.00 72 PRO A CA 16
ATOM 24328 C C . PRO A 1 72 ? 2.497 8.540 10.019 1.00 0.00 72 PRO A C 16
ATOM 24329 O O . PRO A 1 72 ? 1.690 9.472 10.083 1.00 0.00 72 PRO A O 16
ATOM 24340 N N . GLU A 1 73 ? 2.611 7.759 8.960 1.00 0.00 73 GLU A N 16
ATOM 24341 C CA . GLU A 1 73 ? 1.785 7.942 7.782 1.00 0.00 73 GLU A CA 16
ATOM 24342 C C . GLU A 1 73 ? 0.758 6.825 7.670 1.00 0.00 73 GLU A C 16
ATOM 24343 O O . GLU A 1 73 ? -0.166 6.891 6.856 1.00 0.00 73 GLU A O 16
ATOM 24355 N N . GLY A 1 74 ? 0.919 5.804 8.499 1.00 0.00 74 GLY A N 16
ATOM 24356 C CA . GLY A 1 74 ? 0.031 4.667 8.448 1.00 0.00 74 GLY A CA 16
ATOM 24357 C C . GLY A 1 74 ? 0.514 3.627 7.468 1.00 0.00 74 GLY A C 16
ATOM 24358 O O . GLY A 1 74 ? 0.057 3.579 6.323 1.00 0.00 74 GLY A O 16
ATOM 24362 N N . TRP A 1 75 ? 1.445 2.801 7.911 1.00 0.00 75 TRP A N 16
ATOM 24363 C CA . TRP A 1 75 ? 2.009 1.755 7.076 1.00 0.00 75 TRP A CA 16
ATOM 24364 C C . TRP A 1 75 ? 2.620 0.666 7.944 1.00 0.00 75 TRP A C 16
ATOM 24365 O O . TRP A 1 75 ? 3.062 0.922 9.062 1.00 0.00 75 TRP A O 16
ATOM 24386 N N . GLY A 1 76 ? 2.646 -0.547 7.426 1.00 0.00 76 GLY A N 16
ATOM 24387 C CA . GLY A 1 76 ? 3.136 -1.659 8.202 1.00 0.00 76 GLY A CA 16
ATOM 24388 C C . GLY A 1 76 ? 4.234 -2.422 7.501 1.00 0.00 76 GLY A C 16
ATOM 24389 O O . GLY A 1 76 ? 4.140 -2.712 6.307 1.00 0.00 76 GLY A O 16
ATOM 24393 N N . TRP A 1 77 ? 5.283 -2.729 8.242 1.00 0.00 77 TRP A N 16
ATOM 24394 C CA . TRP A 1 77 ? 6.352 -3.576 7.744 1.00 0.00 77 TRP A CA 16
ATOM 24395 C C . TRP A 1 77 ? 6.186 -4.979 8.312 1.00 0.00 77 TRP A C 16
ATOM 24396 O O . TRP A 1 77 ? 6.033 -5.153 9.522 1.00 0.00 77 TRP A O 16
ATOM 24417 N N . CYS A 1 78 ? 6.183 -5.971 7.440 1.00 0.00 78 CYS A N 16
ATOM 24418 C CA . CYS A 1 78 ? 6.047 -7.355 7.867 1.00 0.00 78 CYS A CA 16
ATOM 24419 C C . CYS A 1 78 ? 7.422 -8.017 7.871 1.00 0.00 78 CYS A C 16
ATOM 24420 O O . CYS A 1 78 ? 7.963 -8.317 6.812 1.00 0.00 78 CYS A O 16
ATOM 24427 N N . TYR A 1 79 ? 7.973 -8.229 9.070 1.00 0.00 79 TYR A N 16
ATOM 24428 C CA . TYR A 1 79 ? 9.356 -8.697 9.246 1.00 0.00 79 TYR A CA 16
ATOM 24429 C C . TYR A 1 79 ? 9.725 -9.876 8.343 1.00 0.00 79 TYR A C 16
ATOM 24430 O O . TYR A 1 79 ? 10.494 -9.716 7.397 1.00 0.00 79 TYR A O 16
ATOM 24448 N N . VAL A 1 80 ? 9.177 -11.052 8.633 1.00 0.00 80 VAL A N 16
ATOM 24449 C CA . VAL A 1 80 ? 9.559 -12.278 7.924 1.00 0.00 80 VAL A CA 16
ATOM 24450 C C . VAL A 1 80 ? 9.260 -12.201 6.429 1.00 0.00 80 VAL A C 16
ATOM 24451 O O . VAL A 1 80 ? 9.896 -12.880 5.626 1.00 0.00 80 VAL A O 16
ATOM 24464 N N . ASP A 1 81 ? 8.303 -11.365 6.063 1.00 0.00 81 ASP A N 16
ATOM 24465 C CA . ASP A 1 81 ? 7.903 -11.225 4.669 1.00 0.00 81 ASP A CA 16
ATOM 24466 C C . ASP A 1 81 ? 8.828 -10.254 3.948 1.00 0.00 81 ASP A C 16
ATOM 24467 O O . ASP A 1 81 ? 9.072 -10.383 2.748 1.00 0.00 81 ASP A O 16
ATOM 24476 N N . GLU A 1 82 ? 9.331 -9.280 4.708 1.00 0.00 82 GLU A N 16
ATOM 24477 C CA . GLU A 1 82 ? 10.183 -8.212 4.188 1.00 0.00 82 GLU A CA 16
ATOM 24478 C C . GLU A 1 82 ? 9.429 -7.340 3.190 1.00 0.00 82 GLU A C 16
ATOM 24479 O O . GLU A 1 82 ? 10.024 -6.735 2.299 1.00 0.00 82 GLU A O 16
ATOM 24491 N N . VAL A 1 83 ? 8.118 -7.257 3.365 1.00 0.00 83 VAL A N 16
ATOM 24492 C CA . VAL A 1 83 ? 7.290 -6.413 2.519 1.00 0.00 83 VAL A CA 16
ATOM 24493 C C . VAL A 1 83 ? 6.614 -5.326 3.342 1.00 0.00 83 VAL A C 16
ATOM 24494 O O . VAL A 1 83 ? 6.292 -5.528 4.520 1.00 0.00 83 VAL A O 16
ATOM 24507 N N . MET A 1 84 ? 6.423 -4.174 2.721 1.00 0.00 84 MET A N 16
ATOM 24508 C CA . MET A 1 84 ? 5.748 -3.056 3.355 1.00 0.00 84 MET A CA 16
ATOM 24509 C C . MET A 1 84 ? 4.356 -2.896 2.754 1.00 0.00 84 MET A C 16
ATOM 24510 O O . MET A 1 84 ? 4.129 -3.258 1.602 1.00 0.00 84 MET A O 16
ATOM 24524 N N . PHE A 1 85 ? 3.426 -2.388 3.537 1.00 0.00 85 PHE A N 16
ATOM 24525 C CA . PHE A 1 85 ? 2.076 -2.130 3.059 1.00 0.00 85 PHE A CA 16
ATOM 24526 C C . PHE A 1 85 ? 1.520 -0.900 3.756 1.00 0.00 85 PHE A C 16
ATOM 24527 O O . PHE A 1 85 ? 2.114 -0.416 4.718 1.00 0.00 85 PHE A O 16
ATOM 24544 N N . ASP A 1 86 ? 0.397 -0.388 3.278 1.00 0.00 86 ASP A N 16
ATOM 24545 C CA . ASP A 1 86 ? -0.184 0.812 3.865 1.00 0.00 86 ASP A CA 16
ATOM 24546 C C . ASP A 1 86 ? -1.230 0.441 4.908 1.00 0.00 86 ASP A C 16
ATOM 24547 O O . ASP A 1 86 ? -1.910 -0.579 4.790 1.00 0.00 86 ASP A O 16
ATOM 24556 N N . LEU A 1 87 ? -1.333 1.269 5.932 1.00 0.00 87 LEU A N 16
ATOM 24557 C CA . LEU A 1 87 ? -2.303 1.075 6.997 1.00 0.00 87 LEU A CA 16
ATOM 24558 C C . LEU A 1 87 ? -2.995 2.392 7.302 1.00 0.00 87 LEU A C 16
ATOM 24559 O O . LEU A 1 87 ? -3.343 2.664 8.445 1.00 0.00 87 LEU A O 16
ATOM 24575 N N . SER A 1 88 ? -3.209 3.192 6.263 1.00 0.00 88 SER A N 16
ATOM 24576 C CA . SER A 1 88 ? -3.778 4.529 6.407 1.00 0.00 88 SER A CA 16
ATOM 24577 C C . SER A 1 88 ? -5.120 4.497 7.146 1.00 0.00 88 SER A C 16
ATOM 24578 O O . SER A 1 88 ? -5.403 5.371 7.967 1.00 0.00 88 SER A O 16
ATOM 24586 N N . ASP A 1 89 ? -5.929 3.477 6.873 1.00 0.00 89 ASP A N 16
ATOM 24587 C CA . ASP A 1 89 ? -7.250 3.357 7.495 1.00 0.00 89 ASP A CA 16
ATOM 24588 C C . ASP A 1 89 ? -7.152 3.022 8.981 1.00 0.00 89 ASP A C 16
ATOM 24589 O O . ASP A 1 89 ? -8.088 3.259 9.741 1.00 0.00 89 ASP A O 16
ATOM 24598 N N . ARG A 1 90 ? -6.015 2.482 9.394 1.00 0.00 90 ARG A N 16
ATOM 24599 C CA . ARG A 1 90 ? -5.840 2.030 10.771 1.00 0.00 90 ARG A CA 16
ATOM 24600 C C . ARG A 1 90 ? -4.580 2.635 11.383 1.00 0.00 90 ARG A C 16
ATOM 24601 O O . ARG A 1 90 ? -4.023 2.082 12.326 1.00 0.00 90 ARG A O 16
ATOM 24622 N N . MET A 1 91 ? -4.147 3.773 10.854 1.00 0.00 91 MET A N 16
ATOM 24623 C CA . MET A 1 91 ? -2.852 4.353 11.220 1.00 0.00 91 MET A CA 16
ATOM 24624 C C . MET A 1 91 ? -2.753 4.666 12.713 1.00 0.00 91 MET A C 16
ATOM 24625 O O . MET A 1 91 ? -3.723 5.097 13.339 1.00 0.00 91 MET A O 16
ATOM 24639 N N . THR A 1 92 ? -1.574 4.432 13.273 1.00 0.00 92 THR A N 16
ATOM 24640 C CA . THR A 1 92 ? -1.312 4.747 14.669 1.00 0.00 92 THR A CA 16
ATOM 24641 C C . THR A 1 92 ? -0.525 6.055 14.779 1.00 0.00 92 THR A C 16
ATOM 24642 O O . THR A 1 92 ? 0.637 6.126 14.379 1.00 0.00 92 THR A O 16
ATOM 24653 N N . PRO A 1 93 ? -1.162 7.115 15.301 1.00 0.00 93 PRO A N 16
ATOM 24654 C CA . PRO A 1 93 ? -0.526 8.426 15.454 1.00 0.00 93 PRO A CA 16
ATOM 24655 C C . PRO A 1 93 ? 0.432 8.473 16.644 1.00 0.00 93 PRO A C 16
ATOM 24656 O O . PRO A 1 93 ? 0.342 7.649 17.556 1.00 0.00 93 PRO A O 16
ATOM 24667 N N . HIS A 1 94 ? 1.339 9.449 16.642 1.00 0.00 94 HIS A N 16
ATOM 24668 C CA . HIS A 1 94 ? 2.310 9.583 17.725 1.00 0.00 94 HIS A CA 16
ATOM 24669 C C . HIS A 1 94 ? 1.604 9.954 19.028 1.00 0.00 94 HIS A C 16
ATOM 24670 O O . HIS A 1 94 ? 0.539 10.572 19.009 1.00 0.00 94 HIS A O 16
ATOM 24685 N N . ASN A 1 95 ? 2.188 9.563 20.151 1.00 0.00 95 ASN A N 16
ATOM 24686 C CA . ASN A 1 95 ? 1.598 9.841 21.457 1.00 0.00 95 ASN A CA 16
ATOM 24687 C C . ASN A 1 95 ? 1.676 11.333 21.772 1.00 0.00 95 ASN A C 16
ATOM 24688 O O . ASN A 1 95 ? 0.661 11.968 22.061 1.00 0.00 95 ASN A O 16
ATOM 24699 N N . GLY A 1 96 ? 2.874 11.891 21.694 1.00 0.00 96 GLY A N 16
ATOM 24700 C CA . GLY A 1 96 ? 3.056 13.298 21.989 1.00 0.00 96 GLY A CA 16
ATOM 24701 C C . GLY A 1 96 ? 4.306 13.855 21.342 1.00 0.00 96 GLY A C 16
ATOM 24702 O O . GLY A 1 96 ? 4.786 13.295 20.357 1.00 0.00 96 GLY A O 16
ATOM 24706 N N . PRO A 1 97 ? 4.855 14.956 21.880 1.00 0.00 97 PRO A N 16
ATOM 24707 C CA . PRO A 1 97 ? 6.077 15.576 21.357 1.00 0.00 97 PRO A CA 16
ATOM 24708 C C . PRO A 1 97 ? 7.292 14.667 21.509 1.00 0.00 97 PRO A C 16
ATOM 24709 O O . PRO A 1 97 ? 7.730 14.368 22.624 1.00 0.00 97 PRO A O 16
ATOM 24720 N N . ILE A 1 98 ? 7.822 14.224 20.382 1.00 0.00 98 ILE A N 16
ATOM 24721 C CA . ILE A 1 98 ? 8.953 13.314 20.366 1.00 0.00 98 ILE A CA 16
ATOM 24722 C C . ILE A 1 98 ? 10.261 14.084 20.244 1.00 0.00 98 ILE A C 16
ATOM 24723 O O . ILE A 1 98 ? 10.405 14.932 19.360 1.00 0.00 98 ILE A O 16
ATOM 24739 N N . PRO A 1 99 ? 11.221 13.820 21.142 1.00 0.00 99 PRO A N 16
ATOM 24740 C CA . PRO A 1 99 ? 12.556 14.417 21.071 1.00 0.00 99 PRO A CA 16
ATOM 24741 C C . PRO A 1 99 ? 13.292 13.993 19.803 1.00 0.00 99 PRO A C 16
ATOM 24742 O O . PRO A 1 99 ? 13.759 12.859 19.693 1.00 0.00 99 PRO A O 16
ATOM 24753 N N . ARG A 1 100 ? 13.366 14.894 18.836 1.00 0.00 100 ARG A N 16
ATOM 24754 C CA . ARG A 1 100 ? 13.998 14.583 17.566 1.00 0.00 100 ARG A CA 16
ATOM 24755 C C . ARG A 1 100 ? 15.508 14.740 17.668 1.00 0.00 100 ARG A C 16
ATOM 24756 O O . ARG A 1 100 ? 16.004 15.767 18.129 1.00 0.00 100 ARG A O 16
ATOM 24777 N N . TYR A 1 101 ? 16.232 13.713 17.254 1.00 0.00 101 TYR A N 16
ATOM 24778 C CA . TYR A 1 101 ? 17.684 13.762 17.250 1.00 0.00 101 TYR A CA 16
ATOM 24779 C C . TYR A 1 101 ? 18.204 13.880 15.821 1.00 0.00 101 TYR A C 16
ATOM 24780 O O . TYR A 1 101 ? 18.912 14.829 15.484 1.00 0.00 101 TYR A O 16
ATOM 24798 N N . VAL A 1 102 ? 17.837 12.919 14.981 1.00 0.00 102 VAL A N 16
ATOM 24799 C CA . VAL A 1 102 ? 18.237 12.937 13.581 1.00 0.00 102 VAL A CA 16
ATOM 24800 C C . VAL A 1 102 ? 17.013 13.038 12.672 1.00 0.00 102 VAL A C 16
ATOM 24801 O O . VAL A 1 102 ? 16.728 12.087 11.920 1.00 0.00 102 VAL A O 16
ATOM 24817 N N . MET A 1 1 ? 5.984 0.034 -1.559 1.00 0.00 1 MET A N 17
ATOM 24818 C CA . MET A 1 1 ? 5.107 -0.529 -0.508 1.00 0.00 1 MET A CA 17
ATOM 24819 C C . MET A 1 1 ? 4.158 -1.558 -1.107 1.00 0.00 1 MET A C 17
ATOM 24820 O O . MET A 1 1 ? 3.896 -1.550 -2.311 1.00 0.00 1 MET A O 17
ATOM 24836 N N . THR A 1 2 ? 3.648 -2.437 -0.264 1.00 0.00 2 THR A N 17
ATOM 24837 C CA . THR A 1 2 ? 2.686 -3.438 -0.685 1.00 0.00 2 THR A CA 17
ATOM 24838 C C . THR A 1 2 ? 1.405 -3.286 0.138 1.00 0.00 2 THR A C 17
ATOM 24839 O O . THR A 1 2 ? 1.233 -2.287 0.840 1.00 0.00 2 THR A O 17
ATOM 24850 N N . MET A 1 3 ? 0.513 -4.261 0.048 1.00 0.00 3 MET A N 17
ATOM 24851 C CA . MET A 1 3 ? -0.726 -4.231 0.809 1.00 0.00 3 MET A CA 17
ATOM 24852 C C . MET A 1 3 ? -0.680 -5.235 1.954 1.00 0.00 3 MET A C 17
ATOM 24853 O O . MET A 1 3 ? 0.259 -6.034 2.052 1.00 0.00 3 MET A O 17
ATOM 24867 N N . GLY A 1 4 ? -1.686 -5.175 2.820 1.00 0.00 4 GLY A N 17
ATOM 24868 C CA . GLY A 1 4 ? -1.735 -6.025 3.998 1.00 0.00 4 GLY A CA 17
ATOM 24869 C C . GLY A 1 4 ? -1.595 -7.505 3.688 1.00 0.00 4 GLY A C 17
ATOM 24870 O O . GLY A 1 4 ? -2.035 -7.982 2.642 1.00 0.00 4 GLY A O 17
ATOM 24874 N N . CYS A 1 5 ? -0.968 -8.226 4.604 1.00 0.00 5 CYS A N 17
ATOM 24875 C CA . CYS A 1 5 ? -0.787 -9.662 4.460 1.00 0.00 5 CYS A CA 17
ATOM 24876 C C . CYS A 1 5 ? -1.685 -10.389 5.455 1.00 0.00 5 CYS A C 17
ATOM 24877 O O . CYS A 1 5 ? -2.289 -9.752 6.312 1.00 0.00 5 CYS A O 17
ATOM 24884 N N . ARG A 1 6 ? -1.747 -11.715 5.348 1.00 0.00 6 ARG A N 17
ATOM 24885 C CA . ARG A 1 6 ? -2.581 -12.546 6.226 1.00 0.00 6 ARG A CA 17
ATOM 24886 C C . ARG A 1 6 ? -2.370 -12.226 7.713 1.00 0.00 6 ARG A C 17
ATOM 24887 O O . ARG A 1 6 ? -3.297 -12.324 8.516 1.00 0.00 6 ARG A O 17
ATOM 24908 N N . HIS A 1 7 ? -1.157 -11.814 8.067 1.00 0.00 7 HIS A N 17
ATOM 24909 C CA . HIS A 1 7 ? -0.825 -11.474 9.450 1.00 0.00 7 HIS A CA 17
ATOM 24910 C C . HIS A 1 7 ? -1.602 -10.247 9.930 1.00 0.00 7 HIS A C 17
ATOM 24911 O O . HIS A 1 7 ? -1.795 -10.058 11.129 1.00 0.00 7 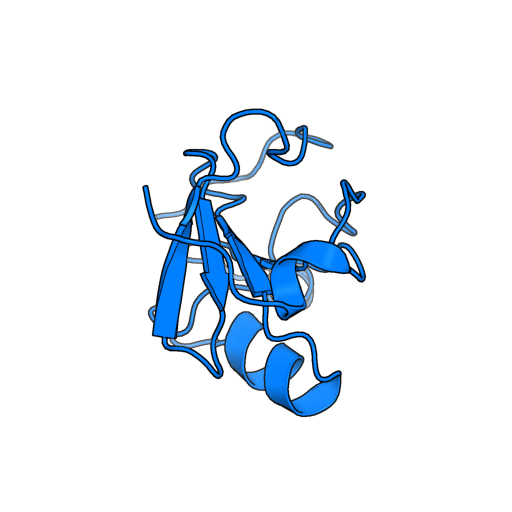HIS A O 17
ATOM 24925 N N . VAL A 1 8 ? -2.033 -9.410 8.989 1.00 0.00 8 VAL A N 17
ATOM 24926 C CA . VAL A 1 8 ? -2.759 -8.185 9.315 1.00 0.00 8 VAL A CA 17
ATOM 24927 C C . VAL A 1 8 ? -4.068 -8.505 10.040 1.00 0.00 8 VAL A C 17
ATOM 24928 O O . VAL A 1 8 ? -4.545 -7.719 10.858 1.00 0.00 8 VAL A O 17
ATOM 24941 N N . ALA A 1 9 ? -4.636 -9.669 9.747 1.00 0.00 9 ALA A N 17
ATOM 24942 C CA . ALA A 1 9 ? -5.867 -10.092 10.396 1.00 0.00 9 ALA A CA 17
ATOM 24943 C C . ALA A 1 9 ? -5.620 -10.429 11.866 1.00 0.00 9 ALA A C 17
ATOM 24944 O O . ALA A 1 9 ? -6.545 -10.430 12.681 1.00 0.00 9 ALA A O 17
ATOM 24951 N N . GLY A 1 10 ? -4.363 -10.700 12.201 1.00 0.00 10 GLY A N 17
ATOM 24952 C CA . GLY A 1 10 ? -4.012 -11.056 13.560 1.00 0.00 10 GLY A CA 17
ATOM 24953 C C . GLY A 1 10 ? -3.692 -9.847 14.419 1.00 0.00 10 GLY A C 17
ATOM 24954 O O . GLY A 1 10 ? -3.959 -9.847 15.621 1.00 0.00 10 GLY A O 17
ATOM 24958 N N . ILE A 1 11 ? -3.131 -8.812 13.808 1.00 0.00 11 ILE A N 17
ATOM 24959 C CA . ILE A 1 11 ? -2.743 -7.612 14.546 1.00 0.00 11 ILE A CA 17
ATOM 24960 C C . ILE A 1 11 ? -3.956 -6.758 14.896 1.00 0.00 11 ILE A C 17
ATOM 24961 O O . ILE A 1 11 ? -4.975 -6.785 14.203 1.00 0.00 11 ILE A O 17
ATOM 24977 N N . ARG A 1 12 ? -3.840 -6.007 15.978 1.00 0.00 12 ARG A N 17
ATOM 24978 C CA . ARG A 1 12 ? -4.899 -5.108 16.414 1.00 0.00 12 ARG A CA 17
ATOM 24979 C C . ARG A 1 12 ? -4.365 -3.684 16.463 1.00 0.00 12 ARG A C 17
ATOM 24980 O O . ARG A 1 12 ? -3.172 -3.464 16.246 1.00 0.00 12 ARG A O 17
ATOM 25001 N N . THR A 1 13 ? -5.235 -2.720 16.730 1.00 0.00 13 THR A N 17
ATOM 25002 C CA . THR A 1 13 ? -4.781 -1.371 17.015 1.00 0.00 13 THR A CA 17
ATOM 25003 C C . THR A 1 13 ? -4.281 -1.304 18.445 1.00 0.00 13 THR A C 17
ATOM 25004 O O . THR A 1 13 ? -5.026 -1.568 19.391 1.00 0.00 13 THR A O 17
ATOM 25015 N N . VAL A 1 14 ? -3.018 -0.972 18.595 1.00 0.00 14 VAL A N 17
ATOM 25016 C CA . VAL A 1 14 ? -2.365 -1.031 19.889 1.00 0.00 14 VAL A CA 17
ATOM 25017 C C . VAL A 1 14 ? -2.107 0.358 20.450 1.00 0.00 14 VAL A C 17
ATOM 25018 O O . VAL A 1 14 ? -2.026 1.338 19.708 1.00 0.00 14 VAL A O 17
ATOM 25031 N N . THR A 1 15 ? -1.984 0.428 21.762 1.00 0.00 15 THR A N 17
ATOM 25032 C CA . THR A 1 15 ? -1.739 1.681 22.445 1.00 0.00 15 THR A CA 17
ATOM 25033 C C . THR A 1 15 ? -0.244 1.853 22.710 1.00 0.00 15 THR A C 17
ATOM 25034 O O . THR A 1 15 ? 0.399 0.959 23.261 1.00 0.00 15 THR A O 17
ATOM 25045 N N . PRO A 1 16 ? 0.331 2.991 22.296 1.00 0.00 16 PRO A N 17
ATOM 25046 C CA . PRO A 1 16 ? 1.752 3.280 22.508 1.00 0.00 16 PRO A CA 17
ATOM 25047 C C . PRO A 1 16 ? 2.094 3.405 23.989 1.00 0.00 16 PRO A C 17
ATOM 25048 O O . PRO A 1 16 ? 1.506 4.216 24.706 1.00 0.00 16 PRO A O 17
ATOM 25059 N N . SER A 1 17 ? 3.038 2.589 24.440 1.00 0.00 17 SER A N 17
ATOM 25060 C CA . SER A 1 17 ? 3.455 2.595 25.835 1.00 0.00 17 SER A CA 17
ATOM 25061 C C . SER A 1 17 ? 4.156 3.908 26.194 1.00 0.00 17 SER A C 17
ATOM 25062 O O . SER A 1 17 ? 4.049 4.392 27.324 1.00 0.00 17 SER A O 17
ATOM 25070 N N . ALA A 1 18 ? 4.858 4.488 25.226 1.00 0.00 18 ALA A N 17
ATOM 25071 C CA . ALA A 1 18 ? 5.579 5.733 25.444 1.00 0.00 18 ALA A CA 17
ATOM 25072 C C . ALA A 1 18 ? 5.651 6.548 24.158 1.00 0.00 18 ALA A C 17
ATOM 25073 O O . ALA A 1 18 ? 5.092 6.152 23.135 1.00 0.00 18 ALA A O 17
ATOM 25080 N N . LEU A 1 19 ? 6.323 7.693 24.223 1.00 0.00 19 LEU A N 17
ATOM 25081 C CA . LEU A 1 19 ? 6.532 8.530 23.046 1.00 0.00 19 LEU A CA 17
ATOM 25082 C C . LEU A 1 19 ? 7.525 7.875 22.096 1.00 0.00 19 LEU A C 17
ATOM 25083 O O . LEU A 1 19 ? 7.189 7.539 20.965 1.00 0.00 19 LEU A O 17
ATOM 25099 N N . GLY A 1 20 ? 8.747 7.694 22.574 1.00 0.00 20 GLY A N 17
ATOM 25100 C CA . GLY A 1 20 ? 9.783 7.107 21.754 1.00 0.00 20 GLY A CA 17
ATOM 25101 C C . GLY A 1 20 ? 10.147 5.707 22.199 1.00 0.00 20 GLY A C 17
ATOM 25102 O O . GLY A 1 20 ? 9.325 5.001 22.781 1.00 0.00 20 GLY A O 17
ATOM 25106 N N . CYS A 1 21 ? 11.382 5.307 21.925 1.00 0.00 21 CYS A N 17
ATOM 25107 C CA . CYS A 1 21 ? 11.855 3.981 22.292 1.00 0.00 21 CYS A CA 17
ATOM 25108 C C . CYS A 1 21 ? 11.939 3.835 23.805 1.00 0.00 21 CYS A C 17
ATOM 25109 O O . CYS A 1 21 ? 12.759 4.486 24.455 1.00 0.00 21 CYS A O 17
ATOM 25117 N N . GLU A 1 22 ? 11.084 2.977 24.346 1.00 0.00 22 GLU A N 17
ATOM 25118 C CA . GLU A 1 22 ? 11.044 2.699 25.779 1.00 0.00 22 GLU A CA 17
ATOM 25119 C C . GLU A 1 22 ? 12.428 2.330 26.302 1.00 0.00 22 GLU A C 17
ATOM 25120 O O . GLU A 1 22 ? 12.876 2.838 27.332 1.00 0.00 22 GLU A O 17
ATOM 25132 N N . GLU A 1 23 ? 13.097 1.450 25.568 1.00 0.00 23 GLU A N 17
ATOM 25133 C CA . GLU A 1 23 ? 14.424 0.977 25.936 1.00 0.00 23 GLU A CA 17
ATOM 25134 C C . GLU A 1 23 ? 15.428 2.125 26.001 1.00 0.00 23 GLU A C 17
ATOM 25135 O O . GLU A 1 23 ? 16.196 2.235 26.947 1.00 0.00 23 GLU A O 17
ATOM 25147 N N . CYS A 1 24 ? 15.416 2.985 24.997 1.00 0.00 24 CYS A N 17
ATOM 25148 C CA . CYS A 1 24 ? 16.355 4.094 24.946 1.00 0.00 24 CYS A CA 17
ATOM 25149 C C . CYS A 1 24 ? 16.104 5.085 26.084 1.00 0.00 24 CYS A C 17
ATOM 25150 O O . CYS A 1 24 ? 17.036 5.715 26.586 1.00 0.00 24 CYS A O 17
ATOM 25158 N N . LEU A 1 25 ? 14.850 5.191 26.510 1.00 0.00 25 LEU A N 17
ATOM 25159 C CA . LEU A 1 25 ? 14.469 6.140 27.553 1.00 0.00 25 LEU A CA 17
ATOM 25160 C C . LEU A 1 25 ? 15.062 5.770 28.912 1.00 0.00 25 LEU A C 17
ATOM 25161 O O . LEU A 1 25 ? 15.226 6.633 29.774 1.00 0.00 25 LEU A O 17
ATOM 25177 N N . LYS A 1 26 ? 15.406 4.497 29.098 1.00 0.00 26 LYS A N 17
ATOM 25178 C CA . LYS A 1 26 ? 15.907 4.032 30.391 1.00 0.00 26 LYS A CA 17
ATOM 25179 C C . LYS A 1 26 ? 17.331 4.529 30.643 1.00 0.00 26 LYS A C 17
ATOM 25180 O O . LYS A 1 26 ? 17.785 4.570 31.785 1.00 0.00 26 LYS A O 17
ATOM 25199 N N . ILE A 1 27 ? 18.033 4.904 29.578 1.00 0.00 27 ILE A N 17
ATOM 25200 C CA . ILE A 1 27 ? 19.415 5.359 29.704 1.00 0.00 27 ILE A CA 17
ATOM 25201 C C . ILE A 1 27 ? 19.617 6.733 29.075 1.00 0.00 27 ILE A C 17
ATOM 25202 O O . ILE A 1 27 ? 20.696 7.318 29.179 1.00 0.00 27 ILE A O 17
ATOM 25218 N N . GLY A 1 28 ? 18.581 7.249 28.432 1.00 0.00 28 GLY A N 17
ATOM 25219 C CA . GLY A 1 28 ? 18.698 8.524 27.749 1.00 0.00 28 GLY A CA 17
ATOM 25220 C C . GLY A 1 28 ? 19.435 8.390 26.432 1.00 0.00 28 GLY A C 17
ATOM 25221 O O . GLY A 1 28 ? 20.347 9.160 26.134 1.00 0.00 28 GLY A O 17
ATOM 25225 N N . SER A 1 29 ? 19.045 7.395 25.653 1.00 0.00 29 SER A N 17
ATOM 25226 C CA . SER A 1 29 ? 19.661 7.140 24.362 1.00 0.00 29 SER A CA 17
ATOM 25227 C C . SER A 1 29 ? 18.778 7.677 23.241 1.00 0.00 29 SER A C 17
ATOM 25228 O O . SER A 1 29 ? 17.551 7.597 23.319 1.00 0.00 29 SER A O 17
ATOM 25236 N N . PRO A 1 30 ? 19.389 8.249 22.195 1.00 0.00 30 PRO A N 17
ATOM 25237 C CA . PRO A 1 30 ? 18.655 8.726 21.022 1.00 0.00 30 PRO A CA 17
ATOM 25238 C C . PRO A 1 30 ? 18.151 7.575 20.151 1.00 0.00 30 PRO A C 17
ATOM 25239 O O . PRO A 1 30 ? 18.475 6.406 20.392 1.00 0.00 30 PRO A O 17
ATOM 25250 N N . TRP A 1 31 ? 17.356 7.912 19.146 1.00 0.00 31 TRP A N 17
ATOM 25251 C CA . TRP A 1 31 ? 16.827 6.925 18.221 1.00 0.00 31 TRP A CA 17
ATOM 25252 C C . TRP A 1 31 ? 16.622 7.548 16.848 1.00 0.00 31 TRP A C 17
ATOM 25253 O O . TRP A 1 31 ? 16.515 8.769 16.721 1.00 0.00 31 TRP A O 17
ATOM 25274 N N . VAL A 1 32 ? 16.578 6.706 15.826 1.00 0.00 32 VAL A N 17
ATOM 25275 C CA . VAL A 1 32 ? 16.387 7.175 14.464 1.00 0.00 32 VAL A CA 17
ATOM 25276 C C . VAL A 1 32 ? 14.905 7.173 14.105 1.00 0.00 32 VAL A C 17
ATOM 25277 O O . VAL A 1 32 ? 14.294 8.226 13.947 1.00 0.00 32 VAL A O 17
ATOM 25290 N N . HIS A 1 33 ? 14.326 5.986 13.986 1.00 0.00 33 HIS A N 17
ATOM 25291 C CA . HIS A 1 33 ? 12.912 5.866 13.673 1.00 0.00 33 HIS A CA 17
ATOM 25292 C C . HIS A 1 33 ? 12.220 4.983 14.695 1.00 0.00 33 HIS A C 17
ATOM 25293 O O . HIS A 1 33 ? 12.813 4.042 15.226 1.00 0.00 33 HIS A O 17
ATOM 25308 N N . LEU A 1 34 ? 10.972 5.298 14.973 1.00 0.00 34 LEU A N 17
ATOM 25309 C CA . LEU A 1 34 ? 10.181 4.518 15.904 1.00 0.00 34 LEU A CA 17
ATOM 25310 C C . LEU A 1 34 ? 9.317 3.523 15.162 1.00 0.00 34 LEU A C 17
ATOM 25311 O O . LEU A 1 34 ? 8.682 3.863 14.161 1.00 0.00 34 LEU A O 17
ATOM 25327 N N . ARG A 1 35 ? 9.306 2.296 15.643 1.00 0.00 35 ARG A N 17
ATOM 25328 C CA . ARG A 1 35 ? 8.408 1.290 15.120 1.00 0.00 35 ARG A CA 17
ATOM 25329 C C . ARG A 1 35 ? 7.631 0.662 16.269 1.00 0.00 35 ARG A C 17
ATOM 25330 O O . ARG A 1 35 ? 8.211 0.061 17.176 1.00 0.00 35 ARG A O 17
ATOM 25351 N N . ILE A 1 36 ? 6.319 0.817 16.229 1.00 0.00 36 ILE A N 17
ATOM 25352 C CA . ILE A 1 36 ? 5.457 0.338 17.295 1.00 0.00 36 ILE A CA 17
ATOM 25353 C C . ILE A 1 36 ? 4.905 -1.027 16.935 1.00 0.00 36 ILE A C 17
ATOM 25354 O O . ILE A 1 36 ? 4.309 -1.232 15.880 1.00 0.00 36 ILE A O 17
ATOM 25370 N N . CYS A 1 37 ? 5.145 -1.964 17.814 1.00 0.00 37 CYS A N 17
ATOM 25371 C CA . CYS A 1 37 ? 4.791 -3.344 17.584 1.00 0.00 37 CYS A CA 17
ATOM 25372 C C . CYS A 1 37 ? 3.281 -3.539 17.686 1.00 0.00 37 CYS A C 17
ATOM 25373 O O . CYS A 1 37 ? 2.705 -3.431 18.770 1.00 0.00 37 CYS A O 17
ATOM 25380 N N . ARG A 1 38 ? 2.655 -3.863 16.556 1.00 0.00 38 ARG A N 17
ATOM 25381 C CA . ARG A 1 38 ? 1.193 -3.906 16.445 1.00 0.00 38 ARG A CA 17
ATOM 25382 C C . ARG A 1 38 ? 0.574 -5.107 17.162 1.00 0.00 38 ARG A C 17
ATOM 25383 O O . ARG A 1 38 ? -0.621 -5.366 17.024 1.00 0.00 38 ARG A O 17
ATOM 25404 N N . THR A 1 39 ? 1.374 -5.836 17.921 1.00 0.00 39 THR A N 17
ATOM 25405 C CA . THR A 1 39 ? 0.864 -6.985 18.650 1.00 0.00 39 THR A CA 17
ATOM 25406 C C . THR A 1 39 ? 0.787 -6.710 20.153 1.00 0.00 39 THR A C 17
ATOM 25407 O O . THR A 1 39 ? -0.136 -7.163 20.825 1.00 0.00 39 THR A O 17
ATOM 25418 N N . CYS A 1 40 ? 1.747 -5.955 20.680 1.00 0.00 40 CYS A N 17
ATOM 25419 C CA . CYS A 1 40 ? 1.807 -5.727 22.123 1.00 0.00 40 CYS A CA 17
ATOM 25420 C C . CYS A 1 40 ? 1.876 -4.237 22.453 1.00 0.00 40 CYS A C 17
ATOM 25421 O O . CYS A 1 40 ? 1.970 -3.858 23.615 1.00 0.00 40 CYS A O 17
ATOM 25428 N N . GLY A 1 41 ? 1.857 -3.395 21.422 1.00 0.00 41 GLY A N 17
ATOM 25429 C CA . GLY A 1 41 ? 1.750 -1.960 21.635 1.00 0.00 41 GLY A CA 17
ATOM 25430 C C . GLY A 1 41 ? 3.027 -1.318 22.140 1.00 0.00 41 GLY A C 17
ATOM 25431 O O . GLY A 1 41 ? 3.024 -0.155 22.542 1.00 0.00 41 GLY A O 17
ATOM 25435 N N . HIS A 1 42 ? 4.124 -2.056 22.115 1.00 0.00 42 HIS A N 17
ATOM 25436 C CA . HIS A 1 42 ? 5.381 -1.521 22.612 1.00 0.00 42 HIS A CA 17
ATOM 25437 C C . HIS A 1 42 ? 6.201 -0.933 21.478 1.00 0.00 42 HIS A C 17
ATOM 25438 O O . HIS A 1 42 ? 6.201 -1.458 20.358 1.00 0.00 42 HIS A O 17
ATOM 25453 N N . VAL A 1 43 ? 6.885 0.161 21.772 1.00 0.00 43 VAL A N 17
ATOM 25454 C CA . VAL A 1 43 ? 7.660 0.878 20.775 1.00 0.00 43 VAL A CA 17
ATOM 25455 C C . VAL A 1 43 ? 9.112 0.424 20.815 1.00 0.00 43 VAL A C 17
ATOM 25456 O O . VAL A 1 43 ? 9.762 0.459 21.865 1.00 0.00 43 VAL A O 17
ATOM 25469 N N . GLY A 1 44 ? 9.615 -0.011 19.673 1.00 0.00 44 GLY A N 17
ATOM 25470 C CA . GLY A 1 44 ? 10.971 -0.497 19.607 1.00 0.00 44 GLY A CA 17
ATOM 25471 C C . GLY A 1 44 ? 11.834 0.329 18.681 1.00 0.00 44 GLY A C 17
ATOM 25472 O O . GLY A 1 44 ? 11.339 0.928 17.721 1.00 0.00 44 GLY A O 17
ATOM 25476 N N . CYS A 1 45 ? 13.121 0.375 18.982 1.00 0.00 45 CYS A N 17
ATOM 25477 C CA . CYS A 1 45 ? 14.083 1.048 18.131 1.00 0.00 45 CYS A CA 17
ATOM 25478 C C . CYS A 1 45 ? 14.324 0.228 16.872 1.00 0.00 45 CYS A C 17
ATOM 25479 O O . CYS A 1 45 ? 14.642 -0.963 16.942 1.00 0.00 45 CYS A O 17
ATOM 25487 N N . CYS A 1 46 ? 14.157 0.872 15.729 1.00 0.00 46 CYS A N 17
ATOM 25488 C CA . CYS A 1 46 ? 14.228 0.203 14.439 1.00 0.00 46 CYS A CA 17
ATOM 25489 C C . CYS A 1 46 ? 15.643 -0.267 14.113 1.00 0.00 46 CYS A C 17
ATOM 25490 O O . CYS A 1 46 ? 16.592 0.001 14.855 1.00 0.00 46 CYS A O 17
ATOM 25498 N N . ASP A 1 47 ? 15.776 -0.941 12.975 1.00 0.00 47 ASP A N 17
ATOM 25499 C CA . ASP A 1 47 ? 17.068 -1.440 12.513 1.00 0.00 47 ASP A CA 17
ATOM 25500 C C . ASP A 1 47 ? 17.956 -0.312 11.991 1.00 0.00 47 ASP A C 17
ATOM 25501 O O . ASP A 1 47 ? 19.126 -0.532 11.675 1.00 0.00 47 ASP A O 17
ATOM 25510 N N . ASP A 1 48 ? 17.402 0.897 11.907 1.00 0.00 48 ASP A N 17
ATOM 25511 C CA . ASP A 1 48 ? 18.197 2.076 11.566 1.00 0.00 48 ASP A CA 17
ATOM 25512 C C . ASP A 1 48 ? 19.053 2.469 12.766 1.00 0.00 48 ASP A C 17
ATOM 25513 O O . ASP A 1 48 ? 20.078 3.135 12.631 1.00 0.00 48 ASP A O 17
ATOM 25522 N N . SER A 1 49 ? 18.613 2.044 13.944 1.00 0.00 49 SER A N 17
ATOM 25523 C CA . SER A 1 49 ? 19.285 2.371 15.191 1.00 0.00 49 SER A CA 17
ATOM 25524 C C . SER A 1 49 ? 20.322 1.300 15.528 1.00 0.00 49 SER A C 17
ATOM 25525 O O . SER A 1 49 ? 20.135 0.131 15.196 1.00 0.00 49 SER A O 17
ATOM 25533 N N . PRO A 1 50 ? 21.435 1.686 16.180 1.00 0.00 50 PRO A N 17
ATOM 25534 C CA . PRO A 1 50 ? 22.475 0.739 16.614 1.00 0.00 50 PRO A CA 17
ATOM 25535 C C . PRO A 1 50 ? 21.969 -0.249 17.669 1.00 0.00 50 PRO A C 17
ATOM 25536 O O . PRO A 1 50 ? 22.653 -1.213 18.011 1.00 0.00 50 PRO A O 17
ATOM 25547 N N . HIS A 1 51 ? 20.772 0.000 18.188 1.00 0.00 51 HIS A N 17
ATOM 25548 C CA . HIS A 1 51 ? 20.156 -0.898 19.158 1.00 0.00 51 HIS A CA 17
ATOM 25549 C C . HIS A 1 51 ? 19.506 -2.094 18.460 1.00 0.00 51 HIS A C 17
ATOM 25550 O O . HIS A 1 51 ? 19.848 -3.242 18.740 1.00 0.00 51 HIS A O 17
ATOM 25565 N N . LYS A 1 52 ? 18.572 -1.805 17.550 1.00 0.00 52 LYS A N 17
ATOM 25566 C CA . LYS A 1 52 ? 17.810 -2.835 16.833 1.00 0.00 52 LYS A CA 17
ATOM 25567 C C . LYS A 1 52 ? 17.045 -3.742 17.795 1.00 0.00 52 LYS A C 17
ATOM 25568 O O . LYS A 1 52 ? 16.978 -4.953 17.598 1.00 0.00 52 LYS A O 17
ATOM 25587 N N . HIS A 1 53 ? 16.447 -3.164 18.825 1.00 0.00 53 HIS A N 17
ATOM 25588 C CA . HIS A 1 53 ? 15.700 -3.959 19.790 1.00 0.00 53 HIS A CA 17
ATOM 25589 C C . HIS A 1 53 ? 14.382 -4.435 19.186 1.00 0.00 53 HIS A C 17
ATOM 25590 O O . HIS A 1 53 ? 13.830 -5.444 19.613 1.00 0.00 53 HIS A O 17
ATOM 25605 N N . ALA A 1 54 ? 13.892 -3.713 18.183 1.00 0.00 54 ALA A N 17
ATOM 25606 C CA . ALA A 1 54 ? 12.636 -4.065 17.533 1.00 0.00 54 ALA A CA 17
ATOM 25607 C C . ALA A 1 54 ? 12.753 -5.392 16.789 1.00 0.00 54 ALA A C 17
ATOM 25608 O O . ALA A 1 54 ? 11.869 -6.246 16.886 1.00 0.00 54 ALA A O 17
ATOM 25615 N N . THR A 1 55 ? 13.851 -5.566 16.062 1.00 0.00 55 THR A N 17
ATOM 25616 C CA . THR A 1 55 ? 14.070 -6.777 15.283 1.00 0.00 55 THR A CA 17
ATOM 25617 C C . THR A 1 55 ? 14.281 -7.982 16.196 1.00 0.00 55 THR A C 17
ATOM 25618 O O . THR A 1 55 ? 13.678 -9.039 16.005 1.00 0.00 55 THR A O 17
ATOM 25629 N N . ARG A 1 56 ? 15.117 -7.799 17.212 1.00 0.00 56 ARG A N 17
ATOM 25630 C CA . ARG A 1 56 ? 15.408 -8.859 18.170 1.00 0.00 56 ARG A CA 17
ATOM 25631 C C . ARG A 1 56 ? 14.165 -9.195 18.994 1.00 0.00 56 ARG A C 17
ATOM 25632 O O . ARG A 1 56 ? 14.021 -10.308 19.501 1.00 0.00 56 ARG A O 17
ATOM 25653 N N . HIS A 1 57 ? 13.264 -8.224 19.106 1.00 0.00 57 HIS A N 17
ATOM 25654 C CA . HIS A 1 57 ? 12.006 -8.408 19.822 1.00 0.00 57 HIS A CA 17
ATOM 25655 C C . HIS A 1 57 ? 11.138 -9.459 19.135 1.00 0.00 57 HIS A C 17
ATOM 25656 O O . HIS A 1 57 ? 10.420 -10.212 19.800 1.00 0.00 57 HIS A O 17
ATOM 25670 N N . PHE A 1 58 ? 11.207 -9.512 17.809 1.00 0.00 58 PHE A N 17
ATOM 25671 C CA . PHE A 1 58 ? 10.435 -10.483 17.046 1.00 0.00 58 PHE A CA 17
ATOM 25672 C C . PHE A 1 58 ? 10.873 -11.900 17.382 1.00 0.00 58 PHE A C 17
ATOM 25673 O O . PHE A 1 58 ? 10.042 -12.773 17.604 1.00 0.00 58 PHE A O 17
ATOM 25690 N N . HIS A 1 59 ? 12.178 -12.118 17.439 1.00 0.00 59 HIS A N 17
ATOM 25691 C CA . HIS A 1 59 ? 12.711 -13.442 17.725 1.00 0.00 59 HIS A CA 17
ATOM 25692 C C . HIS A 1 59 ? 12.319 -13.882 19.136 1.00 0.00 59 HIS A C 17
ATOM 25693 O O . HIS A 1 59 ? 12.212 -15.073 19.418 1.00 0.00 59 HIS A O 17
ATOM 25708 N N . ALA A 1 60 ? 12.102 -12.910 20.013 1.00 0.00 60 ALA A N 17
ATOM 25709 C CA . ALA A 1 60 ? 11.747 -13.193 21.396 1.00 0.00 60 ALA A CA 17
ATOM 25710 C C . ALA A 1 60 ? 10.251 -13.465 21.559 1.00 0.00 60 ALA A C 17
ATOM 25711 O O . ALA A 1 60 ? 9.856 -14.524 22.044 1.00 0.00 60 ALA A O 17
ATOM 25718 N N . THR A 1 61 ? 9.422 -12.515 21.142 1.00 0.00 61 THR A N 17
ATOM 25719 C CA . THR A 1 61 ? 7.983 -12.601 21.389 1.00 0.00 61 THR A CA 17
ATOM 25720 C C . THR A 1 61 ? 7.231 -13.273 20.244 1.00 0.00 61 THR A C 17
ATOM 25721 O O . THR A 1 61 ? 6.120 -13.766 20.432 1.00 0.00 61 THR A O 17
ATOM 25732 N N . GLY A 1 62 ? 7.827 -13.286 19.062 1.00 0.00 62 GLY A N 17
ATOM 25733 C CA . GLY A 1 62 ? 7.149 -13.830 17.901 1.00 0.00 62 GLY A CA 17
ATOM 25734 C C . GLY A 1 62 ? 6.083 -12.888 17.372 1.00 0.00 62 GLY A C 17
ATOM 25735 O O . GLY A 1 62 ? 4.990 -13.318 17.001 1.00 0.00 62 GLY A O 17
ATOM 25739 N N . HIS A 1 63 ? 6.400 -11.598 17.350 1.00 0.00 63 HIS A N 17
ATOM 25740 C CA . HIS A 1 63 ? 5.470 -10.580 16.868 1.00 0.00 63 HIS A CA 17
ATOM 25741 C C . HIS A 1 63 ? 5.957 -10.042 15.523 1.00 0.00 63 HIS A C 17
ATOM 25742 O O . HIS A 1 63 ? 6.876 -9.226 15.472 1.00 0.00 63 HIS A O 17
ATOM 25756 N N . PRO A 1 64 ? 5.349 -10.504 14.418 1.00 0.00 64 PRO A N 17
ATOM 25757 C CA . PRO A 1 64 ? 5.889 -10.304 13.068 1.00 0.00 64 PRO A CA 17
ATOM 25758 C C . PRO A 1 64 ? 5.591 -8.940 12.440 1.00 0.00 64 PRO A C 17
ATOM 25759 O O . PRO A 1 64 ? 6.154 -8.615 11.393 1.00 0.00 64 PRO A O 17
ATOM 25770 N N . ILE A 1 65 ? 4.714 -8.148 13.046 1.00 0.00 65 ILE A N 17
ATOM 25771 C CA . ILE A 1 65 ? 4.331 -6.872 12.446 1.00 0.00 65 ILE A CA 17
ATOM 25772 C C . ILE A 1 65 ? 4.599 -5.691 13.372 1.00 0.00 65 ILE A C 17
ATOM 25773 O O . ILE A 1 65 ? 4.165 -5.665 14.529 1.00 0.00 65 ILE A O 17
ATOM 25789 N N . ILE A 1 66 ? 5.320 -4.717 12.841 1.00 0.00 66 ILE A N 17
ATOM 25790 C CA . ILE A 1 66 ? 5.571 -3.465 13.534 1.00 0.00 66 ILE A CA 17
ATOM 25791 C C . ILE A 1 66 ? 5.201 -2.290 12.637 1.00 0.00 66 ILE A C 17
ATOM 25792 O O . ILE A 1 66 ? 5.412 -2.332 11.429 1.00 0.00 66 ILE A O 17
ATOM 25808 N N . GLU A 1 67 ? 4.652 -1.251 13.229 1.00 0.00 67 GLU A N 17
ATOM 25809 C CA . GLU A 1 67 ? 4.183 -0.098 12.479 1.00 0.00 67 GLU A CA 17
ATOM 25810 C C . GLU A 1 67 ? 5.191 1.044 12.560 1.00 0.00 67 GLU A C 17
ATOM 25811 O O . GLU A 1 67 ? 5.862 1.213 13.578 1.00 0.00 67 GLU A O 17
ATOM 25823 N N . GLY A 1 68 ? 5.306 1.815 11.489 1.00 0.00 68 GLY A N 17
ATOM 25824 C CA . GLY A 1 68 ? 6.147 2.994 11.517 1.00 0.00 68 GLY A CA 17
ATOM 25825 C C . GLY A 1 68 ? 5.498 4.105 12.313 1.00 0.00 68 GLY A C 17
ATOM 25826 O O . GLY A 1 68 ? 4.629 4.810 11.808 1.00 0.00 68 GLY A O 17
ATOM 25830 N N . TYR A 1 69 ? 5.935 4.263 13.554 1.00 0.00 69 TYR A N 17
ATOM 25831 C CA . TYR A 1 69 ? 5.302 5.192 14.480 1.00 0.00 69 TYR A CA 17
ATOM 25832 C C . TYR A 1 69 ? 5.826 6.606 14.262 1.00 0.00 69 TYR A C 17
ATOM 25833 O O . TYR A 1 69 ? 5.070 7.576 14.314 1.00 0.00 69 TYR A O 17
ATOM 25851 N N . ASP A 1 70 ? 7.123 6.717 14.008 1.00 0.00 70 ASP A N 17
ATOM 25852 C CA . ASP A 1 70 ? 7.736 8.016 13.744 1.00 0.00 70 ASP A CA 17
ATOM 25853 C C . ASP A 1 70 ? 7.436 8.509 12.324 1.00 0.00 70 ASP A C 17
ATOM 25854 O O . ASP A 1 70 ? 6.961 9.633 12.162 1.00 0.00 70 ASP A O 17
ATOM 25863 N N . PRO A 1 71 ? 7.704 7.699 11.270 1.00 0.00 71 PRO A N 17
ATOM 25864 C CA . PRO A 1 71 ? 7.428 8.113 9.890 1.00 0.00 71 PRO A CA 17
ATOM 25865 C C . PRO A 1 71 ? 5.953 8.429 9.674 1.00 0.00 71 PRO A C 17
ATOM 25866 O O . PRO A 1 71 ? 5.091 7.566 9.855 1.00 0.00 71 PRO A O 17
ATOM 25877 N N . PRO A 1 72 ? 5.644 9.677 9.287 1.00 0.00 72 PRO A N 17
ATOM 25878 C CA . PRO A 1 72 ? 4.267 10.127 9.043 1.00 0.00 72 PRO A CA 17
ATOM 25879 C C . PRO A 1 72 ? 3.622 9.429 7.846 1.00 0.00 72 PRO A C 17
ATOM 25880 O O . PRO A 1 72 ? 2.459 9.678 7.524 1.00 0.00 72 PRO A O 17
ATOM 25891 N N . GLU A 1 73 ? 4.389 8.565 7.189 1.00 0.00 73 GLU A N 17
ATOM 25892 C CA . GLU A 1 73 ? 3.889 7.780 6.067 1.00 0.00 73 GLU A CA 17
ATOM 25893 C C . GLU A 1 73 ? 2.757 6.863 6.514 1.00 0.00 73 GLU A C 17
ATOM 25894 O O . GLU A 1 73 ? 1.737 6.736 5.835 1.00 0.00 73 GLU A O 17
ATOM 25906 N N . GLY A 1 74 ? 2.951 6.225 7.664 1.00 0.00 74 GLY A N 17
ATOM 25907 C CA . GLY A 1 74 ? 1.980 5.269 8.157 1.00 0.00 74 GLY A CA 17
ATOM 25908 C C . GLY A 1 74 ? 2.064 3.946 7.423 1.00 0.00 74 GLY A C 17
ATOM 25909 O O . GLY A 1 74 ? 1.275 3.679 6.519 1.00 0.00 74 GLY A O 17
ATOM 25913 N N . TRP A 1 75 ? 3.027 3.122 7.799 1.00 0.00 75 TRP A N 17
ATOM 25914 C CA . TRP A 1 75 ? 3.199 1.819 7.173 1.00 0.00 75 TRP A CA 17
ATOM 25915 C C . TRP A 1 75 ? 3.513 0.752 8.209 1.00 0.00 75 TRP A C 17
ATOM 25916 O O . TRP A 1 75 ? 3.851 1.062 9.351 1.00 0.00 75 TRP A O 17
ATOM 25937 N N . GLY A 1 76 ? 3.398 -0.499 7.801 1.00 0.00 76 GLY A N 17
ATOM 25938 C CA . GLY A 1 76 ? 3.700 -1.604 8.680 1.00 0.00 76 GLY A CA 17
ATOM 25939 C C . GLY A 1 76 ? 4.721 -2.541 8.075 1.00 0.00 76 GLY A C 17
ATOM 25940 O O . GLY A 1 76 ? 4.645 -2.879 6.892 1.00 0.00 76 GLY A O 17
ATOM 25944 N N . TRP A 1 77 ? 5.676 -2.957 8.886 1.00 0.00 77 TRP A N 17
ATOM 25945 C CA . TRP A 1 77 ? 6.726 -3.853 8.444 1.00 0.00 77 TRP A CA 17
ATOM 25946 C C . TRP A 1 77 ? 6.470 -5.252 8.979 1.00 0.00 77 TRP A C 17
ATOM 25947 O O . TRP A 1 77 ? 6.170 -5.430 10.160 1.00 0.00 77 TRP A O 17
ATOM 25968 N N . CYS A 1 78 ? 6.570 -6.240 8.108 1.00 0.00 78 CYS A N 17
ATOM 25969 C CA . CYS A 1 78 ? 6.384 -7.621 8.512 1.00 0.00 78 CYS A CA 17
ATOM 25970 C C . CYS A 1 78 ? 7.688 -8.383 8.334 1.00 0.00 78 CYS A C 17
ATOM 25971 O O . CYS A 1 78 ? 8.181 -8.515 7.218 1.00 0.00 78 CYS A O 17
ATOM 25978 N N . TYR A 1 79 ? 8.233 -8.882 9.438 1.00 0.00 79 TYR A N 17
ATOM 25979 C CA . TYR A 1 79 ? 9.559 -9.503 9.444 1.00 0.00 79 TYR A CA 17
ATOM 25980 C C . TYR A 1 79 ? 9.667 -10.685 8.482 1.00 0.00 79 TYR A C 17
ATOM 25981 O O . TYR A 1 79 ? 10.383 -10.610 7.487 1.00 0.00 79 TYR A O 17
ATOM 25999 N N . VAL A 1 80 ? 8.951 -11.766 8.776 1.00 0.00 80 VAL A N 17
ATOM 26000 C CA . VAL A 1 80 ? 9.053 -12.997 7.987 1.00 0.00 80 VAL A CA 17
ATOM 26001 C C . VAL A 1 80 ? 8.602 -12.800 6.539 1.00 0.00 80 VAL A C 17
ATOM 26002 O O . VAL A 1 80 ? 8.963 -13.579 5.657 1.00 0.00 80 VAL A O 17
ATOM 26015 N N . ASP A 1 81 ? 7.808 -11.770 6.298 1.00 0.00 81 ASP A N 17
ATOM 26016 C CA . ASP A 1 81 ? 7.329 -11.475 4.951 1.00 0.00 81 ASP A CA 17
ATOM 26017 C C . ASP A 1 81 ? 8.352 -10.626 4.211 1.00 0.00 81 ASP A C 17
ATOM 26018 O O . ASP A 1 81 ? 8.521 -10.754 3.001 1.00 0.00 81 ASP A O 17
ATOM 26027 N N . GLU A 1 82 ? 9.016 -9.748 4.965 1.00 0.00 82 GLU A N 17
ATOM 26028 C CA . GLU A 1 82 ? 9.965 -8.779 4.417 1.00 0.00 82 GLU A CA 17
ATOM 26029 C C . GLU A 1 82 ? 9.257 -7.793 3.503 1.00 0.00 82 GLU A C 17
ATOM 26030 O O . GLU A 1 82 ? 9.861 -7.222 2.595 1.00 0.00 82 GLU A O 17
ATOM 26042 N N . VAL A 1 83 ? 7.978 -7.580 3.764 1.00 0.00 83 VAL A N 17
ATOM 26043 C CA . VAL A 1 83 ? 7.192 -6.640 2.989 1.00 0.00 83 VAL A CA 17
ATOM 26044 C C . VAL A 1 83 ? 6.750 -5.470 3.858 1.00 0.00 83 VAL A C 17
ATOM 26045 O O . VAL A 1 83 ? 6.443 -5.639 5.045 1.00 0.00 83 VAL A O 17
ATOM 26058 N N . MET A 1 84 ? 6.752 -4.285 3.269 1.00 0.00 84 MET A N 17
ATOM 26059 C CA . MET A 1 84 ? 6.277 -3.089 3.944 1.00 0.00 84 MET A CA 17
ATOM 26060 C C . MET A 1 84 ? 4.954 -2.655 3.331 1.00 0.00 84 MET A C 17
ATOM 26061 O O . MET A 1 84 ? 4.900 -2.263 2.166 1.00 0.00 84 MET A O 17
ATOM 26075 N N . PHE A 1 85 ? 3.891 -2.745 4.108 1.00 0.00 85 PHE A N 17
ATOM 26076 C CA . PHE A 1 85 ? 2.559 -2.431 3.612 1.00 0.00 85 PHE A CA 17
ATOM 26077 C C . PHE A 1 85 ? 2.033 -1.156 4.249 1.00 0.00 85 PHE A C 17
ATOM 26078 O O . PHE A 1 85 ? 2.423 -0.807 5.360 1.00 0.00 85 PHE A O 17
ATOM 26095 N N . ASP A 1 86 ? 1.157 -0.458 3.539 1.00 0.00 86 ASP A N 17
ATOM 26096 C CA . ASP A 1 86 ? 0.616 0.807 4.028 1.00 0.00 86 ASP A CA 17
ATOM 26097 C C . ASP A 1 86 ? -0.395 0.576 5.143 1.00 0.00 86 ASP A C 17
ATOM 26098 O O . ASP A 1 86 ? -1.257 -0.301 5.047 1.00 0.00 86 ASP A O 17
ATOM 26107 N N . LEU A 1 87 ? -0.275 1.368 6.197 1.00 0.00 87 LEU A N 17
ATOM 26108 C CA . LEU A 1 87 ? -1.194 1.312 7.325 1.00 0.00 87 LEU A CA 17
ATOM 26109 C C . LEU A 1 87 ? -1.676 2.710 7.680 1.00 0.00 87 LEU A C 17
ATOM 26110 O O . LEU A 1 87 ? -2.157 2.936 8.781 1.00 0.00 87 LEU A O 17
ATOM 26126 N N . SER A 1 88 ? -1.577 3.636 6.732 1.00 0.00 88 SER A N 17
ATOM 26127 C CA . SER A 1 88 ? -1.842 5.050 7.001 1.00 0.00 88 SER A CA 17
ATOM 26128 C C . SER A 1 88 ? -3.269 5.278 7.504 1.00 0.00 88 SER A C 17
ATOM 26129 O O . SER A 1 88 ? -3.516 6.155 8.332 1.00 0.00 88 SER A O 17
ATOM 26137 N N . ASP A 1 89 ? -4.201 4.477 7.010 1.00 0.00 89 ASP A N 17
ATOM 26138 C CA . ASP A 1 89 ? -5.601 4.593 7.407 1.00 0.00 89 ASP A CA 17
ATOM 26139 C C . ASP A 1 89 ? -5.834 3.937 8.767 1.00 0.00 89 ASP A C 17
ATOM 26140 O O . ASP A 1 89 ? -6.795 4.248 9.467 1.00 0.00 89 ASP A O 17
ATOM 26149 N N . ARG A 1 90 ? -4.923 3.054 9.151 1.00 0.00 90 ARG A N 17
ATOM 26150 C CA . ARG A 1 90 ? -5.107 2.224 10.335 1.00 0.00 90 ARG A CA 17
ATOM 26151 C C . ARG A 1 90 ? -3.960 2.415 11.324 1.00 0.00 90 ARG A C 17
ATOM 26152 O O . ARG A 1 90 ? -3.714 1.547 12.162 1.00 0.00 90 ARG A O 17
ATOM 26173 N N . MET A 1 91 ? -3.271 3.545 11.239 1.00 0.00 91 MET A N 17
ATOM 26174 C CA . MET A 1 91 ? -2.031 3.727 11.988 1.00 0.00 91 MET A CA 17
ATOM 26175 C C . MET A 1 91 ? -2.289 4.193 13.415 1.00 0.00 91 MET A C 17
ATOM 26176 O O . MET A 1 91 ? -3.398 4.607 13.764 1.00 0.00 91 MET A O 17
ATOM 26190 N N . THR A 1 92 ? -1.249 4.126 14.226 1.00 0.00 92 THR A N 17
ATOM 26191 C CA . THR A 1 92 ? -1.341 4.418 15.642 1.00 0.00 92 THR A CA 17
ATOM 26192 C C . THR A 1 92 ? -1.155 5.909 15.919 1.00 0.00 92 THR A C 17
ATOM 26193 O O . THR A 1 92 ? -0.185 6.521 15.467 1.00 0.00 92 THR A O 17
ATOM 26204 N N . PRO A 1 93 ? -2.099 6.513 16.657 1.00 0.00 93 PRO A N 17
ATOM 26205 C CA . PRO A 1 93 ? -2.012 7.916 17.061 1.00 0.00 93 PRO A CA 17
ATOM 26206 C C . PRO A 1 93 ? -0.860 8.158 18.031 1.00 0.00 93 PRO A C 17
ATOM 26207 O O . PRO A 1 93 ? -0.638 7.377 18.963 1.00 0.00 93 PRO A O 17
ATOM 26218 N N . HIS A 1 94 ? -0.123 9.236 17.810 1.00 0.00 94 HIS A N 17
ATOM 26219 C CA . HIS A 1 94 ? 0.968 9.598 18.699 1.00 0.00 94 HIS A CA 17
ATOM 26220 C C . HIS A 1 94 ? 0.411 10.265 19.949 1.00 0.00 94 HIS A C 17
ATOM 26221 O O . HIS A 1 94 ? -0.399 11.185 19.862 1.00 0.00 94 HIS A O 17
ATOM 26236 N N . ASN A 1 95 ? 0.838 9.785 21.112 1.00 0.00 95 ASN A N 17
ATOM 26237 C CA . ASN A 1 95 ? 0.275 10.239 22.386 1.00 0.00 95 ASN A CA 17
ATOM 26238 C C . ASN A 1 95 ? 0.874 11.574 22.819 1.00 0.00 95 ASN A C 17
ATOM 26239 O O . ASN A 1 95 ? 0.597 12.067 23.912 1.00 0.00 95 ASN A O 17
ATOM 26250 N N . GLY A 1 96 ? 1.679 12.159 21.950 1.00 0.00 96 GLY A N 17
ATOM 26251 C CA . GLY A 1 96 ? 2.274 13.448 22.222 1.00 0.00 96 GLY A CA 17
ATOM 26252 C C . GLY A 1 96 ? 3.341 13.776 21.207 1.00 0.00 96 GLY A C 17
ATOM 26253 O O . GLY A 1 96 ? 3.650 12.937 20.360 1.00 0.00 96 GLY A O 17
ATOM 26257 N N . PRO A 1 97 ? 3.903 14.993 21.242 1.00 0.00 97 PRO A N 17
ATOM 26258 C CA . PRO A 1 97 ? 5.015 15.375 20.368 1.00 0.00 97 PRO A CA 17
ATOM 26259 C C . PRO A 1 97 ? 6.243 14.508 20.618 1.00 0.00 97 PRO A C 17
ATOM 26260 O O . PRO A 1 97 ? 6.887 14.606 21.665 1.00 0.00 97 PRO A O 17
ATOM 26271 N N . ILE A 1 98 ? 6.551 13.651 19.661 1.00 0.00 98 ILE A N 17
ATOM 26272 C CA . ILE A 1 98 ? 7.649 12.709 19.803 1.00 0.00 98 ILE A CA 17
ATOM 26273 C C . ILE A 1 98 ? 8.992 13.372 19.509 1.00 0.00 98 ILE A C 17
ATOM 26274 O O . ILE A 1 98 ? 9.142 14.070 18.506 1.00 0.00 98 ILE A O 17
ATOM 26290 N N . PRO A 1 99 ? 9.978 13.180 20.400 1.00 0.00 99 PRO A N 17
ATOM 26291 C CA . PRO A 1 99 ? 11.338 13.678 20.197 1.00 0.00 99 PRO A CA 17
ATOM 26292 C C . PRO A 1 99 ? 12.053 12.943 19.066 1.00 0.00 99 PRO A C 17
ATOM 26293 O O . PRO A 1 99 ? 12.418 11.776 19.202 1.00 0.00 99 PRO A O 17
ATOM 26304 N N . ARG A 1 100 ? 12.235 13.625 17.949 1.00 0.00 100 ARG A N 17
ATOM 26305 C CA . ARG A 1 100 ? 12.931 13.052 16.809 1.00 0.00 100 ARG A CA 17
ATOM 26306 C C . ARG A 1 100 ? 14.336 13.641 16.733 1.00 0.00 100 ARG A C 17
ATOM 26307 O O . ARG A 1 100 ? 14.508 14.831 16.471 1.00 0.00 100 ARG A O 17
ATOM 26328 N N . TYR A 1 101 ? 15.332 12.802 16.991 1.00 0.00 101 TYR A N 17
ATOM 26329 C CA . TYR A 1 101 ? 16.712 13.259 17.128 1.00 0.00 101 TYR A CA 17
ATOM 26330 C C . TYR A 1 101 ? 17.406 13.396 15.780 1.00 0.00 101 TYR A C 17
ATOM 26331 O O . TYR A 1 101 ? 18.356 14.168 15.641 1.00 0.00 101 TYR A O 17
ATOM 26349 N N . VAL A 1 102 ? 16.947 12.644 14.794 1.00 0.00 102 VAL A N 17
ATOM 26350 C CA . VAL A 1 102 ? 17.595 12.633 13.492 1.00 0.00 102 VAL A CA 17
ATOM 26351 C C . VAL A 1 102 ? 16.999 13.688 12.560 1.00 0.00 102 VAL A C 17
ATOM 26352 O O . VAL A 1 102 ? 16.171 13.336 11.698 1.00 0.00 102 VAL A O 17
ATOM 26368 N N . MET A 1 1 ? 4.675 1.618 -2.151 1.00 0.00 1 MET A N 18
ATOM 26369 C CA . MET A 1 1 ? 3.418 0.953 -1.746 1.00 0.00 1 MET A CA 18
ATOM 26370 C C . MET A 1 1 ? 3.506 -0.549 -1.964 1.00 0.00 1 MET A C 18
ATOM 26371 O O . MET A 1 1 ? 4.178 -1.014 -2.885 1.00 0.00 1 MET A O 18
ATOM 26387 N N . THR A 1 2 ? 2.822 -1.299 -1.113 1.00 0.00 2 THR A N 18
ATOM 26388 C CA . THR A 1 2 ? 2.800 -2.750 -1.209 1.00 0.00 2 THR A CA 18
ATOM 26389 C C . THR A 1 2 ? 1.463 -3.282 -0.700 1.00 0.00 2 THR A C 18
ATOM 26390 O O . THR A 1 2 ? 0.865 -2.703 0.210 1.00 0.00 2 THR A O 18
ATOM 26401 N N . MET A 1 3 ? 0.979 -4.353 -1.313 1.00 0.00 3 MET A N 18
ATOM 26402 C CA . MET A 1 3 ? -0.244 -5.006 -0.865 1.00 0.00 3 MET A CA 18
ATOM 26403 C C . MET A 1 3 ? -0.045 -5.607 0.522 1.00 0.00 3 MET A C 18
ATOM 26404 O O . MET A 1 3 ? 0.943 -6.301 0.768 1.00 0.00 3 MET A O 18
ATOM 26418 N N . GLY A 1 4 ? -0.970 -5.314 1.427 1.00 0.00 4 GLY A N 18
ATOM 26419 C CA . GLY A 1 4 ? -0.921 -5.895 2.752 1.00 0.00 4 GLY A CA 18
ATOM 26420 C C . GLY A 1 4 ? -1.021 -7.404 2.704 1.00 0.00 4 GLY A C 18
ATOM 26421 O O . GLY A 1 4 ? -1.981 -7.948 2.159 1.00 0.00 4 GLY A O 18
ATOM 26425 N N . CYS A 1 5 ? -0.024 -8.078 3.260 1.00 0.00 5 CYS A N 18
ATOM 26426 C CA . CYS A 1 5 ? 0.029 -9.536 3.220 1.00 0.00 5 CYS A CA 18
ATOM 26427 C C . CYS A 1 5 ? -1.035 -10.130 4.140 1.00 0.00 5 CYS A C 18
ATOM 26428 O O . CYS A 1 5 ? -1.632 -9.408 4.934 1.00 0.00 5 CYS A O 18
ATOM 26435 N N . ARG A 1 6 ? -1.263 -11.440 4.047 1.00 0.00 6 ARG A N 18
ATOM 26436 C CA . ARG A 1 6 ? -2.299 -12.099 4.851 1.00 0.00 6 ARG A CA 18
ATOM 26437 C C . ARG A 1 6 ? -2.073 -11.886 6.351 1.00 0.00 6 ARG A C 18
ATOM 26438 O O . ARG A 1 6 ? -3.018 -11.904 7.135 1.00 0.00 6 ARG A O 18
ATOM 26459 N N . HIS A 1 7 ? -0.818 -11.662 6.738 1.00 0.00 7 HIS A N 18
ATOM 26460 C CA . HIS A 1 7 ? -0.481 -11.372 8.132 1.00 0.00 7 HIS A CA 18
ATOM 26461 C C . HIS A 1 7 ? -1.131 -10.072 8.601 1.00 0.00 7 HIS A C 18
ATOM 26462 O O . HIS A 1 7 ? -1.365 -9.885 9.793 1.00 0.00 7 HIS A O 18
ATOM 26476 N N . VAL A 1 8 ? -1.410 -9.173 7.661 1.00 0.00 8 VAL A N 18
ATOM 26477 C CA . VAL A 1 8 ? -1.980 -7.871 7.987 1.00 0.00 8 VAL A CA 18
ATOM 26478 C C . VAL A 1 8 ? -3.389 -8.034 8.557 1.00 0.00 8 VAL A C 18
ATOM 26479 O O . VAL A 1 8 ? -3.860 -7.206 9.326 1.00 0.00 8 VAL A O 18
ATOM 26492 N N . ALA A 1 9 ? -4.063 -9.107 8.170 1.00 0.00 9 ALA A N 18
ATOM 26493 C CA . ALA A 1 9 ? -5.387 -9.398 8.697 1.00 0.00 9 ALA A CA 18
ATOM 26494 C C . ALA A 1 9 ? -5.297 -9.978 10.109 1.00 0.00 9 ALA A C 18
ATOM 26495 O O . ALA A 1 9 ? -6.315 -10.225 10.756 1.00 0.00 9 ALA A O 18
ATOM 26502 N N . GLY A 1 10 ? -4.073 -10.192 10.579 1.00 0.00 10 GLY A N 18
ATOM 26503 C CA . GLY A 1 10 ? -3.866 -10.759 11.898 1.00 0.00 10 GLY A CA 18
ATOM 26504 C C . GLY A 1 10 ? -3.392 -9.734 12.913 1.00 0.00 10 GLY A C 18
ATOM 26505 O O . GLY A 1 10 ? -3.230 -10.050 14.093 1.00 0.00 10 GLY A O 18
ATOM 26509 N N . ILE A 1 11 ? -3.162 -8.505 12.465 1.00 0.00 11 ILE A N 18
ATOM 26510 C CA . ILE A 1 11 ? -2.742 -7.442 13.370 1.00 0.00 11 ILE A CA 18
ATOM 26511 C C . ILE A 1 11 ? -3.953 -6.746 13.969 1.00 0.00 11 ILE A C 18
ATOM 26512 O O . ILE A 1 11 ? -5.024 -6.701 13.360 1.00 0.00 11 ILE A O 18
ATOM 26528 N N . ARG A 1 12 ? -3.786 -6.216 15.165 1.00 0.00 12 ARG A N 18
ATOM 26529 C CA . ARG A 1 12 ? -4.865 -5.521 15.842 1.00 0.00 12 ARG A CA 18
ATOM 26530 C C . ARG A 1 12 ? -4.492 -4.067 16.079 1.00 0.00 12 ARG A C 18
ATOM 26531 O O . ARG A 1 12 ? -3.335 -3.675 15.900 1.00 0.00 12 ARG A O 18
ATOM 26552 N N . THR A 1 13 ? -5.473 -3.264 16.452 1.00 0.00 13 THR A N 18
ATOM 26553 C CA . THR A 1 13 ? -5.227 -1.876 16.786 1.00 0.00 13 THR A CA 18
ATOM 26554 C C . THR A 1 13 ? -4.691 -1.778 18.207 1.00 0.00 13 THR A C 18
ATOM 26555 O O . THR A 1 13 ? -5.439 -1.864 19.184 1.00 0.00 13 THR A O 18
ATOM 26566 N N . VAL A 1 14 ? -3.381 -1.644 18.306 1.00 0.00 14 VAL A N 18
ATOM 26567 C CA . VAL A 1 14 ? -2.699 -1.629 19.586 1.00 0.00 14 VAL A CA 18
ATOM 26568 C C . VAL A 1 14 ? -2.467 -0.199 20.059 1.00 0.00 14 VAL A C 18
ATOM 26569 O O . VAL A 1 14 ? -2.634 0.748 19.295 1.00 0.00 14 VAL A O 18
ATOM 26582 N N . THR A 1 15 ? -2.104 -0.048 21.320 1.00 0.00 15 THR A N 18
ATOM 26583 C CA . THR A 1 15 ? -1.818 1.261 21.879 1.00 0.00 15 THR A CA 18
ATOM 26584 C C . THR A 1 15 ? -0.341 1.362 22.260 1.00 0.00 15 THR A C 18
ATOM 26585 O O . THR A 1 15 ? 0.190 0.478 22.934 1.00 0.00 15 THR A O 18
ATOM 26596 N N . PRO A 1 16 ? 0.340 2.435 21.813 1.00 0.00 16 PRO A N 18
ATOM 26597 C CA . PRO A 1 16 ? 1.774 2.636 22.062 1.00 0.00 16 PRO A CA 18
ATOM 26598 C C . PRO A 1 16 ? 2.131 2.597 23.545 1.00 0.00 16 PRO A C 18
ATOM 26599 O O . PRO A 1 16 ? 1.475 3.237 24.370 1.00 0.00 16 PRO A O 18
ATOM 26610 N N . SER A 1 17 ? 3.165 1.830 23.874 1.00 0.00 17 SER A N 18
ATOM 26611 C CA . SER A 1 17 ? 3.661 1.742 25.242 1.00 0.00 17 SER A CA 18
ATOM 26612 C C . SER A 1 17 ? 4.153 3.104 25.724 1.00 0.00 17 SER A C 18
ATOM 26613 O O . SER A 1 17 ? 3.922 3.498 26.869 1.00 0.00 17 SER A O 18
ATOM 26621 N N . ALA A 1 18 ? 4.830 3.813 24.832 1.00 0.00 18 ALA A N 18
ATOM 26622 C CA . ALA A 1 18 ? 5.397 5.115 25.136 1.00 0.00 18 ALA A CA 18
ATOM 26623 C C . ALA A 1 18 ? 5.538 5.920 23.854 1.00 0.00 18 ALA A C 18
ATOM 26624 O O . ALA A 1 18 ? 5.176 5.438 22.778 1.00 0.00 18 ALA A O 18
ATOM 26631 N N . LEU A 1 19 ? 6.062 7.132 23.965 1.00 0.00 19 LEU A N 18
ATOM 26632 C CA . LEU A 1 19 ? 6.240 7.993 22.803 1.00 0.00 19 LEU A CA 18
ATOM 26633 C C . LEU A 1 19 ? 7.474 7.558 22.026 1.00 0.00 19 LEU A C 18
ATOM 26634 O O . LEU A 1 19 ? 7.437 7.399 20.808 1.00 0.00 19 LEU A O 18
ATOM 26650 N N . GLY A 1 20 ? 8.564 7.362 22.749 1.00 0.00 20 GLY A N 18
ATOM 26651 C CA . GLY A 1 20 ? 9.796 6.923 22.134 1.00 0.00 20 GLY A CA 18
ATOM 26652 C C . GLY A 1 20 ? 10.157 5.514 22.548 1.00 0.00 20 GLY A C 18
ATOM 26653 O O . GLY A 1 20 ? 9.323 4.787 23.092 1.00 0.00 20 GLY A O 18
ATOM 26657 N N . CYS A 1 21 ? 11.397 5.120 22.301 1.00 0.00 21 CYS A N 18
ATOM 26658 C CA . CYS A 1 21 ? 11.854 3.800 22.693 1.00 0.00 21 CYS A CA 18
ATOM 26659 C C . CYS A 1 21 ? 12.176 3.790 24.184 1.00 0.00 21 CYS A C 18
ATOM 26660 O O . CYS A 1 21 ? 13.202 4.318 24.611 1.00 0.00 21 CYS A O 18
ATOM 26668 N N . GLU A 1 22 ? 11.279 3.195 24.961 1.00 0.00 22 GLU A N 18
ATOM 26669 C CA . GLU A 1 22 ? 11.391 3.155 26.418 1.00 0.00 22 GLU A CA 18
ATOM 26670 C C . GLU A 1 22 ? 12.779 2.678 26.863 1.00 0.00 22 GLU A C 18
ATOM 26671 O O . GLU A 1 22 ? 13.376 3.256 27.772 1.00 0.00 22 GLU A O 18
ATOM 26683 N N . GLU A 1 23 ? 13.289 1.643 26.199 1.00 0.00 23 GLU A N 18
ATOM 26684 C CA . GLU A 1 23 ? 14.607 1.090 26.510 1.00 0.00 23 GLU A CA 18
ATOM 26685 C C . GLU A 1 23 ? 15.696 2.168 26.508 1.00 0.00 23 GLU A C 18
ATOM 26686 O O . GLU A 1 23 ? 16.373 2.373 27.511 1.00 0.00 23 GLU A O 18
ATOM 26698 N N . CYS A 1 24 ? 15.852 2.872 25.393 1.00 0.00 24 CYS A N 18
ATOM 26699 C CA . CYS A 1 24 ? 16.937 3.838 25.260 1.00 0.00 24 CYS A CA 18
ATOM 26700 C C . CYS A 1 24 ? 16.700 5.059 26.148 1.00 0.00 24 CYS A C 18
ATOM 26701 O O . CYS A 1 24 ? 17.649 5.708 26.590 1.00 0.00 24 CYS A O 18
ATOM 26709 N N . LEU A 1 25 ? 15.431 5.360 26.406 1.00 0.00 25 LEU A N 18
ATOM 26710 C CA . LEU A 1 25 ? 15.053 6.493 27.249 1.00 0.00 25 LEU A CA 18
ATOM 26711 C C . LEU A 1 25 ? 15.626 6.383 28.661 1.00 0.00 25 LEU A C 18
ATOM 26712 O O . LEU A 1 25 ? 15.883 7.399 29.305 1.00 0.00 25 LEU A O 18
ATOM 26728 N N . LYS A 1 26 ? 15.849 5.157 29.134 1.00 0.00 26 LYS A N 18
ATOM 26729 C CA . LYS A 1 26 ? 16.304 4.950 30.509 1.00 0.00 26 LYS A CA 18
ATOM 26730 C C . LYS A 1 26 ? 17.738 5.449 30.697 1.00 0.00 26 LYS A C 18
ATOM 26731 O O . LYS A 1 26 ? 18.152 5.776 31.808 1.00 0.00 26 LYS A O 18
ATOM 26750 N N . ILE A 1 27 ? 18.493 5.511 29.608 1.00 0.00 27 ILE A N 18
ATOM 26751 C CA . ILE A 1 27 ? 19.880 5.958 29.666 1.00 0.00 27 ILE A CA 18
ATOM 26752 C C . ILE A 1 27 ? 20.093 7.207 28.820 1.00 0.00 27 ILE A C 18
ATOM 26753 O O . ILE A 1 27 ? 21.209 7.714 28.712 1.00 0.00 27 ILE A O 18
ATOM 26769 N N . GLY A 1 28 ? 19.014 7.704 28.227 1.00 0.00 28 GLY A N 18
ATOM 26770 C CA . GLY A 1 28 ? 19.105 8.874 27.375 1.00 0.00 28 GLY A CA 18
ATOM 26771 C C . GLY A 1 28 ? 19.863 8.595 26.092 1.00 0.00 28 GLY A C 18
ATOM 26772 O O . GLY A 1 28 ? 20.750 9.357 25.705 1.00 0.00 28 GLY A O 18
ATOM 26776 N N . SER A 1 29 ? 19.525 7.492 25.443 1.00 0.00 29 SER A N 18
ATOM 26777 C CA . SER A 1 29 ? 20.148 7.119 24.182 1.00 0.00 29 SER A CA 18
ATOM 26778 C C . SER A 1 29 ? 19.280 7.594 23.017 1.00 0.00 29 SER A C 18
ATOM 26779 O O . SER A 1 29 ? 18.095 7.261 22.942 1.00 0.00 29 SER A O 18
ATOM 26787 N N . PRO A 1 30 ? 19.857 8.396 22.108 1.00 0.00 30 PRO A N 18
ATOM 26788 C CA . PRO A 1 30 ? 19.131 8.960 20.969 1.00 0.00 30 PRO A CA 18
ATOM 26789 C C . PRO A 1 30 ? 18.746 7.899 19.944 1.00 0.00 30 PRO A C 18
ATOM 26790 O O . PRO A 1 30 ? 19.582 7.102 19.509 1.00 0.00 30 PRO A O 18
ATOM 26801 N N . TRP A 1 31 ? 17.478 7.892 19.564 1.00 0.00 31 TRP A N 18
ATOM 26802 C CA . TRP A 1 31 ? 16.993 6.967 18.557 1.00 0.00 31 TRP A CA 18
ATOM 26803 C C . TRP A 1 31 ? 17.007 7.626 17.185 1.00 0.00 31 TRP A C 18
ATOM 26804 O O . TRP A 1 31 ? 17.066 8.852 17.073 1.00 0.00 31 TRP A O 18
ATOM 26825 N N . VAL A 1 32 ? 16.962 6.811 16.147 1.00 0.00 32 VAL A N 18
ATOM 26826 C CA . VAL A 1 32 ? 16.892 7.323 14.791 1.00 0.00 32 VAL A CA 18
ATOM 26827 C C . VAL A 1 32 ? 15.481 7.154 14.248 1.00 0.00 32 VAL A C 18
ATOM 26828 O O . VAL A 1 32 ? 14.870 8.100 13.765 1.00 0.00 32 VAL A O 18
ATOM 26841 N N . HIS A 1 33 ? 14.964 5.938 14.343 1.00 0.00 33 HIS A N 18
ATOM 26842 C CA . HIS A 1 33 ? 13.618 5.645 13.877 1.00 0.00 33 HIS A CA 18
ATOM 26843 C C . HIS A 1 33 ? 12.903 4.735 14.864 1.00 0.00 33 HIS A C 18
ATOM 26844 O O . HIS A 1 33 ? 13.537 3.923 15.542 1.00 0.00 33 HIS A O 18
ATOM 26859 N N . LEU A 1 34 ? 11.587 4.865 14.924 1.00 0.00 34 LEU A N 18
ATOM 26860 C CA . LEU A 1 34 ? 10.774 4.138 15.888 1.00 0.00 34 LEU A CA 18
ATOM 26861 C C . LEU A 1 34 ? 9.673 3.368 15.181 1.00 0.00 34 LEU A C 18
ATOM 26862 O O . LEU A 1 34 ? 9.018 3.889 14.276 1.00 0.00 34 LEU A O 18
ATOM 26878 N N . ARG A 1 35 ? 9.478 2.126 15.581 1.00 0.00 35 ARG A N 18
ATOM 26879 C CA . ARG A 1 35 ? 8.398 1.320 15.043 1.00 0.00 35 ARG A CA 18
ATOM 26880 C C . ARG A 1 35 ? 7.557 0.742 16.171 1.00 0.00 35 ARG A C 18
ATOM 26881 O O . ARG A 1 35 ? 8.082 0.331 17.209 1.00 0.00 35 ARG A O 18
ATOM 26902 N N . ILE A 1 36 ? 6.252 0.727 15.966 1.00 0.00 36 ILE A N 18
ATOM 26903 C CA . ILE A 1 36 ? 5.329 0.170 16.938 1.00 0.00 36 ILE A CA 18
ATOM 26904 C C . ILE A 1 36 ? 4.870 -1.205 16.483 1.00 0.00 36 ILE A C 18
ATOM 26905 O O . ILE A 1 36 ? 4.388 -1.391 15.368 1.00 0.00 36 ILE A O 18
ATOM 26921 N N . CYS A 1 37 ? 5.065 -2.170 17.348 1.00 0.00 37 CYS A N 18
ATOM 26922 C CA . CYS A 1 37 ? 4.723 -3.545 17.058 1.00 0.00 37 CYS A CA 18
ATOM 26923 C C . CYS A 1 37 ? 3.210 -3.736 17.101 1.00 0.00 37 CYS A C 18
ATOM 26924 O O . CYS A 1 37 ? 2.611 -3.711 18.176 1.00 0.00 37 CYS A O 18
ATOM 26931 N N . ARG A 1 38 ? 2.605 -3.951 15.932 1.00 0.00 38 ARG A N 18
ATOM 26932 C CA . ARG A 1 38 ? 1.144 -3.985 15.791 1.00 0.00 38 ARG A CA 18
ATOM 26933 C C . ARG A 1 38 ? 0.506 -5.203 16.457 1.00 0.00 38 ARG A C 18
ATOM 26934 O O . ARG A 1 38 ? -0.708 -5.384 16.386 1.00 0.00 38 ARG A O 18
ATOM 26955 N N . THR A 1 39 ? 1.309 -6.037 17.095 1.00 0.00 39 THR A N 18
ATOM 26956 C CA . THR A 1 39 ? 0.780 -7.223 17.746 1.00 0.00 39 THR A CA 18
ATOM 26957 C C . THR A 1 39 ? 0.530 -6.972 19.230 1.00 0.00 39 THR A C 18
ATOM 26958 O O . THR A 1 39 ? -0.575 -7.167 19.728 1.00 0.00 39 THR A O 18
ATOM 26969 N N . CYS A 1 40 ? 1.559 -6.522 19.930 1.00 0.00 40 CYS A N 18
ATOM 26970 C CA . CYS A 1 40 ? 1.469 -6.344 21.373 1.00 0.00 40 CYS A CA 18
ATOM 26971 C C . CYS A 1 40 ? 1.383 -4.861 21.741 1.00 0.00 40 CYS A C 18
ATOM 26972 O O . CYS A 1 40 ? 0.978 -4.509 22.845 1.00 0.00 40 CYS A O 18
ATOM 26979 N N . GLY A 1 41 ? 1.745 -3.993 20.798 1.00 0.00 41 GLY A N 18
ATOM 26980 C CA . GLY A 1 41 ? 1.645 -2.562 21.027 1.00 0.00 41 GLY A CA 18
ATOM 26981 C C . GLY A 1 41 ? 2.913 -1.946 21.583 1.00 0.00 41 GLY A C 18
ATOM 26982 O O . GLY A 1 41 ? 2.900 -0.804 22.038 1.00 0.00 41 GLY A O 18
ATOM 26986 N N . HIS A 1 42 ? 4.019 -2.677 21.532 1.00 0.00 42 HIS A N 18
ATOM 26987 C CA . HIS A 1 42 ? 5.254 -2.182 22.121 1.00 0.00 42 HIS A CA 18
ATOM 26988 C C . HIS A 1 42 ? 6.065 -1.413 21.089 1.00 0.00 42 HIS A C 18
ATOM 26989 O O . HIS A 1 42 ? 6.242 -1.871 19.957 1.00 0.00 42 HIS A O 18
ATOM 27004 N N . VAL A 1 43 ? 6.537 -0.241 21.485 1.00 0.00 43 VAL A N 18
ATOM 27005 C CA . VAL A 1 43 ? 7.323 0.613 20.605 1.00 0.00 43 VAL A CA 18
ATOM 27006 C C . VAL A 1 43 ? 8.813 0.324 20.769 1.00 0.00 43 VAL A C 18
ATOM 27007 O O . VAL A 1 43 ? 9.292 0.091 21.882 1.00 0.00 43 VAL A O 18
ATOM 27020 N N . GLY A 1 44 ? 9.536 0.317 19.660 1.00 0.00 44 GLY A N 18
ATOM 27021 C CA . GLY A 1 44 ? 10.963 0.092 19.709 1.00 0.00 44 GLY A CA 18
ATOM 27022 C C . GLY A 1 44 ? 11.688 0.783 18.575 1.00 0.00 44 GLY A C 18
ATOM 27023 O O . GLY A 1 44 ? 11.121 0.988 17.502 1.00 0.00 44 GLY A O 18
ATOM 27027 N N . CYS A 1 45 ? 12.936 1.159 18.813 1.00 0.00 45 CYS A N 18
ATOM 27028 C CA . CYS A 1 45 ? 13.750 1.778 17.780 1.00 0.00 45 CYS A CA 18
ATOM 27029 C C . CYS A 1 45 ? 14.185 0.738 16.756 1.00 0.00 45 CYS A C 18
ATOM 27030 O O . CYS A 1 45 ? 14.372 -0.434 17.092 1.00 0.00 45 CYS A O 18
ATOM 27038 N N . CYS A 1 46 ? 14.343 1.168 15.512 1.00 0.00 46 CYS A N 18
ATOM 27039 C CA . CYS A 1 46 ? 14.660 0.257 14.422 1.00 0.00 46 CYS A CA 18
ATOM 27040 C C . CYS A 1 46 ? 16.110 -0.221 14.518 1.00 0.00 46 CYS A C 18
ATOM 27041 O O . CYS A 1 46 ? 16.869 0.236 15.377 1.00 0.00 46 CYS A O 18
ATOM 27049 N N . ASP A 1 47 ? 16.492 -1.130 13.626 1.00 0.00 47 ASP A N 18
ATOM 27050 C CA . ASP A 1 47 ? 17.830 -1.719 13.640 1.00 0.00 47 ASP A CA 18
ATOM 27051 C C . ASP A 1 47 ? 18.880 -0.694 13.228 1.00 0.00 47 ASP A C 18
ATOM 27052 O O . ASP A 1 47 ? 20.068 -0.856 13.513 1.00 0.00 47 ASP A O 18
ATOM 27061 N N . ASP A 1 48 ? 18.433 0.356 12.546 1.00 0.00 48 ASP A N 18
ATOM 27062 C CA . ASP A 1 48 ? 19.309 1.463 12.170 1.00 0.00 48 ASP A CA 18
ATOM 27063 C C . ASP A 1 48 ? 19.771 2.215 13.416 1.00 0.00 48 ASP A C 18
ATOM 27064 O O . ASP A 1 48 ? 20.821 2.857 13.424 1.00 0.00 48 ASP A O 18
ATOM 27073 N N . SER A 1 49 ? 18.983 2.114 14.477 1.00 0.00 49 SER A N 18
ATOM 27074 C CA . SER A 1 49 ? 19.342 2.701 15.754 1.00 0.00 49 SER A CA 18
ATOM 27075 C C . SER A 1 49 ? 20.200 1.714 16.546 1.00 0.00 49 SER A C 18
ATOM 27076 O O . SER A 1 49 ? 20.021 0.502 16.424 1.00 0.00 49 SER A O 18
ATOM 27084 N N . PRO A 1 50 ? 21.125 2.217 17.385 1.00 0.00 50 PRO A N 18
ATOM 27085 C CA . PRO A 1 50 ? 22.144 1.386 18.060 1.00 0.00 50 PRO A CA 18
ATOM 27086 C C . PRO A 1 50 ? 21.577 0.384 19.069 1.00 0.00 50 PRO A C 18
ATOM 27087 O O . PRO A 1 50 ? 22.328 -0.301 19.758 1.00 0.00 50 PRO A O 18
ATOM 27098 N N . HIS A 1 51 ? 20.260 0.303 19.169 1.00 0.00 51 HIS A N 18
ATOM 27099 C CA . HIS A 1 51 ? 19.633 -0.637 20.086 1.00 0.00 51 HIS A CA 18
ATOM 27100 C C . HIS A 1 51 ? 18.940 -1.773 19.342 1.00 0.00 51 HIS A C 18
ATOM 27101 O O . HIS A 1 51 ? 18.812 -2.871 19.879 1.00 0.00 51 HIS A O 18
ATOM 27116 N N . LYS A 1 52 ? 18.499 -1.503 18.108 1.00 0.00 52 LYS A N 18
ATOM 27117 C CA . LYS A 1 52 ? 17.786 -2.497 17.293 1.00 0.00 52 LYS A CA 18
ATOM 27118 C C . LYS A 1 52 ? 16.652 -3.140 18.092 1.00 0.00 52 LYS A C 18
ATOM 27119 O O . LYS A 1 52 ? 16.419 -4.347 18.006 1.00 0.00 52 LYS A O 18
ATOM 27138 N N . HIS A 1 53 ? 15.933 -2.324 18.850 1.00 0.00 53 HIS A N 18
ATOM 27139 C CA . HIS A 1 53 ? 14.948 -2.833 19.798 1.00 0.00 53 HIS A CA 18
ATOM 27140 C C . HIS A 1 53 ? 13.748 -3.445 19.077 1.00 0.00 53 HIS A C 18
ATOM 27141 O O . HIS A 1 53 ? 13.022 -4.257 19.648 1.00 0.00 53 HIS A O 18
ATOM 27156 N N . ALA A 1 54 ? 13.542 -3.048 17.829 1.00 0.00 54 ALA A N 18
ATOM 27157 C CA . ALA A 1 54 ? 12.452 -3.584 17.026 1.00 0.00 54 ALA A CA 18
ATOM 27158 C C . ALA A 1 54 ? 12.768 -4.995 16.531 1.00 0.00 54 ALA A C 18
ATOM 27159 O O . ALA A 1 54 ? 11.936 -5.901 16.634 1.00 0.00 54 ALA A O 18
ATOM 27166 N N . THR A 1 55 ? 13.976 -5.180 16.009 1.00 0.00 55 THR A N 18
ATOM 27167 C CA . THR A 1 55 ? 14.385 -6.460 15.446 1.00 0.00 55 THR A CA 18
ATOM 27168 C C . THR A 1 55 ? 14.611 -7.496 16.543 1.00 0.00 55 THR A C 18
ATOM 27169 O O . THR A 1 55 ? 14.151 -8.637 16.441 1.00 0.00 55 THR A O 18
ATOM 27180 N N . ARG A 1 56 ? 15.308 -7.080 17.598 1.00 0.00 56 ARG A N 18
ATOM 27181 C CA . ARG A 1 56 ? 15.534 -7.926 18.766 1.00 0.00 56 ARG A CA 18
ATOM 27182 C C . ARG A 1 56 ? 14.214 -8.445 19.322 1.00 0.00 56 ARG A C 18
ATOM 27183 O O . ARG A 1 56 ? 14.103 -9.603 19.726 1.00 0.00 56 ARG A O 18
ATOM 27204 N N . HIS A 1 57 ? 13.212 -7.577 19.322 1.00 0.00 57 HIS A N 18
ATOM 27205 C CA . HIS A 1 57 ? 11.901 -7.919 19.842 1.00 0.00 57 HIS A CA 18
ATOM 27206 C C . HIS A 1 57 ? 11.253 -9.033 19.022 1.00 0.00 57 HIS A C 18
ATOM 27207 O O . HIS A 1 57 ? 10.651 -9.952 19.582 1.00 0.00 57 HIS A O 18
ATOM 27221 N N . PHE A 1 58 ? 11.368 -8.942 17.702 1.00 0.00 58 PHE A N 18
ATOM 27222 C CA . PHE A 1 58 ? 10.806 -9.957 16.819 1.00 0.00 58 PHE A CA 18
ATOM 27223 C C . PHE A 1 58 ? 11.417 -11.319 17.116 1.00 0.00 58 PHE A C 18
ATOM 27224 O O . PHE A 1 58 ? 10.712 -12.323 17.171 1.00 0.00 58 PHE A O 18
ATOM 27241 N N . HIS A 1 59 ? 12.723 -11.339 17.335 1.00 0.00 59 HIS A N 18
ATOM 27242 C CA . HIS A 1 59 ? 13.434 -12.580 17.607 1.00 0.00 59 HIS A CA 18
ATOM 27243 C C . HIS A 1 59 ? 12.973 -13.199 18.929 1.00 0.00 59 HIS A C 18
ATOM 27244 O O . HIS A 1 59 ? 13.022 -14.417 19.105 1.00 0.00 59 HIS A O 18
ATOM 27259 N N . ALA A 1 60 ? 12.514 -12.358 19.846 1.00 0.00 60 ALA A N 18
ATOM 27260 C CA . ALA A 1 60 ? 12.104 -12.817 21.168 1.00 0.00 60 ALA A CA 18
ATOM 27261 C C . ALA A 1 60 ? 10.638 -13.256 21.198 1.00 0.00 60 ALA A C 18
ATOM 27262 O O . ALA A 1 60 ? 10.307 -14.296 21.763 1.00 0.00 60 ALA A O 18
ATOM 27269 N N . THR A 1 61 ? 9.761 -12.467 20.591 1.00 0.00 61 THR A N 18
ATOM 27270 C CA . THR A 1 61 ? 8.326 -12.729 20.672 1.00 0.00 61 THR A CA 18
ATOM 27271 C C . THR A 1 61 ? 7.797 -13.468 19.445 1.00 0.00 61 THR A C 18
ATOM 27272 O O . THR A 1 61 ? 6.859 -14.262 19.546 1.00 0.00 61 THR A O 18
ATOM 27283 N N . GLY A 1 62 ? 8.398 -13.214 18.295 1.00 0.00 62 GLY A N 18
ATOM 27284 C CA . GLY A 1 62 ? 7.886 -13.768 17.058 1.00 0.00 62 GLY A CA 18
ATOM 27285 C C . GLY A 1 62 ? 6.781 -12.912 16.473 1.00 0.00 62 GLY A C 18
ATOM 27286 O O . GLY A 1 62 ? 5.828 -13.425 15.892 1.00 0.00 62 GLY A O 18
ATOM 27290 N N . HIS A 1 63 ? 6.911 -11.600 16.634 1.00 0.00 63 HIS A N 18
ATOM 27291 C CA . HIS A 1 63 ? 5.920 -10.659 16.117 1.00 0.00 63 HIS A CA 18
ATOM 27292 C C . HIS A 1 63 ? 6.465 -10.008 14.849 1.00 0.00 63 HIS A C 18
ATOM 27293 O O . HIS A 1 63 ? 7.255 -9.067 14.918 1.00 0.00 63 HIS A O 18
ATOM 27307 N N . PRO A 1 64 ? 6.052 -10.511 13.676 1.00 0.00 64 PRO A N 18
ATOM 27308 C CA . PRO A 1 64 ? 6.701 -10.196 12.400 1.00 0.00 64 PRO A CA 18
ATOM 27309 C C . PRO A 1 64 ? 6.237 -8.896 11.740 1.00 0.00 64 PRO A C 18
ATOM 27310 O O . PRO A 1 64 ? 6.624 -8.614 10.605 1.00 0.00 64 PRO A O 18
ATOM 27321 N N . ILE A 1 65 ? 5.419 -8.106 12.423 1.00 0.00 65 ILE A N 18
ATOM 27322 C CA . ILE A 1 65 ? 4.924 -6.866 11.834 1.00 0.00 65 ILE A CA 18
ATOM 27323 C C . ILE A 1 65 ? 5.120 -5.673 12.764 1.00 0.00 65 ILE A C 18
ATOM 27324 O O . ILE A 1 65 ? 4.680 -5.678 13.920 1.00 0.00 65 ILE A O 18
ATOM 27340 N N . ILE A 1 66 ? 5.790 -4.657 12.241 1.00 0.00 66 ILE A N 18
ATOM 27341 C CA . ILE A 1 66 ? 5.980 -3.404 12.950 1.00 0.00 66 ILE A CA 18
ATOM 27342 C C . ILE A 1 66 ? 5.509 -2.242 12.086 1.00 0.00 66 ILE A C 18
ATOM 27343 O O . ILE A 1 66 ? 5.700 -2.244 10.873 1.00 0.00 66 ILE A O 18
ATOM 27359 N N . GLU A 1 67 ? 4.883 -1.265 12.709 1.00 0.00 67 GLU A N 18
ATOM 27360 C CA . GLU A 1 67 ? 4.373 -0.106 11.997 1.00 0.00 67 GLU A CA 18
ATOM 27361 C C . GLU A 1 67 ? 5.292 1.088 12.212 1.00 0.00 67 GLU A C 18
ATOM 27362 O O . GLU A 1 67 ? 5.864 1.247 13.292 1.00 0.00 67 GLU A O 18
ATOM 27374 N N . GLY A 1 68 ? 5.450 1.908 11.182 1.00 0.00 68 GLY A N 18
ATOM 27375 C CA . GLY A 1 68 ? 6.263 3.101 11.304 1.00 0.00 68 GLY A CA 18
ATOM 27376 C C . GLY A 1 68 ? 5.634 4.113 12.242 1.00 0.00 68 GLY A C 18
ATOM 27377 O O . GLY A 1 68 ? 4.672 4.786 11.880 1.00 0.00 68 GLY A O 18
ATOM 27381 N N . TYR A 1 69 ? 6.179 4.225 13.448 1.00 0.00 69 TYR A N 18
ATOM 27382 C CA . TYR A 1 69 ? 5.602 5.098 14.460 1.00 0.00 69 TYR A CA 18
ATOM 27383 C C . TYR A 1 69 ? 6.258 6.476 14.434 1.00 0.00 69 TYR A C 18
ATOM 27384 O O . TYR A 1 69 ? 5.615 7.480 14.737 1.00 0.00 69 TYR A O 18
ATOM 27402 N N . ASP A 1 70 ? 7.534 6.526 14.068 1.00 0.00 70 ASP A N 18
ATOM 27403 C CA . ASP A 1 70 ? 8.237 7.804 13.971 1.00 0.00 70 ASP A CA 18
ATOM 27404 C C . ASP A 1 70 ? 7.902 8.547 12.662 1.00 0.00 70 ASP A C 18
ATOM 27405 O O . ASP A 1 70 ? 7.847 9.776 12.665 1.00 0.00 70 ASP A O 18
ATOM 27414 N N . PRO A 1 71 ? 7.678 7.851 11.514 1.00 0.00 71 PRO A N 18
ATOM 27415 C CA . PRO A 1 71 ? 7.214 8.489 10.298 1.00 0.00 71 PRO A CA 18
ATOM 27416 C C . PRO A 1 71 ? 5.704 8.327 10.103 1.00 0.00 71 PRO A C 18
ATOM 27417 O O . PRO A 1 71 ? 5.221 7.229 9.819 1.00 0.00 71 PRO A O 18
ATOM 27428 N N . PRO A 1 72 ? 4.938 9.419 10.258 1.00 0.00 72 PRO A N 18
ATOM 27429 C CA . PRO A 1 72 ? 3.475 9.411 10.092 1.00 0.00 72 PRO A CA 18
ATOM 27430 C C . PRO A 1 72 ? 3.037 9.239 8.632 1.00 0.00 72 PRO A C 18
ATOM 27431 O O . PRO A 1 72 ? 2.013 9.779 8.210 1.00 0.00 72 PRO A O 18
ATOM 27442 N N . GLU A 1 73 ? 3.808 8.468 7.876 1.00 0.00 73 GLU A N 18
ATOM 27443 C CA . GLU A 1 73 ? 3.495 8.186 6.484 1.00 0.00 73 GLU A CA 18
ATOM 27444 C C . GLU A 1 73 ? 2.416 7.113 6.405 1.00 0.00 73 GLU A C 18
ATOM 27445 O O . GLU A 1 73 ? 1.620 7.072 5.464 1.00 0.00 73 GLU A O 18
ATOM 27457 N N . GLY A 1 74 ? 2.398 6.248 7.411 1.00 0.00 74 GLY A N 18
ATOM 27458 C CA . GLY A 1 74 ? 1.424 5.181 7.457 1.00 0.00 74 GLY A CA 18
ATOM 27459 C C . GLY A 1 74 ? 1.868 3.969 6.668 1.00 0.00 74 GLY A C 18
ATOM 27460 O O . GLY A 1 74 ? 1.400 3.737 5.553 1.00 0.00 74 GLY A O 18
ATOM 27464 N N . TRP A 1 75 ? 2.781 3.197 7.234 1.00 0.00 75 TRP A N 18
ATOM 27465 C CA . TRP A 1 75 ? 3.238 1.976 6.595 1.00 0.00 75 TRP A CA 18
ATOM 27466 C C . TRP A 1 75 ? 3.702 0.964 7.631 1.00 0.00 75 TRP A C 18
ATOM 27467 O O . TRP A 1 75 ? 4.031 1.325 8.765 1.00 0.00 75 TRP A O 18
ATOM 27488 N N . GLY A 1 76 ? 3.720 -0.297 7.235 1.00 0.00 76 GLY A N 18
ATOM 27489 C CA . GLY A 1 76 ? 4.123 -1.355 8.130 1.00 0.00 76 GLY A CA 18
ATOM 27490 C C . GLY A 1 76 ? 5.132 -2.281 7.491 1.00 0.00 76 GLY A C 18
ATOM 27491 O O . GLY A 1 76 ? 5.068 -2.548 6.289 1.00 0.00 76 GLY A O 18
ATOM 27495 N N . TRP A 1 77 ? 6.056 -2.777 8.294 1.00 0.00 77 TRP A N 18
ATOM 27496 C CA . TRP A 1 77 ? 7.103 -3.654 7.810 1.00 0.00 77 TRP A CA 18
ATOM 27497 C C . TRP A 1 77 ? 6.869 -5.069 8.314 1.00 0.00 77 TRP A C 18
ATOM 27498 O O . TRP A 1 77 ? 6.597 -5.282 9.497 1.00 0.00 77 TRP A O 18
ATOM 27519 N N . CYS A 1 78 ? 6.960 -6.031 7.415 1.00 0.00 78 CYS A N 18
ATOM 27520 C CA . CYS A 1 78 ? 6.799 -7.425 7.783 1.00 0.00 78 CYS A CA 18
ATOM 27521 C C . CYS A 1 78 ? 8.132 -8.140 7.624 1.00 0.00 78 CYS A C 18
ATOM 27522 O O . CYS A 1 78 ? 8.599 -8.329 6.505 1.00 0.00 78 CYS A O 18
ATOM 27529 N N . TYR A 1 79 ? 8.735 -8.521 8.747 1.00 0.00 79 TYR A N 18
ATOM 27530 C CA . TYR A 1 79 ? 10.084 -9.094 8.762 1.00 0.00 79 TYR A CA 18
ATOM 27531 C C . TYR A 1 79 ? 10.236 -10.267 7.794 1.00 0.00 79 TYR A C 18
ATOM 27532 O O . TYR A 1 79 ? 11.044 -10.212 6.871 1.00 0.00 79 TYR A O 18
ATOM 27550 N N . VAL A 1 80 ? 9.446 -11.312 7.999 1.00 0.00 80 VAL A N 18
ATOM 27551 C CA . VAL A 1 80 ? 9.572 -12.541 7.214 1.00 0.00 80 VAL A CA 18
ATOM 27552 C C . VAL A 1 80 ? 9.192 -12.336 5.743 1.00 0.00 80 VAL A C 18
ATOM 27553 O O . VAL A 1 80 ? 9.579 -13.122 4.880 1.00 0.00 80 VAL A O 18
ATOM 27566 N N . ASP A 1 81 ? 8.433 -11.284 5.464 1.00 0.00 81 ASP A N 18
ATOM 27567 C CA . ASP A 1 81 ? 7.992 -10.997 4.098 1.00 0.00 81 ASP A CA 18
ATOM 27568 C C . ASP A 1 81 ? 8.995 -10.095 3.398 1.00 0.00 81 ASP A C 18
ATOM 27569 O O . ASP A 1 81 ? 9.154 -10.159 2.180 1.00 0.00 81 ASP A O 18
ATOM 27578 N N . GLU A 1 82 ? 9.637 -9.231 4.189 1.00 0.00 82 GLU A N 18
ATOM 27579 C CA . GLU A 1 82 ? 10.628 -8.275 3.689 1.00 0.00 82 GLU A CA 18
ATOM 27580 C C . GLU A 1 82 ? 9.962 -7.205 2.829 1.00 0.00 82 GLU A C 18
ATOM 27581 O O . GLU A 1 82 ? 10.616 -6.530 2.033 1.00 0.00 82 GLU A O 18
ATOM 27593 N N . VAL A 1 83 ? 8.660 -7.039 3.015 1.00 0.00 83 VAL A N 18
ATOM 27594 C CA . VAL A 1 83 ? 7.903 -6.042 2.273 1.00 0.00 83 VAL A CA 18
ATOM 27595 C C . VAL A 1 83 ? 7.388 -4.949 3.201 1.00 0.00 83 VAL A C 18
ATOM 27596 O O . VAL A 1 83 ? 7.065 -5.204 4.369 1.00 0.00 83 VAL A O 18
ATOM 27609 N N . MET A 1 84 ? 7.333 -3.736 2.678 1.00 0.00 84 MET A N 18
ATOM 27610 C CA . MET A 1 84 ? 6.800 -2.599 3.409 1.00 0.00 84 MET A CA 18
ATOM 27611 C C . MET A 1 84 ? 5.478 -2.167 2.787 1.00 0.00 84 MET A C 18
ATOM 27612 O O . MET A 1 84 ? 5.449 -1.607 1.691 1.00 0.00 84 MET A O 18
ATOM 27626 N N . PHE A 1 85 ? 4.389 -2.437 3.486 1.00 0.00 85 PHE A N 18
ATOM 27627 C CA . PHE A 1 85 ? 3.054 -2.175 2.961 1.00 0.00 85 PHE A CA 18
ATOM 27628 C C . PHE A 1 85 ? 2.460 -0.922 3.586 1.00 0.00 85 PHE A C 18
ATOM 27629 O O . PHE A 1 85 ? 2.978 -0.409 4.576 1.00 0.00 85 PHE A O 18
ATOM 27646 N N . ASP A 1 86 ? 1.370 -0.441 3.011 1.00 0.00 86 ASP A N 18
ATOM 27647 C CA . ASP A 1 86 ? 0.756 0.803 3.452 1.00 0.00 86 ASP A CA 18
ATOM 27648 C C . ASP A 1 86 ? -0.232 0.565 4.583 1.00 0.00 86 ASP A C 18
ATOM 27649 O O . ASP A 1 86 ? -1.082 -0.324 4.509 1.00 0.00 86 ASP A O 18
ATOM 27658 N N . LEU A 1 87 ? -0.117 1.373 5.622 1.00 0.00 87 LEU A N 18
ATOM 27659 C CA . LEU A 1 87 ? -1.028 1.317 6.753 1.00 0.00 87 LEU A CA 18
ATOM 27660 C C . LEU A 1 87 ? -1.614 2.694 7.018 1.00 0.00 87 LEU A C 18
ATOM 27661 O O . LEU A 1 87 ? -2.016 3.003 8.133 1.00 0.00 87 LEU A O 18
ATOM 27677 N N . SER A 1 88 ? -1.692 3.508 5.975 1.00 0.00 88 SER A N 18
ATOM 27678 C CA . SER A 1 88 ? -2.159 4.882 6.105 1.00 0.00 88 SER A CA 18
ATOM 27679 C C . SER A 1 88 ? -3.635 4.940 6.508 1.00 0.00 88 SER A C 18
ATOM 27680 O O . SER A 1 88 ? -4.126 5.983 6.936 1.00 0.00 88 SER A O 18
ATOM 27688 N N . ASP A 1 89 ? -4.341 3.823 6.376 1.00 0.00 89 ASP A N 18
ATOM 27689 C CA . ASP A 1 89 ? -5.754 3.776 6.730 1.00 0.00 89 ASP A CA 18
ATOM 27690 C C . ASP A 1 89 ? -5.966 3.076 8.064 1.00 0.00 89 ASP A C 18
ATOM 27691 O O . ASP A 1 89 ? -7.084 3.037 8.579 1.00 0.00 89 ASP A O 18
ATOM 27700 N N . ARG A 1 90 ? -4.898 2.523 8.629 1.00 0.00 90 ARG A N 18
ATOM 27701 C CA . ARG A 1 90 ? -5.012 1.754 9.866 1.00 0.00 90 ARG A CA 18
ATOM 27702 C C . ARG A 1 90 ? -3.954 2.165 10.882 1.00 0.00 90 ARG A C 18
ATOM 27703 O O . ARG A 1 90 ? -3.811 1.521 11.920 1.00 0.00 90 ARG A O 18
ATOM 27724 N N . MET A 1 91 ? -3.228 3.238 10.583 1.00 0.00 91 MET A N 18
ATOM 27725 C CA . MET A 1 91 ? -2.084 3.655 11.398 1.00 0.00 91 MET A CA 18
ATOM 27726 C C . MET A 1 91 ? -2.486 3.970 12.837 1.00 0.00 91 MET A C 18
ATOM 27727 O O . MET A 1 91 ? -3.576 4.489 13.100 1.00 0.00 91 MET A O 18
ATOM 27741 N N . THR A 1 92 ? -1.587 3.652 13.757 1.00 0.00 92 THR A N 18
ATOM 27742 C CA . THR A 1 92 ? -1.831 3.807 15.181 1.00 0.00 92 THR A CA 18
ATOM 27743 C C . THR A 1 92 ? -1.843 5.281 15.585 1.00 0.00 92 THR A C 18
ATOM 27744 O O . THR A 1 92 ? -0.968 6.050 15.182 1.00 0.00 92 THR A O 18
ATOM 27755 N N . PRO A 1 93 ? -2.851 5.702 16.364 1.00 0.00 93 PRO A N 18
ATOM 27756 C CA . PRO A 1 93 ? -2.922 7.064 16.897 1.00 0.00 93 PRO A CA 18
ATOM 27757 C C . PRO A 1 93 ? -1.804 7.333 17.901 1.00 0.00 93 PRO A C 18
ATOM 27758 O O . PRO A 1 93 ? -1.723 6.675 18.943 1.00 0.00 93 PRO A O 18
ATOM 27769 N N . HIS A 1 94 ? -0.937 8.288 17.576 1.00 0.00 94 HIS A N 18
ATOM 27770 C CA . HIS A 1 94 ? 0.194 8.622 18.438 1.00 0.00 94 HIS A CA 18
ATOM 27771 C C . HIS A 1 94 ? -0.290 9.121 19.798 1.00 0.00 94 HIS A C 18
ATOM 27772 O O . HIS A 1 94 ? -1.286 9.842 19.887 1.00 0.00 94 HIS A O 18
ATOM 27787 N N . ASN A 1 95 ? 0.420 8.734 20.848 1.00 0.00 95 ASN A N 18
ATOM 27788 C CA . ASN A 1 95 ? 0.019 9.064 22.214 1.00 0.00 95 ASN A CA 18
ATOM 27789 C C . ASN A 1 95 ? 0.630 10.387 22.674 1.00 0.00 95 ASN A C 18
ATOM 27790 O O . ASN A 1 95 ? 0.396 10.832 23.798 1.00 0.00 95 ASN A O 18
ATOM 27801 N N . GLY A 1 96 ? 1.420 11.003 21.809 1.00 0.00 96 GLY A N 18
ATOM 27802 C CA . GLY A 1 96 ? 2.020 12.279 22.136 1.00 0.00 96 GLY A CA 18
ATOM 27803 C C . GLY A 1 96 ? 3.031 12.718 21.097 1.00 0.00 96 GLY A C 18
ATOM 27804 O O . GLY A 1 96 ? 3.252 12.008 20.112 1.00 0.00 96 GLY A O 18
ATOM 27808 N N . PRO A 1 97 ? 3.645 13.897 21.279 1.00 0.00 97 PRO A N 18
ATOM 27809 C CA . PRO A 1 97 ? 4.673 14.413 20.377 1.00 0.00 97 PRO A CA 18
ATOM 27810 C C . PRO A 1 97 ? 6.023 13.744 20.616 1.00 0.00 97 PRO A C 18
ATOM 27811 O O . PRO A 1 97 ? 6.616 13.880 21.688 1.00 0.00 97 PRO A O 18
ATOM 27822 N N . ILE A 1 98 ? 6.500 13.018 19.619 1.00 0.00 98 ILE A N 18
ATOM 27823 C CA . ILE A 1 98 ? 7.759 12.297 19.734 1.00 0.00 98 ILE A CA 18
ATOM 27824 C C . ILE A 1 98 ? 8.942 13.220 19.448 1.00 0.00 98 ILE A C 18
ATOM 27825 O O . ILE A 1 98 ? 8.963 13.909 18.428 1.00 0.00 98 ILE A O 18
ATOM 27841 N N . PRO A 1 99 ? 9.929 13.262 20.360 1.00 0.00 99 PRO A N 18
ATOM 27842 C CA . PRO A 1 99 ? 11.152 14.046 20.167 1.00 0.00 99 PRO A CA 18
ATOM 27843 C C . PRO A 1 99 ? 11.909 13.613 18.915 1.00 0.00 99 PRO A C 18
ATOM 27844 O O . PRO A 1 99 ? 12.415 12.490 18.833 1.00 0.00 99 PRO A O 18
ATOM 27855 N N . ARG A 1 100 ? 11.971 14.498 17.937 1.00 0.00 100 ARG A N 18
ATOM 27856 C CA . ARG A 1 100 ? 12.611 14.190 16.673 1.00 0.00 100 ARG A CA 18
ATOM 27857 C C . ARG A 1 100 ? 14.076 14.600 16.709 1.00 0.00 100 ARG A C 18
ATOM 27858 O O . ARG A 1 100 ? 14.400 15.788 16.683 1.00 0.00 100 ARG A O 18
ATOM 27879 N N . TYR A 1 101 ? 14.957 13.614 16.796 1.00 0.00 101 TYR A N 18
ATOM 27880 C CA . TYR A 1 101 ? 16.389 13.876 16.790 1.00 0.00 101 TYR A CA 18
ATOM 27881 C C . TYR A 1 101 ? 16.901 13.996 15.360 1.00 0.00 101 TYR A C 18
ATOM 27882 O O . TYR A 1 101 ? 17.871 14.703 15.093 1.00 0.00 101 TYR A O 18
ATOM 27900 N N . VAL A 1 102 ? 16.236 13.302 14.444 1.00 0.00 102 VAL A N 18
ATOM 27901 C CA . VAL A 1 102 ? 16.624 13.312 13.041 1.00 0.00 102 VAL A CA 18
ATOM 27902 C C . VAL A 1 102 ? 15.595 14.058 12.188 1.00 0.00 102 VAL A C 18
ATOM 27903 O O . VAL A 1 102 ? 14.707 13.407 11.596 1.00 0.00 102 VAL A O 18
ATOM 27919 N N . MET A 1 1 ? 5.681 0.355 -2.026 1.00 0.00 1 MET A N 19
ATOM 27920 C CA . MET A 1 1 ? 4.778 -0.167 -0.975 1.00 0.00 1 MET A CA 19
ATOM 27921 C C . MET A 1 1 ? 3.831 -1.208 -1.559 1.00 0.00 1 MET A C 19
ATOM 27922 O O . MET A 1 1 ? 3.588 -1.232 -2.767 1.00 0.00 1 MET A O 19
ATOM 27938 N N . THR A 1 2 ? 3.308 -2.065 -0.697 1.00 0.00 2 THR A N 19
ATOM 27939 C CA . THR A 1 2 ? 2.379 -3.105 -1.109 1.00 0.00 2 THR A CA 19
ATOM 27940 C C . THR A 1 2 ? 1.004 -2.870 -0.487 1.00 0.00 2 THR A C 19
ATOM 27941 O O . THR A 1 2 ? 0.780 -1.847 0.167 1.00 0.00 2 THR A O 19
ATOM 27952 N N . MET A 1 3 ? 0.088 -3.804 -0.697 1.00 0.00 3 MET A N 19
ATOM 27953 C CA . MET A 1 3 ? -1.251 -3.704 -0.130 1.00 0.00 3 MET A CA 19
ATOM 27954 C C . MET A 1 3 ? -1.264 -4.254 1.291 1.00 0.00 3 MET A C 19
ATOM 27955 O O . MET A 1 3 ? -1.923 -3.710 2.178 1.00 0.00 3 MET A O 19
ATOM 27969 N N . GLY A 1 4 ? -0.521 -5.332 1.500 1.00 0.00 4 GLY A N 19
ATOM 27970 C CA . GLY A 1 4 ? -0.461 -5.955 2.803 1.00 0.00 4 GLY A CA 19
ATOM 27971 C C . GLY A 1 4 ? -0.227 -7.446 2.701 1.00 0.00 4 GLY A C 19
ATOM 27972 O O . GLY A 1 4 ? 0.443 -7.909 1.780 1.00 0.00 4 GLY A O 19
ATOM 27976 N N . CYS A 1 5 ? -0.778 -8.195 3.643 1.00 0.00 5 CYS A N 19
ATOM 27977 C CA . CYS A 1 5 ? -0.645 -9.647 3.653 1.00 0.00 5 CYS A CA 19
ATOM 27978 C C . CYS A 1 5 ? -1.639 -10.240 4.645 1.00 0.00 5 CYS A C 19
ATOM 27979 O O . CYS A 1 5 ? -2.291 -9.497 5.375 1.00 0.00 5 CYS A O 19
ATOM 27986 N N . ARG A 1 6 ? -1.738 -11.568 4.683 1.00 0.00 6 ARG A N 19
ATOM 27987 C CA . ARG A 1 6 ? -2.700 -12.259 5.548 1.00 0.00 6 ARG A CA 19
ATOM 27988 C C . ARG A 1 6 ? -2.526 -11.871 7.019 1.00 0.00 6 ARG A C 19
ATOM 27989 O O . ARG A 1 6 ? -3.486 -11.864 7.787 1.00 0.00 6 ARG A O 19
ATOM 28010 N N . HIS A 1 7 ? -1.298 -11.530 7.398 1.00 0.00 7 HIS A N 19
ATOM 28011 C CA . HIS A 1 7 ? -0.996 -11.114 8.767 1.00 0.00 7 HIS A CA 19
ATOM 28012 C C . HIS A 1 7 ? -1.716 -9.817 9.130 1.00 0.00 7 HIS A C 19
ATOM 28013 O O . HIS A 1 7 ? -1.953 -9.540 10.305 1.00 0.00 7 HIS A O 19
ATOM 28027 N N . VAL A 1 8 ? -2.049 -9.021 8.116 1.00 0.00 8 VAL A N 19
ATOM 28028 C CA . VAL A 1 8 ? -2.681 -7.722 8.327 1.00 0.00 8 VAL A CA 19
ATOM 28029 C C . VAL A 1 8 ? -4.042 -7.885 9.012 1.00 0.00 8 VAL A C 19
ATOM 28030 O O . VAL A 1 8 ? -4.490 -7.004 9.740 1.00 0.00 8 VAL A O 19
ATOM 28043 N N . ALA A 1 9 ? -4.687 -9.029 8.789 1.00 0.00 9 ALA A N 19
ATOM 28044 C CA . ALA A 1 9 ? -5.992 -9.302 9.384 1.00 0.00 9 ALA A CA 19
ATOM 28045 C C . ALA A 1 9 ? -5.884 -9.569 10.887 1.00 0.00 9 ALA A C 19
ATOM 28046 O O . ALA A 1 9 ? -6.888 -9.835 11.551 1.00 0.00 9 ALA A O 19
ATOM 28053 N N . GLY A 1 10 ? -4.670 -9.500 11.422 1.00 0.00 10 GLY A N 19
ATOM 28054 C CA . GLY A 1 10 ? -4.469 -9.751 12.834 1.00 0.00 10 GLY A CA 19
ATOM 28055 C C . GLY A 1 10 ? -3.896 -8.556 13.576 1.00 0.00 10 GLY A C 19
ATOM 28056 O O . GLY A 1 10 ? -3.523 -8.671 14.744 1.00 0.00 10 GLY A O 19
ATOM 28060 N N . ILE A 1 11 ? -3.797 -7.415 12.905 1.00 0.00 11 ILE A N 19
ATOM 28061 C CA . ILE A 1 11 ? -3.296 -6.206 13.552 1.00 0.00 11 ILE A CA 19
ATOM 28062 C C . ILE A 1 11 ? -4.438 -5.272 13.930 1.00 0.00 11 ILE A C 19
ATOM 28063 O O . ILE A 1 11 ? -5.445 -5.186 13.228 1.00 0.00 11 ILE A O 19
ATOM 28079 N N . ARG A 1 12 ? -4.270 -4.572 15.039 1.00 0.00 12 ARG A N 19
ATOM 28080 C CA . ARG A 1 12 ? -5.280 -3.639 15.516 1.00 0.00 12 ARG A CA 19
ATOM 28081 C C . ARG A 1 12 ? -4.626 -2.315 15.887 1.00 0.00 12 ARG A C 19
ATOM 28082 O O . ARG A 1 12 ? -3.398 -2.203 15.873 1.00 0.00 12 ARG A O 19
ATOM 28103 N N . THR A 1 13 ? -5.435 -1.312 16.194 1.00 0.00 13 THR A N 19
ATOM 28104 C CA . THR A 1 13 ? -4.916 -0.030 16.640 1.00 0.00 13 THR A CA 19
ATOM 28105 C C . THR A 1 13 ? -4.556 -0.113 18.118 1.00 0.00 13 THR A C 19
ATOM 28106 O O . THR A 1 13 ? -5.420 -0.040 18.992 1.00 0.00 13 THR A O 19
ATOM 28117 N N . VAL A 1 14 ? -3.276 -0.295 18.383 1.00 0.00 14 VAL A N 19
ATOM 28118 C CA . VAL A 1 14 ? -2.799 -0.576 19.726 1.00 0.00 14 VAL A CA 19
ATOM 28119 C C . VAL A 1 14 ? -2.436 0.693 20.486 1.00 0.00 14 VAL A C 19
ATOM 28120 O O . VAL A 1 14 ? -2.158 1.733 19.890 1.00 0.00 14 VAL A O 19
ATOM 28133 N N . THR A 1 15 ? -2.449 0.589 21.806 1.00 0.00 15 THR A N 19
ATOM 28134 C CA . THR A 1 15 ? -2.110 1.702 22.673 1.00 0.00 15 THR A CA 19
ATOM 28135 C C . THR A 1 15 ? -0.594 1.804 22.834 1.00 0.00 15 THR A C 19
ATOM 28136 O O . THR A 1 15 ? 0.057 0.834 23.222 1.00 0.00 15 THR A O 19
ATOM 28147 N N . PRO A 1 16 ? -0.014 2.970 22.511 1.00 0.00 16 PRO A N 19
ATOM 28148 C CA . PRO A 1 16 ? 1.429 3.200 22.642 1.00 0.00 16 PRO A CA 19
ATOM 28149 C C . PRO A 1 16 ? 1.902 3.075 24.089 1.00 0.00 16 PRO A C 19
ATOM 28150 O O . PRO A 1 16 ? 1.447 3.810 24.971 1.00 0.00 16 PRO A O 19
ATOM 28161 N N . SER A 1 17 ? 2.802 2.130 24.330 1.00 0.00 17 SER A N 19
ATOM 28162 C CA . SER A 1 17 ? 3.347 1.911 25.661 1.00 0.00 17 SER A CA 19
ATOM 28163 C C . SER A 1 17 ? 4.370 2.991 26.016 1.00 0.00 17 SER A C 19
ATOM 28164 O O . SER A 1 17 ? 4.556 3.326 27.188 1.00 0.00 17 SER A O 19
ATOM 28172 N N . ALA A 1 18 ? 5.022 3.537 25.001 1.00 0.00 18 ALA A N 19
ATOM 28173 C CA . ALA A 1 18 ? 6.012 4.585 25.199 1.00 0.00 18 ALA A CA 19
ATOM 28174 C C . ALA A 1 18 ? 5.927 5.600 24.069 1.00 0.00 18 ALA A C 19
ATOM 28175 O O . ALA A 1 18 ? 5.344 5.315 23.023 1.00 0.00 18 ALA A O 19
ATOM 28182 N N . LEU A 1 19 ? 6.497 6.780 24.283 1.00 0.00 19 LEU A N 19
ATOM 28183 C CA . LEU A 1 19 ? 6.521 7.814 23.255 1.00 0.00 19 LEU A CA 19
ATOM 28184 C C . LEU A 1 19 ? 7.510 7.427 22.166 1.00 0.00 19 LEU A C 19
ATOM 28185 O O . LEU A 1 19 ? 7.289 7.672 20.984 1.00 0.00 19 LEU A O 19
ATOM 28201 N N . GLY A 1 20 ? 8.603 6.816 22.589 1.00 0.00 20 GLY A N 19
ATOM 28202 C CA . GLY A 1 20 ? 9.610 6.350 21.668 1.00 0.00 20 GLY A CA 19
ATOM 28203 C C . GLY A 1 20 ? 10.290 5.103 22.182 1.00 0.00 20 GLY A C 19
ATOM 28204 O O . GLY A 1 20 ? 9.625 4.138 22.553 1.00 0.00 20 GLY A O 19
ATOM 28208 N N . CYS A 1 21 ? 11.612 5.113 22.217 1.00 0.00 21 CYS A N 19
ATOM 28209 C CA . CYS A 1 21 ? 12.343 3.991 22.773 1.00 0.00 21 CYS A CA 19
ATOM 28210 C C . CYS A 1 21 ? 12.526 4.202 24.270 1.00 0.00 21 CYS A C 19
ATOM 28211 O O . CYS A 1 21 ? 13.342 5.019 24.702 1.00 0.00 21 CYS A O 19
ATOM 28219 N N . GLU A 1 22 ? 11.750 3.459 25.044 1.00 0.00 22 GLU A N 19
ATOM 28220 C CA . GLU A 1 22 ? 11.677 3.635 26.489 1.00 0.00 22 GLU A CA 19
ATOM 28221 C C . GLU A 1 22 ? 13.035 3.415 27.166 1.00 0.00 22 GLU A C 19
ATOM 28222 O O . GLU A 1 22 ? 13.396 4.136 28.102 1.00 0.00 22 GLU A O 19
ATOM 28234 N N . GLU A 1 23 ? 13.787 2.434 26.681 1.00 0.00 23 GLU A N 19
ATOM 28235 C CA . GLU A 1 23 ? 15.095 2.121 27.240 1.00 0.00 23 GLU A CA 19
ATOM 28236 C C . GLU A 1 23 ? 16.089 3.246 26.968 1.00 0.00 23 GLU A C 19
ATOM 28237 O O . GLU A 1 23 ? 16.804 3.676 27.864 1.00 0.00 23 GLU A O 19
ATOM 28249 N N . CYS A 1 24 ? 16.120 3.737 25.739 1.00 0.00 24 CYS A N 19
ATOM 28250 C CA . CYS A 1 24 ? 17.023 4.825 25.383 1.00 0.00 24 CYS A CA 19
ATOM 28251 C C . CYS A 1 24 ? 16.761 6.057 26.250 1.00 0.00 24 CYS A C 19
ATOM 28252 O O . CYS A 1 24 ? 17.686 6.783 26.614 1.00 0.00 24 CYS A O 19
ATOM 28260 N N . LEU A 1 25 ? 15.502 6.261 26.616 1.00 0.00 25 LEU A N 19
ATOM 28261 C CA . LEU A 1 25 ? 15.107 7.421 27.407 1.00 0.00 25 LEU A CA 19
ATOM 28262 C C . LEU A 1 25 ? 15.621 7.348 28.846 1.00 0.00 25 LEU A C 19
ATOM 28263 O O . LEU A 1 25 ? 15.641 8.358 29.547 1.00 0.00 25 LEU A O 19
ATOM 28279 N N . LYS A 1 26 ? 16.047 6.168 29.289 1.00 0.00 26 LYS A N 19
ATOM 28280 C CA . LYS A 1 26 ? 16.524 6.010 30.661 1.00 0.00 26 LYS A CA 19
ATOM 28281 C C . LYS A 1 26 ? 17.943 6.560 30.804 1.00 0.00 26 LYS A C 19
ATOM 28282 O O . LYS A 1 26 ? 18.375 6.915 31.902 1.00 0.00 26 LYS A O 19
ATOM 28301 N N . ILE A 1 27 ? 18.662 6.641 29.689 1.00 0.00 27 ILE A N 19
ATOM 28302 C CA . ILE A 1 27 ? 20.041 7.118 29.709 1.00 0.00 27 ILE A CA 19
ATOM 28303 C C . ILE A 1 27 ? 20.235 8.313 28.782 1.00 0.00 27 ILE A C 19
ATOM 28304 O O . ILE A 1 27 ? 21.338 8.841 28.662 1.00 0.00 27 ILE A O 19
ATOM 28320 N N . GLY A 1 28 ? 19.158 8.740 28.136 1.00 0.00 28 GLY A N 19
ATOM 28321 C CA . GLY A 1 28 ? 19.243 9.857 27.211 1.00 0.00 28 GLY A CA 19
ATOM 28322 C C . GLY A 1 28 ? 19.939 9.480 25.916 1.00 0.00 28 GLY A C 19
ATOM 28323 O O . GLY A 1 28 ? 20.692 10.272 25.352 1.00 0.00 28 GLY A O 19
ATOM 28327 N N . SER A 1 29 ? 19.681 8.270 25.449 1.00 0.00 29 SER A N 19
ATOM 28328 C CA . SER A 1 29 ? 20.296 7.769 24.232 1.00 0.00 29 SER A CA 19
ATOM 28329 C C . SER A 1 29 ? 19.454 8.145 23.016 1.00 0.00 29 SER A C 19
ATOM 28330 O O . SER A 1 29 ? 18.239 7.934 23.003 1.00 0.00 29 SER A O 19
ATOM 28338 N N . PRO A 1 30 ? 20.086 8.728 21.989 1.00 0.00 30 PRO A N 19
ATOM 28339 C CA . PRO A 1 30 ? 19.404 9.086 20.749 1.00 0.00 30 PRO A CA 19
ATOM 28340 C C . PRO A 1 30 ? 19.146 7.872 19.861 1.00 0.00 30 PRO A C 19
ATOM 28341 O O . PRO A 1 30 ? 19.989 6.979 19.741 1.00 0.00 30 PRO A O 19
ATOM 28352 N N . TRP A 1 31 ? 17.972 7.836 19.256 1.00 0.00 31 TRP A N 19
ATOM 28353 C CA . TRP A 1 31 ? 17.612 6.766 18.340 1.00 0.00 31 TRP A CA 19
ATOM 28354 C C . TRP A 1 31 ? 17.601 7.283 16.909 1.00 0.00 31 TRP A C 19
ATOM 28355 O O . TRP A 1 31 ? 17.772 8.481 16.673 1.00 0.00 31 TRP A O 19
ATOM 28376 N N . VAL A 1 32 ? 17.401 6.384 15.960 1.00 0.00 32 VAL A N 19
ATOM 28377 C CA . VAL A 1 32 ? 17.314 6.770 14.563 1.00 0.00 32 VAL A CA 19
ATOM 28378 C C . VAL A 1 32 ? 15.861 6.727 14.101 1.00 0.00 32 VAL A C 19
ATOM 28379 O O . VAL A 1 32 ? 15.311 7.737 13.664 1.00 0.00 32 VAL A O 19
ATOM 28392 N N . HIS A 1 33 ? 15.236 5.558 14.202 1.00 0.00 33 HIS A N 19
ATOM 28393 C CA . HIS A 1 33 ? 13.828 5.411 13.846 1.00 0.00 33 HIS A CA 19
ATOM 28394 C C . HIS A 1 33 ? 13.084 4.615 14.911 1.00 0.00 33 HIS A C 19
ATOM 28395 O O . HIS A 1 33 ? 13.687 3.845 15.662 1.00 0.00 33 HIS A O 19
ATOM 28410 N N . LEU A 1 34 ? 11.770 4.794 14.955 1.00 0.00 34 LEU A N 19
ATOM 28411 C CA . LEU A 1 34 ? 10.929 4.133 15.942 1.00 0.00 34 LEU A CA 19
ATOM 28412 C C . LEU A 1 34 ? 9.770 3.415 15.270 1.00 0.00 34 LEU A C 19
ATOM 28413 O O . LEU A 1 34 ? 9.247 3.869 14.249 1.00 0.00 34 LEU A O 19
ATOM 28429 N N . ARG A 1 35 ? 9.365 2.301 15.857 1.00 0.00 35 ARG A N 19
ATOM 28430 C CA . ARG A 1 35 ? 8.266 1.508 15.329 1.00 0.00 35 ARG A CA 19
ATOM 28431 C C . ARG A 1 35 ? 7.318 1.073 16.441 1.00 0.00 35 ARG A C 19
ATOM 28432 O O . ARG A 1 35 ? 7.749 0.626 17.506 1.00 0.00 35 ARG A O 19
ATOM 28453 N N . ILE A 1 36 ? 6.028 1.221 16.195 1.00 0.00 36 ILE A N 19
ATOM 28454 C CA . ILE A 1 36 ? 5.016 0.750 17.123 1.00 0.00 36 ILE A CA 19
ATOM 28455 C C . ILE A 1 36 ? 4.510 -0.611 16.668 1.00 0.00 36 ILE A C 19
ATOM 28456 O O . ILE A 1 36 ? 4.059 -0.791 15.540 1.00 0.00 36 ILE A O 19
ATOM 28472 N N . CYS A 1 37 ? 4.644 -1.576 17.544 1.00 0.00 37 CYS A N 19
ATOM 28473 C CA . CYS A 1 37 ? 4.261 -2.943 17.252 1.00 0.00 37 CYS A CA 19
ATOM 28474 C C . CYS A 1 37 ? 2.743 -3.087 17.309 1.00 0.00 37 CYS A C 19
ATOM 28475 O O . CYS A 1 37 ? 2.154 -3.052 18.391 1.00 0.00 37 CYS A O 19
ATOM 28482 N N . ARG A 1 38 ? 2.125 -3.271 16.141 1.00 0.00 38 ARG A N 19
ATOM 28483 C CA . ARG A 1 38 ? 0.663 -3.227 16.000 1.00 0.00 38 ARG A CA 19
ATOM 28484 C C . ARG A 1 38 ? -0.038 -4.423 16.650 1.00 0.00 38 ARG A C 19
ATOM 28485 O O . ARG A 1 38 ? -1.250 -4.583 16.508 1.00 0.00 38 ARG A O 19
ATOM 28506 N N . THR A 1 39 ? 0.710 -5.258 17.354 1.00 0.00 39 THR A N 19
ATOM 28507 C CA . THR A 1 39 ? 0.124 -6.426 17.992 1.00 0.00 39 THR A CA 19
ATOM 28508 C C . THR A 1 39 ? -0.078 -6.203 19.491 1.00 0.00 39 THR A C 19
ATOM 28509 O O . THR A 1 39 ? -1.048 -6.684 20.072 1.00 0.00 39 THR A O 19
ATOM 28520 N N . CYS A 1 40 ? 0.823 -5.448 20.112 1.00 0.00 40 CYS A N 19
ATOM 28521 C CA . CYS A 1 40 ? 0.791 -5.294 21.565 1.00 0.00 40 CYS A CA 19
ATOM 28522 C C . CYS A 1 40 ? 0.871 -3.823 21.984 1.00 0.00 40 CYS A C 19
ATOM 28523 O O . CYS A 1 40 ? 0.530 -3.478 23.111 1.00 0.00 40 CYS A O 19
ATOM 28530 N N . GLY A 1 41 ? 1.312 -2.955 21.073 1.00 0.00 41 GLY A N 19
ATOM 28531 C CA . GLY A 1 41 ? 1.374 -1.533 21.379 1.00 0.00 41 GLY A CA 19
ATOM 28532 C C . GLY A 1 41 ? 2.729 -1.083 21.893 1.00 0.00 41 GLY A C 19
ATOM 28533 O O . GLY A 1 41 ? 2.888 0.057 22.328 1.00 0.00 41 GLY A O 19
ATOM 28537 N N . HIS A 1 42 ? 3.720 -1.959 21.827 1.00 0.00 42 HIS A N 19
ATOM 28538 C CA . HIS A 1 42 ? 5.034 -1.622 22.350 1.00 0.00 42 HIS A CA 19
ATOM 28539 C C . HIS A 1 42 ? 5.862 -0.941 21.270 1.00 0.00 42 HIS A C 19
ATOM 28540 O O . HIS A 1 42 ? 5.995 -1.455 20.153 1.00 0.00 42 HIS A O 19
ATOM 28555 N N . VAL A 1 43 ? 6.401 0.218 21.608 1.00 0.00 43 VAL A N 19
ATOM 28556 C CA . VAL A 1 43 ? 7.202 1.003 20.685 1.00 0.00 43 VAL A CA 19
ATOM 28557 C C . VAL A 1 43 ? 8.680 0.695 20.894 1.00 0.00 43 VAL A C 19
ATOM 28558 O O . VAL A 1 43 ? 9.142 0.582 22.029 1.00 0.00 43 VAL A O 19
ATOM 28571 N N . GLY A 1 44 ? 9.416 0.531 19.806 1.00 0.00 44 GLY A N 19
ATOM 28572 C CA . GLY A 1 44 ? 10.827 0.255 19.920 1.00 0.00 44 GLY A CA 19
ATOM 28573 C C . GLY A 1 44 ? 11.624 0.946 18.845 1.00 0.00 44 GLY A C 19
ATOM 28574 O O . GLY A 1 44 ? 11.066 1.376 17.837 1.00 0.00 44 GLY A O 19
ATOM 28578 N N . CYS A 1 45 ? 12.920 1.067 19.062 1.00 0.00 45 CYS A N 19
ATOM 28579 C CA . CYS A 1 45 ? 13.808 1.619 18.056 1.00 0.00 45 CYS A CA 19
ATOM 28580 C C . CYS A 1 45 ? 14.060 0.579 16.970 1.00 0.00 45 CYS A C 19
ATOM 28581 O O . CYS A 1 45 ? 14.117 -0.621 17.256 1.00 0.00 45 CYS A O 19
ATOM 28589 N N . CYS A 1 46 ? 14.199 1.031 15.735 1.00 0.00 46 CYS A N 19
ATOM 28590 C CA . CYS A 1 46 ? 14.404 0.127 14.613 1.00 0.00 46 CYS A CA 19
ATOM 28591 C C . CYS A 1 46 ? 15.813 -0.469 14.628 1.00 0.00 46 CYS A C 19
ATOM 28592 O O . CYS A 1 46 ? 16.607 -0.193 15.531 1.00 0.00 46 CYS A O 19
ATOM 28600 N N . ASP A 1 47 ? 16.106 -1.291 13.625 1.00 0.00 47 ASP A N 19
ATOM 28601 C CA . ASP A 1 47 ? 17.403 -1.961 13.508 1.00 0.00 47 ASP A CA 19
ATOM 28602 C C . ASP A 1 47 ? 18.531 -0.945 13.357 1.00 0.00 47 ASP A C 19
ATOM 28603 O O . ASP A 1 47 ? 19.644 -1.160 13.833 1.00 0.00 47 ASP A O 19
ATOM 28612 N N . ASP A 1 48 ? 18.220 0.166 12.703 1.00 0.00 48 ASP A N 19
ATOM 28613 C CA . ASP A 1 48 ? 19.168 1.268 12.532 1.00 0.00 48 ASP A CA 19
ATOM 28614 C C . ASP A 1 48 ? 19.686 1.784 13.872 1.00 0.00 48 ASP A C 19
ATOM 28615 O O . ASP A 1 48 ? 20.828 2.231 13.977 1.00 0.00 48 ASP A O 19
ATOM 28624 N N . SER A 1 49 ? 18.849 1.716 14.891 1.00 0.00 49 SER A N 19
ATOM 28625 C CA . SER A 1 49 ? 19.224 2.180 16.212 1.00 0.00 49 SER A CA 19
ATOM 28626 C C . SER A 1 49 ? 19.944 1.068 16.976 1.00 0.00 49 SER A C 19
ATOM 28627 O O . SER A 1 49 ? 19.507 -0.082 16.956 1.00 0.00 49 SER A O 19
ATOM 28635 N N . PRO A 1 50 ? 21.044 1.407 17.673 1.00 0.00 50 PRO A N 19
ATOM 28636 C CA . PRO A 1 50 ? 21.946 0.422 18.300 1.00 0.00 50 PRO A CA 19
ATOM 28637 C C . PRO A 1 50 ? 21.256 -0.529 19.281 1.00 0.00 50 PRO A C 19
ATOM 28638 O O . PRO A 1 50 ? 21.719 -1.647 19.494 1.00 0.00 50 PRO A O 19
ATOM 28649 N N . HIS A 1 51 ? 20.148 -0.094 19.868 1.00 0.00 51 HIS A N 19
ATOM 28650 C CA . HIS A 1 51 ? 19.443 -0.914 20.854 1.00 0.00 51 HIS A CA 19
ATOM 28651 C C . HIS A 1 51 ? 18.572 -1.977 20.173 1.00 0.00 51 HIS A C 19
ATOM 28652 O O . HIS A 1 51 ? 18.108 -2.906 20.827 1.00 0.00 51 HIS A O 19
ATOM 28667 N N . LYS A 1 52 ? 18.358 -1.811 18.859 1.00 0.00 52 LYS A N 19
ATOM 28668 C CA . LYS A 1 52 ? 17.635 -2.781 18.012 1.00 0.00 52 LYS A CA 19
ATOM 28669 C C . LYS A 1 52 ? 16.443 -3.444 18.711 1.00 0.00 52 LYS A C 19
ATOM 28670 O O . LYS A 1 52 ? 16.337 -4.670 18.747 1.00 0.00 52 LYS A O 19
ATOM 28689 N N . HIS A 1 53 ? 15.529 -2.642 19.236 1.00 0.00 53 HIS A N 19
ATOM 28690 C CA . HIS A 1 53 ? 14.360 -3.183 19.923 1.00 0.00 53 HIS A CA 19
ATOM 28691 C C . HIS A 1 53 ? 13.334 -3.714 18.934 1.00 0.00 53 HIS A C 19
ATOM 28692 O O . HIS A 1 53 ? 12.417 -4.441 19.308 1.00 0.00 53 HIS A O 19
ATOM 28707 N N . ALA A 1 54 ? 13.473 -3.329 17.679 1.00 0.00 54 ALA A N 19
ATOM 28708 C CA . ALA A 1 54 ? 12.575 -3.803 16.642 1.00 0.00 54 ALA A CA 19
ATOM 28709 C C . ALA A 1 54 ? 12.787 -5.288 16.362 1.00 0.00 54 ALA A C 19
ATOM 28710 O O . ALA A 1 54 ? 11.832 -6.066 16.335 1.00 0.00 54 ALA A O 19
ATOM 28717 N N . THR A 1 55 ? 14.040 -5.681 16.204 1.00 0.00 55 THR A N 19
ATOM 28718 C CA . THR A 1 55 ? 14.370 -7.049 15.846 1.00 0.00 55 THR A CA 19
ATOM 28719 C C . THR A 1 55 ? 14.229 -7.991 17.039 1.00 0.00 55 THR A C 19
ATOM 28720 O O . THR A 1 55 ? 13.566 -9.027 16.949 1.00 0.00 55 THR A O 19
ATOM 28731 N N . ARG A 1 56 ? 14.829 -7.610 18.163 1.00 0.00 56 ARG A N 19
ATOM 28732 C CA . ARG A 1 56 ? 14.839 -8.456 19.351 1.00 0.00 56 ARG A CA 19
ATOM 28733 C C . ARG A 1 56 ? 13.427 -8.705 19.877 1.00 0.00 56 ARG A C 19
ATOM 28734 O O . ARG A 1 56 ? 13.118 -9.806 20.335 1.00 0.00 56 ARG A O 19
ATOM 28755 N N . HIS A 1 57 ? 12.566 -7.693 19.795 1.00 0.00 57 HIS A N 19
ATOM 28756 C CA . HIS A 1 57 ? 11.187 -7.834 20.255 1.00 0.00 57 HIS A CA 19
ATOM 28757 C C . HIS A 1 57 ? 10.446 -8.883 19.431 1.00 0.00 57 HIS A C 19
ATOM 28758 O O . HIS A 1 57 ? 9.639 -9.644 19.967 1.00 0.00 57 HIS A O 19
ATOM 28772 N N . PHE A 1 58 ? 10.720 -8.920 18.131 1.00 0.00 58 PHE A N 19
ATOM 28773 C CA . PHE A 1 58 ? 10.067 -9.875 17.245 1.00 0.00 58 PHE A CA 19
ATOM 28774 C C . PHE A 1 58 ? 10.416 -11.300 17.653 1.00 0.00 58 PHE A C 19
ATOM 28775 O O . PHE A 1 58 ? 9.543 -12.161 17.739 1.00 0.00 58 PHE A O 19
ATOM 28792 N N . HIS A 1 59 ? 11.688 -11.535 17.931 1.00 0.00 59 HIS A N 19
ATOM 28793 C CA . HIS A 1 59 ? 12.150 -12.863 18.311 1.00 0.00 59 HIS A CA 19
ATOM 28794 C C . HIS A 1 59 ? 11.652 -13.229 19.707 1.00 0.00 59 HIS A C 19
ATOM 28795 O O . HIS A 1 59 ? 11.469 -14.403 20.025 1.00 0.00 59 HIS A O 19
ATOM 28810 N N . ALA A 1 60 ? 11.427 -12.216 20.531 1.00 0.00 60 ALA A N 19
ATOM 28811 C CA . ALA A 1 60 ? 11.003 -12.425 21.907 1.00 0.00 60 ALA A CA 19
ATOM 28812 C C . ALA A 1 60 ? 9.511 -12.734 22.010 1.00 0.00 60 ALA A C 19
ATOM 28813 O O . ALA A 1 60 ? 9.107 -13.622 22.759 1.00 0.00 60 ALA A O 19
ATOM 28820 N N . THR A 1 61 ? 8.691 -12.001 21.268 1.00 0.00 61 THR A N 19
ATOM 28821 C CA . THR A 1 61 ? 7.242 -12.156 21.368 1.00 0.00 61 THR A CA 19
ATOM 28822 C C . THR A 1 61 ? 6.659 -12.939 20.196 1.00 0.00 61 THR A C 19
ATOM 28823 O O . THR A 1 61 ? 5.730 -13.729 20.369 1.00 0.00 61 THR A O 19
ATOM 28834 N N . GLY A 1 62 ? 7.206 -12.726 19.011 1.00 0.00 62 GLY A N 19
ATOM 28835 C CA . GLY A 1 62 ? 6.638 -13.319 17.819 1.00 0.00 62 GLY A CA 19
ATOM 28836 C C . GLY A 1 62 ? 5.598 -12.414 17.195 1.00 0.00 62 GLY A C 19
ATOM 28837 O O . GLY A 1 62 ? 4.516 -12.860 16.813 1.00 0.00 62 GLY A O 19
ATOM 28841 N N . HIS A 1 63 ? 5.924 -11.131 17.103 1.00 0.00 63 HIS A N 19
ATOM 28842 C CA . HIS A 1 63 ? 5.009 -10.142 16.543 1.00 0.00 63 HIS A CA 19
ATOM 28843 C C . HIS A 1 63 ? 5.604 -9.579 15.258 1.00 0.00 63 HIS A C 19
ATOM 28844 O O . HIS A 1 63 ? 6.466 -8.701 15.296 1.00 0.00 63 HIS A O 19
ATOM 28858 N N . PRO A 1 64 ? 5.154 -10.091 14.103 1.00 0.00 64 PRO A N 19
ATOM 28859 C CA . PRO A 1 64 ? 5.814 -9.857 12.817 1.00 0.00 64 PRO A CA 19
ATOM 28860 C C . PRO A 1 64 ? 5.433 -8.549 12.123 1.00 0.00 64 PRO A C 19
ATOM 28861 O O . PRO A 1 64 ? 5.920 -8.277 11.026 1.00 0.00 64 PRO A O 19
ATOM 28872 N N . ILE A 1 65 ? 4.571 -7.742 12.731 1.00 0.00 65 ILE A N 19
ATOM 28873 C CA . ILE A 1 65 ? 4.148 -6.499 12.092 1.00 0.00 65 ILE A CA 19
ATOM 28874 C C . ILE A 1 65 ? 4.374 -5.289 12.989 1.00 0.00 65 ILE A C 19
ATOM 28875 O O . ILE A 1 65 ? 3.998 -5.277 14.166 1.00 0.00 65 ILE A O 19
ATOM 28891 N N . ILE A 1 66 ? 5.002 -4.274 12.414 1.00 0.00 66 ILE A N 19
ATOM 28892 C CA . ILE A 1 66 ? 5.249 -3.017 13.099 1.00 0.00 66 ILE A CA 19
ATOM 28893 C C . ILE A 1 66 ? 4.835 -1.850 12.219 1.00 0.00 66 ILE A C 19
ATOM 28894 O O . ILE A 1 66 ? 4.801 -1.974 10.998 1.00 0.00 66 ILE A O 19
ATOM 28910 N N . GLU A 1 67 ? 4.522 -0.729 12.839 1.00 0.00 67 GLU A N 19
ATOM 28911 C CA . GLU A 1 67 ? 4.156 0.474 12.113 1.00 0.00 67 GLU A CA 19
ATOM 28912 C C . GLU A 1 67 ? 5.168 1.576 12.395 1.00 0.00 67 GLU A C 19
ATOM 28913 O O . GLU A 1 67 ? 5.682 1.680 13.512 1.00 0.00 67 GLU A O 19
ATOM 28925 N N . GLY A 1 68 ? 5.475 2.369 11.379 1.00 0.00 68 GLY A N 19
ATOM 28926 C CA . GLY A 1 68 ? 6.395 3.476 11.547 1.00 0.00 68 GLY A CA 19
ATOM 28927 C C . GLY A 1 68 ? 5.815 4.562 12.430 1.00 0.00 68 GLY A C 19
ATOM 28928 O O . GLY A 1 68 ? 4.982 5.348 11.987 1.00 0.00 68 GLY A O 19
ATOM 28932 N N . TYR A 1 69 ? 6.258 4.602 13.680 1.00 0.00 69 TYR A N 19
ATOM 28933 C CA . TYR A 1 69 ? 5.713 5.539 14.653 1.00 0.00 69 TYR A CA 19
ATOM 28934 C C . TYR A 1 69 ? 6.468 6.863 14.598 1.00 0.00 69 TYR A C 19
ATOM 28935 O O . TYR A 1 69 ? 5.910 7.930 14.859 1.00 0.00 69 TYR A O 19
ATOM 28953 N N . ASP A 1 70 ? 7.743 6.777 14.253 1.00 0.00 70 ASP A N 19
ATOM 28954 C CA . ASP A 1 70 ? 8.581 7.960 14.087 1.00 0.00 70 ASP A CA 19
ATOM 28955 C C . ASP A 1 70 ? 8.334 8.634 12.731 1.00 0.00 70 ASP A C 19
ATOM 28956 O O . ASP A 1 70 ? 8.027 9.826 12.688 1.00 0.00 70 ASP A O 19
ATOM 28965 N N . PRO A 1 71 ? 8.459 7.902 11.600 1.00 0.00 71 PRO A N 19
ATOM 28966 C CA . PRO A 1 71 ? 8.213 8.483 10.279 1.00 0.00 71 PRO A CA 19
ATOM 28967 C C . PRO A 1 71 ? 6.738 8.821 10.071 1.00 0.00 71 PRO A C 19
ATOM 28968 O O . PRO A 1 71 ? 5.877 7.939 10.118 1.00 0.00 71 PRO A O 19
ATOM 28979 N N . PRO A 1 72 ? 6.430 10.106 9.829 1.00 0.00 72 PRO A N 19
ATOM 28980 C CA . PRO A 1 72 ? 5.051 10.582 9.647 1.00 0.00 72 PRO A CA 19
ATOM 28981 C C . PRO A 1 72 ? 4.444 10.159 8.306 1.00 0.00 72 PRO A C 19
ATOM 28982 O O . PRO A 1 72 ? 3.686 10.905 7.689 1.00 0.00 72 PRO A O 19
ATOM 28993 N N . GLU A 1 73 ? 4.773 8.953 7.870 1.00 0.00 73 GLU A N 19
ATOM 28994 C CA . GLU A 1 73 ? 4.251 8.411 6.624 1.00 0.00 73 GLU A CA 19
ATOM 28995 C C . GLU A 1 73 ? 3.080 7.478 6.900 1.00 0.00 73 GLU A C 19
ATOM 28996 O O . GLU A 1 73 ? 2.105 7.450 6.151 1.00 0.00 73 GLU A O 19
ATOM 29008 N N . GLY A 1 74 ? 3.183 6.720 7.985 1.00 0.00 74 GLY A N 19
ATOM 29009 C CA . GLY A 1 74 ? 2.146 5.768 8.324 1.00 0.00 74 GLY A CA 19
ATOM 29010 C C . GLY A 1 74 ? 2.212 4.525 7.461 1.00 0.00 74 GLY A C 19
ATOM 29011 O O . GLY A 1 74 ? 1.415 4.355 6.537 1.00 0.00 74 GLY A O 19
ATOM 29015 N N . TRP A 1 75 ? 3.175 3.662 7.746 1.00 0.00 75 TRP A N 19
ATOM 29016 C CA . TRP A 1 75 ? 3.322 2.413 7.015 1.00 0.00 75 TRP A CA 19
ATOM 29017 C C . TRP A 1 75 ? 3.674 1.277 7.961 1.00 0.00 75 TRP A C 19
ATOM 29018 O O . TRP A 1 75 ? 4.157 1.508 9.071 1.00 0.00 75 TRP A O 19
ATOM 29039 N N . GLY A 1 76 ? 3.430 0.058 7.512 1.00 0.00 76 GLY A N 19
ATOM 29040 C CA . GLY A 1 76 ? 3.693 -1.106 8.320 1.00 0.00 76 GLY A CA 19
ATOM 29041 C C . GLY A 1 76 ? 4.680 -2.047 7.666 1.00 0.00 76 GLY A C 19
ATOM 29042 O O . GLY A 1 76 ? 4.651 -2.253 6.449 1.00 0.00 76 GLY A O 19
ATOM 29046 N N . TRP A 1 77 ? 5.551 -2.615 8.480 1.00 0.00 77 TRP A N 19
ATOM 29047 C CA . TRP A 1 77 ? 6.554 -3.554 8.014 1.00 0.00 77 TRP A CA 19
ATOM 29048 C C . TRP A 1 77 ? 6.259 -4.937 8.571 1.00 0.00 77 TRP A C 19
ATOM 29049 O O . TRP A 1 77 ? 5.941 -5.084 9.753 1.00 0.00 77 TRP A O 19
ATOM 29070 N N . CYS A 1 78 ? 6.347 -5.944 7.720 1.00 0.00 78 CYS A N 19
ATOM 29071 C CA . CYS A 1 78 ? 6.142 -7.315 8.153 1.00 0.00 78 CYS A CA 19
ATOM 29072 C C . CYS A 1 78 ? 7.461 -8.072 8.058 1.00 0.00 78 CYS A C 19
ATOM 29073 O O . CYS A 1 78 ? 7.954 -8.313 6.964 1.00 0.00 78 CYS A O 19
ATOM 29080 N N . TYR A 1 79 ? 8.017 -8.439 9.211 1.00 0.00 79 TYR A N 19
ATOM 29081 C CA . TYR A 1 79 ? 9.375 -8.988 9.297 1.00 0.00 79 TYR A CA 19
ATOM 29082 C C . TYR A 1 79 ? 9.613 -10.173 8.359 1.00 0.00 79 TYR A C 19
ATOM 29083 O O . TYR A 1 79 ? 10.441 -10.087 7.455 1.00 0.00 79 TYR A O 19
ATOM 29101 N N . VAL A 1 80 ? 8.888 -11.265 8.567 1.00 0.00 80 VAL A N 19
ATOM 29102 C CA . VAL A 1 80 ? 9.115 -12.491 7.797 1.00 0.00 80 VAL A CA 19
ATOM 29103 C C . VAL A 1 80 ? 8.735 -12.326 6.323 1.00 0.00 80 VAL A C 19
ATOM 29104 O O . VAL A 1 80 ? 9.210 -13.067 5.463 1.00 0.00 80 VAL A O 19
ATOM 29117 N N . ASP A 1 81 ? 7.887 -11.349 6.038 1.00 0.00 81 ASP A N 19
ATOM 29118 C CA . ASP A 1 81 ? 7.448 -11.088 4.670 1.00 0.00 81 ASP A CA 19
ATOM 29119 C C . ASP A 1 81 ? 8.449 -10.188 3.962 1.00 0.00 81 ASP A C 19
ATOM 29120 O O . ASP A 1 81 ? 8.706 -10.341 2.768 1.00 0.00 81 ASP A O 19
ATOM 29129 N N . GLU A 1 82 ? 8.984 -9.233 4.722 1.00 0.00 82 GLU A N 19
ATOM 29130 C CA . GLU A 1 82 ? 9.908 -8.220 4.214 1.00 0.00 82 GLU A CA 19
ATOM 29131 C C . GLU A 1 82 ? 9.200 -7.289 3.236 1.00 0.00 82 GLU A C 19
ATOM 29132 O O . GLU A 1 82 ? 9.832 -6.617 2.419 1.00 0.00 82 GLU A O 19
ATOM 29144 N N . VAL A 1 83 ? 7.881 -7.235 3.354 1.00 0.00 83 VAL A N 19
ATOM 29145 C CA . VAL A 1 83 ? 7.078 -6.345 2.535 1.00 0.00 83 VAL A CA 19
ATOM 29146 C C . VAL A 1 83 ? 6.593 -5.166 3.366 1.00 0.00 83 VAL A C 19
ATOM 29147 O O . VAL A 1 83 ? 6.210 -5.322 4.532 1.00 0.00 83 VAL A O 19
ATOM 29160 N N . MET A 1 84 ? 6.650 -3.987 2.775 1.00 0.00 84 MET A N 19
ATOM 29161 C CA . MET A 1 84 ? 6.179 -2.781 3.430 1.00 0.00 84 MET A CA 19
ATOM 29162 C C . MET A 1 84 ? 4.876 -2.324 2.793 1.00 0.00 84 MET A C 19
ATOM 29163 O O . MET A 1 84 ? 4.775 -2.224 1.570 1.00 0.00 84 MET A O 19
ATOM 29177 N N . PHE A 1 85 ? 3.880 -2.070 3.619 1.00 0.00 85 PHE A N 19
ATOM 29178 C CA . PHE A 1 85 ? 2.582 -1.615 3.144 1.00 0.00 85 PHE A CA 19
ATOM 29179 C C . PHE A 1 85 ? 2.161 -0.382 3.923 1.00 0.00 85 PHE A C 19
ATOM 29180 O O . PHE A 1 85 ? 2.559 -0.214 5.069 1.00 0.00 85 PHE A O 19
ATOM 29197 N N . ASP A 1 86 ? 1.378 0.486 3.307 1.00 0.00 86 ASP A N 19
ATOM 29198 C CA . ASP A 1 86 ? 0.972 1.719 3.967 1.00 0.00 86 ASP A CA 19
ATOM 29199 C C . ASP A 1 86 ? -0.205 1.467 4.897 1.00 0.00 86 ASP A C 19
ATOM 29200 O O . ASP A 1 86 ? -1.084 0.654 4.607 1.00 0.00 86 ASP A O 19
ATOM 29209 N N . LEU A 1 87 ? -0.207 2.161 6.020 1.00 0.00 87 LEU A N 19
ATOM 29210 C CA . LEU A 1 87 ? -1.236 1.991 7.031 1.00 0.00 87 LEU A CA 19
ATOM 29211 C C . LEU A 1 87 ? -1.869 3.325 7.380 1.00 0.00 87 LEU A C 19
ATOM 29212 O O . LEU A 1 87 ? -2.435 3.475 8.448 1.00 0.00 87 LEU A O 19
ATOM 29228 N N . SER A 1 88 ? -1.797 4.276 6.458 1.00 0.00 88 SER A N 19
ATOM 29229 C CA . SER A 1 88 ? -2.288 5.633 6.692 1.00 0.00 88 SER A CA 19
ATOM 29230 C C . SER A 1 88 ? -3.748 5.643 7.162 1.00 0.00 88 SER A C 19
ATOM 29231 O O . SER A 1 88 ? -4.158 6.518 7.925 1.00 0.00 88 SER A O 19
ATOM 29239 N N . ASP A 1 89 ? -4.524 4.663 6.713 1.00 0.00 89 ASP A N 19
ATOM 29240 C CA . ASP A 1 89 ? -5.942 4.586 7.056 1.00 0.00 89 ASP A CA 19
ATOM 29241 C C . ASP A 1 89 ? -6.158 3.963 8.433 1.00 0.00 89 ASP A C 19
ATOM 29242 O O . ASP A 1 89 ? -7.200 4.155 9.056 1.00 0.00 89 ASP A O 19
ATOM 29251 N N . ARG A 1 90 ? -5.169 3.224 8.907 1.00 0.00 90 ARG A N 19
ATOM 29252 C CA . ARG A 1 90 ? -5.255 2.569 10.213 1.00 0.00 90 ARG A CA 19
ATOM 29253 C C . ARG A 1 90 ? -4.169 3.078 11.155 1.00 0.00 90 ARG A C 19
ATOM 29254 O O . ARG A 1 90 ? -3.948 2.497 12.217 1.00 0.00 90 ARG A O 19
ATOM 29275 N N . MET A 1 91 ? -3.507 4.160 10.767 1.00 0.00 91 MET A N 19
ATOM 29276 C CA . MET A 1 91 ? -2.286 4.602 11.441 1.00 0.00 91 MET A CA 19
ATOM 29277 C C . MET A 1 91 ? -2.543 5.032 12.878 1.00 0.00 91 MET A C 19
ATOM 29278 O O . MET A 1 91 ? -3.578 5.627 13.193 1.00 0.00 91 MET A O 19
ATOM 29292 N N . THR A 1 92 ? -1.592 4.714 13.744 1.00 0.00 92 THR A N 19
ATOM 29293 C CA . THR A 1 92 ? -1.672 5.088 15.144 1.00 0.00 92 THR A CA 19
ATOM 29294 C C . THR A 1 92 ? -1.151 6.510 15.346 1.00 0.00 92 THR A C 19
ATOM 29295 O O . THR A 1 92 ? -0.002 6.810 15.016 1.00 0.00 92 THR A O 19
ATOM 29306 N N . PRO A 1 93 ? -1.996 7.411 15.865 1.00 0.00 93 PRO A N 19
ATOM 29307 C CA . PRO A 1 93 ? -1.586 8.780 16.179 1.00 0.00 93 PRO A CA 19
ATOM 29308 C C . PRO A 1 93 ? -0.522 8.807 17.274 1.00 0.00 93 PRO A C 19
ATOM 29309 O O . PRO A 1 93 ? -0.643 8.105 18.281 1.00 0.00 93 PRO A O 19
ATOM 29320 N N . HIS A 1 94 ? 0.521 9.604 17.076 1.00 0.00 94 HIS A N 19
ATOM 29321 C CA . HIS A 1 94 ? 1.590 9.690 18.061 1.00 0.00 94 HIS A CA 19
ATOM 29322 C C . HIS A 1 94 ? 1.115 10.459 19.288 1.00 0.00 94 HIS A C 19
ATOM 29323 O O . HIS A 1 94 ? 0.632 11.587 19.184 1.00 0.00 94 HIS A O 19
ATOM 29338 N N . ASN A 1 95 ? 1.248 9.825 20.445 1.00 0.00 95 ASN A N 19
ATOM 29339 C CA . ASN A 1 95 ? 0.697 10.348 21.695 1.00 0.00 95 ASN A CA 19
ATOM 29340 C C . ASN A 1 95 ? 1.664 11.312 22.378 1.00 0.00 95 ASN A C 19
ATOM 29341 O O . ASN A 1 95 ? 1.494 11.660 23.550 1.00 0.00 95 ASN A O 19
ATOM 29352 N N . GLY A 1 96 ? 2.672 11.743 21.641 1.00 0.00 96 GLY A N 19
ATOM 29353 C CA . GLY A 1 96 ? 3.621 12.695 22.167 1.00 0.00 96 GLY A CA 19
ATOM 29354 C C . GLY A 1 96 ? 4.471 13.302 21.075 1.00 0.00 96 GLY A C 19
ATOM 29355 O O . GLY A 1 96 ? 4.444 12.828 19.934 1.00 0.00 96 GLY A O 19
ATOM 29359 N N . PRO A 1 97 ? 5.220 14.368 21.386 1.00 0.00 97 PRO A N 19
ATOM 29360 C CA . PRO A 1 97 ? 6.148 14.985 20.450 1.00 0.00 97 PRO A CA 19
ATOM 29361 C C . PRO A 1 97 ? 7.449 14.197 20.369 1.00 0.00 97 PRO A C 19
ATOM 29362 O O . PRO A 1 97 ? 8.361 14.394 21.175 1.00 0.00 97 PRO A O 19
ATOM 29373 N N . ILE A 1 98 ? 7.515 13.283 19.413 1.00 0.00 98 ILE A N 19
ATOM 29374 C CA . ILE A 1 98 ? 8.660 12.396 19.284 1.00 0.00 98 ILE A CA 19
ATOM 29375 C C . ILE A 1 98 ? 9.853 13.128 18.680 1.00 0.00 98 ILE A C 19
ATOM 29376 O O . ILE A 1 98 ? 9.782 13.623 17.556 1.00 0.00 98 ILE A O 19
ATOM 29392 N N . PRO A 1 99 ? 10.955 13.222 19.437 1.00 0.00 99 PRO A N 19
ATOM 29393 C CA . PRO A 1 99 ? 12.177 13.887 18.984 1.00 0.00 99 PRO A CA 19
ATOM 29394 C C . PRO A 1 99 ? 12.893 13.116 17.878 1.00 0.00 99 PRO A C 19
ATOM 29395 O O . PRO A 1 99 ? 13.519 12.083 18.128 1.00 0.00 99 PRO A O 19
ATOM 29406 N N . ARG A 1 100 ? 12.779 13.609 16.655 1.00 0.00 100 ARG A N 19
ATOM 29407 C CA . ARG A 1 100 ? 13.540 13.068 15.542 1.00 0.00 100 ARG A CA 19
ATOM 29408 C C . ARG A 1 100 ? 14.955 13.638 15.571 1.00 0.00 100 ARG A C 19
ATOM 29409 O O . ARG A 1 100 ? 15.148 14.850 15.481 1.00 0.00 100 ARG A O 19
ATOM 29430 N N . TYR A 1 101 ? 15.938 12.763 15.720 1.00 0.00 101 TYR A N 19
ATOM 29431 C CA . TYR A 1 101 ? 17.325 13.192 15.827 1.00 0.00 101 TYR A CA 19
ATOM 29432 C C . TYR A 1 101 ? 18.011 13.213 14.463 1.00 0.00 101 TYR A C 19
ATOM 29433 O O . TYR A 1 101 ? 18.921 14.010 14.233 1.00 0.00 101 TYR A O 19
ATOM 29451 N N . VAL A 1 102 ? 17.576 12.344 13.560 1.00 0.00 102 VAL A N 19
ATOM 29452 C CA . VAL A 1 102 ? 18.175 12.266 12.234 1.00 0.00 102 VAL A CA 19
ATOM 29453 C C . VAL A 1 102 ? 17.369 13.068 11.210 1.00 0.00 102 VAL A C 19
ATOM 29454 O O . VAL A 1 102 ? 17.815 14.179 10.850 1.00 0.00 102 VAL A O 19
ATOM 29470 N N . MET A 1 1 ? 5.654 0.122 -2.105 1.00 0.00 1 MET A N 20
ATOM 29471 C CA . MET A 1 1 ? 4.886 -0.542 -1.030 1.00 0.00 1 MET A CA 20
ATOM 29472 C C . MET A 1 1 ? 3.975 -1.614 -1.614 1.00 0.00 1 MET A C 20
ATOM 29473 O O . MET A 1 1 ? 3.937 -1.816 -2.828 1.00 0.00 1 MET A O 20
ATOM 29489 N N . THR A 1 2 ? 3.252 -2.301 -0.744 1.00 0.00 2 THR A N 20
ATOM 29490 C CA . THR A 1 2 ? 2.274 -3.288 -1.163 1.00 0.00 2 THR A CA 20
ATOM 29491 C C . THR A 1 2 ? 0.991 -3.119 -0.347 1.00 0.00 2 THR A C 20
ATOM 29492 O O . THR A 1 2 ? 0.896 -2.210 0.483 1.00 0.00 2 THR A O 20
ATOM 29503 N N . MET A 1 3 ? 0.010 -3.981 -0.583 1.00 0.00 3 MET A N 20
ATOM 29504 C CA . MET A 1 3 ? -1.256 -3.917 0.140 1.00 0.00 3 MET A CA 20
ATOM 29505 C C . MET A 1 3 ? -1.140 -4.632 1.480 1.00 0.00 3 MET A C 20
ATOM 29506 O O . MET A 1 3 ? -1.923 -4.388 2.399 1.00 0.00 3 MET A O 20
ATOM 29520 N N . GLY A 1 4 ? -0.162 -5.520 1.583 1.00 0.00 4 GLY A N 20
ATOM 29521 C CA . GLY A 1 4 ? 0.078 -6.207 2.831 1.00 0.00 4 GLY A CA 20
ATOM 29522 C C . GLY A 1 4 ? 0.273 -7.691 2.644 1.00 0.00 4 GLY A C 20
ATOM 29523 O O . GLY A 1 4 ? 0.680 -8.143 1.578 1.00 0.00 4 GLY A O 20
ATOM 29527 N N . CYS A 1 5 ? -0.013 -8.444 3.689 1.00 0.00 5 CYS A N 20
ATOM 29528 C CA . CYS A 1 5 ? 0.075 -9.893 3.645 1.00 0.00 5 CYS A CA 20
ATOM 29529 C C . CYS A 1 5 ? -0.967 -10.473 4.591 1.00 0.00 5 CYS A C 20
ATOM 29530 O O . CYS A 1 5 ? -1.543 -9.733 5.387 1.00 0.00 5 CYS A O 20
ATOM 29537 N N . ARG A 1 6 ? -1.205 -11.778 4.521 1.00 0.00 6 ARG A N 20
ATOM 29538 C CA . ARG A 1 6 ? -2.241 -12.415 5.336 1.00 0.00 6 ARG A CA 20
ATOM 29539 C C . ARG A 1 6 ? -1.970 -12.237 6.833 1.00 0.00 6 ARG A C 20
ATOM 29540 O O . ARG A 1 6 ? -2.892 -12.299 7.646 1.00 0.00 6 ARG A O 20
ATOM 29561 N N . HIS A 1 7 ? -0.704 -12.002 7.184 1.00 0.00 7 HIS A N 20
ATOM 29562 C CA . HIS A 1 7 ? -0.321 -11.704 8.568 1.00 0.00 7 HIS A CA 20
ATOM 29563 C C . HIS A 1 7 ? -1.057 -10.466 9.086 1.00 0.00 7 HIS A C 20
ATOM 29564 O O . HIS A 1 7 ? -1.255 -10.308 10.289 1.00 0.00 7 HIS A O 20
ATOM 29578 N N . VAL A 1 8 ? -1.455 -9.591 8.163 1.00 0.00 8 VAL A N 20
ATOM 29579 C CA . VAL A 1 8 ? -2.104 -8.329 8.508 1.00 0.00 8 VAL A CA 20
ATOM 29580 C C . VAL A 1 8 ? -3.415 -8.573 9.265 1.00 0.00 8 VAL A C 20
ATOM 29581 O O . VAL A 1 8 ? -3.853 -7.741 10.051 1.00 0.00 8 VAL A O 20
ATOM 29594 N N . ALA A 1 9 ? -4.041 -9.718 9.021 1.00 0.00 9 ALA A N 20
ATOM 29595 C CA . ALA A 1 9 ? -5.298 -10.056 9.679 1.00 0.00 9 ALA A CA 20
ATOM 29596 C C . ALA A 1 9 ? -5.092 -10.363 11.164 1.00 0.00 9 ALA A C 20
ATOM 29597 O O . ALA A 1 9 ? -6.056 -10.552 11.907 1.00 0.00 9 ALA A O 20
ATOM 29604 N N . GLY A 1 10 ? -3.837 -10.406 11.594 1.00 0.00 10 GLY A N 20
ATOM 29605 C CA . GLY A 1 10 ? -3.534 -10.715 12.977 1.00 0.00 10 GLY A CA 20
ATOM 29606 C C . GLY A 1 10 ? -3.140 -9.489 13.779 1.00 0.00 10 GLY A C 20
ATOM 29607 O O . GLY A 1 10 ? -2.855 -9.588 14.975 1.00 0.00 10 GLY A O 20
ATOM 29611 N N . ILE A 1 11 ? -3.104 -8.336 13.123 1.00 0.00 11 ILE A N 20
ATOM 29612 C CA . ILE A 1 11 ? -2.772 -7.087 13.798 1.00 0.00 11 ILE A CA 20
ATOM 29613 C C . ILE A 1 11 ? -4.034 -6.286 14.091 1.00 0.00 11 ILE A C 20
ATOM 29614 O O . ILE A 1 11 ? -5.037 -6.414 13.388 1.00 0.00 11 ILE A O 20
ATOM 29630 N N . ARG A 1 12 ? -3.986 -5.465 15.128 1.00 0.00 12 ARG A N 20
ATOM 29631 C CA . ARG A 1 12 ? -5.149 -4.689 15.530 1.00 0.00 12 ARG A CA 20
ATOM 29632 C C . ARG A 1 12 ? -4.778 -3.227 15.780 1.00 0.00 12 ARG A C 20
ATOM 29633 O O . ARG A 1 12 ? -3.641 -2.815 15.536 1.00 0.00 12 ARG A O 20
ATOM 29654 N N . THR A 1 13 ? -5.745 -2.442 16.238 1.00 0.00 13 THR A N 20
ATOM 29655 C CA . THR A 1 13 ? -5.521 -1.033 16.529 1.00 0.00 13 THR A CA 20
ATOM 29656 C C . THR A 1 13 ? -4.885 -0.877 17.907 1.00 0.00 13 THR A C 20
ATOM 29657 O O . THR A 1 13 ? -5.561 -0.973 18.931 1.00 0.00 13 THR A O 20
ATOM 29668 N N . VAL A 1 14 ? -3.581 -0.652 17.926 1.00 0.00 14 VAL A N 20
ATOM 29669 C CA . VAL A 1 14 ? -2.822 -0.667 19.169 1.00 0.00 14 VAL A CA 20
ATOM 29670 C C . VAL A 1 14 ? -2.635 0.724 19.759 1.00 0.00 14 VAL A C 20
ATOM 29671 O O . VAL A 1 14 ? -2.848 1.736 19.093 1.00 0.00 14 VAL A O 20
ATOM 29684 N N . THR A 1 15 ? -2.232 0.750 21.019 1.00 0.00 15 THR A N 20
ATOM 29685 C CA . THR A 1 15 ? -1.982 1.986 21.731 1.00 0.00 15 THR A CA 20
ATOM 29686 C C . THR A 1 15 ? -0.535 2.019 22.223 1.00 0.00 15 THR A C 20
ATOM 29687 O O . THR A 1 15 ? -0.065 1.066 22.849 1.00 0.00 15 THR A O 20
ATOM 29698 N N . PRO A 1 16 ? 0.199 3.099 21.919 1.00 0.00 16 PRO A N 20
ATOM 29699 C CA . PRO A 1 16 ? 1.597 3.241 22.325 1.00 0.00 16 PRO A CA 20
ATOM 29700 C C . PRO A 1 16 ? 1.746 3.513 23.820 1.00 0.00 16 PRO A C 20
ATOM 29701 O O . PRO A 1 16 ? 0.943 4.232 24.417 1.00 0.00 16 PRO A O 20
ATOM 29712 N N . SER A 1 17 ? 2.774 2.933 24.422 1.00 0.00 17 SER A N 20
ATOM 29713 C CA . SER A 1 17 ? 3.021 3.106 25.846 1.00 0.00 17 SER A CA 20
ATOM 29714 C C . SER A 1 17 ? 4.287 3.929 26.083 1.00 0.00 17 SER A C 20
ATOM 29715 O O . SER A 1 17 ? 4.745 4.067 27.217 1.00 0.00 17 SER A O 20
ATOM 29723 N N . ALA A 1 18 ? 4.84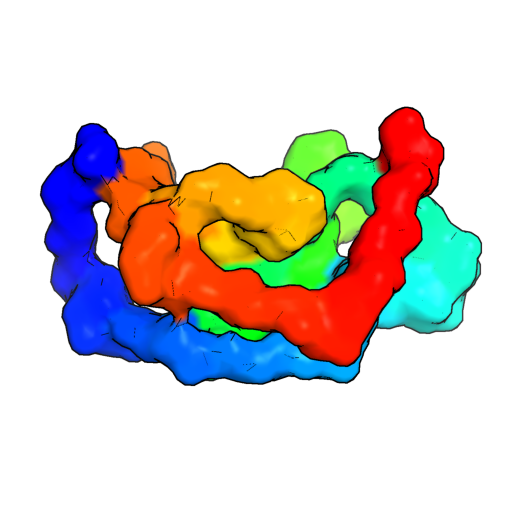5 4.483 25.014 1.00 0.00 18 ALA A N 20
ATOM 29724 C CA . ALA A 1 18 ? 6.066 5.271 25.115 1.00 0.00 18 ALA A CA 20
ATOM 29725 C C . ALA A 1 18 ? 6.086 6.355 24.049 1.00 0.00 18 ALA A C 20
ATOM 29726 O O . ALA A 1 18 ? 5.576 6.153 22.947 1.00 0.00 18 ALA A O 20
ATOM 29733 N N . LEU A 1 19 ? 6.663 7.503 24.384 1.00 0.00 19 LEU A N 20
ATOM 29734 C CA . LEU A 1 19 ? 6.743 8.621 23.450 1.00 0.00 19 LEU A CA 20
ATOM 29735 C C . LEU A 1 19 ? 7.701 8.296 22.313 1.00 0.00 19 LEU A C 20
ATOM 29736 O O . LEU A 1 19 ? 7.375 8.465 21.142 1.00 0.00 19 LEU A O 20
ATOM 29752 N N . GLY A 1 20 ? 8.883 7.825 22.677 1.00 0.00 20 GLY A N 20
ATOM 29753 C CA . GLY A 1 20 ? 9.876 7.454 21.695 1.00 0.00 20 GLY A CA 20
ATOM 29754 C C . GLY A 1 20 ? 10.451 6.087 21.984 1.00 0.00 20 GLY A C 20
ATOM 29755 O O . GLY A 1 20 ? 9.733 5.187 22.421 1.00 0.00 20 GLY A O 20
ATOM 29759 N N . CYS A 1 21 ? 11.745 5.923 21.758 1.00 0.00 21 CYS A N 20
ATOM 29760 C CA . CYS A 1 21 ? 12.390 4.652 22.027 1.00 0.00 21 CYS A CA 20
ATOM 29761 C C . CYS A 1 21 ? 12.568 4.456 23.523 1.00 0.00 21 CYS A C 20
ATOM 29762 O O . CYS A 1 21 ? 13.428 5.082 24.143 1.00 0.00 21 CYS A O 20
ATOM 29770 N N . GLU A 1 22 ? 11.731 3.590 24.083 1.00 0.00 22 GLU A N 20
ATOM 29771 C CA . GLU A 1 22 ? 11.756 3.254 25.505 1.00 0.00 22 GLU A CA 20
ATOM 29772 C C . GLU A 1 22 ? 13.177 2.976 25.998 1.00 0.00 22 GLU A C 20
ATOM 29773 O O . GLU A 1 22 ? 13.584 3.466 27.052 1.00 0.00 22 GLU A O 20
ATOM 29785 N N . GLU A 1 23 ? 13.926 2.202 25.219 1.00 0.00 23 GLU A N 20
ATOM 29786 C CA . GLU A 1 23 ? 15.287 1.832 25.584 1.00 0.00 23 GLU A CA 20
ATOM 29787 C C . GLU A 1 23 ? 16.166 3.072 25.710 1.00 0.00 23 GLU A C 20
ATOM 29788 O O . GLU A 1 23 ? 16.836 3.276 26.714 1.00 0.00 23 GLU A O 20
ATOM 29800 N N . CYS A 1 24 ? 16.143 3.908 24.689 1.00 0.00 24 CYS A N 20
ATOM 29801 C CA . CYS A 1 24 ? 16.969 5.103 24.667 1.00 0.00 24 CYS A CA 20
ATOM 29802 C C . CYS A 1 24 ? 16.537 6.095 25.748 1.00 0.00 24 CYS A C 20
ATOM 29803 O O . CYS A 1 24 ? 17.369 6.788 26.334 1.00 0.00 24 CYS A O 20
ATOM 29811 N N . LEU A 1 25 ? 15.240 6.133 26.029 1.00 0.00 25 LEU A N 20
ATOM 29812 C CA . LEU A 1 25 ? 14.685 7.066 27.006 1.00 0.00 25 LEU A CA 20
ATOM 29813 C C . LEU A 1 25 ? 15.168 6.773 28.425 1.00 0.00 25 LEU A C 20
ATOM 29814 O O . LEU A 1 25 ? 15.148 7.657 29.280 1.00 0.00 25 LEU A O 20
ATOM 29830 N N . LYS A 1 26 ? 15.616 5.547 28.678 1.00 0.00 26 LYS A N 20
ATOM 29831 C CA . LYS A 1 26 ? 16.012 5.157 30.029 1.00 0.00 26 LYS A CA 20
ATOM 29832 C C . LYS A 1 26 ? 17.340 5.805 30.424 1.00 0.00 26 LYS A C 20
ATOM 29833 O O . LYS A 1 26 ? 17.620 5.984 31.608 1.00 0.00 26 LYS A O 20
ATOM 29852 N N . ILE A 1 27 ? 18.148 6.170 29.432 1.00 0.00 27 ILE A N 20
ATOM 29853 C CA . ILE A 1 27 ? 19.461 6.756 29.699 1.00 0.00 27 ILE A CA 20
ATOM 29854 C C . ILE A 1 27 ? 19.621 8.119 29.035 1.00 0.00 27 ILE A C 20
ATOM 29855 O O . ILE A 1 27 ? 20.576 8.846 29.312 1.00 0.00 27 ILE A O 20
ATOM 29871 N N . GLY A 1 28 ? 18.683 8.468 28.168 1.00 0.00 28 GLY A N 20
ATOM 29872 C CA . GLY A 1 28 ? 18.801 9.700 27.415 1.00 0.00 28 GLY A CA 20
ATOM 29873 C C . GLY A 1 28 ? 19.668 9.513 26.189 1.00 0.00 28 GLY A C 20
ATOM 29874 O O . GLY A 1 28 ? 20.631 10.246 25.972 1.00 0.00 28 GLY A O 20
ATOM 29878 N N . SER A 1 29 ? 19.331 8.508 25.401 1.00 0.00 29 SER A N 20
ATOM 29879 C CA . SER A 1 29 ? 20.080 8.182 24.202 1.00 0.00 29 SER A CA 20
ATOM 29880 C C . SER A 1 29 ? 19.292 8.616 22.966 1.00 0.00 29 SER A C 20
ATOM 29881 O O . SER A 1 29 ? 18.061 8.541 22.952 1.00 0.00 29 SER A O 20
ATOM 29889 N N . PRO A 1 30 ? 19.982 9.109 21.927 1.00 0.00 30 PRO A N 20
ATOM 29890 C CA . PRO A 1 30 ? 19.338 9.521 20.679 1.00 0.00 30 PRO A CA 20
ATOM 29891 C C . PRO A 1 30 ? 18.870 8.332 19.841 1.00 0.00 30 PRO A C 20
ATOM 29892 O O . PRO A 1 30 ? 19.299 7.195 20.053 1.00 0.00 30 PRO A O 20
ATOM 29903 N N . TRP A 1 31 ? 17.982 8.603 18.898 1.00 0.00 31 TRP A N 20
ATOM 29904 C CA . TRP A 1 31 ? 17.481 7.581 17.994 1.00 0.00 31 TRP A CA 20
ATOM 29905 C C . TRP A 1 31 ? 17.233 8.183 16.619 1.00 0.00 31 TRP A C 20
ATOM 29906 O O . TRP A 1 31 ? 17.170 9.405 16.475 1.00 0.00 31 TRP A O 20
ATOM 29927 N N . VAL A 1 32 ? 17.097 7.329 15.616 1.00 0.00 32 VAL A N 20
ATOM 29928 C CA . VAL A 1 32 ? 16.815 7.788 14.265 1.00 0.00 32 VAL A CA 20
ATOM 29929 C C . VAL A 1 32 ? 15.305 7.889 14.044 1.00 0.00 32 VAL A C 20
ATOM 29930 O O . VAL A 1 32 ? 14.761 8.985 13.914 1.00 0.00 32 VAL A O 20
ATOM 29943 N N . HIS A 1 33 ? 14.629 6.745 14.014 1.00 0.00 33 HIS A N 20
ATOM 29944 C CA . HIS A 1 33 ? 13.173 6.716 13.893 1.00 0.00 33 HIS A CA 20
ATOM 29945 C C . HIS A 1 33 ? 12.604 5.632 14.801 1.00 0.00 33 HIS A C 20
ATOM 29946 O O . HIS A 1 33 ? 13.348 4.783 15.306 1.00 0.00 33 HIS A O 20
ATOM 29961 N N . LEU A 1 34 ? 11.294 5.658 15.007 1.00 0.00 34 LEU A N 20
ATOM 29962 C CA . LEU A 1 34 ? 10.650 4.744 15.942 1.00 0.00 34 LEU A CA 20
ATOM 29963 C C . LEU A 1 34 ? 9.768 3.734 15.220 1.00 0.00 34 LEU A C 20
ATOM 29964 O O . LEU A 1 34 ? 9.165 4.037 14.187 1.00 0.00 34 LEU A O 20
ATOM 29980 N N . ARG A 1 35 ? 9.698 2.539 15.786 1.00 0.00 35 ARG A N 20
ATOM 29981 C CA . ARG A 1 35 ? 8.863 1.468 15.266 1.00 0.00 35 ARG A CA 20
ATOM 29982 C C . ARG A 1 35 ? 7.940 0.955 16.364 1.00 0.00 35 ARG A C 20
ATOM 29983 O O . ARG A 1 35 ? 8.369 0.755 17.502 1.00 0.00 35 ARG A O 20
ATOM 30004 N N . ILE A 1 36 ? 6.681 0.749 16.026 1.00 0.00 36 ILE A N 20
ATOM 30005 C CA . ILE A 1 36 ? 5.714 0.212 16.971 1.00 0.00 36 ILE A CA 20
ATOM 30006 C C . ILE A 1 36 ? 5.041 -1.021 16.374 1.00 0.00 36 ILE A C 20
ATOM 30007 O O . ILE A 1 36 ? 4.750 -1.052 15.185 1.00 0.00 36 ILE A O 20
ATOM 30023 N N . CYS A 1 37 ? 4.837 -2.057 17.178 1.00 0.00 37 CYS A N 20
ATOM 30024 C CA . CYS A 1 37 ? 4.117 -3.235 16.697 1.00 0.00 37 CYS A CA 20
ATOM 30025 C C . CYS A 1 37 ? 2.679 -2.879 16.388 1.00 0.00 37 CYS A C 20
ATOM 30026 O O . CYS A 1 37 ? 2.081 -2.054 17.073 1.00 0.00 37 CYS A O 20
ATOM 30033 N N . ARG A 1 38 ? 2.111 -3.538 15.398 1.00 0.00 38 ARG A N 20
ATOM 30034 C CA . ARG A 1 38 ? 0.678 -3.467 15.178 1.00 0.00 38 ARG A CA 20
ATOM 30035 C C . ARG A 1 38 ? -0.017 -4.549 15.998 1.00 0.00 38 ARG A C 20
ATOM 30036 O O . ARG A 1 38 ? -1.223 -4.760 15.890 1.00 0.00 38 ARG A O 20
ATOM 30057 N N . THR A 1 39 ? 0.772 -5.225 16.825 1.00 0.00 39 THR A N 20
ATOM 30058 C CA . THR A 1 39 ? 0.277 -6.298 17.668 1.00 0.00 39 THR A CA 20
ATOM 30059 C C . THR A 1 39 ? 0.087 -5.832 19.114 1.00 0.00 39 THR A C 20
ATOM 30060 O O . THR A 1 39 ? -1.035 -5.735 19.598 1.00 0.00 39 THR A O 20
ATOM 30071 N N . CYS A 1 40 ? 1.195 -5.534 19.797 1.00 0.00 40 CYS A N 20
ATOM 30072 C CA . CYS A 1 40 ? 1.137 -5.209 21.222 1.00 0.00 40 CYS A CA 20
ATOM 30073 C C . CYS A 1 40 ? 1.123 -3.696 21.464 1.00 0.00 40 CYS A C 20
ATOM 30074 O O . CYS A 1 40 ? 0.474 -3.222 22.391 1.00 0.00 40 CYS A O 20
ATOM 30081 N N . GLY A 1 41 ? 1.822 -2.935 20.623 1.00 0.00 41 GLY A N 20
ATOM 30082 C CA . GLY A 1 41 ? 1.847 -1.487 20.791 1.00 0.00 41 GLY A CA 20
ATOM 30083 C C . GLY A 1 41 ? 3.063 -0.988 21.557 1.00 0.00 41 GLY A C 20
ATOM 30084 O O . GLY A 1 41 ? 3.124 0.177 21.945 1.00 0.00 41 GLY A O 20
ATOM 30088 N N . HIS A 1 42 ? 4.036 -1.862 21.775 1.00 0.00 42 HIS A N 20
ATOM 30089 C CA . HIS A 1 42 ? 5.258 -1.476 22.472 1.00 0.00 42 HIS A CA 20
ATOM 30090 C C . HIS A 1 42 ? 6.209 -0.812 21.482 1.00 0.00 42 HIS A C 20
ATOM 30091 O O . HIS A 1 42 ? 6.453 -1.347 20.398 1.00 0.00 42 HIS A O 20
ATOM 30106 N N . VAL A 1 43 ? 6.731 0.349 21.855 1.00 0.00 43 VAL A N 20
ATOM 30107 C CA . VAL A 1 43 ? 7.549 1.154 20.954 1.00 0.00 43 VAL A CA 20
ATOM 30108 C C . VAL A 1 43 ? 9.034 0.805 21.078 1.00 0.00 43 VAL A C 20
ATOM 30109 O O . VAL A 1 43 ? 9.522 0.476 22.163 1.00 0.00 43 VAL A O 20
ATOM 30122 N N . GLY A 1 44 ? 9.739 0.863 19.956 1.00 0.00 44 GLY A N 20
ATOM 30123 C CA . GLY A 1 44 ? 11.173 0.652 19.945 1.00 0.00 44 GLY A CA 20
ATOM 30124 C C . GLY A 1 44 ? 11.836 1.433 18.829 1.00 0.00 44 GLY A C 20
ATOM 30125 O O . GLY A 1 44 ? 11.152 2.017 17.993 1.00 0.00 44 GLY A O 20
ATOM 30129 N N . CYS A 1 45 ? 13.160 1.462 18.810 1.00 0.00 45 CYS A N 20
ATOM 30130 C CA . CYS A 1 45 ? 13.881 2.164 17.756 1.00 0.00 45 CYS A CA 20
ATOM 30131 C C . CYS A 1 45 ? 14.152 1.228 16.589 1.00 0.00 45 CYS A C 20
ATOM 30132 O O . CYS A 1 45 ? 14.194 0.007 16.765 1.00 0.00 45 CYS A O 20
ATOM 30140 N N . CYS A 1 46 ? 14.333 1.802 15.405 1.00 0.00 46 CYS A N 20
ATOM 30141 C CA . CYS A 1 46 ? 14.690 1.031 14.220 1.00 0.00 46 CYS A CA 20
ATOM 30142 C C . CYS A 1 46 ? 15.999 0.277 14.439 1.00 0.00 46 CYS A C 20
ATOM 30143 O O . CYS A 1 46 ? 16.790 0.632 15.318 1.00 0.00 46 CYS A O 20
ATOM 30151 N N . ASP A 1 47 ? 16.232 -0.756 13.634 1.00 0.00 47 ASP A N 20
ATOM 30152 C CA . ASP A 1 47 ? 17.451 -1.550 13.754 1.00 0.00 47 ASP A CA 20
ATOM 30153 C C . ASP A 1 47 ? 18.639 -0.806 13.155 1.00 0.00 47 ASP A C 20
ATOM 30154 O O . ASP A 1 47 ? 19.774 -1.268 13.232 1.00 0.00 47 ASP A O 20
ATOM 30163 N N . ASP A 1 48 ? 18.367 0.345 12.552 1.00 0.00 48 ASP A N 20
ATOM 30164 C CA . ASP A 1 48 ? 19.429 1.218 12.071 1.00 0.00 48 ASP A CA 20
ATOM 30165 C C . ASP A 1 48 ? 20.238 1.739 13.252 1.00 0.00 48 ASP A C 20
ATOM 30166 O O . ASP A 1 48 ? 21.468 1.739 13.225 1.00 0.00 48 ASP A O 20
ATOM 30175 N N . SER A 1 49 ? 19.528 2.164 14.291 1.00 0.00 49 SER A N 20
ATOM 30176 C CA . SER A 1 49 ? 20.157 2.624 15.515 1.00 0.00 49 SER A CA 20
ATOM 30177 C C . SER A 1 49 ? 20.752 1.437 16.268 1.00 0.00 49 SER A C 20
ATOM 30178 O O . SER A 1 49 ? 20.074 0.430 16.461 1.00 0.00 49 SER A O 20
ATOM 30186 N N . PRO A 1 50 ? 22.022 1.559 16.696 1.00 0.00 50 PRO A N 20
ATOM 30187 C CA . PRO A 1 50 ? 22.791 0.476 17.336 1.00 0.00 50 PRO A CA 20
ATOM 30188 C C . PRO A 1 50 ? 22.009 -0.340 18.370 1.00 0.00 50 PRO A C 20
ATOM 30189 O O . PRO A 1 50 ? 22.171 -1.558 18.450 1.00 0.00 50 PRO A O 20
ATOM 30200 N N . HIS A 1 51 ? 21.175 0.330 19.163 1.00 0.00 51 HIS A N 20
ATOM 30201 C CA . HIS A 1 51 ? 20.367 -0.339 20.185 1.00 0.00 51 HIS A CA 20
ATOM 30202 C C . HIS A 1 51 ? 19.500 -1.443 19.580 1.00 0.00 51 HIS A C 20
ATOM 30203 O O . HIS A 1 51 ? 19.385 -2.531 20.147 1.00 0.00 51 HIS A O 20
ATOM 30218 N N . LYS A 1 52 ? 18.907 -1.144 18.424 1.00 0.00 52 LYS A N 20
ATOM 30219 C CA . LYS A 1 52 ? 18.022 -2.070 17.713 1.00 0.00 52 LYS A CA 20
ATOM 30220 C C . LYS A 1 52 ? 16.982 -2.680 18.653 1.00 0.00 52 LYS A C 20
ATOM 30221 O O . LYS A 1 52 ? 16.822 -3.899 18.720 1.00 0.00 52 LYS A O 20
ATOM 30240 N N . HIS A 1 53 ? 16.260 -1.824 19.368 1.00 0.00 53 HIS A N 20
ATOM 30241 C CA . HIS A 1 53 ? 15.316 -2.290 20.379 1.00 0.00 53 HIS A CA 20
ATOM 30242 C C . HIS A 1 53 ? 14.120 -2.991 19.737 1.00 0.00 53 HIS A C 20
ATOM 30243 O O . HIS A 1 53 ? 13.511 -3.867 20.347 1.00 0.00 53 HIS A O 20
ATOM 30258 N N . ALA A 1 54 ? 13.790 -2.607 18.508 1.00 0.00 54 ALA A N 20
ATOM 30259 C CA . ALA A 1 54 ? 12.651 -3.191 17.811 1.00 0.00 54 ALA A CA 20
ATOM 30260 C C . ALA A 1 54 ? 12.914 -4.644 17.436 1.00 0.00 54 ALA A C 20
ATOM 30261 O O . ALA A 1 54 ? 12.041 -5.496 17.590 1.00 0.00 54 ALA A O 20
ATOM 30268 N N . THR A 1 55 ? 14.120 -4.927 16.957 1.00 0.00 55 THR A N 20
ATOM 30269 C CA . THR A 1 55 ? 14.474 -6.276 16.543 1.00 0.00 55 THR A CA 20
ATOM 30270 C C . THR A 1 55 ? 14.646 -7.195 17.748 1.00 0.00 55 THR A C 20
ATOM 30271 O O . THR A 1 55 ? 14.209 -8.347 17.722 1.00 0.00 55 THR A O 20
ATOM 30282 N N . ARG A 1 56 ? 15.267 -6.677 18.809 1.00 0.00 56 ARG A N 20
ATOM 30283 C CA . ARG A 1 56 ? 15.404 -7.435 20.051 1.00 0.00 56 ARG A CA 20
ATOM 30284 C C . ARG A 1 56 ? 14.026 -7.825 20.572 1.00 0.00 56 ARG A C 20
ATOM 30285 O O . ARG A 1 56 ? 13.777 -8.983 20.911 1.00 0.00 56 ARG A O 20
ATOM 30306 N N . HIS A 1 57 ? 13.127 -6.848 20.604 1.00 0.00 57 HIS A N 20
ATOM 30307 C CA . HIS A 1 57 ? 11.761 -7.069 21.054 1.00 0.00 57 HIS A CA 20
ATOM 30308 C C . HIS A 1 57 ? 11.023 -8.030 20.118 1.00 0.00 57 HIS A C 20
ATOM 30309 O O . HIS A 1 57 ? 10.201 -8.833 20.568 1.00 0.00 57 HIS A O 20
ATOM 30323 N N . PHE A 1 58 ? 11.306 -7.937 18.821 1.00 0.00 58 PHE A N 20
ATOM 30324 C CA . PHE A 1 58 ? 10.718 -8.846 17.841 1.00 0.00 58 PHE A CA 20
ATOM 30325 C C . PHE A 1 58 ? 11.062 -10.291 18.184 1.00 0.00 58 PHE A C 20
ATOM 30326 O O . PHE A 1 58 ? 10.192 -11.155 18.190 1.00 0.00 58 PHE A O 20
ATOM 30343 N N . HIS A 1 59 ? 12.324 -10.542 18.493 1.00 0.00 59 HIS A N 20
ATOM 30344 C CA . HIS A 1 59 ? 12.760 -11.887 18.850 1.00 0.00 59 HIS A CA 20
ATOM 30345 C C . HIS A 1 59 ? 12.195 -12.306 20.203 1.00 0.00 59 HIS A C 20
ATOM 30346 O O . HIS A 1 59 ? 11.993 -13.491 20.461 1.00 0.00 59 HIS A O 20
ATOM 30361 N N . ALA A 1 60 ? 11.931 -11.327 21.055 1.00 0.00 60 ALA A N 20
ATOM 30362 C CA . ALA A 1 60 ? 11.431 -11.591 22.397 1.00 0.00 60 ALA A CA 20
ATOM 30363 C C . ALA A 1 60 ? 9.951 -11.975 22.395 1.00 0.00 60 ALA A C 20
ATOM 30364 O O . ALA A 1 60 ? 9.557 -12.951 23.031 1.00 0.00 60 ALA A O 20
ATOM 30371 N N . THR A 1 61 ? 9.134 -11.212 21.678 1.00 0.00 61 THR A N 20
ATOM 30372 C CA . THR A 1 61 ? 7.684 -11.400 21.728 1.00 0.00 61 THR A CA 20
ATOM 30373 C C . THR A 1 61 ? 7.124 -12.007 20.443 1.00 0.00 61 THR A C 20
ATOM 30374 O O . THR A 1 61 ? 5.940 -12.337 20.371 1.00 0.00 61 THR A O 20
ATOM 30385 N N . GLY A 1 62 ? 7.968 -12.145 19.429 1.00 0.00 62 GLY A N 20
ATOM 30386 C CA . GLY A 1 62 ? 7.520 -12.684 18.158 1.00 0.00 62 GLY A CA 20
ATOM 30387 C C . GLY A 1 62 ? 6.480 -11.804 17.492 1.00 0.00 62 GLY A C 20
ATOM 30388 O O . GLY A 1 62 ? 5.386 -12.263 17.164 1.00 0.00 62 GLY A O 20
ATOM 30392 N N . HIS A 1 63 ? 6.811 -10.532 17.306 1.00 0.00 63 HIS A N 20
ATOM 30393 C CA . HIS A 1 63 ? 5.898 -9.591 16.660 1.00 0.00 63 HIS A CA 20
ATOM 30394 C C . HIS A 1 63 ? 6.526 -9.057 15.380 1.00 0.00 63 HIS A C 20
ATOM 30395 O O . HIS A 1 63 ? 7.260 -8.069 15.405 1.00 0.00 63 HIS A O 20
ATOM 30409 N N . PRO A 1 64 ? 6.253 -9.722 14.247 1.00 0.00 64 PRO A N 20
ATOM 30410 C CA . PRO A 1 64 ? 6.917 -9.434 12.972 1.00 0.00 64 PRO A CA 20
ATOM 30411 C C . PRO A 1 64 ? 6.374 -8.202 12.257 1.00 0.00 64 PRO A C 20
ATOM 30412 O O . PRO A 1 64 ? 7.002 -7.694 11.329 1.00 0.00 64 PRO A O 20
ATOM 30423 N N . ILE A 1 65 ? 5.206 -7.729 12.664 1.00 0.00 65 ILE A N 20
ATOM 30424 C CA . ILE A 1 65 ? 4.596 -6.593 11.995 1.00 0.00 65 ILE A CA 20
ATOM 30425 C C . ILE A 1 65 ? 4.707 -5.329 12.830 1.00 0.00 65 ILE A C 20
ATOM 30426 O O . ILE A 1 65 ? 4.208 -5.249 13.960 1.00 0.00 65 ILE A O 20
ATOM 30442 N N . ILE A 1 66 ? 5.368 -4.347 12.249 1.00 0.00 66 ILE A N 20
ATOM 30443 C CA . ILE A 1 66 ? 5.561 -3.055 12.874 1.00 0.00 66 ILE A CA 20
ATOM 30444 C C . ILE A 1 66 ? 4.986 -1.958 11.991 1.00 0.00 66 ILE A C 20
ATOM 30445 O O . ILE A 1 66 ? 4.650 -2.199 10.834 1.00 0.00 66 ILE A O 20
ATOM 30461 N N . GLU A 1 67 ? 4.878 -0.767 12.544 1.00 0.00 67 GLU A N 20
ATOM 30462 C CA . GLU A 1 67 ? 4.421 0.393 11.804 1.00 0.00 67 GLU A CA 20
ATOM 30463 C C . GLU A 1 67 ? 5.325 1.576 12.122 1.00 0.00 67 GLU A C 20
ATOM 30464 O O . GLU A 1 67 ? 5.929 1.626 13.202 1.00 0.00 67 GLU A O 20
ATOM 30476 N N . GLY A 1 68 ? 5.450 2.497 11.175 1.00 0.00 68 GLY A N 20
ATOM 30477 C CA . GLY A 1 68 ? 6.254 3.683 11.390 1.00 0.00 68 GLY A CA 20
ATOM 30478 C C . GLY A 1 68 ? 5.653 4.589 12.445 1.00 0.00 68 GLY A C 20
ATOM 30479 O O . GLY A 1 68 ? 4.713 5.330 12.172 1.00 0.00 68 GLY A O 20
ATOM 30483 N N . TYR A 1 69 ? 6.204 4.527 13.648 1.00 0.00 69 TYR A N 20
ATOM 30484 C CA . TYR A 1 69 ? 5.677 5.280 14.777 1.00 0.00 69 TYR A CA 20
ATOM 30485 C C . TYR A 1 69 ? 6.154 6.728 14.736 1.00 0.00 69 TYR A C 20
ATOM 30486 O O . TYR A 1 69 ? 5.453 7.646 15.175 1.00 0.00 69 TYR A O 20
ATOM 30504 N N . ASP A 1 70 ? 7.350 6.925 14.204 1.00 0.00 70 ASP A N 20
ATOM 30505 C CA . ASP A 1 70 ? 7.928 8.260 14.092 1.00 0.00 70 ASP A CA 20
ATOM 30506 C C . ASP A 1 70 ? 7.338 9.030 12.901 1.00 0.00 70 ASP A C 20
ATOM 30507 O O . ASP A 1 70 ? 6.872 10.155 13.078 1.00 0.00 70 ASP A O 20
ATOM 30516 N N . PRO A 1 71 ? 7.321 8.452 11.675 1.00 0.00 71 PRO A N 20
ATOM 30517 C CA . PRO A 1 71 ? 6.723 9.110 10.513 1.00 0.00 71 PRO A CA 20
ATOM 30518 C C . PRO A 1 71 ? 5.197 9.007 10.525 1.00 0.00 71 PRO A C 20
ATOM 30519 O O . PRO A 1 71 ? 4.644 7.908 10.499 1.00 0.00 71 PRO A O 20
ATOM 30530 N N . PRO A 1 72 ? 4.496 10.153 10.551 1.00 0.00 72 PRO A N 20
ATOM 30531 C CA . PRO A 1 72 ? 3.028 10.200 10.613 1.00 0.00 72 PRO A CA 20
ATOM 30532 C C . PRO A 1 72 ? 2.362 9.843 9.281 1.00 0.00 72 PRO A C 20
ATOM 30533 O O . PRO A 1 72 ? 1.325 10.404 8.923 1.00 0.00 72 PRO A O 20
ATOM 30544 N N . GLU A 1 73 ? 2.946 8.890 8.568 1.00 0.00 73 GLU A N 20
ATOM 30545 C CA . GLU A 1 73 ? 2.426 8.462 7.277 1.00 0.00 73 GLU A CA 20
ATOM 30546 C C . GLU A 1 73 ? 1.437 7.316 7.449 1.00 0.00 73 GLU A C 20
ATOM 30547 O O . GLU A 1 73 ? 0.325 7.347 6.919 1.00 0.00 73 GLU A O 20
ATOM 30559 N N . GLY A 1 74 ? 1.856 6.305 8.196 1.00 0.00 74 GLY A N 20
ATOM 30560 C CA . GLY A 1 74 ? 1.034 5.130 8.376 1.00 0.00 74 GLY A CA 20
ATOM 30561 C C . GLY A 1 74 ? 1.410 4.020 7.416 1.00 0.00 74 GLY A C 20
ATOM 30562 O O . GLY A 1 74 ? 0.670 3.715 6.481 1.00 0.00 74 GLY A O 20
ATOM 30566 N N . TRP A 1 75 ? 2.574 3.433 7.627 1.00 0.00 75 TRP A N 20
ATOM 30567 C CA . TRP A 1 75 ? 3.012 2.304 6.824 1.00 0.00 75 TRP A CA 20
ATOM 30568 C C . TRP A 1 75 ? 3.557 1.207 7.721 1.00 0.00 75 TRP A C 20
ATOM 30569 O O . TRP A 1 75 ? 4.144 1.485 8.770 1.00 0.00 75 TRP A O 20
ATOM 30590 N N . GLY A 1 76 ? 3.353 -0.031 7.309 1.00 0.00 76 GLY A N 20
ATOM 30591 C CA . GLY A 1 76 ? 3.751 -1.154 8.120 1.00 0.00 76 GLY A CA 20
ATOM 30592 C C . GLY A 1 76 ? 4.836 -1.982 7.475 1.00 0.00 76 GLY A C 20
ATOM 30593 O O . GLY A 1 76 ? 4.937 -2.049 6.248 1.00 0.00 76 GLY A O 20
ATOM 30597 N N . TRP A 1 77 ? 5.638 -2.621 8.306 1.00 0.00 77 TRP A N 20
ATOM 30598 C CA . TRP A 1 77 ? 6.725 -3.464 7.843 1.00 0.00 77 TRP A CA 20
ATOM 30599 C C . TRP A 1 77 ? 6.590 -4.851 8.454 1.00 0.00 77 TRP A C 20
ATOM 30600 O O . TRP A 1 77 ? 6.327 -4.991 9.648 1.00 0.00 77 TRP A O 20
ATOM 30621 N N . CYS A 1 78 ? 6.745 -5.870 7.633 1.00 0.00 78 CYS A N 20
ATOM 30622 C CA . CYS A 1 78 ? 6.667 -7.242 8.107 1.00 0.00 78 CYS A CA 20
ATOM 30623 C C . CYS A 1 78 ? 8.055 -7.864 8.067 1.00 0.00 78 CYS A C 20
ATOM 30624 O O . CYS A 1 78 ? 8.530 -8.225 6.997 1.00 0.00 78 CYS A O 20
ATOM 30631 N N . TYR A 1 79 ? 8.697 -7.972 9.233 1.00 0.00 79 TYR A N 20
ATOM 30632 C CA . TYR A 1 79 ? 10.089 -8.436 9.335 1.00 0.00 79 TYR A CA 20
ATOM 30633 C C . TYR A 1 79 ? 10.349 -9.706 8.529 1.00 0.00 79 TYR A C 20
ATOM 30634 O O . TYR A 1 79 ? 11.256 -9.749 7.701 1.00 0.00 79 TYR A O 20
ATOM 30652 N N . VAL A 1 80 ? 9.544 -10.732 8.768 1.00 0.00 80 VAL A N 20
ATOM 30653 C CA . VAL A 1 80 ? 9.745 -12.029 8.128 1.00 0.00 80 VAL A CA 20
ATOM 30654 C C . VAL A 1 80 ? 9.476 -11.982 6.620 1.00 0.00 80 VAL A C 20
ATOM 30655 O O . VAL A 1 80 ? 9.965 -12.824 5.869 1.00 0.00 80 VAL A O 20
ATOM 30668 N N . ASP A 1 81 ? 8.715 -10.990 6.177 1.00 0.00 81 ASP A N 20
ATOM 30669 C CA . ASP A 1 81 ? 8.356 -10.877 4.762 1.00 0.00 81 ASP A CA 20
ATOM 30670 C C . ASP A 1 81 ? 9.297 -9.923 4.043 1.00 0.00 81 ASP A C 20
ATOM 30671 O O . ASP A 1 81 ? 9.556 -10.079 2.852 1.00 0.00 81 ASP A O 20
ATOM 30680 N N . GLU A 1 82 ? 9.776 -8.922 4.785 1.00 0.00 82 GLU A N 20
ATOM 30681 C CA . GLU A 1 82 ? 10.654 -7.877 4.255 1.00 0.00 82 GLU A CA 20
ATOM 30682 C C . GLU A 1 82 ? 9.894 -6.964 3.301 1.00 0.00 82 GLU A C 20
ATOM 30683 O O . GLU A 1 82 ? 10.487 -6.296 2.456 1.00 0.00 82 GLU A O 20
ATOM 30695 N N . VAL A 1 83 ? 8.578 -6.924 3.456 1.00 0.00 83 VAL A N 20
ATOM 30696 C CA . VAL A 1 83 ? 7.740 -6.078 2.620 1.00 0.00 83 VAL A CA 20
ATOM 30697 C C . VAL A 1 83 ? 7.133 -4.940 3.431 1.00 0.00 83 VAL A C 20
ATOM 30698 O O . VAL A 1 83 ? 6.817 -5.102 4.619 1.00 0.00 83 VAL A O 20
ATOM 30711 N N . MET A 1 84 ? 6.991 -3.790 2.789 1.00 0.00 84 MET A N 20
ATOM 30712 C CA . MET A 1 84 ? 6.364 -2.631 3.407 1.00 0.00 84 MET A CA 20
ATOM 30713 C C . MET A 1 84 ? 4.993 -2.400 2.788 1.00 0.00 84 MET A C 20
ATOM 30714 O O . MET A 1 84 ? 4.853 -2.367 1.565 1.00 0.00 84 MET A O 20
ATOM 30728 N N . PHE A 1 85 ? 3.985 -2.238 3.624 1.00 0.00 85 PHE A N 20
ATOM 30729 C CA . PHE A 1 85 ? 2.624 -2.087 3.140 1.00 0.00 85 PHE A CA 20
ATOM 30730 C C . PHE A 1 85 ? 1.937 -0.890 3.778 1.00 0.00 85 PHE A C 20
ATOM 30731 O O . PHE A 1 85 ? 2.373 -0.390 4.814 1.00 0.00 85 PHE A O 20
ATOM 30748 N N . ASP A 1 86 ? 0.866 -0.435 3.147 1.00 0.00 86 ASP A N 20
ATOM 30749 C CA . ASP A 1 86 ? 0.142 0.743 3.606 1.00 0.00 86 ASP A CA 20
ATOM 30750 C C . ASP A 1 86 ? -0.809 0.405 4.749 1.00 0.00 86 ASP A C 20
ATOM 30751 O O . ASP A 1 86 ? -1.625 -0.514 4.646 1.00 0.00 86 ASP A O 20
ATOM 30760 N N . LEU A 1 87 ? -0.696 1.158 5.832 1.00 0.00 87 LEU A N 20
ATOM 30761 C CA . LEU A 1 87 ? -1.563 0.990 6.989 1.00 0.00 87 LEU A CA 20
ATOM 30762 C C . LEU A 1 87 ? -2.180 2.323 7.384 1.00 0.00 87 LEU A C 20
ATOM 30763 O O . LEU A 1 87 ? -2.691 2.467 8.486 1.00 0.00 87 LEU A O 20
ATOM 30779 N N . SER A 1 88 ? -2.162 3.283 6.465 1.00 0.00 88 SER A N 20
ATOM 30780 C CA . SER A 1 88 ? -2.557 4.654 6.775 1.00 0.00 88 SER A CA 20
ATOM 30781 C C . SER A 1 88 ? -4.020 4.739 7.229 1.00 0.00 88 SER A C 20
ATOM 30782 O O . SER A 1 88 ? -4.397 5.658 7.954 1.00 0.00 88 SER A O 20
ATOM 30790 N N . ASP A 1 89 ? -4.836 3.766 6.830 1.00 0.00 89 ASP A N 20
ATOM 30791 C CA . ASP A 1 89 ? -6.246 3.745 7.225 1.00 0.00 89 ASP A CA 20
ATOM 30792 C C . ASP A 1 89 ? -6.407 3.209 8.642 1.00 0.00 89 ASP A C 20
ATOM 30793 O O . ASP A 1 89 ? -7.482 3.294 9.233 1.00 0.00 89 ASP A O 20
ATOM 30802 N N . ARG A 1 90 ? -5.336 2.651 9.178 1.00 0.00 90 ARG A N 20
ATOM 30803 C CA . ARG A 1 90 ? -5.364 2.030 10.496 1.00 0.00 90 ARG A CA 20
ATOM 30804 C C . ARG A 1 90 ? -4.253 2.589 11.373 1.00 0.00 90 ARG A C 20
ATOM 30805 O O . ARG A 1 90 ? -4.062 2.130 12.499 1.00 0.00 90 ARG A O 20
ATOM 30826 N N . MET A 1 91 ? -3.544 3.583 10.846 1.00 0.00 91 MET A N 20
ATOM 30827 C CA . MET A 1 91 ? -2.273 4.041 11.413 1.00 0.00 91 MET A CA 20
ATOM 30828 C C . MET A 1 91 ? -2.368 4.378 12.895 1.00 0.00 91 MET A C 20
ATOM 30829 O O . MET A 1 91 ? -3.370 4.918 13.367 1.00 0.00 91 MET A O 20
ATOM 30843 N N . THR A 1 92 ? -1.314 4.035 13.618 1.00 0.00 92 THR A N 20
ATOM 30844 C CA . THR A 1 92 ? -1.197 4.373 15.023 1.00 0.00 92 THR A CA 20
ATOM 30845 C C . THR A 1 92 ? -0.257 5.564 15.197 1.00 0.00 92 THR A C 20
ATOM 30846 O O . THR A 1 92 ? 0.965 5.413 15.165 1.00 0.00 92 THR A O 20
ATOM 30857 N N . PRO A 1 93 ? -0.817 6.772 15.352 1.00 0.00 93 PRO A N 20
ATOM 30858 C CA . PRO A 1 93 ? -0.029 7.989 15.540 1.00 0.00 93 PRO A CA 20
ATOM 30859 C C . PRO A 1 93 ? 0.668 7.998 16.895 1.00 0.00 93 PRO A C 20
ATOM 30860 O O . PRO A 1 93 ? 0.244 7.303 17.823 1.00 0.00 93 PRO A O 20
ATOM 30871 N N . HIS A 1 94 ? 1.731 8.780 17.016 1.00 0.00 94 HIS A N 20
ATOM 30872 C CA . HIS A 1 94 ? 2.455 8.854 18.275 1.00 0.00 94 HIS A CA 20
ATOM 30873 C C . HIS A 1 94 ? 1.679 9.674 19.291 1.00 0.00 94 HIS A C 20
ATOM 30874 O O . HIS A 1 94 ? 1.129 10.731 18.973 1.00 0.00 94 HIS A O 20
ATOM 30889 N N . ASN A 1 95 ? 1.632 9.163 20.513 1.00 0.00 95 ASN A N 20
ATOM 30890 C CA . ASN A 1 95 ? 0.795 9.724 21.570 1.00 0.00 95 ASN A CA 20
ATOM 30891 C C . ASN A 1 95 ? 1.346 11.044 22.097 1.00 0.00 95 ASN A C 20
ATOM 30892 O O . ASN A 1 95 ? 0.638 11.801 22.761 1.00 0.00 95 ASN A O 20
ATOM 30903 N N . GLY A 1 96 ? 2.603 11.321 21.800 1.00 0.00 96 GLY A N 20
ATOM 30904 C CA . GLY A 1 96 ? 3.200 12.565 22.224 1.00 0.00 96 GLY A CA 20
ATOM 30905 C C . GLY A 1 96 ? 4.210 13.078 21.225 1.00 0.00 96 GLY A C 20
ATOM 30906 O O . GLY A 1 96 ? 4.629 12.336 20.334 1.00 0.00 96 GLY A O 20
ATOM 30910 N N . PRO A 1 97 ? 4.604 14.353 21.339 1.00 0.00 97 PRO A N 20
ATOM 30911 C CA . PRO A 1 97 ? 5.626 14.943 20.475 1.00 0.00 97 PRO A CA 20
ATOM 30912 C C . PRO A 1 97 ? 6.988 14.291 20.694 1.00 0.00 97 PRO A C 20
ATOM 30913 O O . PRO A 1 97 ? 7.579 14.403 21.769 1.00 0.00 97 PRO A O 20
ATOM 30924 N N . ILE A 1 98 ? 7.468 13.594 19.676 1.00 0.00 98 ILE A N 20
ATOM 30925 C CA . ILE A 1 98 ? 8.725 12.866 19.775 1.00 0.00 98 ILE A CA 20
ATOM 30926 C C . ILE A 1 98 ? 9.913 13.802 19.574 1.00 0.00 98 ILE A C 20
ATOM 30927 O O . ILE A 1 98 ? 9.942 14.577 18.615 1.00 0.00 98 ILE A O 20
ATOM 30943 N N . PRO A 1 99 ? 10.891 13.761 20.497 1.00 0.00 99 PRO A N 20
ATOM 30944 C CA . PRO A 1 99 ? 12.135 14.525 20.370 1.00 0.00 99 PRO A CA 20
ATOM 30945 C C . PRO A 1 99 ? 12.839 14.250 19.045 1.00 0.00 99 PRO A C 20
ATOM 30946 O O . PRO A 1 99 ? 13.148 13.102 18.711 1.00 0.00 99 PRO A O 20
ATOM 30957 N N . ARG A 1 100 ? 13.091 15.310 18.297 1.00 0.00 100 ARG A N 20
ATOM 30958 C CA . ARG A 1 100 ? 13.690 15.194 16.981 1.00 0.00 100 ARG A CA 20
ATOM 30959 C C . ARG A 1 100 ? 15.205 15.272 17.097 1.00 0.00 100 ARG A C 20
ATOM 30960 O O . ARG A 1 100 ? 15.773 16.357 17.204 1.00 0.00 100 ARG A O 20
ATOM 30981 N N . TYR A 1 101 ? 15.856 14.120 17.108 1.00 0.00 101 TYR A N 20
ATOM 30982 C CA . TYR A 1 101 ? 17.307 14.079 17.176 1.00 0.00 101 TYR A CA 20
ATOM 30983 C C . TYR A 1 101 ? 17.899 14.283 15.793 1.00 0.00 101 TYR A C 20
ATOM 30984 O O . TYR A 1 101 ? 18.801 15.097 15.606 1.00 0.00 101 TYR A O 20
ATOM 31002 N N . VAL A 1 102 ? 17.367 13.557 14.824 1.00 0.00 102 VAL A N 20
ATOM 31003 C CA . VAL A 1 102 ? 17.837 13.645 13.454 1.00 0.00 102 VAL A CA 20
ATOM 31004 C C . VAL A 1 102 ? 16.706 14.090 12.537 1.00 0.00 102 VAL A C 20
ATOM 31005 O O . VAL A 1 102 ? 16.926 15.013 11.727 1.00 0.00 102 VAL A O 20
#

Radius of gyration: 12.46 Å; Cα contacts (8 Å, |Δi|>4): 211; chains: 1; bounding box: 29×27×31 Å

Sequence (102 aa):
MTMGCRHVAGIRTVTPSALGCEECLKIGSPWVHLRICRTCGHVGCCDDSPHKHATRHFHATGHPIIEGYDPPEGWGWCYVDEVMFDLSDRMTPHNGPIPRYVMTMGCRHVAGIRTVTPSALGCEECLKIGSPWVHLRICRTCGHVGCCDDSPHKHATRHFHATGHPIIEGYDPPEGWGWCYVDEVMFDLSDRMTPHNGPIPRYVMTMGCRHVAGIRTVTPSALGCEECLKIGSPWVHLRICRTCGHVGCCDDSPHKHATRHFHATGHPIIEGYDPPEGWGWCYVDEVMFDLSDRMTPHNGPIPRYVMTMGCRHVAGIRTVTPSALGCEECLKIGSPWVHLRICRTCGHVGCCDDSPHKHATRHFHATGHPIIEGYDPPEGWGWCYVDEVMFDLSDRMTPHNGPIPRYVMTMGCRHVAGIRTVTPSALGCEECLKIGSPWVHLRICRTCGHVGCCDDSPHKHATRHFHATGHPIIEGYDPPEGWGWCYVDEVMFDLSDRMTPHNGPIPRYVMTMGCRHVAGIRTVTPSALGCEECLKIGSPWVHLRICRTCGHVGCCDDSPHKHATRHFHATGHPIIEGYDPPEGWGWCYVDEVMFDLSDRMTPHNGPIPRYVMTMGCRHVAGIRTVTPSALGCEECLKIGSPWVHLRICRTCGHVGCCDDSPHKHATRHFHATGHPIIEGYDPPEGWGWCYVDEVMFDLSDRMTPHNGPIPRYVMTMGCRHVAGIRTVTPSALGCEECLKIGSPWVHLRICRTCGHVGCCDDSPHKHATRHFHATGHPIIEGYDPPEGWGWCYVDEVMFDLSDRMTPHNGPIPRYVMTMGCRHVAGIRTVTPSALGCEECLKIGSPWVHLRICRTCGHVGCCDDSPHKHATRHFHATGHPIIEGYDPPEGWGWCYVDEVMFDLSDRMTPHNGPIPRYVMTMGCRHVAGIRTVTPSALGCEECLKIGSPWVHLRICRTCGHVGCCDDSPHKHATRHFHATGHPIIEGYDPPEGWGWCYVDEVMFDLSDRMTPHNGPIPRYVMTMGCRHVAGIRTVTPSALGCEECLKIGSPWVHLRICRTCGHVGCCDDSPHKHATRHFHATGHPIIEGYDPPEGWGWCYVDEVMFDLSDRMTPHNGPIPRYVMTMGCRHVAGIRTVTPSALGCEECLKIGSPWVHLRICRTCGHVGCCDDSPHKHATRHFHATGHPIIEGYDPPEGWGWCYVDEVMFDLSDRMTPHNGPIPRYVMTMGCRHVAGIRTVTPSALGCEECLKIGSPWVHLRICRTCGHVGCCDDSPHKHATRHFHATGHPIIEGYDPPEGWGWCYVDEVMFDLSDRMTPHNGPIPRYVMTMGCRHVAGIRTVTPSALGCEECLKIGSPWVHLRICRTCGHVGCCDDSPHKHATRHFHATGHPIIEGYDPPEGWGWCYVDEVMFDLSDRMTPHNGPIPRYVMTMGCRHVAGIRTVTPSALGCEECLKIGSPWVHLRICRTCGHVGCCDDSPHKHATRHFHATGHPIIEGYDPPEGWGWCYVDEVMFDLSDRMTPHNGPIPRYVMTMGCRHVAGIRTVTPSALGCEECLKIGSPWVHLRICRTCGHVGCCDDSPHKHATRHFHATGHPIIEGYDPPEGWGWCYVDEVMFDLSDRMTPHNGPIPRYVMTMGCRHVAGIRTVTPSALGCEECLKIGSPWVHLRICRTCGHVGCCDDSPHKHATRHFHATGHPIIEGYDPPEGWGWCYVDEVMFDLSDRMTPHNGPIPRYVMTMGCRHVAGIRTVTPSALGCEECLKIGSPWVHLRICRTCGHVGCCDDSPHKHATRHFHATGHPIIEGYDPPEGWGWCYVDEVMFDLSDRMTPHNGPIPRYVMTMGCRHVAGIRTVTPSALGCEECLKIGSPWVHLRICRTCGHVGCCDDSPHKHATRHFHATGHPIIEGYDPPEGWGWCYVDEVMFDLSDRMTPHNGPIPRYVMTMGCRHVAGIRTVTPSALGCEECLKIGSPWVHLRICRTCGHVGCCDDSPHKHATRHFHATGHPIIEGYDPPEGWGWCYVDEVMFDLSDRMTPHNGPIPRYV

Nearest PDB structures (foldseek):
  2ida-assembly1_A  TM=9.577E-01  e=1.371E-18  Rhodopseudomonas palustris
  2i50-assembly1_A  TM=7.434E-01  e=3.263E-03  Homo sapiens
  7mex-assembly1_A  TM=5.862E-01  e=1.027E+00  Saccharomyces cerevisiae S288C
  7mey-assembly1_A  TM=4.572E-01  e=3.930E+00  Saccharomyces cerevisiae S288C
  2mot-assembly1_A  TM=2.756E-01  e=9.617E+00  Toxoplasma gondii

InterPro domains:
  IPR001607 Zinc finger, UBP-type [PF02148] (21-84)
  IPR001607 Zinc finger, UBP-type [PS50271] (3-102)
  IPR013083 Zinc finger, RING/FYVE/PHD-type [G3DSA:3.30.40.10] (1-88)

CATH classification: 3.30.40.10

Foldseek 3Di:
DAADDPCVVQFAQEAAPDQAAPVCVVPVHDAAFKKAFSHHRYIHGPVVPVVRRVVVVCVVPVGQKIWGAGDLQAWIAGNVVRDIHHGNVRGHYRPDDHDDPD

Solvent-accessible surface area: 5765 Å² total; per-residue (Å²): 144,56,185,46,18,191,72,18,98,64,23,173,75,18,105,12,78,20,74,0,0,28,52,1,70,145,106,69,33,87,5,37,66,1,41,0,2,2,67,64,1,54,2,1,0,7,66,106,2,128,68,94,17,5,36,179,30,47,167,82,70,46,35,24,2,4,3,2,7,14,26,86,122,6,34,0,70,0,31,92,45,132,48,68,3,67,3,67,148,132,70,8,88,150,61,15,111,40,51,122,112,113

Secondary structure (DSSP, 8-state):
--PPPGGGGG------SSSS-HHHHTTT---S-BEEESSS----B-TTSTT-HHHHHHHHH---EEEESSS-S-EEEETTTTEEEE-TTTPPPPSS------

Organism: Rhodopseudomonas palustris (strain ATCC BAA-98 / CGA009) (NCBI:txid258594)